Protein 6VY4 (pdb70)

Sequence (1674 aa):
QICLQKTTSTILKPRLISYTLPINTREGVCITDPLLAVDNGFFAYSHLEKIGSCTRGIAKQRIIGVGEVLDRGDKVPSMFMTNVWTPPNPSTIHHCSSTYHEDFYYTLCAVSHVGDPILNSTSWTESLSLIRLAVRPKSDSGDYNQKYIAITKVERGKYDKVMPYGPSGIKQGDTLYFPAVGFLPRTEFQYNDSNCPIIHCKYSKAENCRLSMGVNSKSHYILRSGLLKYNLSLGGDIILQFIEIADNRLTIGSPSKIYNSLGQPVFYQASYSWDTMIKLGDVDTVDPLRVQWRNNSVISRPGQSQCPRFNVCPEVCWEGTYNDAFLIDRLNWVSAGVYLNSNQTAENNPVFAVFKDNEILYQVPLAEDDTNAQKTITDCFLLENVIWCISLVEIYSVIRPKLFAVKIPAQCSESENLYFQGHQICLQKTTSTILKPRLISYTLPINTREGVCITDPLLAVDNGFFAYSHLEKKIGSCTRGIAKQRIIGVGEVLDRGDKVPSMFMTNVWTPPNPSTIHHCSSTYHEDFYYTLCAVSHVGDPILNSTSWTESLSLIRLAVRPKSDSGDYNQKYIAITKVERGKYDKVMPYGPSGIKQGDTLYFPAVGFLPRTEFQYNDSNCPIIHCKYSKAENCRLSMGVNSKSHYILRSGLLKYNLSLGGDIILQFIEIADNRLTIGSPSKIYNSLGQPVFYQASYSSWDTMIKLGDVDTVDPLRVQWRNNSVISRPGQSQCPRFNVCPEVCWEGTYNDAFLIDRLNWVSAGVYLNSNQTAENPVFAVFKDNEILYQVPLAEDDTNAQKTITDCFLLENVIWCISLVEIYDTGDSVIRPKLFAVKIPAQCSESENLYFQGHQVQLVQSGAEVKKPGSSVKVSCKVSGGIFNRETINWVRQAPGQGLEWMGRITPIVDVPNYPRKFRGRVTITADKSTSTVYMELSGLRFEDTAIYFCARFRGHNYFDPWGQGTLVTVSSASFKGPSVFPLAPSALGCLVKDYFPEPVTVSWNSGALTSGVHTFPAVLQSSGLYSLSSVVTVPSSSLGTQTYICNVNHKPSNTKVDKKVSYVLTQPPSVSVAPGQTARITCGGNNIGGKSVHWYQQKPGQAPVLVVYDDRDRPSGIPERFSGSNSGDTASLTISRVDAGDEADYFCQVWDNASDEAVFGGGTKLTVLGQPKANPTVTLFPPSSEELQANKATLVCLISDFGAVTVAWAGVETTKPSKQSNNKYAASSYLSLTPEQWKSHRSYSCQVTHETVEKTVAPQVQLVQSGAEVKKPGSSVKVSCKVSGGIFNRETINWVRQAPGQGLEWMGRITPIVDVPNYPRKFRGRVTITADKSTSTVYMELSGLRFEDTAIYFCARFRGHNYFDPWGQGTLVTVSSASFKGPSVFPLAPSGTAALGCLVKDYFPEPVTVSWNSGALTSGVHTFPAVLQSSGLYSLSSVVTVPSSSLGTQTYICNVNHKPSNTKVDKKVESYVLTQPPSVSVAPGQTARITCGGNNIGGKSVHWYQQKPGQAPVLVVYDDRDRPSGIPERFSGSNSGDTASLTISRVDAGDEADYFCQVWDNASDEAVFGGGTKLTVLGQPKANPTVTLFPPSSEELQANKATLVCLISDFYPGAVTVAWKADGSPVKAGVETTKPSKQSNNKYAASSYLSLTPEQWKSHRSYSCQVTHEGSTVEKTVAP

Nearest PDB structures (foldseek):
  6vy4-assembly1_A  TM=9.858E-01  e=1.870E-75  Henipavirus hendraense
  6pd4-assembly2_B  TM=9.965E-01  e=4.555E-74  Henipavirus hendraense
  6vy6-assembly1_A  TM=9.938E-01  e=1.363E-73  Henipavirus hendraense
  8jr3-assembly2_F  TM=9.899E-01  e=5.519E-71  Hendra virus horse/Australia/Hendra/1994
  2vsm-assembly1_A  TM=9.878E-01  e=6.385E-65  Henipavirus nipahense

Organism: Hendra virus (isolate Horse/Autralia/Hendra/1994) (NCBI:txid928303)

Foldseek 3Di:
DFAPFFAEFVVKDKDFACPQDPLPDDPQKAWADWFWDDDPFKIWIWTWIFRHDPPPGHTDWIKIWMEGWADPPPLFTHTHTDAIDTDPPVQQWAQWAWEDDVFWIKIKTWGFPPHDCQVVVVPGDTWMKIKIAGHHDDPPDPCSGIDIATADAEAEPQFPYKGAFAHYEYDDPQKTKGKMKTWHFLVPDDDDLVVAPAVVPVPADSCQQSLQQGQGSPDRTGMFIFIWMWHCVVDDRTYTYTATEDPDVGGHHHYKYWDDAPHFIKIWGQHFFQQFATFIATWPDRVNTYGPTFLAQPAGAAWADQRWTNGHHRHRHGTGAAKTWAFHDVVQRKIWTWHAPDTHAQHWTKTFIDHRYDTRYIGTPDDGPKHWGHKDKDWDQRPNWIKIWMWIQTCVPTGTIIMIITGHRHNDPVVVCVVVPD/DFADFAAADDPWDKDFACPQDPPDDDPQKFKADWFWDDDDFKIWIWIWIFRHDPQPGHTDWIKTWMEGFDDPPPLFTHTHTAAIDTDPRNQFWAQWAWEDDDFWIKIKTFGFPVGDCLVVVVPGDTWMKIWIAGHHDDPPPPPHGIHIGTADAEAEPQFPYKGAFARYEYDDDQKTKGKMKGWHFLVPDDDDLVPQPQPPPVPDDSCQQSLQQGLGNPDRTGMFIFIWMWRPVVDDHTYTYTATEDPDVGHHHHHKYWDDEPHFIKIWGQHFFQQFATWIATFPDRHNTYGPTFLAQPAGAAWADPRWTNGHHRHRGGTTAAKTWAAHDDVQRKIWTWYQPDTHAQKWTKIFIDHRYGTRDIGTPDPDIWHWGHKDKDWDQDPNWIKIKMWIQTQDPVSRHTDIIIIIITGHRHRDPDPDCPVVPD/DKAWAKDEAEEEEAQAKDKIKIAIDDDDLQAWKKWKWWAFPPDDIDTAWIDRNVVQDIDGPPVCPPFWDWGADPVRSMIMIMGGRDDQRVFTWMKMFTDDPVDDTPDIYPTYTYGYDNDDADFFDWDWADPCQTKIKTDFGDDDDKDKDKPVPPDPPQKDKDDWDADPVRGIMTMITGDDDPPCPPPDWIWMWMADVVVRDIDIGID/DWAKEWDAEDEDAAQAKDKTKIFGQQCLVFKKWKWWAAPPGDTHTAGTRQFDGDPPRDPQWGWHGDHGMIMTMGGRDDQVSFTWMKMWTQDPVVRHIYIYPTYGYGYPHDDFAAKDWDWDWFDPVVVVVQWTKIKIKIDFGCDKDKDWPVKDKDGWDADPVGGTIIIMMDTDTSCRLVVDFKTKMFIGDCTDMDMDGD/DKAWAKDAAAEAAAQAKDKIKIAIDDDDLQAWKKWKWWFFVPGDIGTAWIDRNVVFDIDGDCVQPPQWDWGADPPGSMIMIMGGRDDQRPQTWMKMFTDDPVDDTPDIYPTYGYGYDNDAWDFWDKDWAAWDCKIKIWIKTDFTDDDDKDKDKPVPPDDAQKDWDDWDQDPVRTIITMIMGIGRPVCPVPDWIWMWMADVHVRDIDIDTHD/DWAKAWDAEDEAAAQAKTKTKIFGAQCLVFKKWKWWAAPPDDTDTQDTRQFDGDPPHDPQWGKHGGGGMIMIMGGRDDLLSFTWMKMWTQDPVVRHIYIYPTYGYHHPDDDFWDKDKDKDWFDPVVLVVQWTKIKIKIDTGPPQDKDKWKAFPHHTDDPQKDKDRWDADSVRGTMIMMMRIDGSCVLQVTAKMKIWMDDPRDIDIDMDGD

GO terms:
  GO:0044228 host cell surface (C, IDA)
  GO:0005515 protein binding (F, IPI)

Solvent-accessible surface area: 68974 Å² total; per-residue (Å²): 116,11,2,71,59,142,34,98,47,63,43,0,48,18,26,12,0,12,38,4,4,40,10,60,55,147,81,50,5,1,8,29,58,5,5,0,0,19,45,118,37,16,0,0,1,0,4,18,24,29,70,28,11,29,75,125,18,128,26,116,60,3,9,2,0,0,0,27,13,44,48,55,53,25,140,6,0,4,0,3,28,42,13,59,51,66,11,102,104,24,72,20,17,35,40,12,0,0,0,22,15,106,66,23,1,10,1,0,5,0,34,3,156,51,36,50,0,7,87,65,22,93,67,4,111,34,48,5,10,2,6,35,0,0,4,125,46,109,110,152,40,83,68,49,40,67,79,125,43,52,13,124,98,17,74,75,76,122,11,65,30,0,0,0,9,7,1,7,5,8,74,72,54,75,18,0,18,0,0,0,0,0,0,6,12,38,136,100,20,172,48,102,44,92,98,8,77,49,136,183,16,118,88,9,136,39,68,11,5,68,30,2,4,2,39,68,29,164,16,107,16,0,4,23,0,0,0,0,46,24,41,52,94,125,50,82,122,9,57,0,61,20,10,58,5,24,94,36,75,21,6,1,0,0,10,0,0,0,11,70,7,117,73,86,19,0,0,6,2,0,6,37,2,23,14,0,17,9,1,1,0,18,14,82,58,20,71,100,0,104,0,105,27,57,125,7,65,41,6,8,7,5,8,34,19,76,0,32,40,93,27,88,28,0,21,54,11,72,19,27,23,5,8,1,1,19,0,16,20,44,166,46,20,0,1,0,2,2,18,1,64,7,40,20,22,30,29,34,1,9,0,0,0,6,67,28,98,69,27,0,3,57,18,77,13,29,55,85,50,19,35,0,65,42,0,0,0,5,12,44,111,24,142,136,57,29,18,0,0,0,0,0,24,3,80,96,49,32,48,0,28,0,4,1,0,104,3,7,70,73,22,42,96,81,59,62,103,174,124,72,44,159,126,14,2,63,123,136,23,128,36,79,35,6,48,20,21,20,0,13,45,3,4,54,10,69,44,156,168,49,16,6,3,28,55,7,6,0,0,21,46,55,34,8,0,1,1,0,3,16,21,30,82,45,56,37,118,216,20,126,25,80,56,4,23,1,0,0,0,18,16,51,53,33,43,23,114,6,0,6,0,2,19,40,11,58,40,57,12,124,96,18,70,22,8,34,41,13,0,1,0,16,15,73,17,8,0,14,0,0,4,0,26,3,158,53,35,44,0,6,122,60,20,84,58,3,112,38,46,5,3,2,3,13,0,0,5,88,53,38,101,102,40,67,79,21,47,73,72,105,32,67,18,104,97,27,92,75,79,122,12,68,24,0,0,0,7,8,4,6,3,6,74,5,38,65,11,0,17,0,0,0,0,0,0,5,10,43,134,95,24,170,68,91,41,99,109,5,76,55,100,187,20,95,202,10,126,36,59,11,7,69,29,3,4,2,36,77,38,184,15,104,17,1,4,22,0,0,0,0,46,21,36,42,49,99,49,78,88,24,46,0,50,25,12,55,4,26,102,35,77,31,5,1,0,0,10,0,0,0,11,42,9,114,3,41,0,0,0,7,2,0,5,36,2,23,14,1,20,8,1,1,0,16,9,92,49,2,66,98,0,107,1,108,28,44,129,8,67,39,6,8,8,4,7,107,79,108,0,33,40,92,27,89,32,0,41,63,7,84,24,25,24,2,8,1,1,17,0,14,17,52,169,46,21,0,1,0,3,2,23,1,66,19,79,96,71,34,39,26,1,12,0,0,0,7,62,30,100,77,36,2,5,82,32,88,16,31,95,98,105,13,96,1,97,46,0,0,0,5,12,49,50,26,74,96,61,31,13,0,0,0,0,0,10,6,89,12,89,29,59,80,7,55,28,0,36,0,4,0,0,97,6,9,76,71,35,62,161,76,99,66,154,188,160,151,44,160,56,14,65,9,74,9,34,51,76,47,48,62,106,56,59,42,48,6,111,0,27,0,100,5,35,30,38,99,24,66,50,0,7,0,0,0,0,26,30,19,102,90,133,23,14,68,12,0,0,10,3,4,8,63,22,82,72,39,57,33,9,152,175,7,96,81,63,4,67,1,59,26,54,63,102,63,29,9,0,51,1,62,0,43,36,4,130,110,102,2,34,0,58,2,2,0,0,28,12,25,1,6,7,16,0,52,35,17,0,94,13,2,82,0,27,8,19,75,17,74,107,80,19,13,50,11,19,29,4,73,63,153,59,15,0,0,0,0,27,33,0,3,7,71,86,16,87,25,46,3,37,91,49,90,43,97,73,43,44,54,60,7,53,21,6,85,23,119,78,18,30,30,1,11,0,0,12,3,94,34,96,119,102,25,81,76,105,98,76,19,52,0,28,3,25,0,151,46,33,132,43,155,40,101,46,104,47,135,45,68,15,99,16,42,110,69,46,76,15,42,66,49,117,59,5,165,0,56,0,21,11,110,99,0,4,32,51,11,0,0,0,0,26,19,68,124,86,100,23,4,72,9,0,1,49,39,23,169,46,106,24,121,77,35,44,80,43,8,44,8,60,27,81,49,75,66,0,28,0,31,0,39,143,2,83,52,38,8,76,4,18,0,3,0,0,0,12,7,40,58,44,46,46,6,25,19,0,48,7,0,122,6,58,8,111,36,108,124,103,64,97,19,81,10,43,22,10,57,9,16,90,73,1,55,165,62,81,32,3,5,4,0,2,3,4,18,67,16,78,72,42,58,42,54,91,143,45,59,43,67,19,82,60,40,119,34,118,99,108,17,6,2,5,0,6,4,29,62,16,38,40,80,99,15,70,75,109,82,67,36,57,15,31,3,45,25,154,109,64,64,90,81,19,73,93,131,20,105,8,71,10,39,30,6,48,18,70,101,54,61,40,42,4,103,0,23,0,103,4,51,55,35,110,17,42,52,4,5,0,0,0,0,11,21,13,97,88,112,20,12,57,16,0,0,9,2,5,1,83,22,65,64,36,62,72,14,165,83,2,58,68,29,5,63,2,55,14,59,102,102,62,32,8,0,49,0,52,0,37,33,3,23,125,144,1,30,0,40,1,0,0,0,23,12,34,1,6,6,18,0,55,36,24,0,95,14,2,39,0,17,6,15,83,55,69,114,82,19,14,48,12,18,23,5,56,30,144,103,107,8,28,2,0,0,3,0,19,30,0,25,2,50,39,18,68,23,42,2,41,100,36,93,29,102,102,38,43,47,57,5,58,22,4,94,30,113,78,31,37,46,2,8,0,0,10,4,75,12,75,43,107,26,57,82,119,38,90,23,56,0,31,3,64,0,70,8,12,138,40,76,39,104,48,59,7,175,78,39,88,11,91,17,43,77,72,33,60,13,38,67,50,91,68,0,140,0,35,0,17,13,105,110,0,3,30,54,12,0,0,0,0,23,8,60,113,60,97,17,5,68,10,3,0,53,39,6,127,59,101,25,115,80,31,60,111,48,5,50,10,55,11,81,49,83,60,0,5,0,50,0,34,152,4,71,19,28,9,35,0,33,0,0,0,0,0,13,10,35,59,49,50,36,9,22,23,2,57,7,0,76,1,52,0,99,64,23,113,85,15,115,10,76,6,43,19,11,60,12,20,93,80,1,60,158,41,108,108,2,4,0,0,0,3,1,13,50,0,25,50,24,68,32,97,33,58,3,81,8,81,55,76,117,33,100,70,38,41,48,58,18,80,44,40,59,30,122,71,46,75,46,1,0,0,0,4,0,51,15,72,36,74,81,16,74,84,57,206,32,3,8,0,24,0,51,6,126,90,64,76,48,87,94,83,17,71,88

Secondary structure (DSSP, 8-state):
----S---GGG---EE-GGGSS----TTEEEEEEEEEEETTEEEEEEEEEES-TTTSEEEEEEEEEEEEEE-SSSSEEEEEEEEE--SSGGGEEEEEEEEETTEEEEEEEE-SSS-GGGSTTTPPP-EEEEEEESS--TT-TTSSEEEEEE-EEE-TT-SEEEE-SSB-EEETTEEEEEEEEEEEGGG----GGGS--TT-TT--TTHHHHTTSSSTT-SEEEEEEEEEEEGGG-SS-EEEEEEBPSTT------EEEEEETTEEEEEE---SS--S-EEEEEEETTTBEEEE---SS------SSS-TT--S---------B-EEEEETTTTEEEEEEE--SSSSB-EEEEEEETTEEEEEEESS-TT-BEEEEEEEEEEETTEEEEEEEEEE----EEEEEEEEPPS-S-HHHHHHHH--/----S---S-----EE-GGGSS----TTEEEEEEEEEEETTEEEEEEEEEES-TTTSEEEEEEEEEEEEEE-SSSSEEEEEEEEE--S-GGGEEEEEEEEETTEEEEEEEE-SSS-TTTSTTTPPP-EEEEEEESS--SS-TTTSEEEEE--EEE-TT-SEEEE-SSB-EEETTEEEEEEEEEEEGGG----GGGS--TT-TT--TTHHHHTTSSSTT-SEEEEEEEEEEETTS-SS-EEEEEEBPSTT------EEEEEETTEEEEEE---SS--S-EEEEEEETTTBEEEE---SS------SSS-TT--S--S------B-EEEEETTTTEEEEEEE--SSSSB-EEEEEE-SS-EEEEEESSSS--BEEEEEEEEEEETTEEEEEEEEEEEETTTTEEEEEEEEEEPPS-SSSS--HHHH--/--EEEE---EEE-TT--EEEEEEEESS-GGG--EEEEEE-TTS-EEEEEEE-TTT---B--TTTTTTEEEEEETTTTEEEEEE-S--GGG-EEEEEEEEETTTEEEEE---EEEEE-SPPPBPPEEEEE----EEEEEEEEBSS--EEEETTTTB-SSEEEPPPEE-TTS-EEEEEEE---TTTTTT---EEEEEEGGGTEEEEEE-/----B--SEEEE-TTS-EEEEEE-TTGGGS--EEEEE-TTS--EEEEBTTTB--TT--TTEEEEEETTEEEEEESS--GGG-EEEEEEEEETTTTEEEE---EEEEE--S-----EEEEEPPPHHHHTTT-EEEEEEEE-----EEE---EEEPPPEE-TTS-EEEEEEEEE-HHHHHHSS-EEEEEE---EEEEE--/--EEEEPPPEEE-TT--EEEEEEEESS-TTT--EEEEEE-TTS-EEEEEEE-TTT---B--TTTTTSEEEEEETTTTEEEEEE-S--GGG-EEEEEEEEETTTEEEEE---EEEEE-SSPPBPPEEEEE----EEEEEEEEEEEBSS--EEEEGGGTB-TTEEEPPPEE-TTS-EEEEEEEEEEGGGGGT---EEEEEEGGGTEEEEEE--/----B--SEEEE-TTS-EEEEEE-TTGGGS--EEEEE-SSS--EEEEBTTTB--TT--TTEEEEEETTEEEEEESS--GGG-SEEEEEEEETTTTEEEE---EEEEE-SPPPBPPEEEEEPPPHHHHHTT-EEEEEEEEEEBSS--EEEEEETTEEE-SSEEEPPPEE-TTS-EEEEEEEEE-HHHHHHSS-EEEEEEETTEEEEEEE--

Structure (mmCIF, N/CA/C/O backbone):
data_6VY4
#
_entry.id   6VY4
#
_cell.length_a   195.889
_cell.length_b   84.490
_cell.length_c   122.834
_cell.angle_alpha   90.000
_cell.angle_beta   95.930
_cell.angle_gamma   90.000
#
_symmetry.space_group_name_H-M   'C 1 2 1'
#
loop_
_entity.id
_entity.type
_entity.pdbx_description
1 polymer 'receptor binding protein'
2 polymer 'Anti-Hendra receptor binding protein antibody HENV-32 Fab heavy chain'
3 polymer 'Anti-Hendra receptor binding protein antibody HENV-32 Fab light chain'
4 non-polymer 'SULFATE ION'
5 non-polymer 2-acetamido-2-deoxy-beta-D-glucopyranose
6 non-polymer 'ISOPROPYL ALCOHOL'
7 water water
#
loop_
_atom_site.group_PDB
_atom_site.id
_atom_site.type_symbol
_atom_site.label_atom_id
_atom_site.label_alt_id
_atom_site.label_comp_id
_atom_site.label_asym_id
_atom_site.label_entity_id
_atom_site.label_seq_id
_atom_site.pdbx_PDB_ins_code
_atom_site.Cartn_x
_atom_site.Cartn_y
_atom_site.Cartn_z
_atom_site.occupancy
_atom_site.B_iso_or_equiv
_atom_site.auth_seq_id
_atom_site.auth_comp_id
_atom_site.auth_asym_id
_atom_site.auth_atom_id
_atom_site.pdbx_PDB_model_num
ATOM 1 N N . GLN A 1 3 ? -0.428 68.252 45.898 1.00 57.23 187 GLN A N 1
ATOM 2 C CA . GLN A 1 3 ? -1.374 67.278 46.430 1.00 50.79 187 GLN A CA 1
ATOM 3 C C . GLN A 1 3 ? -0.860 65.860 46.194 1.00 42.36 187 GLN A C 1
ATOM 4 O O . GLN A 1 3 ? 0.079 65.639 45.419 1.00 44.22 187 GLN A O 1
ATOM 6 N N . ILE A 1 4 ? -1.477 64.895 46.872 1.00 36.66 188 ILE A N 1
ATOM 7 C CA . ILE A 1 4 ? -1.057 63.499 46.815 1.00 39.45 188 ILE A CA 1
ATOM 8 C C . ILE A 1 4 ? -2.293 62.614 46.848 1.00 38.61 188 ILE A C 1
ATOM 9 O O . ILE A 1 4 ? -3.371 63.029 47.276 1.00 34.83 188 ILE A O 1
ATOM 14 N N . CYS A 1 5 ? -2.119 61.378 46.396 1.00 34.35 189 CYS A N 1
ATOM 15 C CA . CYS A 1 5 ? -3.154 60.362 46.539 1.00 31.41 189 CYS A CA 1
ATOM 16 C C . CYS A 1 5 ? -3.482 60.161 48.017 1.00 30.63 189 CYS A C 1
ATOM 17 O O . CYS A 1 5 ? -2.590 59.873 48.821 1.00 29.26 189 CYS A O 1
ATOM 20 N N . LEU A 1 6 ? -4.746 60.323 48.389 1.00 31.14 190 LEU A N 1
ATOM 21 C CA . LEU A 1 6 ? -5.144 60.180 49.792 1.00 31.02 190 LEU A CA 1
ATOM 22 C C . LEU A 1 6 ? -5.955 58.915 50.061 1.00 33.40 190 LEU A C 1
ATOM 23 O O . LEU A 1 6 ? -6.492 58.764 51.158 1.00 33.77 190 LEU A O 1
ATOM 28 N N . GLN A 1 7 ? -6.058 58.003 49.095 1.00 33.87 191 GLN A N 1
ATOM 29 C CA . GLN A 1 7 ? -6.835 56.785 49.269 1.00 32.99 191 GLN A CA 1
ATOM 30 C C . GLN A 1 7 ? -5.905 55.590 49.435 1.00 34.71 191 GLN A C 1
ATOM 31 O O . GLN A 1 7 ? -4.783 55.581 48.922 1.00 33.15 191 GLN A O 1
ATOM 37 N N . LYS A 1 8 ? -6.388 54.571 50.141 1.00 31.90 192 LYS A N 1
ATOM 38 C CA . LYS A 1 8 ? -5.649 53.318 50.236 1.00 35.40 192 LYS A CA 1
ATOM 39 C C . LYS A 1 8 ? -5.529 52.692 48.848 1.00 33.33 192 LYS A C 1
ATOM 40 O O . LYS A 1 8 ? -6.503 52.657 48.100 1.00 34.68 192 LYS A O 1
ATOM 46 N N . THR A 1 9 ? -4.323 52.243 48.488 1.00 31.61 193 THR A N 1
ATOM 47 C CA . THR A 1 9 ? -3.999 51.838 47.118 1.00 45.75 193 THR A CA 1
ATOM 48 C C . THR A 1 9 ? -3.020 50.670 47.158 1.00 42.89 193 THR A C 1
ATOM 49 O O . THR A 1 9 ? -2.293 50.489 48.137 1.00 36.37 193 THR A O 1
ATOM 53 N N . THR A 1 10 ? -2.991 49.885 46.073 1.00 44.30 194 THR A N 1
ATOM 54 C CA . THR A 1 10 ? -2.066 48.760 46.015 1.00 42.78 194 THR A CA 1
ATOM 55 C C . THR A 1 10 ? -0.627 49.233 45.803 1.00 38.67 194 THR A C 1
ATOM 56 O O . THR A 1 10 ? -0.357 50.351 45.351 1.00 36.20 194 THR A O 1
ATOM 60 N N . SER A 1 11 ? 0.296 48.313 46.094 1.00 40.61 195 SER A N 1
ATOM 61 C CA . SER A 1 11 ? 1.722 48.616 46.144 1.00 42.57 195 SER A CA 1
ATOM 62 C C . SER A 1 11 ? 2.254 49.144 44.816 1.00 43.66 195 SER A C 1
ATOM 63 O O . SER A 1 11 ? 3.232 49.904 44.809 1.00 35.78 195 SER A O 1
ATOM 66 N N . THR A 1 12 ? 1.632 48.765 43.685 1.00 33.44 196 THR A N 1
ATOM 67 C CA . THR A 1 12 ? 2.224 49.081 42.388 1.00 35.81 196 THR A CA 1
ATOM 68 C C . THR A 1 12 ? 2.232 50.568 42.086 1.00 38.72 196 THR A C 1
ATOM 69 O O . THR A 1 12 ? 2.824 50.967 41.075 1.00 35.31 196 THR A O 1
ATOM 73 N N . ILE A 1 13 ? 1.605 51.401 42.922 1.00 32.04 197 ILE A N 1
ATOM 74 C CA . ILE A 1 13 ? 1.673 52.840 42.699 1.00 28.71 197 ILE A CA 1
ATOM 75 C C . ILE A 1 13 ? 3.033 53.409 43.073 1.00 32.89 197 ILE A C 1
ATOM 76 O O . ILE A 1 13 ? 3.356 54.544 42.702 1.00 34.71 197 ILE A O 1
ATOM 81 N N . LEU A 1 14 ? 3.853 52.643 43.785 1.00 27.07 198 LEU A N 1
ATOM 82 C CA . LEU A 1 14 ? 5.188 53.064 44.178 1.00 27.73 198 LEU A CA 1
ATOM 83 C C . LEU A 1 14 ? 6.194 52.131 43.523 1.00 29.08 198 LEU A C 1
ATOM 84 O O . LEU A 1 14 ? 6.106 50.914 43.702 1.00 27.12 198 LEU A O 1
ATOM 89 N N . LYS A 1 15 ? 7.157 52.684 42.772 1.00 25.62 199 LYS A N 1
ATOM 90 C CA . LYS A 1 15 ? 8.165 51.854 42.105 1.00 29.19 199 LYS A CA 1
ATOM 91 C C . LYS A 1 15 ? 9.558 52.417 42.371 1.00 31.55 199 LYS A C 1
ATOM 92 O O . LYS A 1 15 ? 10.142 53.100 41.519 1.00 28.93 199 LYS A O 1
ATOM 98 N N . PRO A 1 16 ? 10.130 52.123 43.535 1.00 30.02 200 PRO A N 1
ATOM 99 C CA . PRO A 1 16 ? 11.427 52.710 43.904 1.00 27.91 200 PRO A CA 1
ATOM 100 C C . PRO A 1 16 ? 12.556 52.301 42.960 1.00 30.74 200 PRO A C 1
ATOM 101 O O . PRO A 1 16 ? 12.562 51.204 42.395 1.00 28.97 200 PRO A O 1
ATOM 105 N N . ARG A 1 17 ? 13.538 53.199 42.823 1.00 23.85 201 ARG A N 1
ATOM 106 C CA . ARG A 1 17 ? 14.732 52.971 42.020 1.00 27.57 201 ARG A CA 1
ATOM 107 C C . ARG A 1 17 ? 15.990 53.247 42.836 1.00 31.56 201 ARG A C 1
ATOM 108 O O . ARG A 1 17 ? 15.999 54.116 43.706 1.00 30.05 201 ARG A O 1
ATOM 116 N N . LEU A 1 18 ? 17.059 52.510 42.527 1.00 29.01 202 LEU A N 1
ATOM 117 C CA . LEU A 1 18 ? 18.356 52.706 43.173 1.00 26.96 202 LEU A CA 1
ATOM 118 C C . LEU A 1 18 ? 19.105 53.875 42.536 1.00 31.01 202 LEU A C 1
ATOM 119 O O . LEU A 1 18 ? 19.200 53.954 41.307 1.00 26.87 202 LEU A O 1
ATOM 124 N N . ILE A 1 19 ? 19.639 54.784 43.364 1.00 25.56 203 ILE A N 1
ATOM 125 C CA . ILE A 1 19 ? 20.314 55.971 42.834 1.00 23.59 203 ILE A CA 1
ATOM 126 C C . ILE A 1 19 ? 21.717 56.175 43.396 1.00 29.56 203 ILE A C 1
ATOM 127 O O . ILE A 1 19 ? 22.358 57.191 43.116 1.00 33.47 203 ILE A O 1
ATOM 132 N N . SER A 1 20 ? 22.229 55.219 44.152 1.00 31.34 204 SER A N 1
ATOM 133 C CA . SER A 1 20 ? 23.542 55.458 44.736 1.00 37.17 204 SER A CA 1
ATOM 134 C C . SER A 1 20 ? 24.700 55.126 43.797 1.00 41.01 204 SER A C 1
ATOM 135 O O . SER A 1 20 ? 25.854 55.284 44.204 1.00 37.17 204 SER A O 1
ATOM 138 N N . TYR A 1 21 ? 24.440 54.716 42.545 1.00 36.85 205 TYR A N 1
ATOM 139 C CA . TYR A 1 21 ? 25.542 54.367 41.650 1.00 36.88 205 TYR A CA 1
ATOM 140 C C . TYR A 1 21 ? 26.335 55.587 41.190 1.00 36.66 205 TYR A C 1
ATOM 141 O O . TYR A 1 21 ? 27.448 55.422 40.684 1.00 43.64 205 TYR A O 1
ATOM 150 N N . THR A 1 22 ? 25.802 56.801 41.336 1.00 35.19 206 THR A N 1
ATOM 151 C CA . THR A 1 22 ? 26.558 57.995 40.967 1.00 34.57 206 THR A CA 1
ATOM 152 C C . THR A 1 22 ? 27.405 58.566 42.105 1.00 31.52 206 THR A C 1
ATOM 153 O O . THR A 1 22 ? 28.051 59.611 41.914 1.00 33.95 206 THR A O 1
ATOM 157 N N . LEU A 1 23 ? 27.436 57.910 43.255 1.00 36.81 207 LEU A N 1
ATOM 158 C CA . LEU A 1 23 ? 28.124 58.351 44.466 1.00 36.89 207 LEU A CA 1
ATOM 159 C C . LEU A 1 23 ? 29.233 57.372 44.829 1.00 43.62 207 LEU A C 1
ATOM 160 O O . LEU A 1 23 ? 29.092 56.159 44.623 1.00 38.92 207 LEU A O 1
ATOM 165 N N . PRO A 1 24 ? 30.316 57.857 45.430 1.00 45.00 208 PRO A N 1
ATOM 166 C CA . PRO A 1 24 ? 31.422 56.965 45.806 1.00 41.08 208 PRO A CA 1
ATOM 167 C C . PRO A 1 24 ? 31.109 56.084 47.007 1.00 44.42 208 PRO A C 1
ATOM 168 O O . PRO A 1 24 ? 31.839 56.079 48.004 1.00 42.52 208 PRO A O 1
ATOM 172 N N . ILE A 1 25 ? 30.016 55.336 46.922 1.00 43.54 209 ILE A N 1
ATOM 173 C CA . ILE A 1 25 ? 29.707 54.302 47.901 1.00 47.05 209 ILE A CA 1
ATOM 174 C C . ILE A 1 25 ? 30.263 53.007 47.324 1.00 58.81 209 ILE A C 1
ATOM 175 O O . ILE A 1 25 ? 29.521 52.103 46.931 1.00 64.75 209 ILE A O 1
ATOM 180 N N . ASN A 1 26 ? 31.582 52.934 47.230 1.00 70.10 210 ASN A N 1
ATOM 181 C CA . ASN A 1 26 ? 32.237 51.900 46.433 1.00 76.68 210 ASN A CA 1
ATOM 182 C C . ASN A 1 26 ? 32.195 50.600 47.216 1.00 70.85 210 ASN A C 1
ATOM 183 O O . ASN A 1 26 ? 33.059 50.314 48.044 1.00 69.43 210 ASN A O 1
ATOM 188 N N . THR A 1 27 ? 31.154 49.816 46.955 1.00 69.91 211 THR A N 1
ATOM 189 C CA . THR A 1 27 ? 30.981 48.521 47.596 1.00 75.66 211 THR A CA 1
ATOM 190 C C . THR A 1 27 ? 31.852 47.472 46.927 1.00 85.44 211 THR A C 1
ATOM 191 O O . THR A 1 27 ? 31.839 47.329 45.700 1.00 92.07 211 THR A O 1
ATOM 193 N N . ARG A 1 28 ? 32.587 46.722 47.738 1.00 84.94 212 ARG A N 1
ATOM 194 C CA . ARG A 1 28 ? 33.337 45.580 47.246 1.00 82.78 212 ARG A CA 1
ATOM 195 C C . ARG A 1 28 ? 33.433 44.561 48.370 1.00 84.79 212 ARG A C 1
ATOM 196 O O . ARG A 1 28 ? 33.207 44.880 49.541 1.00 86.55 212 ARG A O 1
ATOM 204 N N . GLU A 1 29 ? 33.747 43.322 48.002 1.00 77.89 213 GLU A N 1
ATOM 205 C CA . GLU A 1 29 ? 33.930 42.282 49.004 1.00 71.30 213 GLU A CA 1
ATOM 206 C C . GLU A 1 29 ? 35.137 42.604 49.879 1.00 65.19 213 GLU A C 1
ATOM 207 O O . GLU A 1 29 ? 36.108 43.227 49.436 1.00 63.43 213 GLU A O 1
ATOM 209 N N . GLY A 1 30 ? 35.063 42.176 51.139 1.00 63.20 214 GLY A N 1
ATOM 210 C CA . GLY A 1 30 ? 36.082 42.491 52.114 1.00 62.59 214 GLY A CA 1
ATOM 211 C C . GLY A 1 30 ? 36.039 43.907 52.650 1.00 56.49 214 GLY A C 1
ATOM 212 O O . GLY A 1 30 ? 36.909 44.280 53.444 1.00 44.24 214 GLY A O 1
ATOM 213 N N . VAL A 1 31 ? 35.067 44.711 52.241 1.00 53.41 215 VAL A N 1
ATOM 214 C CA . VAL A 1 31 ? 34.937 46.079 52.713 1.00 51.65 215 VAL A CA 1
ATOM 215 C C . VAL A 1 31 ? 33.525 46.253 53.237 1.00 54.03 215 VAL A C 1
ATOM 216 O O . VAL A 1 31 ? 32.573 45.705 52.671 1.00 56.05 215 VAL A O 1
ATOM 220 N N . CYS A 1 32 ? 33.388 46.985 54.334 1.00 48.84 216 CYS A N 1
ATOM 221 C CA . CYS A 1 32 ? 32.080 47.335 54.855 1.00 50.98 216 CYS A CA 1
ATOM 222 C C . CYS A 1 32 ? 31.957 48.847 54.987 1.00 52.30 216 CYS A C 1
ATOM 223 O O . CYS A 1 32 ? 32.879 49.524 55.462 1.00 42.40 216 CYS A O 1
ATOM 226 N N . ILE A 1 33 ? 30.811 49.374 54.578 1.00 43.15 217 ILE A N 1
ATOM 227 C CA . ILE A 1 33 ? 30.528 50.796 54.676 1.00 44.66 217 ILE A CA 1
ATOM 228 C C . ILE A 1 33 ? 29.444 50.976 55.734 1.00 42.64 217 ILE A C 1
ATOM 229 O O . ILE A 1 33 ? 28.324 50.477 55.570 1.00 45.68 217 ILE A O 1
ATOM 234 N N . THR A 1 34 ? 29.776 51.670 56.830 1.00 39.23 218 THR A N 1
ATOM 235 C CA . THR A 1 34 ? 28.903 51.710 58.007 1.00 36.19 218 THR A CA 1
ATOM 236 C C . THR A 1 34 ? 28.721 53.146 58.521 1.00 37.54 218 THR A C 1
ATOM 237 O O . THR A 1 34 ? 29.226 54.113 57.928 1.00 34.51 218 THR A O 1
ATOM 241 N N . ASP A 1 35 ? 27.952 53.265 59.613 1.00 36.45 219 ASP A N 1
ATOM 242 C CA . ASP A 1 35 ? 27.636 54.535 60.267 1.00 35.10 219 ASP A CA 1
ATOM 243 C C . ASP A 1 35 ? 27.236 55.663 59.310 1.00 25.87 219 ASP A C 1
ATOM 244 O O . ASP A 1 35 ? 27.866 56.734 59.296 1.00 27.46 219 ASP A O 1
ATOM 249 N N . PRO A 1 36 ? 26.189 55.487 58.521 1.00 27.14 220 PRO A N 1
ATOM 250 C CA . PRO A 1 36 ? 25.847 56.481 57.503 1.00 27.54 220 PRO A CA 1
ATOM 251 C C . PRO A 1 36 ? 25.011 57.641 58.041 1.00 36.23 220 PRO A C 1
ATOM 252 O O . PRO A 1 36 ? 24.350 57.551 59.089 1.00 29.43 220 PRO A O 1
ATOM 256 N N . LEU A 1 37 ? 25.044 58.745 57.285 1.00 26.17 221 LEU A N 1
ATOM 257 C CA . LEU A 1 37 ? 24.048 59.806 57.421 1.00 27.52 221 LEU A CA 1
ATOM 258 C C . LEU A 1 37 ? 23.671 60.324 56.046 1.00 27.87 221 LEU A C 1
ATOM 259 O O . LEU A 1 37 ? 24.471 60.274 55.105 1.00 27.38 221 LEU A O 1
ATOM 264 N N . LEU A 1 38 ? 22.429 60.804 55.938 1.00 24.16 222 LEU A N 1
ATOM 265 C CA . LEU A 1 38 ? 21.958 61.522 54.762 1.00 31.42 222 LEU A CA 1
ATOM 266 C C . LEU A 1 38 ? 21.225 62.774 55.223 1.00 28.57 222 LEU A C 1
ATOM 267 O O . LEU A 1 38 ? 20.431 62.712 56.163 1.00 25.59 222 LEU A O 1
ATOM 272 N N . ALA A 1 39 ? 21.473 63.902 54.554 1.00 25.15 223 ALA A N 1
ATOM 273 C CA . ALA A 1 39 ? 20.631 65.082 54.700 1.00 30.83 223 ALA A CA 1
ATOM 274 C C . ALA A 1 39 ? 20.357 65.653 53.314 1.00 30.87 223 ALA A C 1
ATOM 275 O O . ALA A 1 39 ? 21.203 65.552 52.429 1.00 28.45 223 ALA A O 1
ATOM 277 N N . VAL A 1 40 ? 19.161 66.193 53.104 1.00 27.83 224 VAL A N 1
ATOM 278 C CA . VAL A 1 40 ? 18.788 66.775 51.821 1.00 32.04 224 VAL A CA 1
ATOM 279 C C . VAL A 1 40 ? 18.143 68.126 52.095 1.00 30.15 224 VAL A C 1
ATOM 280 O O . VAL A 1 40 ? 17.206 68.205 52.898 1.00 28.49 224 VAL A O 1
ATOM 284 N N . ASP A 1 41 ? 18.643 69.184 51.437 1.00 26.96 225 ASP A N 1
ATOM 285 C CA . ASP A 1 41 ? 18.160 70.540 51.691 1.00 30.89 225 ASP A CA 1
ATOM 286 C C . ASP A 1 41 ? 18.3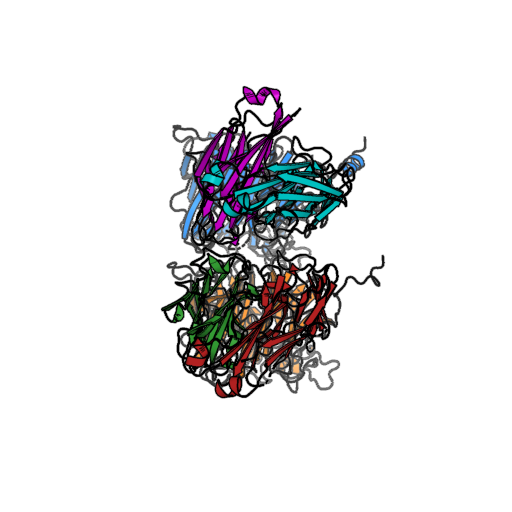87 71.439 50.467 1.00 31.38 225 ASP A C 1
ATOM 287 O O . ASP A 1 41 ? 19.516 71.547 49.982 1.00 31.30 225 ASP A O 1
ATOM 292 N N . ASN A 1 42 ? 17.317 72.087 49.988 1.00 30.31 226 ASN A N 1
ATOM 293 C CA . ASN A 1 42 ? 17.400 73.179 48.997 1.00 34.55 226 ASN A CA 1
ATOM 294 C C . ASN A 1 42 ? 18.158 72.734 47.748 1.00 37.64 226 ASN A C 1
ATOM 295 O O . ASN A 1 42 ? 18.910 73.504 47.137 1.00 32.50 226 ASN A O 1
ATOM 300 N N . GLY A 1 43 ? 17.980 71.468 47.376 1.00 34.54 227 GLY A N 1
ATOM 301 C CA . GLY A 1 43 ? 18.619 70.947 46.184 1.00 31.92 227 GLY A CA 1
ATOM 302 C C . GLY A 1 43 ? 20.041 70.500 46.382 1.00 36.21 227 GLY A C 1
ATOM 303 O O . GLY A 1 43 ? 20.730 70.244 45.393 1.00 32.80 227 GLY A O 1
ATOM 304 N N . PHE A 1 44 ? 20.501 70.396 47.627 1.00 28.93 228 PHE A N 1
ATOM 305 C CA . PHE A 1 44 ? 21.829 69.902 47.943 1.00 29.61 228 PHE A CA 1
ATOM 306 C C . PHE A 1 44 ? 21.686 68.747 48.924 1.00 32.17 228 PHE A C 1
ATOM 307 O O . PHE A 1 44 ? 20.598 68.468 49.416 1.00 30.20 228 PHE A O 1
ATOM 315 N N . PHE A 1 45 ? 22.793 68.067 49.213 1.00 29.25 229 PHE A N 1
ATOM 316 C CA . PHE A 1 45 ? 22.716 66.987 50.180 1.00 29.54 229 PHE A CA 1
ATOM 317 C C . PHE A 1 45 ? 24.045 66.877 50.901 1.00 31.16 229 PHE A C 1
ATOM 318 O O . PHE A 1 45 ? 25.083 67.298 50.396 1.00 34.91 229 PHE A O 1
ATOM 326 N N . ALA A 1 46 ? 23.997 66.307 52.097 1.00 30.91 230 ALA A N 1
ATOM 327 C CA . ALA A 1 46 ? 25.184 65.888 52.817 1.00 30.16 230 ALA A CA 1
ATOM 328 C C . ALA A 1 46 ? 25.141 64.375 52.982 1.00 27.86 230 ALA A C 1
ATOM 329 O O . ALA A 1 46 ? 24.070 63.783 53.116 1.00 26.74 230 ALA A O 1
ATOM 331 N N . TYR A 1 47 ? 26.308 63.745 52.995 1.00 27.87 231 TYR A N 1
ATOM 332 C CA . TYR A 1 47 ? 26.372 62.299 53.145 1.00 25.69 231 TYR A CA 1
ATOM 333 C C . TYR A 1 47 ? 27.638 61.958 53.909 1.00 31.66 231 TYR A C 1
ATOM 334 O O . TYR A 1 47 ? 28.672 62.610 53.741 1.00 36.41 231 TYR A O 1
ATOM 343 N N . SER A 1 48 ? 27.567 60.917 54.736 1.00 29.98 232 SER A N 1
ATOM 344 C CA . SER A 1 48 ? 28.775 60.471 55.412 1.00 29.50 232 SER A CA 1
ATOM 345 C C . SER A 1 48 ? 28.707 58.960 55.573 1.00 27.24 232 SER A C 1
ATOM 346 O O . SER A 1 48 ? 27.616 58.389 55.625 1.00 27.14 232 SER A O 1
ATOM 349 N N . HIS A 1 49 ? 29.879 58.310 55.636 1.00 23.55 233 HIS A N 1
ATOM 350 C CA . HIS A 1 49 ? 29.958 56.920 56.090 1.00 25.38 233 HIS A CA 1
ATOM 351 C C . HIS A 1 49 ? 31.369 56.635 56.600 1.00 30.99 233 HIS A C 1
ATOM 352 O O . HIS A 1 49 ? 32.277 57.456 56.458 1.00 33.17 233 HIS A O 1
ATOM 359 N N . LEU A 1 50 ? 31.529 55.460 57.219 1.00 35.37 234 LEU A N 1
ATOM 360 C CA . LEU A 1 50 ? 32.823 54.948 57.670 1.00 34.63 234 LEU A CA 1
ATOM 361 C C . LEU A 1 50 ? 33.116 53.660 56.907 1.00 34.43 234 LEU A C 1
ATOM 362 O O . LEU A 1 50 ? 32.362 52.687 57.015 1.00 36.05 234 LEU A O 1
ATOM 367 N N . GLU A 1 51 ? 34.190 53.662 56.128 1.00 34.22 235 GLU A N 1
ATOM 368 C CA . GLU A 1 51 ? 34.600 52.477 55.384 1.00 32.57 235 GLU A CA 1
ATOM 369 C C . GLU A 1 51 ? 35.625 51.708 56.201 1.00 34.08 235 GLU A C 1
ATOM 370 O O . GLU A 1 51 ? 36.612 52.280 56.676 1.00 33.30 235 GLU A O 1
ATOM 376 N N . LYS A 1 52 ? 35.372 50.424 56.392 1.00 36.81 236 LYS A N 1
ATOM 377 C CA . LYS A 1 52 ? 36.284 49.543 57.098 1.00 43.81 236 LYS A CA 1
ATOM 378 C C . LYS A 1 52 ? 36.713 48.429 56.161 1.00 44.34 236 LYS A C 1
ATOM 379 O O . LYS A 1 52 ? 35.925 47.978 55.324 1.00 35.28 236 LYS A O 1
ATOM 385 N N . ILE A 1 53 ? 37.968 48.011 56.297 1.00 43.69 237 ILE A N 1
ATOM 386 C CA . ILE A 1 53 ? 38.475 46.832 55.606 1.00 44.53 237 ILE A CA 1
ATOM 387 C C . ILE A 1 53 ? 38.200 45.648 56.515 1.00 49.48 237 ILE A C 1
ATOM 388 O O . ILE A 1 53 ? 38.731 45.575 57.627 1.00 50.61 237 ILE A O 1
ATOM 393 N N . GLY A 1 54 ? 37.360 44.735 56.049 1.00 52.48 238 GLY A N 1
ATOM 394 C CA . GLY A 1 54 ? 37.005 43.554 56.815 1.00 44.42 238 GLY A CA 1
ATOM 395 C C . GLY A 1 54 ? 35.611 43.682 57.419 1.00 55.01 238 GLY A C 1
ATOM 396 O O . GLY A 1 54 ? 34.666 44.075 56.740 1.00 57.05 238 GLY A O 1
ATOM 397 N N . SER A 1 55 ? 35.504 43.379 58.708 1.00 60.70 239 SER A N 1
ATOM 398 C CA . SER A 1 55 ? 34.229 43.396 59.409 1.00 70.34 239 SER A CA 1
ATOM 399 C C . SER A 1 55 ? 33.646 44.804 59.521 1.00 76.28 239 SER A C 1
ATOM 400 O O . SER A 1 55 ? 34.373 45.780 59.726 1.00 73.10 239 SER A O 1
ATOM 403 N N . CYS A 1 56 ? 32.312 44.902 59.399 1.00 75.56 240 CYS A N 1
ATOM 404 C CA . CYS A 1 56 ? 31.615 46.142 59.748 1.00 76.91 240 CYS A CA 1
ATOM 405 C C . CYS A 1 56 ? 31.861 46.518 61.196 1.00 73.89 240 CYS A C 1
ATOM 406 O O . CYS A 1 56 ? 31.809 47.700 61.556 1.00 73.13 240 CYS A O 1
ATOM 409 N N . THR A 1 57 ? 32.120 45.516 62.030 1.00 69.52 241 THR A N 1
ATOM 410 C CA . THR A 1 57 ? 32.165 45.598 63.481 1.00 68.98 241 THR A CA 1
ATOM 411 C C . THR A 1 57 ? 33.586 45.711 64.012 1.00 70.18 241 THR A C 1
ATOM 412 O O . THR A 1 57 ? 33.869 46.551 64.873 1.00 61.91 241 THR A O 1
ATOM 416 N N . ARG A 1 58 ? 34.483 44.865 63.505 1.00 72.89 242 ARG A N 1
ATOM 417 C CA . ARG A 1 58 ? 35.831 44.714 64.035 1.00 73.92 242 ARG A CA 1
ATOM 418 C C . ARG A 1 58 ? 36.915 45.033 63.004 1.00 63.87 242 ARG A C 1
ATOM 419 O O . ARG A 1 58 ? 38.104 44.858 63.289 1.00 65.45 242 ARG A O 1
ATOM 427 N N . GLY A 1 59 ? 36.545 45.497 61.815 1.00 59.39 243 GLY A N 1
ATOM 428 C CA . GLY A 1 59 ? 37.531 45.745 60.784 1.00 55.51 243 GLY A CA 1
ATOM 429 C C . GLY A 1 59 ? 38.314 47.032 61.002 1.00 49.91 243 GLY A C 1
ATOM 430 O O . GLY A 1 59 ? 37.917 47.915 61.764 1.00 48.42 243 GLY A O 1
ATOM 431 N N . ILE A 1 60 ? 39.459 47.123 60.319 1.00 48.02 244 ILE A N 1
ATOM 432 C CA . ILE A 1 60 ? 40.302 48.315 60.394 1.00 38.14 244 ILE A CA 1
ATOM 433 C C . ILE A 1 60 ? 39.599 49.466 59.689 1.00 37.97 244 ILE A C 1
ATOM 434 O O . ILE A 1 60 ? 39.233 49.359 58.512 1.00 45.98 244 ILE A O 1
ATOM 439 N N . ALA A 1 61 ? 39.425 50.581 60.397 1.00 35.69 245 ALA A N 1
ATOM 440 C CA . ALA A 1 61 ? 38.823 51.772 59.804 1.00 34.16 245 ALA A CA 1
ATOM 441 C C . ALA A 1 61 ? 39.743 52.329 58.722 1.00 41.42 245 ALA A C 1
ATOM 442 O O . ALA A 1 61 ? 40.886 52.704 59.003 1.00 44.68 245 ALA A O 1
ATOM 444 N N . LYS A 1 62 ? 39.252 52.383 57.486 1.00 38.77 246 LYS A N 1
ATOM 445 C CA . LYS A 1 62 ? 40.055 52.909 56.391 1.00 37.14 246 LYS A CA 1
ATOM 446 C C . LYS A 1 62 ? 39.813 54.396 56.180 1.00 35.40 246 LYS A C 1
ATOM 447 O O . LYS A 1 62 ? 40.765 55.176 56.069 1.00 39.74 246 LYS A O 1
ATOM 453 N N . GLN A 1 63 ? 38.548 54.814 56.159 1.00 33.69 247 GLN A N 1
ATOM 454 C CA . GLN A 1 63 ? 38.238 56.160 55.712 1.00 32.06 247 GLN A CA 1
ATOM 455 C C . GLN A 1 63 ? 36.859 56.544 56.207 1.00 36.73 247 GLN A C 1
ATOM 456 O O . GLN A 1 63 ? 35.919 55.755 56.090 1.00 34.35 247 GLN A O 1
ATOM 462 N N . ARG A 1 64 ? 36.751 57.748 56.755 1.00 35.86 248 ARG A N 1
ATOM 463 C CA . ARG A 1 64 ? 35.477 58.397 57.025 1.00 34.74 248 ARG A CA 1
ATOM 464 C C . ARG A 1 64 ? 35.338 59.503 55.996 1.00 34.42 248 ARG A C 1
ATOM 465 O O . ARG A 1 64 ? 36.191 60.393 55.920 1.00 39.07 248 ARG A O 1
ATOM 473 N N . ILE A 1 65 ? 34.293 59.443 55.181 1.00 33.55 249 ILE A N 1
ATOM 474 C CA . ILE A 1 6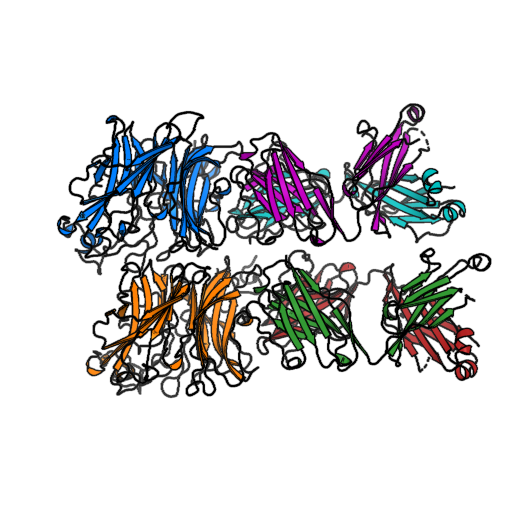5 ? 34.032 60.535 54.252 1.00 38.52 249 ILE A CA 1
ATOM 475 C C . ILE A 1 65 ? 32.888 61.373 54.795 1.00 35.75 249 ILE A C 1
ATOM 476 O O . ILE A 1 65 ? 31.935 60.851 55.386 1.00 30.43 249 ILE A O 1
ATOM 481 N N . ILE A 1 66 ? 33.023 62.687 54.658 1.00 28.02 250 ILE A N 1
ATOM 482 C CA . ILE A 1 66 ? 31.943 63.618 54.907 1.00 33.05 250 ILE A CA 1
ATOM 483 C C . ILE A 1 66 ? 31.836 64.439 53.636 1.00 35.79 250 ILE A C 1
ATOM 484 O O . ILE A 1 66 ? 32.758 65.192 53.305 1.00 33.18 250 ILE A O 1
ATOM 489 N N . GLY A 1 67 ? 30.737 64.286 52.905 1.00 35.01 251 GLY A N 1
ATOM 490 C CA . GLY A 1 67 ? 30.638 64.877 51.590 1.00 35.23 251 GLY A CA 1
ATOM 491 C C . GLY A 1 67 ? 29.346 65.645 51.414 1.00 37.67 251 GLY A C 1
ATOM 492 O O . GLY A 1 67 ? 28.346 65.389 52.081 1.00 38.70 251 GLY A O 1
ATOM 493 N N . VAL A 1 68 ? 29.387 66.607 50.489 1.00 28.14 252 VAL A N 1
ATOM 494 C CA . VAL A 1 68 ? 28.192 67.316 50.073 1.00 30.39 252 VAL A CA 1
ATOM 495 C C . VAL A 1 68 ? 28.086 67.256 48.552 1.00 33.06 252 VAL A C 1
ATOM 496 O O . VAL A 1 68 ? 29.068 67.014 47.847 1.00 30.04 252 VAL A O 1
ATOM 500 N N . GLY A 1 69 ? 26.879 67.485 48.051 1.00 34.44 253 GLY A N 1
ATOM 501 C CA . GLY A 1 69 ? 26.705 67.600 46.619 1.00 37.05 253 GLY A CA 1
ATOM 502 C C . GLY A 1 69 ? 25.391 68.245 46.258 1.00 37.65 253 GLY A C 1
ATOM 503 O O . GLY A 1 69 ? 24.741 68.883 47.088 1.00 33.10 253 GLY A O 1
ATOM 504 N N . GLU A 1 70 ? 24.991 68.066 45.003 1.00 32.60 254 GLU A N 1
ATOM 505 C CA . GLU A 1 70 ? 23.713 68.589 44.550 1.00 39.20 254 GLU A CA 1
ATOM 506 C C . GLU A 1 70 ? 22.799 67.442 44.131 1.00 35.51 254 GLU A C 1
ATOM 507 O O . GLU A 1 70 ? 23.251 66.338 43.805 1.00 33.91 254 GLU A O 1
ATOM 513 N N . VAL A 1 71 ? 21.502 67.714 44.207 1.00 35.74 255 VAL A N 1
ATOM 514 C CA . VAL A 1 71 ? 20.445 66.832 43.735 1.00 35.04 255 VAL A CA 1
ATOM 515 C C . VAL A 1 71 ? 19.793 67.523 42.552 1.00 38.94 255 VAL A C 1
ATOM 516 O O . VAL A 1 71 ? 19.176 68.580 42.722 1.00 47.90 255 VAL A O 1
ATOM 520 N N . LEU A 1 72 ? 19.891 66.927 41.362 1.00 39.85 256 LEU A N 1
ATOM 521 C CA . LEU A 1 72 ? 19.399 67.635 40.184 1.00 42.14 256 LEU A CA 1
ATOM 522 C C . LEU A 1 72 ? 18.683 66.709 39.205 1.00 33.93 256 LEU A C 1
ATOM 523 O O . LEU A 1 72 ? 18.901 65.494 39.167 1.00 36.17 256 LEU A O 1
ATOM 528 N N . ASP A 1 73 ? 17.813 67.328 38.407 1.00 38.28 257 ASP A N 1
ATOM 529 C CA . ASP A 1 73 ? 17.175 66.701 37.254 1.00 39.90 257 ASP A CA 1
ATOM 530 C C . ASP A 1 73 ? 18.091 66.882 36.046 1.00 44.06 257 ASP A C 1
ATOM 531 O O . ASP A 1 73 ? 18.244 67.998 35.541 1.00 46.22 257 ASP A O 1
ATOM 536 N N . ARG A 1 74 ? 18.691 65.789 35.575 1.00 44.78 258 ARG A N 1
ATOM 537 C CA . ARG A 1 74 ? 19.585 65.833 34.423 1.00 46.97 258 ARG A CA 1
ATOM 538 C C . ARG A 1 74 ? 18.863 65.951 33.084 1.00 52.44 258 ARG A C 1
ATOM 539 O O . ARG A 1 74 ? 19.531 65.960 32.047 1.00 52.04 258 ARG A O 1
ATOM 547 N N . GLY A 1 75 ? 17.537 66.033 33.063 1.00 46.84 259 GLY A N 1
ATOM 548 C CA . GLY A 1 75 ? 16.779 65.984 31.829 1.00 47.38 259 GLY A CA 1
ATOM 549 C C . GLY A 1 75 ? 15.892 64.766 31.703 1.00 45.75 259 GLY A C 1
ATOM 550 O O . GLY A 1 75 ? 14.986 64.765 30.857 1.00 44.01 259 GLY A O 1
ATOM 551 N N . ASP A 1 76 ? 16.104 63.739 32.525 1.00 37.92 260 ASP A N 1
ATOM 552 C CA . ASP A 1 76 ? 15.284 62.541 32.504 1.00 33.93 260 ASP A CA 1
ATOM 553 C C . ASP A 1 76 ? 14.221 62.539 33.609 1.00 42.15 260 ASP A C 1
ATOM 554 O O . ASP A 1 76 ? 13.597 61.502 33.849 1.00 39.44 260 ASP A O 1
ATOM 559 N N . LYS A 1 77 ? 14.016 63.677 34.288 1.00 38.81 261 LYS A N 1
ATOM 560 C CA . LYS A 1 77 ? 12.883 63.890 35.201 1.00 39.20 261 LYS A CA 1
ATOM 561 C C . LYS A 1 77 ? 12.953 62.990 36.429 1.00 36.41 261 LYS A C 1
ATOM 562 O O . LYS A 1 77 ? 11.927 62.531 36.940 1.00 33.87 261 LYS A O 1
ATOM 568 N N . VAL A 1 78 ? 14.169 62.750 36.908 1.00 37.13 262 VAL A N 1
ATOM 569 C CA . VAL A 1 78 ? 14.414 62.049 38.170 1.00 34.39 262 VAL A CA 1
ATOM 570 C C . VAL A 1 78 ? 15.513 62.780 38.922 1.00 40.76 262 VAL A C 1
ATOM 571 O O . VAL A 1 78 ? 16.327 63.493 38.319 1.00 37.62 262 VAL A O 1
ATOM 575 N N . PRO A 1 79 ? 15.559 62.627 40.252 1.00 36.23 263 PRO A N 1
ATOM 576 C CA . PRO A 1 79 ? 16.657 63.235 41.027 1.00 29.54 263 PRO A CA 1
ATOM 577 C C . PRO A 1 79 ? 17.903 62.359 40.982 1.00 30.79 263 PRO A C 1
ATOM 578 O O . PRO A 1 79 ? 17.849 61.162 41.275 1.00 35.53 263 PRO A O 1
ATOM 582 N N . SER A 1 80 ? 19.028 62.964 40.604 1.00 30.38 264 SER A N 1
ATOM 583 C CA . SER A 1 80 ? 20.327 62.314 40.624 1.00 31.09 264 SER A CA 1
ATOM 584 C C . SER A 1 80 ? 21.240 63.065 41.578 1.00 28.56 264 SER A C 1
ATOM 585 O O . SER A 1 80 ? 21.184 64.295 41.658 1.00 35.57 264 SER A O 1
ATOM 588 N N . MET A 1 81 ? 22.099 62.328 42.274 1.00 29.27 265 MET A N 1
ATOM 589 C CA . MET A 1 81 ? 22.984 62.902 43.282 1.00 30.41 265 MET A CA 1
ATOM 590 C C . MET A 1 81 ? 24.425 62.854 42.806 1.00 31.18 265 MET A C 1
ATOM 591 O O . MET A 1 81 ? 24.930 61.779 42.463 1.00 31.90 265 MET A O 1
ATOM 596 N N . PHE A 1 82 ? 25.096 64.009 42.816 1.00 27.64 266 PHE A N 1
ATOM 597 C CA . PHE A 1 82 ? 26.516 64.052 42.516 1.00 33.17 266 PHE A CA 1
ATOM 598 C C . PHE A 1 82 ? 27.254 64.797 43.614 1.00 28.53 266 PHE A C 1
ATOM 599 O O . PHE A 1 82 ? 26.893 65.933 43.939 1.00 33.31 266 PHE A O 1
ATOM 607 N N . MET A 1 83 ? 28.308 64.170 44.141 1.00 29.94 267 MET A N 1
ATOM 608 C CA . MET A 1 83 ? 29.193 64.835 45.093 1.00 39.72 267 MET A CA 1
ATOM 609 C C . MET A 1 83 ? 29.858 66.042 44.444 1.00 43.98 267 MET A C 1
ATOM 610 O O . MET A 1 83 ? 30.230 65.992 43.274 1.00 35.08 267 MET A O 1
ATOM 615 N N . THR A 1 84 ? 29.980 67.141 45.204 1.00 40.50 268 THR A N 1
ATOM 616 C CA . THR A 1 84 ? 30.756 68.300 44.771 1.00 45.75 268 THR A CA 1
ATOM 617 C C . THR A 1 84 ? 31.946 68.618 45.666 1.00 49.12 268 THR A C 1
ATOM 618 O O . THR A 1 84 ? 32.832 69.361 45.232 1.00 46.48 268 THR A O 1
ATOM 622 N N . ASN A 1 85 ? 32.016 68.066 46.879 1.00 38.35 269 ASN A N 1
ATOM 623 C CA . ASN A 1 85 ? 32.999 68.518 47.864 1.00 38.96 269 ASN A CA 1
ATOM 624 C C . ASN A 1 85 ? 33.082 67.469 48.967 1.00 39.59 269 ASN A C 1
ATOM 625 O O . ASN A 1 85 ? 32.076 67.159 49.611 1.00 39.29 269 ASN A O 1
ATOM 630 N N . VAL A 1 86 ? 34.254 66.873 49.157 1.00 37.53 270 VAL A N 1
ATOM 631 C CA . VAL A 1 86 ? 34.424 65.758 50.077 1.00 42.28 270 VAL A CA 1
ATOM 632 C C . VAL A 1 86 ? 35.648 66.021 50.938 1.00 41.44 270 VAL A C 1
ATOM 633 O O . VAL A 1 86 ? 36.650 66.573 50.467 1.00 45.72 270 VAL A O 1
ATOM 637 N N . TRP A 1 87 ? 35.5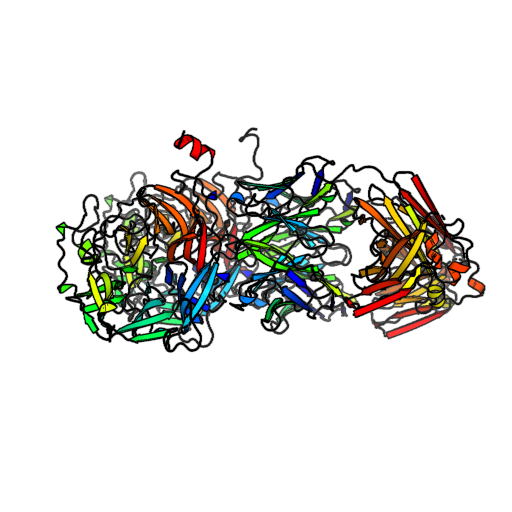55 65.651 52.205 1.00 35.11 271 TRP A N 1
ATOM 638 C CA . TRP A 1 87 ? 36.625 65.869 53.161 1.00 36.45 271 TRP A CA 1
ATOM 639 C C . TRP A 1 87 ? 36.793 64.609 53.986 1.00 33.11 271 TRP A C 1
ATOM 640 O O . TRP A 1 87 ? 35.805 63.955 54.325 1.00 34.84 271 TRP A O 1
ATOM 651 N N . THR A 1 88 ? 38.033 64.245 54.295 1.00 37.21 272 THR A N 1
ATOM 652 C CA . THR A 1 88 ? 38.250 63.065 55.127 1.00 39.84 272 THR A CA 1
ATOM 653 C C . THR A 1 88 ? 39.071 63.451 56.349 1.00 41.32 272 THR A C 1
ATOM 654 O O . THR A 1 88 ? 40.220 63.909 56.208 1.00 42.25 272 THR A O 1
ATOM 658 N N . PRO A 1 89 ? 38.534 63.270 57.550 1.00 37.90 273 PRO A N 1
ATOM 659 C CA . PRO A 1 89 ? 39.278 63.650 58.745 1.00 39.63 273 PRO A CA 1
ATOM 660 C C . PRO A 1 89 ? 40.406 62.667 59.004 1.00 41.17 273 PRO A C 1
ATOM 661 O O . PRO A 1 89 ? 40.288 61.474 58.685 1.00 38.03 273 PRO A O 1
ATOM 665 N N . PRO A 1 90 ? 41.506 63.122 59.599 1.00 35.45 274 PRO A N 1
ATOM 666 C CA . PRO A 1 90 ? 42.520 62.180 60.086 1.00 36.99 274 PRO A CA 1
ATOM 667 C C . PRO A 1 90 ? 41.933 61.271 61.150 1.00 40.98 274 PRO A C 1
ATOM 668 O O . PRO A 1 90 ? 40.982 61.634 61.846 1.00 46.01 274 PRO A O 1
ATOM 672 N N . ASN A 1 91 ? 42.517 60.083 61.277 1.00 32.78 275 ASN A N 1
ATOM 673 C CA . ASN A 1 91 ? 42.145 59.144 62.338 1.00 33.75 275 ASN A CA 1
ATOM 674 C C . ASN A 1 91 ? 40.644 58.860 62.353 1.00 40.63 275 ASN A C 1
ATOM 675 O O . ASN A 1 91 ? 39.949 59.177 63.340 1.00 33.49 275 ASN A O 1
ATOM 680 N N . PRO A 1 92 ? 40.117 58.215 61.306 1.00 35.23 276 PRO A N 1
ATOM 681 C CA . PRO A 1 92 ? 38.656 58.029 61.215 1.00 29.31 276 PRO A CA 1
ATOM 682 C C . PRO A 1 92 ? 38.060 57.184 62.327 1.00 30.43 276 PRO A C 1
ATOM 683 O O . PRO A 1 92 ? 36.842 57.264 62.543 1.00 35.37 276 PRO A O 1
ATOM 687 N N . SER A 1 93 ? 38.846 56.360 63.028 1.00 34.77 277 SER A N 1
ATOM 688 C CA . SER A 1 93 ? 38.240 55.585 64.115 1.00 40.11 277 SER A CA 1
ATOM 689 C C . SER A 1 93 ? 37.788 56.453 65.291 1.00 40.33 277 SER A C 1
ATOM 690 O O . SER A 1 93 ? 37.057 55.963 66.158 1.00 35.70 277 SER A O 1
ATOM 693 N N . THR A 1 94 ? 38.205 57.712 65.357 1.00 36.88 278 THR A N 1
ATOM 694 C CA . THR A 1 94 ? 37.865 58.561 66.494 1.00 34.15 278 THR A CA 1
ATOM 695 C C . THR A 1 94 ? 36.615 59.409 66.270 1.00 35.07 278 THR A C 1
ATOM 696 O O . THR A 1 94 ? 36.192 60.119 67.192 1.00 32.80 278 THR A O 1
ATOM 700 N N . ILE A 1 95 ? 36.007 59.351 65.088 1.00 31.60 279 ILE A N 1
ATOM 701 C CA . ILE A 1 95 ? 34.918 60.253 64.711 1.00 31.95 279 ILE A CA 1
ATOM 702 C C . ILE A 1 95 ? 33.607 59.484 64.829 1.00 34.84 279 ILE A C 1
ATOM 703 O O . ILE A 1 95 ? 33.451 58.421 64.215 1.00 28.05 279 ILE A O 1
ATOM 708 N N . HIS A 1 96 ? 32.656 60.014 65.612 1.00 29.28 280 HIS A N 1
ATOM 709 C CA . HIS A 1 96 ? 31.412 59.301 65.915 1.00 29.26 280 HIS A CA 1
ATOM 710 C C . HIS A 1 96 ? 30.222 60.255 65.888 1.00 25.42 280 HIS A C 1
ATOM 711 O O . HIS A 1 96 ? 30.366 61.447 66.141 1.00 27.06 280 HIS A O 1
ATOM 718 N N . HIS A 1 97 ? 29.034 59.711 65.601 1.00 22.40 281 HIS A N 1
ATOM 719 C CA . HIS A 1 97 ? 27.773 60.449 65.732 1.00 21.39 281 HIS A CA 1
ATOM 720 C C . HIS A 1 97 ? 27.804 61.793 64.999 1.00 29.08 281 HIS A C 1
ATOM 721 O O . HIS A 1 97 ? 27.457 62.843 65.548 1.00 30.38 281 HIS A O 1
ATOM 728 N N . CYS A 1 98 ? 28.177 61.764 63.717 1.00 26.45 282 CYS A N 1
ATOM 729 C CA . CYS A 1 98 ? 28.130 63.009 62.966 1.00 26.97 282 CYS A CA 1
ATOM 730 C C . CYS A 1 98 ? 26.671 63.404 62.686 1.00 24.06 282 CYS A C 1
ATOM 731 O O . CYS A 1 98 ? 25.783 62.550 62.575 1.00 23.70 282 CYS A O 1
ATOM 734 N N . SER A 1 99 ? 26.434 64.715 62.569 1.00 26.57 283 SER A N 1
ATOM 735 C CA . SER A 1 99 ? 25.121 65.286 62.258 1.00 28.56 283 SER A CA 1
ATOM 736 C C . SER A 1 99 ? 25.314 66.527 61.382 1.00 29.40 283 SER A C 1
ATOM 737 O O . SER A 1 99 ? 26.170 67.364 61.687 1.00 29.11 28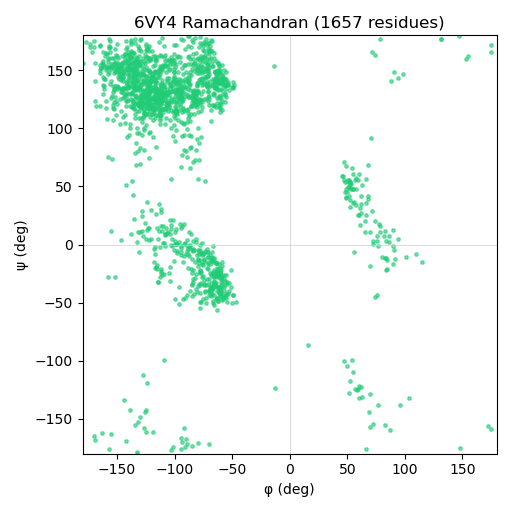3 SER A O 1
ATOM 740 N N . SER A 1 100 ? 24.518 66.654 60.309 1.00 28.68 284 SER A N 1
ATOM 741 C CA . SER A 1 100 ? 24.714 67.675 59.281 1.00 27.04 284 SER A CA 1
ATOM 742 C C . SER A 1 100 ? 23.517 68.608 59.161 1.00 28.91 284 SER A C 1
ATOM 743 O O . SER A 1 100 ? 22.365 68.153 59.079 1.00 25.56 284 SER A O 1
ATOM 746 N N . THR A 1 101 ? 23.804 69.916 59.068 1.00 27.41 285 THR A N 1
ATOM 747 C CA . THR A 1 101 ? 22.768 70.929 58.918 1.00 24.50 285 THR A CA 1
ATOM 748 C C . THR A 1 101 ? 23.163 71.916 57.815 1.00 27.22 285 THR A C 1
ATOM 749 O O . THR A 1 101 ? 24.291 72.425 57.787 1.00 27.32 285 THR A O 1
ATOM 753 N N . TYR A 1 102 ? 22.216 72.200 56.924 1.00 27.34 286 TYR A N 1
ATOM 754 C CA . TYR A 1 102 ? 22.435 73.111 55.803 1.00 28.44 286 TYR A CA 1
ATOM 755 C C . TYR A 1 102 ? 22.127 74.556 56.190 1.00 29.45 286 TYR A C 1
ATOM 756 O O . TYR A 1 102 ? 21.166 74.819 56.921 1.00 30.41 286 TYR A O 1
ATOM 765 N N . HIS A 1 103 ? 22.960 75.486 55.703 1.00 33.43 287 HIS A N 1
ATOM 766 C CA . HIS A 1 103 ? 22.709 76.919 55.852 1.00 38.93 287 HIS A CA 1
ATOM 767 C C . HIS A 1 103 ? 23.391 77.665 54.711 1.00 37.50 287 HIS A C 1
ATOM 768 O O . HIS A 1 103 ? 24.617 77.620 54.580 1.00 33.92 287 HIS A O 1
ATOM 775 N N . GLU A 1 104 ? 22.593 78.332 53.882 1.00 39.03 288 GLU A N 1
ATOM 776 C CA . GLU A 1 104 ? 23.085 79.166 52.783 1.00 48.07 288 GLU A CA 1
ATOM 777 C C . GLU A 1 104 ? 24.107 78.454 51.911 1.00 43.44 288 GLU A C 1
ATOM 778 O O . GLU A 1 104 ? 23.751 77.593 51.106 1.00 43.83 288 GLU A O 1
ATOM 784 N N . ASP A 1 105 ? 25.381 78.798 52.053 1.00 42.89 289 ASP A N 1
ATOM 785 C CA . ASP A 1 105 ? 26.363 78.255 51.129 1.00 50.53 289 ASP A CA 1
ATOM 786 C C . ASP A 1 105 ? 26.892 76.882 51.512 1.00 40.34 289 ASP A C 1
ATOM 787 O O . ASP A 1 105 ? 27.658 76.310 50.728 1.00 31.22 289 ASP A O 1
ATOM 792 N N . PHE A 1 106 ? 26.514 76.338 52.676 1.00 34.54 290 PHE A N 1
ATOM 793 C CA . PHE A 1 106 ? 27.273 75.250 53.274 1.00 32.76 290 PHE A CA 1
ATOM 794 C C . PHE A 1 106 ? 26.361 74.231 53.941 1.00 32.66 290 PHE A C 1
ATOM 795 O O . PHE A 1 106 ? 25.221 74.525 54.323 1.00 37.69 290 PHE A O 1
ATOM 803 N N . TYR A 1 107 ? 26.905 73.027 54.092 1.00 34.70 291 TYR A N 1
ATOM 804 C CA . TYR A 1 107 ? 26.480 72.090 55.127 1.00 30.61 291 TYR A CA 1
ATOM 805 C C . TYR A 1 107 ? 27.455 72.210 56.285 1.00 29.04 291 TYR A C 1
ATOM 806 O O . TYR A 1 107 ? 28.662 72.253 56.072 1.00 31.01 291 TYR A O 1
ATOM 815 N N . TYR A 1 108 ? 26.929 72.285 57.505 1.00 27.66 292 TYR A N 1
ATOM 816 C CA . TYR A 1 108 ? 27.739 72.278 58.716 1.00 27.06 292 TYR A CA 1
ATOM 817 C C . TYR A 1 108 ? 27.551 70.917 59.374 1.00 29.69 292 TYR A C 1
ATOM 818 O O . TYR A 1 108 ? 26.420 70.553 59.709 1.00 32.93 292 TYR A O 1
ATOM 827 N N . THR A 1 109 ? 28.641 70.180 59.582 1.00 28.42 293 THR A N 1
ATOM 828 C CA . THR A 1 109 ? 28.564 68.825 60.128 1.00 28.68 293 THR A CA 1
ATOM 829 C C . THR A 1 109 ? 29.257 68.780 61.483 1.00 31.76 293 THR A C 1
ATOM 830 O O . THR A 1 109 ? 30.452 69.066 61.576 1.00 30.38 293 THR A O 1
ATOM 834 N N . LEU A 1 110 ? 28.517 68.370 62.511 1.00 30.26 294 LEU A N 1
ATOM 835 C CA . LEU A 1 110 ? 28.993 68.352 63.888 1.00 30.83 294 LEU A CA 1
ATOM 836 C C . LEU A 1 110 ? 29.216 66.902 64.306 1.00 30.03 294 LEU A C 1
ATOM 837 O O . LEU A 1 110 ? 28.361 66.053 64.067 1.00 25.61 294 LEU A O 1
ATOM 842 N N . CYS A 1 111 ? 30.373 66.606 64.872 1.00 29.14 295 CYS A N 1
ATOM 843 C CA . CYS A 1 111 ? 30.684 65.234 65.213 1.00 29.45 295 CYS A CA 1
ATOM 844 C C . CYS A 1 111 ? 31.275 65.185 66.618 1.00 33.46 295 CYS A C 1
ATOM 845 O O . CYS A 1 111 ? 31.801 66.177 67.142 1.00 32.98 295 CYS A O 1
ATOM 848 N N . ALA A 1 112 ? 31.200 64.003 67.215 1.00 28.47 296 ALA A N 1
ATOM 849 C CA . ALA A 1 112 ? 31.896 63.717 68.460 1.00 30.08 296 ALA A CA 1
ATOM 850 C C . ALA A 1 112 ? 33.254 63.100 68.155 1.00 31.46 296 ALA A C 1
ATOM 851 O O . ALA A 1 112 ? 33.410 62.338 67.191 1.00 32.45 296 ALA A O 1
ATOM 853 N N . VAL A 1 113 ? 34.225 63.405 69.003 1.00 27.03 297 VAL A N 1
ATOM 854 C CA . VAL A 1 113 ? 35.559 62.811 68.937 1.00 30.10 297 VAL A CA 1
ATOM 855 C C . VAL A 1 113 ? 35.714 61.890 70.144 1.00 37.16 297 VAL A C 1
ATOM 856 O O . VAL A 1 113 ? 35.379 62.270 71.277 1.00 32.29 297 VAL A O 1
ATOM 860 N N . SER A 1 114 ? 36.158 60.659 69.897 1.00 31.26 298 SER A N 1
ATOM 861 C CA . SER A 1 114 ? 36.185 59.657 70.954 1.00 33.42 298 SER A CA 1
ATOM 862 C C . SER A 1 114 ? 37.380 58.726 70.790 1.00 39.25 298 SER A C 1
ATOM 863 O O . SER A 1 114 ? 37.635 58.215 69.696 1.00 36.82 298 SER A O 1
ATOM 866 N N . HIS A 1 115 ? 38.082 58.471 71.893 1.00 37.60 299 HIS A N 1
ATOM 867 C CA . HIS A 1 115 ? 39.110 57.439 71.917 1.00 33.91 299 HIS A CA 1
ATOM 868 C C . HIS A 1 115 ? 38.674 56.187 72.681 1.00 39.67 299 HIS A C 1
ATOM 869 O O . HIS A 1 115 ? 39.504 55.305 72.919 1.00 39.56 299 HIS A O 1
ATOM 876 N N . VAL A 1 116 ? 37.387 56.069 73.036 1.00 32.81 300 VAL A N 1
ATOM 877 C CA . VAL A 1 116 ? 36.889 54.973 73.865 1.00 33.03 300 VAL A CA 1
ATOM 878 C C . VAL A 1 116 ? 35.687 54.319 73.191 1.00 34.45 300 VAL A C 1
ATOM 879 O O . VAL A 1 116 ? 34.848 53.695 73.850 1.00 37.34 300 VAL A O 1
ATOM 883 N N . GLY A 1 117 ? 35.599 54.449 71.872 1.00 32.53 301 GLY A N 1
ATOM 884 C CA . GLY A 1 117 ? 34.498 53.843 71.160 1.00 35.93 301 GLY A CA 1
ATOM 885 C C . GLY A 1 117 ? 33.251 54.710 71.200 1.00 31.86 301 GLY A C 1
ATOM 886 O O . GLY A 1 117 ? 33.305 55.929 71.355 1.00 35.69 301 GLY A O 1
ATOM 887 N N . ASP A 1 118 ? 32.121 54.064 71.039 1.00 31.08 302 ASP A N 1
ATOM 888 C CA . ASP A 1 118 ? 30.843 54.757 71.075 1.00 36.02 302 ASP A CA 1
ATOM 889 C C . ASP A 1 118 ? 30.600 55.367 72.452 1.00 32.22 302 ASP A C 1
ATOM 890 O O . ASP A 1 118 ? 30.477 54.616 73.435 1.00 31.72 302 ASP A O 1
ATOM 895 N N . PRO A 1 119 ? 30.474 56.698 72.573 1.00 29.45 303 PRO A N 1
ATOM 896 C CA . PRO A 1 119 ? 30.228 57.282 73.912 1.00 28.19 303 PRO A CA 1
ATOM 897 C C . PRO A 1 119 ? 28.989 56.730 74.594 1.00 29.47 303 PRO A C 1
ATOM 898 O O . PRO A 1 119 ? 28.947 56.661 75.826 1.00 31.25 303 PRO A O 1
ATOM 902 N N . ILE A 1 120 ? 27.972 56.326 73.835 1.00 30.16 304 ILE A N 1
ATOM 903 C CA . ILE A 1 120 ? 26.733 55.843 74.447 1.00 27.84 304 ILE A CA 1
ATOM 904 C C . ILE A 1 120 ? 26.990 54.611 75.317 1.00 31.90 304 ILE A C 1
ATOM 905 O O . ILE A 1 120 ? 26.388 54.449 76.386 1.00 34.59 304 ILE A O 1
ATOM 910 N N . LEU A 1 121 ? 27.872 53.720 74.875 1.00 31.80 305 LEU A N 1
ATOM 911 C CA . LEU A 1 121 ? 28.139 52.476 75.589 1.00 34.64 305 LEU A CA 1
ATOM 912 C C . LEU A 1 121 ? 29.390 52.560 76.446 1.00 41.52 305 LEU A C 1
ATOM 913 O O . LEU A 1 121 ? 29.761 51.579 77.096 1.00 49.34 305 LEU A O 1
ATOM 918 N N . ASN A 1 122 ? 30.045 53.708 76.448 1.00 33.05 306 ASN A N 1
ATOM 919 C CA . ASN A 1 122 ? 31.221 53.967 77.259 1.00 32.92 306 ASN A CA 1
ATOM 920 C C . ASN A 1 122 ? 31.101 55.346 77.894 1.00 28.67 306 ASN A C 1
ATOM 921 O O . ASN A 1 122 ? 32.072 56.107 77.957 1.00 31.86 306 ASN A O 1
ATOM 926 N N . SER A 1 123 ? 29.904 55.681 78.397 1.00 32.41 307 SER A N 1
ATOM 927 C CA . SER A 1 123 ? 29.619 57.070 78.749 1.00 34.08 307 SER A CA 1
ATOM 928 C C . SER A 1 123 ? 30.432 57.558 79.947 1.00 34.41 307 SER A C 1
ATOM 929 O O . SER A 1 123 ? 30.775 58.744 79.998 1.00 36.28 307 SER A O 1
ATOM 932 N N . THR A 1 124 ? 30.748 56.694 80.923 1.00 35.91 308 THR A N 1
ATOM 933 C CA . THR A 1 124 ? 31.497 57.213 82.070 1.00 33.60 308 THR A CA 1
ATOM 934 C C . THR A 1 124 ? 32.977 57.384 81.775 1.00 40.66 308 THR A C 1
ATOM 935 O O . THR A 1 124 ? 33.683 57.966 82.605 1.00 47.63 308 THR A O 1
ATOM 939 N N . SER A 1 125 ? 33.446 56.906 80.617 1.00 35.85 309 SER A N 1
ATOM 940 C CA . SER A 1 125 ? 34.828 57.043 80.173 1.00 41.37 309 SER A CA 1
ATOM 941 C C . SER A 1 125 ? 35.030 58.095 79.091 1.00 36.58 309 SER A C 1
ATOM 942 O O . SER A 1 125 ? 36.169 58.522 78.875 1.00 42.87 309 SER A O 1
ATOM 945 N N . TRP A 1 126 ? 33.971 58.499 78.390 1.00 34.82 310 TRP A N 1
ATOM 946 C CA . TRP A 1 126 ? 34.094 59.436 77.276 1.00 36.20 310 TRP A CA 1
ATOM 947 C C . TRP A 1 126 ? 34.269 60.860 77.800 1.00 36.22 310 TRP A C 1
ATOM 948 O O . TRP A 1 126 ? 33.409 61.371 78.523 1.00 40.02 310 TRP A O 1
ATOM 959 N N . THR A 1 127 ? 35.372 61.499 77.434 1.00 32.16 311 THR A N 1
ATOM 960 C CA . THR A 1 127 ? 35.550 62.920 77.691 1.00 37.45 311 THR A CA 1
ATOM 961 C C . THR A 1 127 ? 34.894 63.700 76.559 1.00 41.19 311 THR A C 1
ATOM 962 O O . THR A 1 127 ? 35.219 63.491 75.382 1.00 36.89 311 THR A O 1
ATOM 966 N N . GLU A 1 128 ? 33.948 64.569 76.911 1.00 39.59 312 GLU A N 1
ATOM 967 C CA . GLU A 1 128 ? 33.219 65.334 75.905 1.00 37.91 312 GLU A CA 1
ATOM 968 C C . GLU A 1 128 ? 34.182 66.107 75.014 1.00 39.52 312 GLU A C 1
ATOM 969 O O . GLU A 1 128 ? 35.034 66.858 75.499 1.00 36.90 312 GLU A O 1
ATOM 975 N N . SER A 1 129 ? 34.040 65.922 73.703 1.00 37.12 313 SER A N 1
ATOM 976 C CA . SER A 1 129 ? 34.922 66.561 72.731 1.00 37.70 313 SER A CA 1
ATOM 977 C C . SER A 1 129 ? 34.197 66.562 71.395 1.00 31.98 313 SER A C 1
ATOM 978 O O . SER A 1 129 ? 33.764 65.507 70.922 1.00 29.68 313 SER A O 1
ATOM 981 N N . LEU A 1 130 ? 34.022 67.735 70.814 1.00 31.74 314 LEU A N 1
ATOM 982 C CA . LEU A 1 130 ? 33.204 67.880 69.628 1.00 36.22 314 LEU A CA 1
ATOM 983 C C . LEU A 1 130 ? 33.977 68.677 68.598 1.00 35.25 314 LEU A C 1
ATOM 984 O O . LEU A 1 130 ? 34.858 69.472 68.936 1.00 38.54 314 LEU A O 1
ATOM 989 N N . SER A 1 131 ? 33.642 68.470 67.331 1.00 35.25 315 SER A N 1
ATOM 990 C CA . SER A 1 131 ? 34.272 69.288 66.301 1.00 38.33 315 SER A CA 1
ATOM 991 C C . SER A 1 131 ? 33.304 69.463 65.139 1.00 39.33 315 SER A C 1
ATOM 992 O O . SER A 1 131 ? 32.365 68.684 64.963 1.00 39.06 315 SER A O 1
ATOM 995 N N . LEU A 1 132 ? 33.554 70.491 64.331 1.00 34.54 316 LEU A N 1
ATOM 996 C CA . LEU A 1 132 ? 32.656 70.839 63.248 1.00 37.12 316 LEU A CA 1
ATOM 997 C C . LEU A 1 132 ? 33.445 71.059 61.964 1.00 42.64 316 LEU A C 1
ATOM 998 O O . LEU A 1 132 ? 34.488 71.728 61.970 1.00 39.00 316 LEU A O 1
ATOM 1003 N N . ILE A 1 133 ? 32.951 70.491 60.862 1.00 39.22 317 ILE A N 1
ATOM 1004 C CA . ILE A 1 133 ? 33.496 70.766 59.532 1.00 34.16 317 ILE A CA 1
ATOM 1005 C C . ILE A 1 133 ? 32.415 71.428 58.685 1.00 35.17 317 ILE A C 1
ATOM 1006 O O . ILE A 1 133 ? 31.290 70.922 58.590 1.00 36.91 317 ILE A O 1
ATOM 1011 N N . ARG A 1 134 ? 32.764 72.571 58.090 1.00 31.86 318 ARG A N 1
ATOM 1012 C CA . ARG A 1 134 ? 31.909 73.344 57.197 1.00 36.42 318 ARG A CA 1
ATOM 1013 C C . ARG A 1 134 ? 32.375 73.138 55.756 1.00 32.44 318 ARG A C 1
ATOM 1014 O O . ARG A 1 134 ? 33.556 73.336 55.462 1.00 37.05 318 ARG A O 1
ATOM 1022 N N . LEU A 1 135 ? 31.444 72.777 54.862 1.00 33.31 319 LEU A N 1
ATOM 1023 C CA . LEU A 1 135 ? 31.755 72.437 53.470 1.00 36.94 319 LEU A CA 1
ATOM 1024 C C . LEU A 1 135 ? 30.837 73.210 52.530 1.00 36.80 319 LEU A C 1
ATOM 1025 O O . LEU A 1 135 ? 29.612 73.146 52.666 1.00 34.10 319 LEU A O 1
ATOM 1030 N N . ALA A 1 136 ? 31.419 73.934 51.571 1.00 35.32 320 ALA A N 1
ATOM 1031 C CA . ALA A 1 136 ? 30.592 74.633 50.592 1.00 35.68 320 ALA A CA 1
ATOM 1032 C C . ALA A 1 136 ? 29.958 73.631 49.633 1.00 34.17 320 ALA A C 1
ATOM 1033 O O . ALA A 1 136 ? 30.613 72.698 49.173 1.00 37.51 320 ALA A O 1
ATOM 1035 N N . VAL A 1 137 ? 28.672 73.825 49.332 1.00 29.73 321 VAL A N 1
ATOM 1036 C CA . VAL A 1 137 ? 28.012 72.935 48.377 1.00 28.88 321 VAL A CA 1
ATOM 1037 C C . VAL A 1 137 ? 28.363 73.260 46.931 1.00 38.21 321 VAL A C 1
ATOM 1038 O O . VAL A 1 137 ? 28.219 72.392 46.059 1.00 34.72 321 VAL A O 1
ATOM 1042 N N . ARG A 1 138 ? 28.789 74.494 46.638 1.00 37.65 322 ARG A N 1
ATOM 1043 C CA . ARG A 1 138 ? 29.209 74.890 45.295 1.00 47.47 322 ARG A CA 1
ATOM 1044 C C . ARG A 1 138 ? 30.599 75.478 45.460 1.00 46.45 322 ARG A C 1
ATOM 1045 O O . ARG A 1 138 ? 30.752 76.700 45.584 1.00 44.32 322 ARG A O 1
ATOM 1053 N N . PRO A 1 139 ? 31.623 74.641 45.538 1.00 42.52 323 PRO A N 1
ATOM 1054 C CA . PRO A 1 139 ? 32.952 75.155 45.859 1.00 46.70 323 PRO A CA 1
ATOM 1055 C C . PRO A 1 139 ? 33.491 75.971 44.696 1.00 45.20 323 PRO A C 1
ATOM 1056 O O . PRO A 1 139 ? 33.009 75.884 43.565 1.00 44.20 323 PRO A O 1
ATOM 1060 N N . LYS A 1 140 ? 34.465 76.824 45.003 1.00 44.78 324 LYS A N 1
ATOM 1061 C CA . LYS A 1 140 ? 35.066 77.681 43.990 1.00 51.63 324 LYS A CA 1
ATOM 1062 C C . LYS A 1 140 ? 36.576 77.685 44.143 1.00 52.18 324 LYS A C 1
ATOM 1063 O O . LYS A 1 140 ? 37.110 77.589 45.253 1.00 41.58 324 LYS A O 1
ATOM 1069 N N . SER A 1 141 ? 37.251 77.828 43.004 1.00 57.52 325 SER A N 1
ATOM 1070 C CA . SER A 1 141 ? 38.706 77.816 42.968 1.00 59.91 325 SER A CA 1
ATOM 1071 C C . SER A 1 141 ? 39.289 78.984 43.752 1.00 50.42 325 SER A C 1
ATOM 1072 O O . SER A 1 141 ? 38.763 80.099 43.720 1.00 47.50 325 SER A O 1
ATOM 1075 N N . ASP A 1 142 ? 40.391 78.714 44.455 1.00 51.36 326 ASP A N 1
ATOM 1076 C CA . ASP A 1 142 ? 41.223 79.749 45.065 1.00 56.23 326 ASP A CA 1
ATOM 1077 C C . ASP A 1 142 ? 40.396 80.691 45.939 1.00 56.37 326 ASP A C 1
ATOM 1078 O O . ASP A 1 142 ? 40.454 81.917 45.797 1.00 57.83 326 ASP A O 1
ATOM 1083 N N . SER A 1 143 ? 39.616 80.108 46.856 1.00 52.16 327 SER A N 1
ATOM 1084 C CA . SER A 1 143 ? 38.657 80.868 47.650 1.00 55.39 327 SER A CA 1
ATOM 1085 C C . SER A 1 143 ? 38.920 80.777 49.154 1.00 50.14 327 SER A C 1
ATOM 1086 O O . SER A 1 143 ? 37.992 80.897 49.955 1.00 51.86 327 SER A O 1
ATOM 1089 N N . GLY A 1 144 ? 40.172 80.599 49.563 1.00 47.24 328 GLY A N 1
ATOM 1090 C CA . GLY A 1 144 ? 40.467 80.634 50.994 1.00 48.54 328 GLY A CA 1
ATOM 1091 C C . GLY A 1 144 ? 39.892 79.424 51.713 1.00 45.72 328 GLY A C 1
ATOM 1092 O O . GLY A 1 144 ? 40.105 78.279 51.305 1.00 48.83 328 GLY A O 1
ATOM 1093 N N . ASP A 1 145 ? 39.150 79.660 52.799 1.00 41.80 329 ASP A N 1
ATOM 1094 C CA . ASP A 1 145 ? 38.481 78.576 53.508 1.00 40.03 329 ASP A CA 1
ATOM 1095 C C . ASP A 1 145 ? 37.002 78.492 53.166 1.00 37.81 329 ASP A C 1
ATOM 1096 O O . ASP A 1 145 ? 36.217 77.912 53.936 1.00 43.14 329 ASP A O 1
ATOM 1101 N N . TYR A 1 146 ? 36.610 79.053 52.018 1.00 42.01 330 TYR A N 1
ATOM 1102 C CA . TYR A 1 146 ? 35.226 78.961 51.569 1.00 42.39 330 TYR A CA 1
ATOM 1103 C C . TYR A 1 146 ? 34.819 77.514 51.353 1.00 44.32 330 TYR A C 1
ATOM 1104 O O . TYR A 1 146 ? 33.703 77.113 51.707 1.00 45.28 330 TYR A O 1
ATOM 1113 N N . ASN A 1 147 ? 35.710 76.714 50.761 1.00 42.32 331 ASN A N 1
ATOM 1114 C CA . ASN A 1 147 ? 35.331 75.361 50.382 1.00 33.59 331 ASN A CA 1
ATOM 1115 C C . ASN A 1 147 ? 35.257 74.431 51.586 1.00 36.38 331 ASN A C 1
ATOM 1116 O O . ASN A 1 147 ? 34.320 73.635 51.696 1.00 37.30 331 ASN A O 1
ATOM 1121 N N . GLN A 1 148 ? 36.274 74.463 52.453 1.00 39.28 332 GLN A N 1
ATOM 1122 C CA . GLN A 1 148 ? 36.363 73.568 53.606 1.00 37.05 332 GLN A CA 1
ATOM 1123 C C . GLN A 1 148 ? 36.922 74.341 54.790 1.00 39.92 332 GLN A C 1
ATOM 1124 O O . GLN A 1 148 ? 37.949 75.013 54.657 1.00 37.83 332 GLN A O 1
ATOM 1130 N N . LYS A 1 149 ? 36.256 74.246 55.945 1.00 42.91 333 LYS A N 1
ATOM 1131 C CA . LYS A 1 149 ? 36.673 75.002 57.127 1.00 45.11 333 LYS A CA 1
ATOM 1132 C C . LYS A 1 149 ? 36.379 74.180 58.371 1.00 41.84 333 LYS A C 1
ATOM 1133 O O . LYS A 1 149 ? 35.213 73.900 58.669 1.00 38.84 333 LYS A O 1
ATOM 1139 N N . TYR A 1 150 ? 37.435 73.787 59.078 1.00 45.59 334 TYR A N 1
ATOM 1140 C CA . TYR A 1 150 ? 37.339 72.919 60.246 1.00 62.10 334 TYR A CA 1
ATOM 1141 C C . TYR A 1 150 ? 37.326 73.761 61.514 1.00 67.39 334 TYR A C 1
ATOM 1142 O O . TYR A 1 150 ? 38.006 74.784 61.592 1.00 69.90 334 TYR A O 1
ATOM 1151 N N . ILE A 1 151 ? 36.525 73.342 62.495 1.00 75.11 335 ILE A N 1
ATOM 1152 C CA . ILE A 1 151 ? 36.435 74.014 63.791 1.00 75.72 335 ILE A CA 1
ATOM 1153 C C . ILE A 1 151 ? 36.284 72.950 64.874 1.00 82.77 335 ILE A C 1
ATOM 1154 O O . ILE A 1 151 ? 35.347 72.145 64.829 1.00 78.19 335 ILE A O 1
ATOM 1159 N N . ALA A 1 152 ? 37.187 72.950 65.850 1.00 85.95 336 ALA A N 1
ATOM 1160 C CA . ALA A 1 152 ? 37.034 72.121 67.040 1.00 84.98 336 ALA A CA 1
ATOM 1161 C C . ALA A 1 152 ? 36.361 72.952 68.129 1.00 76.74 336 ALA A C 1
ATOM 1162 O O . ALA A 1 152 ? 36.847 74.034 68.478 1.00 76.94 336 ALA A O 1
ATOM 1164 N N . ILE A 1 153 ? 35.233 72.458 68.645 1.00 68.41 337 ILE A N 1
ATOM 1165 C CA . ILE A 1 153 ? 34.479 73.199 69.653 1.00 68.37 337 ILE A CA 1
ATOM 1166 C C . ILE A 1 153 ? 35.194 73.112 70.998 1.00 66.34 337 ILE A C 1
ATOM 1167 O O . ILE A 1 153 ? 35.742 72.064 71.366 1.00 48.68 337 ILE A O 1
ATOM 1172 N N . THR A 1 154 ? 35.196 74.219 71.749 1.00 79.09 338 THR A N 1
ATOM 1173 C CA . THR A 1 154 ? 35.749 74.163 73.097 1.00 86.91 338 THR A CA 1
ATOM 1174 C C . THR A 1 154 ? 34.917 74.919 74.132 1.00 83.65 338 THR A C 1
ATOM 1175 O O . THR A 1 154 ? 35.368 75.061 75.277 1.00 88.83 338 THR A O 1
ATOM 1179 N N . LYS A 1 155 ? 33.720 75.394 73.788 1.00 70.90 339 LYS A N 1
ATOM 1180 C CA . LYS A 1 155 ? 32.815 75.976 74.774 1.00 63.67 339 LYS A CA 1
ATOM 1181 C C . LYS A 1 155 ? 31.407 75.443 74.542 1.00 50.07 339 LYS A C 1
ATOM 1182 O O . LYS A 1 155 ? 30.804 75.697 73.491 1.00 42.24 339 LYS A O 1
ATOM 1188 N N . VAL A 1 156 ? 30.884 74.707 75.523 1.00 40.53 340 VAL A N 1
ATOM 1189 C CA . VAL A 1 156 ? 29.576 74.066 75.427 1.00 34.86 340 VAL A CA 1
ATOM 1190 C C . VAL A 1 156 ? 28.790 74.375 76.697 1.00 47.71 340 VAL A C 1
ATOM 1191 O O . VAL A 1 156 ? 29.227 74.019 77.799 1.00 46.84 340 VAL A O 1
ATOM 1195 N N . GLU A 1 157 ? 27.633 75.024 76.545 1.00 38.57 341 GLU A N 1
ATOM 1196 C CA . GLU A 1 157 ? 26.744 75.297 77.674 1.00 35.57 341 GLU A CA 1
ATOM 1197 C C . GLU A 1 157 ? 25.750 74.146 77.794 1.00 37.67 341 GLU A C 1
ATOM 1198 O O . GLU A 1 157 ? 24.938 73.910 76.891 1.00 34.31 341 GLU A O 1
ATOM 1204 N N . ARG A 1 158 ? 25.833 73.403 78.895 1.00 32.16 342 ARG A N 1
ATOM 1205 C CA . ARG A 1 158 ? 25.075 72.168 79.026 1.00 30.71 342 ARG A CA 1
ATOM 1206 C C . ARG A 1 158 ? 24.201 72.144 80.267 1.00 34.41 342 ARG A C 1
ATOM 1207 O O . ARG A 1 158 ? 23.552 71.123 80.529 1.00 30.40 342 ARG A O 1
ATOM 1215 N N . GLY A 1 159 ? 24.142 73.236 81.022 1.00 34.26 343 GLY A N 1
ATOM 1216 C CA . GLY A 1 159 ? 23.243 73.269 82.162 1.00 38.61 343 GLY A CA 1
ATOM 1217 C C . GLY A 1 159 ? 23.607 72.179 83.142 1.00 36.06 343 GLY A C 1
ATOM 1218 O O . GLY A 1 159 ? 24.781 71.979 83.465 1.00 36.39 343 GLY A O 1
ATOM 1219 N N . LYS A 1 160 ? 22.601 71.422 83.592 1.00 33.52 344 LYS A N 1
ATOM 1220 C CA . LYS A 1 160 ? 22.840 70.384 84.590 1.00 33.98 344 LYS A CA 1
ATOM 1221 C C . LYS A 1 160 ? 23.424 69.098 84.005 1.00 35.96 344 LYS A C 1
ATOM 1222 O O . LYS A 1 160 ? 23.731 68.180 84.770 1.00 30.93 344 LYS A O 1
ATOM 1228 N N . TYR A 1 161 ? 23.565 68.983 82.685 1.00 33.97 345 TYR A N 1
ATOM 1229 C CA . TYR A 1 161 ? 24.056 67.735 82.099 1.00 28.46 345 TYR A CA 1
ATOM 1230 C C . TYR A 1 161 ? 25.576 67.637 82.243 1.00 31.57 345 TYR A C 1
ATOM 1231 O O . TYR A 1 161 ? 26.287 68.643 82.160 1.00 34.29 345 TYR A O 1
ATOM 1240 N N . ASP A 1 162 ? 26.071 66.424 82.514 1.00 30.06 346 ASP A N 1
ATOM 1241 C CA . ASP A 1 162 ? 27.518 66.230 82.622 1.00 33.21 346 ASP A CA 1
ATOM 1242 C C . ASP A 1 162 ? 28.203 66.397 81.270 1.00 32.02 346 ASP A C 1
ATOM 1243 O O . ASP A 1 162 ? 29.278 67.004 81.180 1.00 29.22 346 ASP A O 1
ATOM 1248 N N . LYS A 1 163 ? 27.595 65.839 80.216 1.00 29.15 347 LYS A N 1
ATOM 1249 C CA . LYS A 1 163 ? 28.150 65.769 78.870 1.00 30.22 347 LYS A CA 1
ATOM 1250 C C . LYS A 1 163 ? 26.993 65.870 77.877 1.00 23.79 347 LYS A C 1
ATOM 1251 O O . LYS A 1 163 ? 25.871 65.481 78.190 1.00 30.00 347 LYS A O 1
ATOM 1257 N N . VAL A 1 164 ? 27.275 66.369 76.672 1.00 26.93 348 VAL A N 1
ATOM 1258 C CA . VAL A 1 164 ? 26.281 66.408 75.596 1.00 23.35 348 VAL A CA 1
ATOM 1259 C C . VAL A 1 164 ? 26.964 66.001 74.291 1.00 28.97 348 VAL A C 1
ATOM 1260 O O . VAL A 1 164 ? 28.190 66.072 74.161 1.00 30.45 348 VAL A O 1
ATOM 1264 N N . MET A 1 165 ? 26.151 65.603 73.289 1.00 23.87 349 MET A N 1
ATOM 1265 C CA . MET A 1 165 ? 26.719 65.009 72.078 1.00 23.80 349 MET A CA 1
ATOM 1266 C C . MET A 1 165 ? 25.714 65.069 70.938 1.00 21.99 349 MET A C 1
ATOM 1267 O O . MET A 1 165 ? 24.523 64.861 71.188 1.00 24.47 349 MET A O 1
ATOM 1272 N N . PRO A 1 166 ? 26.136 65.325 69.691 1.00 25.77 350 PRO A N 1
ATOM 1273 C CA . PRO A 1 166 ? 25.209 65.157 68.555 1.00 25.27 350 PRO A CA 1
ATOM 1274 C C . PRO A 1 166 ? 24.684 63.731 68.508 1.00 26.87 350 PRO A C 1
ATOM 1275 O O . PRO A 1 166 ? 25.404 62.779 68.810 1.00 25.84 350 PRO A O 1
ATOM 1279 N N . TYR A 1 167 ? 23.411 63.584 68.127 1.00 26.45 351 TYR A N 1
ATOM 1280 C CA . TYR A 1 167 ? 22.769 62.270 68.172 1.00 26.83 351 TYR A CA 1
ATOM 1281 C C . TYR A 1 167 ? 21.630 62.190 67.160 1.00 20.06 351 TYR A C 1
ATOM 1282 O O . TYR A 1 167 ? 20.454 62.300 67.527 1.00 22.79 351 TYR A O 1
ATOM 1291 N N . GLY A 1 168 ? 21.971 62.089 65.878 1.00 22.81 352 GLY A N 1
ATOM 1292 C CA . GLY A 1 168 ? 20.986 62.000 64.824 1.00 23.16 352 GLY A CA 1
ATOM 1293 C C . GLY A 1 168 ? 21.559 62.513 63.515 1.00 19.86 352 GLY A C 1
ATOM 1294 O O . GLY A 1 168 ? 22.549 63.253 63.501 1.00 20.75 352 GLY A O 1
ATOM 1295 N N . PRO A 1 169 ? 20.924 62.179 62.387 1.00 24.93 353 PRO A N 1
ATOM 1296 C CA . PRO A 1 169 ? 21.589 62.454 61.097 1.00 25.44 353 PRO A CA 1
ATOM 1297 C C . PRO A 1 169 ? 21.600 63.915 60.668 1.00 27.70 353 PRO A C 1
ATOM 1298 O O . PRO A 1 169 ? 22.570 64.318 60.024 1.00 25.18 353 PRO A O 1
ATOM 1302 N N . SER A 1 170 ? 20.565 64.722 60.962 1.00 26.12 354 SER A N 1
ATOM 1303 C CA . SER A 1 170 ? 20.507 66.061 60.381 1.00 27.54 354 SER A CA 1
ATOM 1304 C C . SER A 1 170 ? 19.671 67.017 61.230 1.00 26.01 354 SER A C 1
ATOM 1305 O O . SER A 1 170 ? 18.770 66.610 61.969 1.00 26.33 354 SER A O 1
ATOM 1308 N N . GLY A 1 171 ? 19.962 68.311 61.088 1.00 33.23 355 GLY A N 1
ATOM 1309 C CA . GLY A 1 171 ? 19.219 69.324 61.834 1.00 22.54 355 GLY A CA 1
ATOM 1310 C C . GLY A 1 171 ? 18.654 70.403 60.930 1.00 31.08 355 GLY A C 1
ATOM 1311 O O . GLY A 1 171 ? 18.502 70.173 59.725 1.00 25.09 355 GLY A O 1
ATOM 1312 N N . ILE A 1 172 ? 18.366 71.593 61.487 1.00 26.80 356 ILE A N 1
ATOM 1313 C CA . ILE A 1 172 ? 17.734 72.684 60.749 1.00 30.41 356 ILE A CA 1
ATOM 1314 C C . ILE A 1 172 ? 18.383 74.006 61.100 1.00 28.53 356 ILE A C 1
ATOM 1315 O O . ILE A 1 172 ? 18.958 74.182 62.173 1.00 31.37 356 ILE A O 1
ATOM 1320 N N . LYS A 1 173 ? 18.231 74.958 60.194 1.00 28.20 357 LYS A N 1
ATOM 1321 C CA . LYS A 1 173 ? 18.491 76.353 60.510 1.00 31.40 357 LYS A CA 1
ATOM 1322 C C . LYS A 1 173 ? 17.173 77.059 60.782 1.00 29.10 357 LYS A C 1
ATOM 1323 O O . LYS A 1 173 ? 16.118 76.649 60.294 1.00 30.53 357 LYS A O 1
ATOM 1329 N N . GLN A 1 174 ? 17.234 78.112 61.589 1.00 27.43 358 GLN A N 1
ATOM 1330 C CA . GLN A 1 174 ? 16.136 79.068 61.704 1.00 28.35 358 GLN A CA 1
ATOM 1331 C C . GLN A 1 174 ? 16.798 80.436 61.642 1.00 36.51 358 GLN A C 1
ATOM 1332 O O . GLN A 1 174 ? 17.598 80.771 62.520 1.00 34.51 358 GLN A O 1
ATOM 1338 N N . GLY A 1 175 ? 16.547 81.175 60.566 1.00 38.27 359 GLY A N 1
ATOM 1339 C CA . GLY A 1 175 ? 17.350 82.363 60.304 1.00 40.48 359 GLY A CA 1
ATOM 1340 C C . GLY A 1 175 ? 18.808 81.983 60.154 1.00 39.10 359 GLY A C 1
ATOM 1341 O O . GLY A 1 175 ? 19.162 81.153 59.308 1.00 34.82 359 GLY A O 1
ATOM 1342 N N . ASP A 1 176 ? 19.674 82.567 60.993 1.00 38.87 360 ASP A N 1
ATOM 1343 C CA . ASP A 1 176 ? 21.093 82.221 61.008 1.00 30.91 360 ASP A CA 1
ATOM 1344 C C . ASP A 1 176 ? 21.502 81.489 62.294 1.00 35.20 360 ASP A C 1
ATOM 1345 O O . ASP A 1 176 ? 22.665 81.532 62.711 1.00 37.61 360 ASP A O 1
ATOM 1350 N N . THR A 1 177 ? 20.566 80.776 62.911 1.00 33.40 361 THR A N 1
ATOM 1351 C CA . THR A 1 177 ? 20.855 79.881 64.031 1.00 30.18 361 THR A CA 1
ATOM 1352 C C . THR A 1 177 ? 20.640 78.449 63.572 1.00 30.40 361 THR A C 1
ATOM 1353 O O . THR A 1 177 ? 19.604 78.145 62.973 1.00 34.07 361 THR A O 1
ATOM 1357 N N . LEU A 1 178 ? 21.636 77.586 63.801 1.00 30.66 362 LEU A N 1
ATOM 1358 C CA . LEU A 1 178 ? 21.548 76.170 63.453 1.00 31.88 362 LEU A CA 1
ATOM 1359 C C . LEU A 1 178 ? 21.213 75.323 64.682 1.00 34.41 362 LEU A C 1
ATOM 1360 O O . LEU A 1 178 ? 21.654 75.623 65.800 1.00 30.10 362 LEU A O 1
ATOM 1365 N N . TYR A 1 179 ? 20.428 74.251 64.472 1.00 27.96 363 TYR A N 1
ATOM 1366 C CA . TYR A 1 179 ? 20.108 73.297 65.537 1.00 31.01 363 TYR A CA 1
ATOM 1367 C C . TYR A 1 179 ? 20.414 71.878 65.074 1.00 35.87 363 TYR A C 1
ATOM 1368 O O . TYR A 1 179 ? 19.957 71.460 64.004 1.00 37.23 363 TYR A O 1
ATOM 1377 N N . PHE A 1 180 ? 21.191 71.124 65.899 1.00 23.27 364 PHE A N 1
ATOM 1378 C CA . PHE A 1 180 ? 21.543 69.707 65.644 1.00 22.66 364 PHE A CA 1
ATOM 1379 C C . PHE A 1 180 ? 20.824 68.797 66.634 1.00 22.90 364 PHE A C 1
ATOM 1380 O O . PHE A 1 180 ? 20.802 69.109 67.835 1.00 23.77 364 PHE A O 1
ATOM 1388 N N . PRO A 1 181 ? 20.224 67.678 66.187 1.00 25.41 365 PRO A N 1
ATOM 1389 C CA . PRO A 1 181 ? 19.734 66.686 67.152 1.00 23.19 365 PRO A CA 1
ATOM 1390 C C . PRO A 1 181 ? 20.878 66.263 68.050 1.00 26.26 365 PRO A C 1
ATOM 1391 O O . PRO A 1 181 ? 22.010 66.114 67.592 1.00 23.78 365 PRO A O 1
ATOM 1395 N N . ALA A 1 182 ? 20.568 66.041 69.330 1.00 23.64 366 ALA A N 1
ATOM 1396 C CA . ALA A 1 182 ? 21.607 65.880 70.328 1.00 24.56 366 ALA A CA 1
ATOM 1397 C C . ALA A 1 182 ? 21.049 65.094 71.514 1.00 24.89 366 ALA A C 1
ATOM 1398 O O . ALA A 1 182 ? 19.860 64.763 71.569 1.00 22.71 366 ALA A O 1
ATOM 1400 N N . VAL A 1 183 ? 21.923 64.812 72.479 1.00 23.68 367 VAL A N 1
ATOM 1401 C CA . VAL A 1 183 ? 21.553 64.070 73.683 1.00 21.10 367 VAL A CA 1
ATOM 1402 C C . VAL A 1 183 ? 22.421 64.588 74.815 1.00 23.18 367 VAL A C 1
ATOM 1403 O O . VAL A 1 183 ? 23.575 64.968 74.597 1.00 25.25 367 VAL A O 1
ATOM 1407 N N . GLY A 1 184 ? 21.861 64.608 76.022 1.00 24.94 368 GLY A N 1
ATOM 1408 C CA . GLY A 1 184 ? 22.596 64.997 77.222 1.00 24.10 368 GLY A CA 1
ATOM 1409 C C . GLY A 1 184 ? 22.691 63.835 78.193 1.00 28.28 368 GLY A C 1
ATOM 1410 O O . GLY A 1 184 ? 21.754 63.048 78.325 1.00 25.01 368 GLY A O 1
ATOM 1411 N N . PHE A 1 185 ? 23.838 63.717 78.852 1.00 25.42 369 PHE A N 1
ATOM 1412 C CA . PHE A 1 185 ? 24.070 62.669 79.844 1.00 24.81 369 PHE A CA 1
ATOM 1413 C C . PHE A 1 185 ? 23.857 63.275 81.239 1.00 24.28 369 PHE A C 1
ATOM 1414 O O . PHE A 1 185 ? 24.625 64.141 81.666 1.00 30.63 369 PHE A O 1
ATOM 1422 N N . LEU A 1 186 ? 22.812 62.833 81.939 1.00 28.95 370 LEU A N 1
ATOM 1423 C CA . LEU A 1 186 ? 22.499 63.366 83.274 1.00 28.34 370 LEU A CA 1
ATOM 1424 C C . LEU A 1 186 ? 22.707 62.287 84.320 1.00 25.27 370 LEU A C 1
ATOM 1425 O O . LEU A 1 186 ? 22.149 61.195 84.168 1.00 31.88 370 LEU A O 1
ATOM 1430 N N . PRO A 1 187 ? 23.467 62.529 85.388 1.00 29.74 371 PRO A N 1
ATOM 1431 C CA . PRO A 1 187 ? 23.600 61.500 86.426 1.00 25.23 371 PRO A CA 1
ATOM 1432 C C . PRO A 1 187 ? 22.228 61.032 86.894 1.00 30.47 371 PRO A C 1
ATOM 1433 O O . PRO A 1 187 ? 21.322 61.839 87.128 1.00 30.81 371 PRO A O 1
ATOM 1437 N N . ARG A 1 188 ? 22.066 59.703 86.982 1.00 24.81 372 ARG A N 1
ATOM 1438 C CA . ARG A 1 188 ? 20.787 59.129 87.382 1.00 30.29 372 ARG A CA 1
ATOM 1439 C C . ARG A 1 188 ? 20.350 59.652 88.750 1.00 36.87 372 ARG A C 1
ATOM 1440 O O . ARG A 1 188 ? 19.159 59.898 88.976 1.00 33.82 372 ARG A O 1
ATOM 1448 N N . THR A 1 189 ? 21.302 59.850 89.669 1.00 36.17 373 THR A N 1
ATOM 1449 C CA . THR A 1 189 ? 20.952 60.349 90.999 1.00 40.15 373 THR A CA 1
ATOM 1450 C C . THR A 1 189 ? 20.370 61.756 90.956 1.00 38.19 373 THR A C 1
ATOM 1451 O O . THR A 1 189 ? 19.757 62.184 91.934 1.00 40.77 373 THR A O 1
ATOM 1455 N N . GLU A 1 190 ? 20.538 62.488 89.857 1.00 34.82 374 GLU A N 1
ATOM 1456 C CA . GLU A 1 190 ? 19.976 63.827 89.725 1.00 33.95 374 GLU A CA 1
ATOM 1457 C C . GLU A 1 190 ? 18.709 63.867 88.875 1.00 38.52 374 GLU A C 1
ATOM 1458 O O . GLU A 1 190 ? 18.201 64.958 88.591 1.00 44.43 374 GLU A O 1
ATOM 1464 N N . PHE A 1 191 ? 18.208 62.721 88.435 1.00 31.36 375 PHE A N 1
ATOM 1465 C CA . PHE A 1 191 ? 17.046 62.653 87.556 1.00 34.54 375 PHE A CA 1
ATOM 1466 C C . PHE A 1 191 ? 15.812 62.349 88.392 1.00 37.68 375 PHE A C 1
ATOM 1467 O O . PHE A 1 191 ? 15.747 61.304 89.040 1.00 38.66 375 PHE A O 1
ATOM 1475 N N . GLN A 1 192 ? 14.816 63.220 88.326 1.00 36.79 376 GLN A N 1
ATOM 1476 C CA . GLN A 1 192 ? 13.608 63.036 89.115 1.00 48.93 376 GLN A CA 1
ATOM 1477 C C . GLN A 1 192 ? 12.451 62.697 88.188 1.00 42.80 376 GLN A C 1
ATOM 1478 O O . GLN A 1 192 ? 12.277 63.327 87.141 1.00 44.69 376 GLN A O 1
ATOM 1484 N N . TYR A 1 193 ? 11.704 61.666 88.556 1.00 40.26 377 TYR A N 1
ATOM 1485 C CA . TYR A 1 193 ? 10.609 61.172 87.740 1.00 42.50 377 TYR A CA 1
ATOM 1486 C C . TYR A 1 193 ? 9.577 60.577 88.685 1.00 54.48 377 TYR A C 1
ATOM 1487 O O . TYR A 1 193 ? 9.888 59.652 89.445 1.00 56.47 377 TYR A O 1
ATOM 1496 N N . ASN A 1 194 ? 8.362 61.113 88.645 1.00 49.12 378 ASN A N 1
ATOM 1497 C CA . ASN A 1 194 ? 7.268 60.591 89.453 1.00 46.58 378 ASN A CA 1
ATOM 1498 C C . ASN A 1 194 ? 6.742 59.306 88.822 1.00 41.33 378 ASN A C 1
ATOM 1499 O O . ASN A 1 194 ? 6.237 59.323 87.695 1.00 47.63 378 ASN A O 1
ATOM 1504 N N . ASP A 1 195 ? 6.845 58.197 89.559 1.00 39.46 379 ASP A N 1
ATOM 1505 C CA . ASP A 1 195 ? 6.417 56.897 89.062 1.00 47.73 379 ASP A CA 1
ATOM 1506 C C . ASP A 1 195 ? 4.920 56.837 88.769 1.00 50.47 379 ASP A C 1
ATOM 1507 O O . ASP A 1 195 ? 4.491 55.925 88.057 1.00 45.51 379 ASP A O 1
ATOM 1512 N N . SER A 1 196 ? 4.123 57.786 89.277 1.00 44.09 380 SER A N 1
ATOM 1513 C CA . SER A 1 196 ? 2.726 57.905 88.871 1.00 45.02 380 SER A CA 1
ATOM 1514 C C . SER A 1 196 ? 2.569 58.372 87.425 1.00 48.81 380 SER A C 1
ATOM 1515 O O . SER A 1 196 ? 1.476 58.244 86.857 1.00 52.68 380 SER A O 1
ATOM 1517 N N . ASN A 1 197 ? 3.615 58.926 86.822 1.00 39.50 381 ASN A N 1
ATOM 1518 C CA . ASN A 1 197 ? 3.593 59.269 85.401 1.00 44.39 381 ASN A CA 1
ATOM 1519 C C . ASN A 1 197 ? 3.789 58.056 84.491 1.00 46.66 381 ASN A C 1
ATOM 1520 O O . ASN A 1 197 ? 3.814 58.223 83.265 1.00 44.03 381 ASN A O 1
ATOM 1525 N N . CYS A 1 198 ? 3.955 56.854 85.060 1.00 44.74 382 CYS A N 1
ATOM 1526 C CA . CYS A 1 198 ? 4.258 55.653 84.282 1.00 42.81 382 CYS A CA 1
ATOM 1527 C C . CYS A 1 198 ? 2.962 54.925 83.942 1.00 36.99 382 CYS A C 1
ATOM 1528 O O . CYS A 1 198 ? 2.304 54.402 84.851 1.00 38.35 382 CYS A O 1
ATOM 1531 N N . PRO A 1 199 ? 2.564 54.841 82.686 1.00 35.02 383 PRO A N 1
ATOM 1532 C CA . PRO A 1 199 ? 1.226 54.306 82.391 1.00 34.98 383 PRO A CA 1
ATOM 1533 C C . PRO A 1 199 ? 1.169 52.783 82.406 1.00 33.92 383 PRO A C 1
ATOM 1534 O O . PRO A 1 199 ? 1.377 52.149 81.365 1.00 32.28 383 PRO A O 1
ATOM 1538 N N . ILE A 1 200 ? 0.863 52.164 83.550 1.00 34.96 384 ILE A N 1
ATOM 1539 C CA . ILE A 1 200 ? 0.917 50.708 83.629 1.00 35.79 384 ILE A CA 1
ATOM 1540 C C . ILE A 1 200 ? -0.468 50.078 83.697 1.00 43.27 384 ILE A C 1
ATOM 1541 O O . ILE A 1 200 ? -0.576 48.866 83.889 1.00 45.11 384 ILE A O 1
ATOM 1546 N N . ILE A 1 201 ? -1.534 50.853 83.522 1.00 46.48 385 ILE A N 1
ATOM 1547 C CA . ILE A 1 201 ? -2.865 50.258 83.541 1.00 52.76 385 ILE A CA 1
ATOM 1548 C C . ILE A 1 201 ? -3.033 49.353 82.327 1.00 58.49 385 ILE A C 1
ATOM 1549 O O . ILE A 1 201 ? -2.600 49.685 81.216 1.00 58.74 385 ILE A O 1
ATOM 1554 N N . HIS A 1 202 ? -3.630 48.179 82.550 1.00 60.55 386 HIS A N 1
ATOM 1555 C CA . HIS A 1 202 ? -3.809 47.144 81.531 1.00 65.02 386 HIS A CA 1
ATOM 1556 C C . HIS A 1 202 ? -2.476 46.549 81.077 1.00 57.88 386 HIS A C 1
ATOM 1557 O O . HIS A 1 202 ? -2.362 46.043 79.967 1.00 62.07 386 HIS A O 1
ATOM 1564 N N . CYS A 1 203 ? -1.468 46.608 81.948 1.00 46.78 387 CYS A N 1
ATOM 1565 C CA . CYS A 1 203 ? -0.119 46.077 81.721 1.00 50.42 387 CYS A CA 1
ATOM 1566 C C . CYS A 1 203 ? 0.218 45.237 82.941 1.00 57.64 387 CYS A C 1
ATOM 1567 O O . CYS A 1 203 ? 0.883 45.739 83.845 1.00 47.06 387 CYS A O 1
ATOM 1570 N N . LYS A 1 204 ? -0.232 43.977 82.964 1.00 60.11 388 LYS A N 1
ATOM 1571 C CA . LYS A 1 204 ? -0.135 43.182 84.190 1.00 65.70 388 LYS A CA 1
ATOM 1572 C C . LYS A 1 204 ? 1.312 43.021 84.645 1.00 60.57 388 LYS A C 1
ATOM 1573 O O . LYS A 1 204 ? 1.611 43.138 85.841 1.00 65.18 388 LYS A O 1
ATOM 1575 N N . TYR A 1 205 ? 2.226 42.789 83.708 1.00 52.60 389 TYR A N 1
ATOM 1576 C CA . TYR A 1 205 ? 3.623 42.532 84.031 1.00 50.41 389 TYR A CA 1
ATOM 1577 C C . TYR A 1 205 ? 4.460 43.801 84.232 1.00 43.81 389 TYR A C 1
ATOM 1578 O O . TYR A 1 205 ? 5.630 43.692 84.609 1.00 43.51 389 TYR A O 1
ATOM 1580 N N . SER A 1 206 ? 3.912 44.995 84.004 1.00 40.38 390 SER A N 1
ATOM 1581 C CA . SER A 1 206 ? 4.694 46.226 84.136 1.00 38.06 390 SER A CA 1
ATOM 1582 C C . SER A 1 206 ? 4.696 46.721 85.581 1.00 43.29 390 SER A C 1
ATOM 1583 O O . SER A 1 206 ? 3.701 46.594 86.291 1.00 46.55 390 SER A O 1
ATOM 1586 N N . LYS A 1 207 ? 5.817 47.313 86.007 1.00 36.99 391 LYS A N 1
ATOM 1587 C CA . LYS A 1 207 ? 5.903 47.980 87.300 1.00 38.30 391 LYS A CA 1
ATOM 1588 C C . LYS A 1 207 ? 6.068 49.491 87.131 1.00 41.54 391 LYS A C 1
ATOM 1589 O O . LYS A 1 207 ? 6.598 49.973 86.121 1.00 32.32 391 LYS A O 1
ATOM 1595 N N . ALA A 1 208 ? 5.616 50.236 88.150 1.00 36.75 392 ALA A N 1
ATOM 1596 C CA . ALA A 1 208 ? 5.528 51.691 88.051 1.00 37.93 392 ALA A CA 1
ATOM 1597 C C . ALA A 1 208 ? 6.903 52.338 87.925 1.00 38.22 392 ALA A C 1
ATOM 1598 O O . ALA A 1 208 ? 7.032 53.427 87.351 1.00 38.09 392 ALA A O 1
ATOM 1600 N N . GLU A 1 209 ? 7.931 51.691 88.465 1.00 29.01 393 GLU A N 1
ATOM 1601 C CA . GLU A 1 209 ? 9.299 52.164 88.344 1.00 33.99 393 GLU A CA 1
ATOM 1602 C C . GLU A 1 209 ? 9.878 52.007 86.933 1.00 31.47 393 GLU A C 1
ATOM 1603 O O . GLU A 1 209 ? 10.997 52.468 86.702 1.00 27.23 393 GLU A O 1
ATOM 1609 N N . ASN A 1 210 ? 9.182 51.356 86.002 1.00 26.16 394 ASN A N 1
ATOM 1610 C CA . ASN A 1 210 ? 9.874 50.907 84.783 1.00 29.07 394 ASN A CA 1
ATOM 1611 C C . ASN A 1 210 ? 10.251 52.073 83.877 1.00 29.87 394 ASN A C 1
ATOM 1612 O O . ASN A 1 210 ? 11.302 52.036 83.214 1.00 30.86 394 ASN A O 1
ATOM 1617 N N . CYS A 1 211 ? 9.420 53.119 83.839 1.00 30.86 395 CYS A N 1
ATOM 1618 C CA . CYS A 1 211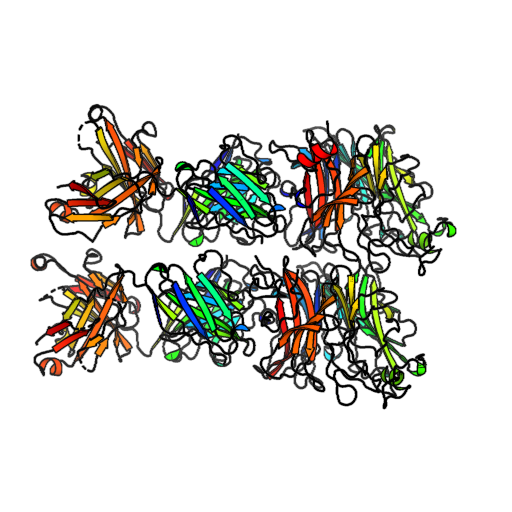 ? 9.705 54.266 82.980 1.00 32.66 395 CYS A CA 1
ATOM 1619 C C . CYS A 1 211 ? 11.003 54.955 83.401 1.00 38.31 395 CYS A C 1
ATOM 1620 O O . CYS A 1 211 ? 11.864 55.266 82.568 1.00 27.25 395 CYS A O 1
ATOM 1623 N N . ARG A 1 212 ? 11.174 55.175 84.705 1.00 31.48 396 ARG A N 1
ATOM 1624 C CA . ARG A 1 212 ? 12.361 55.869 85.199 1.00 29.21 396 ARG A CA 1
ATOM 1625 C C . ARG A 1 212 ? 13.597 55.008 85.029 1.00 28.73 396 ARG A C 1
ATOM 1626 O O . ARG A 1 212 ? 14.661 55.500 84.627 1.00 30.30 396 ARG A O 1
ATOM 1634 N N . LEU A 1 213 ? 13.477 53.709 85.305 1.00 22.32 397 LEU A N 1
ATOM 1635 C CA . LEU A 1 213 ? 14.624 52.828 85.115 1.00 22.83 397 LEU A CA 1
ATOM 1636 C C . LEU A 1 213 ? 15.039 52.748 83.641 1.00 26.11 397 LEU A C 1
ATOM 1637 O O . LEU A 1 213 ? 16.228 52.624 83.341 1.00 27.64 397 LEU A O 1
ATOM 1642 N N . SER A 1 214 ? 14.097 52.832 82.718 1.00 24.97 398 SER A N 1
ATOM 1643 C CA . SER A 1 214 ? 14.416 52.681 81.293 1.00 24.19 398 SER A CA 1
ATOM 1644 C C . SER A 1 214 ? 14.834 53.991 80.626 1.00 25.90 398 SER A C 1
ATOM 1645 O O . SER A 1 214 ? 14.908 54.056 79.386 1.00 26.61 398 SER A O 1
ATOM 1648 N N . MET A 1 215 ? 15.084 55.046 81.406 1.00 25.21 399 MET A N 1
ATOM 1649 C CA . MET A 1 215 ? 15.627 56.278 80.860 1.00 23.29 399 MET A CA 1
ATOM 1650 C C . MET A 1 215 ? 17.147 56.233 80.727 1.00 25.02 399 MET A C 1
ATOM 1651 O O . MET A 1 215 ? 17.740 57.185 80.201 1.00 23.47 399 MET A O 1
ATOM 1656 N N . GLY A 1 216 ? 17.784 55.150 81.179 1.00 24.72 400 GLY A N 1
ATOM 1657 C CA . GLY A 1 216 ? 19.166 54.863 80.863 1.00 29.76 400 GLY A CA 1
ATOM 1658 C C . GLY A 1 216 ? 19.261 53.495 80.190 1.00 29.11 400 GLY A C 1
ATOM 1659 O O . GLY A 1 216 ? 18.268 52.760 80.111 1.00 27.96 400 GLY A O 1
ATOM 1660 N N . VAL A 1 217 ? 20.455 53.170 79.673 1.00 26.31 401 VAL A N 1
ATOM 1661 C CA . VAL A 1 217 ? 20.573 51.947 78.868 1.00 30.41 401 VAL A CA 1
ATOM 1662 C C . VAL A 1 217 ? 20.456 50.688 79.721 1.00 35.43 401 VAL A C 1
ATOM 1663 O O . VAL A 1 217 ? 20.256 49.590 79.177 1.00 30.40 401 VAL A O 1
ATOM 1667 N N . ASN A 1 218 ? 20.571 50.803 81.045 1.00 26.63 402 ASN A N 1
ATOM 1668 C CA . ASN A 1 218 ? 20.175 49.702 81.913 1.00 32.05 402 ASN A CA 1
ATOM 1669 C C . ASN A 1 218 ? 19.726 50.292 83.245 1.00 34.55 402 ASN A C 1
ATOM 1670 O O . ASN A 1 218 ? 20.011 51.458 83.557 1.00 28.59 402 ASN A O 1
ATOM 1675 N N . SER A 1 219 ? 18.999 49.477 84.029 1.00 29.80 403 SER A N 1
ATOM 1676 C CA . SER A 1 219 ? 18.302 50.017 85.193 1.00 31.65 403 SER A CA 1
ATOM 1677 C C . SER A 1 219 ? 19.240 50.653 86.204 1.00 35.98 403 SER A C 1
ATOM 1678 O O . SER A 1 219 ? 18.801 51.513 86.980 1.00 40.58 403 SER A O 1
ATOM 1681 N N . LYS A 1 220 ? 20.513 50.262 86.226 1.00 28.54 404 LYS A N 1
ATOM 1682 C CA . LYS A 1 220 ? 21.447 50.833 87.187 1.00 34.98 404 LYS A CA 1
ATOM 1683 C C . LYS A 1 220 ? 22.509 51.714 86.535 1.00 35.13 404 LYS A C 1
ATOM 1684 O O . LYS A 1 220 ? 23.522 52.031 87.176 1.00 30.45 404 LYS A O 1
ATOM 1690 N N . SER A 1 221 ? 22.300 52.123 85.283 1.00 31.73 405 SER A N 1
ATOM 1691 C CA . SER A 1 221 ? 23.281 52.948 84.585 1.00 33.12 405 SER A CA 1
ATOM 1692 C C . SER A 1 221 ? 23.604 54.212 85.378 1.00 32.02 405 SER A C 1
ATOM 1693 O O . SER A 1 221 ? 22.748 54.765 86.074 1.00 37.27 405 SER A O 1
ATOM 1696 N N . HIS A 1 222 ? 24.855 54.680 85.250 1.00 31.24 406 HIS A N 1
ATOM 1697 C CA . HIS A 1 222 ? 25.270 55.907 85.928 1.00 35.17 406 HIS A CA 1
ATOM 1698 C C . HIS A 1 222 ? 24.534 57.121 85.385 1.00 32.44 406 HIS A C 1
ATOM 1699 O O . HIS A 1 222 ? 24.213 58.046 86.147 1.00 28.32 406 HIS A O 1
ATOM 1706 N N . TYR A 1 223 ? 24.261 57.141 84.075 1.00 25.60 407 TYR A N 1
ATOM 1707 C CA . TYR A 1 223 ? 23.574 58.242 83.417 1.00 29.90 407 TYR A CA 1
ATOM 1708 C C . TYR A 1 223 ? 22.202 57.802 82.940 1.00 27.31 407 TYR A C 1
ATOM 1709 O O . TYR A 1 223 ? 21.993 56.638 82.587 1.00 29.13 407 TYR A O 1
ATOM 1718 N N . ILE A 1 224 ? 21.280 58.758 82.889 1.00 25.24 408 ILE A N 1
ATOM 1719 C CA . ILE A 1 224 ? 20.128 58.662 82.003 1.00 24.90 408 ILE A CA 1
ATOM 1720 C C . ILE A 1 224 ? 20.444 59.528 80.788 1.00 27.97 408 ILE A C 1
ATOM 1721 O O . ILE A 1 224 ? 21.334 60.394 80.819 1.00 26.30 408 ILE A O 1
ATOM 1726 N N . LEU A 1 225 ? 19.683 59.332 79.715 1.00 24.80 409 LEU A N 1
ATOM 1727 C CA . LEU A 1 225 ? 19.913 60.038 78.456 1.00 22.75 409 LEU A CA 1
ATOM 1728 C C . LEU A 1 225 ? 18.668 60.823 78.099 1.00 26.47 409 LEU A C 1
ATOM 1729 O O . LEU A 1 225 ? 17.553 60.286 78.151 1.00 24.80 409 LEU A O 1
ATOM 1734 N N . ARG A 1 226 ? 18.862 62.064 77.673 1.00 26.16 410 ARG A N 1
ATOM 1735 C CA . ARG A 1 226 ? 17.759 62.956 77.359 1.00 21.82 410 ARG A CA 1
ATOM 1736 C C . ARG A 1 226 ? 18.000 63.584 75.993 1.00 23.37 410 ARG A C 1
ATOM 1737 O O . ARG A 1 226 ? 19.031 64.233 75.792 1.00 24.87 410 ARG A O 1
ATOM 1745 N N . SER A 1 227 ? 17.052 63.405 75.065 1.00 21.69 411 SER A N 1
ATOM 1746 C CA . SER A 1 227 ? 17.210 63.992 73.729 1.00 22.69 411 SER A CA 1
ATOM 1747 C C . SER A 1 227 ? 17.062 65.513 73.791 1.00 27.01 411 SER A C 1
ATOM 1748 O O . SER A 1 227 ? 16.573 66.089 74.771 1.00 25.39 411 SER A O 1
ATOM 1751 N N . GLY A 1 228 ? 17.478 66.174 72.717 1.00 27.31 412 GLY A N 1
ATOM 1752 C CA . GLY A 1 228 ? 17.437 67.624 72.703 1.00 27.89 412 GLY A CA 1
ATOM 1753 C C . GLY A 1 228 ? 18.064 68.185 71.447 1.00 29.70 412 GLY A C 1
ATOM 1754 O O . GLY A 1 228 ? 18.173 67.478 70.443 1.00 23.42 412 GLY A O 1
ATOM 1755 N N . LEU A 1 229 ? 18.484 69.446 71.488 1.00 28.03 413 LEU A N 1
ATOM 1756 C CA . LEU A 1 229 ? 19.192 70.068 70.380 1.00 27.15 413 LEU A CA 1
ATOM 1757 C C . LEU A 1 229 ? 20.474 70.706 70.896 1.00 28.74 413 LEU A C 1
ATOM 1758 O O . LEU A 1 229 ? 20.562 71.110 72.060 1.00 25.61 413 LEU A O 1
ATOM 1763 N N . LEU A 1 230 ? 21.467 70.793 70.017 1.00 25.96 414 LEU A N 1
ATOM 1764 C CA . LEU A 1 230 ? 22.620 71.655 70.231 1.00 25.53 414 LEU A CA 1
ATOM 1765 C C . LEU A 1 230 ? 22.458 72.852 69.303 1.00 30.08 414 LEU A C 1
ATOM 1766 O O . LEU A 1 230 ? 22.333 72.686 68.080 1.00 29.30 414 LEU A O 1
ATOM 1771 N N . LYS A 1 231 ? 22.427 74.050 69.891 1.00 27.24 415 LYS A N 1
ATOM 1772 C CA . LYS A 1 231 ? 22.148 75.293 69.184 1.00 30.92 415 LYS A CA 1
ATOM 1773 C C . LYS A 1 231 ? 23.454 76.000 68.848 1.00 38.12 415 LYS A C 1
ATOM 1774 O O . LYS A 1 231 ? 24.320 76.161 69.714 1.00 32.22 415 LYS A O 1
ATOM 1780 N N . TYR A 1 232 ? 23.583 76.447 67.593 1.00 32.13 416 TYR A N 1
ATOM 1781 C CA . TYR A 1 232 ? 24.800 77.081 67.089 1.00 31.16 416 TYR A CA 1
ATOM 1782 C C . TYR A 1 232 ? 24.394 78.379 66.374 1.00 39.62 416 TYR A C 1
ATOM 1783 O O . TYR A 1 232 ? 24.033 78.369 65.194 1.00 32.28 416 TYR A O 1
ATOM 1792 N N . ASN A 1 233 ? 24.465 79.497 67.093 1.00 35.99 417 ASN A N 1
ATOM 1793 C CA . ASN A 1 233 ? 23.973 80.794 66.615 1.00 34.50 417 ASN A CA 1
ATOM 1794 C C . ASN A 1 233 ? 25.111 81.533 65.928 1.00 37.15 417 ASN A C 1
ATOM 1795 O O . ASN A 1 233 ? 25.985 82.090 66.597 1.00 34.81 417 ASN A O 1
ATOM 1800 N N . LEU A 1 234 ? 25.087 81.559 64.592 1.00 39.66 418 LEU A N 1
ATOM 1801 C CA . LEU A 1 234 ? 26.143 82.212 63.823 1.00 44.46 418 LEU A CA 1
ATOM 1802 C C . LEU A 1 234 ? 26.316 83.698 64.147 1.00 42.14 418 LEU A C 1
ATOM 1803 O O . LEU A 1 234 ? 27.365 84.260 63.816 1.00 48.24 418 LEU A O 1
ATOM 1808 N N . SER A 1 235 ? 25.326 84.359 64.773 1.00 41.44 419 SER A N 1
ATOM 1809 C CA . SER A 1 235 ? 25.449 85.801 65.048 1.00 46.33 419 SER A CA 1
ATOM 1810 C C . SER A 1 235 ? 26.459 86.135 66.141 1.00 47.64 419 SER A C 1
ATOM 1811 O O . SER A 1 235 ? 26.896 87.292 66.228 1.00 43.64 419 SER A O 1
ATOM 1814 N N . LEU A 1 236 ? 26.815 85.176 66.999 1.00 48.99 420 LEU A N 1
ATOM 1815 C CA . LEU A 1 236 ? 27.709 85.486 68.112 1.00 50.43 420 LEU A CA 1
ATOM 1816 C C . LEU A 1 236 ? 29.162 85.640 67.666 1.00 53.58 420 LEU A C 1
ATOM 1817 O O . LEU A 1 236 ? 29.925 86.366 68.317 1.00 57.45 420 LEU A O 1
ATOM 1822 N N . GLY A 1 237 ? 29.561 84.983 66.571 1.00 44.48 421 GLY A N 1
ATOM 1823 C CA . GLY A 1 237 ? 30.907 85.121 66.039 1.00 54.58 421 GLY A CA 1
ATOM 1824 C C . GLY A 1 237 ? 32.022 84.428 66.808 1.00 60.13 421 GLY A C 1
ATOM 1825 O O . GLY A 1 237 ? 31.862 84.052 67.976 1.00 55.46 421 GLY A O 1
ATOM 1826 N N . GLY A 1 238 ? 33.173 84.255 66.157 1.00 56.79 422 GLY A N 1
ATOM 1827 C CA . GLY A 1 238 ? 34.334 83.768 66.882 1.00 55.79 422 GLY A CA 1
ATOM 1828 C C . GLY A 1 238 ? 34.199 82.300 67.247 1.00 53.25 422 GLY A C 1
ATOM 1829 O O . GLY A 1 238 ? 33.492 81.535 66.593 1.00 55.70 422 GLY A O 1
ATOM 1830 N N . ASP A 1 239 ? 34.891 81.908 68.314 1.00 56.23 423 ASP A N 1
ATOM 1831 C CA . ASP A 1 239 ? 34.850 80.528 68.777 1.00 67.05 423 ASP A CA 1
ATOM 1832 C C . ASP A 1 239 ? 33.430 80.120 69.138 1.00 59.21 423 ASP A C 1
ATOM 1833 O O . ASP A 1 239 ? 32.762 80.785 69.936 1.00 48.06 423 ASP A O 1
ATOM 1838 N N . ILE A 1 240 ? 32.981 79.016 68.544 1.00 56.01 424 ILE A N 1
ATOM 1839 C CA . ILE A 1 240 ? 31.598 78.577 68.677 1.00 63.07 424 ILE A CA 1
ATOM 1840 C C . ILE A 1 240 ? 31.293 78.240 70.131 1.00 55.01 424 ILE A C 1
ATOM 1841 O O . ILE A 1 240 ? 32.083 77.564 70.809 1.00 52.36 424 ILE A O 1
ATOM 1843 N N . ILE A 1 241 ? 30.147 78.714 70.618 1.00 46.13 425 ILE A N 1
ATOM 1844 C CA . ILE A 1 241 ? 29.542 78.209 71.848 1.00 43.59 425 ILE A CA 1
ATOM 1845 C C . ILE A 1 241 ? 28.310 77.415 71.454 1.00 41.53 425 ILE A C 1
ATOM 1846 O O . ILE A 1 241 ? 27.359 77.973 70.898 1.00 50.31 425 ILE A O 1
ATOM 1851 N N . LEU A 1 242 ? 28.319 76.120 71.731 1.00 33.65 426 LEU A N 1
ATOM 1852 C CA . LEU A 1 242 ? 27.140 75.308 71.528 1.00 29.03 426 LEU A CA 1
ATOM 1853 C C . LEU A 1 242 ? 26.302 75.346 72.796 1.00 36.59 426 LEU A C 1
ATOM 1854 O O . LEU A 1 242 ? 26.837 75.284 73.904 1.00 39.34 426 LEU A O 1
ATOM 1859 N N . GLN A 1 243 ? 24.988 75.433 72.630 1.00 34.29 427 GLN A N 1
ATOM 1860 C CA . GLN A 1 243 ? 24.069 75.425 73.758 1.00 36.94 427 GLN A CA 1
ATOM 1861 C C . GLN A 1 243 ? 23.120 74.240 73.638 1.00 29.11 427 GLN A C 1
ATOM 1862 O O . GLN A 1 243 ? 22.452 74.071 72.607 1.00 25.55 427 GLN A O 1
ATOM 1868 N N . PHE A 1 244 ? 23.053 73.429 74.691 1.00 27.46 428 PHE A N 1
ATOM 1869 C CA . PHE A 1 244 ? 22.151 72.278 74.715 1.00 33.12 428 PHE A CA 1
ATOM 1870 C C . PHE A 1 244 ? 20.752 72.706 75.153 1.00 33.03 428 PHE A C 1
ATOM 1871 O O . PHE A 1 244 ? 20.604 73.432 76.141 1.00 28.92 428 PHE A O 1
ATOM 1879 N N . ILE A 1 245 ? 19.738 72.260 74.407 1.00 30.26 429 ILE A N 1
ATOM 1880 C CA . ILE A 1 245 ? 18.324 72.488 74.707 1.00 27.08 429 ILE A CA 1
ATOM 1881 C C . ILE A 1 245 ? 17.666 71.128 74.922 1.00 30.72 429 ILE A C 1
ATOM 1882 O O . ILE A 1 245 ? 17.594 70.320 73.985 1.00 26.37 429 ILE A O 1
ATOM 1887 N N . GLU A 1 246 ? 17.170 70.867 76.137 1.00 28.50 430 GLU A N 1
ATOM 1888 C CA . GLU A 1 246 ? 16.570 69.556 76.406 1.00 25.76 430 GLU A CA 1
ATOM 1889 C C . GLU A 1 246 ? 15.133 69.480 75.883 1.00 26.51 430 GLU A C 1
ATOM 1890 O O . GLU A 1 246 ? 14.402 70.480 75.855 1.00 25.95 430 GLU A O 1
ATOM 1896 N N . ILE A 1 247 ? 14.740 68.275 75.448 1.00 24.38 431 ILE A N 1
ATOM 1897 C CA . ILE A 1 247 ? 13.372 68.023 75.007 1.00 27.55 431 ILE A CA 1
ATOM 1898 C C . ILE A 1 247 ? 12.431 68.037 76.214 1.00 32.49 431 ILE A C 1
ATOM 1899 O O . ILE A 1 247 ? 12.800 67.645 77.335 1.00 26.52 431 ILE A O 1
ATOM 1904 N N . ALA A 1 248 ? 11.212 68.533 76.000 1.00 32.83 432 ALA A N 1
ATOM 1905 C CA . ALA A 1 248 ? 10.242 68.633 77.090 1.00 30.40 432 ALA A CA 1
ATOM 1906 C C . ALA A 1 248 ? 9.785 67.235 77.508 1.00 34.79 432 ALA A C 1
ATOM 1907 O O . ALA A 1 248 ? 10.052 66.236 76.833 1.00 31.62 432 ALA A O 1
ATOM 1909 N N . ASP A 1 249 ? 9.105 67.148 78.653 1.00 28.07 433 ASP A N 1
ATOM 1910 C CA . ASP A 1 249 ? 8.867 65.839 79.238 1.00 27.50 433 ASP A CA 1
ATOM 1911 C C . ASP A 1 249 ? 7.507 65.234 78.857 1.00 21.79 433 ASP A C 1
ATOM 1912 O O . ASP A 1 249 ? 7.033 64.313 79.545 1.00 26.48 433 ASP A O 1
ATOM 1917 N N . ASN A 1 250 ? 6.865 65.730 77.799 1.00 29.08 434 ASN A N 1
ATOM 1918 C CA . ASN A 1 250 ? 5.645 65.099 77.306 1.00 27.55 434 ASN A CA 1
ATOM 1919 C C . ASN A 1 250 ? 6.013 63.876 76.461 1.00 25.70 434 ASN A C 1
ATOM 1920 O O . ASN A 1 250 ? 6.815 63.969 75.529 1.00 27.58 434 ASN A O 1
ATOM 1925 N N . ARG A 1 251 ? 5.452 62.717 76.814 1.00 25.03 435 ARG A N 1
ATOM 1926 C CA . ARG A 1 251 ? 5.781 61.447 76.159 1.00 29.98 435 ARG A CA 1
ATOM 1927 C C . ARG A 1 251 ? 7.297 61.224 76.148 1.00 31.78 435 ARG A C 1
ATOM 1928 O O . ARG A 1 251 ? 7.929 61.004 75.111 1.00 25.27 435 ARG A O 1
ATOM 1936 N N . LEU A 1 252 ? 7.873 61.299 77.347 1.00 26.41 436 LEU A N 1
ATOM 1937 C CA . LEU A 1 252 ? 9.314 61.240 77.519 1.00 26.05 436 LEU A CA 1
ATOM 1938 C C . LEU A 1 252 ? 9.802 59.796 77.398 1.00 28.92 436 LEU A C 1
ATOM 1939 O O . LEU A 1 252 ? 9.350 58.909 78.142 1.00 23.33 436 LEU A O 1
ATOM 1944 N N . THR A 1 253 ? 10.763 59.562 76.500 1.00 21.13 437 THR A N 1
ATOM 1945 C CA . THR A 1 253 ? 11.427 58.264 76.378 1.00 26.61 437 THR A CA 1
ATOM 1946 C C . THR A 1 253 ? 12.934 58.480 76.352 1.00 24.39 437 THR A C 1
ATOM 1947 O O . THR A 1 253 ? 13.403 59.610 76.200 1.00 23.87 437 THR A O 1
ATOM 1951 N N . ILE A 1 254 ? 13.698 57.380 76.471 1.00 22.90 438 ILE A N 1
ATOM 1952 C CA . ILE A 1 254 ? 15.153 57.499 76.586 1.00 20.30 438 ILE A CA 1
ATOM 1953 C C . ILE A 1 254 ? 15.708 58.291 75.401 1.00 22.61 438 ILE A C 1
ATOM 1954 O O . ILE A 1 254 ? 15.234 58.168 74.260 1.00 26.94 438 ILE A O 1
ATOM 1959 N N . GLY A 1 255 ? 16.686 59.149 75.684 1.00 20.92 439 GLY A N 1
ATOM 1960 C CA . GLY A 1 255 ? 17.363 59.921 74.664 1.00 23.09 439 GLY A CA 1
ATOM 1961 C C . GLY A 1 255 ? 17.904 58.992 73.582 1.00 26.75 439 GLY A C 1
ATOM 1962 O O . GLY A 1 255 ? 18.456 57.925 73.879 1.00 25.85 439 GLY A O 1
ATOM 1963 N N . SER A 1 256 ? 17.743 59.374 72.326 1.00 22.08 440 SER A N 1
ATOM 1964 C CA . SER A 1 256 ? 17.937 58.442 71.225 1.00 24.27 440 SER A CA 1
ATOM 1965 C C . SER A 1 256 ? 18.176 59.259 69.967 1.00 24.12 440 SER A C 1
ATOM 1966 O O . SER A 1 256 ? 17.937 60.482 69.947 1.00 22.81 440 SER A O 1
ATOM 1969 N N . PRO A 1 257 ? 18.683 58.632 68.907 1.00 25.63 441 PRO A N 1
ATOM 1970 C CA . PRO A 1 257 ? 18.988 59.416 67.706 1.00 22.37 441 PRO A CA 1
ATOM 1971 C C . PRO A 1 257 ? 17.711 59.982 67.104 1.00 24.27 441 PRO A C 1
ATOM 1972 O O . PRO A 1 257 ? 16.681 59.315 67.047 1.00 21.11 441 PRO A O 1
ATOM 1976 N N . SER A 1 258 ? 17.769 61.256 66.728 1.00 25.10 442 SER A N 1
ATOM 1977 C CA . SER A 1 258 ? 16.577 61.998 66.327 1.00 23.17 442 SER A CA 1
ATOM 1978 C C . SER A 1 258 ? 16.919 62.847 65.108 1.00 26.18 442 SER A C 1
ATOM 1979 O O . SER A 1 258 ? 18.073 62.944 64.712 1.00 23.86 442 SER A O 1
ATOM 1982 N N . LYS A 1 259 ? 15.918 63.511 64.532 1.00 21.27 443 LYS A N 1
ATOM 1983 C CA . LYS A 1 259 ? 16.248 64.534 63.558 1.00 25.47 443 LYS A CA 1
ATOM 1984 C C . LYS A 1 259 ? 15.168 65.596 63.558 1.00 25.32 443 LYS A C 1
ATOM 1985 O O . LYS A 1 259 ? 14.013 65.330 63.882 1.00 22.55 443 LYS A O 1
ATOM 1991 N N . ILE A 1 260 ? 15.571 66.805 63.211 1.00 26.59 444 ILE A N 1
ATOM 1992 C CA . ILE A 1 260 ? 14.655 67.924 63.084 1.00 28.99 444 ILE A CA 1
ATOM 1993 C C . ILE A 1 260 ? 14.795 68.441 61.663 1.00 24.33 444 ILE A C 1
ATOM 1994 O O . ILE A 1 260 ? 15.905 68.502 61.129 1.00 26.41 444 ILE A O 1
ATOM 1999 N N . TYR A 1 261 ? 13.669 68.766 61.037 1.00 25.01 445 TYR A N 1
ATOM 2000 C CA . TYR A 1 261 ? 13.702 69.131 59.629 1.00 32.01 445 TYR A CA 1
ATOM 2001 C C . TYR A 1 261 ? 12.531 70.048 59.343 1.00 31.35 445 TYR A C 1
ATOM 2002 O O . TYR A 1 261 ? 11.507 70.006 60.034 1.00 27.33 445 TYR A O 1
ATOM 2011 N N . ASN A 1 262 ? 12.677 70.858 58.300 1.00 30.51 446 ASN A N 1
ATOM 2012 C CA . ASN A 1 262 ? 11.609 71.752 57.872 1.00 37.66 446 ASN A CA 1
ATOM 2013 C C . ASN A 1 262 ? 10.738 71.046 56.845 1.00 35.38 446 ASN A C 1
ATOM 2014 O O . ASN A 1 262 ? 11.254 70.418 55.913 1.00 27.60 446 ASN A O 1
ATOM 2019 N N . SER A 1 263 ? 9.423 71.171 56.991 1.00 29.00 447 SER A N 1
ATOM 2020 C CA . SER A 1 263 ? 8.557 70.652 55.949 1.00 32.45 447 SER A CA 1
ATOM 2021 C C . SER A 1 263 ? 7.384 71.607 55.793 1.00 25.53 447 SER A C 1
ATOM 2022 O O . SER A 1 263 ? 6.736 71.968 56.783 1.00 28.65 447 SER A O 1
ATOM 2025 N N . LEU A 1 264 ? 7.123 72.014 54.554 1.00 28.74 448 LEU A N 1
ATOM 2026 C CA . LEU A 1 264 ? 6.040 72.943 54.227 1.00 35.41 448 LEU A CA 1
ATOM 2027 C C . LEU A 1 264 ? 6.073 74.171 55.132 1.00 33.24 448 LEU A C 1
ATOM 2028 O O . LEU A 1 264 ? 5.040 74.658 55.590 1.00 31.15 448 LEU A O 1
ATOM 2033 N N . GLY A 1 265 ? 7.282 74.669 55.403 1.00 38.65 449 GLY A N 1
ATOM 2034 C CA . GLY A 1 265 ? 7.455 75.915 56.123 1.00 41.37 449 GLY A CA 1
ATOM 2035 C C . GLY A 1 265 ? 7.565 75.819 57.633 1.00 45.26 449 GLY A C 1
ATOM 2036 O O . GLY A 1 265 ? 7.805 76.844 58.275 1.00 41.64 449 GLY A O 1
ATOM 2037 N N . GLN A 1 266 ? 7.413 74.637 58.228 1.00 32.42 450 GLN A N 1
ATOM 2038 C CA . GLN A 1 266 ? 7.459 74.542 59.679 1.00 29.97 450 GLN A CA 1
ATOM 2039 C C . GLN A 1 266 ? 8.344 73.376 60.107 1.00 33.02 450 GLN A C 1
ATOM 2040 O O . GLN A 1 266 ? 8.464 72.386 59.381 1.00 30.29 450 GLN A O 1
ATOM 2046 N N . PRO A 1 267 ? 8.947 73.459 61.296 1.00 29.39 451 PRO A N 1
ATOM 2047 C CA . PRO A 1 267 ? 9.810 72.370 61.787 1.00 31.37 451 PRO A CA 1
ATOM 2048 C C . PRO A 1 267 ? 9.027 71.160 62.295 1.00 29.25 451 PRO A C 1
ATOM 2049 O O . PRO A 1 267 ? 7.979 71.291 62.934 1.00 31.24 451 PRO A O 1
ATOM 2053 N N . VAL A 1 268 ? 9.591 69.977 62.032 1.00 24.98 452 VAL A N 1
ATOM 2054 C CA . VAL A 1 268 ? 9.065 68.663 62.396 1.00 25.07 452 VAL A CA 1
ATOM 2055 C C . VAL A 1 268 ? 10.199 67.903 63.077 1.00 27.11 452 VAL A C 1
ATOM 2056 O O . VAL A 1 268 ? 11.367 68.107 62.740 1.00 23.19 452 VAL A O 1
ATOM 2060 N N . PHE A 1 269 ? 9.859 67.041 64.051 1.00 25.61 453 PHE A N 1
ATOM 2061 C CA . PHE A 1 269 ? 10.846 66.289 64.834 1.00 21.45 453 PHE A CA 1
ATOM 2062 C C . PHE A 1 269 ? 10.536 64.791 64.790 1.00 27.94 453 PHE A C 1
ATOM 2063 O O . PHE A 1 269 ? 9.377 64.402 64.889 1.00 27.86 453 PHE A O 1
ATOM 2071 N N . TYR A 1 270 ? 11.571 63.953 64.654 1.00 22.13 454 TYR A N 1
ATOM 2072 C CA . TYR A 1 270 ? 11.438 62.500 64.799 1.00 20.35 454 TYR A CA 1
ATOM 2073 C C . TYR A 1 270 ? 12.422 62.043 65.863 1.00 21.63 454 TYR A C 1
ATOM 2074 O O . TYR A 1 270 ? 13.578 62.471 65.845 1.00 24.14 454 TYR A O 1
ATOM 2083 N N . GLN A 1 271 ? 11.975 61.191 66.792 1.00 22.60 455 GLN A N 1
ATOM 2084 C CA . GLN A 1 271 ? 12.865 60.576 67.779 1.00 19.58 455 GLN A CA 1
ATOM 2085 C C . GLN A 1 271 ? 12.742 59.056 67.686 1.00 23.41 455 GLN A C 1
ATOM 2086 O O . GLN A 1 271 ? 11.632 58.522 67.775 1.00 22.61 455 GLN A O 1
ATOM 2092 N N . ALA A 1 272 ? 13.872 58.349 67.524 1.00 22.41 456 ALA A N 1
ATOM 2093 C CA . ALA A 1 272 ? 13.800 56.890 67.452 1.00 21.70 456 ALA A CA 1
ATOM 2094 C C . ALA A 1 272 ? 13.279 56.310 68.772 1.00 24.42 456 ALA A C 1
ATOM 2095 O O . ALA A 1 272 ? 13.495 56.869 69.856 1.00 23.02 456 ALA A O 1
ATOM 2097 N N . SER A 1 273 ? 12.543 55.197 68.673 1.00 21.56 457 SER A N 1
ATOM 2098 C CA . SER A 1 273 ? 11.947 54.558 69.858 1.00 25.22 457 SER A CA 1
ATOM 2099 C C . SER A 1 273 ? 12.904 53.483 70.366 1.00 25.44 457 SER A C 1
ATOM 2100 O O . SER A 1 273 ? 12.923 52.350 69.868 1.00 22.77 457 SER A O 1
ATOM 2103 N N . TYR A 1 274 ? 13.770 53.848 71.311 1.00 20.07 458 TYR A N 1
ATOM 2104 C CA . TYR A 1 274 ? 14.779 52.904 71.780 1.00 22.03 458 TYR A CA 1
ATOM 2105 C C . TYR A 1 274 ? 14.407 52.211 73.097 1.00 25.58 458 TYR A C 1
ATOM 2106 O O . TYR A 1 274 ? 15.280 51.590 73.719 1.00 24.00 458 TYR A O 1
ATOM 2115 N N . SER A 1 275 ? 13.152 52.293 73.534 1.00 23.22 459 SER A N 1
ATOM 2116 C CA . SER A 1 275 ? 12.728 51.530 74.710 1.00 26.62 459 SER A CA 1
ATOM 2117 C C . SER A 1 275 ? 11.295 51.016 74.574 1.00 24.53 459 SER A C 1
ATOM 2118 O O . SER A 1 275 ? 10.933 50.460 73.526 1.00 26.16 459 SER A O 1
ATOM 2121 N N . TRP A 1 276 ? 10.474 51.172 75.629 1.00 20.46 460 TRP A N 1
ATOM 2122 C CA . TRP A 1 276 ? 9.237 50.383 75.724 1.00 18.60 460 TRP A CA 1
ATOM 2123 C C . TRP A 1 276 ? 8.074 50.998 74.959 1.00 26.13 460 TRP A C 1
ATOM 2124 O O . TRP A 1 276 ? 7.103 50.294 74.652 1.00 26.54 460 TRP A O 1
ATOM 2135 N N . ASP A 1 277 ? 8.119 52.308 74.696 1.00 22.44 461 ASP A N 1
ATOM 2136 C CA . ASP A 1 277 ? 7.118 53.002 73.885 1.00 24.97 461 ASP A CA 1
ATOM 2137 C C . ASP A 1 277 ? 7.569 52.828 72.436 1.00 22.78 461 ASP A C 1
ATOM 2138 O O . ASP A 1 277 ? 8.398 53.587 71.929 1.00 24.73 461 ASP A O 1
ATOM 2143 N N . THR A 1 278 ? 7.052 51.791 71.761 1.00 26.51 462 THR A N 1
ATOM 2144 C CA . THR A 1 278 ? 7.628 51.382 70.472 1.00 24.79 462 THR A CA 1
ATOM 2145 C C . THR A 1 278 ? 6.919 52.001 69.281 1.00 27.69 462 THR A C 1
ATOM 2146 O O . THR A 1 278 ? 7.302 51.722 68.132 1.00 23.79 462 THR A O 1
ATOM 2150 N N . MET A 1 279 ? 5.872 52.791 69.508 1.00 21.47 463 MET A N 1
ATOM 2151 C CA . MET A 1 279 ? 5.159 53.381 68.389 1.00 20.84 463 MET A CA 1
ATOM 2152 C C . MET A 1 279 ? 5.939 54.614 67.914 1.00 24.27 463 MET A C 1
ATOM 2153 O O . MET A 1 279 ? 6.690 55.216 68.681 1.00 27.51 463 MET A O 1
ATOM 2158 N N . ILE A 1 280 ? 5.833 54.929 66.616 1.00 20.00 464 ILE A N 1
ATOM 2159 C CA . ILE A 1 280 ? 6.713 55.951 66.050 1.00 21.13 464 ILE A CA 1
ATOM 2160 C C . ILE A 1 280 ? 6.465 57.306 66.724 1.00 24.67 464 ILE A C 1
ATOM 2161 O O . ILE A 1 280 ? 5.319 57.689 67.009 1.00 26.25 464 ILE A O 1
ATOM 2166 N N . LYS A 1 281 ? 7.560 58.042 66.983 1.00 22.13 465 LYS A N 1
ATOM 2167 C CA . LYS A 1 281 ? 7.517 59.345 67.662 1.00 26.25 465 LYS A CA 1
ATOM 2168 C C . LYS A 1 281 ? 7.932 60.425 66.671 1.00 22.21 465 LYS A C 1
ATOM 2169 O O . LYS A 1 281 ? 9.115 60.587 66.371 1.00 25.21 465 LYS A O 1
ATOM 2175 N N . LEU A 1 282 ? 6.955 61.169 66.176 1.00 22.85 466 LEU A N 1
ATOM 2176 C CA . LEU A 1 282 ? 7.242 62.325 65.351 1.00 24.85 466 LEU A CA 1
ATOM 2177 C C . LEU A 1 282 ? 6.098 63.305 65.497 1.00 22.73 466 LEU A C 1
ATOM 2178 O O . LEU A 1 282 ? 5.004 62.947 65.932 1.00 24.70 466 LEU A O 1
ATOM 2183 N N . GLY A 1 283 ? 6.372 64.554 65.146 1.00 24.50 467 GLY A N 1
ATOM 2184 C CA . GLY A 1 283 ? 5.312 65.537 65.121 1.00 29.75 467 GLY A CA 1
ATOM 2185 C C . GLY A 1 283 ? 5.855 66.911 64.817 1.00 26.24 467 GLY A C 1
ATOM 2186 O O . GLY A 1 283 ? 7.070 67.138 64.766 1.00 24.72 467 GLY A O 1
ATOM 2187 N N . ASP A 1 284 ? 4.921 67.829 64.608 1.00 21.86 468 ASP A N 1
ATOM 2188 C CA . ASP A 1 284 ? 5.284 69.229 64.411 1.00 28.36 468 ASP A CA 1
ATOM 2189 C C . ASP A 1 284 ? 5.908 69.805 65.675 1.00 26.92 468 ASP A C 1
ATOM 2190 O O . ASP A 1 284 ? 5.467 69.525 66.790 1.00 28.60 468 ASP A O 1
ATOM 2195 N N . VAL A 1 285 ? 6.938 70.625 65.494 1.00 27.88 469 VAL A N 1
ATOM 2196 C CA . VAL A 1 285 ? 7.602 71.256 66.627 1.00 24.35 469 VAL A CA 1
ATOM 2197 C C . VAL A 1 285 ? 6.720 72.427 67.088 1.00 29.39 469 VAL A C 1
ATOM 2198 O O . VAL A 1 285 ? 6.344 73.285 66.285 1.00 31.20 469 VAL A O 1
ATOM 2202 N N . ASP A 1 286 ? 6.344 72.429 68.374 1.00 25.86 470 ASP A N 1
ATOM 2203 C CA . ASP A 1 286 ? 5.554 73.533 68.939 1.00 30.59 470 ASP A CA 1
ATOM 2204 C C . ASP A 1 286 ? 6.444 74.737 69.221 1.00 32.65 470 ASP A C 1
ATOM 2205 O O . ASP A 1 286 ? 6.175 75.854 68.761 1.00 35.51 470 ASP A O 1
ATOM 2210 N N . THR A 1 287 ? 7.508 74.523 69.985 1.00 29.51 471 THR A N 1
ATOM 2211 C CA . THR A 1 287 ? 8.532 75.527 70.212 1.00 35.76 471 THR A CA 1
ATOM 2212 C C . THR A 1 287 ? 9.893 74.873 70.046 1.00 37.19 471 THR A C 1
ATOM 2213 O O . THR A 1 287 ? 10.070 73.699 70.384 1.00 30.97 471 THR A O 1
ATOM 2217 N N . VAL A 1 288 ? 10.855 75.627 69.516 1.00 36.68 472 VAL A N 1
ATOM 2218 C CA . VAL A 1 288 ? 12.203 75.086 69.372 1.00 35.43 472 VAL A CA 1
ATOM 2219 C C . VAL A 1 288 ? 13.013 75.255 70.658 1.00 34.53 472 VAL A C 1
ATOM 2220 O O . VAL A 1 288 ? 13.823 74.387 71.003 1.00 35.92 472 VAL A O 1
ATOM 2224 N N . ASP A 1 289 ? 12.806 76.357 71.389 1.00 30.74 473 ASP A N 1
ATOM 2225 C CA . ASP A 1 289 ? 13.513 76.626 72.637 1.00 36.36 473 ASP A CA 1
ATOM 2226 C C . ASP A 1 289 ? 12.575 77.349 73.595 1.00 42.63 473 ASP A C 1
ATOM 2227 O O . ASP A 1 289 ? 12.214 78.508 73.352 1.00 46.81 473 ASP A O 1
ATOM 2232 N N . PRO A 1 290 ? 12.118 76.696 74.671 1.00 41.75 474 PRO A N 1
ATOM 2233 C CA . PRO A 1 290 ? 12.340 75.285 75.033 1.00 41.73 474 PRO A CA 1
ATOM 2234 C C . PRO A 1 290 ? 11.754 74.336 73.972 1.00 38.52 474 PRO A C 1
ATOM 2235 O O . PRO A 1 290 ? 10.776 74.719 73.316 1.00 38.22 474 PRO A O 1
ATOM 2239 N N . LEU A 1 291 ? 12.365 73.167 73.774 1.00 34.65 475 LEU A N 1
ATOM 2240 C CA . LEU A 1 291 ? 11.970 72.262 72.693 1.00 28.83 475 LEU A CA 1
ATOM 2241 C C . LEU A 1 291 ? 10.755 71.446 73.131 1.00 33.19 475 LEU A C 1
ATOM 2242 O O . LEU A 1 291 ? 10.797 70.774 74.172 1.00 32.84 475 LEU A O 1
ATOM 2247 N N . ARG A 1 292 ? 9.669 71.514 72.350 1.00 28.61 476 ARG A N 1
ATOM 2248 C CA . ARG A 1 292 ? 8.461 70.752 72.638 1.00 30.80 476 ARG A CA 1
ATOM 2249 C C . ARG A 1 292 ? 7.837 70.296 71.327 1.00 30.27 476 ARG A C 1
ATOM 2250 O O . ARG A 1 292 ? 7.588 71.110 70.434 1.00 28.50 476 ARG A O 1
ATOM 2258 N N . VAL A 1 293 ? 7.579 68.992 71.225 1.00 29.29 477 VAL A N 1
ATOM 2259 C CA . VAL A 1 293 ? 7.070 68.356 70.008 1.00 30.19 477 VAL A CA 1
ATOM 2260 C C . VAL A 1 293 ? 5.636 67.924 70.271 1.00 28.43 477 VAL A C 1
ATOM 2261 O O . VAL A 1 293 ? 5.352 67.350 71.323 1.00 28.46 477 VAL A O 1
ATOM 2265 N N . GLN A 1 294 ? 4.743 68.147 69.302 1.00 33.52 478 GLN A N 1
ATOM 2266 C CA . GLN A 1 294 ? 3.370 67.631 69.404 1.00 31.24 478 GLN A CA 1
ATOM 2267 C C . GLN A 1 294 ? 3.314 66.234 68.774 1.00 26.12 478 GLN A C 1
ATOM 2268 O O . GLN A 1 294 ? 2.907 66.054 67.624 1.00 26.55 478 GLN A O 1
ATOM 2274 N N . TRP A 1 295 ? 3.737 65.236 69.539 1.00 25.93 479 TRP A N 1
ATOM 2275 C CA . TRP A 1 295 ? 3.853 63.883 68.987 1.00 27.29 479 TRP A CA 1
ATOM 2276 C C . TRP A 1 295 ? 2.523 63.409 68.407 1.00 25.68 479 TRP A C 1
ATOM 2277 O O . TRP A 1 295 ? 1.468 63.609 69.002 1.00 25.32 479 TRP A O 1
ATOM 2288 N N . ARG A 1 296 ? 2.583 62.778 67.235 1.00 26.40 480 ARG A N 1
ATOM 2289 C CA . ARG A 1 296 ? 1.404 62.120 66.679 1.00 25.12 480 ARG A CA 1
ATOM 2290 C C . ARG A 1 296 ? 0.984 60.958 67.571 1.00 25.74 480 ARG A C 1
ATOM 2291 O O . ARG A 1 296 ? 1.811 60.297 68.194 1.00 24.16 480 ARG A O 1
ATOM 2299 N N . ASN A 1 297 ? -0.319 60.696 67.604 1.00 24.96 481 ASN A N 1
ATOM 2300 C CA . ASN A 1 297 ? -0.818 59.449 68.167 1.00 25.09 481 ASN A CA 1
ATOM 2301 C C . ASN A 1 297 ? -0.957 58.465 67.016 1.00 29.60 481 ASN A C 1
ATOM 2302 O O . ASN A 1 297 ? -2.041 58.202 66.493 1.00 26.47 481 ASN A O 1
ATOM 2307 N N . ASN A 1 298 ? 0.188 57.940 66.608 1.00 26.62 482 ASN A N 1
ATOM 2308 C CA . ASN A 1 298 ? 0.271 57.045 65.466 1.00 26.24 482 ASN A CA 1
ATOM 2309 C C . ASN A 1 298 ? 0.197 55.605 65.968 1.00 25.93 482 ASN A C 1
ATOM 2310 O O . ASN A 1 298 ? 0.958 55.207 66.849 1.00 23.72 482 ASN A O 1
ATOM 2315 N N . SER A 1 299 ? -0.726 54.832 65.400 1.00 30.82 483 SER A N 1
ATOM 2316 C CA . SER A 1 299 ? -0.965 53.456 65.799 1.00 26.39 483 SER A CA 1
ATOM 2317 C C . SER A 1 299 ? -0.480 52.433 64.776 1.00 29.63 483 SER A C 1
ATOM 2318 O O . SER A 1 299 ? -0.645 51.235 65.013 1.00 27.24 483 SER A O 1
ATOM 2321 N N . VAL A 1 300 ? 0.076 52.844 63.639 1.00 21.85 484 VAL A N 1
ATOM 2322 C CA . VAL A 1 300 ? 0.361 51.880 62.572 1.00 27.89 484 VAL A CA 1
ATOM 2323 C C . VAL A 1 300 ? 1.844 51.657 62.324 1.00 26.58 484 VAL A C 1
ATOM 2324 O O . VAL A 1 300 ? 2.201 50.590 61.805 1.00 27.31 484 VAL A O 1
ATOM 2328 N N . ILE A 1 301 ? 2.729 52.590 62.681 1.00 21.35 485 ILE A N 1
ATOM 2329 C CA . ILE A 1 301 ? 4.162 52.424 62.423 1.00 24.49 485 ILE A CA 1
ATOM 2330 C C . ILE A 1 301 ? 4.880 52.211 63.749 1.00 22.64 485 ILE A C 1
ATOM 2331 O O . ILE A 1 301 ? 4.703 52.995 64.687 1.00 22.89 485 ILE A O 1
ATOM 2336 N N . SER A 1 302 ? 5.680 51.146 63.837 1.00 19.56 486 SER A N 1
ATOM 2337 C CA . SER A 1 302 ? 6.458 50.871 65.044 1.00 23.99 486 SER A CA 1
ATOM 2338 C C . SER A 1 302 ? 7.889 50.562 64.619 1.00 30.32 486 SER A C 1
ATOM 2339 O O . SER A 1 302 ? 8.348 51.088 63.592 1.00 26.51 486 SER A O 1
ATOM 2342 N N . ARG A 1 303 ? 8.627 49.773 65.401 1.00 23.85 487 ARG A N 1
ATOM 2343 C CA . ARG A 1 303 ? 9.963 49.314 65.010 1.00 21.70 487 ARG A CA 1
ATOM 2344 C C . ARG A 1 303 ? 10.176 47.945 65.636 1.00 20.70 487 ARG A C 1
ATOM 2345 O O . ARG A 1 303 ? 9.585 47.654 66.684 1.00 23.04 487 ARG A O 1
ATOM 2353 N N . PRO A 1 304 ? 10.975 47.077 65.001 1.00 24.15 488 PRO A N 1
ATOM 2354 C CA . PRO A 1 304 ? 11.315 45.778 65.609 1.00 23.54 488 PRO A CA 1
ATOM 2355 C C . PRO A 1 304 ? 12.116 45.975 66.886 1.00 29.82 488 PRO A C 1
ATOM 2356 O O . PRO A 1 304 ? 12.949 46.882 66.979 1.00 24.18 488 PRO A O 1
ATOM 2360 N N . GLY A 1 305 ? 11.874 45.102 67.867 1.00 25.02 489 GLY A N 1
ATOM 2361 C CA . GLY A 1 305 ? 12.604 45.141 69.113 1.00 27.42 489 GLY A CA 1
ATOM 2362 C C . GLY A 1 305 ? 13.143 43.770 69.486 1.00 32.69 489 GLY A C 1
ATOM 2363 O O . GLY A 1 305 ? 13.508 42.962 68.629 1.00 23.63 489 GLY A O 1
ATOM 2364 N N . GLN A 1 306 ? 13.228 43.531 70.792 1.00 30.46 490 GLN A N 1
ATOM 2365 C CA . GLN A 1 306 ? 13.624 42.205 71.257 1.00 28.61 490 GLN A CA 1
ATOM 2366 C C . GLN A 1 306 ? 12.472 41.637 72.077 1.00 31.21 490 GLN A C 1
ATOM 2367 O O . GLN A 1 306 ? 11.332 42.087 71.928 1.00 23.48 490 GLN A O 1
ATOM 2373 N N . SER A 1 307 ? 12.721 40.627 72.912 1.00 25.84 491 SER A N 1
ATOM 2374 C CA . SER A 1 307 ? 11.594 39.933 73.527 1.00 23.61 491 SER A CA 1
ATOM 2375 C C . SER A 1 307 ? 10.857 40.835 74.522 1.00 24.81 491 SER A C 1
ATOM 2376 O O . SER A 1 307 ? 9.623 40.818 74.586 1.00 25.32 491 SER A O 1
ATOM 2379 N N . GLN A 1 308 ? 11.592 41.660 75.266 1.00 27.17 492 GLN A N 1
ATOM 2380 C CA . GLN A 1 308 ? 10.976 42.502 76.296 1.00 28.49 492 GLN A CA 1
ATOM 2381 C C . GLN A 1 308 ? 10.123 43.633 75.700 1.00 29.94 492 GLN A C 1
ATOM 2382 O O . GLN A 1 308 ? 9.041 43.936 76.222 1.00 32.45 492 GLN A O 1
ATOM 2388 N N . CYS A 1 309 ? 10.582 44.259 74.610 1.00 23.68 493 CYS A N 1
ATOM 2389 C CA . CYS A 1 309 ? 9.900 45.398 73.980 1.00 23.08 493 CYS A CA 1
ATOM 2390 C C . CYS A 1 309 ? 9.832 45.191 72.460 1.00 24.78 493 CYS A C 1
ATOM 2391 O O . CYS A 1 309 ? 10.476 45.918 71.691 1.00 24.83 493 CYS A O 1
ATOM 2394 N N . PRO A 1 310 ? 9.047 44.213 72.014 1.00 22.93 494 PRO A N 1
ATOM 2395 C CA . PRO A 1 310 ? 8.921 43.881 70.590 1.00 27.63 494 PRO A CA 1
ATOM 2396 C C . PRO A 1 310 ? 8.072 44.924 69.872 1.00 24.81 494 PRO A C 1
ATOM 2397 O O . PRO A 1 310 ? 7.492 45.801 70.495 1.00 24.07 494 PRO A O 1
ATOM 2401 N N . ARG A 1 311 ? 7.983 44.790 68.548 1.00 24.76 495 ARG A N 1
ATOM 2402 C CA . ARG A 1 311 ? 7.191 45.734 67.762 1.00 25.32 495 ARG A CA 1
ATOM 2403 C C . ARG A 1 311 ? 5.775 45.822 68.307 1.00 25.57 495 ARG A C 1
ATOM 2404 O O . ARG A 1 311 ? 5.192 44.816 68.738 1.00 25.88 495 ARG A O 1
ATOM 2412 N N . PHE A 1 312 ? 5.241 47.046 68.338 1.00 20.35 496 PHE A N 1
ATOM 2413 C CA . PHE A 1 312 ? 3.894 47.399 68.796 1.00 22.72 496 PHE A CA 1
ATOM 2414 C C . PHE A 1 312 ? 3.723 47.305 70.315 1.00 23.67 496 PHE A C 1
ATOM 2415 O O . PHE A 1 312 ? 2.624 47.562 70.812 1.00 24.87 496 PHE A O 1
ATOM 2423 N N . ASN A 1 313 ? 4.762 46.984 71.071 1.00 22.94 497 ASN A N 1
ATOM 2424 C CA . ASN A 1 313 ? 4.625 47.001 72.524 1.00 23.02 497 ASN A CA 1
ATOM 2425 C C . ASN A 1 313 ? 4.297 48.418 73.007 1.00 29.74 497 ASN A C 1
ATOM 2426 O O . ASN A 1 313 ? 4.845 49.396 72.501 1.00 24.51 497 ASN A O 1
ATOM 2431 N N . VAL A 1 314 ? 3.391 48.537 73.986 1.00 30.08 498 VAL A N 1
ATOM 2432 C CA . VAL A 1 314 ? 3.130 49.838 74.616 1.00 30.03 498 VAL A CA 1
ATOM 2433 C C . VAL A 1 314 ? 3.136 49.766 76.144 1.00 30.12 498 VAL A C 1
ATOM 2434 O O . VAL A 1 314 ? 2.711 50.715 76.805 1.00 30.76 498 VAL A O 1
ATOM 2438 N N . CYS A 1 315 ? 3.577 48.667 76.714 1.00 32.63 499 CYS A N 1
ATOM 2439 C CA . CYS A 1 315 ? 3.603 48.539 78.172 1.00 28.30 499 CYS A CA 1
ATOM 2440 C C . CYS A 1 315 ? 4.976 48.863 78.734 1.00 27.98 499 CYS A C 1
ATOM 2441 O O . CYS A 1 315 ? 5.960 48.376 78.195 1.00 26.41 499 CYS A O 1
ATOM 2444 N N . PRO A 1 316 ? 5.109 49.679 79.794 1.00 30.00 500 PRO A N 1
ATOM 2445 C CA . PRO A 1 316 ? 6.450 50.046 80.270 1.00 28.05 500 PRO A CA 1
ATOM 2446 C C . PRO A 1 316 ? 7.250 48.837 80.736 1.00 30.66 500 PRO A C 1
ATOM 2447 O O . PRO A 1 316 ? 6.765 47.985 81.493 1.00 32.25 500 PRO A O 1
ATOM 2451 N N . GLU A 1 317 ? 8.497 48.780 80.263 1.00 25.60 501 GLU A N 1
ATOM 2452 C CA . GLU A 1 317 ? 9.454 47.737 80.584 1.00 28.51 501 GLU A CA 1
ATOM 2453 C C . GLU A 1 317 ? 10.812 48.403 80.678 1.00 30.10 501 GLU A C 1
ATOM 2454 O O . GLU A 1 317 ? 11.007 49.521 80.209 1.00 31.76 501 GLU A O 1
ATOM 2460 N N . VAL A 1 318 ? 11.764 47.702 81.278 1.00 29.98 502 VAL A N 1
ATOM 2461 C CA . VAL A 1 318 ? 13.145 48.156 81.298 1.00 30.16 502 VAL A CA 1
ATOM 2462 C C . VAL A 1 318 ? 13.819 47.506 80.096 1.00 33.88 502 VAL A C 1
ATOM 2463 O O . VAL A 1 318 ? 14.095 46.302 80.100 1.00 31.12 502 VAL A O 1
ATOM 2467 N N . CYS A 1 319 ? 14.057 48.295 79.052 1.00 25.89 503 CYS A N 1
ATOM 2468 C CA . CYS A 1 319 ? 14.655 47.754 77.835 1.00 31.32 503 CYS A CA 1
ATOM 2469 C C . CYS A 1 319 ? 15.358 48.874 77.088 1.00 31.77 503 CYS A C 1
ATOM 2470 O O . CYS A 1 319 ? 14.971 50.043 77.189 1.00 26.85 503 CYS A O 1
ATOM 2473 N N . TRP A 1 320 ? 16.405 48.503 76.352 1.00 25.46 504 TRP A N 1
ATOM 2474 C CA . TRP A 1 320 ? 17.089 49.397 75.419 1.00 26.57 504 TRP A CA 1
ATOM 2475 C C . TRP A 1 320 ? 17.146 48.634 74.096 1.00 30.00 504 TRP A C 1
ATOM 2476 O O . TRP A 1 320 ? 18.053 47.826 73.891 1.00 22.86 504 TRP A O 1
ATOM 2487 N N . GLU A 1 321 ? 16.175 48.871 73.216 1.00 24.70 505 GLU A N 1
ATOM 2488 C CA . GLU A 1 321 ? 15.982 48.030 72.033 1.00 29.11 505 GLU A CA 1
ATOM 2489 C C . GLU A 1 321 ? 15.405 48.902 70.927 1.00 29.44 505 GLU A C 1
ATOM 2490 O O . GLU A 1 321 ? 14.663 49.844 71.207 1.00 25.76 505 GLU A O 1
ATOM 2496 N N . GLY A 1 322 ? 15.706 48.576 69.674 1.00 25.04 506 GLY A N 1
ATOM 2497 C CA . GLY A 1 322 ? 15.059 49.273 68.581 1.00 27.33 506 GLY A CA 1
ATOM 2498 C C . GLY A 1 322 ? 16.047 49.761 67.537 1.00 25.77 506 GLY A C 1
ATOM 2499 O O . GLY A 1 322 ? 17.262 49.632 67.669 1.00 20.92 506 GLY A O 1
ATOM 2500 N N . THR A 1 323 ? 15.492 50.344 66.479 1.00 21.08 507 THR A N 1
ATOM 2501 C CA . THR A 1 323 ? 16.281 50.835 65.352 1.00 26.64 507 THR A CA 1
ATOM 2502 C C . THR A 1 323 ? 15.774 52.224 64.981 1.00 29.05 507 THR A C 1
ATOM 2503 O O . THR A 1 323 ? 14.612 52.553 65.226 1.00 29.79 507 THR A O 1
ATOM 2507 N N . TYR A 1 324 ? 16.655 53.026 64.373 1.00 22.89 508 TYR A N 1
ATOM 2508 C CA . TYR A 1 324 ? 16.305 54.348 63.841 1.00 21.70 508 TYR A CA 1
ATOM 2509 C C . TYR A 1 324 ? 15.690 54.172 62.444 1.00 18.86 508 TYR A C 1
ATOM 2510 O O . TYR A 1 324 ? 16.374 53.739 61.522 1.00 24.43 508 TYR A O 1
ATOM 2519 N N . ASN A 1 325 ? 14.394 54.468 62.287 1.00 23.44 509 ASN A N 1
ATOM 2520 C CA . ASN A 1 325 ? 13.709 54.413 60.976 1.00 25.38 509 ASN A CA 1
ATOM 2521 C C . ASN A 1 325 ? 12.776 55.630 60.903 1.00 24.02 509 ASN A C 1
ATOM 2522 O O . ASN A 1 325 ? 11.630 55.559 61.381 1.00 22.60 509 ASN A O 1
ATOM 2527 N N . ASP A 1 326 ? 13.268 56.734 60.312 1.00 21.45 510 ASP A N 1
ATOM 2528 C CA . ASP A 1 326 ? 12.551 58.004 60.418 1.00 23.74 510 ASP A CA 1
ATOM 2529 C C . ASP A 1 326 ? 11.481 58.091 59.328 1.00 26.65 510 ASP A C 1
ATOM 2530 O O . ASP A 1 326 ? 11.314 57.191 58.500 1.00 22.91 510 ASP A O 1
ATOM 2535 N N . ALA A 1 327 ? 10.695 59.161 59.369 1.00 20.84 511 ALA A N 1
ATOM 2536 C CA . ALA A 1 327 ? 9.716 59.440 58.334 1.00 25.08 511 ALA A CA 1
ATOM 2537 C C . ALA A 1 327 ? 9.673 60.949 58.124 1.00 28.39 511 ALA A C 1
ATOM 2538 O O . ALA A 1 327 ? 10.029 61.734 59.017 1.00 26.53 511 ALA A O 1
ATOM 2540 N N . PHE A 1 328 ? 9.230 61.351 56.931 1.00 21.14 512 PHE A N 1
ATOM 2541 C CA . PHE A 1 328 ? 9.255 62.744 56.501 1.00 21.25 512 PHE A CA 1
ATOM 2542 C C . PHE A 1 328 ? 7.835 63.186 56.163 1.00 26.14 512 PHE A C 1
ATOM 2543 O O . PHE A 1 328 ? 7.175 62.573 55.321 1.00 27.46 512 PHE A O 1
ATOM 2551 N N . LEU A 1 329 ? 7.350 64.222 56.854 1.00 26.84 513 LEU A N 1
ATOM 2552 C CA . LEU A 1 329 ? 6.036 64.797 56.565 1.00 26.23 513 LEU A CA 1
ATOM 2553 C C . LEU A 1 329 ? 5.982 65.353 55.151 1.00 29.02 513 LEU A C 1
ATOM 2554 O O . LEU A 1 329 ? 6.824 66.171 54.768 1.00 25.07 513 LEU A O 1
ATOM 2559 N N . ILE A 1 330 ? 4.990 64.919 54.369 1.00 25.21 514 ILE A N 1
ATOM 2560 C CA . ILE A 1 330 ? 4.819 65.416 53.006 1.00 28.40 514 ILE A CA 1
ATOM 2561 C C . ILE A 1 330 ? 3.504 66.155 52.805 1.00 31.12 514 ILE A C 1
ATOM 2562 O O . ILE A 1 330 ? 3.318 66.773 51.749 1.00 31.57 514 ILE A O 1
ATOM 2567 N N . ASP A 1 331 ? 2.596 66.145 53.777 1.00 28.60 515 ASP A N 1
ATOM 2568 C CA . ASP A 1 331 ? 1.311 66.834 53.611 1.00 33.19 515 ASP A CA 1
ATOM 2569 C C . ASP A 1 331 ? 0.832 67.213 55.012 1.00 28.60 515 ASP A C 1
ATOM 2570 O O . ASP A 1 331 ? 0.371 66.343 55.753 1.00 31.33 515 ASP A O 1
ATOM 2575 N N . ARG A 1 332 ? 0.901 68.506 55.362 1.00 26.12 516 ARG A N 1
ATOM 2576 C CA . ARG A 1 332 ? 0.532 68.839 56.741 1.00 25.37 516 ARG A CA 1
ATOM 2577 C C . ARG A 1 332 ? -0.978 68.837 56.944 1.00 28.07 516 ARG A C 1
ATOM 2578 O O . ARG A 1 332 ? -1.459 68.453 58.016 1.00 33.97 516 ARG A O 1
ATOM 2586 N N . LEU A 1 333 ? -1.727 69.222 55.931 1.00 32.63 517 LEU A N 1
ATOM 2587 C CA . LEU A 1 333 ? -3.189 69.380 56.070 1.00 36.34 517 LEU A CA 1
ATOM 2588 C C . LEU A 1 333 ? -3.816 68.050 56.463 1.00 32.91 517 LEU A C 1
ATOM 2589 O O . LEU A 1 333 ? -4.635 68.042 57.310 1.00 32.06 517 LEU A O 1
ATOM 2594 N N . ASN A 1 334 ? -3.362 66.980 55.847 1.00 32.65 518 ASN A N 1
ATOM 2595 C CA . ASN A 1 334 ? -3.855 65.617 56.132 1.00 37.17 518 ASN A CA 1
ATOM 2596 C C . ASN A 1 334 ? -2.863 64.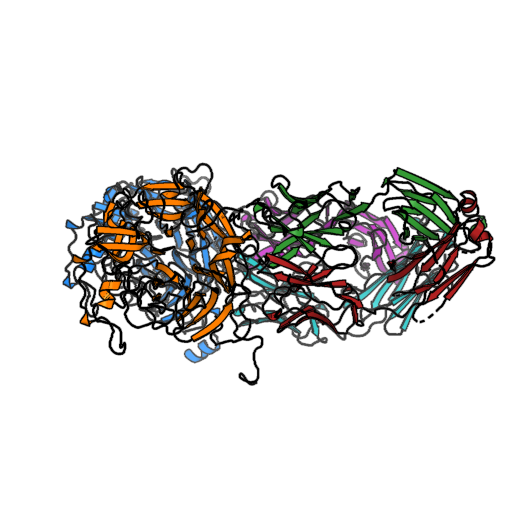852 57.023 1.00 40.78 518 ASN A C 1
ATOM 2597 O O . ASN A 1 334 ? -3.182 63.752 57.371 1.00 39.45 518 ASN A O 1
ATOM 2602 N N . TRP A 1 335 ? -1.733 65.463 57.389 1.00 33.65 519 TRP A N 1
ATOM 2603 C CA . TRP A 1 335 ? -0.671 64.841 58.224 1.00 28.82 519 TRP A CA 1
ATOM 2604 C C . TRP A 1 335 ? -0.210 63.474 57.689 1.00 28.68 519 TRP A C 1
ATOM 2605 O O . TRP A 1 335 ? -0.311 62.523 58.398 1.00 26.68 519 TRP A O 1
ATOM 2616 N N . VAL A 1 336 ? 0.221 63.448 56.443 1.00 22.97 520 VAL A N 1
ATOM 2617 C CA . VAL A 1 336 ? 0.751 62.255 55.744 1.00 21.50 520 VAL A CA 1
ATOM 2618 C C . VAL A 1 336 ? 2.271 62.352 55.697 1.00 26.74 520 VAL A C 1
ATOM 2619 O O . VAL A 1 336 ? 2.764 63.384 55.329 1.00 25.78 520 VAL A O 1
ATOM 2623 N N . SER A 1 337 ? 2.938 61.267 56.054 1.00 20.60 521 SER A N 1
ATOM 2624 C CA . SER A 1 337 ? 4.391 61.202 56.075 1.00 20.27 521 SER A CA 1
ATOM 2625 C C . SER A 1 337 ? 4.852 60.015 55.233 1.00 28.71 521 SER A C 1
ATOM 2626 O O . SER A 1 337 ? 4.092 59.092 54.943 1.00 25.94 521 SER A O 1
ATOM 2629 N N . ALA A 1 338 ? 6.128 60.016 54.880 1.00 22.86 522 ALA A N 1
ATOM 2630 C CA . ALA A 1 338 ? 6.717 58.916 54.134 1.00 22.69 522 ALA A CA 1
ATOM 2631 C C . ALA A 1 338 ? 8.001 58.456 54.802 1.00 27.11 522 ALA A C 1
ATOM 2632 O O . ALA A 1 338 ? 8.822 59.286 55.199 1.00 24.04 522 ALA A O 1
ATOM 2634 N N . GLY A 1 339 ? 8.185 57.132 54.899 1.00 26.00 523 GLY A N 1
ATOM 2635 C CA . GLY A 1 339 ? 9.434 56.597 55.432 1.00 22.01 523 GLY A CA 1
ATOM 2636 C C . GLY A 1 339 ? 9.528 55.099 55.220 1.00 22.77 523 GLY A C 1
ATOM 2637 O O . GLY A 1 339 ? 8.578 54.454 54.776 1.00 25.52 523 GLY A O 1
ATOM 2638 N N . VAL A 1 340 ? 10.682 54.546 55.577 1.00 20.77 524 VAL A N 1
ATOM 2639 C CA . VAL A 1 340 ? 10.940 53.110 55.480 1.00 26.22 524 VAL A CA 1
ATOM 2640 C C . VAL A 1 340 ? 10.885 52.506 56.887 1.00 27.71 524 VAL A C 1
ATOM 2641 O O . VAL A 1 340 ? 11.676 52.884 57.754 1.00 28.77 524 VAL A O 1
ATOM 2645 N N . TYR A 1 341 ? 9.970 51.567 57.115 1.00 20.99 525 TYR A N 1
ATOM 2646 C CA . TYR A 1 341 ? 9.969 50.805 58.362 1.00 21.97 525 TYR A CA 1
ATOM 2647 C C . TYR A 1 341 ? 10.432 49.367 58.104 1.00 26.27 525 TYR A C 1
ATOM 2648 O O . TYR A 1 341 ? 10.461 48.889 56.959 1.00 25.95 525 TYR A O 1
ATOM 2657 N N . LEU A 1 342 ? 10.806 48.683 59.186 1.00 21.54 526 LEU A N 1
ATOM 2658 C CA . LEU A 1 342 ? 11.235 47.280 59.135 1.00 22.01 526 LEU A CA 1
ATOM 2659 C C . LEU A 1 342 ? 10.047 46.417 59.522 1.00 21.61 526 LEU A C 1
ATOM 2660 O O . LEU A 1 342 ? 9.588 46.442 60.675 1.00 22.80 526 LEU A O 1
ATOM 2665 N N . ASN A 1 343 ? 9.538 45.648 58.559 1.00 23.47 527 ASN A N 1
ATOM 2666 C CA . ASN A 1 343 ? 8.311 44.880 58.753 1.00 28.64 527 ASN A CA 1
ATOM 2667 C C . ASN A 1 343 ? 8.614 43.543 59.447 1.00 28.59 527 ASN A C 1
ATOM 2668 O O . ASN A 1 343 ? 8.536 42.457 58.849 1.00 21.13 527 ASN A O 1
ATOM 2673 N N . SER A 1 344 ? 8.956 43.622 60.737 1.00 22.04 528 SER A N 1
ATOM 2674 C CA . SER A 1 344 ? 9.307 42.395 61.465 1.00 22.72 528 SER A CA 1
ATOM 2675 C C . SER A 1 344 ? 9.254 42.683 62.965 1.00 24.72 528 SER A C 1
ATOM 2676 O O . SER A 1 344 ? 9.485 43.810 63.385 1.00 23.77 528 SER A O 1
ATOM 2679 N N . ASN A 1 345 ? 8.972 41.655 63.772 1.00 24.46 529 ASN A N 1
ATOM 2680 C CA . ASN A 1 345 ? 8.613 41.946 65.162 1.00 24.79 529 ASN A CA 1
ATOM 2681 C C . ASN A 1 345 ? 9.819 41.987 66.083 1.00 24.47 529 ASN A C 1
ATOM 2682 O O . ASN A 1 345 ? 9.939 42.893 66.928 1.00 24.29 529 ASN A O 1
ATOM 2687 N N . GLN A 1 346 ? 10.730 41.023 65.934 1.00 21.18 530 GLN A N 1
ATOM 2688 C CA . GLN A 1 346 ? 11.873 40.904 66.834 1.00 21.63 530 GLN A CA 1
ATOM 2689 C C . GLN A 1 346 ? 13.164 40.653 66.077 1.00 24.04 530 GLN A C 1
ATOM 2690 O O . GLN A 1 346 ? 14.126 40.134 66.657 1.00 23.21 530 GLN A O 1
ATOM 2696 N N . THR A 1 347 ? 13.208 41.006 64.786 1.00 24.99 531 THR A N 1
ATOM 2697 C CA . THR A 1 347 ? 14.431 40.990 64.004 1.00 26.76 531 THR A CA 1
ATOM 2698 C C . THR A 1 347 ? 14.440 42.229 63.112 1.00 25.81 531 THR A C 1
ATOM 2699 O O . THR A 1 347 ? 13.388 42.734 62.741 1.00 25.16 531 THR A O 1
ATOM 2703 N N . ALA A 1 348 ? 15.635 42.706 62.769 1.00 25.61 532 ALA A N 1
ATOM 2704 C CA . ALA A 1 348 ? 15.805 43.879 61.898 1.00 28.03 532 ALA A CA 1
ATOM 2705 C C . ALA A 1 348 ? 15.796 43.418 60.445 1.00 21.66 532 ALA A C 1
ATOM 2706 O O . ALA A 1 348 ? 16.834 43.152 59.836 1.00 25.95 532 ALA A O 1
ATOM 2708 N N . GLU A 1 349 ? 14.595 43.253 59.902 1.00 22.98 533 GLU A N 1
ATOM 2709 C CA . GLU A 1 349 ? 14.466 42.705 58.559 1.00 32.20 533 GLU A CA 1
ATOM 2710 C C . GLU A 1 349 ? 13.280 43.310 57.830 1.00 31.06 533 GLU A C 1
ATOM 2711 O O . GLU A 1 349 ? 12.367 43.888 58.437 1.00 24.76 533 GLU A O 1
ATOM 2717 N N A ASN A 1 350 ? 13.287 43.131 56.503 0.42 26.03 534 ASN A N 1
ATOM 2718 N N B ASN A 1 350 ? 13.312 43.159 56.505 0.58 25.75 534 ASN A N 1
ATOM 2719 C CA A ASN A 1 350 ? 12.158 43.406 55.617 0.42 24.87 534 ASN A CA 1
ATOM 2720 C CA B ASN A 1 350 ? 12.176 43.421 55.630 0.58 25.30 534 ASN A CA 1
ATOM 2721 C C A ASN A 1 350 ? 11.844 44.902 55.519 0.42 24.11 534 ASN A C 1
ATOM 2722 C C B ASN A 1 350 ? 11.842 44.908 55.510 0.58 24.21 534 ASN A C 1
ATOM 2723 O O A ASN A 1 350 ? 10.787 45.342 55.982 0.42 21.73 534 ASN A O 1
ATOM 2724 O O B ASN A 1 350 ? 10.765 45.341 55.932 0.58 21.78 534 ASN A O 1
ATOM 2733 N N . PRO A 1 351 ? 12.715 45.705 54.906 1.00 27.17 535 PRO A N 1
ATOM 2734 C CA . PRO A 1 351 ? 12.412 47.142 54.748 1.00 25.26 535 PRO A CA 1
ATOM 2735 C C . PRO A 1 351 ? 11.247 47.394 53.785 1.00 27.49 535 PRO A C 1
ATOM 2736 O O . PRO A 1 351 ? 11.171 46.837 52.678 1.00 21.81 535 PRO A O 1
ATOM 2740 N N . VAL A 1 352 ? 10.348 48.280 54.203 1.00 23.14 536 VAL A N 1
ATOM 2741 C CA . VAL A 1 352 ? 9.137 48.590 53.448 1.00 20.86 536 VAL A CA 1
ATOM 2742 C C . VAL A 1 352 ? 9.000 50.119 53.357 1.00 24.79 536 VAL A C 1
ATOM 2743 O O . VAL A 1 352 ? 8.914 50.800 54.390 1.00 22.59 536 VAL A O 1
ATOM 2747 N N . PHE A 1 353 ? 8.955 50.659 52.136 1.00 25.40 537 PHE A N 1
ATOM 2748 C CA . PHE A 1 353 ? 8.715 52.094 51.972 1.00 26.62 537 PHE A CA 1
ATOM 2749 C C . PHE A 1 353 ? 7.219 52.351 52.044 1.00 28.18 537 PHE A C 1
ATOM 2750 O O . PHE A 1 353 ? 6.452 51.749 51.286 1.00 22.29 537 PHE A O 1
ATOM 2758 N N . ALA A 1 354 ? 6.797 53.251 52.943 1.00 23.39 538 ALA A N 1
ATOM 2759 C CA . ALA A 1 354 ? 5.375 53.453 53.176 1.00 24.62 538 ALA A CA 1
ATOM 2760 C C . ALA A 1 354 ? 5.012 54.935 53.255 1.00 26.30 538 ALA A C 1
ATOM 2761 O O . ALA A 1 354 ? 5.782 55.775 53.743 1.00 23.67 538 ALA A O 1
ATOM 2763 N N . VAL A 1 355 ? 3.808 55.232 52.792 1.00 25.37 539 VAL A N 1
ATOM 2764 C CA . VAL A 1 355 ? 3.190 56.549 52.924 1.00 26.09 539 VAL A CA 1
ATOM 2765 C C . VAL A 1 355 ? 1.998 56.374 53.851 1.00 25.35 539 VAL A C 1
ATOM 2766 O O . VAL A 1 355 ? 1.104 55.566 53.563 1.00 26.13 539 VAL A O 1
ATOM 2770 N N . PHE A 1 356 ? 1.968 57.129 54.957 1.00 21.72 540 PHE A N 1
ATOM 2771 C CA . PHE A 1 356 ? 1.052 56.798 56.045 1.00 21.35 540 PHE A CA 1
ATOM 2772 C C . PHE A 1 356 ? 0.511 58.038 56.750 1.00 30.14 540 PHE A C 1
ATOM 2773 O O . PHE A 1 356 ? 1.180 59.076 56.852 1.00 23.24 540 PHE A O 1
ATOM 2781 N N . LYS A 1 357 ? -0.730 57.909 57.223 1.00 25.01 541 LYS A N 1
ATOM 2782 C CA . LYS A 1 357 ? -1.342 58.787 58.201 1.00 27.87 541 LYS A CA 1
ATOM 2783 C C . LYS A 1 357 ? -1.152 58.194 59.604 1.00 28.26 541 LYS A C 1
ATOM 2784 O O . LYS A 1 357 ? -0.604 57.094 59.776 1.00 24.15 541 LYS A O 1
ATOM 2790 N N . ASP A 1 358 ? -1.612 58.945 60.615 1.00 24.87 542 ASP A N 1
ATOM 2791 C CA . ASP A 1 358 ? -1.491 58.503 62.009 1.00 23.30 542 ASP A CA 1
ATOM 2792 C C . ASP A 1 358 ? -1.991 57.068 62.189 1.00 27.97 542 ASP A C 1
ATOM 2793 O O . ASP A 1 358 ? -1.367 56.265 62.884 1.00 25.75 542 ASP A O 1
ATOM 2798 N N . ASN A 1 359 ? -3.126 56.733 61.576 1.00 26.62 543 ASN A N 1
ATOM 2799 C CA . ASN A 1 359 ? -3.760 55.448 61.834 1.00 25.66 543 ASN A CA 1
ATOM 2800 C C . ASN A 1 359 ? -3.957 54.599 60.579 1.00 26.19 543 ASN A C 1
ATOM 2801 O O . ASN A 1 359 ? -4.700 53.617 60.631 1.00 24.20 543 ASN A O 1
ATOM 2806 N N . GLU A 1 360 ? -3.314 54.934 59.452 1.00 23.40 544 GLU A N 1
ATOM 2807 C CA . GLU A 1 360 ? -3.506 54.119 58.256 1.00 25.29 544 GLU A CA 1
ATOM 2808 C C . GLU A 1 360 ? -2.298 54.224 57.343 1.00 28.30 544 GLU A C 1
ATOM 2809 O O . GLU A 1 360 ? -1.872 55.335 57.011 1.00 27.77 544 GLU A O 1
ATOM 2815 N N . ILE A 1 361 ? -1.792 53.082 56.885 1.00 24.90 545 ILE A N 1
ATOM 2816 C CA . ILE A 1 361 ? -0.846 53.086 55.768 1.00 25.92 545 ILE A CA 1
ATOM 2817 C C . ILE A 1 361 ? -1.637 53.169 54.468 1.00 27.34 545 ILE A C 1
ATOM 2818 O O . ILE A 1 361 ? -2.441 52.278 54.164 1.00 26.96 545 ILE A O 1
ATOM 2823 N N . LEU A 1 362 ? -1.412 54.242 53.690 1.00 21.36 546 LEU A N 1
ATOM 2824 C CA . LEU A 1 362 ? -2.160 54.434 52.446 1.00 23.12 546 LEU A CA 1
ATOM 2825 C C . LEU A 1 362 ? -1.631 53.520 51.328 1.00 24.04 546 LEU A C 1
ATOM 2826 O O . LEU A 1 362 ? -2.412 52.868 50.618 1.00 26.29 546 LEU A O 1
ATOM 2831 N N . TYR A 1 363 ? -0.320 53.515 51.116 1.00 24.49 547 TYR A N 1
ATOM 2832 C CA . TYR A 1 363 ? 0.282 52.618 50.135 1.00 27.13 547 TYR A CA 1
ATOM 2833 C C . TYR A 1 363 ? 1.727 52.406 50.541 1.00 28.99 547 TYR A C 1
ATOM 2834 O O . TYR A 1 363 ? 2.322 53.238 51.236 1.00 26.93 547 TYR A O 1
ATOM 2843 N N . GLN A 1 364 ? 2.268 51.258 50.152 1.00 21.60 548 GLN A N 1
ATOM 2844 C CA . GLN A 1 364 ? 3.570 50.845 50.656 1.00 22.12 548 GLN A CA 1
ATOM 2845 C C . GLN A 1 364 ? 4.109 49.772 49.724 1.00 26.80 548 GLN A C 1
ATOM 2846 O O . GLN A 1 364 ? 3.347 49.145 48.994 1.00 23.43 548 GLN A O 1
ATOM 2852 N N . VAL A 1 365 ? 5.430 49.595 49.727 1.00 24.02 549 VAL A N 1
ATOM 2853 C CA . VAL A 1 365 ? 6.039 48.589 48.861 1.00 26.34 549 VAL A CA 1
ATOM 2854 C C . VAL A 1 365 ? 7.314 48.069 49.516 1.00 24.30 549 VAL A C 1
ATOM 2855 O O . VAL A 1 365 ? 8.146 48.865 50.004 1.00 22.59 549 VAL A O 1
ATOM 2859 N N . PRO A 1 366 ? 7.515 46.746 49.540 1.00 28.01 550 PRO A N 1
ATOM 2860 C CA . PRO A 1 366 ? 8.780 46.204 50.048 1.00 23.67 550 PRO A CA 1
ATOM 2861 C C . PRO A 1 366 ? 9.937 46.659 49.172 1.00 28.31 550 PRO A C 1
ATOM 2862 O O . PRO A 1 366 ? 9.829 46.692 47.946 1.00 26.82 550 PRO A O 1
ATOM 2866 N N . LEU A 1 367 ? 11.049 47.034 49.812 1.00 27.65 551 LEU A N 1
ATOM 2867 C CA . LEU A 1 367 ? 12.234 47.405 49.061 1.00 28.79 551 LEU A CA 1
ATOM 2868 C C . LEU A 1 367 ? 13.075 46.193 48.675 1.00 37.68 551 LEU A C 1
ATOM 2869 O O . LEU A 1 367 ? 13.963 46.335 47.827 1.00 33.59 551 LEU A O 1
ATOM 2874 N N . ALA A 1 368 ? 12.811 45.016 49.247 1.00 32.59 552 ALA A N 1
ATOM 2875 C CA . ALA A 1 368 ? 13.613 43.838 48.923 1.00 35.78 552 ALA A CA 1
ATOM 2876 C C . ALA A 1 368 ? 12.794 42.574 49.176 1.00 36.51 552 ALA A C 1
ATOM 2877 O O . ALA A 1 368 ? 11.566 42.613 49.313 1.00 35.81 552 ALA A O 1
ATOM 2879 N N . GLU A 1 369 ? 13.483 41.440 49.257 1.00 47.93 553 GLU A N 1
ATOM 2880 C CA . GLU A 1 369 ? 12.789 40.179 49.460 1.00 54.27 553 GLU A CA 1
ATOM 2881 C C . GLU A 1 369 ? 12.423 40.009 50.926 1.00 40.61 553 GLU A C 1
ATOM 2882 O O . GLU A 1 369 ? 12.981 40.662 51.808 1.00 51.51 553 GLU A O 1
ATOM 2888 N N . ASP A 1 370 ? 11.452 39.132 51.178 1.00 49.85 554 ASP A N 1
ATOM 2889 C CA . ASP A 1 370 ? 11.215 38.690 52.545 1.00 57.27 554 ASP A CA 1
ATOM 2890 C C . ASP A 1 370 ? 12.515 38.158 53.122 1.00 52.64 554 ASP A C 1
ATOM 2891 O O . ASP A 1 370 ? 13.273 37.461 52.437 1.00 56.45 554 ASP A O 1
ATOM 2896 N N . ASP A 1 371 ? 12.776 38.515 54.376 1.00 45.15 555 ASP A N 1
ATOM 2897 C CA . ASP A 1 371 ? 13.922 38.070 55.164 1.00 46.73 555 ASP A CA 1
ATOM 2898 C C . ASP A 1 371 ? 15.201 38.798 54.798 1.00 37.82 555 ASP A C 1
ATOM 2899 O O . ASP A 1 371 ? 16.293 38.345 55.140 1.00 48.26 555 ASP A O 1
ATOM 2901 N N . THR A 1 372 ? 15.121 39.940 54.131 1.00 33.49 556 THR A N 1
ATOM 2902 C CA . THR A 1 372 ? 16.325 40.714 53.892 1.00 32.07 556 THR A CA 1
ATOM 2903 C C . THR A 1 372 ? 16.675 41.507 55.142 1.00 35.35 556 THR A C 1
ATOM 2904 O O . THR A 1 372 ? 15.849 42.280 55.628 1.00 36.46 556 THR A O 1
ATOM 2908 N N . ASN A 1 373 ? 17.896 41.336 55.651 1.00 34.97 557 ASN A N 1
ATOM 2909 C CA . ASN A 1 373 ? 18.336 42.120 56.797 1.00 36.73 557 ASN A CA 1
ATOM 2910 C C . ASN A 1 373 ? 18.438 43.589 56.412 1.00 38.20 557 ASN A C 1
ATOM 2911 O O . ASN A 1 373 ? 18.927 43.924 55.331 1.00 36.14 557 ASN A O 1
ATOM 2916 N N . ALA A 1 374 ? 17.996 44.467 57.312 1.00 33.80 558 ALA A N 1
ATOM 2917 C CA . ALA A 1 374 ? 18.141 45.903 57.089 1.00 28.24 558 ALA A CA 1
ATOM 2918 C C . ALA A 1 374 ? 18.099 46.611 58.430 1.00 30.29 558 ALA A C 1
ATOM 2919 O O . ALA A 1 374 ? 17.508 46.097 59.381 1.00 32.35 558 ALA A O 1
ATOM 2921 N N . GLN A 1 375 ? 18.752 47.779 58.509 1.00 27.05 559 GLN A N 1
ATOM 2922 C CA . GLN A 1 375 ? 18.852 48.485 59.789 1.00 26.44 559 GLN A CA 1
ATOM 2923 C C . GLN A 1 375 ? 18.385 49.946 59.707 1.00 24.75 559 GLN A C 1
ATOM 2924 O O . GLN A 1 375 ? 17.202 50.213 59.500 1.00 25.99 559 GLN A O 1
ATOM 2930 N N . LYS A 1 376 ? 19.303 50.895 59.853 1.00 22.92 560 LYS A N 1
ATOM 2931 C CA . LYS A 1 376 ? 18.928 52.308 59.877 1.00 26.02 560 LYS A CA 1
ATOM 2932 C C . LYS A 1 376 ? 18.290 52.724 58.558 1.00 26.15 560 LYS A C 1
ATOM 2933 O O . LYS A 1 376 ? 18.736 52.310 57.483 1.00 24.18 560 LYS A O 1
ATOM 2939 N N . THR A 1 377 ? 17.232 53.549 58.627 1.00 22.83 561 THR A N 1
ATOM 2940 C CA . THR A 1 377 ? 16.705 54.172 57.411 1.00 22.43 561 THR A CA 1
ATOM 2941 C C . THR A 1 377 ? 16.479 55.659 57.655 1.00 26.05 561 THR A C 1
ATOM 2942 O O . THR A 1 377 ? 16.073 56.060 58.753 1.00 17.57 561 THR A O 1
ATOM 2946 N N . ILE A 1 378 ? 16.771 56.468 56.636 1.00 20.79 562 ILE A N 1
ATOM 2947 C CA . ILE A 1 378 ? 16.719 57.931 56.720 1.00 23.38 562 ILE A CA 1
ATOM 2948 C C . ILE A 1 378 ? 16.055 58.433 55.447 1.00 21.91 562 ILE A C 1
ATOM 2949 O O . ILE A 1 378 ? 16.599 58.234 54.354 1.00 22.12 562 ILE A O 1
ATOM 2954 N N . THR A 1 379 ? 14.906 59.100 55.579 1.00 21.66 563 THR A N 1
ATOM 2955 C CA . THR A 1 379 ? 14.106 59.530 54.432 1.00 25.15 563 THR A CA 1
ATOM 2956 C C . THR A 1 379 ? 13.982 61.050 54.422 1.00 27.96 563 THR A C 1
ATOM 2957 O O . THR A 1 379 ? 13.663 61.664 55.455 1.00 20.96 563 THR A O 1
ATOM 2961 N N . ASP A 1 380 ? 14.201 61.653 53.254 1.00 23.30 564 ASP A N 1
ATOM 2962 C CA . ASP A 1 380 ? 13.967 63.087 53.062 1.00 25.27 564 ASP A CA 1
ATOM 2963 C C . ASP A 1 380 ? 13.228 63.291 51.745 1.00 29.69 564 ASP A C 1
ATOM 2964 O O . ASP A 1 380 ? 13.584 62.677 50.734 1.00 25.30 564 ASP A O 1
ATOM 2969 N N . CYS A 1 381 ? 12.204 64.138 51.753 1.00 27.17 565 CYS A N 1
ATOM 2970 C CA . CYS A 1 381 ? 11.420 64.390 50.547 1.00 28.72 565 CYS A CA 1
ATOM 2971 C C . CYS A 1 381 ? 11.473 65.868 50.153 1.00 27.48 565 CYS A C 1
ATOM 2972 O O . CYS A 1 381 ? 11.769 66.742 50.965 1.00 28.53 565 CYS A O 1
ATOM 2975 N N . PHE A 1 382 ? 11.164 66.141 48.885 1.00 28.92 566 PHE A N 1
ATOM 2976 C CA . PHE A 1 382 ? 11.328 67.466 48.304 1.00 29.19 566 PHE A CA 1
ATOM 2977 C C . PHE A 1 382 ? 10.536 67.516 47.006 1.00 35.30 566 PHE A C 1
ATOM 2978 O O . PHE A 1 382 ? 10.063 66.491 46.497 1.00 31.44 566 PHE A O 1
ATOM 2986 N N . LEU A 1 383 ? 10.436 68.724 46.456 1.00 33.01 567 LEU A N 1
ATOM 2987 C CA . LEU A 1 383 ? 9.809 68.965 45.164 1.00 39.87 567 LEU A CA 1
ATOM 2988 C C . LEU A 1 383 ? 10.888 69.031 44.099 1.00 35.62 567 LEU A C 1
ATOM 2989 O O . LEU A 1 383 ? 11.920 69.679 44.288 1.00 38.62 567 LEU A O 1
ATOM 2994 N N . LEU A 1 384 ? 10.659 68.334 43.003 1.00 35.76 568 LEU A N 1
ATOM 2995 C CA . LEU A 1 384 ? 11.480 68.418 41.806 1.00 37.66 568 LEU A CA 1
ATOM 2996 C C . LEU A 1 384 ? 10.525 68.902 40.728 1.00 41.43 568 LEU A C 1
ATOM 2997 O O . LEU A 1 384 ? 9.635 68.152 40.307 1.00 41.92 568 LEU A O 1
ATOM 3002 N N . GLU A 1 385 ? 10.670 70.163 40.327 1.00 45.74 569 GLU A N 1
ATOM 3003 C CA . GLU A 1 385 ? 9.632 70.876 39.577 1.00 52.40 569 GLU A CA 1
ATOM 3004 C C . GLU A 1 385 ? 8.378 70.804 40.441 1.00 54.49 569 GLU A C 1
ATOM 3005 O O . GLU A 1 385 ? 8.441 71.206 41.616 1.00 62.52 569 GLU A O 1
ATOM 3011 N N . ASN A 1 386 ? 7.251 70.294 39.955 1.00 50.50 570 ASN A N 1
ATOM 3012 C CA . ASN A 1 386 ? 6.067 70.195 40.801 1.00 55.46 570 ASN A CA 1
ATOM 3013 C C . ASN A 1 386 ? 5.793 68.769 41.284 1.00 48.92 570 ASN A C 1
ATOM 3014 O O . ASN A 1 386 ? 4.665 68.464 41.689 1.00 47.44 570 ASN A O 1
ATOM 3019 N N . VAL A 1 387 ? 6.805 67.902 41.278 1.00 39.45 571 VAL A N 1
ATOM 3020 C CA . VAL A 1 387 ? 6.650 66.485 41.598 1.00 31.37 571 VAL A CA 1
ATOM 3021 C C . VAL A 1 387 ? 7.347 66.189 42.917 1.00 31.82 571 VAL A C 1
ATOM 3022 O O . VAL A 1 387 ? 8.534 66.512 43.085 1.00 29.99 571 VAL A O 1
ATOM 3026 N N . ILE A 1 388 ? 6.640 65.496 43.807 1.00 29.81 572 ILE A N 1
ATOM 3027 C CA . ILE A 1 388 ? 7.186 65.101 45.101 1.00 31.34 572 ILE A CA 1
ATOM 3028 C C . ILE A 1 388 ? 8.001 63.827 44.943 1.00 27.09 572 ILE A C 1
ATOM 3029 O O . ILE A 1 388 ? 7.484 62.790 44.516 1.00 30.59 572 ILE A O 1
ATOM 3034 N N . TRP A 1 389 ? 9.257 63.892 45.348 1.00 26.68 573 TRP A N 1
ATOM 3035 C CA . TRP A 1 389 ? 10.182 62.774 45.376 1.00 31.85 573 TRP A CA 1
ATOM 3036 C C . TRP A 1 389 ? 10.678 62.592 46.805 1.00 33.13 573 TRP A C 1
ATOM 3037 O O . TRP A 1 389 ? 10.802 63.573 47.551 1.00 25.02 573 TRP A O 1
ATOM 3048 N N . CYS A 1 390 ? 10.969 61.338 47.169 1.00 25.28 574 CYS A N 1
ATOM 3049 C CA . CYS A 1 390 ? 11.625 60.994 48.423 1.00 24.57 574 CYS A CA 1
ATOM 3050 C C . CYS A 1 390 ? 12.895 60.220 48.120 1.00 30.56 574 CYS A C 1
ATOM 3051 O O . CYS A 1 390 ? 12.919 59.362 47.227 1.00 34.52 574 CYS A O 1
ATOM 3054 N N . ILE A 1 391 ? 13.952 60.523 48.858 1.00 26.15 575 ILE A N 1
ATOM 3055 C CA . ILE A 1 391 ? 15.192 59.757 48.809 1.00 23.20 575 ILE A CA 1
ATOM 3056 C C . ILE A 1 391 ? 15.370 59.127 50.187 1.00 27.30 575 ILE A C 1
ATOM 3057 O O . ILE A 1 391 ? 15.246 59.818 51.208 1.00 25.65 575 ILE A O 1
ATOM 3062 N N . SER A 1 392 ? 15.580 57.809 50.214 1.00 23.57 576 SER A N 1
ATOM 3063 C CA . SER A 1 392 ? 15.699 57.025 51.442 1.00 25.77 576 SER A CA 1
ATOM 3064 C C . SER A 1 392 ? 17.042 56.314 51.417 1.00 29.60 576 SER A C 1
ATOM 3065 O O . SER A 1 392 ? 17.328 55.555 50.478 1.00 29.01 576 SER A O 1
ATOM 3068 N N . LEU A 1 393 ? 17.871 56.588 52.418 1.00 22.89 577 LEU A N 1
ATOM 3069 C CA . LEU A 1 393 ? 19.058 55.791 52.683 1.00 24.56 577 LEU A CA 1
ATOM 3070 C C . LEU A 1 393 ? 18.638 54.600 53.526 1.00 26.80 577 LEU A C 1
ATOM 3071 O O . LEU A 1 393 ? 17.985 54.770 54.562 1.00 24.45 577 LEU A O 1
ATOM 3076 N N . VAL A 1 394 ? 19.005 53.399 53.088 1.00 25.21 578 VAL A N 1
ATOM 3077 C CA . VAL A 1 394 ? 18.639 52.170 53.795 1.00 23.25 578 VAL A CA 1
ATOM 3078 C C . VAL A 1 394 ? 19.897 51.328 53.960 1.00 30.39 578 VAL A C 1
ATOM 3079 O O . VAL A 1 394 ? 20.518 50.947 52.962 1.00 29.25 578 VAL A O 1
ATOM 3083 N N . GLU A 1 395 ? 20.271 51.020 55.200 1.00 29.94 579 GLU A N 1
ATOM 3084 C CA . GLU A 1 395 ? 21.257 49.960 55.402 1.00 31.49 579 GLU A CA 1
ATOM 3085 C C . GLU A 1 395 ? 20.609 48.630 55.058 1.00 34.50 579 GLU A C 1
ATOM 3086 O O . GLU A 1 395 ? 19.597 48.274 55.665 1.00 28.60 579 GLU A O 1
ATOM 3092 N N . ILE A 1 396 ? 21.152 47.890 54.079 1.00 30.51 580 ILE A N 1
ATOM 3093 C CA . ILE A 1 396 ? 20.433 46.712 53.594 1.00 29.38 580 ILE A CA 1
ATOM 3094 C C . ILE A 1 396 ? 21.426 45.633 53.168 1.00 37.45 580 ILE A C 1
ATOM 3095 O O . ILE A 1 396 ? 22.540 45.928 52.732 1.00 37.69 580 ILE A O 1
ATOM 3100 N N . TYR A 1 397 ? 21.028 44.375 53.346 1.00 37.92 581 TYR A N 1
ATOM 3101 C CA . TYR A 1 397 ? 21.899 43.224 53.027 1.00 50.20 581 TYR A CA 1
ATOM 3102 C C . TYR A 1 397 ? 21.372 42.462 51.823 1.00 50.54 581 TYR A C 1
ATOM 3103 O O . TYR A 1 397 ? 21.117 43.052 50.779 1.00 48.62 581 TYR A O 1
ATOM 3112 N N . SER A 1 402 ? 29.160 40.302 49.918 1.00 58.49 586 SER A N 1
ATOM 3113 C CA . SER A 1 402 ? 27.931 39.909 50.594 1.00 64.11 586 SER A CA 1
ATOM 3114 C C . SER A 1 402 ? 27.873 40.459 52.026 1.00 68.61 586 SER A C 1
ATOM 3115 O O . SER A 1 402 ? 28.215 39.749 52.979 1.00 66.54 586 SER A O 1
ATOM 3118 N N . VAL A 1 403 ? 27.430 41.708 52.188 1.00 67.69 587 VAL A N 1
ATOM 3119 C CA . VAL A 1 403 ? 27.379 42.335 53.508 1.00 60.27 587 VAL A CA 1
ATOM 3120 C C . VAL A 1 403 ? 26.443 43.542 53.480 1.00 57.52 587 VAL A C 1
ATOM 3121 O O . VAL A 1 403 ? 26.236 44.170 52.439 1.00 48.06 587 VAL A O 1
ATOM 3125 N N . ILE A 1 404 ? 25.893 43.880 54.649 1.00 56.32 588 ILE A N 1
ATOM 3126 C CA . ILE A 1 404 ? 25.000 45.029 54.776 1.00 51.69 588 ILE A CA 1
ATOM 3127 C C . ILE A 1 404 ? 25.702 46.305 54.321 1.00 37.94 588 ILE A C 1
ATOM 3128 O O . ILE A 1 404 ? 26.877 46.538 54.630 1.00 38.80 588 ILE A O 1
ATOM 3133 N N . ARG A 1 405 ? 24.977 47.142 53.585 1.00 35.27 589 ARG A N 1
ATOM 3134 C CA . ARG A 1 405 ? 25.551 48.317 52.945 1.00 38.48 589 ARG A CA 1
ATOM 3135 C C . ARG A 1 405 ? 24.491 49.404 52.815 1.00 24.56 589 ARG A C 1
ATOM 3136 O O . ARG A 1 405 ? 23.321 49.089 52.583 1.00 26.89 589 ARG A O 1
ATOM 3144 N N . PRO A 1 406 ? 24.876 50.684 52.878 1.00 26.97 590 PRO A N 1
ATOM 3145 C CA . PRO A 1 406 ? 23.906 51.756 52.588 1.00 29.05 590 PRO A CA 1
ATOM 3146 C C . PRO A 1 406 ? 23.562 51.774 51.103 1.00 38.17 590 PRO A C 1
ATOM 3147 O O . PRO A 1 406 ? 24.452 51.804 50.241 1.00 34.98 590 PRO A O 1
ATOM 3151 N N . LYS A 1 407 ? 22.267 51.741 50.806 1.00 27.52 591 LYS A N 1
ATOM 3152 C CA . LYS A 1 407 ? 21.782 51.970 49.453 1.00 26.13 591 LYS A CA 1
ATOM 3153 C C . LYS A 1 407 ? 20.826 53.150 49.501 1.00 30.53 591 LYS A C 1
ATOM 3154 O O . LYS A 1 407 ? 20.130 53.364 50.506 1.00 31.22 591 LYS A O 1
ATOM 3160 N N . LEU A 1 408 ? 20.771 53.905 48.409 1.00 27.02 592 LEU A N 1
ATOM 3161 C CA . LEU A 1 408 ? 19.891 55.067 48.328 1.00 26.93 592 LEU A CA 1
ATOM 3162 C C . LEU A 1 408 ? 18.795 54.751 47.327 1.00 27.44 592 LEU A C 1
ATOM 3163 O O . LEU A 1 408 ? 19.087 54.398 46.177 1.00 32.48 592 LEU A O 1
ATOM 3168 N N . PHE A 1 409 ? 17.544 54.862 47.759 1.00 27.13 593 PHE A N 1
ATOM 3169 C CA . PHE A 1 409 ? 16.389 54.661 46.892 1.00 29.81 593 PHE A CA 1
ATOM 3170 C C . PHE A 1 409 ? 15.715 56.000 46.600 1.00 40.20 593 PHE A C 1
ATOM 3171 O O . PHE A 1 409 ? 15.730 56.916 47.428 1.00 37.43 593 PHE A O 1
ATOM 3179 N N . ALA A 1 410 ? 15.119 56.120 45.414 1.00 34.20 594 ALA A N 1
ATOM 3180 C CA . ALA A 1 410 ? 14.337 57.296 45.061 1.00 24.90 594 ALA A CA 1
ATOM 3181 C C . ALA A 1 410 ? 12.931 56.846 44.702 1.00 29.58 594 ALA A C 1
ATOM 3182 O O . ALA A 1 410 ? 12.756 55.878 43.940 1.00 29.68 594 ALA A O 1
ATOM 3184 N N . VAL A 1 411 ? 11.933 57.553 45.224 1.00 28.68 595 VAL A N 1
ATOM 3185 C CA . VAL A 1 411 ? 10.541 57.146 45.076 1.00 31.18 595 VAL A CA 1
ATOM 3186 C C . VAL A 1 411 ? 9.721 58.371 44.725 1.00 28.89 595 VAL A C 1
ATOM 3187 O O . VAL A 1 411 ? 9.689 59.343 45.491 1.00 28.99 595 VAL A O 1
ATOM 3191 N N . LYS A 1 412 ? 9.032 58.319 43.592 1.00 26.38 596 LYS A N 1
ATOM 3192 C CA . LYS A 1 412 ? 8.113 59.390 43.232 1.00 25.69 596 LYS A CA 1
ATOM 3193 C C . LYS A 1 412 ? 6.782 59.190 43.957 1.00 28.88 596 LYS A C 1
ATOM 3194 O O . LYS A 1 412 ? 6.212 58.093 43.927 1.00 30.76 596 LYS A O 1
ATOM 3200 N N . ILE A 1 413 ? 6.297 60.226 44.639 1.00 31.06 597 ILE A N 1
ATOM 3201 C CA . ILE A 1 413 ? 5.020 60.128 45.351 1.00 31.39 597 ILE A CA 1
ATOM 3202 C C . ILE A 1 413 ? 3.882 60.501 44.403 1.00 34.75 597 ILE A C 1
ATOM 3203 O O . ILE A 1 413 ? 3.926 61.569 43.791 1.00 35.21 597 ILE A O 1
ATOM 3208 N N . PRO A 1 414 ? 2.839 59.680 44.268 1.00 34.61 598 PRO A N 1
ATOM 3209 C CA . PRO A 1 414 ? 1.790 59.979 43.282 1.00 37.86 598 PRO A CA 1
ATOM 3210 C C . PRO A 1 414 ? 0.945 61.183 43.692 1.00 35.09 598 PRO A C 1
ATOM 3211 O O . PRO A 1 414 ? 0.501 61.300 44.839 1.00 37.47 598 PRO A O 1
ATOM 3215 N N . ALA A 1 415 ? 0.692 62.068 42.733 1.00 30.92 599 ALA A N 1
ATOM 3216 C CA . ALA A 1 415 ? -0.149 63.228 43.011 1.00 38.42 599 ALA A CA 1
ATOM 3217 C C . ALA A 1 415 ? -1.631 62.880 43.033 1.00 43.65 599 ALA A C 1
ATOM 3218 O O . ALA A 1 415 ? -2.408 63.588 43.687 1.00 45.59 599 ALA A O 1
ATOM 3220 N N . GLN A 1 416 ? -2.040 61.812 42.348 1.00 41.86 600 GLN A N 1
ATOM 3221 C CA . GLN A 1 416 ? -3.404 61.311 42.443 1.00 40.69 600 GLN A CA 1
ATOM 3222 C C . GLN A 1 416 ? -3.375 59.791 42.394 1.00 41.61 600 GLN A C 1
ATOM 3223 O O . GLN A 1 416 ? -2.370 59.183 42.028 1.00 36.86 600 GLN A O 1
ATOM 3229 N N . CYS A 1 417 ? -4.494 59.176 42.800 1.00 45.46 601 CYS A N 1
ATOM 3230 C CA . CYS A 1 417 ? -4.564 57.720 42.890 1.00 52.27 601 CYS A CA 1
ATOM 3231 C C . CYS A 1 417 ? -4.839 57.084 41.533 1.00 50.20 601 CYS A C 1
ATOM 3232 O O . CYS A 1 417 ? -4.263 56.040 41.206 1.00 53.02 601 CYS A O 1
ATOM 3235 N N . SER A 1 418 ? -5.691 57.723 40.737 1.00 40.89 602 SER A N 1
ATOM 3236 C CA . SER A 1 418 ? -6.094 57.365 39.381 1.00 41.54 602 SER A CA 1
ATOM 3237 C C . SER A 1 418 ? -7.070 58.443 38.939 1.00 38.17 602 SER A C 1
ATOM 3238 O O . SER A 1 418 ? -7.691 59.102 39.776 1.00 34.86 602 SER A O 1
ATOM 3241 N N . GLU A 1 419 ? -7.199 58.633 37.616 1.00 33.86 603 GLU A N 1
ATOM 3242 C CA . GLU A 1 419 ? -8.056 59.710 37.143 1.00 32.68 603 GLU A CA 1
ATOM 3243 C C . GLU A 1 419 ? -9.514 59.478 37.520 1.00 34.82 603 GLU A C 1
ATOM 3244 O O . GLU A 1 419 ? -10.237 60.436 37.806 1.00 36.30 603 GLU A O 1
ATOM 3250 N N . SER A 1 420 ? -9.980 58.222 37.523 1.00 38.55 604 SER A N 1
ATOM 3251 C CA . SER A 1 420 ? -11.397 58.010 37.829 1.00 38.85 604 SER A CA 1
ATOM 3252 C C . SER A 1 420 ? -11.675 58.217 39.321 1.00 31.75 604 SER A C 1
ATOM 3253 O O . SER A 1 420 ? -12.692 58.819 39.690 1.00 36.07 604 SER A O 1
ATOM 3256 N N . GLU A 1 421 ? -10.774 57.747 40.191 1.00 32.54 605 GLU A N 1
ATOM 3257 C CA . GLU A 1 421 ? -10.929 58.011 41.623 1.00 41.55 605 GLU A CA 1
ATOM 3258 C C . GLU A 1 421 ? -10.907 59.506 41.914 1.00 43.73 605 GLU A C 1
ATOM 3259 O O . GLU A 1 421 ? -11.692 60.006 42.727 1.00 35.80 605 GLU A O 1
ATOM 3265 N N . ASN A 1 422 ? -9.992 60.226 41.263 1.00 40.77 606 ASN A N 1
ATOM 3266 C CA . ASN A 1 422 ? -9.897 61.675 41.400 1.00 38.60 606 ASN A CA 1
ATOM 3267 C C . ASN A 1 422 ? -11.203 62.361 40.997 1.00 37.65 606 ASN A C 1
ATOM 3268 O O . ASN A 1 422 ? -11.718 63.224 41.724 1.00 35.59 606 ASN A O 1
ATOM 3273 N N . LEU A 1 423 ? -11.763 61.990 39.838 1.00 30.84 607 LEU A N 1
ATOM 3274 C CA . LEU A 1 423 ? -13.043 62.567 39.435 1.00 31.90 607 LEU A CA 1
ATOM 3275 C C . LEU A 1 423 ? -14.186 62.128 40.357 1.00 39.42 607 LEU A C 1
ATOM 3276 O O . LEU A 1 423 ? -15.124 62.901 40.594 1.00 32.79 607 LEU A O 1
ATOM 3281 N N . TYR A 1 424 ? -14.158 60.882 40.838 1.00 39.02 608 TYR A N 1
ATOM 3282 C CA . TYR A 1 424 ? -15.244 60.417 41.704 1.00 39.50 608 TYR A CA 1
ATOM 3283 C C . TYR A 1 424 ? -15.311 61.241 42.983 1.00 31.51 608 TYR A C 1
ATOM 3284 O O . TYR A 1 424 ? -16.377 61.728 43.364 1.00 32.19 608 TYR A O 1
ATOM 3293 N N . PHE A 1 425 ? -14.178 61.425 43.640 1.00 30.66 609 PHE A N 1
ATOM 3294 C CA . PHE A 1 425 ? -14.150 62.075 44.949 1.00 32.70 609 PHE A CA 1
ATOM 3295 C C . PHE A 1 425 ? -14.274 63.591 44.861 1.00 39.81 609 PHE A C 1
ATOM 3296 O O . PHE A 1 425 ? -14.881 64.206 45.747 1.00 39.29 609 PHE A O 1
ATOM 3304 N N . GLN A 1 426 ? -13.709 64.197 43.811 1.00 37.89 610 GLN A N 1
ATOM 3305 C CA . GLN A 1 426 ? -13.715 65.646 43.633 1.00 41.34 610 GLN A CA 1
ATOM 3306 C C . GLN A 1 426 ? -14.995 66.145 42.992 1.00 39.95 610 GLN A C 1
ATOM 3307 O O . GLN A 1 426 ? -15.439 67.256 43.287 1.00 42.75 610 GLN A O 1
ATOM 3309 N N . GLY A 1 427 ? -15.614 65.357 42.124 1.00 34.70 611 GLY A N 1
ATOM 3310 C CA . GLY A 1 427 ? -16.829 65.856 41.528 1.00 34.50 611 GLY A CA 1
ATOM 3311 C C . GLY A 1 427 ? -16.500 67.008 40.591 1.00 64.67 611 GLY A C 1
ATOM 3312 O O . GLY A 1 427 ? -15.443 67.031 39.950 1.00 52.27 611 GLY A O 1
ATOM 3313 N N . HIS A 1 428 ? -17.400 67.991 40.550 1.00 68.29 612 HIS A N 1
ATOM 3314 C CA . HIS A 1 428 ? -17.277 69.214 39.753 1.00 71.86 612 HIS A CA 1
ATOM 3315 C C . HIS A 1 428 ? -17.209 68.885 38.275 1.00 76.42 612 HIS A C 1
ATOM 3316 O O . HIS A 1 428 ? -18.229 68.951 37.585 1.00 80.78 612 HIS A O 1
ATOM 3318 N N . GLN B 1 3 ? 2.237 31.094 48.848 1.00 84.90 187 GLN B N 1
ATOM 3319 C CA . GLN B 1 3 ? 3.383 30.791 49.692 1.00 81.63 187 GLN B CA 1
ATOM 3320 C C . GLN B 1 3 ? 3.764 29.310 49.599 1.00 75.90 187 GLN B C 1
ATOM 3321 O O . GLN B 1 3 ? 4.576 28.927 48.750 1.00 80.76 187 GLN B O 1
ATOM 3323 N N . ILE B 1 4 ? 3.185 28.467 50.460 1.00 63.78 188 ILE B N 1
ATOM 3324 C CA . ILE B 1 4 ? 3.507 27.041 50.465 1.00 55.63 188 ILE B CA 1
ATOM 3325 C C . ILE B 1 4 ? 2.253 26.191 50.252 1.00 46.88 188 ILE B C 1
ATOM 3326 O O . ILE B 1 4 ? 1.126 26.631 50.475 1.00 48.64 188 ILE B O 1
ATOM 3331 N N . CYS B 1 5 ? 2.471 24.947 49.815 1.00 37.27 189 CYS B N 1
ATOM 3332 C CA . CYS B 1 5 ? 1.402 23.959 49.676 1.00 44.70 189 CYS B CA 1
ATOM 3333 C C . CYS B 1 5 ? 0.797 23.658 51.043 1.00 45.77 189 CYS B C 1
ATOM 3334 O O . CYS B 1 5 ? 1.502 23.197 51.949 1.00 37.35 189 CYS B O 1
ATOM 3337 N N . LEU B 1 6 ? -0.511 23.875 51.199 1.00 45.69 190 LEU B N 1
ATOM 3338 C CA . LEU B 1 6 ? -1.149 23.759 52.510 1.00 46.35 190 LEU B CA 1
ATOM 3339 C C . LEU B 1 6 ? -2.175 22.641 52.591 1.00 49.46 190 LEU B C 1
ATOM 3340 O O . LEU B 1 6 ? -2.936 22.601 53.553 1.00 50.93 190 LEU B O 1
ATOM 3345 N N . GLN B 1 7 ? -2.199 21.729 51.624 1.00 51.25 191 GLN B N 1
ATOM 3346 C CA . GLN B 1 7 ? -3.153 20.633 51.603 1.00 55.02 191 GLN B CA 1
ATOM 3347 C C . GLN B 1 7 ? -2.424 19.311 51.779 1.00 52.00 191 GLN B C 1
ATOM 3348 O O . GLN B 1 7 ? -1.260 19.169 51.396 1.00 48.26 191 GLN B O 1
ATOM 3354 N N . LYS B 1 8 ? -3.111 18.336 52.358 1.00 52.32 192 LYS B N 1
ATOM 3355 C CA . LYS B 1 8 ? -2.517 17.015 52.452 1.00 53.17 192 LYS B CA 1
ATOM 3356 C C . LYS B 1 8 ? -2.335 16.449 51.051 1.00 54.63 192 LYS B C 1
ATOM 3357 O O . LYS B 1 8 ? -3.221 16.557 50.199 1.00 51.70 192 LYS B O 1
ATOM 3363 N N . THR B 1 9 ? -1.166 15.873 50.803 1.00 54.64 193 THR B N 1
ATOM 3364 C CA . THR B 1 9 ? -0.817 15.380 49.482 1.00 64.45 193 THR B CA 1
ATOM 3365 C C . THR B 1 9 ? -0.141 14.032 49.654 1.00 69.48 193 THR B C 1
ATOM 3366 O O . THR B 1 9 ? 0.907 13.935 50.301 1.00 63.58 193 THR B O 1
ATOM 3370 N N . THR B 1 10 ? -0.752 12.995 49.097 1.00 76.53 194 THR B N 1
ATOM 3371 C CA . THR B 1 10 ? -0.162 11.668 49.140 1.00 80.97 194 THR B CA 1
ATOM 3372 C C . THR B 1 10 ? 0.969 11.502 48.135 1.00 83.22 194 THR B C 1
ATOM 3373 O O . THR B 1 10 ? 1.659 10.477 48.165 1.00 87.23 194 THR B O 1
ATOM 3377 N N . SER B 1 11 ? 1.187 12.486 47.267 1.00 81.43 195 SER B N 1
ATOM 3378 C CA . SER B 1 11 ? 2.055 12.318 46.114 1.00 81.34 195 SER B CA 1
ATOM 3379 C C . SER B 1 11 ? 3.483 12.773 46.434 1.00 80.80 195 SER B C 1
ATOM 3380 O O . SER B 1 11 ? 3.831 13.073 47.582 1.00 70.11 195 SER B O 1
ATOM 3383 N N . THR B 1 12 ? 4.308 12.858 45.389 1.00 77.72 196 THR B N 1
ATOM 3384 C CA . THR B 1 12 ? 5.768 12.867 45.490 1.00 67.23 196 THR B CA 1
ATOM 3385 C C . THR B 1 12 ? 6.333 14.273 45.301 1.00 56.63 196 THR B C 1
ATOM 3386 O O . THR B 1 12 ? 7.184 14.511 44.447 1.00 57.82 196 THR B O 1
ATOM 3390 N N . ILE B 1 13 ? 5.870 15.219 46.123 1.00 45.14 197 ILE B N 1
ATOM 3391 C CA . ILE B 1 13 ? 6.257 16.609 45.926 1.00 46.79 197 ILE B CA 1
ATOM 3392 C C . ILE B 1 13 ? 7.509 16.991 46.700 1.00 43.66 197 ILE B C 1
ATOM 3393 O O . ILE B 1 13 ? 7.931 18.155 46.631 1.00 38.32 197 ILE B O 1
ATOM 3398 N N . LEU B 1 14 ? 8.119 16.054 47.430 1.00 35.78 198 LEU B N 1
ATOM 3399 C CA . LEU B 1 14 ? 9.372 16.298 48.143 1.00 34.94 198 LEU B CA 1
ATOM 3400 C C . LEU B 1 14 ? 10.459 15.410 47.559 1.00 30.54 198 LEU B C 1
ATOM 3401 O O . LEU B 1 14 ? 10.288 14.185 47.499 1.00 35.95 198 LEU B O 1
ATOM 3406 N N . LYS B 1 15 ? 11.591 16.014 47.161 1.00 29.52 199 LYS B N 1
ATOM 3407 C CA . LYS B 1 15 ? 12.693 15.288 46.517 1.00 29.88 199 LYS B CA 1
ATOM 3408 C C . LYS B 1 15 ? 14.009 15.724 47.154 1.00 35.64 199 LYS B C 1
ATOM 3409 O O . LYS B 1 15 ? 14.760 16.526 46.581 1.00 28.96 199 LYS B O 1
ATOM 3415 N N . PRO B 1 16 ? 14.320 15.192 48.344 1.00 37.04 200 PRO B N 1
ATOM 3416 C CA . PRO B 1 16 ? 15.534 15.603 49.070 1.00 31.59 200 PRO B CA 1
ATOM 3417 C C . PRO B 1 16 ? 16.829 15.302 48.332 1.00 32.58 200 PRO B C 1
ATOM 3418 O O . PRO B 1 16 ? 16.962 14.307 47.613 1.00 28.69 200 PRO B O 1
ATOM 3422 N N . ARG B 1 17 ? 17.825 16.152 48.564 1.00 28.26 201 ARG B N 1
ATOM 3423 C CA . ARG B 1 17 ? 19.117 16.003 47.901 1.00 26.69 201 ARG B CA 1
ATOM 3424 C C . ARG B 1 17 ? 20.230 15.993 48.933 1.00 25.96 201 ARG B C 1
ATOM 3425 O O . ARG B 1 17 ? 20.131 16.659 49.952 1.00 26.20 201 ARG B O 1
ATOM 3433 N N . LEU B 1 18 ? 21.292 15.232 48.659 1.00 26.23 202 LEU B N 1
ATOM 3434 C CA . LEU B 1 18 ? 22.439 15.161 49.569 1.00 27.95 202 LEU B CA 1
ATOM 3435 C C . LEU B 1 18 ? 23.379 16.338 49.320 1.00 32.25 202 LEU B C 1
ATOM 3436 O O . LEU B 1 18 ? 23.693 16.625 48.166 1.00 28.09 202 LEU B O 1
ATOM 3441 N N . ILE B 1 19 ? 23.828 17.021 50.385 1.00 26.04 203 ILE B N 1
ATOM 3442 C CA . ILE B 1 19 ? 24.632 18.240 50.196 1.00 23.33 203 ILE B CA 1
ATOM 3443 C C . ILE B 1 19 ? 25.920 18.224 51.016 1.00 26.63 203 ILE B C 1
ATOM 3444 O O . ILE B 1 19 ? 26.639 19.233 51.078 1.00 27.18 203 ILE B O 1
ATOM 3449 N N . SER B 1 20 ? 26.267 17.074 51.605 1.00 24.13 204 SER B N 1
ATOM 3450 C CA . SER B 1 20 ? 27.516 17.044 52.364 1.00 32.94 204 SER B CA 1
ATOM 3451 C C . SER B 1 20 ? 28.763 16.943 51.505 1.00 27.74 204 SER B C 1
ATOM 3452 O O . SER B 1 20 ? 29.860 17.147 52.037 1.00 26.76 204 SER B O 1
ATOM 3455 N N . TYR B 1 21 ? 28.643 16.630 50.208 1.00 26.10 205 TYR B N 1
ATOM 3456 C CA . TYR B 1 21 ? 29.832 16.348 49.407 1.00 30.90 205 TYR B CA 1
ATOM 3457 C C . TYR B 1 21 ? 30.740 17.566 49.272 1.00 30.56 205 TYR B C 1
ATOM 3458 O O . TYR B 1 21 ? 31.901 17.400 48.892 1.00 27.54 205 TYR B O 1
ATOM 3467 N N . THR B 1 22 ? 30.253 18.781 49.571 1.00 26.13 206 THR B N 1
ATOM 3468 C CA . THR B 1 22 ? 31.115 19.964 49.511 1.00 29.18 206 THR B CA 1
ATOM 3469 C C . THR B 1 22 ? 31.826 20.246 50.830 1.00 31.29 206 THR B C 1
ATOM 3470 O O . THR B 1 22 ? 32.605 21.202 50.898 1.00 32.26 206 THR B O 1
ATOM 3474 N N . LEU B 1 23 ? 31.580 19.445 51.878 1.00 26.63 207 LEU B N 1
ATOM 3475 C CA . LEU B 1 23 ? 32.149 19.726 53.204 1.00 25.98 207 LEU B CA 1
ATOM 3476 C C . LEU B 1 23 ? 33.189 18.677 53.586 1.00 36.90 207 LEU B C 1
ATOM 3477 O O . LEU B 1 23 ? 33.102 17.522 53.155 1.00 31.04 207 LEU B O 1
ATOM 3482 N N . PRO B 1 24 ? 34.154 19.021 54.423 1.00 34.52 208 PRO B N 1
ATOM 3483 C CA . PRO B 1 24 ? 35.174 18.025 54.813 1.00 38.48 208 PRO B CA 1
ATOM 3484 C C . PRO B 1 24 ? 34.690 17.058 55.900 1.00 41.87 208 PRO B C 1
ATOM 3485 O O . PRO B 1 24 ? 35.283 16.925 56.972 1.00 46.03 208 PRO B O 1
ATOM 3489 N N . ILE B 1 25 ? 33.583 16.373 55.632 1.00 34.01 209 ILE B N 1
ATOM 3490 C CA . ILE B 1 25 ? 33.129 15.243 56.454 1.00 41.05 209 ILE B CA 1
ATOM 3491 C C . ILE B 1 25 ? 33.532 13.982 55.687 1.00 43.93 209 ILE B C 1
ATOM 3492 O O . ILE B 1 25 ? 32.805 13.502 54.823 1.00 43.86 209 ILE B O 1
ATOM 3497 N N . ASN B 1 26 ? 34.698 13.430 55.998 1.00 41.11 210 ASN B N 1
ATOM 3498 C CA . ASN B 1 26 ? 35.274 12.344 55.208 1.00 50.42 210 ASN B CA 1
ATOM 3499 C C . ASN B 1 26 ? 35.319 11.065 56.041 1.00 52.18 210 ASN B C 1
ATOM 3500 O O . ASN B 1 26 ? 36.020 11.002 57.055 1.00 50.65 210 ASN B O 1
ATOM 3505 N N . THR B 1 27 ? 34.562 10.056 55.619 1.00 44.25 211 THR B N 1
ATOM 3506 C CA . THR B 1 27 ? 34.535 8.803 56.360 1.00 54.95 211 THR B CA 1
ATOM 3507 C C . THR B 1 27 ? 35.854 8.056 56.209 1.00 51.12 211 THR B C 1
ATOM 3508 O O . THR B 1 27 ? 36.547 8.157 55.196 1.00 46.05 211 THR B O 1
ATOM 3512 N N . ARG B 1 28 ? 36.201 7.306 57.242 1.00 49.47 212 ARG B N 1
ATOM 3513 C CA . ARG B 1 28 ? 37.354 6.421 57.193 1.00 48.46 212 ARG B CA 1
ATOM 3514 C C . ARG B 1 28 ? 36.955 5.153 57.918 1.00 43.22 212 ARG B C 1
ATOM 3515 O O . ARG B 1 28 ? 36.299 5.228 58.959 1.00 34.13 212 ARG B O 1
ATOM 3523 N N . GLU B 1 29 ? 37.306 3.997 57.357 1.00 37.93 213 GLU B N 1
ATOM 3524 C CA . GLU B 1 29 ? 36.996 2.740 58.014 1.00 43.98 213 GLU B CA 1
ATOM 3525 C C . GLU B 1 29 ? 37.599 2.758 59.409 1.00 40.57 213 GLU B C 1
ATOM 3526 O O . GLU B 1 29 ? 38.757 3.145 59.586 1.00 42.32 213 GLU B O 1
ATOM 3532 N N . GLY B 1 30 ? 36.814 2.351 60.398 1.00 37.62 214 GLY B N 1
ATOM 3533 C CA . GLY B 1 30 ? 37.330 2.259 61.750 1.00 38.91 214 GLY B CA 1
ATOM 3534 C C . GLY B 1 30 ? 37.169 3.523 62.559 1.00 31.74 214 GLY B C 1
ATOM 3535 O O . GLY B 1 30 ? 37.531 3.538 63.749 1.00 33.26 214 GLY B O 1
ATOM 3536 N N . VAL B 1 31 ? 36.606 4.573 61.970 1.00 33.35 215 VAL B N 1
ATOM 3537 C CA . VAL B 1 31 ? 36.336 5.822 62.666 1.00 29.21 215 VAL B CA 1
ATOM 3538 C C . VAL B 1 31 ? 34.837 6.062 62.672 1.00 31.14 215 VAL B C 1
ATOM 3539 O O . VAL B 1 31 ? 34.199 6.063 61.612 1.00 32.80 215 VAL B O 1
ATOM 3543 N N . CYS B 1 32 ? 34.293 6.324 63.855 1.00 28.39 216 CYS B N 1
ATOM 3544 C CA . CYS B 1 32 ? 32.898 6.705 64.020 1.00 29.95 216 CYS B CA 1
ATOM 3545 C C . CYS B 1 32 ? 32.801 8.222 64.160 1.00 31.74 216 CYS B C 1
ATOM 3546 O O . CYS B 1 32 ? 33.638 8.845 64.818 1.00 30.65 216 CYS B O 1
ATOM 3549 N N . ILE B 1 33 ? 31.789 8.818 63.533 1.00 26.33 217 ILE B N 1
ATOM 3550 C CA . ILE B 1 33 ? 31.588 10.270 63.609 1.00 27.27 217 ILE B CA 1
ATOM 3551 C C . ILE B 1 33 ? 30.308 10.543 64.379 1.00 32.45 217 ILE B C 1
ATOM 3552 O O . ILE B 1 33 ? 29.215 10.313 63.853 1.00 33.47 217 ILE B O 1
ATOM 3557 N N . THR B 1 34 ? 30.431 11.115 65.583 1.00 25.07 218 THR B N 1
ATOM 3558 C CA . THR B 1 34 ? 29.349 11.144 66.562 1.00 24.92 218 THR B CA 1
ATOM 3559 C C . THR B 1 34 ? 29.126 12.568 67.088 1.00 24.28 218 THR B C 1
ATOM 3560 O O . THR B 1 34 ? 29.825 13.520 66.708 1.00 23.97 218 THR B O 1
ATOM 3564 N N . ASP B 1 35 ? 28.125 12.718 67.941 1.00 24.11 219 ASP B N 1
ATOM 3565 C CA . ASP B 1 35 ? 27.809 13.973 68.675 1.00 24.40 219 ASP B CA 1
ATOM 3566 C C . ASP B 1 35 ? 27.783 15.203 67.762 1.00 30.94 219 ASP B C 1
ATOM 3567 O O . ASP B 1 35 ? 28.492 16.094 68.033 1.00 28.98 219 ASP B O 1
ATOM 3572 N N . PRO B 1 36 ? 27.022 15.231 66.668 1.00 26.75 220 PRO B N 1
ATOM 3573 C CA . PRO B 1 36 ? 27.025 16.354 65.776 1.00 22.07 220 PRO B CA 1
ATOM 3574 C C . PRO B 1 36 ? 26.154 17.535 66.206 1.00 26.02 220 PRO B C 1
ATOM 3575 O O . PRO B 1 36 ? 25.371 17.414 67.052 1.00 26.91 220 PRO B O 1
ATOM 3579 N N . LEU B 1 37 ? 26.400 18.659 65.572 1.00 21.63 221 LEU B N 1
ATOM 3580 C CA . LEU B 1 37 ? 25.623 19.886 65.778 1.00 20.53 221 LEU B CA 1
ATOM 3581 C C . LEU B 1 37 ? 25.557 20.603 64.438 1.00 22.24 221 LEU B C 1
ATOM 3582 O O . LEU B 1 37 ? 26.483 20.514 63.679 1.00 21.50 221 LEU B O 1
ATOM 3587 N N . LEU B 1 38 ? 24.432 21.222 64.172 1.00 26.29 222 LEU B N 1
ATOM 3588 C CA . LEU B 1 38 ? 24.286 22.094 62.996 1.00 25.03 222 LEU B CA 1
ATOM 3589 C C . LEU B 1 38 ? 23.524 23.349 63.414 1.00 26.90 222 LEU B C 1
ATOM 3590 O O . LEU B 1 38 ? 22.583 23.230 64.127 1.00 22.60 222 LEU B O 1
ATOM 3595 N N . ALA B 1 39 ? 23.993 24.487 62.951 1.00 19.79 223 ALA B N 1
ATOM 3596 C CA . ALA B 1 39 ? 23.290 25.749 63.135 1.00 22.17 223 ALA B CA 1
ATOM 3597 C C . ALA B 1 39 ? 23.336 26.490 61.806 1.00 25.85 223 ALA B C 1
ATOM 3598 O O . ALA B 1 39 ? 24.326 26.375 61.087 1.00 27.23 223 ALA B O 1
ATOM 3600 N N . VAL B 1 40 ? 22.263 27.207 61.454 1.00 22.23 224 VAL B N 1
ATOM 3601 C CA . VAL B 1 40 ? 22.213 27.964 60.199 1.00 24.86 224 VAL B CA 1
ATOM 3602 C C . VAL B 1 40 ? 21.569 29.319 60.506 1.00 25.45 224 VAL B C 1
ATOM 3603 O O . VAL B 1 40 ? 20.449 29.360 61.017 1.00 22.03 224 VAL B O 1
ATOM 3607 N N . ASP B 1 41 ? 22.248 30.423 60.155 1.00 22.75 225 ASP B N 1
ATOM 3608 C CA . ASP B 1 41 ? 21.712 31.775 60.361 1.00 23.23 225 ASP B CA 1
ATOM 3609 C C . ASP B 1 41 ? 22.305 32.749 59.337 1.00 25.36 225 ASP B C 1
ATOM 3610 O O . ASP B 1 41 ? 23.527 32.795 59.171 1.00 23.65 225 ASP B O 1
ATOM 3615 N N . ASN B 1 42 ? 21.456 33.557 58.708 1.00 28.79 226 ASN B N 1
ATOM 3616 C CA . ASN B 1 42 ? 21.911 34.719 57.926 1.00 28.57 226 ASN B CA 1
ATOM 3617 C C . ASN B 1 42 ? 22.910 34.326 56.832 1.00 34.61 226 ASN B C 1
ATOM 3618 O O . ASN B 1 42 ? 23.878 35.037 56.578 1.00 35.44 226 ASN B O 1
ATOM 3623 N N . GLY B 1 43 ? 22.710 33.162 56.205 1.00 27.73 227 GLY B N 1
ATOM 3624 C CA . GLY B 1 43 ? 23.624 32.719 55.152 1.00 27.74 227 GLY B CA 1
ATOM 3625 C C . GLY B 1 43 ? 24.942 32.115 55.616 1.00 27.83 227 GLY B C 1
ATOM 3626 O O . GLY B 1 43 ? 25.844 31.914 54.785 1.00 28.58 227 GLY B O 1
ATOM 3627 N N . PHE B 1 44 ? 25.090 31.834 56.911 1.00 24.87 228 PHE B N 1
ATOM 3628 C CA . PHE B 1 44 ? 26.252 31.156 57.479 1.00 25.30 228 PHE B CA 1
ATOM 3629 C C . PHE B 1 44 ? 25.782 29.918 58.251 1.00 23.75 228 PHE B C 1
ATOM 3630 O O . PHE B 1 44 ? 24.593 29.727 58.471 1.00 22.95 228 PHE B O 1
ATOM 3638 N N . PHE B 1 45 ? 26.728 29.054 58.623 1.00 22.03 229 PHE B N 1
ATOM 3639 C CA . PHE B 1 45 ? 26.403 27.829 59.359 1.00 25.41 229 PHE B CA 1
ATOM 3640 C C . PHE B 1 45 ? 27.534 27.522 60.326 1.00 21.56 229 PHE B C 1
ATOM 3641 O O . PHE B 1 45 ? 28.662 27.985 60.153 1.00 24.68 229 PHE B O 1
ATOM 3649 N N . ALA B 1 46 ? 27.201 26.778 61.380 1.00 19.62 230 ALA B N 1
ATOM 3650 C CA . ALA B 1 46 ? 28.185 26.188 62.271 1.00 21.35 230 ALA B CA 1
ATOM 3651 C C . ALA B 1 46 ? 27.961 24.679 62.278 1.00 21.89 230 ALA B C 1
ATOM 3652 O O . ALA B 1 46 ? 26.841 24.199 62.079 1.00 22.59 230 ALA B O 1
ATOM 3654 N N . TYR B 1 47 ? 29.033 23.935 62.485 1.00 19.73 231 TYR B N 1
ATOM 3655 C CA . TYR B 1 47 ? 28.990 22.478 62.400 1.00 25.80 231 TYR B CA 1
ATOM 3656 C C . TYR B 1 47 ? 30.008 21.939 63.386 1.00 29.06 231 TYR B C 1
ATOM 3657 O O . TYR B 1 47 ? 31.068 22.539 63.571 1.00 26.22 231 TYR B O 1
ATOM 3666 N N . SER B 1 48 ? 29.672 20.829 64.043 1.00 28.08 232 SER B N 1
ATOM 3667 C CA . SER B 1 48 ? 30.638 20.162 64.906 1.00 28.48 232 SER B CA 1
ATOM 3668 C C . SER B 1 48 ? 30.371 18.667 64.886 1.00 25.26 232 SER B C 1
ATOM 3669 O O . SER B 1 48 ? 29.242 18.241 64.652 1.00 25.31 232 SER B O 1
ATOM 3672 N N . HIS B 1 49 ? 31.420 17.879 65.109 1.00 24.63 233 HIS B N 1
ATOM 3673 C CA . HIS B 1 49 ? 31.264 16.447 65.350 1.00 27.05 233 HIS B CA 1
ATOM 3674 C C . HIS B 1 49 ? 32.491 15.980 66.109 1.00 33.97 233 HIS B C 1
ATOM 3675 O O . HIS B 1 49 ? 33.467 16.722 66.253 1.00 23.80 233 HIS B O 1
ATOM 3682 N N . LEU B 1 50 ? 32.418 14.747 66.622 1.00 24.13 234 LEU B N 1
ATOM 3683 C CA . LEU B 1 50 ? 33.530 14.092 67.295 1.00 24.84 234 LEU B CA 1
ATOM 3684 C C . LEU B 1 50 ? 33.826 12.799 66.553 1.00 30.69 234 LEU B C 1
ATOM 3685 O O . LEU B 1 50 ? 32.931 11.956 66.374 1.00 27.91 234 LEU B O 1
ATOM 3690 N N . GLU B 1 51 ? 35.081 12.648 66.141 1.00 27.73 235 GLU B N 1
ATOM 3691 C CA . GLU B 1 51 ? 35.591 11.435 65.516 1.00 29.03 235 GLU B CA 1
ATOM 3692 C C . GLU B 1 51 ? 36.182 10.551 66.595 1.00 29.73 235 GLU B C 1
ATOM 3693 O O . GLU B 1 51 ? 36.953 11.020 67.446 1.00 27.73 235 GLU B O 1
ATOM 3699 N N . LYS B 1 52 ? 35.797 9.285 66.583 1.00 29.43 236 LYS B N 1
ATOM 3700 C CA A LYS B 1 52 ? 36.314 8.326 67.540 0.45 32.65 236 LYS B CA 1
ATOM 3701 C CA B LYS B 1 52 ? 36.262 8.300 67.553 0.55 32.55 236 LYS B CA 1
ATOM 3702 C C . LYS B 1 52 ? 36.784 7.091 66.795 1.00 35.27 236 LYS B C 1
ATOM 3703 O O . LYS B 1 52 ? 36.130 6.626 65.858 1.00 34.29 236 LYS B O 1
ATOM 3714 N N . ILE B 1 53 ? 37.940 6.585 67.200 1.00 29.98 237 ILE B N 1
ATOM 3715 C CA . ILE B 1 53 ? 38.517 5.397 66.585 1.00 30.76 237 ILE B CA 1
ATOM 3716 C C . ILE B 1 53 ? 37.955 4.198 67.328 1.00 37.89 237 ILE B C 1
ATOM 3717 O O . ILE B 1 53 ? 38.181 4.049 68.533 1.00 36.77 237 ILE B O 1
ATOM 3722 N N . GLY B 1 54 ? 37.199 3.362 66.617 1.00 37.35 238 GLY B N 1
ATOM 3723 C CA . GLY B 1 54 ? 36.534 2.233 67.241 1.00 42.74 238 GLY B CA 1
ATOM 3724 C C . GLY B 1 54 ? 35.098 2.527 67.627 1.00 40.37 238 GLY B C 1
ATOM 3725 O O . GLY B 1 54 ? 34.358 3.163 66.872 1.00 40.67 238 GLY B O 1
ATOM 3726 N N . SER B 1 55 ? 34.698 2.070 68.805 1.00 36.41 239 SER B N 1
ATOM 3727 C CA . SER B 1 55 ? 33.344 2.296 69.301 1.00 32.94 239 SER B CA 1
ATOM 3728 C C . SER B 1 55 ? 32.945 3.768 69.343 1.00 42.71 239 SER B C 1
ATOM 3729 O O . SER B 1 55 ? 33.705 4.631 69.791 1.00 38.56 239 SER B O 1
ATOM 3732 N N . CYS B 1 56 ? 31.699 4.041 68.918 1.00 37.03 240 CYS B N 1
ATOM 3733 C CA . CYS B 1 56 ? 31.143 5.380 69.008 1.00 44.00 240 CYS B CA 1
ATOM 3734 C C . CYS B 1 56 ? 31.072 5.873 70.442 1.00 43.33 240 CYS B C 1
ATOM 3735 O O . CYS B 1 56 ? 31.106 7.079 70.664 1.00 35.97 240 CYS B O 1
ATOM 3738 N N . THR B 1 57 ? 30.927 4.977 71.416 1.00 43.55 241 THR B N 1
ATOM 3739 C CA . THR B 1 57 ? 30.808 5.407 72.809 1.00 40.53 241 THR B CA 1
ATOM 3740 C C . THR B 1 57 ? 32.078 5.189 73.620 1.00 35.61 241 THR B C 1
ATOM 3741 O O . THR B 1 57 ? 32.360 5.968 74.533 1.00 44.41 241 THR B O 1
ATOM 3745 N N . ARG B 1 58 ? 32.857 4.168 73.315 1.00 38.06 242 ARG B N 1
ATOM 3746 C CA . ARG B 1 58 ? 34.013 3.857 74.135 1.00 41.88 242 ARG B CA 1
ATOM 3747 C C . ARG B 1 58 ? 35.331 3.987 73.393 1.00 37.91 242 ARG B C 1
ATOM 3748 O O . ARG B 1 58 ? 36.384 3.791 74.003 1.00 40.84 242 ARG B O 1
ATOM 3756 N N . GLY B 1 59 ? 35.309 4.307 72.104 1.00 38.32 243 GLY B N 1
ATOM 3757 C CA . GLY B 1 59 ? 36.525 4.418 71.332 1.00 37.76 243 GLY B CA 1
ATOM 3758 C C . GLY B 1 59 ? 37.383 5.606 71.740 1.00 39.49 243 GLY B C 1
ATOM 3759 O O . GLY B 1 59 ? 37.019 6.447 72.564 1.00 37.02 243 GLY B O 1
ATOM 3760 N N . ILE B 1 60 ? 38.544 5.679 71.101 1.00 41.47 244 ILE B N 1
ATOM 3761 C CA . ILE B 1 60 ? 39.525 6.727 71.365 1.00 41.18 244 ILE B CA 1
ATOM 3762 C C . ILE B 1 60 ? 39.072 8.007 70.682 1.00 34.19 244 ILE B C 1
ATOM 3763 O O . ILE B 1 60 ? 38.867 8.023 69.461 1.00 33.41 244 ILE B O 1
ATOM 3768 N N . ALA B 1 61 ? 38.943 9.092 71.456 1.00 29.91 245 ALA B N 1
ATOM 3769 C CA . ALA B 1 61 ? 38.603 10.377 70.851 1.00 29.71 245 ALA B CA 1
ATOM 3770 C C . ALA B 1 61 ? 39.745 10.824 69.954 1.00 36.02 245 ALA B C 1
ATOM 3771 O O . ALA B 1 61 ? 40.888 10.972 70.400 1.00 34.15 245 ALA B O 1
ATOM 3773 N N . LYS B 1 62 ? 39.443 10.994 68.674 1.00 32.58 246 LYS B N 1
ATOM 3774 C CA . LYS B 1 62 ? 40.468 11.342 67.704 1.00 31.39 246 LYS B CA 1
ATOM 3775 C C . LYS B 1 62 ? 40.494 12.841 67.483 1.00 36.50 246 LYS B C 1
ATOM 3776 O O . LYS B 1 62 ? 41.542 13.470 67.619 1.00 37.47 246 LYS B O 1
ATOM 3782 N N . GLN B 1 63 ? 39.337 13.439 67.207 1.00 32.13 247 GLN B N 1
ATOM 3783 C CA . GLN B 1 63 ? 39.322 14.828 66.788 1.00 33.03 247 GLN B CA 1
ATOM 3784 C C . GLN B 1 63 ? 37.925 15.400 66.956 1.00 33.35 247 GLN B C 1
ATOM 3785 O O . GLN B 1 63 ? 36.955 14.827 66.454 1.00 26.27 247 GLN B O 1
ATOM 3791 N N . ARG B 1 64 ? 37.834 16.547 67.611 1.00 25.76 248 ARG B N 1
ATOM 3792 C CA . ARG B 1 64 ? 36.589 17.293 67.704 1.00 28.58 248 ARG B CA 1
ATOM 3793 C C . ARG B 1 64 ? 36.651 18.453 66.708 1.00 36.46 248 ARG B C 1
ATOM 3794 O O . ARG B 1 64 ? 37.486 19.357 66.847 1.00 31.52 248 ARG B O 1
ATOM 3802 N N . ILE B 1 65 ? 35.793 18.410 65.686 1.00 28.56 249 ILE B N 1
ATOM 3803 C CA . ILE B 1 65 ? 35.730 19.469 64.682 1.00 27.34 249 ILE B CA 1
ATOM 3804 C C . ILE B 1 65 ? 34.716 20.503 65.142 1.00 31.25 249 ILE B C 1
ATOM 3805 O O . ILE B 1 65 ? 33.573 20.159 65.478 1.00 27.20 249 ILE B O 1
ATOM 3810 N N . ILE B 1 66 ? 35.125 21.772 65.174 1.00 23.50 250 ILE B N 1
ATOM 3811 C CA . ILE B 1 66 ? 34.195 22.890 65.341 1.00 24.69 250 ILE B CA 1
ATOM 3812 C C . ILE B 1 66 ? 34.457 23.849 64.187 1.00 30.86 250 ILE B C 1
ATOM 3813 O O . ILE B 1 66 ? 35.542 24.439 64.103 1.00 26.37 250 ILE B O 1
ATOM 3818 N N . GLY B 1 67 ? 33.492 23.966 63.276 1.00 28.37 251 GLY B N 1
ATOM 3819 C CA . GLY B 1 67 ? 33.710 24.665 62.031 1.00 29.76 251 GLY B CA 1
ATOM 3820 C C . GLY B 1 67 ? 32.552 25.595 61.731 1.00 32.92 251 GLY B C 1
ATOM 3821 O O . GLY B 1 67 ? 31.425 25.416 62.216 1.00 24.76 251 GLY B O 1
ATOM 3822 N N . VAL B 1 68 ? 32.844 26.597 60.901 1.00 26.53 252 VAL B N 1
ATOM 3823 C CA . VAL B 1 68 ? 31.824 27.516 60.412 1.00 21.58 252 VAL B CA 1
ATOM 3824 C C . VAL B 1 68 ? 32.060 27.738 58.926 1.00 22.56 252 VAL B C 1
ATOM 3825 O O . VAL B 1 68 ? 33.131 27.447 58.390 1.00 26.28 252 VAL B O 1
ATOM 3829 N N . GLY B 1 69 ? 31.027 28.226 58.246 1.00 28.56 253 GLY B N 1
ATOM 3830 C CA . GLY B 1 69 ? 31.147 28.441 56.826 1.00 23.18 253 GLY B CA 1
ATOM 3831 C C . GLY B 1 69 ? 29.971 29.222 56.275 1.00 24.92 253 GLY B C 1
ATOM 3832 O O . GLY B 1 69 ? 29.212 29.844 57.016 1.00 26.56 253 GLY B O 1
ATOM 3833 N N . GLU B 1 70 ? 29.840 29.181 54.958 1.00 29.85 254 GLU B N 1
ATOM 3834 C CA . GLU B 1 70 ? 28.820 29.931 54.242 1.00 29.24 254 GLU B CA 1
ATOM 3835 C C . GLU B 1 70 ? 27.828 28.990 53.586 1.00 23.53 254 GLU B C 1
ATOM 3836 O O . GLU B 1 70 ? 28.187 27.895 53.154 1.00 28.63 254 GLU B O 1
ATOM 3842 N N . VAL B 1 71 ? 26.582 29.432 53.524 1.00 22.00 255 VAL B N 1
ATOM 3843 C CA . VAL B 1 71 ? 25.535 28.792 52.747 1.00 23.20 255 VAL B CA 1
ATOM 3844 C C . VAL B 1 71 ? 25.271 29.697 51.545 1.00 36.71 255 VAL B C 1
ATOM 3845 O O . VAL B 1 71 ? 24.679 30.771 51.703 1.00 36.70 255 VAL B O 1
ATOM 3849 N N . LEU B 1 72 ? 25.677 29.263 50.349 1.00 31.99 256 LEU B N 1
ATOM 3850 C CA . LEU B 1 72 ? 25.641 30.083 49.142 1.00 41.76 256 LEU B CA 1
ATOM 3851 C C . LEU B 1 72 ? 24.631 29.556 48.128 1.00 41.53 256 LEU B C 1
ATOM 3852 O O . LEU B 1 72 ? 24.425 28.348 47.996 1.00 29.74 256 LEU B O 1
ATOM 3857 N N . ASP B 1 73 ? 24.023 30.480 47.385 1.00 34.88 257 ASP B N 1
ATOM 3858 C CA . ASP B 1 73 ? 23.355 30.172 46.121 1.00 35.35 257 ASP B CA 1
ATOM 3859 C C . ASP B 1 73 ? 24.369 30.437 45.016 1.00 38.36 257 ASP B C 1
ATOM 3860 O O . ASP B 1 73 ? 24.668 31.596 44.708 1.00 40.58 257 ASP B O 1
ATOM 3865 N N . ARG B 1 74 ? 24.916 29.370 44.429 1.00 37.79 258 ARG B N 1
ATOM 3866 C CA . ARG B 1 74 ? 25.982 29.543 43.447 1.00 43.22 258 ARG B CA 1
ATOM 3867 C C . ARG B 1 74 ? 25.468 29.902 42.056 1.00 41.37 258 ARG B C 1
ATOM 3868 O O . ARG B 1 74 ? 26.266 29.966 41.118 1.00 46.04 258 ARG B O 1
ATOM 3876 N N . GLY B 1 75 ? 24.173 30.120 41.891 1.00 38.60 259 GLY B N 1
ATOM 3877 C CA . GLY B 1 75 ? 23.602 30.358 40.581 1.00 46.39 259 GLY B CA 1
ATOM 3878 C C . GLY B 1 75 ? 22.742 29.230 40.070 1.00 45.04 259 GLY B C 1
ATOM 3879 O O . GLY B 1 75 ? 22.090 29.391 39.033 1.00 37.62 259 GLY B O 1
ATOM 3880 N N . ASP B 1 76 ? 22.717 28.091 40.757 1.00 35.92 260 ASP B N 1
ATOM 3881 C CA . ASP B 1 76 ? 21.855 26.979 40.389 1.00 35.66 260 ASP B CA 1
ATOM 3882 C C . ASP B 1 76 ? 20.636 26.880 41.311 1.00 31.21 260 ASP B C 1
ATOM 3883 O O . ASP B 1 76 ? 19.933 25.865 41.298 1.00 34.98 260 ASP B O 1
ATOM 3888 N N . LYS B 1 77 ? 20.375 27.921 42.102 1.00 34.07 261 LYS B N 1
ATOM 3889 C CA . LYS B 1 77 ? 19.133 28.067 42.874 1.00 32.38 261 LYS B CA 1
ATOM 3890 C C . LYS B 1 77 ? 18.955 26.947 43.898 1.00 30.78 261 LYS B C 1
ATOM 3891 O O . LYS B 1 77 ? 17.843 26.501 44.176 1.00 32.50 261 LYS B O 1
ATOM 3897 N N . VAL B 1 78 ? 20.066 26.490 44.464 1.00 33.50 262 VAL B N 1
ATOM 3898 C CA . VAL B 1 78 ? 20.052 25.570 45.599 1.00 28.89 262 VAL B CA 1
ATOM 3899 C C . VAL B 1 78 ? 21.029 26.113 46.633 1.00 29.17 262 VAL B C 1
ATOM 3900 O O . VAL B 1 78 ? 21.928 26.907 46.307 1.00 28.76 262 VAL B O 1
ATOM 3904 N N . PRO B 1 79 ? 20.860 25.735 47.911 1.00 27.10 263 PRO B N 1
ATOM 3905 C CA . PRO B 1 79 ? 21.845 26.158 48.917 1.00 25.68 263 PRO B CA 1
ATOM 3906 C C . PRO B 1 79 ? 23.017 25.203 48.957 1.00 27.00 263 PRO B C 1
ATOM 3907 O O . PRO B 1 79 ? 22.823 23.986 49.073 1.00 31.46 263 PRO B O 1
ATOM 3911 N N . SER B 1 80 ? 24.239 25.738 48.860 1.00 27.38 264 SER B N 1
ATOM 3912 C CA . SER B 1 80 ? 25.464 24.946 48.924 1.00 25.99 264 SER B CA 1
ATOM 3913 C C . SER B 1 80 ? 26.278 25.422 50.116 1.00 28.95 264 SER B C 1
ATOM 3914 O O . SER B 1 80 ? 26.348 26.627 50.384 1.00 31.03 264 SER B O 1
ATOM 3917 N N . MET B 1 81 ? 26.928 24.488 50.803 1.00 28.08 265 MET B N 1
ATOM 3918 C CA . MET B 1 81 ? 27.612 24.744 52.069 1.00 25.69 265 MET B CA 1
ATOM 3919 C C . MET B 1 81 ? 29.115 24.641 51.879 1.00 25.37 265 MET B C 1
ATOM 3920 O O . MET B 1 81 ? 29.616 23.596 51.441 1.00 27.86 265 MET B O 1
ATOM 3925 N N . PHE B 1 82 ? 29.846 25.699 52.240 1.00 25.53 266 PHE B N 1
ATOM 3926 C CA . PHE B 1 82 ? 31.303 25.670 52.168 1.00 26.02 266 PHE B CA 1
ATOM 3927 C C . PHE B 1 82 ? 31.882 26.078 53.515 1.00 28.98 266 PHE B C 1
ATOM 3928 O O . PHE B 1 82 ? 31.537 27.135 54.047 1.00 28.78 266 PHE B O 1
ATOM 3936 N N . MET B 1 83 ? 32.751 25.226 54.065 1.00 26.62 267 MET B N 1
ATOM 3937 C CA . MET B 1 83 ? 33.421 25.518 55.325 1.00 26.03 267 MET B CA 1
ATOM 3938 C C . MET B 1 83 ? 34.469 26.604 55.113 1.00 33.22 267 MET B C 1
ATOM 3939 O O . MET B 1 83 ? 35.196 26.580 54.122 1.00 32.62 267 MET B O 1
ATOM 3944 N N . THR B 1 84 ? 34.557 27.555 56.053 1.00 34.30 268 THR B N 1
ATOM 3945 C CA . THR B 1 84 ? 35.558 28.620 55.968 1.00 37.83 268 THR B CA 1
ATOM 3946 C C . THR B 1 84 ? 36.584 28.621 57.088 1.00 39.53 268 THR B C 1
ATOM 3947 O O . THR B 1 84 ? 37.654 29.216 56.921 1.00 36.08 268 THR B O 1
ATOM 3951 N N . ASN B 1 85 ? 36.308 27.982 58.212 1.00 31.80 269 ASN B N 1
ATOM 3952 C CA . ASN B 1 85 ? 37.125 28.206 59.392 1.00 28.41 269 ASN B CA 1
ATOM 3953 C C . ASN B 1 85 ? 36.917 27.019 60.317 1.00 29.47 269 ASN B C 1
ATOM 3954 O O . ASN B 1 85 ? 35.790 26.783 60.751 1.00 26.76 269 ASN B O 1
ATOM 3959 N N . VAL B 1 86 ? 37.977 26.260 60.590 1.00 27.80 270 VAL B N 1
ATOM 3960 C CA . VAL B 1 86 ? 37.873 25.061 61.420 1.00 31.53 270 VAL B CA 1
ATOM 3961 C C . VAL B 1 86 ? 38.854 25.165 62.574 1.00 32.35 270 VAL B C 1
ATOM 3962 O O . VAL B 1 86 ? 39.996 25.602 62.390 1.00 28.49 270 VAL B O 1
ATOM 3966 N N . TRP B 1 87 ? 38.410 24.728 63.753 1.00 26.70 271 TRP B N 1
ATOM 3967 C CA . TRP B 1 87 ? 39.201 24.677 64.977 1.00 34.29 271 TRP B CA 1
ATOM 3968 C C . TRP B 1 87 ? 39.042 23.313 65.645 1.00 30.89 271 TRP B C 1
ATOM 3969 O O . TRP B 1 87 ? 37.947 22.751 65.663 1.00 29.62 271 TRP B O 1
ATOM 3980 N N . THR B 1 88 ? 40.130 22.776 66.193 1.00 30.78 272 THR B N 1
ATOM 3981 C CA . THR B 1 88 ? 40.079 21.502 66.912 1.00 37.57 272 THR B CA 1
ATOM 3982 C C . THR B 1 88 ? 40.787 21.656 68.253 1.00 48.22 272 THR B C 1
ATOM 3983 O O . THR B 1 88 ? 41.969 22.044 68.290 1.00 50.98 272 THR B O 1
ATOM 3987 N N . PRO B 1 89 ? 40.125 21.332 69.366 1.00 46.69 273 PRO B N 1
ATOM 3988 C CA . PRO B 1 89 ? 40.791 21.420 70.664 1.00 39.96 273 PRO B CA 1
ATOM 3989 C C . PRO B 1 89 ? 41.806 20.306 70.836 1.00 40.67 273 PRO B C 1
ATOM 3990 O O . PRO B 1 89 ? 41.645 19.206 70.281 1.00 37.07 273 PRO B O 1
ATOM 3994 N N . PRO B 1 90 ? 42.857 20.533 71.623 1.00 47.77 274 PRO B N 1
ATOM 3995 C CA . PRO B 1 90 ? 43.913 19.512 71.741 1.00 47.93 274 PRO B CA 1
ATOM 3996 C C . PRO B 1 90 ? 43.549 18.318 72.615 1.00 39.92 274 PRO B C 1
ATOM 3997 O O . PRO B 1 90 ? 44.243 17.294 72.530 1.00 42.77 274 PRO B O 1
ATOM 4001 N N . ASN B 1 91 ? 42.510 18.402 73.455 1.00 40.86 275 ASN B N 1
ATOM 4002 C CA . ASN B 1 91 ? 42.059 17.275 74.285 1.00 41.91 275 ASN B CA 1
ATOM 4003 C C . ASN B 1 91 ? 40.600 16.991 73.946 1.00 38.89 275 ASN B C 1
ATOM 4004 O O . ASN B 1 91 ? 39.696 17.313 74.729 1.00 35.35 275 ASN B O 1
ATOM 4009 N N . PRO B 1 92 ? 40.333 16.385 72.790 1.00 32.45 276 PRO B N 1
ATOM 4010 C CA . PRO B 1 92 ? 38.937 16.255 72.333 1.00 35.23 276 PRO B CA 1
ATOM 4011 C C . PRO B 1 92 ? 38.039 15.463 73.268 1.00 27.08 276 PRO B C 1
ATOM 4012 O O . PRO B 1 92 ? 36.820 15.662 73.253 1.00 32.33 276 PRO B O 1
ATOM 4016 N N . SER B 1 93 ? 38.584 14.573 74.080 1.00 27.87 277 SER B N 1
ATOM 4017 C CA . SER B 1 93 ? 37.742 13.810 74.988 1.00 33.50 277 SER B CA 1
ATOM 4018 C C . SER B 1 93 ? 37.109 14.671 76.076 1.00 38.19 277 SER B C 1
ATOM 4019 O O . SER B 1 93 ? 36.164 14.206 76.727 1.00 36.25 277 SER B O 1
ATOM 4022 N N . THR B 1 94 ? 37.575 15.911 76.284 1.00 36.70 278 THR B N 1
ATOM 4023 C CA . THR B 1 94 ? 37.078 16.712 77.399 1.00 33.03 278 THR B CA 1
ATOM 4024 C C . THR B 1 94 ? 35.990 17.706 77.010 1.00 40.01 278 THR B C 1
ATOM 4025 O O . THR B 1 94 ? 35.413 18.331 77.906 1.00 35.07 278 THR B O 1
ATOM 4029 N N . ILE B 1 95 ? 35.689 17.872 75.714 1.00 25.82 279 ILE B N 1
ATOM 4030 C CA . ILE B 1 95 ? 34.701 18.844 75.250 1.00 28.09 279 ILE B CA 1
ATOM 4031 C C . ILE B 1 95 ? 33.361 18.132 75.066 1.00 32.66 279 ILE B C 1
ATOM 4032 O O . ILE B 1 95 ? 33.281 17.131 74.342 1.00 28.74 279 ILE B O 1
ATOM 4037 N N . HIS B 1 96 ? 32.303 18.659 75.696 1.00 25.84 280 HIS B N 1
ATOM 4038 C CA . HIS B 1 96 ? 30.975 18.055 75.667 1.00 26.97 280 HIS B CA 1
ATOM 4039 C C . HIS B 1 96 ? 29.901 19.109 75.419 1.00 26.34 280 HIS B C 1
ATOM 4040 O O . HIS B 1 96 ? 30.028 20.260 75.846 1.00 28.48 280 HIS B O 1
ATOM 4047 N N . HIS B 1 97 ? 28.824 18.691 74.737 1.00 23.53 281 HIS B N 1
ATOM 4048 C CA . HIS B 1 97 ? 27.568 19.452 74.670 1.00 22.53 281 HIS B CA 1
ATOM 4049 C C . HIS B 1 97 ? 27.756 20.869 74.115 1.00 25.12 281 HIS B C 1
ATOM 4050 O O . HIS B 1 97 ? 27.200 21.838 74.626 1.00 28.10 281 HIS B O 1
ATOM 4057 N N . CYS B 1 98 ? 28.472 20.974 73.007 1.00 22.73 282 CYS B N 1
ATOM 4058 C CA . CYS B 1 98 ? 28.624 22.261 72.326 1.00 25.67 282 CYS B CA 1
ATOM 4059 C C . CYS B 1 98 ? 27.290 22.799 71.806 1.00 34.56 282 CYS B C 1
ATOM 4060 O O . CYS B 1 98 ? 26.388 22.039 71.445 1.00 23.94 282 CYS B O 1
ATOM 4063 N N . SER B 1 99 ? 27.181 24.135 71.765 1.00 21.80 283 SER B N 1
ATOM 4064 C CA . SER B 1 99 ? 25.995 24.847 71.299 1.00 21.92 283 SER B CA 1
ATOM 4065 C C . SER B 1 99 ? 26.450 26.140 70.621 1.00 24.79 283 SER B C 1
ATOM 4066 O O . SER B 1 99 ? 27.264 26.864 71.196 1.00 25.26 283 SER B O 1
ATOM 4069 N N . SER B 1 100 ? 25.938 26.422 69.418 1.00 27.61 284 SER B N 1
ATOM 4070 C CA . SER B 1 100 ? 26.443 27.496 68.555 1.00 23.50 284 SER B CA 1
ATOM 4071 C C . SER B 1 100 ? 25.377 28.558 68.322 1.00 27.97 284 SER B C 1
ATOM 4072 O O . SER B 1 100 ? 24.236 28.235 67.979 1.00 22.57 284 SER B O 1
ATOM 4075 N N . THR B 1 101 ? 25.777 29.828 68.420 1.00 23.35 285 THR B N 1
ATOM 4076 C CA . THR B 1 101 ? 24.877 30.958 68.190 1.00 19.48 285 THR B CA 1
ATOM 4077 C C . THR B 1 101 ? 25.622 32.010 67.384 1.00 20.52 285 THR B C 1
ATOM 4078 O O . THR B 1 101 ? 26.757 32.367 67.724 1.00 24.58 285 THR B O 1
ATOM 4082 N N . TYR B 1 102 ? 24.988 32.481 66.317 1.00 24.27 286 TYR B N 1
ATOM 4083 C CA . TYR B 1 102 ? 25.575 33.445 65.389 1.00 26.67 286 TYR B CA 1
ATOM 4084 C C . TYR B 1 102 ? 25.342 34.888 65.840 1.00 28.94 286 TYR B C 1
ATOM 4085 O O . TYR B 1 102 ? 24.231 35.242 66.239 1.00 26.46 286 TYR B O 1
ATOM 4094 N N . HIS B 1 103 ? 26.372 35.735 65.708 1.00 28.49 287 HIS B N 1
ATOM 4095 C CA . HIS B 1 103 ? 26.197 37.183 65.890 1.00 23.24 287 HIS B CA 1
ATOM 4096 C C . HIS B 1 103 ? 27.244 37.923 65.063 1.00 27.64 287 HIS B C 1
ATOM 4097 O O . HIS B 1 103 ? 28.444 37.686 65.229 1.00 29.88 287 HIS B O 1
ATOM 4104 N N . GLU B 1 104 ? 26.769 38.797 64.166 1.00 28.01 288 GLU B N 1
ATOM 4105 C CA . GLU B 1 104 ? 27.576 39.642 63.282 1.00 32.77 288 GLU B CA 1
ATOM 4106 C C . GLU B 1 104 ? 28.697 38.892 62.570 1.00 28.68 288 GLU B C 1
ATOM 4107 O O . GLU B 1 104 ? 28.466 38.216 61.564 1.00 44.22 288 GLU B O 1
ATOM 4113 N N . ASP B 1 105 ? 29.912 39.007 63.056 1.00 31.23 289 ASP B N 1
ATOM 4114 C CA . ASP B 1 105 ? 31.001 38.392 62.308 1.00 39.16 289 ASP B CA 1
ATOM 4115 C C . ASP B 1 105 ? 31.280 36.942 62.706 1.00 30.87 289 ASP B C 1
ATOM 4116 O O . ASP B 1 105 ? 32.120 36.292 62.074 1.00 30.07 289 ASP B O 1
ATOM 4121 N N . PHE B 1 106 ? 30.620 36.427 63.727 1.00 24.48 290 PHE B N 1
ATOM 4122 C CA . PHE B 1 106 ? 31.103 35.217 64.364 1.00 29.28 290 PHE B CA 1
ATOM 4123 C C . PHE B 1 106 ? 29.984 34.229 64.615 1.00 25.31 290 PHE B C 1
ATOM 4124 O O . PHE B 1 106 ? 28.815 34.602 64.748 1.00 23.85 290 PHE B O 1
ATOM 4132 N N . TYR B 1 107 ? 30.382 32.955 64.733 1.00 27.70 291 TYR B N 1
ATOM 4133 C CA . TYR B 1 107 ? 29.631 31.985 65.511 1.00 26.30 291 TYR B CA 1
ATOM 4134 C C . TYR B 1 107 ? 30.335 31.823 66.843 1.00 23.68 291 TYR B C 1
ATOM 4135 O O . TYR B 1 107 ? 31.559 31.645 66.898 1.00 27.39 291 TYR B O 1
ATOM 4144 N N . TYR B 1 108 ? 29.556 31.888 67.899 1.00 20.01 292 TYR B N 1
ATOM 4145 C CA . TYR B 1 108 ? 30.023 31.647 69.247 1.00 22.63 292 TYR B CA 1
ATOM 4146 C C . TYR B 1 108 ? 29.559 30.252 69.650 1.00 25.83 292 TYR B C 1
ATOM 4147 O O . TYR B 1 108 ? 28.360 29.968 69.609 1.00 24.41 292 TYR B O 1
ATOM 4156 N N . THR B 1 109 ? 30.493 29.383 70.022 1.00 26.12 293 THR B N 1
ATOM 4157 C CA . THR B 1 109 ? 30.147 28.014 70.390 1.00 28.54 293 THR B CA 1
ATOM 4158 C C . THR B 1 109 ? 30.510 27.801 71.861 1.00 26.14 293 THR B C 1
ATOM 4159 O O . THR B 1 109 ? 31.678 27.915 72.247 1.00 30.94 293 THR B O 1
ATOM 4163 N N . LEU B 1 110 ? 29.494 27.545 72.673 1.00 23.78 294 LEU B N 1
ATOM 4164 C CA . LEU B 1 110 ? 29.623 27.317 74.113 1.00 23.08 294 LEU B CA 1
ATOM 4165 C C . LEU B 1 110 ? 29.676 25.812 74.392 1.00 28.08 294 LEU B C 1
ATOM 4166 O O . LEU B 1 110 ? 28.787 25.072 73.948 1.00 28.84 294 LEU B O 1
ATOM 4171 N N . CYS B 1 111 ? 30.715 25.352 75.105 1.00 25.61 295 CYS B N 1
ATOM 4172 C CA . CYS B 1 111 ? 30.874 23.927 75.395 1.00 28.19 295 CYS B CA 1
ATOM 4173 C C . CYS B 1 111 ? 31.133 23.705 76.883 1.00 33.01 295 CYS B C 1
ATOM 4174 O O . CYS B 1 111 ? 31.554 24.608 77.607 1.00 32.61 295 CYS B O 1
ATOM 4177 N N . ALA B 1 112 ? 30.838 22.488 77.328 1.00 29.42 296 ALA B N 1
ATOM 4178 C CA . ALA B 1 112 ? 31.202 22.039 78.664 1.00 30.12 296 ALA B CA 1
ATOM 4179 C C . ALA B 1 112 ? 32.569 21.367 78.616 1.00 35.51 296 ALA B C 1
ATOM 4180 O O . ALA B 1 112 ? 32.879 20.635 77.671 1.00 38.01 296 ALA B O 1
ATOM 4182 N N . VAL B 1 113 ? 33.398 21.628 79.624 1.00 31.31 297 VAL B N 1
ATOM 4183 C CA . VAL B 1 113 ? 34.693 20.968 79.753 1.00 34.19 297 VAL B CA 1
ATOM 4184 C C . VAL B 1 113 ? 34.602 19.998 80.919 1.00 36.10 297 VAL B C 1
ATOM 4185 O O . VAL B 1 113 ? 34.150 20.374 82.008 1.00 36.26 297 VAL B O 1
ATOM 4189 N N . SER B 1 114 ? 35.007 18.743 80.688 1.00 34.14 298 SER B N 1
ATOM 4190 C CA . SER B 1 114 ? 34.817 17.721 81.706 1.00 37.21 298 SER B CA 1
ATOM 4191 C C . SER B 1 114 ? 35.954 16.709 81.664 1.00 41.26 298 SER B C 1
ATOM 4192 O O . SER B 1 114 ? 36.412 16.314 80.586 1.00 38.05 298 SER B O 1
ATOM 4195 N N . HIS B 1 115 ? 36.377 16.270 82.847 1.00 35.64 299 HIS B N 1
ATOM 4196 C CA . HIS B 1 115 ? 37.356 15.199 82.987 1.00 43.67 299 HIS B CA 1
ATOM 4197 C C . HIS B 1 115 ? 36.738 13.942 83.566 1.00 42.58 299 HIS B C 1
ATOM 4198 O O . HIS B 1 115 ? 37.468 13.030 83.953 1.00 50.05 299 HIS B O 1
ATOM 4205 N N . VAL B 1 116 ? 35.412 13.880 83.644 1.00 36.58 300 VAL B N 1
ATOM 4206 C CA . VAL B 1 116 ? 34.726 12.743 84.236 1.00 39.26 300 VAL B CA 1
ATOM 4207 C C . VAL B 1 116 ? 33.706 12.195 83.251 1.00 41.92 300 VAL B C 1
ATOM 4208 O O . VAL B 1 116 ? 32.781 11.469 83.636 1.00 43.96 300 VAL B O 1
ATOM 4212 N N . GLY B 1 117 ? 33.861 12.539 81.977 1.00 39.52 301 GLY B N 1
ATOM 4213 C CA . GLY B 1 117 ? 32.923 12.089 80.976 1.00 38.53 301 GLY B CA 1
ATOM 4214 C C . GLY B 1 117 ? 31.734 13.024 80.834 1.00 34.74 301 GLY B C 1
ATOM 4215 O O . GLY B 1 117 ? 31.764 14.205 81.206 1.00 35.80 301 GLY B O 1
ATOM 4216 N N . ASP B 1 118 ? 30.662 12.468 80.277 1.00 33.06 302 ASP B N 1
ATOM 4217 C CA . ASP B 1 118 ? 29.438 13.226 80.035 1.00 35.20 302 ASP B CA 1
ATOM 4218 C C . ASP B 1 118 ? 28.869 13.734 81.353 1.00 29.63 302 ASP B C 1
ATOM 4219 O O . ASP B 1 118 ? 28.523 12.918 82.220 1.00 37.69 302 ASP B O 1
ATOM 4224 N N . PRO B 1 119 ? 28.731 15.048 81.551 1.00 32.18 303 PRO B N 1
ATOM 4225 C CA . PRO B 1 119 ? 28.210 15.525 82.844 1.00 35.71 303 PRO B CA 1
ATOM 4226 C C . PRO B 1 119 ? 26.800 15.065 83.138 1.00 37.58 303 PRO B C 1
ATOM 4227 O O . PRO B 1 119 ? 26.432 15.000 84.315 1.00 34.94 303 PRO B O 1
ATOM 4231 N N . ILE B 1 120 ? 26.000 14.739 82.117 1.00 34.93 304 ILE B N 1
ATOM 4232 C CA . ILE B 1 120 ? 24.645 14.253 82.367 1.00 28.99 304 ILE B CA 1
ATOM 4233 C C . ILE B 1 120 ? 24.673 12.911 83.104 1.00 37.03 304 ILE B C 1
ATOM 4234 O O . ILE B 1 120 ? 23.792 12.622 83.921 1.00 37.84 304 ILE B O 1
ATOM 4239 N N . LEU B 1 121 ? 25.665 12.070 82.809 1.00 36.36 305 LEU B N 1
ATOM 4240 C CA . LEU B 1 121 ? 25.799 10.750 83.413 1.00 41.09 305 LEU B CA 1
ATOM 4241 C C . LEU B 1 121 ? 26.709 10.736 84.634 1.00 41.20 305 LEU B C 1
ATOM 4242 O O . LEU B 1 121 ? 26.780 9.711 85.314 1.00 37.34 305 LEU B O 1
ATOM 4247 N N . ASN B 1 122 ? 27.417 11.831 84.915 1.00 39.24 306 ASN B N 1
ATOM 4248 C CA . ASN B 1 122 ? 28.329 11.917 86.056 1.00 44.80 306 ASN B CA 1
ATOM 4249 C C . ASN B 1 122 ? 28.135 13.275 86.741 1.00 41.58 306 ASN B C 1
ATOM 4250 O O . ASN B 1 122 ? 29.064 14.049 86.936 1.00 44.12 306 ASN B O 1
ATOM 4255 N N . SER B 1 123 ? 26.887 13.576 87.114 1.00 38.08 307 SER B N 1
ATOM 4256 C CA . SER B 1 123 ? 26.524 14.953 87.453 1.00 39.34 307 SER B CA 1
ATOM 4257 C C . SER B 1 123 ? 27.152 15.420 88.768 1.00 45.91 307 SER B C 1
ATOM 4258 O O . SER B 1 123 ? 27.634 16.559 88.862 1.00 41.42 307 SER B O 1
ATOM 4261 N N . THR B 1 124 ? 27.136 14.577 89.802 1.00 45.35 308 THR B N 1
ATOM 4262 C CA . THR B 1 124 ? 27.705 15.006 91.078 1.00 49.54 308 THR B CA 1
ATOM 4263 C C . THR B 1 124 ? 29.218 15.184 90.971 1.00 51.16 308 THR B C 1
ATOM 4264 O O . THR B 1 124 ? 29.771 16.144 91.525 1.00 49.39 308 THR B O 1
ATOM 4268 N N . SER B 1 125 ? 29.888 14.312 90.216 1.00 47.50 309 SER B N 1
ATOM 4269 C CA . SER B 1 125 ? 31.337 14.366 90.068 1.00 47.27 309 SER B CA 1
ATOM 4270 C C . SER B 1 125 ? 31.825 15.436 89.085 1.00 46.42 309 SER B C 1
ATOM 4271 O O . SER B 1 125 ? 33.016 15.773 89.113 1.00 47.04 309 SER B O 1
ATOM 4274 N N . TRP B 1 126 ? 30.964 15.993 88.228 1.00 39.83 310 TRP B N 1
ATOM 4275 C CA . TRP B 1 126 ? 31.403 17.023 87.285 1.00 41.02 310 TRP B CA 1
ATOM 4276 C C . TRP B 1 126 ? 31.584 18.358 87.999 1.00 42.41 310 TRP B C 1
ATOM 4277 O O . TRP B 1 126 ? 30.631 18.893 88.571 1.00 44.21 310 TRP B O 1
ATOM 4288 N N . THR B 1 127 ? 32.782 18.929 87.915 1.00 40.13 311 THR B N 1
ATOM 4289 C CA . THR B 1 127 ? 32.974 20.320 88.315 1.00 44.14 311 THR B CA 1
ATOM 4290 C C . THR B 1 127 ? 32.571 21.247 87.162 1.00 37.60 311 THR B C 1
ATOM 4291 O O . THR B 1 127 ? 33.108 21.130 86.056 1.00 40.93 311 THR B O 1
ATOM 4295 N N . GLU B 1 128 ? 31.635 22.169 87.421 1.00 40.56 312 GLU B N 1
ATOM 4296 C CA . GLU B 1 128 ? 31.125 23.052 86.375 1.00 45.92 312 GLU B CA 1
ATOM 4297 C C . GLU B 1 128 ? 32.268 23.812 85.713 1.00 46.50 312 GLU B C 1
ATOM 4298 O O . GLU B 1 128 ? 33.022 24.526 86.378 1.00 44.31 312 GLU B O 1
ATOM 4304 N N . SER B 1 129 ? 32.392 23.658 84.399 1.00 33.56 313 SER B N 1
ATOM 4305 C CA . SER B 1 129 ? 33.473 24.285 83.651 1.00 33.13 313 SER B CA 1
ATOM 4306 C C . SER B 1 129 ? 33.003 24.508 82.223 1.00 33.83 313 SER B C 1
ATOM 4307 O O . SER B 1 129 ? 32.715 23.540 81.519 1.00 37.59 313 SER B O 1
ATOM 4310 N N . LEU B 1 130 ? 32.929 25.770 81.809 1.00 36.90 314 LEU B N 1
ATOM 4311 C CA . LEU B 1 130 ? 32.367 26.165 80.527 1.00 35.62 314 LEU B CA 1
ATOM 4312 C C . LEU B 1 130 ? 33.385 26.984 79.759 1.00 41.44 314 LEU B C 1
ATOM 4313 O O . LEU B 1 130 ? 34.135 27.768 80.345 1.00 44.92 314 LEU B O 1
ATOM 4318 N N . SER B 1 131 ? 33.398 26.803 78.441 1.00 33.98 315 SER B N 1
ATOM 4319 C CA . SER B 1 131 ? 34.288 27.557 77.589 1.00 34.04 315 SER B CA 1
ATOM 4320 C C . SER B 1 131 ? 33.542 27.947 76.327 1.00 39.86 315 SER B C 1
ATOM 4321 O O . SER B 1 131 ? 32.478 27.403 76.005 1.00 36.51 315 SER B O 1
ATOM 4324 N N . LEU B 1 132 ? 34.120 28.902 75.614 1.00 33.66 316 LEU B N 1
ATOM 4325 C CA . LEU B 1 132 ? 33.535 29.403 74.384 1.00 34.83 316 LEU B CA 1
ATOM 4326 C C . LEU B 1 132 ? 34.632 29.494 73.343 1.00 36.73 316 LEU B C 1
ATOM 4327 O O . LEU B 1 132 ? 35.724 29.987 73.643 1.00 40.50 316 LEU B O 1
ATOM 4332 N N . ILE B 1 133 ? 34.360 28.993 72.140 1.00 26.53 317 ILE B N 1
ATOM 4333 C CA . ILE B 1 133 ? 35.227 29.202 70.991 1.00 28.70 317 ILE B CA 1
ATOM 4334 C C . ILE B 1 133 ? 34.482 30.117 70.037 1.00 35.62 317 ILE B C 1
ATOM 4335 O O . ILE B 1 133 ? 33.333 29.839 69.665 1.00 36.96 317 ILE B O 1
ATOM 4340 N N . ARG B 1 134 ? 35.119 31.226 69.665 1.00 32.38 318 ARG B N 1
ATOM 4341 C CA . ARG B 1 134 ? 34.534 32.200 68.757 1.00 27.62 318 ARG B CA 1
ATOM 4342 C C . ARG B 1 134 ? 35.244 32.109 67.419 1.00 30.28 318 ARG B C 1
ATOM 4343 O O . ARG B 1 134 ? 36.473 32.183 67.364 1.00 32.00 318 ARG B O 1
ATOM 4351 N N . LEU B 1 135 ? 34.480 31.947 66.338 1.00 26.42 319 LEU B N 1
ATOM 4352 C CA . LEU B 1 135 ? 35.075 31.761 65.022 1.00 27.16 319 LEU B CA 1
ATOM 4353 C C . LEU B 1 135 ? 34.502 32.767 64.032 1.00 24.11 319 LEU B C 1
ATOM 4354 O O . LEU B 1 135 ? 33.285 32.862 63.874 1.00 28.50 319 LEU B O 1
ATOM 4359 N N . ALA B 1 136 ? 35.384 33.475 63.326 1.00 28.24 320 ALA B N 1
ATOM 4360 C CA . ALA B 1 136 ? 34.953 34.358 62.244 1.00 28.53 320 ALA B CA 1
ATOM 4361 C C . ALA B 1 136 ? 34.337 33.534 61.124 1.00 30.59 320 ALA B C 1
ATOM 4362 O O . ALA B 1 136 ? 34.917 32.528 60.700 1.00 31.38 320 ALA B O 1
ATOM 4364 N N . VAL B 1 137 ? 33.193 33.981 60.594 1.00 26.93 321 VAL B N 1
ATOM 4365 C CA . VAL B 1 137 ? 32.625 33.252 59.473 1.00 29.07 321 VAL B CA 1
ATOM 4366 C C . VAL B 1 137 ? 33.348 33.582 58.171 1.00 34.60 321 VAL B C 1
ATOM 4367 O O . VAL B 1 137 ? 33.308 32.785 57.220 1.00 27.23 321 VAL B O 1
ATOM 4371 N N . ARG B 1 138 ? 34.028 34.721 58.102 1.00 34.24 322 ARG B N 1
ATOM 4372 C CA . ARG B 1 138 ? 34.823 35.081 56.926 1.00 37.69 322 ARG B CA 1
ATOM 4373 C C . ARG B 1 138 ? 36.157 35.573 57.465 1.00 42.32 322 ARG B C 1
ATOM 4374 O O . ARG B 1 138 ? 36.324 36.767 57.758 1.00 36.51 322 ARG B O 1
ATOM 4382 N N . PRO B 1 139 ? 37.107 34.663 57.678 1.00 40.14 323 PRO B N 1
ATOM 4383 C CA . PRO B 1 139 ? 38.356 35.049 58.332 1.00 43.11 323 PRO B CA 1
ATOM 4384 C C . PRO B 1 139 ? 39.243 35.830 57.364 1.00 44.16 323 PRO B C 1
ATOM 4385 O O . PRO B 1 139 ? 39.144 35.688 56.139 1.00 45.62 323 PRO B O 1
ATOM 4389 N N . LYS B 1 140 ? 40.090 36.695 57.935 1.00 42.28 324 LYS B N 1
ATOM 4390 C CA . LYS B 1 140 ? 40.857 37.679 57.173 1.00 55.02 324 LYS B CA 1
ATOM 4391 C C . LYS B 1 140 ? 42.334 37.617 57.549 1.00 62.29 324 LYS B C 1
ATOM 4392 O O . LYS B 1 140 ? 42.683 37.407 58.718 1.00 57.72 324 LYS B O 1
ATOM 4394 N N . SER B 1 141 ? 43.190 37.816 56.548 1.00 71.54 325 SER B N 1
ATOM 4395 C CA . SER B 1 141 ? 44.632 37.707 56.732 1.00 84.88 325 SER B CA 1
ATOM 4396 C C . SER B 1 141 ? 45.153 38.817 57.639 1.00 98.10 325 SER B C 1
ATOM 4397 O O . SER B 1 141 ? 44.578 39.907 57.719 1.00 99.04 325 SER B O 1
ATOM 4399 N N . ASP B 1 142 ? 46.273 38.533 58.310 1.00 110.06 326 ASP B N 1
ATOM 4400 C CA . ASP B 1 142 ? 46.757 39.330 59.446 1.00 122.20 326 ASP B CA 1
ATOM 4401 C C . ASP B 1 142 ? 45.575 39.448 60.409 1.00 126.43 326 ASP B C 1
ATOM 4402 O O . ASP B 1 142 ? 44.994 38.413 60.763 1.00 138.90 326 ASP B O 1
ATOM 4404 N N . SER B 1 143 ? 45.193 40.651 60.843 1.00 117.31 327 SER B N 1
ATOM 4405 C CA . SER B 1 143 ? 43.908 40.891 61.510 1.00 106.45 327 SER B CA 1
ATOM 4406 C C . SER B 1 143 ? 43.716 39.973 62.722 1.00 91.61 327 SER B C 1
ATOM 4407 O O . SER B 1 143 ? 42.764 39.195 62.804 1.00 90.21 327 SER B O 1
ATOM 4409 N N . GLY B 1 144 ? 44.630 40.106 63.681 1.00 83.64 328 GLY B N 1
ATOM 4410 C CA . GLY B 1 144 ? 44.760 39.113 64.728 1.00 80.55 328 GLY B CA 1
ATOM 4411 C C . GLY B 1 144 ? 43.590 39.068 65.693 1.00 76.47 328 GLY B C 1
ATOM 4412 O O . GLY B 1 144 ? 42.801 40.006 65.805 1.00 71.81 328 GLY B O 1
ATOM 4413 N N . ASP B 1 145 ? 43.492 37.916 66.383 1.00 75.73 329 ASP B N 1
ATOM 4414 C CA . ASP B 1 145 ? 42.495 37.578 67.403 1.00 72.59 329 ASP B CA 1
ATOM 4415 C C . ASP B 1 145 ? 41.088 37.395 66.833 1.00 68.40 329 ASP B C 1
ATOM 4416 O O . ASP B 1 145 ? 40.219 36.789 67.474 1.00 62.60 329 ASP B O 1
ATOM 4421 N N . TYR B 1 146 ? 40.859 37.907 65.626 1.00 60.16 330 TYR B N 1
ATOM 4422 C CA . TYR B 1 146 ? 39.520 37.902 65.055 1.00 55.23 330 TYR B CA 1
ATOM 4423 C C . TYR B 1 146 ? 39.117 36.499 64.604 1.00 43.45 330 TYR B C 1
ATOM 4424 O O . TYR B 1 146 ? 37.985 36.072 64.846 1.00 36.80 330 TYR B O 1
ATOM 4433 N N . ASN B 1 147 ? 40.047 35.752 64.000 1.00 37.02 331 ASN B N 1
ATOM 4434 C CA . ASN B 1 147 ? 39.683 34.503 63.334 1.00 36.46 331 ASN B CA 1
ATOM 4435 C C . ASN B 1 147 ? 39.211 33.452 64.324 1.00 31.36 331 ASN B C 1
ATOM 4436 O O . ASN B 1 147 ? 38.136 32.861 64.143 1.00 40.64 331 ASN B O 1
ATOM 4441 N N . GLN B 1 148 ? 39.984 33.212 65.377 1.00 30.38 332 GLN B N 1
ATOM 4442 C CA . GLN B 1 148 ? 39.666 32.197 66.369 1.00 36.52 332 GLN B CA 1
ATOM 4443 C C . GLN B 1 148 ? 40.035 32.717 67.747 1.00 40.76 332 GLN B C 1
ATOM 4444 O O . GLN B 1 148 ? 41.131 33.252 67.932 1.00 41.85 332 GLN B O 1
ATOM 4450 N N . LYS B 1 149 ? 39.134 32.533 68.715 1.00 32.82 333 LYS B N 1
ATOM 4451 C CA . LYS B 1 149 ? 39.376 32.996 70.077 1.00 37.19 333 LYS B CA 1
ATOM 4452 C C . LYS B 1 149 ? 38.754 32.012 71.057 1.00 36.94 333 LYS B C 1
ATOM 4453 O O . LYS B 1 149 ? 37.557 31.714 70.966 1.00 43.90 333 LYS B O 1
ATOM 4459 N N . TYR B 1 150 ? 39.557 31.523 71.996 1.00 32.68 334 TYR B N 1
ATOM 4460 C CA . TYR B 1 150 ? 39.131 30.578 73.019 1.00 45.36 334 TYR B CA 1
ATOM 4461 C C . TYR B 1 150 ? 39.051 31.288 74.363 1.00 51.98 334 TYR B C 1
ATOM 4462 O O . TYR B 1 150 ? 39.996 31.977 74.756 1.00 60.32 334 TYR B O 1
ATOM 4471 N N . ILE B 1 151 ? 37.932 31.114 75.064 1.00 37.59 335 ILE B N 1
ATOM 4472 C CA . ILE B 1 151 ? 37.684 31.789 76.338 1.00 42.51 335 ILE B CA 1
ATOM 4473 C C . ILE B 1 151 ? 37.144 30.773 77.337 1.00 43.41 335 ILE B C 1
ATOM 4474 O O . ILE B 1 151 ? 36.096 30.162 77.103 1.00 42.91 335 ILE B O 1
ATOM 4479 N N . ALA B 1 152 ? 37.837 30.608 78.456 1.00 39.48 336 ALA B N 1
ATOM 4480 C CA . ALA B 1 152 ? 37.237 29.959 79.609 1.00 45.15 336 ALA B CA 1
ATOM 4481 C C . ALA B 1 152 ? 36.297 30.940 80.298 1.00 53.96 336 ALA B C 1
ATOM 4482 O O . ALA B 1 152 ? 36.670 32.088 80.553 1.00 56.80 336 ALA B O 1
ATOM 4484 N N . ILE B 1 153 ? 35.070 30.506 80.564 1.00 54.69 337 ILE B N 1
ATOM 4485 C CA . ILE B 1 153 ? 34.109 31.333 81.287 1.00 49.66 337 ILE B CA 1
ATOM 4486 C C . ILE B 1 153 ? 34.415 31.239 82.774 1.00 47.45 337 ILE B C 1
ATOM 4487 O O . ILE B 1 153 ? 34.583 30.140 83.313 1.00 49.02 337 ILE B O 1
ATOM 4492 N N . THR B 1 154 ? 34.477 32.389 83.448 1.00 45.40 338 THR B N 1
ATOM 4493 C CA . THR B 1 154 ? 34.730 32.411 84.884 1.00 51.21 338 THR B CA 1
ATOM 4494 C C . THR B 1 154 ? 33.544 32.882 85.713 1.00 52.66 338 THR B C 1
ATOM 4495 O O . THR B 1 154 ? 33.486 32.570 86.904 1.00 53.99 338 THR B O 1
ATOM 4499 N N . LYS B 1 155 ? 32.602 33.612 85.124 1.00 49.90 339 LYS B N 1
ATOM 4500 C CA . LYS B 1 155 ? 31.489 34.188 85.869 1.00 49.79 339 LYS B CA 1
ATOM 4501 C C . LYS B 1 155 ? 30.182 33.631 85.320 1.00 44.01 339 LYS B C 1
ATOM 4502 O O . LYS B 1 155 ? 29.801 33.936 84.185 1.00 45.33 339 LYS B O 1
ATOM 4508 N N . VAL B 1 156 ? 29.502 32.833 86.136 1.00 39.77 340 VAL B N 1
ATOM 4509 C CA . VAL B 1 156 ? 28.249 32.172 85.791 1.00 39.34 340 VAL B CA 1
ATOM 4510 C C . VAL B 1 156 ? 27.234 32.485 86.883 1.00 40.29 340 VAL B C 1
ATOM 4511 O O . VAL B 1 156 ? 27.462 32.167 88.055 1.00 47.81 340 VAL B O 1
ATOM 4515 N N . GLU B 1 157 ? 26.118 33.088 86.508 1.00 33.09 341 GLU B N 1
ATOM 4516 C CA . GLU B 1 157 ? 25.033 33.381 87.437 1.00 35.31 341 GLU B CA 1
ATOM 4517 C C . GLU B 1 157 ? 23.976 32.298 87.280 1.00 38.03 341 GLU B C 1
ATOM 4518 O O . GLU B 1 157 ? 23.315 32.217 86.240 1.00 36.46 341 GLU B O 1
ATOM 4524 N N . ARG B 1 158 ? 23.786 31.479 88.309 1.00 34.46 342 ARG B N 1
ATOM 4525 C CA . ARG B 1 158 ? 22.974 30.284 88.131 1.00 39.89 342 ARG B CA 1
ATOM 4526 C C . ARG B 1 158 ? 21.801 30.227 89.089 1.00 44.30 342 ARG B C 1
ATOM 4527 O O . ARG B 1 158 ? 21.058 29.238 89.080 1.00 40.67 342 ARG B O 1
ATOM 4535 N N . GLY B 1 159 ? 21.602 31.265 89.901 1.00 41.48 343 GLY B N 1
ATOM 4536 C CA . GLY B 1 159 ? 20.429 31.301 90.746 1.00 37.37 343 GLY B CA 1
ATOM 4537 C C . GLY B 1 159 ? 20.453 30.142 91.716 1.00 35.22 343 GLY B C 1
ATOM 4538 O O . GLY B 1 159 ? 21.476 29.842 92.335 1.00 43.04 343 GLY B O 1
ATOM 4539 N N . LYS B 1 160 ? 19.329 29.433 91.804 1.00 39.67 344 LYS B N 1
ATOM 4540 C CA . LYS B 1 160 ? 19.202 28.326 92.744 1.00 40.22 344 LYS B CA 1
ATOM 4541 C C . LYS B 1 160 ? 19.826 27.023 92.258 1.00 39.21 344 LYS B C 1
ATOM 4542 O O . LYS B 1 160 ? 19.915 26.089 93.059 1.00 32.90 344 LYS B O 1
ATOM 4548 N N . TYR B 1 161 ? 20.256 26.931 90.985 1.00 34.42 345 TYR B N 1
ATOM 4549 C CA . TYR B 1 161 ? 20.809 25.686 90.448 1.00 32.33 345 TYR B CA 1
ATOM 4550 C C . TYR B 1 161 ? 22.229 25.465 90.959 1.00 34.06 345 TYR B C 1
ATOM 4551 O O . TYR B 1 161 ? 22.997 26.414 91.135 1.00 36.03 345 TYR B O 1
ATOM 4560 N N . ASP B 1 162 ? 22.564 24.206 91.243 1.00 36.07 346 ASP B N 1
ATOM 4561 C CA . ASP B 1 162 ? 23.927 23.886 91.656 1.00 35.08 346 ASP B CA 1
ATOM 4562 C C . ASP B 1 162 ? 24.913 24.068 90.510 1.00 38.75 346 ASP B C 1
ATOM 4563 O O . ASP B 1 162 ? 26.061 24.476 90.728 1.00 33.56 346 ASP B O 1
ATOM 4568 N N . LYS B 1 163 ? 24.505 23.737 89.285 1.00 32.49 347 LYS B N 1
ATOM 4569 C CA . LYS B 1 163 ? 25.385 23.919 88.127 1.00 28.42 347 LYS B CA 1
ATOM 4570 C C . LYS B 1 163 ? 24.527 24.008 86.876 1.00 30.59 347 LYS B C 1
ATOM 4571 O O . LYS B 1 163 ? 23.365 23.596 86.880 1.00 30.45 347 LYS B O 1
ATOM 4577 N N . VAL B 1 164 ? 25.116 24.564 85.805 1.00 28.25 348 VAL B N 1
ATOM 4578 C CA . VAL B 1 164 ? 24.413 24.763 84.539 1.00 25.93 348 VAL B CA 1
ATOM 4579 C C . VAL B 1 164 ? 25.359 24.433 83.387 1.00 30.40 348 VAL B C 1
ATOM 4580 O O . VAL B 1 164 ? 26.581 24.366 83.554 1.00 28.48 348 VAL B O 1
ATOM 4584 N N . MET B 1 165 ? 24.769 24.222 82.190 1.00 33.25 349 MET B N 1
ATOM 4585 C CA . MET B 1 165 ? 25.508 23.678 81.049 1.00 25.77 349 MET B CA 1
ATOM 4586 C C . MET B 1 165 ? 24.742 23.961 79.761 1.00 21.81 349 MET B C 1
ATOM 4587 O O . MET B 1 165 ? 23.504 23.934 79.786 1.00 26.29 349 MET B O 1
ATOM 4592 N N . PRO B 1 166 ? 25.414 24.233 78.638 1.00 25.47 350 PRO B N 1
ATOM 4593 C CA . PRO B 1 166 ? 24.699 24.283 77.358 1.00 26.51 350 PRO B CA 1
ATOM 4594 C C . PRO B 1 166 ? 24.087 22.921 77.066 1.00 25.41 350 PRO B C 1
ATOM 4595 O O . PRO B 1 166 ? 24.619 21.884 77.461 1.00 24.27 350 PRO B O 1
ATOM 4599 N N . TYR B 1 167 ? 22.956 22.923 76.368 1.00 28.13 351 TYR B N 1
ATOM 4600 C CA . TYR B 1 167 ? 22.265 21.657 76.175 1.00 28.67 351 TYR B CA 1
ATOM 4601 C C . TYR B 1 167 ? 21.354 21.762 74.956 1.00 25.05 351 TYR B C 1
ATOM 4602 O O . TYR B 1 167 ? 20.135 21.872 75.094 1.00 24.42 351 TYR B O 1
ATOM 4611 N N . GLY B 1 168 ? 21.942 21.717 73.755 1.00 23.83 352 GLY B N 1
ATOM 4612 C CA . GLY B 1 168 ? 21.182 21.816 72.524 1.00 28.73 352 GLY B CA 1
ATOM 4613 C C . GLY B 1 168 ? 22.049 22.380 71.419 1.00 23.46 352 GLY B C 1
ATOM 4614 O O . GLY B 1 168 ? 23.069 23.008 71.699 1.00 20.76 352 GLY B O 1
ATOM 4615 N N . PRO B 1 169 ? 21.683 22.169 70.143 1.00 22.38 353 PRO B N 1
ATOM 4616 C CA . PRO B 1 169 ? 22.650 22.471 69.072 1.00 24.89 353 PRO B CA 1
ATOM 4617 C C . PRO B 1 169 ? 22.846 23.964 68.802 1.00 25.39 353 PRO B C 1
ATOM 4618 O O . PRO B 1 169 ? 23.939 24.346 68.358 1.00 21.74 353 PRO B O 1
ATOM 4622 N N . SER B 1 170 ? 21.835 24.812 68.997 1.00 21.65 354 SER B N 1
ATOM 4623 C CA . SER B 1 170 ? 21.994 26.188 68.533 1.00 25.16 354 SER B CA 1
ATOM 4624 C C . SER B 1 170 ? 21.047 27.129 69.272 1.00 21.06 354 SER B C 1
ATOM 4625 O O . SER B 1 170 ? 19.973 26.732 69.727 1.00 19.73 354 SER B O 1
ATOM 4628 N N . GLY B 1 171 ? 21.456 28.393 69.364 1.00 23.78 355 GLY B N 1
ATOM 4629 C CA . GLY B 1 171 ? 20.644 29.423 70.000 1.00 21.34 355 GLY B CA 1
ATOM 4630 C C . GLY B 1 171 ? 20.391 30.601 69.079 1.00 25.87 355 GLY B C 1
ATOM 4631 O O . GLY B 1 171 ? 20.505 30.457 67.848 1.00 25.68 355 GLY B O 1
ATOM 4632 N N . ILE B 1 172 ? 20.008 31.750 69.656 1.00 20.58 356 ILE B N 1
ATOM 4633 C CA . ILE B 1 172 ? 19.694 32.966 68.902 1.00 28.72 356 ILE B CA 1
ATOM 4634 C C . ILE B 1 172 ? 20.403 34.155 69.525 1.00 26.72 356 ILE B C 1
ATOM 4635 O O . ILE B 1 172 ? 20.749 34.144 70.703 1.00 22.71 356 ILE B O 1
ATOM 4640 N N . LYS B 1 173 ? 20.596 35.197 68.711 1.00 25.99 357 LYS B N 1
ATOM 4641 C CA . LYS B 1 173 ? 20.901 36.537 69.200 1.00 26.68 357 LYS B CA 1
ATOM 4642 C C . LYS B 1 173 ? 19.646 37.397 69.177 1.00 28.35 357 LYS B C 1
ATOM 4643 O O . LYS B 1 173 ? 18.749 37.214 68.345 1.00 24.91 357 LYS B O 1
ATOM 4649 N N . GLN B 1 174 ? 19.599 38.358 70.097 1.00 26.32 358 GLN B N 1
ATOM 4650 C CA . GLN B 1 174 ? 18.659 39.469 69.993 1.00 27.05 358 GLN B CA 1
ATOM 4651 C C . GLN B 1 174 ? 19.470 40.714 70.300 1.00 34.32 358 GLN B C 1
ATOM 4652 O O . GLN B 1 174 ? 20.087 40.794 71.364 1.00 30.70 358 GLN B O 1
ATOM 4658 N N . GLY B 1 175 ? 19.527 41.643 69.358 1.00 29.18 359 GLY B N 1
ATOM 4659 C CA . GLY B 1 175 ? 20.407 42.783 69.558 1.00 31.73 359 GLY B CA 1
ATOM 4660 C C . GLY B 1 175 ? 21.840 42.303 69.657 1.00 31.96 359 GLY B C 1
ATOM 4661 O O . GLY B 1 175 ? 22.349 41.617 68.758 1.00 32.10 359 GLY B O 1
ATOM 4662 N N . ASP B 1 176 ? 22.496 42.632 70.769 1.00 32.38 360 ASP B N 1
ATOM 4663 C CA . ASP B 1 176 ? 23.842 42.141 71.063 1.00 32.06 360 ASP B CA 1
ATOM 4664 C C . ASP B 1 176 ? 23.860 41.177 72.254 1.00 28.00 360 ASP B C 1
ATOM 4665 O O . ASP B 1 176 ? 24.866 41.069 72.968 1.00 29.43 360 ASP B O 1
ATOM 4670 N N . THR B 1 177 ? 22.769 40.441 72.465 1.00 26.96 361 THR B N 1
ATOM 4671 C CA . THR B 1 177 ? 22.723 39.422 73.500 1.00 25.19 361 THR B CA 1
ATOM 4672 C C . THR B 1 177 ? 22.515 38.042 72.873 1.00 26.82 361 THR B C 1
ATOM 4673 O O . THR B 1 177 ? 21.647 37.870 72.001 1.00 27.73 361 THR B O 1
ATOM 4677 N N . LEU B 1 178 ? 23.320 37.078 73.313 1.00 22.93 362 LEU B N 1
ATOM 4678 C CA . LEU B 1 178 ? 23.260 35.693 72.844 1.00 28.65 362 LEU B CA 1
ATOM 4679 C C . LEU B 1 178 ? 22.520 34.835 73.855 1.00 28.23 362 LEU B C 1
ATOM 4680 O O . LEU B 1 178 ? 22.666 35.033 75.064 1.00 26.87 362 LEU B O 1
ATOM 4685 N N . TYR B 1 179 ? 21.724 33.885 73.351 1.00 26.66 363 TYR B N 1
ATOM 4686 C CA . TYR B 1 179 ? 20.961 32.946 74.170 1.00 23.19 363 TYR B CA 1
ATOM 4687 C C . TYR B 1 179 ? 21.220 31.535 73.653 1.00 28.06 363 TYR B C 1
ATOM 4688 O O . TYR B 1 179 ? 20.924 31.243 72.489 1.00 30.00 363 TYR B O 1
ATOM 4697 N N . PHE B 1 180 ? 21.770 30.669 74.509 1.00 25.01 364 PHE B N 1
ATOM 4698 C CA . PHE B 1 180 ? 22.049 29.268 74.204 1.00 27.64 364 PHE B CA 1
ATOM 4699 C C . PHE B 1 180 ? 21.053 28.374 74.933 1.00 23.69 364 PHE B C 1
ATOM 4700 O O . PHE B 1 180 ? 20.737 28.639 76.097 1.00 24.08 364 PHE B O 1
ATOM 4708 N N . PRO B 1 181 ? 20.553 27.310 74.292 1.00 25.87 365 PRO B N 1
ATOM 4709 C CA . PRO B 1 181 ? 19.783 26.306 75.030 1.00 23.17 365 PRO B CA 1
ATOM 4710 C C . PRO B 1 181 ? 20.692 25.695 76.075 1.00 22.63 365 PRO B C 1
ATOM 4711 O O . PRO B 1 181 ? 21.879 25.477 75.824 1.00 23.75 365 PRO B O 1
ATOM 4715 N N . ALA B 1 182 ? 20.126 25.406 77.240 1.00 25.09 366 ALA B N 1
ATOM 4716 C CA . ALA B 1 182 ? 20.938 25.047 78.385 1.00 29.02 366 ALA B CA 1
ATOM 4717 C C . ALA B 1 182 ? 20.102 24.228 79.355 1.00 24.11 366 ALA B C 1
ATOM 4718 O O . ALA B 1 182 ? 18.895 24.052 79.177 1.00 25.73 366 ALA B O 1
ATOM 4720 N N . VAL B 1 183 ? 20.757 23.748 80.406 1.00 25.83 367 VAL B N 1
ATOM 4721 C CA . VAL B 1 183 ? 20.103 22.948 81.439 1.00 24.40 367 VAL B CA 1
ATOM 4722 C C . VAL B 1 183 ? 20.710 23.292 82.787 1.00 25.97 367 VAL B C 1
ATOM 4723 O O . VAL B 1 183 ? 21.892 23.624 82.877 1.00 27.16 367 VAL B O 1
ATOM 4727 N N . GLY B 1 184 ? 19.883 23.239 83.829 1.00 30.62 368 GLY B N 1
ATOM 4728 C CA . GLY B 1 184 ? 20.336 23.457 85.199 1.00 33.13 368 GLY B CA 1
ATOM 4729 C C . GLY B 1 184 ? 20.160 22.198 86.027 1.00 33.54 368 GLY B C 1
ATOM 4730 O O . GLY B 1 184 ? 19.165 21.484 85.877 1.00 29.00 368 GLY B O 1
ATOM 4731 N N . PHE B 1 185 ? 21.150 21.915 86.875 1.00 33.19 369 PHE B N 1
ATOM 4732 C CA . PHE B 1 185 ? 21.133 20.761 87.770 1.00 30.54 369 PHE B CA 1
ATOM 4733 C C . PHE B 1 185 ? 20.678 21.244 89.150 1.00 36.23 369 PHE B C 1
ATOM 4734 O O . PHE B 1 185 ? 21.359 22.066 89.773 1.00 36.03 369 PHE B O 1
ATOM 4742 N N . LEU B 1 186 ? 19.524 20.761 89.614 1.00 31.97 370 LEU B N 1
ATOM 4743 C CA . LEU B 1 186 ? 19.007 21.127 90.927 1.00 36.74 370 LEU B CA 1
ATOM 4744 C C . LEU B 1 186 ? 18.907 19.884 91.803 1.00 39.45 370 LEU B C 1
ATOM 4745 O O . LEU B 1 186 ? 18.248 18.916 91.403 1.00 40.53 370 LEU B O 1
ATOM 4750 N N . PRO B 1 187 ? 19.506 19.868 92.996 1.00 37.69 371 PRO B N 1
ATOM 4751 C CA . PRO B 1 187 ? 19.365 18.692 93.866 1.00 31.05 371 PRO B CA 1
ATOM 4752 C C . PRO B 1 187 ? 17.901 18.295 93.987 1.00 30.24 371 PRO B C 1
ATOM 4753 O O . PRO B 1 187 ? 17.019 19.145 94.156 1.00 37.86 371 PRO B O 1
ATOM 4757 N N . ARG B 1 188 ? 17.646 16.990 93.884 1.00 35.18 372 ARG B N 1
ATOM 4758 C CA . ARG B 1 188 ? 16.278 16.476 93.959 1.00 47.73 372 ARG B CA 1
ATOM 4759 C C . ARG B 1 188 ? 15.575 16.894 95.249 1.00 54.56 372 ARG B C 1
ATOM 4760 O O . ARG B 1 188 ? 14.350 17.091 95.257 1.00 50.35 372 ARG B O 1
ATOM 4768 N N . THR B 1 189 ? 16.322 17.042 96.343 1.00 49.21 373 THR B N 1
ATOM 4769 C CA . THR B 1 189 ? 15.689 17.413 97.606 1.00 49.68 373 THR B CA 1
ATOM 4770 C C . THR B 1 189 ? 15.154 18.842 97.578 1.00 52.69 373 THR B C 1
ATOM 4771 O O . THR B 1 189 ? 14.196 19.154 98.292 1.00 56.26 373 THR B O 1
ATOM 4775 N N . GLU B 1 190 ? 15.739 19.710 96.756 1.00 46.09 374 GLU B N 1
ATOM 4776 C CA . GLU B 1 190 ? 15.321 21.101 96.659 1.00 41.77 374 GLU B CA 1
ATOM 4777 C C . GLU B 1 190 ? 14.221 21.319 95.631 1.00 44.47 374 GLU B C 1
ATOM 4778 O O . GLU B 1 190 ? 13.718 22.441 95.508 1.00 44.99 374 GLU B O 1
ATOM 4784 N N . PHE B 1 191 ? 13.828 20.281 94.902 1.00 48.24 375 PHE B N 1
ATOM 4785 C CA . PHE B 1 191 ? 12.858 20.425 93.825 1.00 47.94 375 PHE B CA 1
ATOM 4786 C C . PHE B 1 191 ? 11.452 20.437 94.411 1.00 48.73 375 PHE B C 1
ATOM 4787 O O . PHE B 1 191 ? 11.051 19.486 95.087 1.00 51.48 375 PHE B O 1
ATOM 4795 N N . GLN B 1 192 ? 10.709 21.506 94.152 1.00 49.31 376 GLN B N 1
ATOM 4796 C CA . GLN B 1 192 ? 9.332 21.638 94.611 1.00 55.42 376 GLN B CA 1
ATOM 4797 C C . GLN B 1 192 ? 8.389 21.183 93.505 1.00 50.94 376 GLN B C 1
ATOM 4798 O O . GLN B 1 192 ? 8.418 21.727 92.398 1.00 55.22 376 GLN B O 1
ATOM 4804 N N . TYR B 1 193 ? 7.567 20.180 93.796 1.00 48.63 377 TYR B N 1
ATOM 4805 C CA . TYR B 1 193 ? 6.616 19.677 92.816 1.00 52.18 377 TYR B CA 1
ATOM 4806 C C . TYR B 1 193 ? 5.436 19.066 93.547 1.00 54.18 377 TYR B C 1
ATOM 4807 O O . TYR B 1 193 ? 5.616 18.318 94.508 1.00 54.67 377 TYR B O 1
ATOM 4816 N N . ASN B 1 194 ? 4.238 19.361 93.057 1.00 56.73 378 ASN B N 1
ATOM 4817 C CA . ASN B 1 194 ? 2.993 18.895 93.655 1.00 56.51 378 ASN B CA 1
ATOM 4818 C C . ASN B 1 194 ? 2.483 17.688 92.873 1.00 50.10 378 ASN B C 1
ATOM 4819 O O . ASN B 1 194 ? 1.995 17.834 91.746 1.00 51.04 378 ASN B O 1
ATOM 4824 N N . ASP B 1 195 ? 2.561 16.504 93.493 1.00 46.31 379 ASP B N 1
ATOM 4825 C CA . ASP B 1 195 ? 2.255 15.250 92.809 1.00 52.36 379 ASP B CA 1
ATOM 4826 C C . ASP B 1 195 ? 0.823 15.183 92.297 1.00 58.63 379 ASP B C 1
ATOM 4827 O O . ASP B 1 195 ? 0.530 14.375 91.404 1.00 55.55 379 ASP B O 1
ATOM 4832 N N . SER B 1 196 ? -0.079 15.996 92.843 1.00 59.77 380 SER B N 1
ATOM 4833 C CA . SER B 1 196 ? -1.456 15.955 92.373 1.00 61.65 380 SER B CA 1
ATOM 4834 C C . SER B 1 196 ? -1.610 16.545 90.977 1.00 58.55 380 SER B C 1
ATOM 4835 O O . SER B 1 196 ? -2.585 16.222 90.293 1.00 62.48 380 SER B O 1
ATOM 4838 N N . ASN B 1 197 ? -0.664 17.376 90.534 1.00 51.35 381 ASN B N 1
ATOM 4839 C CA . ASN B 1 197 ? -0.704 17.969 89.198 1.00 54.75 381 ASN B CA 1
ATOM 4840 C C . ASN B 1 197 ? -0.231 17.021 88.104 1.00 51.11 381 ASN B C 1
ATOM 4841 O O . ASN B 1 197 ? -0.428 17.319 86.922 1.00 49.93 381 ASN B O 1
ATOM 4846 N N . CYS B 1 198 ? 0.393 15.912 88.469 1.00 45.94 382 CYS B N 1
ATOM 4847 C CA . CYS B 1 198 ? 0.787 14.896 87.513 1.00 51.97 382 CYS B CA 1
ATOM 4848 C C . CYS B 1 198 ? -0.450 14.349 86.792 1.00 53.84 382 CYS B C 1
ATOM 4849 O O . CYS B 1 198 ? -1.357 13.828 87.454 1.00 50.40 382 CYS B O 1
ATOM 4852 N N . PRO B 1 199 ? -0.536 14.437 85.437 1.00 45.28 383 PRO B N 1
ATOM 4853 C CA . PRO B 1 199 ? -1.802 14.097 84.761 1.00 47.41 383 PRO B CA 1
ATOM 4854 C C . PRO B 1 199 ? -2.024 12.599 84.607 1.00 51.67 383 PRO B C 1
ATOM 4855 O O . PRO B 1 199 ? -1.700 12.015 83.566 1.00 48.60 383 PRO B O 1
ATOM 4859 N N . ILE B 1 200 ? -2.613 11.964 85.621 1.00 52.42 384 ILE B N 1
ATOM 4860 C CA . ILE B 1 200 ? -2.804 10.521 85.608 1.00 54.25 384 ILE B CA 1
ATOM 4861 C C . ILE B 1 200 ? -4.259 10.138 85.376 1.00 62.60 384 ILE B C 1
ATOM 4862 O O . ILE B 1 200 ? -4.594 8.954 85.453 1.00 61.03 384 ILE B O 1
ATOM 4867 N N . ILE B 1 201 ? -5.111 11.104 85.016 1.00 80.32 385 ILE B N 1
ATOM 4868 C CA . ILE B 1 201 ? -6.561 10.960 85.164 1.00 89.19 385 ILE B CA 1
ATOM 4869 C C . ILE B 1 201 ? -7.071 9.700 84.473 1.00 97.57 385 ILE B C 1
ATOM 4870 O O . ILE B 1 201 ? -7.818 8.911 85.065 1.00 112.81 385 ILE B O 1
ATOM 4872 N N . HIS B 1 202 ? -6.687 9.488 83.217 1.00 88.07 386 HIS B N 1
ATOM 4873 C CA . HIS B 1 202 ? -7.171 8.346 82.446 1.00 80.10 386 HIS B CA 1
ATOM 4874 C C . HIS B 1 202 ? -6.054 7.356 82.135 1.00 68.04 386 HIS B C 1
ATOM 4875 O O . HIS B 1 202 ? -6.052 6.696 81.095 1.00 62.43 386 HIS B O 1
ATOM 4882 N N . CYS B 1 203 ? -5.119 7.220 83.075 1.00 60.98 387 CYS B N 1
ATOM 4883 C CA . CYS B 1 203 ? -3.909 6.406 82.942 1.00 55.47 387 CYS B CA 1
ATOM 4884 C C . CYS B 1 203 ? -3.879 5.369 84.062 1.00 60.82 387 CYS B C 1
ATOM 4885 O O . CYS B 1 203 ? -3.402 5.658 85.162 1.00 58.89 387 CYS B O 1
ATOM 4888 N N . LYS B 1 204 ? -4.351 4.152 83.760 1.00 65.57 388 LYS B N 1
ATOM 4889 C CA . LYS B 1 204 ? -4.653 3.160 84.795 1.00 70.29 388 LYS B CA 1
ATOM 4890 C C . LYS B 1 204 ? -3.420 2.749 85.594 1.00 79.49 388 LYS B C 1
ATOM 4891 O O . LYS B 1 204 ? -3.514 2.492 86.800 1.00 75.76 388 LYS B O 1
ATOM 4893 N N . TYR B 1 205 ? -2.260 2.657 84.946 1.00 83.25 389 TYR B N 1
ATOM 4894 C CA . TYR B 1 205 ? -1.070 2.107 85.586 1.00 82.94 389 TYR B CA 1
ATOM 4895 C C . TYR B 1 205 ? -0.066 3.174 86.006 1.00 68.58 389 TYR B C 1
ATOM 4896 O O . TYR B 1 205 ? 1.053 2.835 86.406 1.00 66.91 389 TYR B O 1
ATOM 4905 N N . SER B 1 206 ? -0.433 4.446 85.933 1.00 65.34 390 SER B N 1
ATOM 4906 C CA . SER B 1 206 ? 0.468 5.526 86.304 1.00 63.53 390 SER B CA 1
ATOM 4907 C C . SER B 1 206 ? 0.165 5.998 87.720 1.00 65.81 390 SER B C 1
ATOM 4908 O O . SER B 1 206 ? -1.002 6.111 88.109 1.00 71.58 390 SER B O 1
ATOM 4911 N N . LYS B 1 207 ? 1.217 6.273 88.489 1.00 60.37 391 LYS B N 1
ATOM 4912 C CA . LYS B 1 207 ? 1.075 6.774 89.847 1.00 52.68 391 LYS B CA 1
ATOM 4913 C C . LYS B 1 207 ? 1.475 8.243 89.921 1.00 56.31 391 LYS B C 1
ATOM 4914 O O . LYS B 1 207 ? 2.261 8.740 89.101 1.00 50.83 391 LYS B O 1
ATOM 4920 N N . ALA B 1 208 ? 0.899 8.944 90.902 1.00 50.12 392 ALA B N 1
ATOM 4921 C CA . ALA B 1 208 ? 1.029 10.396 90.949 1.00 50.63 392 ALA B CA 1
ATOM 4922 C C . ALA B 1 208 ? 2.482 10.831 91.089 1.00 48.33 392 ALA B C 1
ATOM 4923 O O . ALA B 1 208 ? 2.846 11.922 90.641 1.00 44.47 392 ALA B O 1
ATOM 4925 N N . GLU B 1 209 ? 3.327 9.990 91.686 1.00 47.78 393 GLU B N 1
ATOM 4926 C CA . GLU B 1 209 ? 4.739 10.321 91.841 1.00 47.75 393 GLU B CA 1
ATOM 4927 C C . GLU B 1 209 ? 5.513 10.293 90.522 1.00 41.57 393 GLU B C 1
ATOM 4928 O O . GLU B 1 209 ? 6.687 10.675 90.509 1.00 38.76 393 GLU B O 1
ATOM 4934 N N . ASN B 1 210 ? 4.896 9.852 89.427 1.00 42.41 394 ASN B N 1
ATOM 4935 C CA . ASN B 1 210 ? 5.676 9.495 88.238 1.00 44.92 394 ASN B CA 1
ATOM 4936 C C . ASN B 1 210 ? 6.299 10.720 87.571 1.00 42.59 394 ASN B C 1
ATOM 4937 O O . ASN B 1 210 ? 7.430 10.648 87.069 1.00 42.04 394 ASN B O 1
ATOM 4942 N N . CYS B 1 211 ? 5.593 11.854 87.555 1.00 41.38 395 CYS B N 1
ATOM 4943 C CA . CYS B 1 211 ? 6.153 13.043 86.912 1.00 47.05 395 CYS B CA 1
ATOM 4944 C C . CYS B 1 211 ? 7.406 13.514 87.648 1.00 48.78 395 CYS B C 1
ATOM 4945 O O . CYS B 1 211 ? 8.444 13.781 87.030 1.00 37.39 395 CYS B O 1
ATOM 4948 N N . ARG B 1 212 ? 7.337 13.588 88.984 1.00 37.68 396 ARG B N 1
ATOM 4949 C CA . ARG B 1 212 ? 8.465 14.089 89.768 1.00 40.48 396 ARG B CA 1
ATOM 4950 C C . ARG B 1 212 ? 9.654 13.135 89.692 1.00 38.39 396 ARG B C 1
ATOM 4951 O O . ARG B 1 212 ? 10.808 13.575 89.604 1.00 37.38 396 ARG B O 1
ATOM 4959 N N . LEU B 1 213 ? 9.393 11.826 89.712 1.00 39.91 397 LEU B N 1
ATOM 4960 C CA . LEU B 1 213 ? 10.483 10.856 89.646 1.00 41.64 397 LEU B CA 1
ATOM 4961 C C . LEU B 1 213 ? 11.207 10.914 88.297 1.00 43.25 397 LEU B C 1
ATOM 4962 O O . LEU B 1 213 ? 12.422 10.693 88.230 1.00 40.26 397 LEU B O 1
ATOM 4967 N N . SER B 1 214 ? 10.491 11.202 87.220 1.00 39.06 398 SER B N 1
ATOM 4968 C CA . SER B 1 214 ? 11.127 11.234 85.908 1.00 37.37 398 SER B CA 1
ATOM 4969 C C . SER B 1 214 ? 11.640 12.629 85.521 1.00 37.26 398 SER B C 1
ATOM 4970 O O . SER B 1 214 ? 11.924 12.867 84.340 1.00 38.73 398 SER B O 1
ATOM 4973 N N . MET B 1 215 ? 11.803 13.545 86.488 1.00 31.86 399 MET B N 1
ATOM 4974 C CA . MET B 1 215 ? 12.501 14.807 86.243 1.00 31.32 399 MET B CA 1
ATOM 4975 C C . MET B 1 215 ? 14.015 14.697 86.439 1.00 32.37 399 MET B C 1
ATOM 4976 O O . MET B 1 215 ? 14.724 15.696 86.248 1.00 29.93 399 MET B O 1
ATOM 4981 N N . GLY B 1 216 ? 14.524 13.511 86.812 1.00 28.59 400 GLY B N 1
ATOM 4982 C CA . GLY B 1 216 ? 15.937 13.216 86.716 1.00 30.98 400 GLY B CA 1
ATOM 4983 C C . GLY B 1 216 ? 16.143 11.949 85.901 1.00 36.07 400 GLY B C 1
ATOM 4984 O O . GLY B 1 216 ? 15.187 11.229 85.595 1.00 35.29 400 GLY B O 1
ATOM 4985 N N . VAL B 1 217 ? 17.410 11.671 85.566 1.00 34.72 401 VAL B N 1
ATOM 4986 C CA . VAL B 1 217 ? 17.706 10.567 84.649 1.00 33.25 401 VAL B CA 1
ATOM 4987 C C . VAL B 1 217 ? 17.411 9.202 85.249 1.00 36.62 401 VAL B C 1
ATOM 4988 O O . VAL B 1 217 ? 17.378 8.221 84.511 1.00 38.07 401 VAL B O 1
ATOM 4992 N N . ASN B 1 218 ? 17.188 9.113 86.557 1.00 37.54 402 ASN B N 1
ATOM 4993 C CA . ASN B 1 218 ? 16.568 7.931 87.139 1.00 40.82 402 ASN B CA 1
ATOM 4994 C C . ASN B 1 218 ? 15.831 8.360 88.403 1.00 41.41 402 ASN B C 1
ATOM 4995 O O . ASN B 1 218 ? 16.002 9.474 88.892 1.00 41.68 402 ASN B O 1
ATOM 5000 N N . SER B 1 219 ? 15.000 7.454 88.939 1.00 47.52 403 SER B N 1
ATOM 5001 C CA . SER B 1 219 ? 14.084 7.828 90.016 1.00 45.34 403 SER B CA 1
ATOM 5002 C C . SER B 1 219 ? 14.815 8.271 91.276 1.00 49.83 403 SER B C 1
ATOM 5003 O O . SER B 1 219 ? 14.257 9.024 92.083 1.00 45.42 403 SER B O 1
ATOM 5006 N N . LYS B 1 220 ? 16.050 7.814 91.474 1.00 53.25 404 LYS B N 1
ATOM 5007 C CA . LYS B 1 220 ? 16.792 8.130 92.687 1.00 53.52 404 LYS B CA 1
ATOM 5008 C C . LYS B 1 220 ? 17.956 9.078 92.424 1.00 50.78 404 LYS B C 1
ATOM 5009 O O . LYS B 1 220 ? 18.837 9.227 93.278 1.00 43.19 404 LYS B O 1
ATOM 5015 N N . SER B 1 221 ? 17.964 9.742 91.267 1.00 46.08 405 SER B N 1
ATOM 5016 C CA . SER B 1 221 ? 19.066 10.626 90.924 1.00 35.24 405 SER B CA 1
ATOM 5017 C C . SER B 1 221 ? 19.215 11.740 91.948 1.00 39.00 405 SER B C 1
ATOM 5018 O O . SER B 1 221 ? 18.227 12.294 92.450 1.00 36.34 405 SER B O 1
ATOM 5021 N N . HIS B 1 222 ? 20.469 12.088 92.228 1.00 41.06 406 HIS B N 1
ATOM 5022 C CA . HIS B 1 222 ? 20.743 13.206 93.118 1.00 44.29 406 HIS B CA 1
ATOM 5023 C C . HIS B 1 222 ? 20.189 14.527 92.584 1.00 42.74 406 HIS B C 1
ATOM 5024 O O . HIS B 1 222 ? 19.713 15.359 93.374 1.00 38.60 406 HIS B O 1
ATOM 5031 N N . TYR B 1 223 ? 20.245 14.749 91.263 1.00 34.94 407 TYR B N 1
ATOM 5032 C CA . TYR B 1 223 ? 19.757 15.974 90.636 1.00 31.90 407 TYR B CA 1
ATOM 5033 C C . TYR B 1 223 ? 18.506 15.716 89.803 1.00 34.00 407 TYR B C 1
ATOM 5034 O O . TYR B 1 223 ? 18.312 14.620 89.273 1.00 33.19 407 TYR B O 1
ATOM 5043 N N . ILE B 1 224 ? 17.664 16.743 89.683 1.00 33.01 408 ILE B N 1
ATOM 5044 C CA . ILE B 1 224 ? 16.699 16.842 88.599 1.00 37.71 408 ILE B CA 1
ATOM 5045 C C . ILE B 1 224 ? 17.284 17.806 87.568 1.00 38.08 408 ILE B C 1
ATOM 5046 O O . ILE B 1 224 ? 18.164 18.613 87.881 1.00 31.66 408 ILE B O 1
ATOM 5051 N N . LEU B 1 225 ? 16.802 17.716 86.316 1.00 33.46 409 LEU B N 1
ATOM 5052 C CA . LEU B 1 225 ? 17.283 18.547 85.206 1.00 32.48 409 LEU B CA 1
ATOM 5053 C C . LEU B 1 225 ? 16.179 19.479 84.730 1.00 31.39 409 LEU B C 1
ATOM 5054 O O . LEU B 1 225 ? 15.054 19.037 84.472 1.00 29.80 409 LEU B O 1
ATOM 5059 N N . ARG B 1 226 ? 16.519 20.751 84.541 1.00 29.89 410 ARG B N 1
ATOM 5060 C CA . ARG B 1 226 ? 15.562 21.753 84.099 1.00 30.16 410 ARG B CA 1
ATOM 5061 C C . ARG B 1 226 ? 16.133 22.519 82.911 1.00 27.86 410 ARG B C 1
ATOM 5062 O O . ARG B 1 226 ? 17.216 23.114 83.007 1.00 30.65 410 ARG B O 1
ATOM 5070 N N . SER B 1 227 ? 15.410 22.500 81.797 1.00 25.71 411 SER B N 1
ATOM 5071 C CA . SER B 1 227 ? 15.874 23.198 80.614 1.00 25.86 411 SER B CA 1
ATOM 5072 C C . SER B 1 227 ? 15.780 24.716 80.822 1.00 30.93 411 SER B C 1
ATOM 5073 O O . SER B 1 227 ? 15.181 25.216 81.782 1.00 32.67 411 SER B O 1
ATOM 5076 N N . GLY B 1 228 ? 16.405 25.450 79.909 1.00 27.26 412 GLY B N 1
ATOM 5077 C CA . GLY B 1 228 ? 16.457 26.898 80.034 1.00 22.75 412 GLY B CA 1
ATOM 5078 C C . GLY B 1 228 ? 17.381 27.488 78.987 1.00 24.53 412 GLY B C 1
ATOM 5079 O O . GLY B 1 228 ? 17.631 26.878 77.945 1.00 25.67 412 GLY B O 1
ATOM 5080 N N . LEU B 1 229 ? 17.888 28.677 79.283 1.00 27.00 413 LEU B N 1
ATOM 5081 C CA . LEU B 1 229 ? 18.793 29.387 78.397 1.00 24.78 413 LEU B CA 1
ATOM 5082 C C . LEU B 1 229 ? 19.978 29.921 79.185 1.00 27.54 413 LEU B C 1
ATOM 5083 O O . LEU B 1 229 ? 19.882 30.185 80.396 1.00 27.12 413 LEU B O 1
ATOM 5088 N N . LEU B 1 230 ? 21.111 30.034 78.501 1.00 20.83 414 LEU B N 1
ATOM 5089 C CA . LEU B 1 230 ? 22.276 30.736 79.028 1.00 29.57 414 LEU B CA 1
ATOM 5090 C C . LEU B 1 230 ? 22.448 32.013 78.214 1.00 29.04 414 LEU B C 1
ATOM 5091 O O . LEU B 1 230 ? 22.652 31.962 76.990 1.00 25.16 414 LEU B O 1
ATOM 5096 N N . LYS B 1 231 ? 22.313 33.152 78.893 1.00 30.84 415 LYS B N 1
ATOM 5097 C CA . LYS B 1 231 ? 22.327 34.478 78.281 1.00 28.08 415 LYS B CA 1
ATOM 5098 C C . LYS B 1 231 ? 23.728 35.060 78.366 1.00 28.83 415 LYS B C 1
ATOM 5099 O O . LYS B 1 231 ? 24.359 35.008 79.431 1.00 31.89 415 LYS B O 1
ATOM 5105 N N . TYR B 1 232 ? 24.214 35.606 77.249 1.00 26.64 416 TYR B N 1
ATOM 5106 C CA . TYR B 1 232 ? 25.543 36.221 77.161 1.00 31.78 416 TYR B CA 1
ATOM 5107 C C . TYR B 1 232 ? 25.399 37.576 76.456 1.00 35.26 416 TYR B C 1
ATOM 5108 O O . TYR B 1 232 ? 25.309 37.649 75.230 1.00 31.28 416 TYR B O 1
ATOM 5117 N N . ASN B 1 233 ? 25.383 38.656 77.231 1.00 31.72 417 ASN B N 1
ATOM 5118 C CA . ASN B 1 233 ? 25.222 40.004 76.684 1.00 31.70 417 ASN B CA 1
ATOM 5119 C C . ASN B 1 233 ? 26.588 40.545 76.271 1.00 26.24 417 ASN B C 1
ATOM 5120 O O . ASN B 1 233 ? 27.433 40.825 77.125 1.00 33.50 417 ASN B O 1
ATOM 5125 N N . LEU B 1 234 ? 26.801 40.713 74.962 1.00 27.91 418 LEU B N 1
ATOM 5126 C CA . LEU B 1 234 ? 28.085 41.169 74.435 1.00 34.79 418 LEU B CA 1
ATOM 5127 C C . LEU B 1 234 ? 28.345 42.656 74.666 1.00 45.30 418 LEU B C 1
ATOM 5128 O O . LEU B 1 234 ? 29.483 43.102 74.478 1.00 40.51 418 LEU B O 1
ATOM 5133 N N . SER B 1 235 ? 27.321 43.432 75.024 1.00 42.97 419 SER B N 1
ATOM 5134 C CA . SER B 1 235 ? 27.523 44.860 75.254 1.00 52.53 419 SER B CA 1
ATOM 5135 C C . SER B 1 235 ? 28.288 45.116 76.544 1.00 63.36 419 SER B C 1
ATOM 5136 O O . SER B 1 235 ? 29.013 46.111 76.644 1.00 66.26 419 SER B O 1
ATOM 5139 N N . LEU B 1 236 ? 28.141 44.228 77.531 1.00 74.24 420 LEU B N 1
ATOM 5140 C CA . LEU B 1 236 ? 28.742 44.446 78.844 1.00 84.22 420 LEU B CA 1
ATOM 5141 C C . LEU B 1 236 ? 30.250 44.639 78.738 1.00 95.40 420 LEU B C 1
ATOM 5142 O O . LEU B 1 236 ? 30.815 45.551 79.352 1.00 104.57 420 LEU B O 1
ATOM 5147 N N . GLY B 1 237 ? 30.918 43.794 77.959 1.00 92.50 421 GLY B N 1
ATOM 5148 C CA . GLY B 1 237 ? 32.354 43.898 77.796 1.00 91.98 421 GLY B CA 1
ATOM 5149 C C . GLY B 1 237 ? 33.126 43.478 79.029 1.00 91.18 421 GLY B C 1
ATOM 5150 O O . GLY B 1 237 ? 32.557 43.348 80.118 1.00 91.53 421 GLY B O 1
ATOM 5151 N N . GLY B 1 238 ? 34.430 43.270 78.873 1.00 91.46 422 GLY B N 1
ATOM 5152 C CA . GLY B 1 238 ? 35.240 42.789 79.974 1.00 87.69 422 GLY B CA 1
ATOM 5153 C C . GLY B 1 238 ? 35.038 41.309 80.208 1.00 82.11 422 GLY B C 1
ATOM 5154 O O . GLY B 1 238 ? 34.967 40.534 79.249 1.00 78.76 422 GLY B O 1
ATOM 5155 N N . ASP B 1 239 ? 34.936 40.905 81.473 1.00 82.65 423 ASP B N 1
ATOM 5156 C CA . ASP B 1 239 ? 34.736 39.499 81.796 1.00 86.55 423 ASP B CA 1
ATOM 5157 C C . ASP B 1 239 ? 33.379 39.021 81.293 1.00 84.89 423 ASP B C 1
ATOM 5158 O O . ASP B 1 239 ? 32.361 39.703 81.449 1.00 89.10 423 ASP B O 1
ATOM 5163 N N . ILE B 1 240 ? 33.371 37.837 80.679 1.00 76.75 424 ILE B N 1
ATOM 5164 C CA . ILE B 1 240 ? 32.129 37.237 80.206 1.00 68.87 424 ILE B CA 1
ATOM 5165 C C . ILE B 1 240 ? 31.298 36.786 81.401 1.00 61.96 424 ILE B C 1
ATOM 5166 O O . ILE B 1 240 ? 31.810 36.135 82.322 1.00 62.97 424 ILE B O 1
ATOM 5171 N N . ILE B 1 241 ? 30.010 37.132 81.393 1.00 51.81 425 ILE B N 1
ATOM 5172 C CA . ILE B 1 241 ? 29.061 36.691 82.416 1.00 43.11 425 ILE B CA 1
ATOM 5173 C C . ILE B 1 241 ? 27.933 35.946 81.714 1.00 46.45 425 ILE B C 1
ATOM 5174 O O . ILE B 1 241 ? 27.193 36.536 80.913 1.00 46.93 425 ILE B O 1
ATOM 5179 N N . LEU B 1 242 ? 27.793 34.659 82.017 1.00 43.16 426 LEU B N 1
ATOM 5180 C CA . LEU B 1 242 ? 26.651 33.873 81.571 1.00 38.05 426 LEU B CA 1
ATOM 5181 C C . LEU B 1 242 ? 25.607 33.871 82.669 1.00 35.92 426 LEU B C 1
ATOM 5182 O O . LEU B 1 242 ? 25.937 33.723 83.850 1.00 41.57 426 LEU B O 1
ATOM 5187 N N . GLN B 1 243 ? 24.346 34.045 82.288 1.00 28.78 427 GLN B N 1
ATOM 5188 C CA . GLN B 1 243 ? 23.247 34.016 83.241 1.00 30.76 427 GLN B CA 1
ATOM 5189 C C . GLN B 1 243 ? 22.260 32.954 82.798 1.00 33.24 427 GLN B C 1
ATOM 5190 O O . GLN B 1 243 ? 21.842 32.946 81.632 1.00 28.83 427 GLN B O 1
ATOM 5196 N N . PHE B 1 244 ? 21.869 32.079 83.723 1.00 30.86 428 PHE B N 1
ATOM 5197 C CA . PHE B 1 244 ? 20.916 31.026 83.403 1.00 33.30 428 PHE B CA 1
ATOM 5198 C C . PHE B 1 244 ? 19.495 31.540 83.567 1.00 35.42 428 PHE B C 1
ATOM 5199 O O . PHE B 1 244 ? 19.179 32.248 84.534 1.00 31.47 428 PHE B O 1
ATOM 5207 N N . ILE B 1 245 ? 18.639 31.168 82.622 1.00 27.77 429 ILE B N 1
ATOM 5208 C CA . ILE B 1 245 ? 17.221 31.511 82.613 1.00 28.40 429 ILE B CA 1
ATOM 5209 C C . ILE B 1 245 ? 16.433 30.201 82.558 1.00 30.49 429 ILE B C 1
ATOM 5210 O O . ILE B 1 245 ? 16.452 29.521 81.529 1.00 29.46 429 ILE B O 1
ATOM 5215 N N . GLU B 1 246 ? 15.704 29.858 83.635 1.00 25.65 430 GLU B N 1
ATOM 5216 C CA . GLU B 1 246 ? 15.019 28.565 83.661 1.00 27.04 430 GLU B CA 1
ATOM 5217 C C . GLU B 1 246 ? 13.734 28.620 82.838 1.00 27.16 430 GLU B C 1
ATOM 5218 O O . GLU B 1 246 ? 13.091 29.670 82.713 1.00 28.77 430 GLU B O 1
ATOM 5224 N N . ILE B 1 247 ? 13.369 27.485 82.252 1.00 26.51 431 ILE B N 1
ATOM 5225 C CA . ILE B 1 247 ? 12.103 27.405 81.525 1.00 29.45 431 ILE B CA 1
ATOM 5226 C C . ILE B 1 247 ? 10.946 27.384 82.524 1.00 40.09 431 ILE B C 1
ATOM 5227 O O . ILE B 1 247 ? 11.059 26.826 83.632 1.00 30.40 431 ILE B O 1
ATOM 5232 N N . ALA B 1 248 ? 9.834 28.032 82.154 1.00 34.33 432 ALA B N 1
ATOM 5233 C CA . ALA B 1 248 ? 8.645 28.060 83.008 1.00 36.71 432 ALA B CA 1
ATOM 5234 C C . ALA B 1 248 ? 8.046 26.651 83.130 1.00 37.84 432 ALA B C 1
ATOM 5235 O O . ALA B 1 248 ? 8.365 25.754 82.349 1.00 32.42 432 ALA B O 1
ATOM 5237 N N . ASP B 1 249 ? 7.148 26.459 84.113 1.00 24.87 433 ASP B N 1
ATOM 5238 C CA . ASP B 1 249 ? 6.714 25.109 84.475 1.00 30.42 433 ASP B CA 1
ATOM 5239 C C . ASP B 1 249 ? 5.433 24.641 83.778 1.00 34.51 433 ASP B C 1
ATOM 5240 O O . ASP B 1 249 ? 4.853 23.631 84.203 1.00 29.60 433 ASP B O 1
ATOM 5245 N N . ASN B 1 250 ? 4.979 25.327 82.725 1.00 26.98 434 ASN B N 1
ATOM 5246 C CA . ASN B 1 250 ? 3.867 24.824 81.923 1.00 33.50 434 ASN B CA 1
ATOM 5247 C C . ASN B 1 250 ? 4.344 23.656 81.047 1.00 35.56 434 ASN B C 1
ATOM 5248 O O . ASN B 1 250 ? 5.326 23.793 80.303 1.00 29.92 434 ASN B O 1
ATOM 5253 N N . ARG B 1 251 ? 3.671 22.501 81.151 1.00 32.47 435 ARG B N 1
ATOM 5254 C CA . ARG B 1 251 ? 4.075 21.262 80.471 1.00 34.67 435 ARG B CA 1
ATOM 5255 C C . ARG B 1 251 ? 5.557 20.949 80.716 1.00 33.54 435 ARG B C 1
ATOM 5256 O O . ARG B 1 251 ? 6.348 20.766 79.793 1.00 33.19 435 ARG B O 1
ATOM 5264 N N . LEU B 1 252 ? 5.918 20.876 81.989 1.00 26.33 436 LEU B N 1
ATOM 5265 C CA . LEU B 1 252 ? 7.303 20.638 82.379 1.00 30.34 436 LEU B CA 1
ATOM 5266 C C . LEU B 1 252 ? 7.713 19.186 82.117 1.00 33.30 436 LEU B C 1
ATOM 5267 O O . LEU B 1 252 ? 7.063 18.251 82.599 1.00 29.65 436 LEU B O 1
ATOM 5272 N N . THR B 1 253 ? 8.791 18.985 81.361 1.00 30.81 437 THR B N 1
ATOM 5273 C CA . THR B 1 253 ? 9.404 17.659 81.251 1.00 29.93 437 THR B CA 1
ATOM 5274 C C . THR B 1 253 ? 10.864 17.764 81.675 1.00 30.30 437 THR B C 1
ATOM 5275 O O . THR B 1 253 ? 11.407 18.859 81.823 1.00 37.44 437 THR B O 1
ATOM 5279 N N . ILE B 1 254 ? 11.517 16.609 81.854 1.00 31.32 438 ILE B N 1
ATOM 5280 C CA . ILE B 1 254 ? 12.921 16.625 82.243 1.00 27.44 438 ILE B CA 1
ATOM 5281 C C . ILE B 1 254 ? 13.746 17.487 81.271 1.00 33.00 438 ILE B C 1
ATOM 5282 O O . ILE B 1 254 ? 13.548 17.457 80.044 1.00 28.72 438 ILE B O 1
ATOM 5287 N N . GLY B 1 255 ? 14.651 18.291 81.832 1.00 26.24 439 GLY B N 1
ATOM 5288 C CA . GLY B 1 255 ? 15.578 19.078 81.047 1.00 27.81 439 GLY B CA 1
ATOM 5289 C C . GLY B 1 255 ? 16.228 18.192 80.004 1.00 26.97 439 GLY B C 1
ATOM 5290 O O . GLY B 1 255 ? 16.579 17.041 80.301 1.00 27.57 439 GLY B O 1
ATOM 5291 N N . SER B 1 256 ? 16.352 18.691 78.777 1.00 23.77 440 SER B N 1
ATOM 5292 C CA . SER B 1 256 ? 16.681 17.846 77.639 1.00 25.70 440 SER B CA 1
ATOM 5293 C C . SER B 1 256 ? 17.215 18.741 76.518 1.00 23.20 440 SER B C 1
ATOM 5294 O O . SER B 1 256 ? 17.033 19.962 76.557 1.00 24.02 440 SER B O 1
ATOM 5297 N N . PRO B 1 257 ? 17.903 18.172 75.529 1.00 25.40 441 PRO B N 1
ATOM 5298 C CA . PRO B 1 257 ? 18.487 19.012 74.465 1.00 25.25 441 PRO B CA 1
ATOM 5299 C C . PRO B 1 257 ? 17.403 19.798 73.747 1.00 22.58 441 PRO B C 1
ATOM 5300 O O . PRO B 1 257 ? 16.354 19.262 73.398 1.00 21.88 441 PRO B O 1
ATOM 5304 N N . SER B 1 258 ? 17.647 21.090 73.562 1.00 21.83 442 SER B N 1
ATOM 5305 C CA . SER B 1 258 ? 16.615 21.993 73.069 1.00 20.05 442 SER B CA 1
ATOM 5306 C C . SER B 1 258 ? 17.232 22.929 72.039 1.00 25.58 442 SER B C 1
ATOM 5307 O O . SER B 1 258 ? 18.453 23.010 71.903 1.00 21.42 442 SER B O 1
ATOM 5310 N N . LYS B 1 259 ? 16.400 23.718 71.364 1.00 21.21 443 LYS B N 1
ATOM 5311 C CA . LYS B 1 259 ? 17.015 24.795 70.594 1.00 20.36 443 LYS B CA 1
ATOM 5312 C C . LYS B 1 259 ? 16.026 25.938 70.473 1.00 22.43 443 LYS B C 1
ATOM 5313 O O . LYS B 1 259 ? 14.805 25.738 70.539 1.00 21.04 443 LYS B O 1
ATOM 5319 N N . ILE B 1 260 ? 16.568 27.146 70.347 1.00 23.81 444 ILE B N 1
ATOM 5320 C CA . ILE B 1 260 ? 15.763 28.349 70.159 1.00 22.46 444 ILE B CA 1
ATOM 5321 C C . ILE B 1 260 ? 16.222 29.001 68.864 1.00 24.00 444 ILE B C 1
ATOM 5322 O O . ILE B 1 260 ? 17.426 29.084 68.586 1.00 25.43 444 ILE B O 1
ATOM 5327 N N . TYR B 1 261 ? 15.259 29.440 68.058 1.00 21.68 445 TYR B N 1
ATOM 5328 C CA . TYR B 1 261 ? 15.574 29.961 66.737 1.00 26.29 445 TYR B CA 1
ATOM 5329 C C . TYR B 1 261 ? 14.546 31.013 66.358 1.00 22.97 445 TYR B C 1
ATOM 5330 O O . TYR B 1 261 ? 13.418 30.980 66.817 1.00 21.19 445 TYR B O 1
ATOM 5339 N N . ASN B 1 262 ? 14.944 31.925 65.465 1.00 21.66 446 ASN B N 1
ATOM 5340 C CA . ASN B 1 262 ? 14.025 32.891 64.880 1.00 22.98 446 ASN B CA 1
ATOM 5341 C C . ASN B 1 262 ? 13.366 32.317 63.631 1.00 20.57 446 ASN B C 1
ATOM 5342 O O . ASN B 1 262 ? 14.047 31.744 62.774 1.00 22.64 446 ASN B O 1
ATOM 5347 N N . SER B 1 263 ? 12.047 32.480 63.523 1.00 21.88 447 SER B N 1
ATOM 5348 C CA . SER B 1 263 ? 11.338 32.218 62.278 1.00 28.96 447 SER B CA 1
ATOM 5349 C C . SER B 1 263 ? 10.334 33.341 62.048 1.00 29.48 447 SER B C 1
ATOM 5350 O O . SER B 1 263 ? 9.544 33.656 62.938 1.00 24.21 447 SER B O 1
ATOM 5353 N N . LEU B 1 264 ? 10.341 33.927 60.851 1.00 21.87 448 LEU B N 1
ATOM 5354 C CA . LEU B 1 264 ? 9.409 35.030 60.535 1.00 24.81 448 LEU B CA 1
ATOM 5355 C C . LEU B 1 264 ? 9.407 36.113 61.618 1.00 24.57 448 LEU B C 1
ATOM 5356 O O . LEU B 1 264 ? 8.366 36.633 62.005 1.00 24.04 448 LEU B O 1
ATOM 5361 N N . GLY B 1 265 ? 10.587 36.446 62.127 1.00 21.57 449 GLY B N 1
ATOM 5362 C CA . GLY B 1 265 ? 10.730 37.613 62.967 1.00 26.64 449 GLY B CA 1
ATOM 5363 C C . GLY B 1 265 ? 10.451 37.442 64.447 1.00 25.84 449 GLY B C 1
ATOM 5364 O O . GLY B 1 265 ? 10.432 38.457 65.158 1.00 24.49 449 GLY B O 1
ATOM 5365 N N . GLN B 1 266 ? 10.233 36.219 64.936 1.00 20.09 450 GLN B N 1
ATOM 5366 C CA . GLN B 1 266 ? 9.979 35.973 66.368 1.00 22.06 450 GLN B CA 1
ATOM 5367 C C . GLN B 1 266 ? 10.641 34.657 66.783 1.00 26.08 450 GLN B C 1
ATOM 5368 O O . GLN B 1 266 ? 10.809 33.756 65.948 1.00 27.38 450 GLN B O 1
ATOM 5374 N N . PRO B 1 267 ? 11.031 34.513 68.050 1.00 23.36 451 PRO B N 1
ATOM 5375 C CA . PRO B 1 267 ? 11.705 33.277 68.466 1.00 25.63 451 PRO B CA 1
ATOM 5376 C C . PRO B 1 267 ? 10.737 32.109 68.655 1.00 23.82 451 PRO B C 1
ATOM 5377 O O . PRO B 1 267 ? 9.564 32.276 68.990 1.00 20.86 451 PRO B O 1
ATOM 5381 N N . VAL B 1 268 ? 11.280 30.910 68.463 1.00 24.91 452 VAL B N 1
ATOM 5382 C CA . VAL B 1 268 ? 10.557 29.640 68.558 1.00 18.62 452 VAL B CA 1
ATOM 5383 C C . VAL B 1 268 ? 11.476 28.681 69.311 1.00 21.98 452 VAL B C 1
ATOM 5384 O O . VAL B 1 268 ? 12.700 28.770 69.192 1.00 25.34 452 VAL B O 1
ATOM 5388 N N . PHE B 1 269 ? 10.880 27.731 70.050 1.00 24.86 453 PHE B N 1
ATOM 5389 C CA . PHE B 1 269 ? 11.605 26.815 70.941 1.00 23.03 453 PHE B CA 1
ATOM 5390 C C . PHE B 1 269 ? 11.191 25.380 70.648 1.00 26.88 453 PHE B C 1
ATOM 5391 O O . PHE B 1 269 ? 10.010 25.111 70.439 1.00 33.36 453 PHE B O 1
ATOM 5399 N N . TYR B 1 270 ? 12.168 24.465 70.628 1.00 23.56 454 TYR B N 1
ATOM 5400 C CA . TYR B 1 270 ? 11.922 23.025 70.566 1.00 21.49 454 TYR B CA 1
ATOM 5401 C C . TYR B 1 270 ? 12.620 22.388 71.755 1.00 21.50 454 TYR B C 1
ATOM 5402 O O . TYR B 1 270 ? 13.774 22.722 72.040 1.00 24.29 454 TYR B O 1
ATOM 5411 N N . GLN B 1 271 ? 11.939 21.487 72.460 1.00 22.71 455 GLN B N 1
ATOM 5412 C CA . GLN B 1 271 ? 12.586 20.742 73.534 1.00 25.61 455 GLN B CA 1
ATOM 5413 C C . GLN B 1 271 ? 12.407 19.252 73.274 1.00 26.56 455 GLN B C 1
ATOM 5414 O O . GLN B 1 271 ? 11.277 18.792 73.095 1.00 26.57 455 GLN B O 1
ATOM 5420 N N . ALA B 1 272 ? 13.507 18.490 73.254 1.00 26.78 456 ALA B N 1
ATOM 5421 C CA . ALA B 1 272 ? 13.376 17.062 72.991 1.00 21.95 456 ALA B CA 1
ATOM 5422 C C . ALA B 1 272 ? 12.580 16.378 74.102 1.00 22.50 456 ALA B C 1
ATOM 5423 O O . ALA B 1 272 ? 12.618 16.785 75.267 1.00 25.76 456 ALA B O 1
ATOM 5425 N N . SER B 1 273 ? 11.820 15.347 73.723 1.00 25.82 457 SER B N 1
ATOM 5426 C CA . SER B 1 273 ? 10.972 14.611 74.669 1.00 31.46 457 SER B CA 1
ATOM 5427 C C . SER B 1 273 ? 11.760 13.435 75.230 1.00 34.30 457 SER B C 1
ATOM 5428 O O . SER B 1 273 ? 11.786 12.361 74.643 1.00 29.71 457 SER B O 1
ATOM 5431 N N . TYR B 1 274 ? 12.407 13.624 76.385 1.00 29.10 458 TYR B N 1
ATOM 5432 C CA . TYR B 1 274 ? 13.275 12.575 76.917 1.00 32.01 458 TYR B CA 1
ATOM 5433 C C . TYR B 1 274 ? 12.630 11.794 78.061 1.00 30.59 458 TYR B C 1
ATOM 5434 O O . TYR B 1 274 ? 13.340 11.097 78.794 1.00 29.56 458 TYR B O 1
ATOM 5443 N N . SER B 1 275 ? 11.310 11.883 78.224 1.00 29.64 459 SER B N 1
ATOM 5444 C CA A SER B 1 275 ? 10.635 11.094 79.247 0.52 33.09 459 SER B CA 1
ATOM 5445 C CA B SER B 1 275 ? 10.623 11.119 79.261 0.48 33.11 459 SER B CA 1
ATOM 5446 C C . SER B 1 275 ? 9.263 10.630 78.775 1.00 34.99 459 SER B C 1
ATOM 5447 O O . SER B 1 275 ? 9.099 10.278 77.604 1.00 34.91 459 SER B O 1
ATOM 5452 N N . TRP B 1 276 ? 8.272 10.630 79.669 1.00 34.59 460 TRP B N 1
ATOM 5453 C CA . TRP B 1 276 ? 6.992 9.975 79.400 1.00 36.61 460 TRP B CA 1
ATOM 5454 C C . TRP B 1 276 ? 6.064 10.772 78.487 1.00 32.54 460 TRP B C 1
ATOM 5455 O O . TRP B 1 276 ? 5.156 10.184 77.889 1.00 36.18 460 TRP B O 1
ATOM 5466 N N . ASP B 1 277 ? 6.226 12.089 78.403 1.00 32.72 461 ASP B N 1
ATOM 5467 C CA . ASP B 1 277 ? 5.405 12.922 77.522 1.00 30.54 461 ASP B CA 1
ATOM 5468 C C . ASP B 1 277 ? 6.092 12.939 76.157 1.00 32.61 461 ASP B C 1
ATOM 5469 O O . ASP B 1 277 ? 6.973 13.758 75.895 1.00 30.60 461 ASP B O 1
ATOM 5474 N N . THR B 1 278 ? 5.673 12.039 75.267 1.00 30.19 462 THR B N 1
ATOM 5475 C CA . THR B 1 278 ? 6.438 11.753 74.057 1.00 30.21 462 THR B CA 1
ATOM 5476 C C . THR B 1 278 ? 5.992 12.540 72.831 1.00 35.22 462 THR B C 1
ATOM 5477 O O . THR B 1 278 ? 6.654 12.444 71.793 1.00 34.83 462 THR B O 1
ATOM 5481 N N . MET B 1 279 ? 4.904 13.302 72.909 1.00 33.25 463 MET B N 1
ATOM 5482 C CA . MET B 1 279 ? 4.483 14.099 71.763 1.00 33.18 463 MET B CA 1
ATOM 5483 C C . MET B 1 279 ? 5.380 15.330 71.638 1.00 31.24 463 MET B C 1
ATOM 5484 O O . MET B 1 279 ? 5.888 15.843 72.631 1.00 27.20 463 MET B O 1
ATOM 5489 N N . ILE B 1 280 ? 5.605 15.777 70.395 1.00 24.52 464 ILE B N 1
ATOM 5490 C CA . ILE B 1 280 ? 6.626 16.798 70.150 1.00 28.16 464 ILE B CA 1
ATOM 5491 C C . ILE B 1 280 ? 6.334 18.078 70.943 1.00 32.26 464 ILE B C 1
ATOM 5492 O O . ILE B 1 280 ? 5.179 18.498 71.098 1.00 32.02 464 ILE B O 1
ATOM 5497 N N . LYS B 1 281 ? 7.392 18.691 71.473 1.00 28.28 465 LYS B N 1
ATOM 5498 C CA . LYS B 1 281 ? 7.302 19.932 72.245 1.00 29.87 465 LYS B CA 1
ATOM 5499 C C . LYS B 1 281 ? 7.968 21.048 71.458 1.00 26.33 465 LYS B C 1
ATOM 5500 O O . LYS B 1 281 ? 9.195 21.084 71.340 1.00 25.24 465 LYS B O 1
ATOM 5506 N N . LEU B 1 282 ? 7.160 21.943 70.912 1.00 24.17 466 LEU B N 1
ATOM 5507 C CA . LEU B 1 282 ? 7.688 23.128 70.254 1.00 27.24 466 LEU B CA 1
ATOM 5508 C C . LEU B 1 282 ? 6.620 24.217 70.315 1.00 23.39 466 LEU B C 1
ATOM 5509 O O . LEU B 1 282 ? 5.438 23.931 70.521 1.00 26.13 466 LEU B O 1
ATOM 5514 N N . GLY B 1 283 ? 7.044 25.465 70.133 1.00 26.32 467 GLY B N 1
ATOM 5515 C CA . GLY B 1 283 ? 6.078 26.554 70.158 1.00 22.95 467 GLY B CA 1
ATOM 5516 C C . GLY B 1 283 ? 6.746 27.905 70.069 1.00 23.64 467 GLY B C 1
ATOM 5517 O O . GLY B 1 283 ? 7.951 28.052 70.275 1.00 24.34 467 GLY B O 1
ATOM 5518 N N . ASP B 1 284 ? 5.924 28.923 69.790 1.00 27.09 468 ASP B N 1
ATOM 5519 C CA . ASP B 1 284 ? 6.435 30.289 69.846 1.00 28.12 468 ASP B CA 1
ATOM 5520 C C . ASP B 1 284 ? 6.836 30.630 71.277 1.00 25.04 468 ASP B C 1
ATOM 5521 O O . ASP B 1 284 ? 6.201 30.198 72.245 1.00 23.77 468 ASP B O 1
ATOM 5526 N N . VAL B 1 285 ? 7.925 31.374 71.403 1.00 22.48 469 VAL B N 1
ATOM 5527 C CA . VAL B 1 285 ? 8.396 31.834 72.700 1.00 25.33 469 VAL B CA 1
ATOM 5528 C C . VAL B 1 285 ? 7.575 33.067 73.075 1.00 34.01 469 VAL B C 1
ATOM 5529 O O . VAL B 1 285 ? 7.575 34.060 72.346 1.00 34.05 469 VAL B O 1
ATOM 5533 N N . ASP B 1 286 ? 6.862 32.999 74.199 1.00 33.75 470 ASP B N 1
ATOM 5534 C CA . ASP B 1 286 ? 6.114 34.166 74.673 1.00 39.96 470 ASP B CA 1
ATOM 5535 C C . ASP B 1 286 ? 7.061 35.227 75.225 1.00 34.12 470 ASP B C 1
ATOM 5536 O O . ASP B 1 286 ? 6.990 36.409 74.845 1.00 31.77 470 ASP B O 1
ATOM 5541 N N . THR B 1 287 ? 7.960 34.820 76.116 1.00 26.42 471 THR B N 1
ATOM 5542 C CA . THR B 1 287 ? 8.994 35.685 76.665 1.00 30.12 471 THR B CA 1
ATOM 5543 C C . THR B 1 287 ? 10.291 34.904 76.739 1.00 34.00 471 THR B C 1
ATOM 5544 O O . THR B 1 287 ? 10.282 33.701 77.020 1.00 27.75 471 THR B O 1
ATOM 5548 N N . VAL B 1 288 ? 11.400 35.594 76.491 1.00 30.88 472 VAL B N 1
ATOM 5549 C CA . VAL B 1 288 ? 12.708 34.958 76.542 1.00 30.36 472 VAL B CA 1
ATOM 5550 C C . VAL B 1 288 ? 13.229 34.936 77.978 1.00 34.13 472 VAL B C 1
ATOM 5551 O O . VAL B 1 288 ? 13.876 33.963 78.400 1.00 30.37 472 VAL B O 1
ATOM 5555 N N . ASP B 1 289 ? 12.907 35.966 78.761 1.00 27.90 473 ASP B N 1
ATOM 5556 C CA . ASP B 1 289 ? 13.408 36.110 80.128 1.00 34.89 473 ASP B CA 1
ATOM 5557 C C . ASP B 1 289 ? 12.317 36.802 80.939 1.00 41.84 473 ASP B C 1
ATOM 5558 O O . ASP B 1 289 ? 12.104 38.014 80.795 1.00 45.01 473 ASP B O 1
ATOM 5563 N N . PRO B 1 290 ? 11.579 36.063 81.779 1.00 46.65 474 PRO B N 1
ATOM 5564 C CA . PRO B 1 290 ? 11.665 34.615 82.016 1.00 44.07 474 PRO B CA 1
ATOM 5565 C C . PRO B 1 290 ? 11.231 33.802 80.788 1.00 37.82 474 PRO B C 1
ATOM 5566 O O . PRO B 1 290 ? 10.455 34.320 79.978 1.00 39.61 474 PRO B O 1
ATOM 5570 N N . LEU B 1 291 ? 11.726 32.575 80.638 1.00 31.81 475 LEU B N 1
ATOM 5571 C CA . LEU B 1 291 ? 11.466 31.814 79.419 1.00 27.56 475 LEU B CA 1
ATOM 5572 C C . LEU B 1 291 ? 10.139 31.078 79.523 1.00 33.47 475 LEU B C 1
ATOM 5573 O O . LEU B 1 291 ? 9.961 30.228 80.405 1.00 39.00 475 LEU B O 1
ATOM 5578 N N . ARG B 1 292 ? 9.207 31.398 78.625 1.00 28.89 476 ARG B N 1
ATOM 5579 C CA . ARG B 1 292 ? 7.923 30.714 78.580 1.00 29.69 476 ARG B CA 1
ATOM 5580 C C . ARG B 1 292 ? 7.577 30.428 77.133 1.00 24.05 476 ARG B C 1
ATOM 5581 O O . ARG B 1 292 ? 7.638 31.327 76.284 1.00 27.69 476 ARG B O 1
ATOM 5589 N N . VAL B 1 293 ? 7.219 29.182 76.864 1.00 28.23 477 VAL B N 1
ATOM 5590 C CA . VAL B 1 293 ? 6.927 28.694 75.522 1.00 24.88 477 VAL B CA 1
ATOM 5591 C C . VAL B 1 293 ? 5.445 28.383 75.435 1.00 29.32 477 VAL B C 1
ATOM 5592 O O . VAL B 1 293 ? 4.869 27.762 76.339 1.00 28.36 477 VAL B O 1
ATOM 5596 N N . GLN B 1 294 ? 4.837 28.775 74.317 1.00 31.13 478 GLN B N 1
ATOM 5597 C CA . GLN B 1 294 ? 3.444 28.441 74.025 1.00 32.25 478 GLN B CA 1
ATOM 5598 C C . GLN B 1 294 ? 3.421 27.132 73.229 1.00 25.64 478 GLN B C 1
ATOM 5599 O O . GLN B 1 294 ? 3.321 27.111 71.995 1.00 28.73 478 GLN B O 1
ATOM 5605 N N . TRP B 1 295 ? 3.534 26.014 73.957 1.00 30.32 479 TRP B N 1
ATOM 5606 C CA . TRP B 1 295 ? 3.661 24.701 73.318 1.00 29.48 479 TRP B CA 1
ATOM 5607 C C . TRP B 1 295 ? 2.455 24.400 72.437 1.00 31.66 479 TRP B C 1
ATOM 5608 O O . TRP B 1 295 ? 1.315 24.573 72.860 1.00 28.16 479 TRP B O 1
ATOM 5619 N N . ARG B 1 296 ? 2.706 23.909 71.220 1.00 24.41 480 ARG B N 1
ATOM 5620 C CA . ARG B 1 296 ? 1.625 23.406 70.383 1.00 28.21 480 ARG B CA 1
ATOM 5621 C C . ARG B 1 296 ? 0.979 22.176 71.014 1.00 31.85 480 ARG B C 1
ATOM 5622 O O . ARG B 1 296 ? 1.637 21.370 71.684 1.00 31.01 480 ARG B O 1
ATOM 5630 N N . ASN B 1 297 ? -0.326 22.018 70.765 1.00 31.87 481 ASN B N 1
ATOM 5631 C CA . ASN B 1 297 ? -1.019 20.759 71.053 1.00 30.44 481 ASN B CA 1
ATOM 5632 C C . ASN B 1 297 ? -0.913 19.871 69.817 1.00 33.10 481 ASN B C 1
ATOM 5633 O O . ASN B 1 297 ? -1.862 19.683 69.053 1.00 30.69 481 ASN B O 1
ATOM 5638 N N . ASN B 1 298 ? 0.270 19.300 69.627 1.00 30.36 482 ASN B N 1
ATOM 5639 C CA . ASN B 1 298 ? 0.531 18.505 68.433 1.00 36.07 482 ASN B CA 1
ATOM 5640 C C . ASN B 1 298 ? 0.234 17.031 68.690 1.00 32.92 482 ASN B C 1
ATOM 5641 O O . ASN B 1 298 ? 0.791 16.431 69.617 1.00 32.61 482 ASN B O 1
ATOM 5646 N N . SER B 1 299 ? -0.624 16.445 67.847 1.00 30.49 483 SER B N 1
ATOM 5647 C CA . SER B 1 299 ? -1.092 15.073 68.028 1.00 29.32 483 SER B CA 1
ATOM 5648 C C . SER B 1 299 ? -0.525 14.097 67.004 1.00 36.26 483 SER B C 1
ATOM 5649 O O . SER B 1 299 ? -0.890 12.916 67.033 1.00 36.39 483 SER B O 1
ATOM 5652 N N . VAL B 1 300 ? 0.335 14.541 66.088 1.00 30.51 484 VAL B N 1
ATOM 5653 C CA . VAL B 1 300 ? 0.801 13.659 65.023 1.00 35.68 484 VAL B CA 1
ATOM 5654 C C . VAL B 1 300 ? 2.293 13.348 65.079 1.00 35.15 484 VAL B C 1
ATOM 5655 O O . VAL B 1 300 ? 2.711 12.350 64.473 1.00 35.26 484 VAL B O 1
ATOM 5659 N N . ILE B 1 301 ? 3.129 14.141 65.744 1.00 27.97 485 ILE B N 1
ATOM 5660 C CA . ILE B 1 301 ? 4.581 13.936 65.716 1.00 32.16 485 ILE B CA 1
ATOM 5661 C C . ILE B 1 301 ? 5.048 13.499 67.096 1.00 30.07 485 ILE B C 1
ATOM 5662 O O . ILE B 1 301 ? 4.762 14.169 68.089 1.00 28.38 485 ILE B O 1
ATOM 5667 N N . SER B 1 302 ? 5.768 12.384 67.161 1.00 25.06 486 SER B N 1
ATOM 5668 C CA . SER B 1 302 ? 6.260 11.870 68.440 1.00 27.93 486 SER B CA 1
ATOM 5669 C C . SER B 1 302 ? 7.729 11.487 68.235 1.00 32.90 486 SER B C 1
ATOM 5670 O O . SER B 1 302 ? 8.412 12.009 67.340 1.00 32.68 486 SER B O 1
ATOM 5673 N N . ARG B 1 303 ? 8.240 10.558 69.052 1.00 33.36 487 ARG B N 1
ATOM 5674 C CA . ARG B 1 303 ? 9.608 10.050 68.896 1.00 27.12 487 ARG B CA 1
ATOM 5675 C C . ARG B 1 303 ? 9.673 8.629 69.431 1.00 33.23 487 ARG B C 1
ATOM 5676 O O . ARG B 1 303 ? 8.862 8.255 70.289 1.00 35.19 487 ARG B O 1
ATOM 5684 N N . PRO B 1 304 ? 10.627 7.824 68.971 1.00 32.96 488 PRO B N 1
ATOM 5685 C CA . PRO B 1 304 ? 10.715 6.450 69.465 1.00 28.66 488 PRO B CA 1
ATOM 5686 C C . PRO B 1 304 ? 11.279 6.413 70.870 1.00 34.25 488 PRO B C 1
ATOM 5687 O O . PRO B 1 304 ? 12.091 7.248 71.264 1.00 34.45 488 PRO B O 1
ATOM 5691 N N . GLY B 1 305 ? 10.844 5.427 71.633 1.00 33.70 489 GLY B N 1
ATOM 5692 C CA . GLY B 1 305 ? 11.346 5.277 72.976 1.00 31.37 489 GLY B CA 1
ATOM 5693 C C . GLY B 1 305 ? 11.888 3.876 73.173 1.00 47.71 489 GLY B C 1
ATOM 5694 O O . GLY B 1 305 ? 12.484 3.274 72.278 1.00 44.68 489 GLY B O 1
ATOM 5695 N N . GLN B 1 306 ? 11.687 3.374 74.380 1.00 43.65 490 GLN B N 1
ATOM 5696 C CA . GLN B 1 306 ? 11.977 1.985 74.691 1.00 49.01 490 GLN B CA 1
ATOM 5697 C C . GLN B 1 306 ? 10.717 1.364 75.266 1.00 51.64 490 GLN B C 1
ATOM 5698 O O . GLN B 1 306 ? 9.609 1.697 74.836 1.00 53.03 490 GLN B O 1
ATOM 5704 N N . SER B 1 307 ? 10.872 0.485 76.254 1.00 55.13 491 SER B N 1
ATOM 5705 C CA . SER B 1 307 ? 9.741 -0.310 76.714 1.00 57.70 491 SER B CA 1
ATOM 5706 C C . SER B 1 307 ? 8.684 0.559 77.380 1.00 46.51 491 SER B C 1
ATOM 5707 O O . SER B 1 307 ? 7.493 0.456 77.067 1.00 50.34 491 SER B O 1
ATOM 5710 N N . GLN B 1 308 ? 9.096 1.420 78.304 1.00 37.82 492 GLN B N 1
ATOM 5711 C CA . GLN B 1 308 ? 8.112 2.055 79.175 1.00 44.57 492 GLN B CA 1
ATOM 5712 C C . GLN B 1 308 ? 7.467 3.285 78.550 1.00 44.05 492 GLN B C 1
ATOM 5713 O O . GLN B 1 308 ? 6.310 3.604 78.854 1.00 45.03 492 GLN B O 1
ATOM 5719 N N . CYS B 1 309 ? 8.182 3.998 77.688 1.00 41.90 493 CYS B N 1
ATOM 5720 C CA . CYS B 1 309 ? 7.676 5.224 77.074 1.00 33.91 493 CYS B CA 1
ATOM 5721 C C . CYS B 1 309 ? 7.869 5.170 75.569 1.00 34.40 493 CYS B C 1
ATOM 5722 O O . CYS B 1 309 ? 8.649 5.942 75.009 1.00 36.45 493 CYS B O 1
ATOM 5725 N N . PRO B 1 310 ? 7.143 4.317 74.895 1.00 36.38 494 PRO B N 1
ATOM 5726 C CA . PRO B 1 310 ? 7.300 4.215 73.443 1.00 35.60 494 PRO B CA 1
ATOM 5727 C C . PRO B 1 310 ? 6.622 5.369 72.733 1.00 37.88 494 PRO B C 1
ATOM 5728 O O . PRO B 1 310 ? 5.921 6.164 73.363 1.00 34.16 494 PRO B O 1
ATOM 5732 N N . ARG B 1 311 ? 6.834 5.459 71.425 1.00 34.92 495 ARG B N 1
ATOM 5733 C CA . ARG B 1 311 ? 6.226 6.514 70.625 1.00 37.93 495 ARG B CA 1
ATOM 5734 C C . ARG B 1 311 ? 4.728 6.606 70.899 1.00 39.64 495 ARG B C 1
ATOM 5735 O O . ARG B 1 311 ? 4.045 5.588 71.051 1.00 39.65 495 ARG B O 1
ATOM 5743 N N . PHE B 1 312 ? 4.230 7.837 70.975 1.00 37.23 496 PHE B N 1
ATOM 5744 C CA . PHE B 1 312 ? 2.838 8.212 71.203 1.00 38.90 496 PHE B CA 1
ATOM 5745 C C . PHE B 1 312 ? 2.368 7.967 72.638 1.00 41.92 496 PHE B C 1
ATOM 5746 O O . PHE B 1 312 ? 1.212 8.247 72.934 1.00 45.69 496 PHE B O 1
ATOM 5754 N N . ASN B 1 313 ? 3.221 7.462 73.532 1.00 41.54 497 ASN B N 1
ATOM 5755 C CA . ASN B 1 313 ? 2.871 7.386 74.948 1.00 40.69 497 ASN B CA 1
ATOM 5756 C C . ASN B 1 313 ? 2.531 8.772 75.488 1.00 40.59 497 ASN B C 1
ATOM 5757 O O . ASN B 1 313 ? 3.219 9.756 75.198 1.00 36.38 497 ASN B O 1
ATOM 5762 N N . VAL B 1 314 ? 1.470 8.847 76.297 1.00 37.04 498 VAL B N 1
ATOM 5763 C CA . VAL B 1 314 ? 1.090 10.086 76.966 1.00 35.47 498 VAL B CA 1
ATOM 5764 C C . VAL B 1 314 ? 0.796 9.902 78.449 1.00 40.28 498 VAL B C 1
ATOM 5765 O O . VAL B 1 314 ? 0.438 10.871 79.113 1.00 43.00 498 VAL B O 1
ATOM 5769 N N . CYS B 1 315 ? 0.947 8.692 78.999 1.00 35.11 499 CYS B N 1
ATOM 5770 C CA . CYS B 1 315 ? 0.691 8.525 80.421 1.00 47.69 499 CYS B CA 1
ATOM 5771 C C . CYS B 1 315 ? 1.984 8.640 81.228 1.00 49.69 499 CYS B C 1
ATOM 5772 O O . CYS B 1 315 ? 3.022 8.123 80.802 1.00 40.22 499 CYS B O 1
ATOM 5775 N N . PRO B 1 316 ? 1.966 9.339 82.370 1.00 48.26 500 PRO B N 1
ATOM 5776 C CA . PRO B 1 316 ? 3.195 9.494 83.166 1.00 43.54 500 PRO B CA 1
ATOM 5777 C C . PRO B 1 316 ? 3.809 8.156 83.555 1.00 45.15 500 PRO B C 1
ATOM 5778 O O . PRO B 1 316 ? 3.128 7.258 84.056 1.00 41.35 500 PRO B O 1
ATOM 5782 N N . GLU B 1 317 ? 5.112 8.025 83.300 1.00 45.65 501 GLU B N 1
ATOM 5783 C CA . GLU B 1 317 ? 5.895 6.857 83.689 1.00 42.91 501 GLU B CA 1
ATOM 5784 C C . GLU B 1 317 ? 7.262 7.325 84.173 1.00 40.08 501 GLU B C 1
ATOM 5785 O O . GLU B 1 317 ? 7.663 8.469 83.964 1.00 48.71 501 GLU B O 1
ATOM 5791 N N . VAL B 1 318 ? 7.979 6.423 84.827 1.00 38.14 502 VAL B N 1
ATOM 5792 C CA . VAL B 1 318 ? 9.364 6.653 85.222 1.00 42.12 502 VAL B CA 1
ATOM 5793 C C . VAL B 1 318 ? 10.229 6.170 84.062 1.00 36.16 502 VAL B C 1
ATOM 5794 O O . VAL B 1 318 ? 10.393 4.967 83.871 1.00 36.20 502 VAL B O 1
ATOM 5798 N N . CYS B 1 319 ? 10.779 7.124 83.303 1.00 34.52 503 CYS B N 1
ATOM 5799 C CA . CYS B 1 319 ? 11.346 6.947 81.968 1.00 46.46 503 CYS B CA 1
ATOM 5800 C C . CYS B 1 319 ? 12.411 7.999 81.724 1.00 41.95 503 CYS B C 1
ATOM 5801 O O . CYS B 1 319 ? 12.150 9.177 81.964 1.00 40.71 503 CYS B O 1
ATOM 5804 N N . TRP B 1 320 ? 13.566 7.588 81.190 1.00 38.84 504 TRP B N 1
ATOM 5805 C CA . TRP B 1 320 ? 14.540 8.513 80.579 1.00 38.87 504 TRP B CA 1
ATOM 5806 C C . TRP B 1 320 ? 14.934 7.893 79.242 1.00 37.28 504 TRP B C 1
ATOM 5807 O O . TRP B 1 320 ? 15.842 7.051 79.200 1.00 30.99 504 TRP B O 1
ATOM 5818 N N . GLU B 1 321 ? 14.265 8.333 78.171 1.00 34.15 505 GLU B N 1
ATOM 5819 C CA . GLU B 1 321 ? 14.272 7.671 76.869 1.00 34.66 505 GLU B CA 1
ATOM 5820 C C . GLU B 1 321 ? 13.856 8.676 75.804 1.00 32.86 505 GLU B C 1
ATOM 5821 O O . GLU B 1 321 ? 13.050 9.568 76.074 1.00 37.20 505 GLU B O 1
ATOM 5827 N N . GLY B 1 322 ? 14.359 8.493 74.580 1.00 33.94 506 GLY B N 1
ATOM 5828 C CA . GLY B 1 322 ? 13.983 9.323 73.444 1.00 33.44 506 GLY B CA 1
ATOM 5829 C C . GLY B 1 322 ? 15.188 9.836 72.673 1.00 34.16 506 GLY B C 1
ATOM 5830 O O . GLY B 1 322 ? 16.341 9.611 73.031 1.00 32.16 506 GLY B O 1
ATOM 5831 N N . THR B 1 323 ? 14.898 10.548 71.582 1.00 31.03 507 THR B N 1
ATOM 5832 C CA . THR B 1 323 ? 15.922 11.138 70.740 1.00 29.56 507 THR B CA 1
ATOM 5833 C C . THR B 1 323 ? 15.534 12.563 70.369 1.00 28.51 507 THR B C 1
ATOM 5834 O O . THR B 1 323 ? 14.346 12.899 70.268 1.00 28.28 507 THR B O 1
ATOM 5838 N N . TYR B 1 324 ? 16.555 13.377 70.111 1.00 22.98 508 TYR B N 1
ATOM 5839 C CA . TYR B 1 324 ? 16.386 14.754 69.644 1.00 23.43 508 TYR B CA 1
ATOM 5840 C C . TYR B 1 324 ? 16.038 14.749 68.153 1.00 23.24 508 TYR B C 1
ATOM 5841 O O . TYR B 1 324 ? 16.855 14.330 67.333 1.00 23.40 508 TYR B O 1
ATOM 5850 N N . ASN B 1 325 ? 14.820 15.196 67.791 1.00 26.66 509 ASN B N 1
ATOM 5851 C CA . ASN B 1 325 ? 14.406 15.273 66.377 1.00 24.61 509 ASN B CA 1
ATOM 5852 C C . ASN B 1 325 ? 13.588 16.562 66.226 1.00 23.21 509 ASN B C 1
ATOM 5853 O O . ASN B 1 325 ? 12.372 16.557 66.458 1.00 24.75 509 ASN B O 1
ATOM 5858 N N . ASP B 1 326 ? 14.248 17.673 65.864 1.00 24.48 510 ASP B N 1
ATOM 5859 C CA . ASP B 1 326 ? 13.558 18.952 66.032 1.00 23.04 510 ASP B CA 1
ATOM 5860 C C . ASP B 1 326 ? 12.714 19.277 64.796 1.00 25.72 510 ASP B C 1
ATOM 5861 O O . ASP B 1 326 ? 12.677 18.534 63.816 1.00 23.79 510 ASP B O 1
ATOM 5866 N N . ALA B 1 327 ? 12.027 20.411 64.846 1.00 23.98 511 ALA B N 1
ATOM 5867 C CA . ALA B 1 327 ? 11.268 20.876 63.699 1.00 26.52 511 ALA B CA 1
ATOM 5868 C C . ALA B 1 327 ? 11.305 22.400 63.664 1.00 25.64 511 ALA B C 1
ATOM 5869 O O . ALA B 1 327 ? 11.460 23.064 64.699 1.00 23.39 511 ALA B O 1
ATOM 5871 N N . PHE B 1 328 ? 11.144 22.940 62.464 1.00 21.19 512 PHE B N 1
ATOM 5872 C CA . PHE B 1 328 ? 11.370 24.353 62.180 1.00 21.88 512 PHE B CA 1
ATOM 5873 C C . PHE B 1 328 ? 10.092 24.954 61.604 1.00 26.94 512 PHE B C 1
ATOM 5874 O O . PHE B 1 328 ? 9.637 24.540 60.528 1.00 24.47 512 PHE B O 1
ATOM 5882 N N . LEU B 1 329 ? 9.534 25.936 62.311 1.00 23.06 513 LEU B N 1
ATOM 5883 C CA . LEU B 1 329 ? 8.326 26.633 61.868 1.00 22.71 513 LEU B CA 1
ATOM 5884 C C . LEU B 1 329 ? 8.590 27.362 60.556 1.00 23.10 513 LEU B C 1
ATOM 5885 O O . LEU B 1 329 ? 9.553 28.131 60.453 1.00 24.21 513 LEU B O 1
ATOM 5890 N N . ILE B 1 330 ? 7.760 27.110 59.539 1.00 28.92 514 ILE B N 1
ATOM 5891 C CA . ILE B 1 330 ? 7.931 27.774 58.247 1.00 26.27 514 ILE B CA 1
ATOM 5892 C C . ILE B 1 330 ? 6.740 28.641 57.859 1.00 34.85 514 ILE B C 1
ATOM 5893 O O . ILE B 1 330 ? 6.801 29.322 56.833 1.00 30.89 514 ILE B O 1
ATOM 5898 N N . ASP B 1 331 ? 5.670 28.655 58.655 1.00 31.52 515 ASP B N 1
ATOM 5899 C CA . ASP B 1 331 ? 4.476 29.449 58.355 1.00 32.83 515 ASP B CA 1
ATOM 5900 C C . ASP B 1 331 ? 3.736 29.645 59.670 1.00 29.68 515 ASP B C 1
ATOM 5901 O O . ASP B 1 331 ? 3.092 28.712 60.161 1.00 32.12 515 ASP B O 1
ATOM 5906 N N . ARG B 1 332 ? 3.766 30.855 60.200 1.00 27.99 516 ARG B N 1
ATOM 5907 C CA . ARG B 1 332 ? 3.164 31.061 61.513 1.00 28.48 516 ARG B CA 1
ATOM 5908 C C . ARG B 1 332 ? 1.654 31.180 61.415 1.00 40.45 516 ARG B C 1
ATOM 5909 O O . ARG B 1 332 ? 0.937 30.668 62.285 1.00 36.35 516 ARG B O 1
ATOM 5917 N N . LEU B 1 333 ? 1.161 31.787 60.347 1.00 35.30 517 LEU B N 1
ATOM 5918 C CA . LEU B 1 333 ? -0.296 32.024 60.250 1.00 35.43 517 LEU B CA 1
ATOM 5919 C C . LEU B 1 333 ? -1.039 30.695 60.336 1.00 39.97 517 LEU B C 1
ATOM 5920 O O . LEU B 1 333 ? -1.979 30.617 61.067 1.00 42.34 517 LEU B O 1
ATOM 5925 N N . ASN B 1 334 ? -0.554 29.685 59.640 1.00 41.02 518 ASN B N 1
ATOM 5926 C CA . ASN B 1 334 ? -1.151 28.331 59.629 1.00 37.75 518 ASN B CA 1
ATOM 5927 C C . ASN B 1 334 ? -0.404 27.370 60.555 1.00 41.72 518 ASN B C 1
ATOM 5928 O O . ASN B 1 334 ? -0.785 26.252 60.580 1.00 37.83 518 ASN B O 1
ATOM 5933 N N . TRP B 1 335 ? 0.644 27.811 61.252 1.00 41.04 519 TRP B N 1
ATOM 5934 C CA . TRP B 1 335 ? 1.438 26.961 62.183 1.00 30.27 519 TRP B CA 1
ATOM 5935 C C . TRP B 1 335 ? 1.892 25.638 61.562 1.00 26.53 519 TRP B C 1
ATOM 5936 O O . TRP B 1 335 ? 1.660 24.624 62.104 1.00 27.24 519 TRP B O 1
ATOM 5947 N N . VAL B 1 336 ? 2.548 25.757 60.436 1.00 29.43 520 VAL B N 1
ATOM 5948 C CA . VAL B 1 336 ? 3.133 24.629 59.676 1.00 32.46 520 VAL B CA 1
ATOM 5949 C C . VAL B 1 336 ? 4.639 24.583 59.958 1.00 26.88 520 VAL B C 1
ATOM 5950 O O . VAL B 1 336 ? 5.251 25.602 59.897 1.00 26.91 520 VAL B O 1
ATOM 5954 N N . SER B 1 337 ? 5.176 23.395 60.208 1.00 30.32 521 SER B N 1
ATOM 5955 C CA . SER B 1 337 ? 6.597 23.164 60.552 1.00 26.62 521 SER B CA 1
ATOM 5956 C C . SER B 1 337 ? 7.205 22.052 59.683 1.00 29.60 521 SER B C 1
ATOM 5957 O O . SER B 1 337 ? 6.457 21.254 59.169 1.00 26.89 521 SER B O 1
ATOM 5960 N N . ALA B 1 338 ? 8.533 22.045 59.547 1.00 26.59 522 ALA B N 1
ATOM 5961 C CA . ALA B 1 338 ? 9.227 21.003 58.798 1.00 27.88 522 ALA B CA 1
ATOM 5962 C C . ALA B 1 338 ? 10.324 20.384 59.658 1.00 29.95 522 ALA B C 1
ATOM 5963 O O . ALA B 1 338 ? 11.119 21.114 60.259 1.00 26.14 522 ALA B O 1
ATOM 5965 N N . GLY B 1 339 ? 10.393 19.048 59.694 1.00 28.23 523 GLY B N 1
ATOM 5966 C CA . GLY B 1 339 ? 11.453 18.378 60.433 1.00 29.54 523 GLY B CA 1
ATOM 5967 C C . GLY B 1 339 ? 11.556 16.917 60.052 1.00 28.15 523 GLY B C 1
ATOM 5968 O O . GLY B 1 339 ? 10.715 16.370 59.337 1.00 28.27 523 GLY B O 1
ATOM 5969 N N . VAL B 1 340 ? 12.597 16.276 60.547 1.00 23.86 524 VAL B N 1
ATOM 5970 C CA . VAL B 1 340 ? 12.770 14.839 60.346 1.00 23.72 524 VAL B CA 1
ATOM 5971 C C . VAL B 1 340 ? 12.333 14.104 61.611 1.00 27.22 524 VAL B C 1
ATOM 5972 O O . VAL B 1 340 ? 12.817 14.401 62.706 1.00 32.70 524 VAL B O 1
ATOM 5976 N N . TYR B 1 341 ? 11.404 13.157 61.472 1.00 28.40 525 TYR B N 1
ATOM 5977 C CA . TYR B 1 341 ? 11.056 12.298 62.594 1.00 29.51 525 TYR B CA 1
ATOM 5978 C C . TYR B 1 341 ? 11.449 10.858 62.280 1.00 28.07 525 TYR B C 1
ATOM 5979 O O . TYR B 1 341 ? 11.707 10.497 61.127 1.00 27.63 525 TYR B O 1
ATOM 5988 N N . LEU B 1 342 ? 11.547 10.045 63.333 1.00 24.29 526 LEU B N 1
ATOM 5989 C CA . LEU B 1 342 ? 11.963 8.651 63.216 1.00 31.43 526 LEU B CA 1
ATOM 5990 C C . LEU B 1 342 ? 10.717 7.772 63.269 1.00 33.68 526 LEU B C 1
ATOM 5991 O O . LEU B 1 342 ? 10.075 7.651 64.311 1.00 30.62 526 LEU B O 1
ATOM 5996 N N . ASN B 1 343 ? 10.383 7.152 62.140 1.00 35.75 527 ASN B N 1
ATOM 5997 C CA . ASN B 1 343 ? 9.134 6.408 62.006 1.00 37.51 527 ASN B CA 1
ATOM 5998 C C . ASN B 1 343 ? 9.301 5.005 62.595 1.00 36.74 527 ASN B C 1
ATOM 5999 O O . ASN B 1 343 ? 9.392 3.996 61.892 1.00 34.59 527 ASN B O 1
ATOM 6004 N N . SER B 1 344 ? 9.354 4.956 63.922 1.00 37.27 528 SER B N 1
ATOM 6005 C CA . SER B 1 344 ? 9.508 3.683 64.611 1.00 43.97 528 SER B CA 1
ATOM 6006 C C . SER B 1 344 ? 9.082 3.871 66.061 1.00 39.10 528 SER B C 1
ATOM 6007 O O . SER B 1 344 ? 9.164 4.973 66.614 1.00 31.99 528 SER B O 1
ATOM 6010 N N . ASN B 1 345 ? 8.618 2.784 66.669 1.00 38.49 529 ASN B N 1
ATOM 6011 C CA . ASN B 1 345 ? 7.996 2.882 67.981 1.00 40.90 529 ASN B CA 1
ATOM 6012 C C . ASN B 1 345 ? 8.985 2.706 69.129 1.00 34.86 529 ASN B C 1
ATOM 6013 O O . ASN B 1 345 ? 8.959 3.474 70.093 1.00 32.84 529 ASN B O 1
ATOM 6018 N N . GLN B 1 346 ? 9.852 1.700 69.059 1.00 37.10 530 GLN B N 1
ATOM 6019 C CA . GLN B 1 346 ? 10.765 1.422 70.161 1.00 41.28 530 GLN B CA 1
ATOM 6020 C C . GLN B 1 346 ? 12.216 1.309 69.699 1.00 48.36 530 GLN B C 1
ATOM 6021 O O . GLN B 1 346 ? 13.074 0.883 70.482 1.00 52.90 530 GLN B O 1
ATOM 6027 N N . THR B 1 347 ? 12.524 1.686 68.464 1.00 46.09 531 THR B N 1
ATOM 6028 C CA . THR B 1 347 ? 13.914 1.745 68.042 1.00 48.03 531 THR B CA 1
ATOM 6029 C C . THR B 1 347 ? 14.151 3.024 67.245 1.00 39.36 531 THR B C 1
ATOM 6030 O O . THR B 1 347 ? 13.263 3.529 66.547 1.00 37.65 531 THR B O 1
ATOM 6034 N N . ALA B 1 348 ? 15.378 3.524 67.324 1.00 36.11 532 ALA B N 1
ATOM 6035 C CA . ALA B 1 348 ? 15.764 4.710 66.564 1.00 34.37 532 ALA B CA 1
ATOM 6036 C C . ALA B 1 348 ? 16.061 4.281 65.128 1.00 36.19 532 ALA B C 1
ATOM 6037 O O . ALA B 1 348 ? 17.148 3.773 64.830 1.00 33.74 532 ALA B O 1
ATOM 6039 N N . GLU B 1 349 ? 15.088 4.499 64.234 1.00 31.69 533 GLU B N 1
ATOM 6040 C CA . GLU B 1 349 ? 15.107 3.988 62.864 1.00 38.74 533 GLU B CA 1
ATOM 6041 C C . GLU B 1 349 ? 14.201 4.820 61.972 1.00 33.18 533 GLU B C 1
ATOM 6042 O O . GLU B 1 349 ? 13.245 5.449 62.444 1.00 36.03 533 GLU B O 1
ATOM 6048 N N . ASN B 1 350 ? 14.492 4.779 60.652 1.00 33.06 534 ASN B N 1
ATOM 6049 C CA . ASN B 1 350 ? 13.593 5.206 59.568 1.00 26.61 534 ASN B CA 1
ATOM 6050 C C . ASN B 1 350 ? 13.333 6.721 59.540 1.00 39.65 534 ASN B C 1
ATOM 6051 O O . ASN B 1 350 ? 12.205 7.166 59.810 1.00 33.06 534 ASN B O 1
ATOM 6056 N N . PRO B 1 351 ? 14.339 7.540 59.205 1.00 34.30 535 PRO B N 1
ATOM 6057 C CA . PRO B 1 351 ? 14.136 9.008 59.160 1.00 28.06 535 PRO B CA 1
ATOM 6058 C C . PRO B 1 351 ? 13.177 9.412 58.046 1.00 30.66 535 PRO B C 1
ATOM 6059 O O . PRO B 1 351 ? 13.340 9.012 56.887 1.00 30.11 535 PRO B O 1
ATOM 6063 N N . VAL B 1 352 ? 12.177 10.218 58.401 1.00 26.72 536 VAL B N 1
ATOM 6064 C CA . VAL B 1 352 ? 11.192 10.719 57.448 1.00 27.34 536 VAL B CA 1
ATOM 6065 C C . VAL B 1 352 ? 11.163 12.241 57.531 1.00 32.24 536 VAL B C 1
ATOM 6066 O O . VAL B 1 352 ? 11.007 12.804 58.625 1.00 30.98 536 VAL B O 1
ATOM 6070 N N . PHE B 1 353 ? 11.313 12.910 56.380 1.00 29.81 537 PHE B N 1
ATOM 6071 C CA . PHE B 1 353 ? 11.158 14.369 56.340 1.00 23.91 537 PHE B CA 1
ATOM 6072 C C . PHE B 1 353 ? 9.682 14.705 56.172 1.00 26.86 537 PHE B C 1
ATOM 6073 O O . PHE B 1 353 ? 9.035 14.222 55.243 1.00 27.10 537 PHE B O 1
ATOM 6081 N N . ALA B 1 354 ? 9.146 15.541 57.064 1.00 29.08 538 ALA B N 1
ATOM 6082 C CA . ALA B 1 354 ? 7.716 15.796 57.083 1.00 26.91 538 ALA B CA 1
ATOM 6083 C C . ALA B 1 354 ? 7.423 17.279 57.221 1.00 28.74 538 ALA B C 1
ATOM 6084 O O . ALA B 1 354 ? 8.135 18.009 57.910 1.00 28.38 538 ALA B O 1
ATOM 6086 N N . VAL B 1 355 ? 6.360 17.712 56.558 1.00 31.80 539 VAL B N 1
ATOM 6087 C CA . VAL B 1 355 ? 5.812 19.054 56.703 1.00 21.39 539 VAL B CA 1
ATOM 6088 C C . VAL B 1 355 ? 4.457 18.885 57.379 1.00 25.72 539 VAL B C 1
ATOM 6089 O O . VAL B 1 355 ? 3.610 18.132 56.886 1.00 28.07 539 VAL B O 1
ATOM 6093 N N . PHE B 1 356 ? 4.240 19.546 58.519 1.00 28.93 540 PHE B N 1
ATOM 6094 C CA . PHE B 1 356 ? 3.086 19.149 59.315 1.00 29.87 540 PHE B CA 1
ATOM 6095 C C . PHE B 1 356 ? 2.474 20.333 60.047 1.00 27.80 540 PHE B C 1
ATOM 6096 O O . PHE B 1 356 ? 3.146 21.322 60.343 1.00 32.91 540 PHE B O 1
ATOM 6104 N N . LYS B 1 357 ? 1.190 20.198 60.352 1.00 30.88 541 LYS B N 1
ATOM 6105 C CA . LYS B 1 357 ? 0.475 21.089 61.252 1.00 32.12 541 LYS B CA 1
ATOM 6106 C C . LYS B 1 357 ? 0.304 20.389 62.593 1.00 29.26 541 LYS B C 1
ATOM 6107 O O . LYS B 1 357 ? 0.761 19.256 62.779 1.00 31.44 541 LYS B O 1
ATOM 6113 N N . ASP B 1 358 ? -0.401 21.055 63.526 1.00 24.29 542 ASP B N 1
ATOM 6114 C CA . ASP B 1 358 ? -0.604 20.480 64.852 1.00 28.20 542 ASP B CA 1
ATOM 6115 C C . ASP B 1 358 ? -1.217 19.091 64.765 1.00 35.68 542 ASP B C 1
ATOM 6116 O O . ASP B 1 358 ? -0.833 18.185 65.511 1.00 36.84 542 ASP B O 1
ATOM 6121 N N . ASN B 1 359 ? -2.195 18.907 63.880 1.00 36.38 543 ASN B N 1
ATOM 6122 C CA . ASN B 1 359 ? -2.977 17.682 63.887 1.00 37.21 543 ASN B CA 1
ATOM 6123 C C . ASN B 1 359 ? -2.958 16.935 62.563 1.00 37.97 543 ASN B C 1
ATOM 6124 O O . ASN B 1 359 ? -3.757 16.011 62.378 1.00 31.88 543 ASN B O 1
ATOM 6129 N N . GLU B 1 360 ? -2.057 17.270 61.649 1.00 29.25 544 GLU B N 1
ATOM 6130 C CA . GLU B 1 360 ? -2.033 16.510 60.411 1.00 34.47 544 GLU B CA 1
ATOM 6131 C C . GLU B 1 360 ? -0.697 16.713 59.732 1.00 31.96 544 GLU B C 1
ATOM 6132 O O . GLU B 1 360 ? -0.174 17.825 59.693 1.00 35.55 544 GLU B O 1
ATOM 6138 N N . ILE B 1 361 ? -0.145 15.615 59.235 1.00 37.83 545 ILE B N 1
ATOM 6139 C CA . ILE B 1 361 ? 1.033 15.645 58.377 1.00 34.01 545 ILE B CA 1
ATOM 6140 C C . ILE B 1 361 ? 0.549 15.928 56.961 1.00 38.98 545 ILE B C 1
ATOM 6141 O O . ILE B 1 361 ? -0.289 15.197 56.428 1.00 35.29 545 ILE B O 1
ATOM 6146 N N . LEU B 1 362 ? 1.038 17.015 56.365 1.00 35.55 546 LEU B N 1
ATOM 6147 C CA . LEU B 1 362 ? 0.590 17.372 55.021 1.00 35.61 546 LEU B CA 1
ATOM 6148 C C . LEU B 1 362 ? 1.264 16.508 53.957 1.00 36.66 546 LEU B C 1
ATOM 6149 O O . LEU B 1 362 ? 0.598 15.966 53.071 1.00 37.71 546 LEU B O 1
ATOM 6154 N N . TYR B 1 363 ? 2.589 16.387 54.007 1.00 29.51 547 TYR B N 1
ATOM 6155 C CA . TYR B 1 363 ? 3.317 15.571 53.046 1.00 34.30 547 TYR B CA 1
ATOM 6156 C C . TYR B 1 363 ? 4.670 15.236 53.650 1.00 30.98 547 TYR B C 1
ATOM 6157 O O . TYR B 1 363 ? 5.185 15.980 54.484 1.00 31.28 547 TYR B O 1
ATOM 6166 N N . GLN B 1 364 ? 5.236 14.117 53.212 1.00 28.25 548 GLN B N 1
ATOM 6167 C CA . GLN B 1 364 ? 6.414 13.558 53.863 1.00 33.39 548 GLN B CA 1
ATOM 6168 C C . GLN B 1 364 ? 7.067 12.577 52.909 1.00 33.08 548 GLN B C 1
ATOM 6169 O O . GLN B 1 364 ? 6.400 12.007 52.050 1.00 37.88 548 GLN B O 1
ATOM 6175 N N . VAL B 1 365 ? 8.367 12.363 53.095 1.00 30.12 549 VAL B N 1
ATOM 6176 C CA . VAL B 1 365 ? 9.146 11.436 52.269 1.00 30.87 549 VAL B CA 1
ATOM 6177 C C . VAL B 1 365 ? 10.195 10.754 53.146 1.00 34.59 549 VAL B C 1
ATOM 6178 O O . VAL B 1 365 ? 10.847 11.418 53.970 1.00 33.64 549 VAL B O 1
ATOM 6182 N N . PRO B 1 366 ? 10.372 9.433 53.032 1.00 34.98 550 PRO B N 1
ATOM 6183 C CA . PRO B 1 366 ? 11.474 8.770 53.744 1.00 34.69 550 PRO B CA 1
ATOM 6184 C C . PRO B 1 366 ? 12.816 9.259 53.230 1.00 37.03 550 PRO B C 1
ATOM 6185 O O . PRO B 1 366 ? 12.987 9.497 52.035 1.00 33.72 550 PRO B O 1
ATOM 6189 N N . LEU B 1 367 ? 13.781 9.402 54.135 1.00 34.47 551 LEU B N 1
ATOM 6190 C CA . LEU B 1 367 ? 15.108 9.832 53.699 1.00 33.79 551 LEU B CA 1
ATOM 6191 C C . LEU B 1 367 ? 16.020 8.664 53.339 1.00 34.55 551 LEU B C 1
ATOM 6192 O O . LEU B 1 367 ? 17.107 8.896 52.808 1.00 39.40 551 LEU B O 1
ATOM 6197 N N . ALA B 1 368 ? 15.610 7.425 53.600 1.00 36.32 552 ALA B N 1
ATOM 6198 C CA . ALA B 1 368 ? 16.409 6.254 53.251 1.00 38.77 552 ALA B CA 1
ATOM 6199 C C . ALA B 1 368 ? 15.524 5.203 52.594 1.00 39.09 552 ALA B C 1
ATOM 6200 O O . ALA B 1 368 ? 14.330 5.103 52.894 1.00 36.03 552 ALA B O 1
ATOM 6202 N N . GLU B 1 369 ? 16.128 4.417 51.688 1.00 40.22 553 GLU B N 1
ATOM 6203 C CA . GLU B 1 369 ? 15.374 3.540 50.797 1.00 48.22 553 GLU B CA 1
ATOM 6204 C C . GLU B 1 369 ? 14.925 2.248 51.465 1.00 48.98 553 GLU B C 1
ATOM 6205 O O . GLU B 1 369 ? 14.019 1.583 50.950 1.00 45.98 553 GLU B O 1
ATOM 6207 N N . ASP B 1 370 ? 15.539 1.866 52.578 1.00 44.13 554 ASP B N 1
ATOM 6208 C CA . ASP B 1 370 ? 15.048 0.758 53.379 1.00 47.66 554 ASP B CA 1
ATOM 6209 C C . ASP B 1 370 ? 15.251 1.119 54.840 1.00 44.05 554 ASP B C 1
ATOM 6210 O O . ASP B 1 370 ? 15.843 2.156 55.162 1.00 38.71 554 ASP B O 1
ATOM 6215 N N . ASP B 1 371 ? 14.767 0.252 55.731 1.00 40.42 555 ASP B N 1
ATOM 6216 C CA . ASP B 1 371 ? 14.821 0.569 57.152 1.00 47.68 555 ASP B CA 1
ATOM 6217 C C . ASP B 1 371 ? 16.271 0.725 57.600 1.00 43.66 555 ASP B C 1
ATOM 6218 O O . ASP B 1 371 ? 17.125 -0.134 57.330 1.00 38.96 555 ASP B O 1
ATOM 6223 N N . THR B 1 372 ? 16.549 1.845 58.249 1.00 32.79 556 THR B N 1
ATOM 6224 C CA . THR B 1 372 ? 17.912 2.285 58.524 1.00 29.59 556 THR B CA 1
ATOM 6225 C C . THR B 1 372 ? 17.990 2.870 59.931 1.00 27.75 556 THR B C 1
ATOM 6226 O O . THR B 1 372 ? 17.118 3.644 60.320 1.00 31.21 556 THR B O 1
ATOM 6230 N N . ASN B 1 373 ? 19.028 2.502 60.696 1.00 27.99 557 ASN B N 1
ATOM 6231 C CA . ASN B 1 373 ? 19.229 3.101 62.011 1.00 27.69 557 ASN B CA 1
ATOM 6232 C C . ASN B 1 373 ? 19.560 4.592 61.857 1.00 36.07 557 ASN B C 1
ATOM 6233 O O . ASN B 1 373 ? 20.431 4.966 61.064 1.00 31.51 557 ASN B O 1
ATOM 6238 N N . ALA B 1 374 ? 18.839 5.446 62.586 1.00 32.19 558 ALA B N 1
ATOM 6239 C CA . ALA B 1 374 ? 19.108 6.883 62.586 1.00 28.92 558 ALA B CA 1
ATOM 6240 C C . ALA B 1 374 ? 18.804 7.445 63.967 1.00 31.07 558 ALA B C 1
ATOM 6241 O O . ALA B 1 374 ? 17.976 6.904 64.707 1.00 26.75 558 ALA B O 1
ATOM 6243 N N . GLN B 1 375 ? 19.499 8.525 64.317 1.00 30.30 559 GLN B N 1
ATOM 6244 C CA . GLN B 1 375 ? 19.336 9.119 65.639 1.00 34.03 559 GLN B CA 1
ATOM 6245 C C . GLN B 1 375 ? 18.952 10.597 65.559 1.00 28.79 559 GLN B C 1
ATOM 6246 O O . GLN B 1 375 ? 17.902 10.944 65.007 1.00 31.46 559 GLN B O 1
ATOM 6252 N N . LYS B 1 376 ? 19.794 11.471 66.103 1.00 23.43 560 LYS B N 1
ATOM 6253 C CA . LYS B 1 376 ? 19.468 12.891 66.204 1.00 31.49 560 LYS B CA 1
ATOM 6254 C C . LYS B 1 376 ? 19.209 13.495 64.832 1.00 29.18 560 LYS B C 1
ATOM 6255 O O . LYS B 1 376 ? 19.884 13.153 63.856 1.00 27.83 560 LYS B O 1
ATOM 6261 N N . THR B 1 377 ? 18.192 14.376 64.731 1.00 21.92 561 THR B N 1
ATOM 6262 C CA . THR B 1 377 ? 18.043 15.166 63.509 1.00 21.49 561 THR B CA 1
ATOM 6263 C C . THR B 1 377 ? 17.862 16.633 63.853 1.00 21.36 561 THR B C 1
ATOM 6264 O O . THR B 1 377 ? 17.231 16.965 64.858 1.00 20.84 561 THR B O 1
ATOM 6268 N N . ILE B 1 378 ? 18.419 17.503 62.999 1.00 21.49 562 ILE B N 1
ATOM 6269 C CA . ILE B 1 378 ? 18.429 18.953 63.206 1.00 25.28 562 ILE B CA 1
ATOM 6270 C C . ILE B 1 378 ? 18.078 19.611 61.878 1.00 23.94 562 ILE B C 1
ATOM 6271 O O . ILE B 1 378 ? 18.791 19.417 60.890 1.00 25.79 562 ILE B O 1
ATOM 6276 N N . THR B 1 379 ? 17.001 20.403 61.864 1.00 22.69 563 THR B N 1
ATOM 6277 C CA . THR B 1 379 ? 16.444 20.984 60.645 1.00 23.30 563 THR B CA 1
ATOM 6278 C C . THR B 1 379 ? 16.396 22.503 60.808 1.00 22.42 563 THR B C 1
ATOM 6279 O O . THR B 1 379 ? 15.919 23.000 61.831 1.00 20.54 563 THR B O 1
ATOM 6283 N N . ASP B 1 380 ? 16.929 23.234 59.830 1.00 23.06 564 ASP B N 1
ATOM 6284 C CA . ASP B 1 380 ? 16.879 24.703 59.802 1.00 25.89 564 ASP B CA 1
ATOM 6285 C C . ASP B 1 380 ? 16.398 25.148 58.424 1.00 25.96 564 ASP B C 1
ATOM 6286 O O . ASP B 1 380 ? 16.916 24.659 57.417 1.00 22.85 564 ASP B O 1
ATOM 6291 N N . CYS B 1 381 ? 15.458 26.100 58.361 1.00 23.19 565 CYS B N 1
ATOM 6292 C CA . CYS B 1 381 ? 14.917 26.502 57.066 1.00 24.74 565 CYS B CA 1
ATOM 6293 C C . CYS B 1 381 ? 15.076 28.004 56.866 1.00 26.54 565 CYS B C 1
ATOM 6294 O O . CYS B 1 381 ? 15.233 28.764 57.819 1.00 24.00 565 CYS B O 1
ATOM 6297 N N . PHE B 1 382 ? 14.988 28.435 55.601 1.00 22.97 566 PHE B N 1
ATOM 6298 C CA . PHE B 1 382 ? 15.307 29.806 55.204 1.00 27.07 566 PHE B CA 1
ATOM 6299 C C . PHE B 1 382 ? 14.848 29.979 53.764 1.00 30.33 566 PHE B C 1
ATOM 6300 O O . PHE B 1 382 ? 14.550 29.008 53.063 1.00 26.16 566 PHE B O 1
ATOM 6308 N N . LEU B 1 383 ? 14.878 31.219 53.308 1.00 24.71 567 LEU B N 1
ATOM 6309 C CA . LEU B 1 383 ? 14.486 31.563 51.953 1.00 31.05 567 LEU B CA 1
ATOM 6310 C C . LEU B 1 383 ? 15.722 31.705 51.081 1.00 31.30 567 LEU B C 1
ATOM 6311 O O . LEU B 1 383 ? 16.737 32.268 51.506 1.00 32.64 567 LEU B O 1
ATOM 6316 N N . LEU B 1 384 ? 15.633 31.178 49.871 1.00 30.01 568 LEU B N 1
ATOM 6317 C CA . LEU B 1 384 ? 16.547 31.486 48.784 1.00 34.51 568 LEU B CA 1
ATOM 6318 C C . LEU B 1 384 ? 15.713 32.233 47.753 1.00 40.26 568 LEU B C 1
ATOM 6319 O O . LEU B 1 384 ? 14.860 31.627 47.087 1.00 32.90 568 LEU B O 1
ATOM 6324 N N . GLU B 1 385 ? 15.963 33.535 47.624 1.00 43.16 569 GLU B N 1
ATOM 6325 C CA . GLU B 1 385 ? 15.072 34.424 46.890 1.00 48.24 569 GLU B CA 1
ATOM 6326 C C . GLU B 1 385 ? 13.683 34.265 47.497 1.00 49.55 569 GLU B C 1
ATOM 6327 O O . GLU B 1 385 ? 13.463 34.665 48.647 1.00 51.29 569 GLU B O 1
ATOM 6333 N N . ASN B 1 386 ? 12.738 33.663 46.795 1.00 47.28 570 ASN B N 1
ATOM 6334 C CA . ASN B 1 386 ? 11.475 33.434 47.484 1.00 52.60 570 ASN B CA 1
ATOM 6335 C C . ASN B 1 386 ? 11.084 31.962 47.469 1.00 44.63 570 ASN B C 1
ATOM 6336 O O . ASN B 1 386 ? 9.904 31.614 47.404 1.00 47.35 570 ASN B O 1
ATOM 6341 N N . VAL B 1 387 ? 12.065 31.072 47.573 1.00 35.10 571 VAL B N 1
ATOM 6342 C CA . VAL B 1 387 ? 11.817 29.637 47.704 1.00 35.38 571 VAL B CA 1
ATOM 6343 C C . VAL B 1 387 ? 12.246 29.205 49.104 1.00 34.89 571 VAL B C 1
ATOM 6344 O O . VAL B 1 387 ? 13.373 29.496 49.529 1.00 29.97 571 VAL B O 1
ATOM 6348 N N . ILE B 1 388 ? 11.359 28.512 49.813 1.00 36.57 572 ILE B N 1
ATOM 6349 C CA . ILE B 1 388 ? 11.669 28.010 51.150 1.00 35.82 572 ILE B CA 1
ATOM 6350 C C . ILE B 1 388 ? 12.505 26.739 51.013 1.00 35.19 572 ILE B C 1
ATOM 6351 O O . ILE B 1 388 ? 12.089 25.774 50.362 1.00 29.73 572 ILE B O 1
ATOM 6356 N N . TRP B 1 389 ? 13.698 26.749 51.600 1.00 28.80 573 TRP B N 1
ATOM 6357 C CA . TRP B 1 389 ? 14.547 25.572 51.657 1.00 30.20 573 TRP B CA 1
ATOM 6358 C C . TRP B 1 389 ? 14.755 25.179 53.114 1.00 30.35 573 TRP B C 1
ATOM 6359 O O . TRP B 1 389 ? 14.797 26.038 53.995 1.00 27.99 573 TRP B O 1
ATOM 6370 N N . CYS B 1 390 ? 14.888 23.881 53.355 1.00 25.92 574 CYS B N 1
ATOM 6371 C CA . CYS B 1 390 ? 15.320 23.366 54.642 1.00 26.06 574 CYS B CA 1
ATOM 6372 C C . CYS B 1 390 ? 16.599 22.559 54.460 1.00 32.64 574 CYS B C 1
ATOM 6373 O O . CYS B 1 390 ? 16.735 21.812 53.483 1.00 32.50 574 CYS B O 1
ATOM 6376 N N . ILE B 1 391 ? 17.528 22.693 55.404 1.00 24.69 575 ILE B N 1
ATOM 6377 C CA . ILE B 1 391 ? 18.674 21.786 55.525 1.00 21.25 575 ILE B CA 1
ATOM 6378 C C . ILE B 1 391 ? 18.478 20.942 56.782 1.00 26.84 575 ILE B C 1
ATOM 6379 O O . ILE B 1 391 ? 18.203 21.489 57.857 1.00 22.99 575 ILE B O 1
ATOM 6384 N N . SER B 1 392 ? 18.624 19.615 56.657 1.00 26.27 576 SER B N 1
ATOM 6385 C CA . SER B 1 392 ? 18.480 18.703 57.792 1.00 27.14 576 SER B CA 1
ATOM 6386 C C . SER B 1 392 ? 19.760 17.903 57.959 1.00 29.37 576 SER B C 1
ATOM 6387 O O . SER B 1 392 ? 20.191 17.213 57.025 1.00 25.15 576 SER B O 1
ATOM 6390 N N . LEU B 1 393 ? 20.352 17.963 59.152 1.00 21.41 577 LEU B N 1
ATOM 6391 C CA . LEU B 1 393 ? 21.406 17.017 59.489 1.00 23.65 577 LEU B CA 1
ATOM 6392 C C . LEU B 1 393 ? 20.760 15.760 60.058 1.00 25.03 577 LEU B C 1
ATOM 6393 O O . LEU B 1 393 ? 19.925 15.854 60.960 1.00 25.65 577 LEU B O 1
ATOM 6398 N N . VAL B 1 394 ? 21.179 14.583 59.580 1.00 24.66 578 VAL B N 1
ATOM 6399 C CA . VAL B 1 394 ? 20.655 13.309 60.087 1.00 29.63 578 VAL B CA 1
ATOM 6400 C C . VAL B 1 394 ? 21.824 12.410 60.473 1.00 27.43 578 VAL B C 1
ATOM 6401 O O . VAL B 1 394 ? 22.623 12.032 59.608 1.00 26.81 578 VAL B O 1
ATOM 6405 N N . GLU B 1 395 ? 21.905 12.044 61.754 1.00 23.82 579 GLU B N 1
ATOM 6406 C CA . GLU B 1 395 ? 22.899 11.079 62.230 1.00 25.74 579 GLU B CA 1
ATOM 6407 C C . GLU B 1 395 ? 22.414 9.684 61.866 1.00 32.70 579 GLU B C 1
ATOM 6408 O O . GLU B 1 395 ? 21.310 9.295 62.264 1.00 32.14 579 GLU B O 1
ATOM 6414 N N . ILE B 1 396 ? 23.229 8.925 61.119 1.00 31.31 580 ILE B N 1
ATOM 6415 C CA . ILE B 1 396 ? 22.710 7.752 60.419 1.00 37.14 580 ILE B CA 1
ATOM 6416 C C . ILE B 1 396 ? 23.777 6.664 60.311 1.00 42.53 580 ILE B C 1
ATOM 6417 O O . ILE B 1 396 ? 24.987 6.930 60.312 1.00 37.79 580 ILE B O 1
ATOM 6422 N N . TYR B 1 397 ? 23.310 5.415 60.236 1.00 39.30 581 TYR B N 1
ATOM 6423 C CA . TYR B 1 397 ? 24.159 4.324 59.788 1.00 33.72 581 TYR B CA 1
ATOM 6424 C C . TYR B 1 397 ? 24.206 4.365 58.263 1.00 35.43 581 TYR B C 1
ATOM 6425 O O . TYR B 1 397 ? 23.166 4.264 57.605 1.00 37.72 581 TYR B O 1
ATOM 6434 N N . ASP B 1 398 ? 25.394 4.556 57.700 1.00 34.92 582 ASP B N 1
ATOM 6435 C CA . ASP B 1 398 ? 25.552 4.664 56.252 1.00 37.06 582 ASP B CA 1
ATOM 6436 C C . ASP B 1 398 ? 25.949 3.304 55.692 1.00 41.35 582 ASP B C 1
ATOM 6437 O O . ASP B 1 398 ? 27.025 2.792 56.009 1.00 43.81 582 ASP B O 1
ATOM 6442 N N . THR B 1 399 ? 25.076 2.735 54.856 1.00 39.33 583 THR B N 1
ATOM 6443 C CA . THR B 1 399 ? 25.273 1.389 54.329 1.00 52.50 583 THR B CA 1
ATOM 6444 C C . THR B 1 399 ? 26.462 1.315 53.374 1.00 61.85 583 THR B C 1
ATOM 6445 O O . THR B 1 399 ? 27.201 0.325 53.374 1.00 62.01 583 THR B O 1
ATOM 6449 N N . GLY B 1 400 ? 26.656 2.346 52.547 1.00 75.27 584 GLY B N 1
ATOM 6450 C CA . GLY B 1 400 ? 27.685 2.281 51.517 1.00 76.29 584 GLY B CA 1
ATOM 6451 C C . GLY B 1 400 ? 29.061 1.962 52.072 1.00 80.11 584 GLY B C 1
ATOM 6452 O O . GLY B 1 400 ? 29.771 1.100 51.548 1.00 86.62 584 GLY B O 1
ATOM 6453 N N . ASP B 1 401 ? 29.451 2.639 53.151 1.00 74.68 585 ASP B N 1
ATOM 6454 C CA . ASP B 1 401 ? 30.783 2.482 53.717 1.00 68.94 585 ASP B CA 1
ATOM 6455 C C . ASP B 1 401 ? 30.782 1.866 55.105 1.00 61.25 585 ASP B C 1
ATOM 6456 O O . ASP B 1 401 ? 31.853 1.775 55.718 1.00 64.03 585 ASP B O 1
ATOM 6461 N N . SER B 1 402 ? 29.621 1.448 55.619 1.00 54.20 586 SER B N 1
ATOM 6462 C CA . SER B 1 402 ? 29.524 0.770 56.911 1.00 48.52 586 SER B CA 1
ATOM 6463 C C . SER B 1 402 ? 30.056 1.649 58.042 1.00 57.10 586 SER B C 1
ATOM 6464 O O . SER B 1 402 ? 30.944 1.260 58.799 1.00 55.62 586 SER B O 1
ATOM 6467 N N . VAL B 1 403 ? 29.484 2.855 58.139 1.00 56.83 587 VAL B N 1
ATOM 6468 C CA . VAL B 1 403 ? 29.943 3.881 59.068 1.00 56.97 587 VAL B CA 1
ATOM 6469 C C . VAL B 1 403 ? 28.734 4.576 59.685 1.00 47.89 587 VAL B C 1
ATOM 6470 O O . VAL B 1 403 ? 27.693 4.739 59.040 1.00 45.85 587 VAL B O 1
ATOM 6474 N N . ILE B 1 404 ? 28.878 4.986 60.945 1.00 46.80 588 ILE B N 1
ATOM 6475 C CA . ILE B 1 404 ? 27.953 5.913 61.600 1.00 43.28 588 ILE B CA 1
ATOM 6476 C C . ILE B 1 404 ? 28.424 7.336 61.304 1.00 39.86 588 ILE B C 1
ATOM 6477 O O . ILE B 1 404 ? 29.613 7.649 61.510 1.00 33.91 588 ILE B O 1
ATOM 6482 N N . ARG B 1 405 ? 27.533 8.186 60.790 1.00 36.59 589 ARG B N 1
ATOM 6483 C CA . ARG B 1 405 ? 27.962 9.518 60.365 1.00 33.12 589 ARG B CA 1
ATOM 6484 C C . ARG B 1 405 ? 26.739 10.435 60.162 1.00 30.62 589 ARG B C 1
ATOM 6485 O O . ARG B 1 405 ? 25.638 9.967 59.847 1.00 30.28 589 ARG B O 1
ATOM 6493 N N . PRO B 1 406 ? 26.943 11.744 60.286 1.00 29.02 590 PRO B N 1
ATOM 6494 C CA . PRO B 1 406 ? 25.918 12.715 59.861 1.00 28.57 590 PRO B CA 1
ATOM 6495 C C . PRO B 1 406 ? 25.863 12.857 58.346 1.00 31.13 590 PRO B C 1
ATOM 6496 O O . PRO B 1 406 ? 26.886 12.868 57.658 1.00 29.82 590 PRO B O 1
ATOM 6500 N N . LYS B 1 407 ? 24.648 12.918 57.821 1.00 29.29 591 LYS B N 1
ATOM 6501 C CA . LYS B 1 407 ? 24.422 13.269 56.428 1.00 27.60 591 LYS B CA 1
ATOM 6502 C C . LYS B 1 407 ? 23.562 14.518 56.409 1.00 29.63 591 LYS B C 1
ATOM 6503 O O . LYS B 1 407 ? 22.696 14.706 57.277 1.00 25.71 591 LYS B O 1
ATOM 6509 N N . LEU B 1 408 ? 23.781 15.351 55.405 1.00 23.21 592 LEU B N 1
ATOM 6510 C CA . LEU B 1 408 ? 23.065 16.607 55.257 1.00 27.23 592 LEU B CA 1
ATOM 6511 C C . LEU B 1 408 ? 22.233 16.548 53.989 1.00 27.48 592 LEU B C 1
ATOM 6512 O O . LEU B 1 408 ? 22.760 16.249 52.899 1.00 27.51 592 LEU B O 1
ATOM 6517 N N . PHE B 1 409 ? 20.948 16.841 54.130 1.00 23.88 593 PHE B N 1
ATOM 6518 C CA . PHE B 1 409 ? 20.005 16.880 53.024 1.00 28.44 593 PHE B CA 1
ATOM 6519 C C . PHE B 1 409 ? 19.515 18.308 52.855 1.00 32.98 593 PHE B C 1
ATOM 6520 O O . PHE B 1 409 ? 19.452 19.074 53.824 1.00 29.49 593 PHE B O 1
ATOM 6528 N N . ALA B 1 410 ? 19.183 18.682 51.622 1.00 24.48 594 ALA B N 1
ATOM 6529 C CA . ALA B 1 410 ? 18.483 19.941 51.376 1.00 25.97 594 ALA B CA 1
ATOM 6530 C C . ALA B 1 410 ? 17.160 19.591 50.719 1.00 31.85 594 ALA B C 1
ATOM 6531 O O . ALA B 1 410 ? 17.121 18.759 49.806 1.00 28.36 594 ALA B O 1
ATOM 6533 N N . VAL B 1 411 ? 16.075 20.193 51.205 1.00 29.65 595 VAL B N 1
ATOM 6534 C CA . VAL B 1 411 ? 14.734 19.869 50.741 1.00 29.70 595 VAL B CA 1
ATOM 6535 C C . VAL B 1 411 ? 14.024 21.165 50.400 1.00 32.39 595 VAL B C 1
ATOM 6536 O O . VAL B 1 411 ? 13.887 22.046 51.258 1.00 27.21 595 VAL B O 1
ATOM 6540 N N . LYS B 1 412 ? 13.585 21.290 49.153 1.00 30.95 596 LYS B N 1
ATOM 6541 C CA . LYS B 1 412 ? 12.838 22.463 48.726 1.00 28.80 596 LYS B CA 1
ATOM 6542 C C . LYS B 1 412 ? 11.370 22.259 49.058 1.00 28.86 596 LYS B C 1
ATOM 6543 O O . LYS B 1 412 ? 10.796 21.221 48.714 1.00 32.01 596 LYS B O 1
ATOM 6549 N N . ILE B 1 413 ? 10.773 23.230 49.745 1.00 30.58 597 ILE B N 1
ATOM 6550 C CA . ILE B 1 413 ? 9.361 23.131 50.119 1.00 34.49 597 ILE B CA 1
ATOM 6551 C C . ILE B 1 413 ? 8.490 23.620 48.964 1.00 38.45 597 ILE B C 1
ATOM 6552 O O . ILE B 1 413 ? 8.652 24.762 48.512 1.00 37.08 597 ILE B O 1
ATOM 6557 N N . PRO B 1 414 ? 7.528 22.827 48.490 1.00 43.61 598 PRO B N 1
ATOM 6558 C CA . PRO B 1 414 ? 6.801 23.207 47.273 1.00 47.06 598 PRO B CA 1
ATOM 6559 C C . PRO B 1 414 ? 5.853 24.367 47.528 1.00 49.73 598 PRO B C 1
ATOM 6560 O O . PRO B 1 414 ? 5.197 24.438 48.568 1.00 48.74 598 PRO B O 1
ATOM 6564 N N . ALA B 1 415 ? 5.790 25.290 46.560 1.00 46.61 599 ALA B N 1
ATOM 6565 C CA . ALA B 1 415 ? 4.835 26.389 46.656 1.00 49.55 599 ALA B CA 1
ATOM 6566 C C . ALA B 1 415 ? 3.452 25.973 46.177 1.00 52.60 599 ALA B C 1
ATOM 6567 O O . ALA B 1 415 ? 2.447 26.516 46.646 1.00 53.59 599 ALA B O 1
ATOM 6569 N N . GLN B 1 416 ? 3.388 25.014 45.258 1.00 55.69 600 GLN B N 1
ATOM 6570 C CA . GLN B 1 416 ? 2.142 24.509 44.702 1.00 62.29 600 GLN B CA 1
ATOM 6571 C C . GLN B 1 416 ? 1.908 23.080 45.169 1.00 59.51 600 GLN B C 1
ATOM 6572 O O . GLN B 1 416 ? 2.830 22.266 45.210 1.00 53.30 600 GLN B O 1
ATOM 6574 N N . CYS B 1 417 ? 0.655 22.785 45.500 1.00 63.45 601 CYS B N 1
ATOM 6575 C CA . CYS B 1 417 ? 0.257 21.512 46.085 1.00 70.33 601 CYS B CA 1
ATOM 6576 C C . CYS B 1 417 ? 0.190 20.388 45.077 1.00 81.67 601 CYS B C 1
ATOM 6577 O O . CYS B 1 417 ? 0.280 19.217 45.458 1.00 83.38 601 CYS B O 1
ATOM 6580 N N . SER B 1 418 ? 0.011 20.711 43.810 1.00 86.93 602 SER B N 1
ATOM 6581 C CA . SER B 1 418 ? -0.511 19.756 42.856 1.00 90.65 602 SER B CA 1
ATOM 6582 C C . SER B 1 418 ? 0.356 19.734 41.617 1.00 92.06 602 SER B C 1
ATOM 6583 O O . SER B 1 418 ? 1.043 20.707 41.295 1.00 86.36 602 SER B O 1
ATOM 6585 N N . GLU B 1 419 ? 0.309 18.589 40.941 1.00 101.91 603 GLU B N 1
ATOM 6586 C CA . GLU B 1 419 ? 0.958 18.449 39.651 1.00 109.33 603 GLU B CA 1
ATOM 6587 C C . GLU B 1 419 ? 0.337 19.388 38.626 1.00 114.20 603 GLU B C 1
ATOM 6588 O O . GLU B 1 419 ? 1.051 19.996 37.821 1.00 115.88 603 GLU B O 1
ATOM 6594 N N . SER B 1 420 ? -0.989 19.531 38.649 1.00 116.15 604 SER B N 1
ATOM 6595 C CA . SER B 1 420 ? -1.720 20.370 37.706 1.00 116.38 604 SER B CA 1
ATOM 6596 C C . SER B 1 420 ? -2.678 21.286 38.468 1.00 117.24 604 SER B C 1
ATOM 6597 O O . SER B 1 420 ? -2.817 21.201 39.691 1.00 116.72 604 SER B O 1
ATOM 6599 N N . GLU B 1 421 ? -3.352 22.171 37.724 1.00 117.15 605 GLU B N 1
ATOM 6600 C CA . GLU B 1 421 ? -4.221 23.178 38.331 1.00 113.44 605 GLU B CA 1
ATOM 6601 C C . GLU B 1 421 ? -5.548 22.600 38.813 1.00 106.27 605 GLU B C 1
ATOM 6602 O O . GLU B 1 421 ? -6.144 23.142 39.752 1.00 111.07 605 GLU B O 1
ATOM 6604 N N . ASN B 1 422 ? -6.020 21.522 38.182 1.00 94.60 606 ASN B N 1
ATOM 6605 C CA . ASN B 1 422 ? -7.281 20.853 38.499 1.00 80.77 606 ASN B CA 1
ATOM 6606 C C . ASN B 1 422 ? -8.491 21.685 38.094 1.00 70.99 606 ASN B C 1
ATOM 6607 O O . ASN B 1 422 ? -9.003 22.491 38.879 1.00 66.84 606 ASN B O 1
ATOM 6612 N N . LEU B 1 423 ? -8.977 21.455 36.876 1.00 61.35 607 LEU B N 1
ATOM 6613 C CA . LEU B 1 423 ? -10.123 22.182 36.355 1.00 60.08 607 LEU B CA 1
ATOM 6614 C C . LEU B 1 423 ? -11.444 21.719 36.961 1.00 57.68 607 LEU B C 1
ATOM 6615 O O . LEU B 1 423 ? -12.438 22.449 36.868 1.00 49.43 607 LEU B O 1
ATOM 6620 N N . TYR B 1 424 ? -11.484 20.532 37.571 1.00 51.85 608 TYR B N 1
ATOM 6621 C CA . TYR B 1 424 ? -12.725 20.081 38.198 1.00 52.83 608 TYR B CA 1
ATOM 6622 C C . TYR B 1 424 ? -13.095 20.966 39.382 1.00 44.57 608 TYR B C 1
ATOM 6623 O O . TYR B 1 424 ? -14.219 21.471 39.456 1.00 41.98 608 TYR B O 1
ATOM 6632 N N . PHE B 1 425 ? -12.154 21.166 40.309 1.00 44.77 609 PHE B N 1
ATOM 6633 C CA . PHE B 1 425 ? -12.415 21.953 41.512 1.00 55.79 609 PHE B CA 1
ATOM 6634 C C . PHE B 1 425 ? -12.567 23.437 41.199 1.00 58.42 609 PHE B C 1
ATOM 6635 O O . PHE B 1 425 ? -13.398 24.119 41.805 1.00 58.60 609 PHE B O 1
ATOM 6643 N N . GLN B 1 426 ? -11.764 23.969 40.275 1.00 57.38 610 GLN B N 1
ATOM 6644 C CA . GLN B 1 426 ? -11.815 25.406 40.034 1.00 59.72 610 GLN B CA 1
ATOM 6645 C C . GLN B 1 426 ? -12.920 25.785 39.053 1.00 46.27 610 GLN B C 1
ATOM 6646 O O . GLN B 1 426 ? -13.409 26.918 39.086 1.00 47.01 610 GLN B O 1
ATOM 6652 N N . GLY B 1 427 ? -13.340 24.865 38.198 1.00 42.75 611 GLY B N 1
ATOM 6653 C CA . GLY B 1 427 ? -14.318 25.188 37.175 1.00 45.75 611 GLY B CA 1
ATOM 6654 C C . GLY B 1 427 ? -13.742 26.168 36.161 1.00 61.40 611 GLY B C 1
ATOM 6655 O O . GLY B 1 427 ? -12.571 26.545 36.202 1.00 57.60 611 GLY B O 1
ATOM 6656 N N . HIS B 1 428 ? -14.601 26.585 35.233 1.00 65.61 612 HIS B N 1
ATOM 6657 C CA . HIS B 1 428 ? -14.203 27.502 34.169 1.00 68.91 612 HIS B CA 1
ATOM 6658 C C . HIS B 1 428 ? -14.504 28.959 34.533 1.00 71.55 612 HIS B C 1
ATOM 6659 O O . HIS B 1 428 ? -13.970 29.497 35.508 1.00 71.16 612 HIS B O 1
ATOM 6661 N N . GLN C 2 1 ? 30.850 32.383 32.371 1.00 53.84 1 GLN C N 1
ATOM 6662 C CA . GLN C 2 1 ? 30.308 31.033 32.424 1.00 54.76 1 GLN C CA 1
ATOM 6663 C C . GLN C 2 1 ? 31.450 30.020 32.577 1.00 55.06 1 GLN C C 1
ATOM 6664 O O . GLN C 2 1 ? 32.528 30.225 32.027 1.00 50.94 1 GLN C O 1
ATOM 6666 N N . VAL C 2 2 ? 31.231 28.944 33.340 1.00 45.22 2 VAL C N 1
ATOM 6667 C CA . VAL C 2 2 ? 32.241 27.892 33.430 1.00 41.62 2 VAL C CA 1
ATOM 6668 C C . VAL C 2 2 ? 32.347 27.174 32.095 1.00 35.42 2 VAL C C 1
ATOM 6669 O O . VAL C 2 2 ? 31.332 26.844 31.464 1.00 39.36 2 VAL C O 1
ATOM 6673 N N . GLN C 2 3 ? 33.576 26.892 31.662 1.00 36.63 3 GLN C N 1
ATOM 6674 C CA . GLN C 2 3 ? 33.761 25.959 30.555 1.00 34.44 3 GLN C CA 1
ATOM 6675 C C . GLN C 2 3 ? 34.889 24.977 30.874 1.00 33.95 3 GLN C C 1
ATOM 6676 O O . GLN C 2 3 ? 35.824 25.297 31.616 1.00 36.18 3 GLN C O 1
ATOM 6682 N N . LEU C 2 4 ? 34.793 23.787 30.279 1.00 31.30 4 LEU C N 1
ATOM 6683 C CA . LEU C 2 4 ? 35.650 22.639 30.582 1.00 39.59 4 LEU C CA 1
ATOM 6684 C C . LEU C 2 4 ? 36.340 22.130 29.322 1.00 38.21 4 LEU C C 1
ATOM 6685 O O . LEU C 2 4 ? 35.672 21.614 28.414 1.00 36.98 4 LEU C O 1
ATOM 6690 N N . VAL C 2 5 ? 37.674 22.194 29.303 1.00 35.09 5 VAL C N 1
ATOM 6691 C CA . VAL C 2 5 ? 38.475 21.778 28.150 1.00 37.09 5 VAL C CA 1
ATOM 6692 C C . VAL C 2 5 ? 39.413 20.658 28.590 1.00 38.88 5 VAL C C 1
ATOM 6693 O O . VAL C 2 5 ? 40.268 20.860 29.462 1.00 41.10 5 VAL C O 1
ATOM 6697 N N . GLN C 2 6 ? 39.269 19.495 27.972 1.00 38.72 6 GLN C N 1
ATOM 6698 C CA . GLN C 2 6 ? 40.037 18.306 28.309 1.00 42.43 6 GLN C CA 1
ATOM 6699 C C . GLN C 2 6 ? 41.235 18.131 27.379 1.00 45.91 6 GLN C C 1
ATOM 6700 O O . GLN C 2 6 ? 41.300 18.707 26.289 1.00 41.82 6 GLN C O 1
ATOM 6706 N N . SER C 2 7 ? 42.181 17.305 27.824 1.00 46.73 7 SER C N 1
ATOM 6707 C CA . SER C 2 7 ? 43.354 16.967 27.026 1.00 50.79 7 SER C CA 1
ATOM 6708 C C . SER C 2 7 ? 42.975 16.061 25.856 1.00 44.93 7 SER C C 1
ATOM 6709 O O . SER C 2 7 ? 41.849 15.573 25.751 1.00 50.08 7 SER C O 1
ATOM 6712 N N . GLY C 2 8 ? 43.961 15.809 24.978 1.00 53.18 8 GLY C N 1
ATOM 6713 C CA . GLY C 2 8 ? 43.746 15.062 23.752 1.00 50.10 8 GLY C CA 1
ATOM 6714 C C . GLY C 2 8 ? 43.760 13.545 23.909 1.00 51.15 8 GLY C C 1
ATOM 6715 O O . GLY C 2 8 ? 44.002 12.986 24.979 1.00 52.08 8 GLY C O 1
ATOM 6716 N N . ALA C 2 9 ? 43.507 12.872 22.787 1.00 44.74 9 ALA C N 1
ATOM 6717 C CA . ALA C 2 9 ? 43.396 11.421 22.752 1.00 47.61 9 ALA C CA 1
ATOM 6718 C C . ALA C 2 9 ? 44.705 10.755 23.163 1.00 54.75 9 ALA C C 1
ATOM 6719 O O . ALA C 2 9 ? 45.794 11.331 23.056 1.00 50.90 9 ALA C O 1
ATOM 6721 N N . GLU C 2 10 ? 44.579 9.513 23.634 1.00 50.46 10 GLU C N 1
ATOM 6722 C CA . GLU C 2 10 ? 45.688 8.737 24.170 1.00 48.63 10 GLU C CA 1
ATOM 6723 C C . GLU C 2 10 ? 45.536 7.289 23.753 1.00 43.94 10 GLU C C 1
ATOM 6724 O O . GLU C 2 10 ? 44.428 6.750 23.767 1.00 49.73 10 GLU C O 1
ATOM 6730 N N . VAL C 2 11 ? 46.664 6.667 23.403 1.00 44.45 11 VAL C N 1
ATOM 6731 C CA . VAL C 2 11 ? 46.735 5.264 23.019 1.00 50.53 11 VAL C CA 1
ATOM 6732 C C . VAL C 2 11 ? 47.707 4.588 23.973 1.00 53.55 11 VAL C C 1
ATOM 6733 O O . VAL C 2 11 ? 48.835 5.061 24.153 1.00 54.32 11 VAL C O 1
ATOM 6737 N N . LYS C 2 12 ? 47.269 3.497 24.591 1.00 53.34 12 LYS C N 1
ATOM 6738 C CA . LYS C 2 12 ? 47.985 2.932 25.722 1.00 53.38 12 LYS C CA 1
ATOM 6739 C C . LYS C 2 12 ? 47.975 1.417 25.628 1.00 50.65 12 LYS C C 1
ATOM 6740 O O . LYS C 2 12 ? 47.022 0.816 25.125 1.00 47.53 12 LYS C O 1
ATOM 6746 N N . LYS C 2 13 ? 49.051 0.806 26.140 1.00 49.88 13 LYS C N 1
ATOM 6747 C CA . LYS C 2 13 ? 49.149 -0.634 26.252 1.00 47.61 13 LYS C CA 1
ATOM 6748 C C . LYS C 2 13 ? 48.398 -1.118 27.489 1.00 50.71 13 LYS C C 1
ATOM 6749 O O . LYS C 2 13 ? 48.274 -0.383 28.478 1.00 48.23 13 LYS C O 1
ATOM 6755 N N . PRO C 2 14 ? 47.867 -2.342 27.452 1.00 50.45 14 PRO C N 1
ATOM 6756 C CA . PRO C 2 14 ? 47.230 -2.896 28.654 1.00 55.23 14 PRO C CA 1
ATOM 6757 C C . PRO C 2 14 ? 48.235 -2.979 29.792 1.00 55.08 14 PRO C C 1
ATOM 6758 O O . PRO C 2 14 ? 49.408 -3.310 29.588 1.00 51.55 14 PRO C O 1
ATOM 6762 N N . GLY C 2 15 ? 47.774 -2.640 30.992 1.00 52.89 15 GLY C N 1
ATOM 6763 C CA . GLY C 2 15 ? 48.619 -2.646 32.162 1.00 57.58 15 GLY C CA 1
ATOM 6764 C C . GLY C 2 15 ? 49.307 -1.333 32.455 1.00 58.79 15 GLY C C 1
ATOM 6765 O O . GLY C 2 15 ? 49.861 -1.172 33.554 1.00 55.48 15 GLY C O 1
ATOM 6766 N N . SER C 2 16 ? 49.289 -0.386 31.519 1.00 48.74 16 SER C N 1
ATOM 6767 C CA . SER C 2 16 ? 49.811 0.948 31.775 1.00 51.43 16 SER C CA 1
ATOM 6768 C C . SER C 2 16 ? 48.732 1.805 32.442 1.00 52.49 16 SER C C 1
ATOM 6769 O O . SER C 2 16 ? 47.649 1.328 32.796 1.00 55.31 16 SER C O 1
ATOM 6772 N N . SER C 2 17 ? 49.026 3.091 32.610 1.00 51.76 17 SER C N 1
ATOM 6773 C CA . SER C 2 17 ? 48.087 4.061 33.140 1.00 51.75 17 SER C CA 1
ATOM 6774 C C . SER C 2 17 ? 48.066 5.291 32.240 1.00 51.12 17 SER C C 1
ATOM 6775 O O . SER C 2 17 ? 48.920 5.472 31.367 1.00 54.23 17 SER C O 1
ATOM 6778 N N . VAL C 2 18 ? 47.067 6.140 32.467 1.00 44.99 18 VAL C N 1
ATOM 6779 C CA . VAL C 2 18 ? 46.858 7.351 31.678 1.00 52.81 18 VAL C CA 1
ATOM 6780 C C . VAL C 2 18 ? 46.323 8.436 32.603 1.00 50.57 18 VAL C C 1
ATOM 6781 O O . VAL C 2 18 ? 45.519 8.162 33.499 1.00 51.95 18 VAL C O 1
ATOM 6785 N N . LYS C 2 19 ? 46.785 9.673 32.399 1.00 43.18 19 LYS C N 1
ATOM 6786 C CA . LYS C 2 19 ? 46.356 10.818 33.190 1.00 44.00 19 LYS C CA 1
ATOM 6787 C C . LYS C 2 19 ? 45.707 11.852 32.274 1.00 44.52 19 LYS C C 1
ATOM 6788 O O . LYS C 2 19 ? 46.392 12.487 31.469 1.00 47.03 19 LYS C O 1
ATOM 6794 N N . VAL C 2 20 ? 44.394 12.039 32.440 1.00 41.58 20 VAL C N 1
ATOM 6795 C CA . VAL C 2 20 ? 43.568 12.939 31.638 1.00 46.45 20 VAL C CA 1
ATOM 6796 C C . VAL C 2 20 ? 43.325 14.223 32.411 1.00 46.88 20 VAL C C 1
ATOM 6797 O O . VAL C 2 20 ? 43.036 14.197 33.618 1.00 45.03 20 VAL C O 1
ATOM 6801 N N . SER C 2 21 ? 43.396 15.350 31.713 1.00 37.00 21 SER C N 1
ATOM 6802 C CA . SER C 2 21 ? 43.227 16.650 32.336 1.00 33.17 21 SER C CA 1
ATOM 6803 C C . SER C 2 21 ? 41.901 17.276 31.929 1.00 41.19 21 SER C C 1
ATOM 6804 O O . SER C 2 21 ? 41.326 16.961 30.882 1.00 45.31 21 SER C O 1
ATOM 6807 N N . CYS C 2 22 ? 41.410 18.149 32.802 1.00 37.26 22 CYS C N 1
ATOM 6808 C CA . CYS C 2 22 ? 40.159 18.880 32.604 1.00 41.94 22 CYS C CA 1
ATOM 6809 C C . CYS C 2 22 ? 40.443 20.299 33.074 1.00 40.13 22 CYS C C 1
ATOM 6810 O O . CYS C 2 22 ? 40.463 20.558 34.281 1.00 47.96 22 CYS C O 1
ATOM 6813 N N . LYS C 2 23 ? 40.700 21.212 32.139 1.00 39.06 23 LYS C N 1
ATOM 6814 C CA . LYS C 2 23 ? 40.943 22.605 32.519 1.00 38.85 23 LYS C CA 1
ATOM 6815 C C . LYS C 2 23 ? 39.626 23.346 32.741 1.00 39.35 23 LYS C C 1
ATOM 6816 O O . LYS C 2 23 ? 38.774 23.372 31.853 1.00 42.01 23 LYS C O 1
ATOM 6822 N N . VAL C 2 24 ? 39.462 23.947 33.930 1.00 33.98 24 VAL C N 1
ATOM 6823 C CA . VAL C 2 24 ? 38.260 24.698 34.307 1.00 40.21 24 VAL C CA 1
ATOM 6824 C C . VAL C 2 24 ? 38.540 26.192 34.149 1.00 44.39 24 VAL C C 1
ATOM 6825 O O . VAL C 2 24 ? 39.465 26.728 34.773 1.00 49.21 24 VAL C O 1
ATOM 6829 N N . SER C 2 25 ? 37.732 26.883 33.342 1.00 44.26 25 SER C N 1
ATOM 6830 C CA . SER C 2 25 ? 37.819 28.336 33.226 1.00 37.35 25 SER C CA 1
ATOM 6831 C C . SER C 2 25 ? 36.471 28.976 33.504 1.00 36.03 25 SER C C 1
ATOM 6832 O O . SER C 2 25 ? 35.421 28.428 33.148 1.00 44.19 25 SER C O 1
ATOM 6835 N N . GLY C 2 26 ? 36.507 30.154 34.129 1.00 40.08 26 GLY C N 1
ATOM 6836 C CA . GLY C 2 26 ? 35.307 30.754 34.675 1.00 45.03 26 GLY C CA 1
ATOM 6837 C C . GLY C 2 26 ? 34.938 30.103 35.999 1.00 47.29 26 GLY C C 1
ATOM 6838 O O . GLY C 2 26 ? 35.563 29.143 36.458 1.00 45.14 26 GLY C O 1
ATOM 6839 N N . GLY C 2 27 ? 33.888 30.634 36.617 1.00 52.80 27 GLY C N 1
ATOM 6840 C CA . GLY C 2 27 ? 33.445 30.091 37.894 1.00 50.27 27 GLY C CA 1
ATOM 6841 C C . GLY C 2 27 ? 34.451 30.400 38.989 1.00 49.65 27 GLY C C 1
ATOM 6842 O O . GLY C 2 27 ? 35.245 31.341 38.902 1.00 45.10 27 GLY C O 1
ATOM 6843 N N . ILE C 2 28 ? 34.414 29.587 40.040 1.00 42.36 28 ILE C N 1
ATOM 6844 C CA . ILE C 2 28 ? 35.333 29.722 41.165 1.00 38.82 28 ILE C CA 1
ATOM 6845 C C . ILE C 2 28 ? 35.914 28.332 41.433 1.00 42.43 28 ILE C C 1
ATOM 6846 O O . ILE C 2 28 ? 35.203 27.439 41.922 1.00 38.31 28 ILE C O 1
ATOM 6851 N N . PHE C 2 29 ? 37.202 28.150 41.106 1.00 38.57 29 PHE C N 1
ATOM 6852 C CA . PHE C 2 29 ? 37.752 26.805 40.952 1.00 36.71 29 PHE C CA 1
ATOM 6853 C C . PHE C 2 29 ? 37.559 25.963 42.206 1.00 34.56 29 PHE C C 1
ATOM 6854 O O . PHE C 2 29 ? 37.175 24.794 42.116 1.00 35.77 29 PHE C O 1
ATOM 6862 N N . ASN C 2 30 ? 37.820 26.543 43.379 1.00 34.91 30 ASN C N 1
ATOM 6863 C CA . ASN C 2 30 ? 37.787 25.775 44.622 1.00 41.69 30 ASN C CA 1
ATOM 6864 C C . ASN C 2 30 ? 36.401 25.240 44.943 1.00 41.06 30 ASN C C 1
ATOM 6865 O O . ASN C 2 30 ? 36.285 24.206 45.616 1.00 34.84 30 ASN C O 1
ATOM 6870 N N . ARG C 2 31 ? 35.348 25.904 44.468 1.00 35.93 31 ARG C N 1
ATOM 6871 C CA . ARG C 2 31 ? 33.988 25.528 44.816 1.00 28.46 31 ARG C CA 1
ATOM 6872 C C . ARG C 2 31 ? 33.252 24.771 43.713 1.00 29.82 31 ARG C C 1
ATOM 6873 O O . ARG C 2 31 ? 32.095 24.391 43.923 1.00 30.50 31 ARG C O 1
ATOM 6881 N N . GLU C 2 32 ? 33.881 24.529 42.552 1.00 29.09 32 GLU C N 1
ATOM 6882 C CA . GLU C 2 32 ? 33.275 23.682 41.525 1.00 32.45 32 GLU C CA 1
ATOM 6883 C C . GLU C 2 32 ? 33.490 22.206 41.848 1.00 35.90 32 GLU C C 1
ATOM 6884 O O . GLU C 2 32 ? 34.594 21.793 42.207 1.00 36.09 32 GLU C O 1
ATOM 6890 N N . THR C 2 33 ? 32.444 21.396 41.657 1.00 29.67 33 THR C N 1
ATOM 6891 C CA . THR C 2 33 ? 32.524 19.949 41.876 1.00 32.05 33 THR C CA 1
ATOM 6892 C C . THR C 2 33 ? 32.601 19.260 40.520 1.00 34.54 33 THR C C 1
ATOM 6893 O O . THR C 2 33 ? 31.586 19.153 39.818 1.00 34.73 33 THR C O 1
ATOM 6897 N N . ILE C 2 34 ? 33.786 18.751 40.175 1.00 31.54 34 ILE C N 1
ATOM 6898 C CA . ILE C 2 34 ? 34.040 18.173 38.859 1.00 29.21 34 ILE C CA 1
ATOM 6899 C C . ILE C 2 34 ? 33.913 16.658 38.949 1.00 38.79 34 ILE C C 1
ATOM 6900 O O . ILE C 2 34 ? 34.604 15.999 39.741 1.00 37.21 34 ILE C O 1
ATOM 6905 N N . ASN C 2 35 ? 33.025 16.111 38.139 1.00 28.55 35 ASN C N 1
ATOM 6906 C CA . ASN C 2 35 ? 32.760 14.689 38.056 1.00 27.44 35 ASN C CA 1
ATOM 6907 C C . ASN C 2 35 ? 33.409 14.124 36.803 1.00 36.86 35 ASN C C 1
ATOM 6908 O O . ASN C 2 35 ? 33.691 14.849 35.847 1.00 34.15 35 ASN C O 1
ATOM 6913 N N . TRP C 2 36 ? 33.651 12.817 36.818 1.00 33.15 36 TRP C N 1
ATOM 6914 C CA . TRP C 2 36 ? 34.143 12.109 35.652 1.00 37.56 36 TRP C CA 1
ATOM 6915 C C . TRP C 2 36 ? 33.144 11.034 35.275 1.00 40.49 36 TRP C C 1
ATOM 6916 O O . TRP C 2 36 ? 32.563 10.376 36.142 1.00 33.88 36 TRP C O 1
ATOM 6927 N N . VAL C 2 37 ? 32.934 10.891 33.974 1.00 31.97 37 VAL C N 1
ATOM 6928 C CA . VAL C 2 37 ? 31.953 9.973 33.409 1.00 37.14 37 VAL C CA 1
ATOM 6929 C C . VAL C 2 37 ? 32.570 9.401 32.140 1.00 37.31 37 VAL C C 1
ATOM 6930 O O . VAL C 2 37 ? 33.137 10.145 31.338 1.00 43.83 37 VAL C O 1
ATOM 6934 N N . ARG C 2 38 ? 32.479 8.099 31.957 1.00 37.36 38 ARG C N 1
ATOM 6935 C CA . ARG C 2 38 ? 33.054 7.490 30.773 1.00 49.64 38 ARG C CA 1
ATOM 6936 C C . ARG C 2 38 ? 31.951 6.863 29.938 1.00 47.73 38 ARG C C 1
ATOM 6937 O O . ARG C 2 38 ? 30.916 6.435 30.459 1.00 45.64 38 ARG C O 1
ATOM 6945 N N . GLN C 2 39 ? 32.175 6.844 28.628 1.00 43.45 39 GLN C N 1
ATOM 6946 C CA . GLN C 2 39 ? 31.223 6.293 27.672 1.00 43.62 39 GLN C CA 1
ATOM 6947 C C . GLN C 2 39 ? 31.971 5.245 26.860 1.00 49.36 39 GLN C C 1
ATOM 6948 O O . GLN C 2 39 ? 32.769 5.592 25.984 1.00 40.87 39 GLN C O 1
ATOM 6954 N N . ALA C 2 40 ? 31.736 3.969 27.179 1.00 51.44 40 ALA C N 1
ATOM 6955 C CA . ALA C 2 40 ? 32.277 2.891 26.376 1.00 59.00 40 ALA C CA 1
ATOM 6956 C C . ALA C 2 40 ? 31.418 2.696 25.130 1.00 64.36 40 ALA C C 1
ATOM 6957 O O . ALA C 2 40 ? 30.231 3.038 25.131 1.00 60.04 40 ALA C O 1
ATOM 6959 N N . PRO C 2 41 ? 32.007 2.182 24.047 1.00 67.19 41 PRO C N 1
ATOM 6960 C CA . PRO C 2 41 ? 31.218 1.908 22.837 1.00 71.24 41 PRO C CA 1
ATOM 6961 C C . PRO C 2 41 ? 30.036 0.999 23.141 1.00 82.95 41 PRO C C 1
ATOM 6962 O O . PRO C 2 41 ? 30.130 0.081 23.961 1.00 82.24 41 PRO C O 1
ATOM 6966 N N . GLY C 2 42 ? 28.916 1.278 22.482 1.00 98.00 42 GLY C N 1
ATOM 6967 C CA . GLY C 2 42 ? 27.730 0.442 22.639 1.00 104.86 42 GLY C CA 1
ATOM 6968 C C . GLY C 2 42 ? 27.325 0.229 24.078 1.00 107.23 42 GLY C C 1
ATOM 6969 O O . GLY C 2 42 ? 26.916 -0.876 24.455 1.00 115.14 42 GLY C O 1
ATOM 6970 N N . GLN C 2 43 ? 27.455 1.263 24.904 1.00 97.22 43 GLN C N 1
ATOM 6971 C CA . GLN C 2 43 ? 27.132 1.160 26.316 1.00 86.45 43 GLN C CA 1
ATOM 6972 C C . GLN C 2 43 ? 26.874 2.561 26.854 1.00 74.88 43 GLN C C 1
ATOM 6973 O O . GLN C 2 43 ? 27.412 3.546 26.341 1.00 72.81 43 GLN C O 1
ATOM 6979 N N . GLY C 2 44 ? 26.041 2.632 27.886 1.00 62.65 44 GLY C N 1
ATOM 6980 C CA . GLY C 2 44 ? 25.644 3.908 28.436 1.00 57.84 44 GLY C CA 1
ATOM 6981 C C . GLY C 2 44 ? 26.793 4.597 29.153 1.00 60.21 44 GLY C C 1
ATOM 6982 O O . GLY C 2 44 ? 27.949 4.175 29.120 1.00 72.24 44 GLY C O 1
ATOM 6983 N N . LEU C 2 45 ? 26.450 5.688 29.821 1.00 51.50 45 LEU C N 1
ATOM 6984 C CA . LEU C 2 45 ? 27.434 6.449 30.568 1.00 49.75 45 LEU C CA 1
ATOM 6985 C C . LEU C 2 45 ? 27.610 5.857 31.962 1.00 51.57 45 LEU C C 1
ATOM 6986 O O . LEU C 2 45 ? 26.685 5.268 32.525 1.00 45.75 45 LEU C O 1
ATOM 6991 N N . GLU C 2 46 ? 28.811 6.017 32.517 1.00 47.08 46 GLU C N 1
ATOM 6992 C CA . GLU C 2 46 ? 29.181 5.375 33.776 1.00 47.04 46 GLU C CA 1
ATOM 6993 C C . GLU C 2 46 ? 29.907 6.369 34.669 1.00 39.86 46 GLU C C 1
ATOM 6994 O O . GLU C 2 46 ? 30.994 6.839 34.316 1.00 41.75 46 GLU C O 1
ATOM 7000 N N . TRP C 2 47 ? 29.340 6.659 35.836 1.00 42.33 47 TRP C N 1
ATOM 7001 C CA . TRP C 2 47 ? 29.952 7.637 36.732 1.00 36.18 47 TRP C CA 1
ATOM 7002 C C . TRP C 2 47 ? 31.207 7.063 37.383 1.00 38.82 47 TRP C C 1
ATOM 7003 O O . TRP C 2 47 ? 31.226 5.911 37.825 1.00 39.12 47 TRP C O 1
ATOM 7014 N N . MET C 2 48 ? 32.259 7.884 37.475 1.00 37.70 48 MET C N 1
ATOM 7015 C CA . MET C 2 48 ? 33.555 7.399 37.941 1.00 39.80 48 MET C CA 1
ATOM 7016 C C . MET C 2 48 ? 34.049 8.037 39.230 1.00 39.95 48 MET C C 1
ATOM 7017 O O . MET C 2 48 ? 34.922 7.452 39.886 1.00 42.58 48 MET C O 1
ATOM 7022 N N . GLY C 2 49 ? 33.547 9.198 39.598 1.00 32.64 49 GLY C N 1
ATOM 7023 C CA . GLY C 2 49 ? 33.993 9.880 40.799 1.00 34.98 49 GLY C CA 1
ATOM 7024 C C . GLY C 2 49 ? 33.934 11.386 40.627 1.00 38.67 49 GLY C C 1
ATOM 7025 O O . GLY C 2 49 ? 33.478 11.911 39.606 1.00 33.12 49 GLY C O 1
ATOM 7026 N N . ARG C 2 50 ? 34.425 12.079 41.651 1.00 36.07 50 ARG C N 1
ATOM 7027 C CA . ARG C 2 50 ? 34.312 13.531 41.714 1.00 30.12 50 ARG C CA 1
ATOM 7028 C C . ARG C 2 50 ? 35.299 14.084 42.727 1.00 34.59 50 ARG C C 1
ATOM 7029 O O . ARG C 2 50 ? 35.834 13.361 43.573 1.00 36.47 50 ARG C O 1
ATOM 7037 N N . ILE C 2 51 ? 35.501 15.396 42.653 1.00 28.32 51 ILE C N 1
ATOM 7038 C CA . ILE C 2 51 ? 36.310 16.115 43.626 1.00 32.16 51 ILE C CA 1
ATOM 7039 C C . ILE C 2 51 ? 35.810 17.546 43.688 1.00 36.21 51 ILE C C 1
ATOM 7040 O O . ILE C 2 51 ? 35.305 18.095 42.704 1.00 31.89 51 ILE C O 1
ATOM 7045 N N . THR C 2 52 ? 35.907 18.129 44.872 1.00 32.67 52 THR C N 1
ATOM 7046 C CA . THR C 2 52 ? 35.618 19.543 45.092 1.00 32.72 52 THR C CA 1
ATOM 7047 C C . THR C 2 52 ? 36.902 20.142 45.651 1.00 38.98 52 THR C C 1
ATOM 7048 O O . THR C 2 52 ? 37.278 19.819 46.795 1.00 41.83 52 THR C O 1
ATOM 7052 N N . PRO C 2 53 ? 37.623 20.987 44.906 1.00 36.14 53 PRO C N 1
ATOM 7053 C CA . PRO C 2 53 ? 39.010 21.292 45.297 1.00 40.26 53 PRO C CA 1
ATOM 7054 C C . PRO C 2 53 ? 39.151 21.979 46.659 1.00 44.58 53 PRO C C 1
ATOM 7055 O O . PRO C 2 53 ? 40.220 21.878 47.275 1.00 44.36 53 PRO C O 1
ATOM 7059 N N . ILE C 2 54 ? 38.118 22.657 47.159 1.00 37.78 54 ILE C N 1
ATOM 7060 C CA . ILE C 2 54 ? 38.210 23.204 48.511 1.00 42.62 54 ILE C CA 1
ATOM 7061 C C . ILE C 2 54 ? 38.284 22.085 49.555 1.00 44.34 54 ILE C C 1
ATOM 7062 O O . ILE C 2 54 ? 38.914 22.249 50.605 1.00 46.48 54 ILE C O 1
ATOM 7067 N N . VAL C 2 55 ? 37.639 20.945 49.306 1.00 40.60 55 VAL C N 1
ATOM 7068 C CA . VAL C 2 55 ? 37.830 19.795 50.181 1.00 39.02 55 VAL C CA 1
ATOM 7069 C C . VAL C 2 55 ? 39.093 19.039 49.791 1.00 43.52 55 VAL C C 1
ATOM 7070 O O . VAL C 2 55 ? 39.881 18.634 50.655 1.00 38.64 55 VAL C O 1
ATOM 7074 N N . ASP C 2 56 ? 39.317 18.854 48.484 1.00 36.00 56 ASP C N 1
ATOM 7075 C CA . ASP C 2 56 ? 40.490 18.178 47.948 1.00 41.09 56 ASP C CA 1
ATOM 7076 C C . ASP C 2 56 ? 40.542 16.703 48.324 1.00 40.55 56 ASP C C 1
ATOM 7077 O O . ASP C 2 56 ? 41.615 16.103 48.307 1.00 39.73 56 ASP C O 1
ATOM 7082 N N . VAL C 2 57 ? 39.413 16.109 48.694 1.00 37.20 57 VAL C N 1
ATOM 7083 C CA . VAL C 2 57 ? 39.339 14.677 48.983 1.00 35.34 57 VAL C CA 1
ATOM 7084 C C . VAL C 2 57 ? 38.392 14.069 47.961 1.00 32.53 57 VAL C C 1
ATOM 7085 O O . VAL C 2 57 ? 37.185 14.339 48.014 1.00 32.17 57 VAL C O 1
ATOM 7089 N N . PRO C 2 58 ? 38.881 13.300 47.000 1.00 32.43 58 PRO C N 1
ATOM 7090 C CA . PRO C 2 58 ? 37.987 12.718 45.995 1.00 33.55 58 PRO C CA 1
ATOM 7091 C C . PRO C 2 58 ? 37.157 11.584 46.581 1.00 40.86 58 PRO C C 1
ATOM 7092 O O . PRO C 2 58 ? 37.465 11.027 47.635 1.00 38.77 58 PRO C O 1
ATOM 7096 N N . ASN C 2 59 ? 36.074 11.252 45.886 1.00 36.34 59 ASN C N 1
ATOM 7097 C CA . ASN C 2 59 ? 35.386 10.006 46.190 1.00 42.58 59 ASN C CA 1
ATOM 7098 C C . ASN C 2 59 ? 34.967 9.342 44.891 1.00 42.62 59 ASN C C 1
ATOM 7099 O O . ASN C 2 59 ? 34.822 10.000 43.854 1.00 36.15 59 ASN C O 1
ATOM 7104 N N . TYR C 2 60 ? 34.804 8.027 44.964 1.00 40.99 60 TYR C N 1
ATOM 7105 C CA . TYR C 2 60 ? 34.616 7.134 43.832 1.00 41.40 60 TYR C CA 1
ATOM 7106 C C . TYR C 2 60 ? 33.600 6.068 44.200 1.00 44.48 60 TYR C C 1
ATOM 7107 O O . TYR C 2 60 ? 33.452 5.723 45.380 1.00 44.13 60 TYR C O 1
ATOM 7116 N N . PRO C 2 61 ? 32.914 5.500 43.214 1.00 46.46 61 PRO C N 1
ATOM 7117 C CA . PRO C 2 61 ? 32.180 4.261 43.460 1.00 51.00 61 PRO C CA 1
ATOM 7118 C C . PRO C 2 61 ? 33.156 3.127 43.722 1.00 47.66 61 PRO C C 1
ATOM 7119 O O . PRO C 2 61 ? 34.326 3.173 43.330 1.00 40.89 61 PRO C O 1
ATOM 7123 N N . ARG C 2 62 ? 32.663 2.095 44.415 1.00 48.84 62 ARG C N 1
ATOM 7124 C CA . ARG C 2 62 ? 33.546 0.999 44.800 1.00 52.35 62 ARG C CA 1
ATOM 7125 C C . ARG C 2 62 ? 34.194 0.331 43.591 1.00 51.12 62 ARG C C 1
ATOM 7126 O O . ARG C 2 62 ? 35.325 -0.154 43.695 1.00 53.02 62 ARG C O 1
ATOM 7134 N N . LYS C 2 63 ? 33.514 0.318 42.439 1.00 55.86 63 LYS C N 1
ATOM 7135 C CA . LYS C 2 63 ? 34.116 -0.201 41.209 1.00 63.21 63 LYS C CA 1
ATOM 7136 C C . LYS C 2 63 ? 35.495 0.401 40.960 1.00 65.46 63 LYS C C 1
ATOM 7137 O O . LYS C 2 63 ? 36.470 -0.318 40.710 1.00 68.28 63 LYS C O 1
ATOM 7143 N N . PHE C 2 64 ? 35.591 1.728 41.020 1.00 60.10 64 PHE C N 1
ATOM 7144 C CA . PHE C 2 64 ? 36.752 2.446 40.518 1.00 57.59 64 PHE C CA 1
ATOM 7145 C C . PHE C 2 64 ? 37.751 2.818 41.603 1.00 56.99 64 PHE C C 1
ATOM 7146 O O . PHE C 2 64 ? 38.825 3.337 41.282 1.00 50.53 64 PHE C O 1
ATOM 7154 N N . ARG C 2 65 ? 37.432 2.574 42.875 1.00 57.09 65 ARG C N 1
ATOM 7155 C CA . ARG C 2 65 ? 38.427 2.766 43.918 1.00 50.81 65 ARG C CA 1
ATOM 7156 C C . ARG C 2 65 ? 39.597 1.832 43.665 1.00 50.52 65 ARG C C 1
ATOM 7157 O O . ARG C 2 65 ? 39.417 0.674 43.274 1.00 59.67 65 ARG C O 1
ATOM 7165 N N . GLY C 2 66 ? 40.805 2.335 43.894 1.00 55.79 66 GLY C N 1
ATOM 7166 C CA . GLY C 2 66 ? 41.994 1.552 43.653 1.00 59.01 66 GLY C CA 1
ATOM 7167 C C . GLY C 2 66 ? 42.494 1.567 42.225 1.00 57.79 66 GLY C C 1
ATOM 7168 O O . GLY C 2 66 ? 43.670 1.273 42.003 1.00 61.70 66 GLY C O 1
ATOM 7169 N N . ARG C 2 67 ? 41.640 1.901 41.246 1.00 59.73 67 ARG C N 1
ATOM 7170 C CA . ARG C 2 67 ? 42.059 2.067 39.857 1.00 56.12 67 ARG C CA 1
ATOM 7171 C C . ARG C 2 67 ? 41.983 3.504 39.349 1.00 50.15 67 ARG C C 1
ATOM 7172 O O . ARG C 2 67 ? 42.712 3.843 38.411 1.00 53.33 67 ARG C O 1
ATOM 7180 N N . VAL C 2 68 ? 41.139 4.353 39.936 1.00 44.43 68 VAL C N 1
ATOM 7181 C CA . VAL C 2 68 ? 40.979 5.739 39.512 1.00 40.79 68 VAL C CA 1
ATOM 7182 C C . VAL C 2 68 ? 41.510 6.661 40.602 1.00 44.22 68 VAL C C 1
ATOM 7183 O O . VAL C 2 68 ? 41.162 6.508 41.782 1.00 46.60 68 VAL C O 1
ATOM 7187 N N . THR C 2 69 ? 42.330 7.635 40.207 1.00 39.09 69 THR C N 1
ATOM 7188 C CA . THR C 2 69 ? 42.854 8.647 41.121 1.00 37.39 69 THR C CA 1
ATOM 7189 C C . THR C 2 69 ? 42.531 10.029 40.571 1.00 38.93 69 THR C C 1
ATOM 7190 O O . THR C 2 69 ? 42.975 10.380 39.473 1.00 41.46 69 THR C O 1
ATOM 7194 N N . ILE C 2 70 ? 41.779 10.824 41.334 1.00 40.50 70 ILE C N 1
ATOM 7195 C CA . ILE C 2 70 ? 41.366 12.156 40.909 1.00 34.20 70 ILE C CA 1
ATOM 7196 C C . ILE C 2 70 ? 42.034 13.185 41.808 1.00 38.87 70 ILE C C 1
ATOM 7197 O O . ILE C 2 70 ? 41.983 13.061 43.039 1.00 39.35 70 ILE C O 1
ATOM 7202 N N . THR C 2 71 ? 42.644 14.209 41.197 1.00 31.86 71 THR C N 1
ATOM 7203 C CA . THR C 2 71 ? 43.341 15.268 41.928 1.00 35.84 71 THR C CA 1
ATOM 7204 C C . THR C 2 71 ? 43.012 16.624 41.317 1.00 39.59 71 THR C C 1
ATOM 7205 O O . THR C 2 71 ? 42.488 16.716 40.203 1.00 40.63 71 THR C O 1
ATOM 7209 N N . ALA C 2 72 ? 43.337 17.694 42.054 1.00 32.73 72 ALA C N 1
ATOM 7210 C CA . ALA C 2 72 ? 43.017 19.046 41.617 1.00 41.90 72 ALA C CA 1
ATOM 7211 C C . ALA C 2 72 ? 44.195 19.975 41.868 1.00 47.88 72 ALA C C 1
ATOM 7212 O O . ALA C 2 72 ? 44.857 19.886 42.905 1.00 44.50 72 ALA C O 1
ATOM 7214 N N . ASP C 2 73 ? 44.449 20.876 40.916 1.00 49.18 73 ASP C N 1
ATOM 7215 C CA . ASP C 2 73 ? 45.562 21.821 41.001 1.00 49.02 73 ASP C CA 1
ATOM 7216 C C . ASP C 2 73 ? 45.028 23.235 40.801 1.00 44.22 73 ASP C C 1
ATOM 7217 O O . ASP C 2 73 ? 44.823 23.679 39.666 1.00 42.81 73 ASP C O 1
ATOM 7222 N N . LYS C 2 74 ? 44.838 23.955 41.905 1.00 40.25 74 LYS C N 1
ATOM 7223 C CA . LYS C 2 74 ? 44.302 25.304 41.819 1.00 38.31 74 LYS C CA 1
ATOM 7224 C C . LYS C 2 74 ? 45.255 26.254 41.100 1.00 48.79 74 LYS C C 1
ATOM 7225 O O . LYS C 2 74 ? 44.808 27.281 40.578 1.00 48.79 74 LYS C O 1
ATOM 7227 N N . SER C 2 75 ? 46.552 25.928 41.039 1.00 55.84 75 SER C N 1
ATOM 7228 C CA . SER C 2 75 ? 47.506 26.806 40.365 1.00 58.47 75 SER C CA 1
ATOM 7229 C C . SER C 2 75 ? 47.300 26.805 38.854 1.00 60.45 75 SER C C 1
ATOM 7230 O O . SER C 2 75 ? 47.583 27.810 38.191 1.00 63.11 75 SER C O 1
ATOM 7233 N N . THR C 2 76 ? 46.808 25.699 38.296 1.00 55.19 76 THR C N 1
ATOM 7234 C CA . THR C 2 76 ? 46.444 25.624 36.891 1.00 48.88 76 THR C CA 1
ATOM 7235 C C . THR C 2 76 ? 44.937 25.525 36.660 1.00 52.01 76 THR C C 1
ATOM 7236 O O . THR C 2 76 ? 44.510 25.448 35.504 1.00 52.04 76 THR C O 1
ATOM 7240 N N . SER C 2 77 ? 44.122 25.551 37.720 1.00 49.63 77 SER C N 1
ATOM 7241 C CA . SER C 2 77 ? 42.671 25.361 37.618 1.00 48.28 77 SER C CA 1
ATOM 7242 C C . SER C 2 77 ? 42.338 24.141 36.766 1.00 45.85 77 SER C C 1
ATOM 7243 O O . SER C 2 77 ? 41.459 24.163 35.900 1.00 47.76 77 SER C O 1
ATOM 7246 N N . THR C 2 78 ? 43.060 23.059 37.027 1.00 37.56 78 THR C N 1
ATOM 7247 C CA . THR C 2 78 ? 42.912 21.812 36.301 1.00 40.33 78 THR C CA 1
ATOM 7248 C C . THR C 2 78 ? 42.577 20.691 37.272 1.00 39.61 78 THR C C 1
ATOM 7249 O O . THR C 2 78 ? 43.144 20.616 38.368 1.00 41.71 78 THR C O 1
ATOM 7253 N N . VAL C 2 79 ? 41.645 19.833 36.866 1.00 41.17 79 VAL C N 1
ATOM 7254 C CA . VAL C 2 79 ? 41.315 18.600 37.573 1.00 41.91 79 VAL C CA 1
ATOM 7255 C C . VAL C 2 79 ? 41.825 17.445 36.732 1.00 43.02 79 VAL C C 1
ATOM 7256 O O . VAL C 2 79 ? 41.692 17.457 35.501 1.00 39.57 79 VAL C O 1
ATOM 7260 N N . TYR C 2 80 ? 42.436 16.461 37.388 1.00 40.52 80 TYR C N 1
ATOM 7261 C CA . TYR C 2 80 ? 43.020 15.321 36.699 1.00 34.53 80 TYR C CA 1
ATOM 7262 C C . TYR C 2 80 ? 42.338 14.029 37.116 1.00 42.07 80 TYR C C 1
ATOM 7263 O O . TYR C 2 80 ? 41.887 13.878 38.258 1.00 42.05 80 TYR C O 1
ATOM 7272 N N . MET C 2 81 ? 42.285 13.092 36.178 1.00 36.44 81 MET C N 1
ATOM 7273 C CA . MET C 2 81 ? 41.782 11.747 36.410 1.00 41.70 81 MET C CA 1
ATOM 7274 C C . MET C 2 81 ? 42.821 10.778 35.868 1.00 48.09 81 MET C C 1
ATOM 7275 O O . MET C 2 81 ? 43.142 10.816 34.676 1.00 40.17 81 MET C O 1
ATOM 7280 N N . GLU C 2 82 ? 43.358 9.929 36.739 1.00 44.93 82 GLU C N 1
ATOM 7281 C CA . GLU C 2 82 ? 44.342 8.929 36.351 1.00 44.83 82 GLU C CA 1
ATOM 7282 C C . GLU C 2 82 ? 43.735 7.548 36.528 1.00 46.08 82 GLU C C 1
ATOM 7283 O O . GLU C 2 82 ? 43.248 7.206 37.615 1.00 39.71 82 GLU C O 1
ATOM 7289 N N . LEU C 2 83 ? 43.746 6.768 35.460 1.00 46.39 83 LEU C N 1
ATOM 7290 C CA . LEU C 2 83 ? 43.245 5.404 35.475 1.00 46.67 83 LEU C CA 1
ATOM 7291 C C . LEU C 2 83 ? 44.429 4.467 35.272 1.00 50.96 83 LEU C C 1
ATOM 7292 O O . LEU C 2 83 ? 45.082 4.505 34.222 1.00 48.93 83 LEU C O 1
ATOM 7297 N N . SER C 2 84 ? 44.707 3.634 36.272 1.00 41.23 84 SER C N 1
ATOM 7298 C CA . SER C 2 84 ? 45.820 2.694 36.230 1.00 44.71 84 SER C CA 1
ATOM 7299 C C . SER C 2 84 ? 45.336 1.291 35.888 1.00 41.98 84 SER C C 1
ATOM 7300 O O . SER C 2 84 ? 44.136 1.010 35.846 1.00 46.60 84 SER C O 1
ATOM 7303 N N . GLY C 2 85 ? 46.304 0.402 35.653 1.00 49.52 85 GLY C N 1
ATOM 7304 C CA . GLY C 2 85 ? 46.072 -0.966 35.218 1.00 55.40 85 GLY C CA 1
ATOM 7305 C C . GLY C 2 85 ? 45.155 -1.128 34.018 1.00 56.13 85 GLY C C 1
ATOM 7306 O O . GLY C 2 85 ? 44.232 -1.950 34.052 1.00 48.09 85 GLY C O 1
ATOM 7307 N N . LEU C 2 86 ? 45.404 -0.373 32.947 1.00 56.42 86 LEU C N 1
ATOM 7308 C CA . LEU C 2 86 ? 44.415 -0.266 31.882 1.00 48.90 86 LEU C CA 1
ATOM 7309 C C . LEU C 2 86 ? 44.104 -1.631 31.295 1.00 42.49 86 LEU C C 1
ATOM 7310 O O . LEU C 2 86 ? 44.976 -2.499 31.207 1.00 46.05 86 LEU C O 1
ATOM 7315 N N . ARG C 2 87 ? 42.834 -1.838 30.950 1.00 48.72 87 ARG C N 1
ATOM 7316 C CA . ARG C 2 87 ? 42.357 -3.034 30.266 1.00 58.16 87 ARG C CA 1
ATOM 7317 C C . ARG C 2 87 ? 41.741 -2.645 28.928 1.00 55.02 87 ARG C C 1
ATOM 7318 O O . ARG C 2 87 ? 41.465 -1.471 28.667 1.00 51.94 87 ARG C O 1
ATOM 7326 N N . PHE C 2 88 ? 41.521 -3.659 28.079 1.00 62.26 88 PHE C N 1
ATOM 7327 C CA . PHE C 2 88 ? 40.810 -3.438 26.821 1.00 60.45 88 PHE C CA 1
ATOM 7328 C C . PHE C 2 88 ? 39.473 -2.753 27.070 1.00 61.81 88 PHE C C 1
ATOM 7329 O O . PHE C 2 88 ? 39.089 -1.827 26.348 1.00 61.74 88 PHE C O 1
ATOM 7337 N N . GLU C 2 89 ? 38.759 -3.186 28.105 1.00 65.80 89 GLU C N 1
ATOM 7338 C CA . GLU C 2 89 ? 37.425 -2.680 28.391 1.00 62.03 89 GLU C CA 1
ATOM 7339 C C . GLU C 2 89 ? 37.435 -1.270 28.969 1.00 52.16 89 GLU C C 1
ATOM 7340 O O . GLU C 2 89 ? 36.365 -0.682 29.139 1.00 47.17 89 GLU C O 1
ATOM 7346 N N . ASP C 2 90 ? 38.606 -0.703 29.257 1.00 50.93 90 ASP C N 1
ATOM 7347 C CA . ASP C 2 90 ? 38.684 0.718 29.564 1.00 47.03 90 ASP C CA 1
ATOM 7348 C C . ASP C 2 90 ? 38.650 1.595 28.310 1.00 48.26 90 ASP C C 1
ATOM 7349 O O . ASP C 2 90 ? 38.619 2.822 28.442 1.00 42.69 90 ASP C O 1
ATOM 7354 N N . THR C 2 91 ? 38.667 1.012 27.103 1.00 50.40 91 THR C N 1
ATOM 7355 C CA . THR C 2 91 ? 38.534 1.821 25.892 1.00 48.37 91 THR C CA 1
ATOM 7356 C C . THR C 2 91 ? 37.197 2.556 25.899 1.00 42.75 91 THR C C 1
ATOM 7357 O O . THR C 2 91 ? 36.138 1.926 25.863 1.00 50.02 91 THR C O 1
ATOM 7361 N N . ALA C 2 92 ? 37.248 3.884 25.912 1.00 39.57 92 ALA C N 1
ATOM 7362 C CA . ALA C 2 92 ? 36.048 4.698 26.074 1.00 39.45 92 ALA C CA 1
ATOM 7363 C C . ALA C 2 92 ? 36.412 6.161 25.885 1.00 42.70 92 ALA C C 1
ATOM 7364 O O . ALA C 2 92 ? 37.587 6.535 25.870 1.00 46.08 92 ALA C O 1
ATOM 7366 N N . ILE C 2 93 ? 35.385 6.998 25.799 1.00 42.99 93 ILE C N 1
ATOM 7367 C CA . ILE C 2 93 ? 35.557 8.441 25.888 1.00 43.12 93 ILE C CA 1
ATOM 7368 C C . ILE C 2 93 ? 35.305 8.846 27.334 1.00 36.71 93 ILE C C 1
ATOM 7369 O O . ILE C 2 93 ? 34.277 8.483 27.911 1.00 37.00 93 ILE C O 1
ATOM 7374 N N . TYR C 2 94 ? 36.233 9.595 27.916 1.00 35.85 94 TYR C N 1
ATOM 7375 C CA . TYR C 2 94 ? 36.101 10.078 29.288 1.00 40.34 94 TYR C CA 1
ATOM 7376 C C . TYR C 2 94 ? 35.711 11.551 29.269 1.00 40.14 94 TYR C C 1
ATOM 7377 O O . TYR C 2 94 ? 36.355 12.360 28.592 1.00 39.26 94 TYR C O 1
ATOM 7386 N N . PHE C 2 95 ? 34.622 11.886 29.971 1.00 32.35 95 PHE C N 1
ATOM 7387 C CA . PHE C 2 95 ? 34.161 13.258 30.112 1.00 29.54 95 PHE C CA 1
ATOM 7388 C C . PHE C 2 95 ? 34.354 13.742 31.543 1.00 40.41 95 PHE C C 1
ATOM 7389 O O . PHE C 2 95 ? 34.108 12.997 32.494 1.00 40.02 95 PHE C O 1
ATOM 7397 N N . CYS C 2 96 ? 34.751 14.994 31.701 1.00 34.14 96 CYS C N 1
ATOM 7398 C CA . CYS C 2 96 ? 34.483 15.700 32.942 1.00 32.35 96 CYS C CA 1
ATOM 7399 C C . CYS C 2 96 ? 33.206 16.522 32.794 1.00 33.59 96 CYS C C 1
ATOM 7400 O O . CYS C 2 96 ? 32.781 16.852 31.687 1.00 38.51 96 CYS C O 1
ATOM 7403 N N . ALA C 2 97 ? 32.584 16.838 33.925 1.00 30.33 97 ALA C N 1
ATOM 7404 C CA . ALA C 2 97 ? 31.333 17.593 33.912 1.00 29.55 97 ALA C CA 1
ATOM 7405 C C . ALA C 2 97 ? 31.150 18.262 35.265 1.00 37.14 97 ALA C C 1
ATOM 7406 O O . ALA C 2 97 ? 31.541 17.705 36.298 1.00 36.44 97 ALA C O 1
ATOM 7408 N N . ARG C 2 98 ? 30.538 19.447 35.265 1.00 33.48 98 ARG C N 1
ATOM 7409 C CA . ARG C 2 98 ? 30.369 20.202 36.505 1.00 31.71 98 ARG C CA 1
ATOM 7410 C C . ARG C 2 98 ? 29.010 19.928 37.145 1.00 34.33 98 ARG C C 1
ATOM 7411 O O . ARG C 2 98 ? 27.979 19.960 36.467 1.00 30.06 98 ARG C O 1
ATOM 7419 N N . PHE C 2 99 ? 29.020 19.645 38.452 1.00 35.10 99 PHE C N 1
ATOM 7420 C CA . PHE C 2 99 ? 27.796 19.326 39.198 1.00 29.95 99 PHE C CA 1
ATOM 7421 C C . PHE C 2 99 ? 26.963 20.583 39.379 1.00 27.26 99 PHE C C 1
ATOM 7422 O O . PHE C 2 99 ? 27.491 21.631 39.750 1.00 32.16 99 PHE C O 1
ATOM 7430 N N . ARG C 2 100 ? 25.661 20.484 39.151 1.00 29.43 100 ARG C N 1
ATOM 7431 C CA . ARG C 2 100 ? 24.766 21.614 39.396 1.00 26.61 100 ARG C CA 1
ATOM 7432 C C . ARG C 2 100 ? 23.544 21.125 40.165 1.00 26.60 100 ARG C C 1
ATOM 7433 O O . ARG C 2 100 ? 23.106 19.984 39.997 1.00 30.30 100 ARG C O 1
ATOM 7441 N N . GLY C 2 101 ? 22.983 22.001 40.995 1.00 32.02 101 GLY C N 1
ATOM 7442 C CA . GLY C 2 101 ? 21.744 21.675 41.686 1.00 28.03 101 GLY C CA 1
ATOM 7443 C C . GLY C 2 101 ? 21.853 20.533 42.677 1.00 27.06 101 GLY C C 1
ATOM 7444 O O . GLY C 2 101 ? 20.823 20.018 43.136 1.00 25.96 101 GLY C O 1
ATOM 7445 N N . HIS C 2 102 ? 23.074 20.110 42.969 1.00 23.82 102 HIS C N 1
ATOM 7446 C CA . HIS C 2 102 ? 23.346 18.912 43.789 1.00 30.73 102 HIS C CA 1
ATOM 7447 C C . HIS C 2 102 ? 22.762 17.686 43.065 1.00 32.83 102 HIS C C 1
ATOM 7448 O O . HIS C 2 102 ? 22.453 16.764 43.724 1.00 27.11 102 HIS C O 1
ATOM 7455 N N . ASN C 2 103 ? 22.640 17.714 41.745 1.00 25.46 103 ASN C N 1
ATOM 7456 C CA . ASN C 2 103 ? 21.899 16.608 41.107 1.00 23.81 103 ASN C CA 1
ATOM 7457 C C . ASN C 2 103 ? 22.208 16.354 39.625 1.00 24.85 103 ASN C C 1
ATOM 7458 O O . ASN C 2 103 ? 21.961 15.276 39.215 1.00 31.64 103 ASN C O 1
ATOM 7463 N N . TYR C 2 104 ? 22.615 17.346 38.855 1.00 30.87 104 TYR C N 1
ATOM 7464 C CA . TYR C 2 104 ? 22.785 17.180 37.391 1.00 29.70 104 TYR C CA 1
ATOM 7465 C C . TYR C 2 104 ? 24.104 17.784 36.938 1.00 30.19 104 TYR C C 1
ATOM 7466 O O . TYR C 2 104 ? 24.779 18.355 37.729 1.00 34.58 104 TYR C O 1
ATOM 7475 N N . PHE C 2 105 ? 24.405 17.638 35.661 1.00 27.13 105 PHE C N 1
ATOM 7476 C CA . PHE C 2 105 ? 25.699 18.057 35.136 1.00 32.93 105 PHE C CA 1
ATOM 7477 C C . PHE C 2 105 ? 25.549 19.150 34.085 1.00 36.14 105 PHE C C 1
ATOM 7478 O O . PHE C 2 105 ? 24.827 18.970 33.101 1.00 35.86 105 PHE C O 1
ATOM 7486 N N . ASP C 2 106 ? 26.266 20.256 34.271 1.00 32.94 106 ASP C N 1
ATOM 7487 C CA . ASP C 2 106 ? 26.259 21.339 33.287 1.00 38.07 106 ASP C CA 1
ATOM 7488 C C . ASP C 2 106 ? 27.360 22.350 33.586 1.00 32.40 106 ASP C C 1
ATOM 7489 O O . ASP C 2 106 ? 27.364 22.963 34.661 1.00 35.72 106 ASP C O 1
ATOM 7494 N N . PRO C 2 107 ? 28.320 22.551 32.672 1.00 29.07 107 PRO C N 1
ATOM 7495 C CA . PRO C 2 107 ? 28.462 21.876 31.378 1.00 30.48 107 PRO C CA 1
ATOM 7496 C C . PRO C 2 107 ? 29.326 20.612 31.426 1.00 40.31 107 PRO C C 1
ATOM 7497 O O . PRO C 2 107 ? 29.779 20.194 32.501 1.00 36.52 107 PRO C O 1
ATOM 7501 N N . TRP C 2 108 ? 29.576 20.041 30.248 1.00 35.25 108 TRP C N 1
ATOM 7502 C CA . TRP C 2 108 ? 30.472 18.906 30.052 1.00 31.01 108 TRP C CA 1
ATOM 7503 C C . TRP C 2 108 ? 31.728 19.345 29.315 1.00 41.11 108 TRP C C 1
ATOM 7504 O O . TRP C 2 108 ? 31.729 20.341 28.578 1.00 42.61 108 TRP C O 1
ATOM 7515 N N . GLY C 2 109 ? 32.808 18.600 29.524 1.00 38.50 109 GLY C N 1
ATOM 7516 C CA . GLY C 2 109 ? 33.970 18.767 28.681 1.00 42.86 109 GLY C CA 1
ATOM 7517 C C . GLY C 2 109 ? 33.737 18.127 27.327 1.00 38.19 109 GLY C C 1
ATOM 7518 O O . GLY C 2 109 ? 32.761 17.410 27.103 1.00 36.46 109 GLY C O 1
ATOM 7519 N N . GLN C 2 110 ? 34.664 18.382 26.399 1.00 35.48 110 GLN C N 1
ATOM 7520 C CA . GLN C 2 110 ? 34.487 17.843 25.058 1.00 38.78 110 GLN C CA 1
ATOM 7521 C C . GLN C 2 110 ? 34.809 16.357 24.976 1.00 47.92 110 GLN C C 1
ATOM 7522 O O . GLN C 2 110 ? 34.566 15.750 23.930 1.00 44.97 110 GLN C O 1
ATOM 7528 N N . GLY C 2 111 ? 35.335 15.763 26.038 1.00 48.03 111 GLY C N 1
ATOM 7529 C CA . GLY C 2 111 ? 35.629 14.340 26.037 1.00 36.60 111 GLY C CA 1
ATOM 7530 C C . GLY C 2 111 ? 37.040 14.042 25.569 1.00 45.94 111 GLY C C 1
ATOM 7531 O O . GLY C 2 111 ? 37.617 14.743 24.739 1.00 47.13 111 GLY C O 1
ATOM 7532 N N . THR C 2 112 ? 37.605 12.969 26.125 1.00 44.46 112 THR C N 1
ATOM 7533 C CA . THR C 2 112 ? 38.935 12.477 25.773 1.00 45.75 112 THR C CA 1
ATOM 7534 C C . THR C 2 112 ? 38.818 11.000 25.450 1.00 46.89 112 THR C C 1
ATOM 7535 O O . THR C 2 112 ? 38.370 10.221 26.294 1.00 41.79 112 THR C O 1
ATOM 7539 N N . LEU C 2 113 ? 39.221 10.612 24.240 1.00 44.54 113 LEU C N 1
ATOM 7540 C CA . LEU C 2 113 ? 39.233 9.202 23.878 1.00 47.04 113 LEU C CA 1
ATOM 7541 C C . LEU C 2 113 ? 40.486 8.533 24.437 1.00 44.48 113 LEU C C 1
ATOM 7542 O O . LEU C 2 113 ? 41.585 9.091 24.369 1.00 44.27 113 LEU C O 1
ATOM 7547 N N . VAL C 2 114 ? 40.313 7.345 25.003 1.00 42.38 114 VAL C N 1
ATOM 7548 C CA . VAL C 2 114 ? 41.411 6.509 25.470 1.00 42.35 114 VAL C CA 1
ATOM 7549 C C . VAL C 2 114 ? 41.216 5.159 24.811 1.00 43.72 114 VAL C C 1
ATOM 7550 O O . VAL C 2 114 ? 40.226 4.470 25.087 1.00 44.53 114 VAL C O 1
ATOM 7554 N N . THR C 2 115 ? 42.137 4.787 23.924 1.00 43.66 115 THR C N 1
ATOM 7555 C CA . THR C 2 115 ? 42.131 3.483 23.282 1.00 44.83 115 THR C CA 1
ATOM 7556 C C . THR C 2 115 ? 43.214 2.612 23.907 1.00 51.44 115 THR C C 1
ATOM 7557 O O . THR C 2 115 ? 44.365 3.043 24.019 1.00 52.64 115 THR C O 1
ATOM 7561 N N . VAL C 2 116 ? 42.855 1.384 24.285 1.00 44.79 116 VAL C N 1
ATOM 7562 C CA . VAL C 2 116 ? 43.789 0.456 24.920 1.00 49.94 116 VAL C CA 1
ATOM 7563 C C . VAL C 2 116 ? 43.957 -0.754 24.012 1.00 54.52 116 VAL C C 1
ATOM 7564 O O . VAL C 2 116 ? 42.978 -1.449 23.706 1.00 60.69 116 VAL C O 1
ATOM 7568 N N . SER C 2 117 ? 45.193 -1.019 23.595 1.00 56.00 117 SER C N 1
ATOM 7569 C CA . SER C 2 117 ? 45.437 -2.095 22.643 1.00 52.27 117 SER C CA 1
ATOM 7570 C C . SER C 2 117 ? 46.823 -2.681 22.855 1.00 47.28 117 SER C C 1
ATOM 7571 O O . SER C 2 117 ? 47.740 -2.001 23.319 1.00 50.16 117 SER C O 1
ATOM 7574 N N . SER C 2 118 ? 46.967 -3.950 22.473 1.00 50.18 118 SER C N 1
ATOM 7575 C CA . SER C 2 118 ? 48.254 -4.623 22.469 1.00 57.21 118 SER C CA 1
ATOM 7576 C C . SER C 2 118 ? 49.103 -4.266 21.252 1.00 63.44 118 SER C C 1
ATOM 7577 O O . SER C 2 118 ? 50.299 -4.575 21.240 1.00 60.15 118 SER C O 1
ATOM 7580 N N . ALA C 2 119 ? 48.524 -3.618 20.244 1.00 61.23 119 ALA C N 1
ATOM 7581 C CA . ALA C 2 119 ? 49.234 -3.391 18.991 1.00 63.48 119 ALA C CA 1
ATOM 7582 C C . ALA C 2 119 ? 50.344 -2.357 19.163 1.00 59.42 119 ALA C C 1
ATOM 7583 O O . ALA C 2 119 ? 50.257 -1.452 19.993 1.00 58.85 119 ALA C O 1
ATOM 7585 N N . SER C 2 120 ? 51.410 -2.520 18.388 1.00 59.28 120 SER C N 1
ATOM 7586 C CA . SER C 2 120 ? 52.459 -1.516 18.307 1.00 61.23 120 SER C CA 1
ATOM 7587 C C . SER C 2 120 ? 52.161 -0.563 17.157 1.00 57.12 120 SER C C 1
ATOM 7588 O O . SER C 2 120 ? 51.471 -0.920 16.200 1.00 58.05 120 SER C O 1
ATOM 7591 N N . PHE C 2 121 ? 52.681 0.658 17.266 1.00 52.22 121 PHE C N 1
ATOM 7592 C CA . PHE C 2 121 ? 52.487 1.641 16.211 1.00 52.44 121 PHE C CA 1
ATOM 7593 C C . PHE C 2 121 ? 53.122 1.119 14.925 1.00 55.32 121 PHE C C 1
ATOM 7594 O O . PHE C 2 121 ? 54.202 0.517 14.944 1.00 54.30 121 PHE C O 1
ATOM 7602 N N . LYS C 2 122 ? 52.425 1.317 13.807 1.00 51.69 122 LYS C N 1
ATOM 7603 C CA . LYS C 2 122 ? 52.857 0.750 12.536 1.00 58.78 122 LYS C CA 1
ATOM 7604 C C . LYS C 2 122 ? 52.316 1.606 11.403 1.00 53.53 122 LYS C C 1
ATOM 7605 O O . LYS C 2 122 ? 51.117 1.890 11.363 1.00 53.42 122 LYS C O 1
ATOM 7611 N N . GLY C 2 123 ? 53.201 2.021 10.504 1.00 56.98 123 GLY C N 1
ATOM 7612 C CA . GLY C 2 123 ? 52.806 2.701 9.297 1.00 62.08 123 GLY C CA 1
ATOM 7613 C C . GLY C 2 123 ? 52.120 1.767 8.318 1.00 59.72 123 GLY C C 1
ATOM 7614 O O . GLY C 2 123 ? 52.314 0.550 8.340 1.00 54.83 123 GLY C O 1
ATOM 7615 N N . PRO C 2 124 ? 51.297 2.326 7.438 1.00 63.65 124 PRO C N 1
ATOM 7616 C CA . PRO C 2 124 ? 50.472 1.500 6.555 1.00 58.51 124 PRO C CA 1
ATOM 7617 C C . PRO C 2 124 ? 51.194 1.094 5.280 1.00 56.72 124 PRO C C 1
ATOM 7618 O O . PRO C 2 124 ? 52.193 1.687 4.871 1.00 58.54 124 PRO C O 1
ATOM 7622 N N . SER C 2 125 ? 50.669 0.039 4.672 1.00 55.16 125 SER C N 1
ATOM 7623 C CA . SER C 2 125 ? 51.011 -0.338 3.312 1.00 59.36 125 SER C CA 1
ATOM 7624 C C . SER C 2 125 ? 49.940 0.226 2.391 1.00 62.65 125 SER C C 1
ATOM 7625 O O . SER C 2 125 ? 48.746 0.159 2.710 1.00 63.69 125 SER C O 1
ATOM 7628 N N . VAL C 2 126 ? 50.361 0.812 1.274 1.00 56.97 126 VAL C N 1
ATOM 7629 C CA . VAL C 2 126 ? 49.447 1.478 0.354 1.00 61.21 126 VAL C CA 1
ATOM 7630 C C . VAL C 2 126 ? 49.475 0.722 -0.963 1.00 58.26 126 VAL C C 1
ATOM 7631 O O . VAL C 2 126 ? 50.530 0.608 -1.600 1.00 59.30 126 VAL C O 1
ATOM 7635 N N . PHE C 2 127 ? 48.326 0.179 -1.352 1.00 61.27 127 PHE C N 1
ATOM 7636 C CA . PHE C 2 127 ? 48.207 -0.562 -2.596 1.00 62.08 127 PHE C CA 1
ATOM 7637 C C . PHE C 2 127 ? 47.264 0.171 -3.529 1.00 65.38 127 PHE C C 1
ATOM 7638 O O . PHE C 2 127 ? 46.179 0.592 -3.103 1.00 65.15 127 PHE C O 1
ATOM 7646 N N . PRO C 2 128 ? 47.638 0.350 -4.792 1.00 66.39 128 PRO C N 1
ATOM 7647 C CA . PRO C 2 128 ? 46.753 1.062 -5.716 1.00 71.12 128 PRO C CA 1
ATOM 7648 C C . PRO C 2 128 ? 45.548 0.210 -6.063 1.00 72.62 128 PRO C C 1
ATOM 7649 O O . PRO C 2 128 ? 45.636 -1.016 -6.155 1.00 73.05 128 PRO C O 1
ATOM 7653 N N . LEU C 2 129 ? 44.410 0.868 -6.225 1.00 73.64 129 LEU C N 1
ATOM 7654 C CA . LEU C 2 129 ? 43.175 0.216 -6.648 1.00 73.46 129 LEU C CA 1
ATOM 7655 C C . LEU C 2 129 ? 42.920 0.674 -8.081 1.00 73.89 129 LEU C C 1
ATOM 7656 O O . LEU C 2 129 ? 42.506 1.811 -8.318 1.00 75.36 129 LEU C O 1
ATOM 7661 N N . ALA C 2 130 ? 43.191 -0.212 -9.034 1.00 76.67 130 ALA C N 1
ATOM 7662 C CA . ALA C 2 130 ? 43.160 0.170 -10.440 1.00 79.30 130 ALA C CA 1
ATOM 7663 C C . ALA C 2 130 ? 41.719 0.268 -10.941 1.00 85.05 130 ALA C C 1
ATOM 7664 O O . ALA C 2 130 ? 40.880 -0.568 -10.590 1.00 83.99 130 ALA C O 1
ATOM 7666 N N . PRO C 2 131 ? 41.406 1.270 -11.759 1.00 93.77 131 PRO C N 1
ATOM 7667 C CA . PRO C 2 131 ? 40.072 1.352 -12.362 1.00 98.94 131 PRO C CA 1
ATOM 7668 C C . PRO C 2 131 ? 39.905 0.335 -13.487 1.00 103.65 131 PRO C C 1
ATOM 7669 O O . PRO C 2 131 ? 40.863 -0.268 -13.975 1.00 101.96 131 PRO C O 1
ATOM 7673 N N . SER C 2 132 ? 38.651 0.145 -13.888 1.00 107.94 132 SER C N 1
ATOM 7674 C CA . SER C 2 132 ? 38.318 -0.803 -14.949 1.00 111.46 132 SER C CA 1
ATOM 7675 C C . SER C 2 132 ? 37.848 -0.074 -16.203 1.00 113.18 132 SER C C 1
ATOM 7676 O O . SER C 2 132 ? 37.003 0.819 -16.132 1.00 113.09 132 SER C O 1
ATOM 7678 N N . ALA C 2 142 ? 36.265 4.287 -11.528 1.00 89.38 142 ALA C N 1
ATOM 7679 C CA . ALA C 2 142 ? 36.846 4.948 -10.362 1.00 87.19 142 ALA C CA 1
ATOM 7680 C C . ALA C 2 142 ? 38.138 4.263 -9.926 1.00 88.77 142 ALA C C 1
ATOM 7681 O O . ALA C 2 142 ? 38.334 3.071 -10.173 1.00 94.27 142 ALA C O 1
ATOM 7683 N N . LEU C 2 143 ? 39.021 5.023 -9.282 1.00 86.32 143 LEU C N 1
ATOM 7684 C CA . LEU C 2 143 ? 40.288 4.499 -8.796 1.00 78.32 143 LEU C CA 1
ATOM 7685 C C . LEU C 2 143 ? 40.510 4.973 -7.367 1.00 79.05 143 LEU C C 1
ATOM 7686 O O . LEU C 2 143 ? 39.960 5.988 -6.931 1.00 79.37 143 LEU C O 1
ATOM 7691 N N . GLY C 2 144 ? 41.322 4.220 -6.634 1.00 77.78 144 GLY C N 1
ATOM 7692 C CA . GLY C 2 144 ? 41.502 4.534 -5.232 1.00 70.71 144 GLY C CA 1
ATOM 7693 C C . GLY C 2 144 ? 42.799 3.984 -4.687 1.00 68.65 144 GLY C C 1
ATOM 7694 O O . GLY C 2 144 ? 43.623 3.419 -5.413 1.00 72.29 144 GLY C O 1
ATOM 7695 N N . CYS C 2 145 ? 42.965 4.168 -3.378 1.00 74.69 145 CYS C N 1
ATOM 7696 C CA . CYS C 2 145 ? 44.140 3.729 -2.641 1.00 73.05 145 CYS C CA 1
ATOM 7697 C C . CYS C 2 145 ? 43.685 2.952 -1.416 1.00 62.90 145 CYS C C 1
ATOM 7698 O O . CYS C 2 145 ? 42.794 3.402 -0.693 1.00 63.44 145 CYS C O 1
ATOM 7701 N N . LEU C 2 146 ? 44.289 1.783 -1.202 1.00 63.38 146 LEU C N 1
ATOM 7702 C CA . LEU C 2 146 ? 44.031 0.944 -0.035 1.00 63.90 146 LEU C CA 1
ATOM 7703 C C . LEU C 2 146 ? 45.143 1.183 0.980 1.00 62.86 146 LEU C C 1
ATOM 7704 O O . LEU C 2 146 ? 46.304 0.835 0.736 1.00 69.99 146 LEU C O 1
ATOM 7709 N N . VAL C 2 147 ? 44.780 1.770 2.114 1.00 59.20 147 VAL C N 1
ATOM 7710 C CA . VAL C 2 147 ? 45.705 2.094 3.191 1.00 61.98 147 VAL C CA 1
ATOM 7711 C C . VAL C 2 147 ? 45.538 0.996 4.236 1.00 61.97 147 VAL C C 1
ATOM 7712 O O . VAL C 2 147 ? 44.573 0.995 5.003 1.00 56.78 147 VAL C O 1
ATOM 7716 N N . LYS C 2 148 ? 46.477 0.056 4.274 1.00 65.16 148 LYS C N 1
ATOM 7717 C CA . LYS C 2 148 ? 46.275 -1.222 4.942 1.00 63.08 148 LYS C CA 1
ATOM 7718 C C . LYS C 2 148 ? 47.235 -1.407 6.113 1.00 60.46 148 LYS C C 1
ATOM 7719 O O . LYS C 2 148 ? 48.430 -1.107 6.008 1.00 59.67 148 LYS C O 1
ATOM 7725 N N . ASP C 2 149 ? 46.691 -1.907 7.228 1.00 60.87 149 ASP C N 1
ATOM 7726 C CA . ASP C 2 149 ? 47.460 -2.464 8.347 1.00 59.15 149 ASP C CA 1
ATOM 7727 C C . ASP C 2 149 ? 48.297 -1.398 9.060 1.00 52.00 149 ASP C C 1
ATOM 7728 O O . ASP C 2 149 ? 49.512 -1.521 9.205 1.00 58.26 149 ASP C O 1
ATOM 7733 N N . TYR C 2 150 ? 47.626 -0.349 9.525 1.00 50.82 150 TYR C N 1
ATOM 7734 C CA . TYR C 2 150 ? 48.294 0.681 10.301 1.00 50.08 150 TYR C CA 1
ATOM 7735 C C . TYR C 2 150 ? 47.701 0.735 11.706 1.00 55.29 150 TYR C C 1
ATOM 7736 O O . TYR C 2 150 ? 46.600 0.240 11.961 1.00 55.61 150 TYR C O 1
ATOM 7745 N N . PHE C 2 151 ? 48.449 1.360 12.617 1.00 51.36 151 PHE C N 1
ATOM 7746 C CA . PHE C 2 151 ? 47.988 1.557 13.987 1.00 50.31 151 PHE C CA 1
ATOM 7747 C C . PHE C 2 151 ? 48.822 2.652 14.622 1.00 46.81 151 PHE C C 1
ATOM 7748 O O . PHE C 2 151 ? 50.047 2.650 14.447 1.00 48.34 151 PHE C O 1
ATOM 7756 N N . PRO C 2 152 ? 48.213 3.586 15.380 1.00 55.10 152 PRO C N 1
ATOM 7757 C CA . PRO C 2 152 ? 46.765 3.707 15.581 1.00 51.45 152 PRO C CA 1
ATOM 7758 C C . PRO C 2 152 ? 46.109 4.695 14.605 1.00 52.81 152 PRO C C 1
ATOM 7759 O O . PRO C 2 152 ? 46.788 5.240 13.729 1.00 53.28 152 PRO C O 1
ATOM 7763 N N . GLU C 2 153 ? 44.807 4.930 14.764 1.00 54.06 153 GLU C N 1
ATOM 7764 C CA . GLU C 2 153 ? 44.178 6.037 14.064 1.00 60.01 153 GLU C CA 1
ATOM 7765 C C . GLU C 2 153 ? 44.860 7.345 14.464 1.00 64.43 153 GLU C C 1
ATOM 7766 O O . GLU C 2 153 ? 45.437 7.441 15.550 1.00 69.81 153 GLU C O 1
ATOM 7772 N N . PRO C 2 154 ? 44.824 8.374 13.602 1.00 66.97 154 PRO C N 1
ATOM 7773 C CA . PRO C 2 154 ? 44.230 8.433 12.263 1.00 66.64 154 PRO C CA 1
ATOM 7774 C C . PRO C 2 154 ? 45.233 8.553 11.121 1.00 61.46 154 PRO C C 1
ATOM 7775 O O . PRO C 2 154 ? 46.383 8.938 11.346 1.00 59.48 154 PRO C O 1
ATOM 7779 N N . VAL C 2 155 ? 44.793 8.242 9.902 1.00 63.96 155 VAL C N 1
ATOM 7780 C CA . VAL C 2 155 ? 45.538 8.568 8.692 1.00 57.71 155 VAL C CA 1
ATOM 7781 C C . VAL C 2 155 ? 44.804 9.699 7.978 1.00 61.31 155 VAL C C 1
ATOM 7782 O O . VAL C 2 155 ? 43.604 9.918 8.171 1.00 64.19 155 VAL C O 1
ATOM 7786 N N . THR C 2 156 ? 45.540 10.422 7.137 1.00 62.86 156 THR C N 1
ATOM 7787 C CA . THR C 2 156 ? 44.965 11.453 6.279 1.00 63.76 156 THR C CA 1
ATOM 7788 C C . THR C 2 156 ? 45.392 11.190 4.842 1.00 69.26 156 THR C C 1
ATOM 7789 O O . THR C 2 156 ? 46.578 10.963 4.577 1.00 75.54 156 THR C O 1
ATOM 7793 N N . VAL C 2 157 ? 44.429 11.211 3.922 1.00 66.05 157 VAL C N 1
ATOM 7794 C CA . VAL C 2 157 ? 44.671 10.933 2.509 1.00 73.26 157 VAL C CA 1
ATOM 7795 C C . VAL C 2 157 ? 44.306 12.171 1.704 1.00 70.89 157 VAL C C 1
ATOM 7796 O O . VAL C 2 157 ? 43.169 12.653 1.776 1.00 68.40 157 VAL C O 1
ATOM 7800 N N . SER C 2 158 ? 45.270 12.688 0.951 1.00 71.17 158 SER C N 1
ATOM 7801 C CA . SER C 2 158 ? 45.025 13.727 -0.035 1.00 75.95 158 SER C CA 1
ATOM 7802 C C . SER C 2 158 ? 45.510 13.245 -1.396 1.00 77.52 158 SER C C 1
ATOM 7803 O O . SER C 2 158 ? 46.343 12.339 -1.500 1.00 76.63 158 SER C O 1
ATOM 7806 N N . TRP C 2 159 ? 44.966 13.851 -2.447 1.00 79.22 159 TRP C N 1
ATOM 7807 C CA . TRP C 2 159 ? 45.249 13.450 -3.817 1.00 78.97 159 TRP C CA 1
ATOM 7808 C C . TRP C 2 159 ? 45.963 14.582 -4.538 1.00 77.64 159 TRP C C 1
ATOM 7809 O O . TRP C 2 159 ? 45.526 15.736 -4.476 1.00 76.74 159 TRP C O 1
ATOM 7820 N N . ASN C 2 160 ? 47.062 14.241 -5.214 1.00 77.13 160 ASN C N 1
ATOM 7821 C CA . ASN C 2 160 ? 47.899 15.210 -5.924 1.00 76.42 160 ASN C CA 1
ATOM 7822 C C . ASN C 2 160 ? 48.306 16.359 -5.011 1.00 82.16 160 ASN C C 1
ATOM 7823 O O . ASN C 2 160 ? 48.456 17.501 -5.454 1.00 84.17 160 ASN C O 1
ATOM 7828 N N . SER C 2 161 ? 48.474 16.041 -3.723 1.00 83.23 161 SER C N 1
ATOM 7829 C CA . SER C 2 161 ? 48.910 16.985 -2.695 1.00 82.33 161 SER C CA 1
ATOM 7830 C C . SER C 2 161 ? 47.910 18.126 -2.525 1.00 88.09 161 SER C C 1
ATOM 7831 O O . SER C 2 161 ? 48.267 19.306 -2.536 1.00 92.69 161 SER C O 1
ATOM 7834 N N . GLY C 2 162 ? 46.642 17.761 -2.350 1.00 88.33 162 GLY C N 1
ATOM 7835 C CA . GLY C 2 162 ? 45.595 18.728 -2.107 1.00 88.77 162 GLY C CA 1
ATOM 7836 C C . GLY C 2 162 ? 45.004 19.365 -3.344 1.00 91.44 162 GLY C C 1
ATOM 7837 O O . GLY C 2 162 ? 43.943 19.993 -3.245 1.00 92.15 162 GLY C O 1
ATOM 7838 N N . ALA C 2 163 ? 45.643 19.214 -4.507 1.00 87.35 163 ALA C N 1
ATOM 7839 C CA . ALA C 2 163 ? 45.166 19.846 -5.731 1.00 84.90 163 ALA C CA 1
ATOM 7840 C C . ALA C 2 163 ? 43.887 19.219 -6.267 1.00 92.15 163 ALA C C 1
ATOM 7841 O O . ALA C 2 163 ? 43.280 19.784 -7.184 1.00 93.26 163 ALA C O 1
ATOM 7843 N N . LEU C 2 164 ? 43.468 18.074 -5.737 1.00 94.57 164 LEU C N 1
ATOM 7844 C CA . LEU C 2 164 ? 42.240 17.413 -6.168 1.00 97.28 164 LEU C CA 1
ATOM 7845 C C . LEU C 2 164 ? 41.399 17.156 -4.924 1.00 103.18 164 LEU C C 1
ATOM 7846 O O . LEU C 2 164 ? 41.630 16.184 -4.199 1.00 107.25 164 LEU C O 1
ATOM 7851 N N . THR C 2 165 ? 40.431 18.038 -4.675 1.00 100.84 165 THR C N 1
ATOM 7852 C CA . THR C 2 165 ? 39.526 17.917 -3.541 1.00 96.48 165 THR C CA 1
ATOM 7853 C C . THR C 2 165 ? 38.088 17.644 -3.967 1.00 93.71 165 THR C C 1
ATOM 7854 O O . THR C 2 165 ? 37.179 17.725 -3.134 1.00 89.40 165 THR C O 1
ATOM 7856 N N . SER C 2 166 ? 37.860 17.315 -5.238 1.00 92.96 166 SER C N 1
ATOM 7857 C CA . SER C 2 166 ? 36.521 17.156 -5.792 1.00 90.87 166 SER C CA 1
ATOM 7858 C C . SER C 2 166 ? 36.389 15.763 -6.390 1.00 88.73 166 SER C C 1
ATOM 7859 O O . SER C 2 166 ? 37.138 15.400 -7.306 1.00 84.11 166 SER C O 1
ATOM 7862 N N . GLY C 2 167 ? 35.429 14.992 -5.885 1.00 87.96 167 GLY C N 1
ATOM 7863 C CA . GLY C 2 167 ? 35.221 13.634 -6.341 1.00 90.08 167 GLY C CA 1
ATOM 7864 C C . GLY C 2 167 ? 35.920 12.572 -5.521 1.00 91.41 167 GLY C C 1
ATOM 7865 O O . GLY C 2 167 ? 35.864 11.389 -5.891 1.00 89.10 167 GLY C O 1
ATOM 7866 N N . VAL C 2 168 ? 36.569 12.952 -4.421 1.00 93.66 168 VAL C N 1
ATOM 7867 C CA . VAL C 2 168 ? 37.300 12.030 -3.559 1.00 89.64 168 VAL C CA 1
ATOM 7868 C C . VAL C 2 168 ? 36.432 11.697 -2.356 1.00 88.77 168 VAL C C 1
ATOM 7869 O O . VAL C 2 168 ? 35.880 12.596 -1.708 1.00 84.13 168 VAL C O 1
ATOM 7871 N N . HIS C 2 169 ? 36.305 10.407 -2.053 1.00 92.09 169 HIS C N 1
ATOM 7872 C CA . HIS C 2 169 ? 35.624 9.963 -0.840 1.00 95.67 169 HIS C CA 1
ATOM 7873 C C . HIS C 2 169 ? 36.547 9.025 -0.076 1.00 91.33 169 HIS C C 1
ATOM 7874 O O . HIS C 2 169 ? 36.825 7.912 -0.535 1.00 89.89 169 HIS C O 1
ATOM 7881 N N . THR C 2 170 ? 36.999 9.467 1.096 1.00 87.76 170 THR C N 1
ATOM 7882 C CA . THR C 2 170 ? 37.790 8.642 1.999 1.00 79.91 170 THR C CA 1
ATOM 7883 C C . THR C 2 170 ? 36.852 7.950 2.980 1.00 73.14 170 THR C C 1
ATOM 7884 O O . THR C 2 170 ? 36.175 8.612 3.773 1.00 67.09 170 THR C O 1
ATOM 7888 N N . PHE C 2 171 ? 36.806 6.629 2.920 1.00 75.80 171 PHE C N 1
ATOM 7889 C CA . PHE C 2 171 ? 35.876 5.896 3.761 1.00 75.14 171 PHE C CA 1
ATOM 7890 C C . PHE C 2 171 ? 36.456 5.694 5.158 1.00 76.90 171 PHE C C 1
ATOM 7891 O O . PHE C 2 171 ? 37.675 5.591 5.322 1.00 79.85 171 PHE C O 1
ATOM 7899 N N . PRO C 2 172 ? 35.604 5.636 6.181 1.00 74.42 172 PRO C N 1
ATOM 7900 C CA . PRO C 2 172 ? 36.107 5.398 7.537 1.00 71.83 172 PRO C CA 1
ATOM 7901 C C . PRO C 2 172 ? 36.726 4.015 7.658 1.00 69.09 172 PRO C C 1
ATOM 7902 O O . PRO C 2 172 ? 36.325 3.061 6.981 1.00 65.81 172 PRO C O 1
ATOM 7906 N N . ALA C 2 173 ? 37.719 3.920 8.540 1.00 69.72 173 ALA C N 1
ATOM 7907 C CA . ALA C 2 173 ? 38.578 2.749 8.610 1.00 70.15 173 ALA C CA 1
ATOM 7908 C C . ALA C 2 173 ? 37.824 1.534 9.138 1.00 68.61 173 ALA C C 1
ATOM 7909 O O . ALA C 2 173 ? 36.694 1.614 9.620 1.00 70.91 173 ALA C O 1
ATOM 7911 N N . VAL C 2 174 ? 38.487 0.394 9.046 1.00 67.02 174 VAL C N 1
ATOM 7912 C CA . VAL C 2 174 ? 37.994 -0.864 9.578 1.00 67.05 174 VAL C CA 1
ATOM 7913 C C . VAL C 2 174 ? 39.081 -1.421 10.485 1.00 69.74 174 VAL C C 1
ATOM 7914 O O . VAL C 2 174 ? 40.275 -1.214 10.248 1.00 69.62 174 VAL C O 1
ATOM 7918 N N . LEU C 2 175 ? 38.668 -2.089 11.559 1.00 71.93 175 LEU C N 1
ATOM 7919 C CA . LEU C 2 175 ? 39.594 -2.651 12.538 1.00 66.54 175 LEU C CA 1
ATOM 7920 C C . LEU C 2 175 ? 39.504 -4.168 12.474 1.00 70.35 175 LEU C C 1
ATOM 7921 O O . LEU C 2 175 ? 38.471 -4.745 12.824 1.00 75.96 175 LEU C O 1
ATOM 7926 N N . GLN C 2 176 ? 40.583 -4.810 12.036 1.00 75.27 176 GLN C N 1
ATOM 7927 C CA . GLN C 2 176 ? 40.610 -6.256 11.893 1.00 78.09 176 GLN C CA 1
ATOM 7928 C C . GLN C 2 176 ? 41.053 -6.933 13.192 1.00 81.07 176 GLN C C 1
ATOM 7929 O O . GLN C 2 176 ? 41.502 -6.289 14.142 1.00 75.13 176 GLN C O 1
ATOM 7935 N N . SER C 2 177 ? 40.923 -8.265 13.214 1.00 81.00 177 SER C N 1
ATOM 7936 C CA . SER C 2 177 ? 41.250 -9.049 14.401 1.00 79.75 177 SER C CA 1
ATOM 7937 C C . SER C 2 177 ? 42.705 -8.898 14.824 1.00 76.66 177 SER C C 1
ATOM 7938 O O . SER C 2 177 ? 43.029 -9.158 15.986 1.00 74.98 177 SER C O 1
ATOM 7941 N N . SER C 2 178 ? 43.590 -8.499 13.911 1.00 75.90 178 SER C N 1
ATOM 7942 C CA . SER C 2 178 ? 44.985 -8.277 14.266 1.00 72.47 178 SER C CA 1
ATOM 7943 C C . SER C 2 178 ? 45.183 -7.035 15.124 1.00 65.91 178 SER C C 1
ATOM 7944 O O . SER C 2 178 ? 46.279 -6.840 15.658 1.00 70.51 178 SER C O 1
ATOM 7947 N N . GLY C 2 179 ? 44.163 -6.193 15.267 1.00 59.82 179 GLY C N 1
ATOM 7948 C CA . GLY C 2 179 ? 44.307 -4.939 15.969 1.00 58.86 179 GLY C CA 1
ATOM 7949 C C . GLY C 2 179 ? 44.807 -3.792 15.118 1.00 59.52 179 GLY C C 1
ATOM 7950 O O . GLY C 2 179 ? 45.017 -2.692 15.651 1.00 54.21 179 GLY C O 1
ATOM 7951 N N . LEU C 2 180 ? 45.015 -4.015 13.822 1.00 59.70 180 LEU C N 1
ATOM 7952 C CA . LEU C 2 180 ? 45.436 -2.986 12.886 1.00 59.74 180 LEU C CA 1
ATOM 7953 C C . LEU C 2 180 ? 44.256 -2.539 12.030 1.00 56.15 180 LEU C C 1
ATOM 7954 O O . LEU C 2 180 ? 43.326 -3.308 11.774 1.00 55.71 180 LEU C O 1
ATOM 7959 N N . TYR C 2 181 ? 44.305 -1.283 11.593 1.00 51.24 181 TYR C N 1
ATOM 7960 C CA . TYR C 2 181 ? 43.243 -0.674 10.812 1.00 53.49 181 TYR C CA 1
ATOM 7961 C C . TYR C 2 181 ? 43.585 -0.693 9.323 1.00 58.70 181 TYR C C 1
ATOM 7962 O O . TYR C 2 181 ? 44.751 -0.745 8.926 1.00 56.95 181 TYR C O 1
ATOM 7971 N N . SER C 2 182 ? 42.534 -0.651 8.507 1.00 62.38 182 SER C N 1
ATOM 7972 C CA . SER C 2 182 ? 42.631 -0.413 7.071 1.00 64.10 182 SER C CA 1
ATOM 7973 C C . SER C 2 182 ? 41.533 0.567 6.683 1.00 65.34 182 SER C C 1
ATOM 7974 O O . SER C 2 182 ? 40.487 0.623 7.330 1.00 60.48 182 SER C O 1
ATOM 7977 N N . LEU C 2 183 ? 41.783 1.355 5.635 1.00 64.85 183 LEU C N 1
ATOM 7978 C CA . LEU C 2 183 ? 40.738 2.184 5.044 1.00 60.41 183 LEU C CA 1
ATOM 7979 C C . LEU C 2 183 ? 41.035 2.359 3.562 1.00 58.87 183 LEU C C 1
ATOM 7980 O O . LEU C 2 183 ? 42.093 1.964 3.071 1.00 58.68 183 LEU C O 1
ATOM 7985 N N . SER C 2 184 ? 40.083 2.968 2.855 1.00 61.90 184 SER C N 1
ATOM 7986 C CA . SER C 2 184 ? 40.170 3.174 1.416 1.00 64.46 184 SER C CA 1
ATOM 7987 C C . SER C 2 184 ? 39.751 4.590 1.053 1.00 65.49 184 SER C C 1
ATOM 7988 O O . SER C 2 184 ? 38.869 5.179 1.681 1.00 67.83 184 SER C O 1
ATOM 7991 N N . SER C 2 185 ? 40.391 5.125 0.017 1.00 65.20 185 SER C N 1
ATOM 7992 C CA . SER C 2 185 ? 40.080 6.446 -0.515 1.00 65.43 185 SER C CA 1
ATOM 7993 C C . SER C 2 185 ? 39.928 6.314 -2.021 1.00 70.96 185 SER C C 1
ATOM 7994 O O . SER C 2 185 ? 40.901 5.998 -2.713 1.00 72.58 185 SER C O 1
ATOM 7997 N N . VAL C 2 186 ? 38.723 6.561 -2.531 1.00 75.84 186 VAL C N 1
ATOM 7998 C CA . VAL C 2 186 ? 38.419 6.378 -3.946 1.00 77.24 186 VAL C CA 1
ATOM 7999 C C . VAL C 2 186 ? 38.044 7.721 -4.557 1.00 84.78 186 VAL C C 1
ATOM 8000 O O . VAL C 2 186 ? 37.323 8.514 -3.943 1.00 82.45 186 VAL C O 1
ATOM 8002 N N . VAL C 2 187 ? 38.526 7.967 -5.775 1.00 96.20 187 VAL C N 1
ATOM 8003 C CA . VAL C 2 187 ? 38.259 9.200 -6.509 1.00 103.14 187 VAL C CA 1
ATOM 8004 C C . VAL C 2 187 ? 37.640 8.840 -7.851 1.00 108.14 187 VAL C C 1
ATOM 8005 O O . VAL C 2 187 ? 38.181 8.002 -8.582 1.00 115.93 187 VAL C O 1
ATOM 8007 N N . THR C 2 188 ? 36.512 9.473 -8.174 1.00 106.21 188 THR C N 1
ATOM 8008 C CA . THR C 2 188 ? 35.843 9.270 -9.456 1.00 103.44 188 THR C CA 1
ATOM 8009 C C . THR C 2 188 ? 36.302 10.331 -10.448 1.00 97.44 188 THR C C 1
ATOM 8010 O O . THR C 2 188 ? 36.207 11.532 -10.171 1.00 93.52 188 THR C O 1
ATOM 8014 N N . VAL C 2 189 ? 36.788 9.889 -11.604 1.00 95.70 189 VAL C N 1
ATOM 8015 C CA . VAL C 2 189 ? 37.405 10.804 -12.561 1.00 98.08 189 VAL C CA 1
ATOM 8016 C C . VAL C 2 189 ? 36.809 10.547 -13.939 1.00 108.58 189 VAL C C 1
ATOM 8017 O O . VAL C 2 189 ? 36.289 9.452 -14.217 1.00 111.50 189 VAL C O 1
ATOM 8019 N N . PRO C 2 190 ? 36.852 11.548 -14.823 1.00 108.90 190 PRO C N 1
ATOM 8020 C CA . PRO C 2 190 ? 36.357 11.347 -16.191 1.00 107.76 190 PRO C CA 1
ATOM 8021 C C . PRO C 2 190 ? 37.057 10.187 -16.885 1.00 110.74 190 PRO C C 1
ATOM 8022 O O . PRO C 2 190 ? 38.280 10.040 -16.810 1.00 114.93 190 PRO C O 1
ATOM 8026 N N . SER C 2 191 ? 36.258 9.363 -17.571 1.00 107.22 191 SER C N 1
ATOM 8027 C CA . SER C 2 191 ? 36.790 8.190 -18.258 1.00 103.07 191 SER C CA 1
ATOM 8028 C C . SER C 2 191 ? 37.912 8.532 -19.231 1.00 107.56 191 SER C C 1
ATOM 8029 O O . SER C 2 191 ? 38.770 7.682 -19.488 1.00 108.41 191 SER C O 1
ATOM 8032 N N . SER C 2 192 ? 37.939 9.758 -19.758 1.00 112.52 192 SER C N 1
ATOM 8033 C CA . SER C 2 192 ? 38.964 10.164 -20.713 1.00 117.85 192 SER C CA 1
ATOM 8034 C C . SER C 2 192 ? 40.233 10.672 -20.044 1.00 123.36 192 SER C C 1
ATOM 8035 O O . SER C 2 192 ? 41.292 10.686 -20.683 1.00 126.34 192 SER C O 1
ATOM 8038 N N . SER C 2 193 ? 40.150 11.090 -18.778 1.00 119.33 193 SER C N 1
ATOM 8039 C CA . SER C 2 193 ? 41.278 11.713 -18.098 1.00 114.80 193 SER C CA 1
ATOM 8040 C C . SER C 2 193 ? 42.419 10.744 -17.819 1.00 111.56 193 SER C C 1
ATOM 8041 O O . SER C 2 193 ? 43.498 11.191 -17.415 1.00 117.65 193 SER C O 1
ATOM 8043 N N . LEU C 2 194 ? 42.215 9.442 -18.029 1.00 101.66 194 LEU C N 1
ATOM 8044 C CA . LEU C 2 194 ? 43.244 8.471 -17.681 1.00 96.00 194 LEU C CA 1
ATOM 8045 C C . LEU C 2 194 ? 44.509 8.663 -18.505 1.00 98.43 194 LEU C C 1
ATOM 8046 O O . LEU C 2 194 ? 45.593 8.255 -18.078 1.00 99.96 194 LEU C O 1
ATOM 8048 N N . GLY C 2 195 ? 44.397 9.283 -19.680 1.00 99.50 195 GLY C N 1
ATOM 8049 C CA . GLY C 2 195 ? 45.544 9.363 -20.568 1.00 103.77 195 GLY C CA 1
ATOM 8050 C C . GLY C 2 195 ? 46.551 10.420 -20.161 1.00 106.66 195 GLY C C 1
ATOM 8051 O O . GLY C 2 195 ? 47.762 10.183 -20.201 1.00 106.67 195 GLY C O 1
ATOM 8052 N N . THR C 2 196 ? 46.074 11.595 -19.754 1.00 114.32 196 THR C N 1
ATOM 8053 C CA . THR C 2 196 ? 46.949 12.750 -19.594 1.00 120.09 196 THR C CA 1
ATOM 8054 C C . THR C 2 196 ? 46.796 13.404 -18.225 1.00 117.17 196 THR C C 1
ATOM 8055 O O . THR C 2 196 ? 47.012 14.610 -18.085 1.00 118.79 196 THR C O 1
ATOM 8057 N N . GLN C 2 197 ? 46.431 12.636 -17.202 1.00 114.06 197 GLN C N 1
ATOM 8058 C CA . GLN C 2 197 ? 46.396 13.170 -15.845 1.00 107.16 197 GLN C CA 1
ATOM 8059 C C . GLN C 2 197 ? 46.958 12.142 -14.877 1.00 103.21 197 GLN C C 1
ATOM 8060 O O . GLN C 2 197 ? 46.545 10.978 -14.886 1.00 102.04 197 GLN C O 1
ATOM 8066 N N . THR C 2 198 ? 47.901 12.580 -14.045 1.00 96.58 198 THR C N 1
ATOM 8067 C CA . THR C 2 198 ? 48.560 11.711 -13.080 1.00 88.02 198 THR C CA 1
ATOM 8068 C C . THR C 2 198 ? 47.847 11.792 -11.739 1.00 84.26 198 THR C C 1
ATOM 8069 O O . THR C 2 198 ? 47.680 12.881 -11.180 1.00 80.86 198 THR C O 1
ATOM 8073 N N . TYR C 2 199 ? 47.436 10.640 -11.223 1.00 84.95 199 TYR C N 1
ATOM 8074 C CA . TYR C 2 199 ? 46.675 10.563 -9.983 1.00 82.96 199 TYR C CA 1
ATOM 8075 C C . TYR C 2 199 ? 47.550 9.942 -8.901 1.00 79.95 199 TYR C C 1
ATOM 8076 O O . TYR C 2 199 ? 47.925 8.767 -8.992 1.00 78.63 199 TYR C O 1
ATOM 8085 N N . ILE C 2 200 ? 47.874 10.736 -7.884 1.00 79.98 200 ILE C N 1
ATOM 8086 C CA . ILE C 2 200 ? 48.748 10.323 -6.795 1.00 79.39 200 ILE C CA 1
ATOM 8087 C C . ILE C 2 200 ? 47.996 10.533 -5.493 1.00 77.37 200 ILE C C 1
ATOM 8088 O O . ILE C 2 200 ? 47.576 11.656 -5.188 1.00 81.31 200 ILE C O 1
ATOM 8093 N N . CYS C 2 201 ? 47.819 9.464 -4.727 1.00 76.81 201 CYS C N 1
ATOM 8094 C CA . CYS C 2 201 ? 47.290 9.596 -3.377 1.00 71.22 201 CYS C CA 1
ATOM 8095 C C . CYS C 2 201 ? 48.459 9.765 -2.415 1.00 65.40 201 CYS C C 1
ATOM 8096 O O . CYS C 2 201 ? 49.481 9.079 -2.538 1.00 67.57 201 CYS C O 1
ATOM 8099 N N . ASN C 2 202 ? 48.327 10.720 -1.499 1.00 69.98 202 ASN C N 1
ATOM 8100 C CA . ASN C 2 202 ? 49.354 11.040 -0.516 1.00 71.94 202 ASN C CA 1
ATOM 8101 C C . ASN C 2 202 ? 48.814 10.653 0.855 1.00 71.24 202 ASN C C 1
ATOM 8102 O O . ASN C 2 202 ? 47.869 11.272 1.359 1.00 72.21 202 ASN C O 1
ATOM 8107 N N . VAL C 2 203 ? 49.403 9.621 1.449 1.00 66.89 203 VAL C N 1
ATOM 8108 C CA . VAL C 2 203 ? 48.962 9.091 2.733 1.00 64.19 203 VAL C CA 1
ATOM 8109 C C . VAL C 2 203 ? 49.943 9.550 3.800 1.00 64.70 203 VAL C C 1
ATOM 8110 O O . VAL C 2 203 ? 51.164 9.425 3.625 1.00 66.82 203 VAL C O 1
ATOM 8114 N N . ASN C 2 204 ? 49.414 10.089 4.898 1.00 64.76 204 ASN C N 1
ATOM 8115 C CA . ASN C 2 204 ? 50.223 10.512 6.032 1.00 69.54 204 ASN C CA 1
ATOM 8116 C C . ASN C 2 204 ? 49.740 9.839 7.307 1.00 60.34 204 ASN C C 1
ATOM 8117 O O . ASN C 2 204 ? 48.580 9.998 7.700 1.00 62.40 204 ASN C O 1
ATOM 8122 N N . HIS C 2 205 ? 50.646 9.129 7.970 1.00 60.01 205 HIS C N 1
ATOM 8123 C CA . HIS C 2 205 ? 50.399 8.520 9.272 1.00 62.05 205 HIS C CA 1
ATOM 8124 C C . HIS C 2 205 ? 51.337 9.193 10.265 1.00 60.96 205 HIS C C 1
ATOM 8125 O O . HIS C 2 205 ? 52.428 8.697 10.548 1.00 64.76 205 HIS C O 1
ATOM 8132 N N . LYS C 2 206 ? 50.914 10.342 10.780 1.00 57.91 206 LYS C N 1
ATOM 8133 C CA . LYS C 2 206 ? 51.750 11.062 11.736 1.00 65.76 206 LYS C CA 1
ATOM 8134 C C . LYS C 2 206 ? 52.044 10.272 13.007 1.00 62.31 206 LYS C C 1
ATOM 8135 O O . LYS C 2 206 ? 53.167 10.404 13.524 1.00 63.82 206 LYS C O 1
ATOM 8141 N N . PRO C 2 207 ? 51.127 9.456 13.555 1.00 58.33 207 PRO C N 1
ATOM 8142 C CA . PRO C 2 207 ? 51.492 8.641 14.732 1.00 62.11 207 PRO C CA 1
ATOM 8143 C C . PRO C 2 207 ? 52.753 7.806 14.556 1.00 64.11 207 PRO C C 1
ATOM 8144 O O . PRO C 2 207 ? 53.554 7.710 15.495 1.00 64.69 207 PRO C O 1
ATOM 8148 N N . SER C 2 208 ? 52.968 7.212 13.381 1.00 59.92 208 SER C N 1
ATOM 8149 C CA . SER C 2 208 ? 54.204 6.503 13.090 1.00 55.26 208 SER C CA 1
ATOM 8150 C C . SER C 2 208 ? 55.179 7.337 12.272 1.00 59.20 208 SER C C 1
ATOM 8151 O O . SER C 2 208 ? 56.251 6.840 11.909 1.00 58.05 208 SER C O 1
ATOM 8154 N N . ASN C 2 209 ? 54.828 8.588 11.978 1.00 62.38 209 ASN C N 1
ATOM 8155 C CA . ASN C 2 209 ? 55.642 9.480 11.155 1.00 62.23 209 ASN C CA 1
ATOM 8156 C C . ASN C 2 209 ? 56.007 8.827 9.824 1.00 59.18 209 ASN C C 1
ATOM 8157 O O . ASN C 2 209 ? 57.165 8.819 9.399 1.00 58.39 209 ASN C O 1
ATOM 8162 N N . THR C 2 210 ? 55.000 8.267 9.159 1.00 61.46 210 THR C N 1
ATOM 8163 C CA . THR C 2 210 ? 55.175 7.683 7.834 1.00 64.94 210 THR C CA 1
ATOM 8164 C C . THR C 2 210 ? 54.347 8.470 6.831 1.00 63.83 210 THR C C 1
ATOM 8165 O O . THR C 2 210 ? 53.167 8.744 7.075 1.00 63.07 210 THR C O 1
ATOM 8169 N N . LYS C 2 211 ? 54.973 8.840 5.715 1.00 67.22 211 LYS C N 1
ATOM 8170 C CA . LYS C 2 211 ? 54.287 9.422 4.571 1.00 63.58 211 LYS C CA 1
ATOM 8171 C C . LYS C 2 211 ? 54.548 8.525 3.372 1.00 57.03 211 LYS C C 1
ATOM 8172 O O . LYS C 2 211 ? 55.700 8.169 3.108 1.00 59.65 211 LYS C O 1
ATOM 8178 N N . VAL C 2 212 ? 53.489 8.168 2.649 1.00 56.95 212 VAL C N 1
ATOM 8179 C CA . VAL C 2 212 ? 53.596 7.375 1.430 1.00 57.34 212 VAL C CA 1
ATOM 8180 C C . VAL C 2 212 ? 52.930 8.138 0.293 1.00 61.72 212 VAL C C 1
ATOM 8181 O O . VAL C 2 212 ? 51.863 8.735 0.479 1.00 67.38 212 VAL C O 1
ATOM 8185 N N . ASP C 2 213 ? 53.577 8.129 -0.875 1.00 66.95 213 ASP C N 1
ATOM 8186 C CA . ASP C 2 213 ? 53.050 8.716 -2.102 1.00 64.49 213 ASP C CA 1
ATOM 8187 C C . ASP C 2 213 ? 52.921 7.605 -3.131 1.00 60.25 213 ASP C C 1
ATOM 8188 O O . ASP C 2 213 ? 53.923 6.985 -3.504 1.00 66.39 213 ASP C O 1
ATOM 8193 N N . LYS C 2 214 ? 51.697 7.351 -3.585 1.00 62.27 214 LYS C N 1
ATOM 8194 C CA . LYS C 2 214 ? 51.414 6.238 -4.485 1.00 65.86 214 LYS C CA 1
ATOM 8195 C C . LYS C 2 214 ? 50.741 6.759 -5.748 1.00 64.80 214 LYS C C 1
ATOM 8196 O O . LYS C 2 214 ? 49.665 7.362 -5.676 1.00 70.80 214 LYS C O 1
ATOM 8202 N N . LYS C 2 215 ? 51.372 6.526 -6.900 1.00 71.47 215 LYS C N 1
ATOM 8203 C CA . LYS C 2 215 ? 50.776 6.890 -8.180 1.00 70.63 215 LYS C CA 1
ATOM 8204 C C . LYS C 2 215 ? 49.793 5.808 -8.614 1.00 71.58 215 LYS C C 1
ATOM 8205 O O . LYS C 2 215 ? 50.140 4.626 -8.666 1.00 73.32 215 LYS C O 1
ATOM 8209 N N . VAL C 2 216 ? 48.559 6.213 -8.903 1.00 72.61 216 VAL C N 1
ATOM 8210 C CA . VAL C 2 216 ? 47.525 5.285 -9.349 1.00 70.37 216 VAL C CA 1
ATOM 8211 C C . VAL C 2 216 ? 47.068 5.648 -10.763 1.00 66.73 216 VAL C C 1
ATOM 8212 O O . VAL C 2 216 ? 47.471 5.019 -11.736 1.00 71.05 216 VAL C O 1
ATOM 8216 N N . SER D 3 1 ? 23.394 -0.875 40.961 1.00 74.93 2 SER D N 1
ATOM 8217 C CA . SER D 3 1 ? 22.256 -0.820 41.873 1.00 73.53 2 SER D CA 1
ATOM 8218 C C . SER D 3 1 ? 21.000 -0.349 41.143 1.00 70.59 2 SER D C 1
ATOM 8219 O O . SER D 3 1 ? 20.345 -1.132 40.453 1.00 72.99 2 SER D O 1
ATOM 8221 N N . TYR D 3 2 ? 20.668 0.930 41.303 1.00 64.81 3 TYR D N 1
ATOM 8222 C CA . TYR D 3 2 ? 19.515 1.496 40.618 1.00 60.78 3 TYR D CA 1
ATOM 8223 C C . TYR D 3 2 ? 19.738 1.499 39.109 1.00 57.40 3 TYR D C 1
ATOM 8224 O O . TYR D 3 2 ? 20.842 1.770 38.626 1.00 61.57 3 TYR D O 1
ATOM 8233 N N . VAL D 3 3 ? 18.681 1.205 38.358 1.00 51.68 4 VAL D N 1
ATOM 8234 C CA . VAL D 3 3 ? 18.780 1.029 36.913 1.00 53.06 4 VAL D CA 1
ATOM 8235 C C . VAL D 3 3 ? 17.715 1.879 36.227 1.00 51.18 4 VAL D C 1
ATOM 8236 O O . VAL D 3 3 ? 16.552 1.893 36.649 1.00 53.03 4 VAL D O 1
ATOM 8238 N N . LEU D 3 4 ? 18.118 2.599 35.182 1.00 49.77 5 LEU D N 1
ATOM 8239 C CA . LEU D 3 4 ? 17.196 3.301 34.300 1.00 44.85 5 LEU D CA 1
ATOM 8240 C C . LEU D 3 4 ? 17.132 2.544 32.981 1.00 52.45 5 LEU D C 1
ATOM 8241 O O . LEU D 3 4 ? 18.172 2.170 32.426 1.00 53.09 5 LEU D O 1
ATOM 8246 N N . THR D 3 5 ? 15.920 2.331 32.480 1.00 56.61 6 THR D N 1
ATOM 8247 C CA . THR D 3 5 ? 15.700 1.594 31.242 1.00 61.06 6 THR D CA 1
ATOM 8248 C C . THR D 3 5 ? 15.135 2.534 30.184 1.00 59.52 6 THR D C 1
ATOM 8249 O O . THR D 3 5 ? 14.076 3.138 30.391 1.00 58.80 6 THR D O 1
ATOM 8253 N N . GLN D 3 6 ? 15.838 2.641 29.052 1.00 58.73 7 GLN D N 1
ATOM 8254 C CA . GLN D 3 6 ? 15.442 3.464 27.922 1.00 57.80 7 GLN D CA 1
ATOM 8255 C C . GLN D 3 6 ? 15.276 2.618 26.660 1.00 69.69 7 GLN D C 1
ATOM 8256 O O . GLN D 3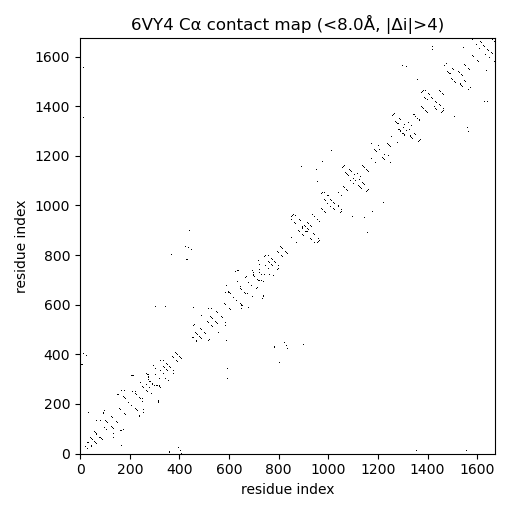 6 ? 16.038 1.668 26.445 1.00 62.94 7 GLN D O 1
ATOM 8262 N N . PRO D 3 7 ? 14.304 2.938 25.808 1.00 80.44 8 PRO D N 1
ATOM 8263 C CA . PRO D 3 7 ? 14.210 2.276 24.503 1.00 79.67 8 PRO D CA 1
ATOM 8264 C C . PRO D 3 7 ? 15.409 2.634 23.644 1.00 73.45 8 PRO D C 1
ATOM 8265 O O . PRO D 3 7 ? 15.849 3.792 23.632 1.00 72.56 8 PRO D O 1
ATOM 8269 N N . PRO D 3 8 ? 15.976 1.665 22.919 1.00 70.00 9 PRO D N 1
ATOM 8270 C CA . PRO D 3 8 ? 17.214 1.955 22.172 1.00 66.28 9 PRO D CA 1
ATOM 8271 C C . PRO D 3 8 ? 17.031 2.937 21.025 1.00 63.94 9 PRO D C 1
ATOM 8272 O O . PRO D 3 8 ? 17.926 3.757 20.776 1.00 59.47 9 PRO D O 1
ATOM 8276 N N . SER D 3 9 ? 15.906 2.885 20.314 1.00 65.57 10 SER D N 1
ATOM 8277 C CA . SER D 3 9 ? 15.746 3.688 19.109 1.00 65.13 10 SER D CA 1
ATOM 8278 C C . SER D 3 9 ? 14.303 4.153 18.980 1.00 70.10 10 SER D C 1
ATOM 8279 O O . SER D 3 9 ? 13.374 3.465 19.415 1.00 73.80 10 SER D O 1
ATOM 8281 N N . VAL D 3 10 ? 14.134 5.334 18.379 1.00 71.88 11 VAL D N 1
ATOM 8282 C CA . VAL D 3 10 ? 12.834 5.820 17.921 1.00 74.73 11 VAL D CA 1
ATOM 8283 C C . VAL D 3 10 ? 13.044 6.613 16.636 1.00 75.58 11 VAL D C 1
ATOM 8284 O O . VAL D 3 10 ? 14.074 7.268 16.445 1.00 67.40 11 VAL D O 1
ATOM 8288 N N . SER D 3 11 ? 12.046 6.562 15.754 1.00 78.04 12 SER D N 1
ATOM 8289 C CA . SER D 3 11 ? 12.098 7.254 14.473 1.00 76.94 12 SER D CA 1
ATOM 8290 C C . SER D 3 11 ? 10.874 8.147 14.336 1.00 73.51 12 SER D C 1
ATOM 8291 O O . SER D 3 11 ? 9.740 7.689 14.516 1.00 70.20 12 SER D O 1
ATOM 8293 N N . VAL D 3 12 ? 11.107 9.422 14.029 1.00 71.79 13 VAL D N 1
ATOM 8294 C CA . VAL D 3 12 ? 10.036 10.377 13.785 1.00 76.37 13 VAL D CA 1
ATOM 8295 C C . VAL D 3 12 ? 10.376 11.183 12.537 1.00 83.27 13 VAL D C 1
ATOM 8296 O O . VAL D 3 12 ? 11.547 11.420 12.224 1.00 82.25 13 VAL D O 1
ATOM 8298 N N . ALA D 3 13 ? 9.328 11.600 11.811 1.00 86.87 14 ALA D N 1
ATOM 8299 C CA . ALA D 3 13 ? 9.455 12.444 10.635 1.00 89.38 14 ALA D CA 1
ATOM 8300 C C . ALA D 3 13 ? 9.374 13.916 11.031 1.00 90.39 14 ALA D C 1
ATOM 8301 O O . ALA D 3 13 ? 8.788 14.252 12.067 1.00 91.64 14 ALA D O 1
ATOM 8303 N N . PRO D 3 14 ? 9.961 14.810 10.229 1.00 85.50 15 PRO D N 1
ATOM 8304 C CA . PRO D 3 14 ? 9.982 16.232 10.596 1.00 81.00 15 PRO D CA 1
ATOM 8305 C C . PRO D 3 14 ? 8.585 16.799 10.804 1.00 81.35 15 PRO D C 1
ATOM 8306 O O . PRO D 3 14 ? 7.627 16.422 10.123 1.00 80.53 15 PRO D O 1
ATOM 8310 N N . GLY D 3 15 ? 8.484 17.721 11.767 1.00 77.69 16 GLY D N 1
ATOM 8311 C CA . GLY D 3 15 ? 7.225 18.319 12.147 1.00 69.76 16 GLY D CA 1
ATOM 8312 C C . GLY D 3 15 ? 6.400 17.519 13.131 1.00 66.45 16 GLY D C 1
ATOM 8313 O O . GLY D 3 15 ? 5.545 18.098 13.813 1.00 62.23 16 GLY D O 1
ATOM 8314 N N . GLN D 3 16 ? 6.627 16.211 13.236 1.00 67.26 17 GLN D N 1
ATOM 8315 C CA . GLN D 3 16 ? 5.869 15.364 14.148 1.00 70.65 17 GLN D CA 1
ATOM 8316 C C . GLN D 3 16 ? 6.415 15.511 15.574 1.00 72.01 17 GLN D C 1
ATOM 8317 O O . GLN D 3 16 ? 7.245 16.377 15.866 1.00 67.53 17 GLN D O 1
ATOM 8323 N N . THR D 3 17 ? 5.944 14.660 16.485 1.00 76.50 18 THR D N 1
ATOM 8324 C CA . THR D 3 17 ? 6.307 14.728 17.897 1.00 79.52 18 THR D CA 1
ATOM 8325 C C . THR D 3 17 ? 6.951 13.415 18.321 1.00 77.30 18 THR D C 1
ATOM 8326 O O . THR D 3 17 ? 6.374 12.340 18.118 1.00 78.95 18 THR D O 1
ATOM 8330 N N . ALA D 3 18 ? 8.145 13.505 18.901 1.00 70.93 19 ALA D N 1
ATOM 8331 C CA . ALA D 3 18 ? 8.865 12.341 19.398 1.00 69.42 19 ALA D CA 1
ATOM 8332 C C . ALA D 3 18 ? 8.764 12.279 20.916 1.00 67.91 19 ALA D C 1
ATOM 8333 O O . ALA D 3 18 ? 8.923 13.294 21.599 1.00 67.27 19 ALA D O 1
ATOM 8335 N N . ARG D 3 19 ? 8.488 11.086 21.440 1.00 71.11 20 ARG D N 1
ATOM 8336 C CA . ARG D 3 19 ? 8.327 10.880 22.878 1.00 74.63 20 ARG D CA 1
ATOM 8337 C C . ARG D 3 19 ? 9.289 9.787 23.318 1.00 66.80 20 ARG D C 1
ATOM 8338 O O . ARG D 3 19 ? 9.124 8.622 22.939 1.00 61.29 20 ARG D O 1
ATOM 8346 N N . ILE D 3 20 ? 10.288 10.169 24.116 1.00 60.94 21 ILE D N 1
ATOM 8347 C CA . ILE D 3 20 ? 11.303 9.256 24.627 1.00 60.72 21 ILE D CA 1
ATOM 8348 C C . ILE D 3 20 ? 10.979 8.933 26.078 1.00 62.10 21 ILE D C 1
ATOM 8349 O O . ILE D 3 20 ? 10.612 9.823 26.857 1.00 61.72 21 ILE D O 1
ATOM 8354 N N . THR D 3 21 ? 11.096 7.660 26.444 1.00 59.79 22 THR D N 1
ATOM 8355 C CA . THR D 3 21 ? 10.769 7.213 27.788 1.00 65.79 22 THR D CA 1
ATOM 8356 C C . THR D 3 21 ? 12.033 6.829 28.546 1.00 66.20 22 THR D C 1
ATOM 8357 O O . THR D 3 21 ? 13.090 6.578 27.957 1.00 61.95 22 THR D O 1
ATOM 8361 N N . CYS D 3 22 ? 11.895 6.788 29.873 1.00 64.18 23 CYS D N 1
ATOM 8362 C CA . CYS D 3 22 ? 12.964 6.378 30.782 1.00 59.07 23 CYS D CA 1
ATOM 8363 C C . CYS D 3 22 ? 12.292 5.770 32.003 1.00 62.40 23 CYS D C 1
ATOM 8364 O O . CYS D 3 22 ? 11.662 6.490 32.781 1.00 63.90 23 CYS D O 1
ATOM 8367 N N . GLY D 3 23 ? 12.436 4.462 32.181 1.00 58.71 24 GLY D N 1
ATOM 8368 C CA . GLY D 3 23 ? 11.725 3.739 33.220 1.00 60.23 24 GLY D CA 1
ATOM 8369 C C . GLY D 3 23 ? 12.598 3.460 34.432 1.00 59.63 24 GLY D C 1
ATOM 8370 O O . GLY D 3 23 ? 13.788 3.172 34.305 1.00 60.47 24 GLY D O 1
ATOM 8371 N N . GLY D 3 24 ? 11.984 3.536 35.606 1.00 54.28 25 GLY D N 1
ATOM 8372 C CA . GLY D 3 24 ? 12.668 3.182 36.833 1.00 54.78 25 GLY D CA 1
ATOM 8373 C C . GLY D 3 24 ? 11.668 2.989 37.946 1.00 51.06 25 GLY D C 1
ATOM 8374 O O . GLY D 3 24 ? 10.617 3.641 37.978 1.00 54.92 25 GLY D O 1
ATOM 8375 N N . ASN D 3 25 ? 11.988 2.074 38.859 1.00 48.22 26 ASN D N 1
ATOM 8376 C CA . ASN D 3 25 ? 11.101 1.831 39.988 1.00 53.11 26 ASN D CA 1
ATOM 8377 C C . ASN D 3 25 ? 10.923 3.116 40.784 1.00 52.88 26 ASN D C 1
ATOM 8378 O O . ASN D 3 25 ? 11.890 3.647 41.336 1.00 49.63 26 ASN D O 1
ATOM 8383 N N . ASN D 3 26 ? 9.686 3.622 40.805 1.00 53.81 27 ASN D N 1
ATOM 8384 C CA . ASN D 3 26 ? 9.324 4.856 41.500 1.00 54.72 27 ASN D CA 1
ATOM 8385 C C . ASN D 3 26 ? 10.245 6.012 41.117 1.00 48.73 27 ASN D C 1
ATOM 8386 O O . ASN D 3 26 ? 10.650 6.813 41.961 1.00 45.30 27 ASN D O 1
ATOM 8391 N N . ILE D 3 27 ? 10.566 6.101 39.821 1.00 45.01 28 ILE D N 1
ATOM 8392 C CA . ILE D 3 27 ? 11.351 7.214 39.296 1.00 40.82 28 ILE D CA 1
ATOM 8393 C C . ILE D 3 27 ? 10.645 8.541 39.531 1.00 41.57 28 ILE D C 1
ATOM 8394 O O . ILE D 3 27 ? 11.296 9.592 39.585 1.00 39.75 28 ILE D O 1
ATOM 8399 N N . GLY D 3 28 ? 9.317 8.520 39.695 1.00 40.83 29 GLY D N 1
ATOM 8400 C CA . GLY D 3 28 ? 8.583 9.741 39.969 1.00 36.64 29 GLY D CA 1
ATOM 8401 C C . GLY D 3 28 ? 8.982 10.411 41.273 1.00 47.43 29 GLY D C 1
ATOM 8402 O O . GLY D 3 28 ? 8.730 11.608 41.449 1.00 45.90 29 GLY D O 1
ATOM 8403 N N . GLY D 3 29 ? 9.593 9.662 42.196 1.00 48.30 30 GLY D N 1
ATOM 8404 C CA . GLY D 3 29 ? 10.093 10.249 43.430 1.00 46.08 30 GLY D CA 1
ATOM 8405 C C . GLY D 3 29 ? 11.450 10.916 43.332 1.00 43.85 30 GLY D C 1
ATOM 8406 O O . GLY D 3 29 ? 11.823 11.666 44.238 1.00 40.01 30 GLY D O 1
ATOM 8407 N N . LYS D 3 30 ? 12.195 10.661 42.262 1.00 37.42 31 LYS D N 1
ATOM 8408 C CA . LYS D 3 30 ? 13.493 11.273 42.039 1.00 40.53 31 LYS D CA 1
ATOM 8409 C C . LYS D 3 30 ? 13.385 12.380 40.999 1.00 41.26 31 LYS D C 1
ATOM 8410 O O . LYS D 3 30 ? 12.433 12.449 40.220 1.00 39.55 31 LYS D O 1
ATOM 8416 N N . SER D 3 31 ? 14.383 13.253 40.993 1.00 34.64 32 SER D N 1
ATOM 8417 C CA . SER D 3 31 ? 14.473 14.270 39.959 1.00 37.78 32 SER D CA 1
ATOM 8418 C C . SER D 3 31 ? 15.150 13.657 38.737 1.00 40.56 32 SER D C 1
ATOM 8419 O O . SER D 3 31 ? 16.199 13.021 38.870 1.00 36.73 32 SER D O 1
ATOM 8422 N N . VAL D 3 32 ? 14.556 13.853 37.554 1.00 36.31 33 VAL D N 1
ATOM 8423 C CA . VAL D 3 32 ? 15.044 13.273 36.303 1.00 34.10 33 VAL D CA 1
ATOM 8424 C C . VAL D 3 32 ? 15.549 14.395 35.412 1.00 35.82 33 VAL D C 1
ATOM 8425 O O . VAL D 3 32 ? 14.895 15.439 35.275 1.00 34.31 33 VAL D O 1
ATOM 8429 N N . HIS D 3 33 ? 16.733 14.199 34.844 1.00 32.24 34 HIS D N 1
ATOM 8430 C CA . HIS D 3 33 ? 17.374 15.176 33.984 1.00 38.85 34 HIS D CA 1
ATOM 8431 C C . HIS D 3 33 ? 17.704 14.506 32.651 1.00 34.40 34 HIS D C 1
ATOM 8432 O O . HIS D 3 33 ? 17.875 13.285 32.585 1.00 34.90 34 HIS D O 1
ATOM 8439 N N . TRP D 3 34 ? 17.763 15.312 31.588 1.00 38.03 35 TRP D N 1
ATOM 8440 C CA . TRP D 3 34 ? 17.873 14.809 30.218 1.00 37.02 35 TRP D CA 1
ATOM 8441 C C . TRP D 3 34 ? 18.984 15.534 29.490 1.00 31.24 35 TRP D C 1
ATOM 8442 O O . TRP D 3 34 ? 19.132 16.753 29.630 1.00 34.13 35 TRP D O 1
ATOM 8453 N N . TYR D 3 35 ? 19.751 14.783 28.693 1.00 36.08 36 TYR D N 1
ATOM 8454 C CA . TYR D 3 35 ? 20.859 15.328 27.925 1.00 35.22 36 TYR D CA 1
ATOM 8455 C C . TYR D 3 35 ? 20.722 14.916 26.461 1.00 38.06 36 TYR D C 1
ATOM 8456 O O . TYR D 3 35 ? 20.225 13.834 26.148 1.00 37.94 36 TYR D O 1
ATOM 8465 N N . GLN D 3 36 ? 21.156 15.799 25.569 1.00 41.88 37 GLN D N 1
ATOM 8466 C CA . GLN D 3 36 ? 21.214 15.518 24.137 1.00 41.38 37 GLN D CA 1
ATOM 8467 C C . GLN D 3 36 ? 22.671 15.386 23.722 1.00 31.96 37 GLN D C 1
ATOM 8468 O O . GLN D 3 36 ? 23.482 16.262 24.030 1.00 44.52 37 GLN D O 1
ATOM 8474 N N . GLN D 3 37 ? 23.011 14.298 23.035 1.00 37.03 38 GLN D N 1
ATOM 8475 C CA . GLN D 3 37 ? 24.381 14.094 22.580 1.00 43.15 38 GLN D CA 1
ATOM 8476 C C . GLN D 3 37 ? 24.389 13.751 21.095 1.00 49.01 38 GLN D C 1
ATOM 8477 O O . GLN D 3 37 ? 23.832 12.726 20.685 1.00 45.00 38 GLN D O 1
ATOM 8483 N N . LYS D 3 38 ? 25.031 14.580 20.314 1.00 56.05 39 LYS D N 1
ATOM 8484 C CA . LYS D 3 38 ? 25.218 14.279 18.902 1.00 58.28 39 LYS D CA 1
ATOM 8485 C C . LYS D 3 38 ? 26.564 13.592 18.686 1.00 60.55 39 LYS D C 1
ATOM 8486 O O . LYS D 3 38 ? 27.504 13.805 19.462 1.00 51.21 39 LYS D O 1
ATOM 8492 N N . PRO D 3 39 ? 26.671 12.764 17.642 1.00 59.58 40 PRO D N 1
ATOM 8493 C CA . PRO D 3 39 ? 27.909 12.006 17.413 1.00 57.59 40 PRO D CA 1
ATOM 8494 C C . PRO D 3 39 ? 29.154 12.879 17.473 1.00 57.38 40 PRO D C 1
ATOM 8495 O O . PRO D 3 39 ? 29.193 13.982 16.925 1.00 57.13 40 PRO D O 1
ATOM 8499 N N . GLY D 3 40 ? 30.173 12.384 18.172 1.00 58.56 41 GLY D N 1
ATOM 8500 C CA . GLY D 3 40 ? 31.408 13.127 18.327 1.00 54.83 41 GLY D CA 1
ATOM 8501 C C . GLY D 3 40 ? 31.329 14.366 19.191 1.00 57.67 41 GLY D C 1
ATOM 8502 O O . GLY D 3 40 ? 32.288 15.144 19.209 1.00 58.26 41 GLY D O 1
ATOM 8503 N N . GLN D 3 41 ? 30.234 14.578 19.922 1.00 54.48 42 GLN D N 1
ATOM 8504 C CA . GLN D 3 41 ? 30.059 15.790 20.707 1.00 51.70 42 GLN D CA 1
ATOM 8505 C C . GLN D 3 41 ? 29.834 15.460 22.182 1.00 52.41 42 GLN D C 1
ATOM 8506 O O . GLN D 3 41 ? 29.559 14.320 22.565 1.00 52.97 42 GLN D O 1
ATOM 8512 N N . ALA D 3 42 ? 29.951 16.490 23.013 1.00 49.44 43 ALA D N 1
ATOM 8513 C CA . ALA D 3 42 ? 29.656 16.387 24.431 1.00 52.15 43 ALA D CA 1
ATOM 8514 C C . ALA D 3 42 ? 28.151 16.441 24.672 1.00 49.92 43 ALA D C 1
ATOM 8515 O O . ALA D 3 42 ? 27.423 17.122 23.946 1.00 49.89 43 ALA D O 1
ATOM 8517 N N . PRO D 3 43 ? 27.663 15.742 25.693 1.00 49.08 44 PRO D N 1
ATOM 8518 C CA . PRO D 3 43 ? 26.239 15.840 26.025 1.00 48.71 44 PRO D CA 1
ATOM 8519 C C . PRO D 3 43 ? 25.864 17.268 26.388 1.00 44.27 44 PRO D C 1
ATOM 8520 O O . PRO D 3 43 ? 26.674 18.050 26.903 1.00 43.17 44 PRO D O 1
ATOM 8524 N N . VAL D 3 44 ? 24.612 17.609 26.101 1.00 39.33 45 VAL D N 1
ATOM 8525 C CA . VAL D 3 44 ? 24.090 18.939 26.360 1.00 41.63 45 VAL D CA 1
ATOM 8526 C C . VAL D 3 44 ? 22.817 18.774 27.165 1.00 35.20 45 VAL D C 1
ATOM 8527 O O . VAL D 3 44 ? 21.937 17.994 26.787 1.00 41.22 45 VAL D O 1
ATOM 8531 N N . LEU D 3 45 ? 22.725 19.492 28.279 1.00 41.34 46 LEU D N 1
ATOM 8532 C CA . LEU D 3 45 ? 21.546 19.417 29.126 1.00 37.92 46 LEU D CA 1
ATOM 8533 C C . LEU D 3 45 ? 20.367 20.095 28.434 1.00 39.14 46 LEU D C 1
ATOM 8534 O O . LEU D 3 45 ? 20.442 21.277 28.083 1.00 43.65 46 LEU D O 1
ATOM 8539 N N . VAL D 3 46 ? 19.273 19.358 28.250 1.00 40.73 47 VAL D N 1
ATOM 8540 C CA . VAL D 3 46 ? 18.078 19.917 27.636 1.00 44.77 47 VAL D CA 1
ATOM 8541 C C . VAL D 3 46 ? 16.895 20.017 28.604 1.00 48.01 47 VAL D C 1
ATOM 8542 O O . VAL D 3 46 ? 16.043 20.896 28.423 1.00 47.63 47 VAL D O 1
ATOM 8546 N N . VAL D 3 47 ? 16.817 19.160 29.626 1.00 45.08 48 VAL D N 1
ATOM 8547 C CA . VAL D 3 47 ? 15.782 19.236 30.660 1.00 43.38 48 VAL D CA 1
ATOM 8548 C C . VAL D 3 47 ? 16.407 18.879 32.005 1.00 42.32 48 VAL D C 1
ATOM 8549 O O . VAL D 3 47 ? 17.161 17.908 32.109 1.00 40.12 48 VAL D O 1
ATOM 8553 N N . TYR D 3 48 ? 16.079 19.646 33.040 1.00 39.49 49 TYR D N 1
ATOM 8554 C CA . TYR D 3 48 ? 16.488 19.301 34.394 1.00 36.58 49 TYR D CA 1
ATOM 8555 C C . TYR D 3 48 ? 15.305 19.450 35.344 1.00 43.69 49 TYR D C 1
ATOM 8556 O O . TYR D 3 48 ? 14.323 20.132 35.036 1.00 43.92 49 TYR D O 1
ATOM 8565 N N . ASP D 3 49 ? 15.415 18.805 36.513 1.00 38.12 50 ASP D N 1
ATOM 8566 C CA . ASP D 3 49 ? 14.370 18.809 37.542 1.00 35.92 50 ASP D CA 1
ATOM 8567 C C . ASP D 3 49 ? 13.011 18.419 36.944 1.00 41.41 50 ASP D C 1
ATOM 8568 O O . ASP D 3 49 ? 12.007 19.113 37.125 1.00 41.67 50 ASP D O 1
ATOM 8573 N N . ASP D 3 50 ? 13.003 17.303 36.193 1.00 36.63 51 ASP D N 1
ATOM 8574 C CA . ASP D 3 50 ? 11.810 16.684 35.601 1.00 40.31 51 ASP D CA 1
ATOM 8575 C C . ASP D 3 50 ? 11.240 17.441 34.403 1.00 44.12 51 ASP D C 1
ATOM 8576 O O . ASP D 3 50 ? 10.885 16.825 33.390 1.00 43.52 51 ASP D O 1
ATOM 8581 N N . ARG D 3 51 ? 11.134 18.774 34.514 1.00 44.69 52 ARG D N 1
ATOM 8582 C CA . ARG D 3 51 ? 10.300 19.542 33.597 1.00 50.61 52 ARG D CA 1
ATOM 8583 C C . ARG D 3 51 ? 10.819 20.935 33.275 1.00 44.61 52 ARG D C 1
ATOM 8584 O O . ARG D 3 51 ? 10.124 21.670 32.568 1.00 46.89 52 ARG D O 1
ATOM 8592 N N . ASP D 3 52 ? 11.990 21.331 33.765 1.00 39.58 53 ASP D N 1
ATOM 8593 C CA . ASP D 3 52 ? 12.506 22.678 33.567 1.00 39.01 53 ASP D CA 1
ATOM 8594 C C . ASP D 3 52 ? 13.483 22.721 32.395 1.00 42.41 53 ASP D C 1
ATOM 8595 O O . ASP D 3 52 ? 14.207 21.760 32.139 1.00 37.95 53 ASP D O 1
ATOM 8600 N N . ARG D 3 53 ? 13.517 23.871 31.701 1.00 41.88 54 ARG D N 1
ATOM 8601 C CA . ARG D 3 53 ? 14.350 24.054 30.514 1.00 51.21 54 ARG D CA 1
ATOM 8602 C C . ARG D 3 53 ? 15.492 25.008 30.806 1.00 43.41 54 ARG D C 1
ATOM 8603 O O . ARG D 3 53 ? 15.269 26.108 31.333 1.00 42.76 54 ARG D O 1
ATOM 8611 N N . PRO D 3 54 ? 16.719 24.624 30.482 1.00 40.55 55 PRO D N 1
ATOM 8612 C CA . PRO D 3 54 ? 17.842 25.559 30.590 1.00 46.97 55 PRO D CA 1
ATOM 8613 C C . PRO D 3 54 ? 17.705 26.700 29.595 1.00 52.47 55 PRO D C 1
ATOM 8614 O O . PRO D 3 54 ? 16.986 26.616 28.597 1.00 51.63 55 PRO D O 1
ATOM 8618 N N . SER D 3 55 ? 18.419 27.783 29.885 1.00 58.90 56 SER D N 1
ATOM 8619 C CA . SER D 3 55 ? 18.509 28.885 28.941 1.00 67.01 56 SER D CA 1
ATOM 8620 C C . SER D 3 55 ? 19.058 28.395 27.607 1.00 69.29 56 SER D C 1
ATOM 8621 O O . SER D 3 55 ? 19.942 27.533 27.557 1.00 66.80 56 SER D O 1
ATOM 8624 N N . GLY D 3 56 ? 18.513 28.940 26.519 1.00 65.25 57 GLY D N 1
ATOM 8625 C CA . GLY D 3 56 ? 18.926 28.564 25.188 1.00 63.70 57 GLY D CA 1
ATOM 8626 C C . GLY D 3 56 ? 18.268 27.326 24.630 1.00 62.64 57 GLY D C 1
ATOM 8627 O O . GLY D 3 56 ? 18.404 27.066 23.430 1.00 71.93 57 GLY D O 1
ATOM 8628 N N . ILE D 3 57 ? 17.567 26.549 25.446 1.00 59.78 58 ILE D N 1
ATOM 8629 C CA . ILE D 3 57 ? 16.884 25.350 24.963 1.00 56.51 58 ILE D CA 1
ATOM 8630 C C . ILE D 3 57 ? 15.475 25.748 24.535 1.00 59.11 58 ILE D C 1
ATOM 8631 O O . ILE D 3 57 ? 14.762 26.414 25.300 1.00 60.40 58 ILE D O 1
ATOM 8636 N N . PRO D 3 58 ? 15.034 25.378 23.334 1.00 62.92 59 PRO D N 1
ATOM 8637 C CA . PRO D 3 58 ? 13.739 25.859 22.847 1.00 66.15 59 PRO D CA 1
ATOM 8638 C C . PRO D 3 58 ? 12.570 25.226 23.582 1.00 67.66 59 PRO D C 1
ATOM 8639 O O . PRO D 3 58 ? 12.650 24.105 24.089 1.00 63.80 59 PRO D O 1
ATOM 8643 N N . GLU D 3 59 ? 11.457 25.965 23.596 1.00 72.70 60 GLU D N 1
ATOM 8644 C CA . GLU D 3 59 ? 10.231 25.545 24.268 1.00 77.40 60 GLU D CA 1
ATOM 8645 C C . GLU D 3 59 ? 9.686 24.223 23.745 1.00 71.40 60 GLU D C 1
ATOM 8646 O O . GLU D 3 59 ? 8.817 23.630 24.395 1.00 72.27 60 GLU D O 1
ATOM 8652 N N . ARG D 3 60 ? 10.156 23.756 22.585 1.00 64.76 61 ARG D N 1
ATOM 8653 C CA . ARG D 3 60 ? 9.654 22.503 22.030 1.00 60.46 61 ARG D CA 1
ATOM 8654 C C . ARG D 3 60 ? 10.080 21.295 22.853 1.00 56.41 61 ARG D C 1
ATOM 8655 O O . ARG D 3 60 ? 9.408 20.258 22.802 1.00 60.71 61 ARG D O 1
ATOM 8663 N N . PHE D 3 61 ? 11.173 21.401 23.604 1.00 56.30 62 PHE D N 1
ATOM 8664 C CA . PHE D 3 61 ? 11.597 20.320 24.487 1.00 58.96 62 PHE D CA 1
ATOM 8665 C C . PHE D 3 61 ? 10.806 20.389 25.793 1.00 59.51 62 PHE D C 1
ATOM 8666 O O . PHE D 3 61 ? 10.836 21.408 26.491 1.00 59.28 62 PHE D O 1
ATOM 8674 N N . SER D 3 62 ? 10.089 19.309 26.113 1.00 64.22 63 SER D N 1
ATOM 8675 C CA . SER D 3 62 ? 9.240 19.229 27.294 1.00 66.13 63 SER D CA 1
ATOM 8676 C C . SER D 3 62 ? 9.541 17.947 28.062 1.00 61.31 63 SER D C 1
ATOM 8677 O O . SER D 3 62 ? 9.900 16.922 27.476 1.00 56.52 63 SER D O 1
ATOM 8680 N N . GLY D 3 63 ? 9.387 18.006 29.379 1.00 62.13 64 GLY D N 1
ATOM 8681 C CA . GLY D 3 63 ? 9.697 16.866 30.225 1.00 55.56 64 GLY D CA 1
ATOM 8682 C C . GLY D 3 63 ? 8.619 16.610 31.258 1.00 56.40 64 GLY D C 1
ATOM 8683 O O . GLY D 3 63 ? 8.001 17.535 31.794 1.00 53.17 64 GLY D O 1
ATOM 8684 N N . SER D 3 64 ? 8.415 15.329 31.550 1.00 55.87 65 SER D N 1
ATOM 8685 C CA . SER D 3 64 ? 7.444 14.906 32.545 1.00 55.30 65 SER D CA 1
ATOM 8686 C C . SER D 3 64 ? 7.982 13.691 33.281 1.00 50.15 65 SER D C 1
ATOM 8687 O O . SER D 3 64 ? 8.720 12.882 32.715 1.00 48.91 65 SER D O 1
ATOM 8690 N N . ASN D 3 65 ? 7.588 13.564 34.545 1.00 50.92 66 ASN D N 1
ATOM 8691 C CA . ASN D 3 65 ? 8.020 12.452 35.383 1.00 54.69 66 ASN D CA 1
ATOM 8692 C C . ASN D 3 65 ? 6.905 12.106 36.355 1.00 56.10 66 ASN D C 1
ATOM 8693 O O . ASN D 3 65 ? 6.441 12.974 37.100 1.00 47.77 66 ASN D O 1
ATOM 8698 N N . SER D 3 66 ? 6.497 10.840 36.360 1.00 53.99 67 SER D N 1
ATOM 8699 C CA . SER D 3 66 ? 5.465 10.376 37.274 1.00 59.93 67 SER D CA 1
ATOM 8700 C C . SER D 3 66 ? 5.505 8.860 37.327 1.00 58.32 67 SER D C 1
ATOM 8701 O O . SER D 3 66 ? 5.908 8.206 36.363 1.00 58.05 67 SER D O 1
ATOM 8704 N N . GLY D 3 67 ? 5.089 8.314 38.462 1.00 58.39 68 GLY D N 1
ATOM 8705 C CA . GLY D 3 67 ? 4.969 6.870 38.593 1.00 54.72 68 GLY D CA 1
ATOM 8706 C C . GLY D 3 67 ? 6.294 6.174 38.352 1.00 54.35 68 GLY D C 1
ATOM 8707 O O . GLY D 3 67 ? 7.305 6.465 39.006 1.00 49.63 68 GLY D O 1
ATOM 8708 N N . ASP D 3 68 ? 6.292 5.236 37.401 1.00 55.42 69 ASP D N 1
ATOM 8709 C CA . ASP D 3 68 ? 7.484 4.497 37.012 1.00 56.94 69 ASP D CA 1
ATOM 8710 C C . ASP D 3 68 ? 8.025 4.925 35.650 1.00 56.10 69 ASP D C 1
ATOM 8711 O O . ASP D 3 68 ? 8.872 4.221 35.085 1.00 55.89 69 ASP D O 1
ATOM 8716 N N . THR D 3 69 ? 7.574 6.059 35.107 1.00 53.62 70 THR D N 1
ATOM 8717 C CA . THR D 3 69 ? 7.977 6.465 33.761 1.00 59.16 70 THR D CA 1
ATOM 8718 C C . THR D 3 69 ? 8.223 7.966 33.706 1.00 58.70 70 THR D C 1
ATOM 8719 O O . THR D 3 69 ? 7.334 8.755 34.035 1.00 62.83 70 THR D O 1
ATOM 8723 N N . ALA D 3 70 ? 9.420 8.358 33.270 1.00 55.28 71 ALA D N 1
ATOM 8724 C CA . ALA D 3 70 ? 9.721 9.734 32.906 1.00 48.42 71 ALA D CA 1
ATOM 8725 C C . ALA D 3 70 ? 9.782 9.852 31.388 1.00 50.48 71 ALA D C 1
ATOM 8726 O O . ALA D 3 70 ? 10.133 8.897 30.687 1.00 52.15 71 ALA D O 1
ATOM 8728 N N . SER D 3 71 ? 9.437 11.033 30.883 1.00 50.50 72 SER D N 1
ATOM 8729 C CA . SER D 3 71 ? 9.293 11.225 29.449 1.00 57.29 72 SER D CA 1
ATOM 8730 C C . SER D 3 71 ? 9.942 12.528 29.017 1.00 52.52 72 SER D C 1
ATOM 8731 O O . SER D 3 71 ? 9.837 13.551 29.707 1.00 47.66 72 SER D O 1
ATOM 8734 N N . LEU D 3 72 ? 10.626 12.468 27.875 1.00 49.13 73 LEU D N 1
ATOM 8735 C CA . LEU D 3 72 ? 11.080 13.643 27.144 1.00 56.31 73 LEU D CA 1
ATOM 8736 C C . LEU D 3 72 ? 10.333 13.666 25.818 1.00 63.58 73 LEU D C 1
ATOM 8737 O O . LEU D 3 72 ? 10.434 12.719 25.029 1.00 65.24 73 LEU D O 1
ATOM 8742 N N . THR D 3 73 ? 9.567 14.727 25.585 1.00 65.35 74 THR D N 1
ATOM 8743 C CA . THR D 3 73 ? 8.768 14.855 24.372 1.00 72.89 74 THR D CA 1
ATOM 8744 C C . THR D 3 73 ? 9.271 16.058 23.592 1.00 70.67 74 THR D C 1
ATOM 8745 O O . THR D 3 73 ? 9.358 17.165 24.137 1.00 68.58 74 THR D O 1
ATOM 8749 N N . ILE D 3 74 ? 9.621 15.836 22.329 1.00 68.20 75 ILE D N 1
ATOM 8750 C CA . ILE D 3 74 ? 10.112 16.887 21.447 1.00 72.11 75 ILE D CA 1
ATOM 8751 C C . ILE D 3 74 ? 9.007 17.203 20.451 1.00 72.02 75 ILE D C 1
ATOM 8752 O O . ILE D 3 74 ? 8.574 16.327 19.689 1.00 66.18 75 ILE D O 1
ATOM 8757 N N . SER D 3 75 ? 8.552 18.453 20.465 1.00 71.82 76 SER D N 1
ATOM 8758 C CA . SER D 3 75 ? 7.506 18.914 19.567 1.00 74.18 76 SER D CA 1
ATOM 8759 C C . SER D 3 75 ? 8.110 19.385 18.253 1.00 71.51 76 SER D C 1
ATOM 8760 O O . SER D 3 75 ? 9.190 19.988 18.233 1.00 69.86 76 SER D O 1
ATOM 8763 N N . ARG D 3 76 ? 7.398 19.108 17.159 1.00 72.99 77 ARG D N 1
ATOM 8764 C CA . ARG D 3 76 ? 7.735 19.618 15.833 1.00 66.89 77 ARG D CA 1
ATOM 8765 C C . ARG D 3 76 ? 9.219 19.397 15.526 1.00 63.39 77 ARG D C 1
ATOM 8766 O O . ARG D 3 76 ? 10.016 20.333 15.422 1.00 61.12 77 ARG D O 1
ATOM 8774 N N . VAL D 3 77 ? 9.565 18.115 15.390 1.00 58.92 78 VAL D N 1
ATOM 8775 C CA . VAL D 3 77 ? 10.970 17.722 15.388 1.00 61.35 78 VAL D CA 1
ATOM 8776 C C . VAL D 3 77 ? 11.639 18.179 14.099 1.00 65.39 78 VAL D C 1
ATOM 8777 O O . VAL D 3 77 ? 11.157 17.909 12.993 1.00 66.56 78 VAL D O 1
ATOM 8781 N N . ASP D 3 78 ? 12.743 18.896 14.243 1.00 68.42 79 ASP D N 1
ATOM 8782 C CA . ASP D 3 78 ? 13.589 19.302 13.138 1.00 75.76 79 ASP D CA 1
ATOM 8783 C C . ASP D 3 78 ? 14.590 18.192 12.827 1.00 82.90 79 ASP D C 1
ATOM 8784 O O . ASP D 3 78 ? 14.725 17.217 13.568 1.00 85.68 79 ASP D O 1
ATOM 8789 N N . ALA D 3 79 ? 15.293 18.338 11.701 1.00 84.59 80 ALA D N 1
ATOM 8790 C CA . ALA D 3 79 ? 16.400 17.431 11.423 1.00 79.85 80 ALA D CA 1
ATOM 8791 C C . ALA D 3 79 ? 17.517 17.609 12.446 1.00 76.03 80 ALA D C 1
ATOM 8792 O O . ALA D 3 79 ? 18.158 16.633 12.849 1.00 75.27 80 ALA D O 1
ATOM 8794 N N . GLY D 3 80 ? 17.750 18.845 12.888 1.00 72.28 81 GLY D N 1
ATOM 8795 C CA . GLY D 3 80 ? 18.763 19.151 13.879 1.00 72.58 81 GLY D CA 1
ATOM 8796 C C . GLY D 3 80 ? 18.501 18.593 15.260 1.00 72.72 81 GLY D C 1
ATOM 8797 O O . GLY D 3 80 ? 19.328 18.790 16.155 1.00 71.04 81 GLY D O 1
ATOM 8798 N N . ASP D 3 81 ? 17.376 17.910 15.458 1.00 71.65 82 ASP D N 1
ATOM 8799 C CA . ASP D 3 81 ? 17.074 17.218 16.702 1.00 68.32 82 ASP D CA 1
ATOM 8800 C C . ASP D 3 81 ? 17.631 15.805 16.736 1.00 61.86 82 ASP D C 1
ATOM 8801 O O . ASP D 3 81 ? 17.480 15.119 17.754 1.00 58.43 82 ASP D O 1
ATOM 8806 N N . GLU D 3 82 ? 18.268 15.361 15.654 1.00 51.50 83 GLU D N 1
ATOM 8807 C CA . GLU D 3 82 ? 18.810 14.010 15.566 1.00 48.86 83 GLU D CA 1
ATOM 8808 C C . GLU D 3 82 ? 19.968 13.843 16.545 1.00 47.45 83 GLU D C 1
ATOM 8809 O O . GLU D 3 82 ? 20.971 14.560 16.453 1.00 52.16 83 GLU D O 1
ATOM 8815 N N . ALA D 3 83 ? 19.839 12.900 17.476 1.00 55.71 84 ALA D N 1
ATOM 8816 C CA . ALA D 3 83 ? 20.819 12.745 18.550 1.00 53.32 84 ALA D CA 1
ATOM 8817 C C . ALA D 3 83 ? 20.437 11.542 19.406 1.00 54.98 84 ALA D C 1
ATOM 8818 O O . ALA D 3 83 ? 19.384 10.919 19.219 1.00 55.57 84 ALA D O 1
ATOM 8820 N N . ASP D 3 84 ? 21.318 11.220 20.350 1.00 51.62 85 ASP D N 1
ATOM 8821 C CA . ASP D 3 84 ? 21.045 10.242 21.391 1.00 49.04 85 ASP D CA 1
ATOM 8822 C C . ASP D 3 84 ? 20.635 11.003 22.645 1.00 46.62 85 ASP D C 1
ATOM 8823 O O . ASP D 3 84 ? 21.308 11.960 23.041 1.00 45.49 85 ASP D O 1
ATOM 8828 N N . TYR D 3 85 ? 19.520 10.601 23.243 1.00 45.52 86 TYR D N 1
ATOM 8829 C CA . TYR D 3 85 ? 18.962 11.277 24.412 1.00 51.23 86 TYR D CA 1
ATOM 8830 C C . TYR D 3 85 ? 19.069 10.354 25.619 1.00 50.09 86 TYR D C 1
ATOM 8831 O O . TYR D 3 85 ? 18.537 9.243 25.592 1.00 48.39 86 TYR D O 1
ATOM 8840 N N . PHE D 3 86 ? 19.758 10.820 26.669 1.00 50.84 87 PHE D N 1
ATOM 8841 C CA . PHE D 3 86 ? 20.016 10.055 27.890 1.00 46.91 87 PHE D CA 1
ATOM 8842 C C . PHE D 3 86 ? 19.246 10.655 29.064 1.00 43.06 87 PHE D C 1
ATOM 8843 O O . PHE D 3 86 ? 19.269 11.869 29.262 1.00 38.51 87 PHE D O 1
ATOM 8851 N N . CYS D 3 87 ? 18.593 9.812 29.866 1.00 41.83 88 CYS D N 1
ATOM 8852 C CA . CYS D 3 87 ? 18.046 10.287 31.132 1.00 45.95 88 CYS D CA 1
ATOM 8853 C C . CYS D 3 87 ? 19.040 10.008 32.265 1.00 41.50 88 CYS D C 1
ATOM 8854 O O . CYS D 3 87 ? 19.948 9.177 32.145 1.00 37.09 88 CYS D O 1
ATOM 8857 N N . GLN D 3 88 ? 18.853 10.713 33.380 1.00 41.69 89 GLN D N 1
ATOM 8858 C CA . GLN D 3 88 ? 19.819 10.646 34.467 1.00 37.86 89 GLN D CA 1
ATOM 8859 C C . GLN D 3 88 ? 19.128 11.001 35.783 1.00 40.43 89 GLN D C 1
ATOM 8860 O O . GLN D 3 88 ? 18.278 11.899 35.833 1.00 34.37 89 GLN D O 1
ATOM 8866 N N . VAL D 3 89 ? 19.492 10.279 36.841 1.00 41.57 90 VAL D N 1
ATOM 8867 C CA . VAL D 3 89 ? 19.089 10.608 38.203 1.00 36.97 90 VAL D CA 1
ATOM 8868 C C . VAL D 3 89 ? 20.333 10.551 39.079 1.00 36.47 90 VAL D C 1
ATOM 8869 O O . VAL D 3 89 ? 21.407 10.128 38.646 1.00 37.98 90 VAL D O 1
ATOM 8873 N N . TRP D 3 90 ? 20.178 11.012 40.316 1.00 35.47 91 TRP D N 1
ATOM 8874 C CA . TRP D 3 90 ? 21.179 10.818 41.351 1.00 34.01 91 TRP D CA 1
ATOM 8875 C C . TRP D 3 90 ? 20.585 9.870 42.386 1.00 31.67 91 TRP D C 1
ATOM 8876 O O . TRP D 3 90 ? 19.536 10.155 42.964 1.00 33.06 91 TRP D O 1
ATOM 8887 N N . ASP D 3 91 ? 21.240 8.741 42.603 1.00 37.51 92 ASP D N 1
ATOM 8888 C CA . ASP D 3 91 ? 20.727 7.731 43.520 1.00 40.91 92 ASP D CA 1
ATOM 8889 C C . ASP D 3 91 ? 21.243 8.060 44.912 1.00 33.93 92 ASP D C 1
ATOM 8890 O O . ASP D 3 91 ? 22.445 7.946 45.172 1.00 30.88 92 ASP D O 1
ATOM 8895 N N . ASN D 3 92 ? 20.337 8.518 45.794 1.00 28.04 93 ASN D N 1
ATOM 8896 C CA . ASN D 3 92 ? 20.740 8.915 47.135 1.00 34.16 93 ASN D CA 1
ATOM 8897 C C . ASN D 3 92 ? 21.239 7.723 47.949 1.00 41.78 93 ASN D C 1
ATOM 8898 O O . ASN D 3 92 ? 22.073 7.900 48.844 1.00 40.37 93 ASN D O 1
ATOM 8903 N N . ALA D 3 93 ? 20.770 6.510 47.638 1.00 39.12 94 ALA D N 1
ATOM 8904 C CA . ALA D 3 93 ? 21.202 5.321 48.377 1.00 42.38 94 ALA D CA 1
ATOM 8905 C C . ALA D 3 93 ? 22.697 5.065 48.208 1.00 43.81 94 ALA D C 1
ATOM 8906 O O . ALA D 3 93 ? 23.451 5.001 49.188 1.00 42.05 94 ALA D O 1
ATOM 8908 N N . SER D 3 94 ? 23.152 4.934 46.970 1.00 39.92 95 SER D N 1
ATOM 8909 C CA . SER D 3 94 ? 24.564 4.708 46.710 1.00 40.91 95 SER D CA 1
ATOM 8910 C C . SER D 3 94 ? 25.361 6.001 46.593 1.00 40.97 95 SER D C 1
ATOM 8911 O O . SER D 3 94 ? 26.596 5.940 46.560 1.00 43.52 95 SER D O 1
ATOM 8914 N N . ASP D 3 95 ? 24.688 7.156 46.539 1.00 33.45 96 ASP D N 1
ATOM 8915 C CA . ASP D 3 95 ? 25.333 8.459 46.310 1.00 39.21 96 ASP D CA 1
ATOM 8916 C C . ASP D 3 95 ? 26.124 8.454 44.997 1.00 36.41 96 ASP D C 1
ATOM 8917 O O . ASP D 3 95 ? 27.329 8.728 44.954 1.00 34.95 96 ASP D O 1
ATOM 8922 N N . GLU D 3 96 ? 25.431 8.118 43.915 1.00 31.69 97 GLU D N 1
ATOM 8923 C CA . GLU D 3 96 ? 26.037 8.068 42.598 1.00 31.05 97 GLU D CA 1
ATOM 8924 C C . GLU D 3 96 ? 25.025 8.507 41.556 1.00 34.50 97 GLU D C 1
ATOM 8925 O O . GLU D 3 96 ? 23.823 8.279 41.708 1.00 30.67 97 GLU D O 1
ATOM 8931 N N . ALA D 3 97 ? 25.530 9.109 40.478 1.00 38.34 98 ALA D N 1
ATOM 8932 C CA . ALA D 3 97 ? 24.709 9.347 39.299 1.00 37.07 98 ALA D CA 1
ATOM 8933 C C . ALA D 3 97 ? 24.431 8.032 38.579 1.00 35.33 98 ALA D C 1
ATOM 8934 O O . ALA D 3 97 ? 25.266 7.128 38.548 1.00 33.86 98 ALA D O 1
ATOM 8936 N N . VAL D 3 98 ? 23.233 7.921 38.013 1.00 34.11 99 VAL D N 1
ATOM 8937 C CA . VAL D 3 98 ? 22.858 6.782 37.181 1.00 40.01 99 VAL D CA 1
ATOM 8938 C C . VAL D 3 98 ? 22.330 7.327 35.861 1.00 41.74 99 VAL D C 1
ATOM 8939 O O . VAL D 3 98 ? 21.599 8.323 35.844 1.00 42.81 99 VAL D O 1
ATOM 8943 N N . PHE D 3 99 ? 22.713 6.690 34.750 1.00 42.07 100 PHE D N 1
ATOM 8944 C CA . PHE D 3 99 ? 22.279 7.111 33.427 1.00 37.83 100 PHE D CA 1
ATOM 8945 C C . PHE D 3 99 ? 21.472 6.011 32.752 1.00 44.50 100 PHE D C 1
ATOM 8946 O O . PHE D 3 99 ? 21.762 4.817 32.917 1.00 45.71 100 PHE D O 1
ATOM 8954 N N . GLY D 3 100 ? 20.459 6.414 31.994 1.00 44.65 101 GLY D N 1
ATOM 8955 C CA . GLY D 3 100 ? 19.786 5.485 31.115 1.00 46.91 101 GLY D CA 1
ATOM 8956 C C . GLY D 3 100 ? 20.677 5.081 29.954 1.00 48.89 101 GLY D C 1
ATOM 8957 O O . GLY D 3 100 ? 21.721 5.683 29.680 1.00 44.63 101 GLY D O 1
ATOM 8958 N N . GLY D 3 101 ? 20.252 4.027 29.252 1.00 49.39 102 GLY D N 1
ATOM 8959 C CA . GLY D 3 101 ? 21.026 3.548 28.121 1.00 57.52 102 GLY D CA 1
ATOM 8960 C C . GLY D 3 101 ? 21.075 4.508 26.948 1.00 59.97 102 GLY D C 1
ATOM 8961 O O . GLY D 3 101 ? 21.915 4.339 26.056 1.00 61.34 102 GLY D O 1
ATOM 8962 N N . GLY D 3 102 ? 20.197 5.508 26.924 1.00 52.37 103 GLY D N 1
ATOM 8963 C CA . GLY D 3 102 ? 20.148 6.415 25.799 1.00 51.92 103 GLY D CA 1
ATOM 8964 C C . GLY D 3 102 ? 19.225 5.918 24.705 1.00 55.19 103 GLY D C 1
ATOM 8965 O O . GLY D 3 102 ? 19.169 4.713 24.421 1.00 55.68 103 GLY D O 1
ATOM 8966 N N . THR D 3 103 ? 18.489 6.840 24.089 1.00 57.23 104 THR D N 1
ATOM 8967 C CA . THR D 3 103 ? 17.543 6.519 23.029 1.00 63.04 104 THR D CA 1
ATOM 8968 C C . THR D 3 103 ? 17.960 7.256 21.767 1.00 63.89 104 THR D C 1
ATOM 8969 O O . THR D 3 103 ? 17.975 8.492 21.744 1.00 58.29 104 THR D O 1
ATOM 8973 N N . LYS D 3 104 ? 18.297 6.495 20.726 1.00 68.92 105 LYS D N 1
ATOM 8974 C CA . LYS D 3 104 ? 18.755 7.062 19.462 1.00 67.54 105 LYS D CA 1
ATOM 8975 C C . LYS D 3 104 ? 17.547 7.536 18.661 1.00 63.62 105 LYS D C 1
ATOM 8976 O O . LYS D 3 104 ? 16.716 6.725 18.235 1.00 59.52 105 LYS D O 1
ATOM 8982 N N . LEU D 3 105 ? 17.448 8.846 18.452 1.00 63.06 106 LEU D N 1
ATOM 8983 C CA . LEU D 3 105 ? 16.357 9.441 17.692 1.00 62.08 106 LEU D CA 1
ATOM 8984 C C . LEU D 3 105 ? 16.807 9.738 16.266 1.00 69.64 106 LEU D C 1
ATOM 8985 O O . LEU D 3 105 ? 17.821 10.415 16.057 1.00 71.21 106 LEU D O 1
ATOM 8990 N N . THR D 3 106 ? 16.042 9.253 15.292 1.00 73.49 107 THR D N 1
ATOM 8991 C CA . THR D 3 106 ? 16.325 9.500 13.882 1.00 76.24 107 THR D CA 1
ATOM 8992 C C . THR D 3 106 ? 15.200 10.320 13.270 1.00 72.14 107 THR D C 1
ATOM 8993 O O . THR D 3 106 ? 14.023 9.958 13.393 1.00 66.28 107 THR D O 1
ATOM 8997 N N . VAL D 3 107 ? 15.567 11.423 12.617 1.00 73.59 108 VAL D N 1
ATOM 8998 C CA . VAL D 3 107 ? 14.631 12.262 11.877 1.00 74.52 108 VAL D CA 1
ATOM 8999 C C . VAL D 3 107 ? 14.728 11.888 10.400 1.00 85.12 108 VAL D C 1
ATOM 9000 O O . VAL D 3 107 ? 15.795 12.024 9.786 1.00 88.50 108 VAL D O 1
ATOM 9002 N N . LEU D 3 108 ? 13.614 11.424 9.827 1.00 84.54 109 LEU D N 1
ATOM 9003 C CA . LEU D 3 108 ? 13.549 11.039 8.414 1.00 82.14 109 LEU D CA 1
ATOM 9004 C C . LEU D 3 108 ? 13.364 12.291 7.560 1.00 81.86 109 LEU D C 1
ATOM 9005 O O . LEU D 3 108 ? 12.263 12.628 7.120 1.00 93.27 109 LEU D O 1
ATOM 9010 N N . GLY D 3 109 ? 14.471 12.983 7.300 1.00 76.98 110 GLY D N 1
ATOM 9011 C CA . GLY D 3 109 ? 14.394 14.250 6.601 1.00 81.69 110 GLY D CA 1
ATOM 9012 C C . GLY D 3 109 ? 14.617 14.226 5.100 1.00 84.45 110 GLY D C 1
ATOM 9013 O O . GLY D 3 109 ? 14.618 15.289 4.471 1.00 82.82 110 GLY D O 1
ATOM 9014 N N . GLN D 3 110 ? 14.816 13.057 4.503 1.00 92.45 111 GLN D N 1
ATOM 9015 C CA . GLN D 3 110 ? 15.208 12.928 3.108 1.00 95.38 111 GLN D CA 1
ATOM 9016 C C . GLN D 3 110 ? 14.513 11.710 2.521 1.00 94.39 111 GLN D C 1
ATOM 9017 O O . GLN D 3 110 ? 14.029 10.850 3.265 1.00 96.15 111 GLN D O 1
ATOM 9023 N N . PRO D 3 111 ? 14.436 11.613 1.195 1.00 88.26 112 PRO D N 1
ATOM 9024 C CA . PRO D 3 111 ? 13.864 10.414 0.577 1.00 86.64 112 PRO D CA 1
ATOM 9025 C C . PRO D 3 111 ? 14.832 9.242 0.621 1.00 87.95 112 PRO D C 1
ATOM 9026 O O . PRO D 3 111 ? 16.043 9.399 0.786 1.00 91.50 112 PRO D O 1
ATOM 9030 N N . LYS D 3 112 ? 14.270 8.046 0.461 1.00 85.62 113 LYS D N 1
ATOM 9031 C CA . LYS D 3 112 ? 15.059 6.820 0.522 1.00 88.25 113 LYS D CA 1
ATOM 9032 C C . LYS D 3 112 ? 15.984 6.743 -0.686 1.00 94.28 113 LYS D C 1
ATOM 9033 O O . LYS D 3 112 ? 15.535 6.474 -1.804 1.00 96.28 113 LYS D O 1
ATOM 9035 N N . ALA D 3 113 ? 17.275 6.977 -0.468 1.00 97.35 114 ALA D N 1
ATOM 9036 C CA . ALA D 3 113 ? 18.290 6.796 -1.496 1.00 98.96 114 ALA D CA 1
ATOM 9037 C C . ALA D 3 113 ? 18.947 5.432 -1.330 1.00 101.50 114 ALA D C 1
ATOM 9038 O O . ALA D 3 113 ? 19.219 4.992 -0.208 1.00 102.69 114 ALA D O 1
ATOM 9040 N N . ASN D 3 114 ? 19.199 4.769 -2.448 1.00 107.24 115 ASN D N 1
ATOM 9041 C CA . ASN D 3 114 ? 19.743 3.422 -2.455 1.00 107.84 115 ASN D CA 1
ATOM 9042 C C . ASN D 3 114 ? 21.225 3.438 -2.826 1.00 99.90 115 ASN D C 1
ATOM 9043 O O . ASN D 3 114 ? 21.703 4.371 -3.481 1.00 96.91 115 ASN D O 1
ATOM 9048 N N . PRO D 3 115 ? 21.986 2.428 -2.406 1.00 94.37 116 PRO D N 1
ATOM 9049 C CA . PRO D 3 115 ? 23.450 2.553 -2.396 1.00 95.62 116 PRO D CA 1
ATOM 9050 C C . PRO D 3 115 ? 24.063 2.570 -3.791 1.00 95.75 116 PRO D C 1
ATOM 9051 O O . PRO D 3 115 ? 23.402 2.385 -4.814 1.00 97.33 116 PRO D O 1
ATOM 9055 N N . THR D 3 116 ? 25.374 2.819 -3.799 1.00 92.44 117 THR D N 1
ATOM 9056 C CA . THR D 3 116 ? 26.230 2.701 -4.974 1.00 91.27 117 THR D CA 1
ATOM 9057 C C . THR D 3 116 ? 27.422 1.844 -4.577 1.00 90.11 117 THR D C 1
ATOM 9058 O O . THR D 3 116 ? 28.197 2.231 -3.695 1.00 92.58 117 THR D O 1
ATOM 9062 N N . VAL D 3 117 ? 27.568 0.689 -5.214 1.00 81.62 118 VAL D N 1
ATOM 9063 C CA . VAL D 3 117 ? 28.553 -0.307 -4.807 1.00 80.89 118 VAL D CA 1
ATOM 9064 C C . VAL D 3 117 ? 29.741 -0.283 -5.759 1.00 91.64 118 VAL D C 1
ATOM 9065 O O . VAL D 3 117 ? 29.580 -0.192 -6.984 1.00 94.46 118 VAL D O 1
ATOM 9069 N N . THR D 3 118 ? 30.943 -0.366 -5.190 1.00 92.24 119 THR D N 1
ATOM 9070 C CA . THR D 3 118 ? 32.187 -0.416 -5.949 1.00 86.64 119 THR D CA 1
ATOM 9071 C C . THR D 3 118 ? 33.057 -1.507 -5.346 1.00 87.24 119 THR D C 1
ATOM 9072 O O . THR D 3 118 ? 33.443 -1.417 -4.175 1.00 91.31 119 THR D O 1
ATOM 9076 N N . LEU D 3 119 ? 33.356 -2.539 -6.129 1.00 81.41 120 LEU D N 1
ATOM 9077 C CA . LEU D 3 119 ? 34.137 -3.678 -5.664 1.00 80.38 120 LEU D CA 1
ATOM 9078 C C . LEU D 3 119 ? 35.465 -3.731 -6.406 1.00 82.38 120 LEU D C 1
ATOM 9079 O O . LEU D 3 119 ? 35.491 -3.743 -7.643 1.00 76.22 120 LEU D O 1
ATOM 9084 N N . PHE D 3 120 ? 36.571 -3.778 -5.641 1.00 83.06 121 PHE D N 1
ATOM 9085 C CA . PHE D 3 120 ? 37.912 -3.826 -6.194 1.00 81.64 121 PHE D CA 1
ATOM 9086 C C . PHE D 3 120 ? 38.568 -5.172 -5.919 1.00 83.72 121 PHE D C 1
ATOM 9087 O O . PHE D 3 120 ? 38.473 -5.690 -4.799 1.00 89.62 121 PHE D O 1
ATOM 9095 N N . PRO D 3 121 ? 39.247 -5.750 -6.907 1.00 77.56 122 PRO D N 1
ATOM 9096 C CA . PRO D 3 121 ? 39.938 -7.026 -6.695 1.00 74.34 122 PRO D CA 1
ATOM 9097 C C . PRO D 3 121 ? 41.249 -6.807 -5.963 1.00 71.88 122 PRO D C 1
ATOM 9098 O O . PRO D 3 121 ? 41.673 -5.657 -5.777 1.00 75.91 122 PRO D O 1
ATOM 9102 N N . PRO D 3 122 ? 41.914 -7.870 -5.510 1.00 75.90 123 PRO D N 1
ATOM 9103 C CA . PRO D 3 122 ? 43.236 -7.688 -4.893 1.00 80.87 123 PRO D CA 1
ATOM 9104 C C . PRO D 3 122 ? 44.234 -7.185 -5.926 1.00 80.08 123 PRO D C 1
ATOM 9105 O O . PRO D 3 122 ? 44.341 -7.739 -7.021 1.00 80.69 123 PRO D O 1
ATOM 9109 N N . SER D 3 123 ? 44.955 -6.123 -5.576 1.00 82.13 124 SER D N 1
ATOM 9110 C CA . SER D 3 123 ? 45.941 -5.562 -6.492 1.00 83.21 124 SER D CA 1
ATOM 9111 C C . SER D 3 123 ? 47.026 -6.587 -6.800 1.00 79.78 124 SER D C 1
ATOM 9112 O O . SER D 3 123 ? 47.283 -7.507 -6.019 1.00 79.61 124 SER D O 1
ATOM 9115 N N . SER D 3 124 ? 47.656 -6.439 -7.968 1.00 80.07 125 SER D N 1
ATOM 9116 C CA . SER D 3 124 ? 48.791 -7.297 -8.284 1.00 74.18 125 SER D CA 1
ATOM 9117 C C . SER D 3 124 ? 49.917 -7.096 -7.280 1.00 72.26 125 SER D C 1
ATOM 9118 O O . SER D 3 124 ? 50.554 -8.063 -6.842 1.00 73.87 125 SER D O 1
ATOM 9121 N N . GLU D 3 125 ? 50.157 -5.842 -6.886 1.00 70.72 126 GLU D N 1
ATOM 9122 C CA . GLU D 3 125 ? 51.196 -5.552 -5.906 1.00 73.01 126 GLU D CA 1
ATOM 9123 C C . GLU D 3 125 ? 50.903 -6.234 -4.575 1.00 65.76 126 GLU D C 1
ATOM 9124 O O . GLU D 3 125 ? 51.817 -6.711 -3.894 1.00 65.97 126 GLU D O 1
ATOM 9130 N N . GLU D 3 126 ? 49.629 -6.292 -4.192 1.00 64.91 127 GLU D N 1
ATOM 9131 C CA . GLU D 3 126 ? 49.268 -6.920 -2.928 1.00 65.24 127 GLU D CA 1
ATOM 9132 C C . GLU D 3 126 ? 49.514 -8.421 -2.968 1.00 68.87 127 GLU D C 1
ATOM 9133 O O . GLU D 3 126 ? 50.020 -8.997 -1.999 1.00 73.52 127 GLU D O 1
ATOM 9139 N N . LEU D 3 127 ? 49.158 -9.070 -4.077 1.00 71.40 128 LEU D N 1
ATOM 9140 C CA . LEU D 3 127 ? 49.386 -10.504 -4.196 1.00 76.18 128 LEU D CA 1
ATOM 9141 C C . LEU D 3 127 ? 50.871 -10.833 -4.116 1.00 83.66 128 LEU D C 1
ATOM 9142 O O . LEU D 3 127 ? 51.255 -11.848 -3.526 1.00 88.02 128 LEU D O 1
ATOM 9147 N N . GLN D 3 128 ? 51.727 -9.973 -4.682 1.00 86.70 129 GLN D N 1
ATOM 9148 C CA . GLN D 3 128 ? 53.169 -10.158 -4.541 1.00 81.15 129 GLN D CA 1
ATOM 9149 C C . GLN D 3 128 ? 53.613 -10.090 -3.081 1.00 77.66 129 GLN D C 1
ATOM 9150 O O . GLN D 3 128 ? 54.720 -10.533 -2.756 1.00 75.28 129 GLN D O 1
ATOM 9156 N N . ALA D 3 129 ? 52.775 -9.547 -2.197 1.00 75.16 130 ALA D N 1
ATOM 9157 C CA . ALA D 3 129 ? 53.018 -9.558 -0.761 1.00 77.70 130 ALA D CA 1
ATOM 9158 C C . ALA D 3 129 ? 52.365 -10.748 -0.061 1.00 80.39 130 ALA D C 1
ATOM 9159 O O . ALA D 3 129 ? 52.229 -10.729 1.170 1.00 73.56 130 ALA D O 1
ATOM 9161 N N . ASN D 3 130 ? 51.952 -11.768 -0.820 1.00 84.21 131 ASN D N 1
ATOM 9162 C CA . ASN D 3 130 ? 51.342 -12.985 -0.281 1.00 85.76 131 ASN D CA 1
ATOM 9163 C C . ASN D 3 130 ? 50.052 -12.690 0.481 1.00 89.22 131 ASN D C 1
ATOM 9164 O O . ASN D 3 130 ? 49.704 -13.400 1.429 1.00 95.64 131 ASN D O 1
ATOM 9166 N N . LYS D 3 131 ? 49.331 -11.649 0.066 1.00 88.19 132 LYS D N 1
ATOM 9167 C CA . LYS D 3 131 ? 48.070 -11.276 0.690 1.00 83.60 132 LYS D CA 1
ATOM 9168 C C . LYS D 3 131 ? 47.084 -10.857 -0.392 1.00 82.70 132 LYS D C 1
ATOM 9169 O O . LYS D 3 131 ? 47.469 -10.493 -1.504 1.00 84.83 132 LYS D O 1
ATOM 9171 N N . ALA D 3 132 ? 45.799 -10.902 -0.045 1.00 78.13 133 ALA D N 1
ATOM 9172 C CA . ALA D 3 132 ? 44.726 -10.538 -0.962 1.00 74.68 133 ALA D CA 1
ATOM 9173 C C . ALA D 3 132 ? 43.601 -9.891 -0.167 1.00 73.94 133 ALA D C 1
ATOM 9174 O O . ALA D 3 132 ? 43.182 -10.430 0.860 1.00 79.41 133 ALA D O 1
ATOM 9176 N N . THR D 3 133 ? 43.126 -8.736 -0.631 1.00 73.04 134 THR D N 1
ATOM 9177 C CA . THR D 3 133 ? 42.035 -8.020 0.025 1.00 73.53 134 THR D CA 1
ATOM 9178 C C . THR D 3 133 ? 41.090 -7.484 -1.035 1.00 77.41 134 THR D C 1
ATOM 9179 O O . THR D 3 133 ? 41.499 -6.686 -1.882 1.00 83.87 134 THR D O 1
ATOM 9183 N N . LEU D 3 134 ? 39.836 -7.918 -0.987 1.00 79.32 135 LEU D N 1
ATOM 9184 C CA . LEU D 3 134 ? 38.788 -7.378 -1.839 1.00 80.30 135 LEU D CA 1
ATOM 9185 C C . LEU D 3 134 ? 38.061 -6.283 -1.073 1.00 82.85 135 LEU D C 1
ATOM 9186 O O . LEU D 3 134 ? 37.708 -6.463 0.098 1.00 86.59 135 LEU D O 1
ATOM 9191 N N . VAL D 3 135 ? 37.857 -5.142 -1.725 1.00 81.77 136 VAL D N 1
ATOM 9192 C CA . VAL D 3 135 ? 37.354 -3.945 -1.065 1.00 83.13 136 VAL D CA 1
ATOM 9193 C C . VAL D 3 135 ? 35.983 -3.613 -1.631 1.00 80.87 136 VAL D C 1
ATOM 9194 O O . VAL D 3 135 ? 35.818 -3.466 -2.844 1.00 77.68 136 VAL D O 1
ATOM 9198 N N . CYS D 3 136 ? 35.020 -3.465 -0.740 1.00 79.47 137 CYS D N 1
ATOM 9199 C CA . CYS D 3 136 ? 33.597 -3.399 -1.047 1.00 87.02 137 CYS D CA 1
ATOM 9200 C C . CYS D 3 136 ? 33.085 -2.063 -0.513 1.00 82.90 137 CYS D C 1
ATOM 9201 O O . CYS D 3 136 ? 32.771 -1.962 0.676 1.00 78.18 137 CYS D O 1
ATOM 9204 N N . LEU D 3 137 ? 32.996 -1.036 -1.373 1.00 79.54 138 LEU D N 1
ATOM 9205 C CA . LEU D 3 137 ? 32.755 0.333 -0.924 1.00 80.07 138 LEU D CA 1
ATOM 9206 C C . LEU D 3 137 ? 31.337 0.760 -1.267 1.00 81.48 138 LEU D C 1
ATOM 9207 O O . LEU D 3 137 ? 30.992 0.893 -2.444 1.00 81.15 138 LEU D O 1
ATOM 9212 N N . ILE D 3 138 ? 30.548 1.042 -0.235 1.00 80.70 139 ILE D N 1
ATOM 9213 C CA . ILE D 3 138 ? 29.132 1.366 -0.373 1.00 79.74 139 ILE D CA 1
ATOM 9214 C C . ILE D 3 138 ? 28.932 2.827 0.001 1.00 79.20 139 ILE D C 1
ATOM 9215 O O . ILE D 3 138 ? 29.264 3.238 1.120 1.00 83.38 139 ILE D O 1
ATOM 9220 N N . SER D 3 139 ? 28.368 3.609 -0.916 1.00 80.35 140 SER D N 1
ATOM 9221 C CA . SER D 3 139 ? 28.251 5.046 -0.730 1.00 82.54 140 SER D CA 1
ATOM 9222 C C . SER D 3 139 ? 26.859 5.524 -1.117 1.00 84.56 140 SER D C 1
ATOM 9223 O O . SER D 3 139 ? 26.097 4.814 -1.780 1.00 87.81 140 SER D O 1
ATOM 9225 N N . ASP D 3 140 ? 26.547 6.746 -0.685 1.00 84.15 141 ASP D N 1
ATOM 9226 C CA . ASP D 3 140 ? 25.330 7.471 -1.054 1.00 87.16 141 ASP D CA 1
ATOM 9227 C C . ASP D 3 140 ? 24.090 6.583 -0.925 1.00 85.47 141 ASP D C 1
ATOM 9228 O O . ASP D 3 140 ? 23.473 6.165 -1.904 1.00 85.87 141 ASP D O 1
ATOM 9233 N N . PHE D 3 141 ? 23.749 6.310 0.325 1.00 80.91 142 PHE D N 1
ATOM 9234 C CA . PHE D 3 141 ? 22.561 5.522 0.627 1.00 73.53 142 PHE D CA 1
ATOM 9235 C C . PHE D 3 141 ? 21.808 6.116 1.818 1.00 73.16 142 PHE D C 1
ATOM 9236 O O . PHE D 3 141 ? 22.173 7.177 2.338 1.00 74.99 142 PHE D O 1
ATOM 9238 N N . GLY D 3 144 ? 19.385 4.561 5.635 1.00 96.64 145 GLY D N 1
ATOM 9239 C CA . GLY D 3 144 ? 20.294 4.904 6.714 1.00 94.54 145 GLY D CA 1
ATOM 9240 C C . GLY D 3 144 ? 21.246 3.789 7.110 1.00 93.51 145 GLY D C 1
ATOM 9241 O O . GLY D 3 144 ? 22.234 4.028 7.805 1.00 92.85 145 GLY D O 1
ATOM 9242 N N . ALA D 3 145 ? 20.948 2.568 6.671 1.00 95.05 146 ALA D N 1
ATOM 9243 C CA . ALA D 3 145 ? 21.787 1.416 6.975 1.00 95.96 146 ALA D CA 1
ATOM 9244 C C . ALA D 3 145 ? 21.528 0.333 5.940 1.00 99.87 146 ALA D C 1
ATOM 9245 O O . ALA D 3 145 ? 20.497 0.328 5.264 1.00 101.53 146 ALA D O 1
ATOM 9247 N N . VAL D 3 146 ? 22.484 -0.589 5.823 1.00 100.79 147 VAL D N 1
ATOM 9248 C CA . VAL D 3 146 ? 22.443 -1.653 4.826 1.00 101.43 147 VAL D CA 1
ATOM 9249 C C . VAL D 3 146 ? 22.978 -2.937 5.446 1.00 103.28 147 VAL D C 1
ATOM 9250 O O . VAL D 3 146 ? 23.533 -2.943 6.545 1.00 104.76 147 VAL D O 1
ATOM 9254 N N . THR D 3 147 ? 22.808 -4.036 4.714 1.00 101.44 148 THR D N 1
ATOM 9255 C CA . THR D 3 147 ? 23.345 -5.337 5.093 1.00 101.65 148 THR D CA 1
ATOM 9256 C C . THR D 3 147 ? 24.242 -5.833 3.968 1.00 101.15 148 THR D C 1
ATOM 9257 O O . THR D 3 147 ? 23.772 -6.040 2.844 1.00 103.75 148 THR D O 1
ATOM 9259 N N . VAL D 3 148 ? 25.536 -6.016 4.268 1.00 98.42 149 VAL D N 1
ATOM 9260 C CA . VAL D 3 148 ? 26.511 -6.490 3.291 1.00 97.84 149 VAL D CA 1
ATOM 9261 C C . VAL D 3 148 ? 26.563 -8.009 3.341 1.00 102.65 149 VAL D C 1
ATOM 9262 O O . VAL D 3 148 ? 26.362 -8.624 4.393 1.00 101.36 149 VAL D O 1
ATOM 9264 N N . ALA D 3 149 ? 26.846 -8.624 2.194 1.00 108.99 150 ALA D N 1
ATOM 9265 C CA . ALA D 3 149 ? 26.854 -10.078 2.092 1.00 114.28 150 ALA D CA 1
ATOM 9266 C C . ALA D 3 149 ? 27.958 -10.520 1.144 1.00 111.21 150 ALA D C 1
ATOM 9267 O O . ALA D 3 149 ? 28.045 -10.015 0.023 1.00 117.08 150 ALA D O 1
ATOM 9269 N N . TRP D 3 150 ? 28.785 -11.464 1.586 1.00 100.99 151 TRP D N 1
ATOM 9270 C CA . TRP D 3 150 ? 29.836 -12.019 0.734 1.00 92.47 151 TRP D CA 1
ATOM 9271 C C . TRP D 3 150 ? 29.516 -13.455 0.325 1.00 92.18 151 TRP D C 1
ATOM 9272 O O . TRP D 3 150 ? 29.737 -14.396 1.091 1.00 91.52 151 TRP D O 1
ATOM 9274 N N . ALA D 3 159 ? 34.734 -16.948 6.330 1.00 100.35 160 ALA D N 1
ATOM 9275 C CA . ALA D 3 159 ? 34.036 -15.685 6.518 1.00 100.90 160 ALA D CA 1
ATOM 9276 C C . ALA D 3 159 ? 34.909 -14.677 7.263 1.00 106.13 160 ALA D C 1
ATOM 9277 O O . ALA D 3 159 ? 34.481 -14.094 8.260 1.00 111.03 160 ALA D O 1
ATOM 9279 N N . GLY D 3 160 ? 36.134 -14.479 6.778 1.00 103.96 161 GLY D N 1
ATOM 9280 C CA . GLY D 3 160 ? 37.013 -13.465 7.330 1.00 102.17 161 GLY D CA 1
ATOM 9281 C C . GLY D 3 160 ? 36.669 -12.076 6.831 1.00 100.28 161 GLY D C 1
ATOM 9282 O O . GLY D 3 160 ? 37.396 -11.500 6.015 1.00 102.13 161 GLY D O 1
ATOM 9283 N N . VAL D 3 161 ? 35.561 -11.525 7.319 1.00 95.91 162 VAL D N 1
ATOM 9284 C CA . VAL D 3 161 ? 35.004 -10.273 6.822 1.00 90.77 162 VAL D CA 1
ATOM 9285 C C . VAL D 3 161 ? 35.081 -9.219 7.918 1.00 89.73 162 VAL D C 1
ATOM 9286 O O . VAL D 3 161 ? 34.917 -9.526 9.104 1.00 93.41 162 VAL D O 1
ATOM 9290 N N . GLU D 3 162 ? 35.343 -7.978 7.515 1.00 82.86 163 GLU D N 1
ATOM 9291 C CA . GLU D 3 162 ? 35.286 -6.831 8.411 1.00 80.11 163 GLU D CA 1
ATOM 9292 C C . GLU D 3 162 ? 34.489 -5.730 7.725 1.00 73.98 163 GLU D C 1
ATOM 9293 O O . GLU D 3 162 ? 34.912 -5.206 6.689 1.00 73.47 163 GLU D O 1
ATOM 9299 N N . THR D 3 163 ? 33.332 -5.396 8.290 1.00 74.89 164 THR D N 1
ATOM 9300 C CA . THR D 3 163 ? 32.430 -4.391 7.740 1.00 71.60 164 THR D CA 1
ATOM 9301 C C . THR D 3 163 ? 32.298 -3.237 8.722 1.00 69.85 164 THR D C 1
ATOM 9302 O O . THR D 3 163 ? 32.274 -3.453 9.937 1.00 70.65 164 THR D O 1
ATOM 9306 N N . THR D 3 164 ? 32.214 -2.014 8.206 1.00 65.37 165 THR D N 1
ATOM 9307 C CA . THR D 3 164 ? 32.137 -0.871 9.105 1.00 69.50 165 THR D CA 1
ATOM 9308 C C . THR D 3 164 ? 30.692 -0.563 9.479 1.00 77.31 165 THR D C 1
ATOM 9309 O O . THR D 3 164 ? 29.739 -0.988 8.819 1.00 78.59 165 THR D O 1
ATOM 9313 N N . LYS D 3 165 ? 30.542 0.184 10.568 1.00 80.90 166 LYS D N 1
ATOM 9314 C CA . LYS D 3 165 ? 29.254 0.780 10.870 1.00 82.78 166 LYS D CA 1
ATOM 9315 C C . LYS D 3 165 ? 29.007 1.948 9.916 1.00 84.58 166 LYS D C 1
ATOM 9316 O O . LYS D 3 165 ? 29.949 2.658 9.548 1.00 82.38 166 LYS D O 1
ATOM 9318 N N . PRO D 3 166 ? 27.766 2.154 9.480 1.00 85.63 167 PRO D N 1
ATOM 9319 C CA . PRO D 3 166 ? 27.486 3.244 8.537 1.00 84.22 167 PRO D CA 1
ATOM 9320 C C . PRO D 3 166 ? 27.850 4.606 9.108 1.00 74.52 167 PRO D C 1
ATOM 9321 O O . PRO D 3 166 ? 27.661 4.875 10.294 1.00 74.59 167 PRO D O 1
ATOM 9325 N N . SER D 3 167 ? 28.382 5.463 8.247 1.00 75.36 168 SER D N 1
ATOM 9326 C CA . SER D 3 167 ? 28.716 6.841 8.570 1.00 81.76 168 SER D CA 1
ATOM 9327 C C . SER D 3 167 ? 27.821 7.783 7.771 1.00 86.44 168 SER D C 1
ATOM 9328 O O . SER D 3 167 ? 27.040 7.360 6.912 1.00 91.51 168 SER D O 1
ATOM 9331 N N . LYS D 3 168 ? 27.944 9.079 8.054 1.00 82.54 169 LYS D N 1
ATOM 9332 C CA . LYS D 3 168 ? 27.181 10.110 7.361 1.00 83.26 169 LYS D CA 1
ATOM 9333 C C . LYS D 3 168 ? 28.142 10.988 6.570 1.00 84.11 169 LYS D C 1
ATOM 9334 O O . LYS D 3 168 ? 29.183 11.399 7.093 1.00 81.99 169 LYS D O 1
ATOM 9340 N N . GLN D 3 169 ? 27.790 11.271 5.312 1.00 78.34 170 GLN D N 1
ATOM 9341 C CA . GLN D 3 169 ? 28.667 11.991 4.401 1.00 81.82 170 GLN D CA 1
ATOM 9342 C C . GLN D 3 169 ? 28.461 13.503 4.510 1.00 86.00 170 GLN D C 1
ATOM 9343 O O . GLN D 3 169 ? 27.627 13.997 5.273 1.00 78.73 170 GLN D O 1
ATOM 9349 N N . SER D 3 170 ? 29.233 14.252 3.717 1.00 92.73 171 SER D N 1
ATOM 9350 C CA . SER D 3 170 ? 29.118 15.705 3.702 1.00 95.11 171 SER D CA 1
ATOM 9351 C C . SER D 3 170 ? 27.791 16.185 3.127 1.00 93.79 171 SER D C 1
ATOM 9352 O O . SER D 3 170 ? 27.472 17.372 3.257 1.00 89.46 171 SER D O 1
ATOM 9354 N N . ASN D 3 171 ? 27.018 15.300 2.497 1.00 97.94 172 ASN D N 1
ATOM 9355 C CA . ASN D 3 171 ? 25.709 15.635 1.952 1.00 97.33 172 ASN D CA 1
ATOM 9356 C C . ASN D 3 171 ? 24.602 14.854 2.654 1.00 93.47 172 ASN D C 1
ATOM 9357 O O . ASN D 3 171 ? 23.552 14.587 2.066 1.00 89.66 172 ASN D O 1
ATOM 9362 N N . ASN D 3 172 ? 24.845 14.463 3.906 1.00 91.49 173 ASN D N 1
ATOM 9363 C CA . ASN D 3 172 ? 23.835 13.831 4.758 1.00 91.18 173 ASN D CA 1
ATOM 9364 C C . ASN D 3 172 ? 23.340 12.507 4.177 1.00 92.67 173 ASN D C 1
ATOM 9365 O O . ASN D 3 172 ? 22.147 12.203 4.219 1.00 94.41 173 ASN D O 1
ATOM 9370 N N . LYS D 3 173 ? 24.261 11.706 3.642 1.00 88.53 174 LYS D N 1
ATOM 9371 C CA . LYS D 3 173 ? 23.949 10.371 3.145 1.00 89.50 174 LYS D CA 1
ATOM 9372 C C . LYS D 3 173 ? 24.852 9.349 3.831 1.00 89.74 174 LYS D C 1
ATOM 9373 O O . LYS D 3 173 ? 25.842 9.699 4.481 1.00 89.39 174 LYS D O 1
ATOM 9375 N N . TYR D 3 174 ? 24.506 8.070 3.673 1.00 92.97 175 TYR D N 1
ATOM 9376 C CA . TYR D 3 174 ? 25.178 6.975 4.368 1.00 94.10 175 TYR D CA 1
ATOM 9377 C C . TYR D 3 174 ? 26.268 6.362 3.497 1.00 93.99 175 TYR D C 1
ATOM 9378 O O . TYR D 3 174 ? 26.046 6.091 2.312 1.00 95.97 175 TYR D O 1
ATOM 9380 N N . ALA D 3 175 ? 27.434 6.125 4.098 1.00 89.64 176 ALA D N 1
ATOM 9381 C CA . ALA D 3 175 ? 28.544 5.450 3.443 1.00 83.86 176 ALA D CA 1
ATOM 9382 C C . ALA D 3 175 ? 29.130 4.405 4.382 1.00 80.49 176 ALA D C 1
ATOM 9383 O O . ALA D 3 175 ? 29.183 4.604 5.600 1.00 84.59 176 ALA D O 1
ATOM 9385 N N . ALA D 3 176 ? 29.584 3.296 3.807 1.00 76.02 177 ALA D N 1
ATOM 9386 C CA . ALA D 3 176 ? 30.146 2.207 4.595 1.00 75.18 177 ALA D CA 1
ATOM 9387 C C . ALA D 3 176 ? 31.090 1.394 3.718 1.00 74.98 177 ALA D C 1
ATOM 9388 O O . ALA D 3 176 ? 31.086 1.510 2.491 1.00 80.26 177 ALA D O 1
ATOM 9390 N N . SER D 3 177 ? 31.903 0.561 4.368 1.00 75.25 178 SER D N 1
ATOM 9391 C CA . SER D 3 177 ? 32.872 -0.288 3.686 1.00 77.06 178 SER D CA 1
ATOM 9392 C C . SER D 3 177 ? 32.790 -1.702 4.237 1.00 73.46 178 SER D C 1
ATOM 9393 O O . SER D 3 177 ? 32.310 -1.930 5.348 1.00 69.55 178 SER D O 1
ATOM 9396 N N . SER D 3 178 ? 33.278 -2.657 3.450 1.00 70.02 179 SER D N 1
ATOM 9397 C CA . SER D 3 178 ? 33.476 -4.012 3.944 1.00 71.61 179 SER D CA 1
ATOM 9398 C C . SER D 3 178 ? 34.614 -4.658 3.174 1.00 76.03 179 SER D C 1
ATOM 9399 O O . SER D 3 178 ? 34.688 -4.542 1.951 1.00 74.48 179 SER D O 1
ATOM 9402 N N . TYR D 3 179 ? 35.488 -5.350 3.894 1.00 79.72 180 TYR D N 1
ATOM 9403 C CA . TYR D 3 179 ? 36.680 -5.940 3.311 1.00 83.89 180 TYR D CA 1
ATOM 9404 C C . TYR D 3 179 ? 36.618 -7.454 3.447 1.00 83.41 180 TYR D C 1
ATOM 9405 O O . TYR D 3 179 ? 35.885 -7.992 4.279 1.00 83.93 180 TYR D O 1
ATOM 9414 N N . LEU D 3 180 ? 37.390 -8.139 2.604 1.00 82.32 181 LEU D N 1
ATOM 9415 C CA . LEU D 3 180 ? 37.424 -9.600 2.588 1.00 82.29 181 LEU D CA 1
ATOM 9416 C C . LEU D 3 180 ? 38.877 -10.048 2.526 1.00 81.57 181 LEU D C 1
ATOM 9417 O O . LEU D 3 180 ? 39.525 -9.905 1.484 1.00 78.40 181 LEU D O 1
ATOM 9422 N N . SER D 3 181 ? 39.383 -10.600 3.628 1.00 76.99 182 SER D N 1
ATOM 9423 C CA . SER D 3 181 ? 40.757 -11.089 3.694 1.00 75.85 182 SER D CA 1
ATOM 9424 C C . SER D 3 181 ? 40.795 -12.544 3.234 1.00 81.15 182 SER D C 1
ATOM 9425 O O . SER D 3 181 ? 40.261 -13.430 3.908 1.00 84.64 182 SER D O 1
ATOM 9428 N N . LEU D 3 182 ? 41.433 -12.791 2.091 1.00 79.87 183 LEU D N 1
ATOM 9429 C CA . LEU D 3 182 ? 41.577 -14.131 1.543 1.00 79.76 183 LEU D CA 1
ATOM 9430 C C . LEU D 3 182 ? 43.051 -14.409 1.276 1.00 84.53 183 LEU D C 1
ATOM 9431 O O . LEU D 3 182 ? 43.860 -13.489 1.143 1.00 87.79 183 LEU D O 1
ATOM 9433 N N . THR D 3 183 ? 43.400 -15.694 1.215 1.00 84.06 184 THR D N 1
ATOM 9434 C CA . THR D 3 183 ? 44.753 -16.064 0.826 1.00 81.32 184 THR D CA 1
ATOM 9435 C C . THR D 3 183 ? 44.908 -15.959 -0.689 1.00 88.43 184 THR D C 1
ATOM 9436 O O . THR D 3 183 ? 43.935 -16.122 -1.431 1.00 91.28 184 THR D O 1
ATOM 9438 N N . PRO D 3 184 ? 46.122 -15.671 -1.175 1.00 88.31 185 PRO D N 1
ATOM 9439 C CA . PRO D 3 184 ? 46.320 -15.618 -2.634 1.00 88.50 185 PRO D CA 1
ATOM 9440 C C . PRO D 3 184 ? 46.016 -16.939 -3.315 1.00 87.61 185 PRO D C 1
ATOM 9441 O O . PRO D 3 184 ? 45.438 -16.950 -4.409 1.00 85.13 185 PRO D O 1
ATOM 9445 N N . GLU D 3 185 ? 46.390 -18.060 -2.688 1.00 93.99 186 GLU D N 1
ATOM 9446 C CA . GLU D 3 185 ? 45.992 -19.365 -3.203 1.00 100.69 186 GLU D CA 1
ATOM 9447 C C . GLU D 3 185 ? 44.485 -19.566 -3.104 1.00 109.40 186 GLU D C 1
ATOM 9448 O O . GLU D 3 185 ? 43.911 -20.326 -3.893 1.00 114.67 186 GLU D O 1
ATOM 9450 N N . GLN D 3 186 ? 43.827 -18.897 -2.150 1.00 106.57 187 GLN D N 1
ATOM 9451 C CA . GLN D 3 186 ? 42.372 -18.963 -2.054 1.00 102.72 187 GLN D CA 1
ATOM 9452 C C . GLN D 3 186 ? 41.705 -18.024 -3.053 1.00 98.36 187 GLN D C 1
ATOM 9453 O O . GLN D 3 186 ? 40.698 -18.385 -3.673 1.00 101.13 187 GLN D O 1
ATOM 9459 N N . TRP D 3 187 ? 42.249 -16.818 -3.222 1.00 93.90 188 TRP D N 1
ATOM 9460 C CA . TRP D 3 187 ? 41.749 -15.926 -4.263 1.00 90.95 188 TRP D CA 1
ATOM 9461 C C . TRP D 3 187 ? 41.953 -16.524 -5.647 1.00 94.05 188 TRP D C 1
ATOM 9462 O O . TRP D 3 187 ? 41.192 -16.221 -6.575 1.00 96.87 188 TRP D O 1
ATOM 9473 N N . LYS D 3 188 ? 42.973 -17.369 -5.806 1.00 92.80 189 LYS D N 1
ATOM 9474 C CA . LYS D 3 188 ? 43.186 -18.095 -7.048 1.00 97.38 189 LYS D CA 1
ATOM 9475 C C . LYS D 3 188 ? 42.444 -19.424 -7.087 1.00 100.34 189 LYS D C 1
ATOM 9476 O O . LYS D 3 188 ? 42.219 -19.958 -8.180 1.00 99.12 189 LYS D O 1
ATOM 9478 N N . SER D 3 189 ? 42.054 -19.959 -5.926 1.00 105.91 190 SER D N 1
ATOM 9479 C CA . SER D 3 189 ? 41.342 -21.234 -5.888 1.00 110.75 190 SER D CA 1
ATOM 9480 C C . SER D 3 189 ? 40.009 -21.142 -6.619 1.00 114.22 190 SER D C 1
ATOM 9481 O O . SER D 3 189 ? 39.683 -21.996 -7.451 1.00 117.39 190 SER D O 1
ATOM 9483 N N . HIS D 3 190 ? 39.225 -20.108 -6.322 1.00 110.80 191 HIS D N 1
ATOM 9484 C CA . HIS D 3 190 ? 37.915 -19.933 -6.924 1.00 108.00 191 HIS D CA 1
ATOM 9485 C C . HIS D 3 190 ? 38.022 -19.060 -8.176 1.00 105.49 191 HIS D C 1
ATOM 9486 O O . HIS D 3 190 ? 39.088 -18.547 -8.525 1.00 107.71 191 HIS D O 1
ATOM 9493 N N . ARG D 3 191 ? 36.897 -18.899 -8.873 1.00 101.28 192 ARG D N 1
ATOM 9494 C CA . ARG D 3 191 ? 36.862 -18.175 -10.139 1.00 97.24 192 ARG D CA 1
ATOM 9495 C C . ARG D 3 191 ? 35.855 -17.032 -10.131 1.00 98.26 192 ARG D C 1
ATOM 9496 O O . ARG D 3 191 ? 35.547 -16.485 -11.197 1.00 97.82 192 ARG D O 1
ATOM 9498 N N . SER D 3 192 ? 35.339 -16.655 -8.960 1.00 104.71 193 SER D N 1
ATOM 9499 C CA . SER D 3 192 ? 34.369 -15.575 -8.839 1.00 110.36 193 SER D CA 1
ATOM 9500 C C . SER D 3 192 ? 34.198 -15.224 -7.367 1.00 107.82 193 SER D C 1
ATOM 9501 O O . SER D 3 192 ? 34.190 -16.114 -6.515 1.00 107.03 193 SER D O 1
ATOM 9504 N N . TYR D 3 193 ? 34.067 -13.926 -7.082 1.00 102.52 194 TYR D N 1
ATOM 9505 C CA . TYR D 3 193 ? 33.737 -13.416 -5.757 1.00 96.18 194 TYR D CA 1
ATOM 9506 C C . TYR D 3 193 ? 32.748 -12.273 -5.915 1.00 98.41 194 TYR D C 1
ATOM 9507 O O . TYR D 3 193 ? 32.892 -11.458 -6.828 1.00 99.62 194 TYR D O 1
ATOM 9516 N N . SER D 3 194 ? 31.769 -12.191 -5.008 1.00 97.68 195 SER D N 1
ATOM 9517 C CA . SER D 3 194 ? 30.723 -11.180 -5.068 1.00 101.46 195 SER D CA 1
ATOM 9518 C C . SER D 3 194 ? 30.408 -10.669 -3.665 1.00 106.43 195 SER D C 1
ATOM 9519 O O . SER D 3 194 ? 30.582 -11.374 -2.668 1.00 109.46 195 SER D O 1
ATOM 9522 N N . CYS D 3 195 ? 29.976 -9.405 -3.592 1.00 108.96 196 CYS D N 1
ATOM 9523 C CA . CYS D 3 195 ? 29.392 -8.791 -2.382 1.00 114.23 196 CYS D CA 1
ATOM 9524 C C . CYS D 3 195 ? 27.985 -8.277 -2.667 1.00 112.35 196 CYS D C 1
ATOM 9525 O O . CYS D 3 195 ? 27.825 -7.324 -3.437 1.00 107.99 196 CYS D O 1
ATOM 9528 N N . GLN D 3 196 ? 26.952 -8.851 -2.043 1.00 109.98 197 GLN D N 1
ATOM 9529 C CA . GLN D 3 196 ? 25.605 -8.267 -2.112 1.00 107.19 197 GLN D CA 1
ATOM 9530 C C . GLN D 3 196 ? 25.412 -7.242 -0.997 1.00 104.39 197 GLN D C 1
ATOM 9531 O O . GLN D 3 196 ? 25.803 -7.482 0.149 1.00 102.87 197 GLN D O 1
ATOM 9533 N N . VAL D 3 197 ? 24.815 -6.103 -1.340 1.00 103.04 198 VAL D N 1
ATOM 9534 C CA . VAL D 3 197 ? 24.443 -5.076 -0.375 1.00 102.12 198 VAL D CA 1
ATOM 9535 C C . VAL D 3 197 ? 22.921 -4.988 -0.339 1.00 108.43 198 VAL D C 1
ATOM 9536 O O . VAL D 3 197 ? 22.284 -4.706 -1.361 1.00 108.43 198 VAL D O 1
ATOM 9538 N N . THR D 3 198 ? 22.339 -5.220 0.838 1.00 107.87 199 THR D N 1
ATOM 9539 C CA . THR D 3 198 ? 20.890 -5.254 1.015 1.00 108.13 199 THR D CA 1
ATOM 9540 C C . THR D 3 198 ? 20.434 -3.968 1.697 1.00 107.89 199 THR D C 1
ATOM 9541 O O . THR D 3 198 ? 20.889 -3.652 2.801 1.00 103.09 199 THR D O 1
ATOM 9543 N N . HIS D 3 199 ? 19.535 -3.232 1.035 1.00 108.65 200 HIS D N 1
ATOM 9544 C CA . HIS D 3 199 ? 19.003 -1.967 1.552 1.00 107.65 200 HIS D CA 1
ATOM 9545 C C . HIS D 3 199 ? 17.507 -1.919 1.255 1.00 112.15 200 HIS D C 1
ATOM 9546 O O . HIS D 3 199 ? 17.108 -1.661 0.114 1.00 115.77 200 HIS D O 1
ATOM 9548 N N . GLU D 3 200 ? 16.691 -2.159 2.281 1.00 111.83 201 GLU D N 1
ATOM 9549 C CA . GLU D 3 200 ? 15.233 -2.095 2.169 1.00 108.88 201 GLU D CA 1
ATOM 9550 C C . GLU D 3 200 ? 14.697 -3.010 1.069 1.00 107.39 201 GLU D C 1
ATOM 9551 O O . GLU D 3 200 ? 14.346 -2.551 -0.019 1.00 106.83 201 GLU D O 1
ATOM 9553 N N . THR D 3 203 ? 18.552 -6.315 -3.160 1.00 115.84 204 THR D N 1
ATOM 9554 C CA . THR D 3 203 ? 20.000 -6.267 -2.990 1.00 115.22 204 THR D CA 1
ATOM 9555 C C . THR D 3 203 ? 20.695 -5.759 -4.253 1.00 115.22 204 THR D C 1
ATOM 9556 O O . THR D 3 203 ? 20.080 -5.658 -5.316 1.00 113.33 204 THR D O 1
ATOM 9558 N N . VAL D 3 204 ? 21.979 -5.430 -4.115 1.00 116.83 205 VAL D N 1
ATOM 9559 C CA . VAL D 3 204 ? 22.827 -4.995 -5.222 1.00 118.82 205 VAL D CA 1
ATOM 9560 C C . VAL D 3 204 ? 24.156 -5.730 -5.100 1.00 122.49 205 VAL D C 1
ATOM 9561 O O . VAL D 3 204 ? 24.716 -5.838 -4.004 1.00 121.68 205 VAL D O 1
ATOM 9565 N N . GLU D 3 205 ? 24.658 -6.245 -6.223 1.00 122.94 206 GLU D N 1
ATOM 9566 C CA . GLU D 3 205 ? 25.813 -7.131 -6.213 1.00 122.12 206 GLU D CA 1
ATOM 9567 C C . GLU D 3 205 ? 26.863 -6.668 -7.214 1.00 119.37 206 GLU D C 1
ATOM 9568 O O . GLU D 3 205 ? 26.555 -6.000 -8.204 1.00 120.13 206 GLU D O 1
ATOM 9570 N N . LYS D 3 206 ? 28.114 -7.035 -6.929 1.00 116.19 207 LYS D N 1
ATOM 9571 C CA . LYS D 3 206 ? 29.257 -6.807 -7.802 1.00 107.00 207 LYS D CA 1
ATOM 9572 C C . LYS D 3 206 ? 30.137 -8.046 -7.764 1.00 108.12 207 LYS D C 1
ATOM 9573 O O . LYS D 3 206 ? 30.178 -8.755 -6.757 1.00 105.62 207 LYS D O 1
ATOM 9579 N N . THR D 3 207 ? 30.849 -8.302 -8.860 1.00 107.10 208 THR D N 1
ATOM 9580 C CA . THR D 3 207 ? 31.680 -9.494 -8.973 1.00 106.70 208 THR D CA 1
ATOM 9581 C C . THR D 3 207 ? 33.034 -9.152 -9.580 1.00 102.02 208 THR D C 1
ATOM 9582 O O . THR D 3 207 ? 33.136 -8.271 -10.440 1.00 102.66 208 THR D O 1
ATOM 9586 N N . VAL D 3 208 ? 34.076 -9.841 -9.109 1.00 96.60 209 VAL D N 1
ATOM 9587 C CA . VAL D 3 208 ? 35.424 -9.733 -9.657 1.00 94.05 209 VAL D CA 1
ATOM 9588 C C . VAL D 3 208 ? 35.988 -11.137 -9.832 1.00 96.92 209 VAL D C 1
ATOM 9589 O O . VAL D 3 208 ? 35.813 -12.004 -8.968 1.00 96.81 209 VAL D O 1
ATOM 9593 N N . ALA D 3 209 ? 36.660 -11.367 -10.957 1.00 100.28 210 ALA D N 1
ATOM 9594 C CA . ALA D 3 209 ? 37.226 -12.669 -11.259 1.00 105.17 210 ALA D CA 1
ATOM 9595 C C . ALA D 3 209 ? 38.732 -12.552 -11.446 1.00 109.27 210 ALA D C 1
ATOM 9596 O O . ALA D 3 209 ? 39.191 -11.663 -12.180 1.00 111.54 210 ALA D O 1
ATOM 9598 N N . PRO D 3 210 ? 39.536 -13.421 -10.810 1.00 109.60 211 PRO D N 1
ATOM 9599 C CA . PRO D 3 210 ? 40.992 -13.440 -10.999 1.00 108.18 211 PRO D CA 1
ATOM 9600 C C . PRO D 3 210 ? 41.396 -13.740 -12.440 1.00 104.93 211 PRO D C 1
ATOM 9601 O O . PRO D 3 210 ? 41.660 -12.792 -13.180 1.00 103.33 211 PRO D O 1
ATOM 9605 N N . GLN E 2 1 ? 21.283 65.169 23.159 1.00 83.00 1 GLN H N 1
ATOM 9606 C CA . GLN E 2 1 ? 22.278 65.402 22.125 1.00 80.27 1 GLN H CA 1
ATOM 9607 C C . GLN E 2 1 ? 23.496 64.503 22.345 1.00 77.08 1 GLN H C 1
ATOM 9608 O O . GLN E 2 1 ? 24.456 64.555 21.578 1.00 85.77 1 GLN H O 1
ATOM 9610 N N . VAL E 2 2 ? 23.454 63.670 23.389 1.00 61.99 2 VAL H N 1
ATOM 9611 C CA . VAL E 2 2 ? 24.540 62.723 23.614 1.00 54.62 2 VAL H CA 1
ATOM 9612 C C . VAL E 2 2 ? 24.592 61.728 22.459 1.00 53.34 2 VAL H C 1
ATOM 9613 O O . VAL E 2 2 ? 23.556 61.307 21.920 1.00 50.74 2 VAL H O 1
ATOM 9617 N N . GLN E 2 3 ? 25.803 61.390 22.033 1.00 49.44 3 GLN H N 1
ATOM 9618 C CA . GLN E 2 3 ? 26.017 60.431 20.960 1.00 54.55 3 GLN H CA 1
ATOM 9619 C C . GLN E 2 3 ? 27.131 59.485 21.370 1.00 46.39 3 GLN H C 1
ATOM 9620 O O . GLN E 2 3 ? 28.127 59.908 21.967 1.00 46.80 3 GLN H O 1
ATOM 9626 N N . LEU E 2 4 ? 26.937 58.200 21.076 1.00 39.68 4 LEU H N 1
ATOM 9627 C CA . LEU E 2 4 ? 27.870 57.138 21.430 1.00 39.48 4 LEU H CA 1
ATOM 9628 C C . LEU E 2 4 ? 28.349 56.465 20.154 1.00 44.59 4 LEU H C 1
ATOM 9629 O O . LEU E 2 4 ? 27.536 55.891 19.420 1.00 43.18 4 LEU H O 1
ATOM 9634 N N . VAL E 2 5 ? 29.659 56.500 19.910 1.00 42.47 5 VAL H N 1
ATOM 9635 C CA . VAL E 2 5 ? 30.246 55.923 18.698 1.00 42.49 5 VAL H CA 1
ATOM 9636 C C . VAL E 2 5 ? 31.363 54.963 19.097 1.00 41.84 5 VAL H C 1
ATOM 9637 O O . VAL E 2 5 ? 32.320 55.362 19.775 1.00 38.66 5 VAL H O 1
ATOM 9641 N N . GLN E 2 6 ? 31.249 53.706 18.664 1.00 38.61 6 GLN H N 1
ATOM 9642 C CA . GLN E 2 6 ? 32.131 52.619 19.055 1.00 40.02 6 GLN H CA 1
ATOM 9643 C C . GLN E 2 6 ? 33.204 52.374 18.007 1.00 42.56 6 GLN H C 1
ATOM 9644 O O . GLN E 2 6 ? 33.077 52.772 16.850 1.00 41.77 6 GLN H O 1
ATOM 9650 N N . SER E 2 7 ? 34.263 51.695 18.437 1.00 46.17 7 SER H N 1
ATOM 9651 C CA . SER E 2 7 ? 35.356 51.325 17.556 1.00 45.30 7 SER H CA 1
ATOM 9652 C C . SER E 2 7 ? 34.932 50.184 16.629 1.00 44.80 7 SER H C 1
ATOM 9653 O O . SER E 2 7 ? 33.844 49.612 16.747 1.00 40.52 7 SER H O 1
ATOM 9656 N N . GLY E 2 8 ? 35.821 49.849 15.680 1.00 44.52 8 GLY H N 1
ATOM 9657 C CA . GLY E 2 8 ? 35.471 48.927 14.619 1.00 45.89 8 GLY H CA 1
ATOM 9658 C C . GLY E 2 8 ? 35.608 47.456 14.990 1.00 42.21 8 GLY H C 1
ATOM 9659 O O . GLY E 2 8 ? 36.262 47.085 15.964 1.00 43.89 8 GLY H O 1
ATOM 9660 N N . ALA E 2 9 ? 34.978 46.622 14.164 1.00 42.83 9 ALA H N 1
ATOM 9661 C CA . ALA E 2 9 ? 34.950 45.180 14.369 1.00 44.42 9 ALA H CA 1
ATOM 9662 C C . ALA E 2 9 ? 36.357 44.604 14.445 1.00 44.27 9 ALA H C 1
ATOM 9663 O O . ALA E 2 9 ? 37.295 45.104 13.821 1.00 46.85 9 ALA H O 1
ATOM 9665 N N . GLU E 2 10 ? 36.494 43.520 15.204 1.00 45.40 10 GLU H N 1
ATOM 9666 C CA . GLU E 2 10 ? 37.782 42.870 15.392 1.00 45.86 10 GLU H CA 1
ATOM 9667 C C . GLU E 2 10 ? 37.598 41.359 15.398 1.00 41.35 10 GLU H C 1
ATOM 9668 O O . GLU E 2 10 ? 36.505 40.842 15.630 1.00 44.90 10 GLU H O 1
ATOM 9674 N N . VAL E 2 11 ? 38.688 40.657 15.115 1.00 44.87 11 VAL H N 1
ATOM 9675 C CA . VAL E 2 11 ? 38.754 39.209 15.241 1.00 43.55 11 VAL H CA 1
ATOM 9676 C C . VAL E 2 11 ? 39.918 38.894 16.166 1.00 45.86 11 VAL H C 1
ATOM 9677 O O . VAL E 2 11 ? 40.942 39.588 16.132 1.00 40.54 11 VAL H O 1
ATOM 9681 N N . LYS E 2 12 ? 39.742 37.885 17.024 1.00 44.96 12 LYS H N 1
ATOM 9682 C CA . LYS E 2 12 ? 40.736 37.540 18.032 1.00 47.35 12 LYS H CA 1
ATOM 9683 C C . LYS E 2 12 ? 40.828 36.029 18.198 1.00 47.92 12 LYS H C 1
ATOM 9684 O O . LYS E 2 12 ? 39.854 35.302 17.985 1.00 49.28 12 LYS H O 1
ATOM 9690 N N . LYS E 2 13 ? 42.020 35.559 18.583 1.00 42.56 13 LYS H N 1
ATOM 9691 C CA . LYS E 2 13 ? 42.217 34.148 18.872 1.00 42.91 13 LYS H CA 1
ATOM 9692 C C . LYS E 2 13 ? 41.611 33.808 20.232 1.00 50.72 13 LYS H C 1
ATOM 9693 O O . LYS E 2 13 ? 41.535 34.671 21.113 1.00 49.14 13 LYS H O 1
ATOM 9699 N N . PRO E 2 14 ? 41.135 32.573 20.415 1.00 50.61 14 PRO H N 1
ATOM 9700 C CA . PRO E 2 14 ? 40.700 32.155 21.752 1.00 55.72 14 PRO H CA 1
ATOM 9701 C C . PRO E 2 14 ? 41.853 32.274 22.734 1.00 54.16 14 PRO H C 1
ATOM 9702 O O . PRO E 2 14 ? 43.010 32.028 22.393 1.00 54.31 14 PRO H O 1
ATOM 9706 N N . GLY E 2 15 ? 41.536 32.671 23.958 1.00 55.36 15 GLY H N 1
ATOM 9707 C CA . GLY E 2 15 ? 42.548 32.908 24.959 1.00 54.79 15 GLY H CA 1
ATOM 9708 C C . GLY E 2 15 ? 43.083 34.323 25.000 1.00 54.88 15 GLY H C 1
ATOM 9709 O O . GLY E 2 15 ? 43.694 34.711 26.002 1.00 55.32 15 GLY H O 1
ATOM 9710 N N . SER E 2 16 ? 42.866 35.113 23.954 1.00 50.63 16 SER H N 1
ATOM 9711 C CA . SER E 2 16 ? 43.362 36.480 23.926 1.00 51.17 16 SER H CA 1
ATOM 9712 C C . SER E 2 16 ? 42.314 37.420 24.522 1.00 55.82 16 SER H C 1
ATOM 9713 O O . SER E 2 16 ? 41.341 36.992 25.150 1.00 56.38 16 SER H O 1
ATOM 9716 N N . SER E 2 17 ? 42.501 38.721 24.327 1.00 56.71 17 SER H N 1
ATOM 9717 C CA . SER E 2 17 ? 41.569 39.708 24.842 1.00 59.51 17 SER H CA 1
ATOM 9718 C C . SER E 2 17 ? 41.303 40.758 23.770 1.00 55.57 17 SER H C 1
ATOM 9719 O O . SER E 2 17 ? 42.023 40.864 22.774 1.00 47.60 17 SER H O 1
ATOM 9722 N N . VAL E 2 18 ? 40.245 41.535 23.986 1.00 51.00 18 VAL H N 1
ATOM 9723 C CA . VAL E 2 18 ? 39.833 42.588 23.068 1.00 54.45 18 VAL H CA 1
ATOM 9724 C C . VAL E 2 18 ? 39.378 43.778 23.901 1.00 52.62 18 VAL H C 1
ATOM 9725 O O . VAL E 2 18 ? 38.820 43.612 24.990 1.00 50.21 18 VAL H O 1
ATOM 9729 N N . LYS E 2 19 ? 39.629 44.986 23.398 1.00 45.35 19 LYS H N 1
ATOM 9730 C CA . LYS E 2 19 ? 39.212 46.206 24.088 1.00 51.49 19 LYS H CA 1
ATOM 9731 C C . LYS E 2 19 ? 38.397 47.076 23.140 1.00 47.98 19 LYS H C 1
ATOM 9732 O O . LYS E 2 19 ? 38.946 47.652 22.198 1.00 51.18 19 LYS H O 1
ATOM 9738 N N . VAL E 2 20 ? 37.095 47.185 23.406 1.00 43.70 20 VAL H N 1
ATOM 9739 C CA . VAL E 2 20 ? 36.166 47.998 22.623 1.00 46.37 20 VAL H CA 1
ATOM 9740 C C . VAL E 2 20 ? 36.022 49.369 23.273 1.00 49.65 20 VAL H C 1
ATOM 9741 O O . VAL E 2 20 ? 35.952 49.476 24.504 1.00 53.19 20 VAL H O 1
ATOM 9745 N N . SER E 2 21 ? 35.935 50.416 22.454 1.00 43.89 21 SER H N 1
ATOM 9746 C CA . SER E 2 21 ? 35.789 51.784 22.931 1.00 49.59 21 SER H CA 1
ATOM 9747 C C . SER E 2 21 ? 34.428 52.356 22.549 1.00 46.46 21 SER H C 1
ATOM 9748 O O . SER E 2 21 ? 33.869 52.031 21.496 1.00 44.08 21 SER H O 1
ATOM 9751 N N . CYS E 2 22 ? 33.913 53.236 23.410 1.00 41.95 22 CYS H N 1
ATOM 9752 C CA . CYS E 2 22 ? 32.674 53.975 23.173 1.00 44.63 22 CYS H CA 1
ATOM 9753 C C . CYS E 2 22 ? 32.981 55.453 23.376 1.00 49.27 22 CYS H C 1
ATOM 9754 O O . CYS E 2 22 ? 33.190 55.884 24.513 1.00 46.91 22 CYS H O 1
ATOM 9757 N N . LYS E 2 23 ? 33.009 56.229 22.291 1.00 49.74 23 LYS H N 1
ATOM 9758 C CA . LYS E 2 23 ? 33.321 57.654 22.357 1.00 54.82 23 LYS H CA 1
ATOM 9759 C C . LYS E 2 23 ? 32.052 58.444 22.651 1.00 52.78 23 LYS H C 1
ATOM 9760 O O . LYS E 2 23 ? 31.108 58.428 21.852 1.00 51.15 23 LYS H O 1
ATOM 9766 N N . VAL E 2 24 ? 32.044 59.154 23.778 1.00 47.30 24 VAL H N 1
ATOM 9767 C CA . VAL E 2 24 ? 30.872 59.888 24.247 1.00 53.52 24 VAL H CA 1
ATOM 9768 C C . VAL E 2 24 ? 30.988 61.347 23.829 1.00 53.38 24 VAL H C 1
ATOM 9769 O O . VAL E 2 24 ? 31.983 62.012 24.135 1.00 58.31 24 VAL H O 1
ATOM 9773 N N . SER E 2 25 ? 29.958 61.857 23.167 1.00 51.60 25 SER H N 1
ATOM 9774 C CA . SER E 2 25 ? 29.939 63.237 22.718 1.00 59.16 25 SER H CA 1
ATOM 9775 C C . SER E 2 25 ? 28.596 63.862 23.052 1.00 56.81 25 SER H C 1
ATOM 9776 O O . SER E 2 25 ? 27.564 63.191 23.026 1.00 58.16 25 SER H O 1
ATOM 9779 N N . GLY E 2 26 ? 28.614 65.154 23.368 1.00 52.50 26 GLY H N 1
ATOM 9780 C CA . GLY E 2 26 ? 27.383 65.907 23.497 1.00 57.06 26 GLY H CA 1
ATOM 9781 C C . GLY E 2 26 ? 26.738 65.928 24.865 1.00 64.60 26 GLY H C 1
ATOM 9782 O O . GLY E 2 26 ? 25.583 66.363 24.972 1.00 74.81 26 GLY H O 1
ATOM 9783 N N . GLY E 2 27 ? 27.431 65.483 25.912 1.00 57.85 27 GLY H N 1
ATOM 9784 C CA . GLY E 2 27 ? 26.901 65.618 27.260 1.00 60.93 27 GLY H CA 1
ATOM 9785 C C . GLY E 2 27 ? 27.986 65.945 28.264 1.00 62.45 27 GLY H C 1
ATOM 9786 O O . GLY E 2 27 ? 29.112 66.258 27.874 1.00 65.33 27 GLY H O 1
ATOM 9787 N N . ILE E 2 28 ? 27.682 65.871 29.555 1.00 56.96 28 ILE H N 1
ATOM 9788 C CA . ILE E 2 28 ? 28.699 66.052 30.585 1.00 57.77 28 ILE H CA 1
ATOM 9789 C C . ILE E 2 28 ? 29.293 64.675 30.855 1.00 55.68 28 ILE H C 1
ATOM 9790 O O . ILE E 2 28 ? 28.720 63.869 31.594 1.00 52.56 28 ILE H O 1
ATOM 9795 N N . PHE E 2 29 ? 30.460 64.414 30.256 1.00 55.47 29 PHE H N 1
ATOM 9796 C CA . PHE E 2 29 ? 31.042 63.072 30.281 1.00 53.43 29 PHE H CA 1
ATOM 9797 C C . PHE E 2 29 ? 31.189 62.523 31.695 1.00 49.25 29 PHE H C 1
ATOM 9798 O O . PHE E 2 29 ? 31.050 61.312 31.907 1.00 46.75 29 PHE H O 1
ATOM 9806 N N . ASN E 2 30 ? 31.475 63.382 32.673 1.00 52.63 30 ASN H N 1
ATOM 9807 C CA . ASN E 2 30 ? 31.730 62.890 34.027 1.00 58.96 30 ASN H CA 1
ATOM 9808 C C . ASN E 2 30 ? 30.496 62.247 34.652 1.00 46.67 30 ASN H C 1
ATOM 9809 O O . ASN E 2 30 ? 30.620 61.289 35.428 1.00 47.32 30 ASN H O 1
ATOM 9814 N N . ARG E 2 31 ? 29.312 62.749 34.328 1.00 45.20 31 ARG H N 1
ATOM 9815 C CA . ARG E 2 31 ? 28.080 62.322 34.971 1.00 41.44 31 ARG H CA 1
ATOM 9816 C C . ARG E 2 31 ? 27.274 61.324 34.147 1.00 49.86 31 ARG H C 1
ATOM 9817 O O . ARG E 2 31 ? 26.266 60.811 34.638 1.00 44.58 31 ARG H O 1
ATOM 9825 N N . GLU E 2 32 ? 27.689 61.015 32.923 1.00 51.20 32 GLU H N 1
ATOM 9826 C CA . GLU E 2 32 ? 27.000 59.985 32.162 1.00 50.86 32 GLU H CA 1
ATOM 9827 C C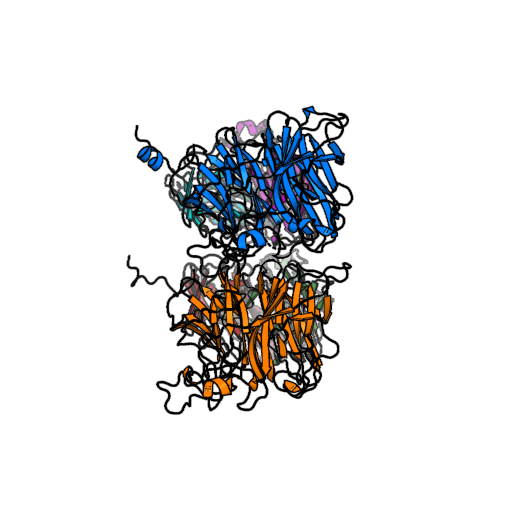 . GLU E 2 32 ? 27.395 58.615 32.691 1.00 45.94 32 GLU H C 1
ATOM 9828 O O . GLU E 2 32 ? 28.562 58.372 32.994 1.00 49.05 32 GLU H O 1
ATOM 9834 N N . THR E 2 33 ? 26.407 57.724 32.835 1.00 39.18 33 THR H N 1
ATOM 9835 C CA . THR E 2 33 ? 26.649 56.350 33.262 1.00 38.73 33 THR H CA 1
ATOM 9836 C C . THR E 2 33 ? 26.568 55.463 32.023 1.00 40.54 33 THR H C 1
ATOM 9837 O O . THR E 2 33 ? 25.501 55.351 31.407 1.00 39.28 33 THR H O 1
ATOM 9841 N N . ILE E 2 34 ? 27.693 54.837 31.665 1.00 39.79 34 ILE H N 1
ATOM 9842 C CA . ILE E 2 34 ? 27.830 54.092 30.414 1.00 36.44 34 ILE H CA 1
ATOM 9843 C C . ILE E 2 34 ? 27.801 52.613 30.737 1.00 35.91 34 ILE H C 1
ATOM 9844 O O . ILE E 2 34 ? 28.634 52.111 31.502 1.00 38.13 34 ILE H O 1
ATOM 9849 N N . ASN E 2 35 ? 26.845 51.916 30.147 1.00 36.32 35 ASN H N 1
ATOM 9850 C CA . ASN E 2 35 ? 26.658 50.490 30.326 1.00 32.48 35 ASN H CA 1
ATOM 9851 C C . ASN E 2 35 ? 27.114 49.767 29.071 1.00 35.21 35 ASN H C 1
ATOM 9852 O O . ASN E 2 35 ? 27.159 50.350 27.986 1.00 38.40 35 ASN H O 1
ATOM 9857 N N . TRP E 2 36 ? 27.422 48.481 29.230 1.00 38.35 36 TRP H N 1
ATOM 9858 C CA . TRP E 2 36 ? 27.764 47.604 28.117 1.00 40.85 36 TRP H CA 1
ATOM 9859 C C . TRP E 2 36 ? 26.793 46.437 28.073 1.00 40.92 36 TRP H C 1
ATOM 9860 O O . TRP E 2 36 ? 26.381 45.913 29.113 1.00 35.58 36 TRP H O 1
ATOM 9871 N N . VAL E 2 37 ? 26.410 46.052 26.860 1.00 39.27 37 VAL H N 1
ATOM 9872 C CA . VAL E 2 37 ? 25.420 45.007 26.616 1.00 36.16 37 VAL H CA 1
ATOM 9873 C C . VAL E 2 37 ? 25.842 44.285 25.347 1.00 43.25 37 VAL H C 1
ATOM 9874 O O . VAL E 2 37 ? 26.196 44.940 24.365 1.00 37.07 37 VAL H O 1
ATOM 9878 N N . ARG E 2 38 ? 25.821 42.950 25.364 1.00 40.43 38 ARG H N 1
ATOM 9879 C CA . ARG E 2 38 ? 26.253 42.160 24.216 1.00 41.75 38 ARG H CA 1
ATOM 9880 C C . ARG E 2 38 ? 25.137 41.248 23.721 1.00 43.24 38 ARG H C 1
ATOM 9881 O O . ARG E 2 38 ? 24.211 40.895 24.461 1.00 39.76 38 ARG H O 1
ATOM 9889 N N . GLN E 2 39 ? 25.265 40.839 22.455 1.00 42.19 39 GLN H N 1
ATOM 9890 C CA . GLN E 2 39 ? 24.229 40.084 21.757 1.00 45.18 39 GLN H CA 1
ATOM 9891 C C . GLN E 2 39 ? 24.900 39.047 20.860 1.00 48.90 39 GLN H C 1
ATOM 9892 O O . GLN E 2 39 ? 25.431 39.388 19.794 1.00 39.98 39 GLN H O 1
ATOM 9898 N N . ALA E 2 40 ? 24.854 37.784 21.289 1.00 49.12 40 ALA H N 1
ATOM 9899 C CA . ALA E 2 40 ? 25.440 36.683 20.541 1.00 54.87 40 ALA H CA 1
ATOM 9900 C C . ALA E 2 40 ? 24.477 36.202 19.461 1.00 61.77 40 ALA H C 1
ATOM 9901 O O . ALA E 2 40 ? 23.264 36.397 19.570 1.00 63.43 40 ALA H O 1
ATOM 9903 N N . PRO E 2 41 ? 24.992 35.568 18.403 1.00 63.67 41 PRO H N 1
ATOM 9904 C CA . PRO E 2 41 ? 24.107 35.111 17.322 1.00 69.03 41 PRO H CA 1
ATOM 9905 C C . PRO E 2 41 ? 23.078 34.119 17.836 1.00 78.10 41 PRO H C 1
ATOM 9906 O O . PRO E 2 41 ? 23.418 33.127 18.484 1.00 76.82 41 PRO H O 1
ATOM 9910 N N . GLY E 2 42 ? 21.810 34.401 17.545 1.00 91.20 42 GLY H N 1
ATOM 9911 C CA . GLY E 2 42 ? 20.732 33.535 17.976 1.00 99.28 42 GLY H CA 1
ATOM 9912 C C . GLY E 2 42 ? 20.402 33.623 19.446 1.00 102.13 42 GLY H C 1
ATOM 9913 O O . GLY E 2 42 ? 19.794 32.699 19.992 1.00 110.20 42 GLY H O 1
ATOM 9914 N N . GLN E 2 43 ? 20.796 34.707 20.110 1.00 94.20 43 GLN H N 1
ATOM 9915 C CA . GLN E 2 43 ? 20.489 34.914 21.514 1.00 81.43 43 GLN H CA 1
ATOM 9916 C C . GLN E 2 43 ? 20.078 36.366 21.713 1.00 69.98 43 GLN H C 1
ATOM 9917 O O . GLN E 2 43 ? 20.109 37.180 20.783 1.00 66.82 43 GLN H O 1
ATOM 9923 N N . GLY E 2 44 ? 19.691 36.686 22.942 1.00 58.43 44 GLY H N 1
ATOM 9924 C CA . GLY E 2 44 ? 19.188 37.999 23.280 1.00 57.91 44 GLY H CA 1
ATOM 9925 C C . GLY E 2 44 ? 20.271 38.936 23.765 1.00 55.76 44 GLY H C 1
ATOM 9926 O O . GLY E 2 44 ? 21.460 38.764 23.484 1.00 66.82 44 GLY H O 1
ATOM 9927 N N . LEU E 2 45 ? 19.842 39.953 24.506 1.00 46.86 45 LEU H N 1
ATOM 9928 C CA . LEU E 2 45 ? 20.736 40.974 25.028 1.00 37.21 45 LEU H CA 1
ATOM 9929 C C . LEU E 2 45 ? 21.212 40.597 26.427 1.00 42.92 45 LEU H C 1
ATOM 9930 O O . LEU E 2 45 ? 20.437 40.080 27.238 1.00 42.47 45 LEU H O 1
ATOM 9935 N N . GLU E 2 46 ? 22.489 40.855 26.707 1.00 42.90 46 GLU H N 1
ATOM 9936 C CA . GLU E 2 46 ? 23.121 40.442 27.959 1.00 47.95 46 GLU H CA 1
ATOM 9937 C C . GLU E 2 46 ? 23.858 41.623 28.567 1.00 44.55 46 GLU H C 1
ATOM 9938 O O . GLU E 2 46 ? 24.792 42.146 27.959 1.00 44.03 46 GLU H O 1
ATOM 9944 N N . TRP E 2 47 ? 23.463 42.026 29.771 1.00 37.83 47 TRP H N 1
ATOM 9945 C CA . TRP E 2 47 ? 24.142 43.132 30.440 1.00 35.89 47 TRP H CA 1
ATOM 9946 C C . TRP E 2 47 ? 25.519 42.700 30.922 1.00 38.71 47 TRP H C 1
ATOM 9947 O O . TRP E 2 47 ? 25.673 41.624 31.497 1.00 42.40 47 TRP H O 1
ATOM 9958 N N . MET E 2 48 ? 26.527 43.565 30.719 1.00 34.15 48 MET H N 1
ATOM 9959 C CA . MET E 2 48 ? 27.895 43.216 31.083 1.00 38.66 48 MET H CA 1
ATOM 9960 C C . MET E 2 48 ? 28.524 44.065 32.187 1.00 39.24 48 MET H C 1
ATOM 9961 O O . MET E 2 48 ? 29.539 43.636 32.748 1.00 41.69 48 MET H O 1
ATOM 9966 N N . GLY E 2 49 ? 27.996 45.239 32.494 1.00 37.93 49 GLY H N 1
ATOM 9967 C CA . GLY E 2 49 ? 28.617 46.117 33.472 1.00 32.93 49 GLY H CA 1
ATOM 9968 C C . GLY E 2 49 ? 28.406 47.578 33.117 1.00 38.44 49 GLY H C 1
ATOM 9969 O O . GLY E 2 49 ? 27.782 47.913 32.115 1.00 41.12 49 GLY H O 1
ATOM 9970 N N . ARG E 2 50 ? 28.939 48.454 33.976 1.00 34.34 50 ARG H N 1
ATOM 9971 C CA . ARG E 2 50 ? 28.765 49.898 33.800 1.00 37.20 50 ARG H CA 1
ATOM 9972 C C . ARG E 2 50 ? 29.882 50.654 34.505 1.00 34.93 50 ARG H C 1
ATOM 9973 O O . ARG E 2 50 ? 30.637 50.086 35.294 1.00 45.15 50 ARG H O 1
ATOM 9981 N N . ILE E 2 51 ? 29.949 51.959 34.238 1.00 37.43 51 ILE H N 1
ATOM 9982 C CA . ILE E 2 51 ? 30.840 52.846 34.975 1.00 41.65 51 ILE H CA 1
ATOM 9983 C C . ILE E 2 51 ? 30.306 54.266 34.864 1.00 43.04 51 ILE H C 1
ATOM 9984 O O . ILE E 2 51 ? 29.667 54.631 33.872 1.00 48.21 51 ILE H O 1
ATOM 9989 N N . THR E 2 52 ? 30.542 55.064 35.909 1.00 39.01 52 THR H N 1
ATOM 9990 C CA . THR E 2 52 ? 30.293 56.503 35.884 1.00 44.62 52 THR H CA 1
ATOM 9991 C C . THR E 2 52 ? 31.621 57.211 36.114 1.00 46.95 52 THR H C 1
ATOM 9992 O O . THR E 2 52 ? 32.216 57.049 37.193 1.00 52.70 52 THR H O 1
ATOM 9996 N N . PRO E 2 53 ? 32.121 57.993 35.152 1.00 56.40 53 PRO H N 1
ATOM 9997 C CA . PRO E 2 53 ? 33.499 58.505 35.257 1.00 59.99 53 PRO H CA 1
ATOM 9998 C C . PRO E 2 53 ? 33.784 59.298 36.517 1.00 66.44 53 PRO H C 1
ATOM 9999 O O . PRO E 2 53 ? 34.907 59.219 37.032 1.00 68.00 53 PRO H O 1
ATOM 10003 N N . ILE E 2 54 ? 32.812 60.055 37.038 1.00 63.84 54 ILE H N 1
ATOM 10004 C CA . ILE E 2 54 ? 33.084 60.851 38.234 1.00 63.08 54 ILE H CA 1
ATOM 10005 C C . ILE E 2 54 ? 33.309 59.952 39.445 1.00 63.32 54 ILE H C 1
ATOM 10006 O O . ILE E 2 54 ? 33.989 60.348 40.398 1.00 73.26 54 ILE H O 1
ATOM 10011 N N . VAL E 2 55 ? 32.763 58.740 39.432 1.00 56.01 55 VAL H N 1
ATOM 10012 C CA . VAL E 2 55 ? 33.000 57.757 40.481 1.00 52.81 55 VAL H CA 1
ATOM 10013 C C . VAL E 2 55 ? 34.116 56.796 40.098 1.00 58.11 55 VAL H C 1
ATOM 10014 O O . VAL E 2 55 ? 34.890 56.364 40.954 1.00 49.42 55 VAL H O 1
ATOM 10018 N N . ASP E 2 56 ? 34.184 56.451 38.810 1.00 61.45 56 ASP H N 1
ATOM 10019 C CA . ASP E 2 56 ? 35.297 55.716 38.219 1.00 55.69 56 ASP H CA 1
ATOM 10020 C C . ASP E 2 56 ? 35.542 54.375 38.898 1.00 52.44 56 ASP H C 1
ATOM 10021 O O . ASP E 2 56 ? 36.684 53.930 39.012 1.00 56.97 56 ASP H O 1
ATOM 10026 N N . VAL E 2 57 ? 34.479 53.725 39.361 1.00 49.24 57 VAL H N 1
ATOM 10027 C CA . VAL E 2 57 ? 34.563 52.368 39.892 1.00 50.54 57 VAL H CA 1
ATOM 10028 C C . VAL E 2 57 ? 33.499 51.523 39.200 1.00 60.66 57 VAL H C 1
ATOM 10029 O O . VAL E 2 57 ? 32.297 51.702 39.447 1.00 58.31 57 VAL H O 1
ATOM 10033 N N . PRO E 2 58 ? 33.892 50.607 38.322 1.00 62.21 58 PRO H N 1
ATOM 10034 C CA . PRO E 2 58 ? 32.910 49.829 37.556 1.00 57.01 58 PRO H CA 1
ATOM 10035 C C . PRO E 2 58 ? 32.242 48.745 38.388 1.00 54.15 58 PRO H C 1
ATOM 10036 O O . PRO E 2 58 ? 32.771 48.278 39.398 1.00 56.63 58 PRO H O 1
ATOM 10040 N N . ASN E 2 59 ? 31.057 48.339 37.923 1.00 50.86 59 ASN H N 1
ATOM 10041 C CA . ASN E 2 59 ? 30.316 47.209 38.466 1.00 45.56 59 ASN H CA 1
ATOM 10042 C C . ASN E 2 59 ? 30.060 46.198 37.363 1.00 44.74 59 ASN H C 1
ATOM 10043 O O . ASN E 2 59 ? 29.837 46.569 36.211 1.00 45.64 59 ASN H O 1
ATOM 10048 N N . TYR E 2 60 ? 30.058 44.920 37.726 1.00 45.44 60 TYR H N 1
ATOM 10049 C CA . TYR E 2 60 ? 29.852 43.834 36.780 1.00 45.69 60 TYR H CA 1
ATOM 10050 C C . TYR E 2 60 ? 28.928 42.787 37.377 1.00 46.10 60 TYR H C 1
ATOM 10051 O O . TYR E 2 60 ? 28.921 42.592 38.596 1.00 49.14 60 TYR H O 1
ATOM 10060 N N . PRO E 2 61 ? 28.171 42.071 36.547 1.00 57.53 61 PRO H N 1
ATOM 10061 C CA . PRO E 2 61 ? 27.486 40.871 37.033 1.00 60.17 61 PRO H CA 1
ATOM 10062 C C . PRO E 2 61 ? 28.488 39.756 37.267 1.00 68.38 61 PRO H C 1
ATOM 10063 O O . PRO E 2 61 ? 29.565 39.717 36.669 1.00 68.49 61 PRO H O 1
ATOM 10067 N N . ARG E 2 62 ? 28.126 38.831 38.155 1.00 72.95 62 ARG H N 1
ATOM 10068 C CA . ARG E 2 62 ? 29.080 37.788 38.510 1.00 78.68 62 ARG H CA 1
ATOM 10069 C C . ARG E 2 62 ? 29.243 36.725 37.427 1.00 72.35 62 ARG H C 1
ATOM 10070 O O . ARG E 2 62 ? 30.150 35.896 37.535 1.00 73.90 62 ARG H O 1
ATOM 10078 N N . LYS E 2 63 ? 28.417 36.742 36.379 1.00 68.26 63 LYS H N 1
ATOM 10079 C CA . LYS E 2 63 ? 28.594 35.791 35.284 1.00 71.46 63 LYS H CA 1
ATOM 10080 C C . LYS E 2 63 ? 29.960 35.935 34.626 1.00 76.56 63 LYS H C 1
ATOM 10081 O O . LYS E 2 63 ? 30.532 34.946 34.152 1.00 81.49 63 LYS H O 1
ATOM 10087 N N . PHE E 2 64 ? 30.498 37.151 34.591 1.00 73.59 64 PHE H N 1
ATOM 10088 C CA . PHE E 2 64 ? 31.745 37.422 33.899 1.00 70.73 64 PHE H CA 1
ATOM 10089 C C . PHE E 2 64 ? 32.944 37.506 34.834 1.00 77.24 64 PHE H C 1
ATOM 10090 O O . PHE E 2 64 ? 34.085 37.444 34.359 1.00 72.62 64 PHE H O 1
ATOM 10098 N N . ARG E 2 65 ? 32.712 37.617 36.143 1.00 84.68 65 ARG H N 1
ATOM 10099 C CA . ARG E 2 65 ? 33.765 37.502 37.146 1.00 88.41 65 ARG H CA 1
ATOM 10100 C C . ARG E 2 65 ? 34.932 38.428 36.842 1.00 86.80 65 ARG H C 1
ATOM 10101 O O . ARG E 2 65 ? 34.776 39.653 36.823 1.00 93.72 65 ARG H O 1
ATOM 10103 N N . GLY E 2 66 ? 36.100 37.849 36.597 1.00 79.05 66 GLY H N 1
ATOM 10104 C CA . GLY E 2 66 ? 37.285 38.624 36.321 1.00 79.89 66 GLY H CA 1
ATOM 10105 C C . GLY E 2 66 ? 37.547 38.914 34.863 1.00 76.39 66 GLY H C 1
ATOM 10106 O O . GLY E 2 66 ? 38.531 39.591 34.553 1.00 84.12 66 GLY H O 1
ATOM 10107 N N . ARG E 2 67 ? 36.683 38.444 33.956 1.00 63.78 67 ARG H N 1
ATOM 10108 C CA . ARG E 2 67 ? 36.972 38.535 32.526 1.00 56.67 67 ARG H CA 1
ATOM 10109 C C . ARG E 2 67 ? 36.814 39.953 31.986 1.00 53.97 67 ARG H C 1
ATOM 10110 O O . ARG E 2 67 ? 37.560 40.351 31.079 1.00 55.20 67 ARG H O 1
ATOM 10118 N N . VAL E 2 68 ? 35.861 40.726 32.510 1.00 43.70 68 VAL H N 1
ATOM 10119 C CA . VAL E 2 68 ? 35.534 42.039 31.960 1.00 46.23 68 VAL H CA 1
ATOM 10120 C C . VAL E 2 68 ? 36.201 43.136 32.783 1.00 50.07 68 VAL H C 1
ATOM 10121 O O . VAL E 2 68 ? 36.118 43.138 34.017 1.00 51.96 68 VAL H O 1
ATOM 10125 N N . THR E 2 69 ? 36.843 44.084 32.099 1.00 43.44 69 THR H N 1
ATOM 10126 C CA . THR E 2 69 ? 37.394 45.282 32.727 1.00 42.38 69 THR H CA 1
ATOM 10127 C C . THR E 2 69 ? 36.882 46.511 31.988 1.00 49.40 69 THR H C 1
ATOM 10128 O O . THR E 2 69 ? 37.132 46.666 30.786 1.00 51.49 69 THR H O 1
ATOM 10132 N N . ILE E 2 70 ? 36.188 47.395 32.703 1.00 41.69 70 ILE H N 1
ATOM 10133 C CA . ILE E 2 70 ? 35.648 48.623 32.131 1.00 42.46 70 ILE H CA 1
ATOM 10134 C C . ILE E 2 70 ? 36.383 49.818 32.728 1.00 49.83 70 ILE H C 1
ATOM 10135 O O . ILE E 2 70 ? 36.555 49.903 33.949 1.00 50.45 70 ILE H O 1
ATOM 10140 N N . THR E 2 71 ? 36.823 50.738 31.871 1.00 50.69 71 THR H N 1
ATOM 10141 C CA . THR E 2 71 ? 37.561 51.919 32.306 1.00 52.39 71 THR H CA 1
ATOM 10142 C C . THR E 2 71 ? 37.010 53.156 31.608 1.00 50.80 71 THR H C 1
ATOM 10143 O O . THR E 2 71 ? 36.169 53.071 30.711 1.00 50.40 71 THR H O 1
ATOM 10147 N N . ALA E 2 72 ? 37.500 54.323 32.017 1.00 49.71 72 ALA H N 1
ATOM 10148 C CA . ALA E 2 72 ? 37.026 55.581 31.466 1.00 52.47 72 ALA H CA 1
ATOM 10149 C C . ALA E 2 72 ? 38.183 56.564 31.389 1.00 57.83 72 ALA H C 1
ATOM 10150 O O . ALA E 2 72 ? 39.055 56.573 32.259 1.00 57.64 72 ALA H O 1
ATOM 10152 N N . ASP E 2 73 ? 38.191 57.379 30.335 1.00 63.21 73 ASP H N 1
ATOM 10153 C CA . ASP E 2 73 ? 39.254 58.348 30.085 1.00 62.68 73 ASP H CA 1
ATOM 10154 C C . ASP E 2 73 ? 38.624 59.714 29.863 1.00 57.68 73 ASP H C 1
ATOM 10155 O O . ASP E 2 73 ? 38.051 59.970 28.796 1.00 60.68 73 ASP H O 1
ATOM 10160 N N . LYS E 2 74 ? 38.731 60.594 30.865 1.00 54.21 74 LYS H N 1
ATOM 10161 C CA . LYS E 2 74 ? 38.255 61.958 30.694 1.00 57.36 74 LYS H CA 1
ATOM 10162 C C . LYS E 2 74 ? 39.092 62.715 29.674 1.00 62.10 74 LYS H C 1
ATOM 10163 O O . LYS E 2 74 ? 38.607 63.683 29.084 1.00 60.09 74 LYS H O 1
ATOM 10169 N N . SER E 2 75 ? 40.337 62.288 29.465 1.00 69.91 75 SER H N 1
ATOM 10170 C CA . SER E 2 75 ? 41.153 62.789 28.362 1.00 76.64 75 SER H CA 1
ATOM 10171 C C . SER E 2 75 ? 40.376 62.799 27.051 1.00 77.01 75 SER H C 1
ATOM 10172 O O . SER E 2 75 ? 40.320 63.817 26.348 1.00 75.03 75 SER H O 1
ATOM 10175 N N . THR E 2 76 ? 39.737 61.673 26.724 1.00 75.24 76 THR H N 1
ATOM 10176 C CA . THR E 2 76 ? 39.190 61.403 25.402 1.00 72.03 76 THR H CA 1
ATOM 10177 C C . THR E 2 76 ? 37.666 61.333 25.373 1.00 67.16 76 THR H C 1
ATOM 10178 O O . THR E 2 76 ? 37.087 61.150 24.295 1.00 60.04 76 THR H O 1
ATOM 10182 N N . SER E 2 77 ? 37.001 61.471 26.521 1.00 66.13 77 SER H N 1
ATOM 10183 C CA . SER E 2 77 ? 35.563 61.228 26.626 1.00 62.42 77 SER H CA 1
ATOM 10184 C C . SER E 2 77 ? 35.217 59.839 26.084 1.00 52.74 77 SER H C 1
ATOM 10185 O O . SER E 2 77 ? 34.292 59.658 25.286 1.00 51.49 77 SER H O 1
ATOM 10188 N N . THR E 2 78 ? 35.987 58.844 26.524 1.00 49.29 78 THR H N 1
ATOM 10189 C CA . THR E 2 78 ? 35.856 57.480 26.030 1.00 50.26 78 THR H CA 1
ATOM 10190 C C . THR E 2 78 ? 35.788 56.484 27.182 1.00 45.63 78 THR H C 1
ATOM 10191 O O . THR E 2 78 ? 36.585 56.557 28.122 1.00 51.71 78 THR H O 1
ATOM 10195 N N . VAL E 2 79 ? 34.840 55.549 27.096 1.00 43.14 79 VAL H N 1
ATOM 10196 C CA . VAL E 2 79 ? 34.749 54.407 27.995 1.00 48.27 79 VAL H CA 1
ATOM 10197 C C . VAL E 2 79 ? 35.197 53.175 27.219 1.00 49.55 79 VAL H C 1
ATOM 10198 O O . VAL E 2 79 ? 34.914 53.052 26.021 1.00 54.57 79 VAL H O 1
ATOM 10202 N N . TYR E 2 80 ? 35.924 52.282 27.886 1.00 45.06 80 TYR H N 1
ATOM 10203 C CA . TYR E 2 80 ? 36.462 51.083 27.257 1.00 44.86 80 TYR H CA 1
ATOM 10204 C C . TYR E 2 80 ? 35.933 49.853 27.977 1.00 50.12 80 TYR H C 1
ATOM 10205 O O . TYR E 2 80 ? 35.832 49.843 29.206 1.00 51.52 80 TYR H O 1
ATOM 10214 N N . MET E 2 81 ? 35.601 48.821 27.205 1.00 39.82 81 MET H N 1
ATOM 10215 C CA . MET E 2 81 ? 35.285 47.501 27.730 1.00 43.96 81 MET H CA 1
ATOM 10216 C C . MET E 2 81 ? 36.323 46.520 27.213 1.00 44.70 81 MET H C 1
ATOM 10217 O O . MET E 2 81 ? 36.472 46.354 25.998 1.00 48.85 81 MET H O 1
ATOM 10222 N N . GLU E 2 82 ? 37.018 45.854 28.124 1.00 46.82 82 GLU H N 1
ATOM 10223 C CA . GLU E 2 82 ? 37.986 44.829 27.763 1.00 53.01 82 GLU H CA 1
ATOM 10224 C C . GLU E 2 82 ? 37.514 43.485 28.297 1.00 55.59 82 GLU H C 1
ATOM 10225 O O . GLU E 2 82 ? 37.132 43.373 29.468 1.00 56.77 82 GLU H O 1
ATOM 10231 N N . LEU E 2 83 ? 37.517 42.480 27.426 1.00 48.01 83 LEU H N 1
ATOM 10232 C CA . LEU E 2 83 ? 37.083 41.129 27.750 1.00 44.25 83 LEU H CA 1
ATOM 10233 C C . LEU E 2 83 ? 38.274 40.202 27.554 1.00 50.50 83 LEU H C 1
ATOM 10234 O O . LEU E 2 83 ? 38.804 40.093 26.439 1.00 47.27 83 LEU H O 1
ATOM 10239 N N . SER E 2 84 ? 38.703 39.565 28.642 1.00 51.87 84 SER H N 1
ATOM 10240 C CA . SER E 2 84 ? 39.855 38.675 28.706 1.00 55.79 84 SER H CA 1
ATOM 10241 C C . SER E 2 84 ? 39.449 37.229 28.437 1.00 50.83 84 SER H C 1
ATOM 10242 O O . SER E 2 84 ? 38.270 36.869 28.458 1.00 54.15 84 SER H O 1
ATOM 10245 N N . GLY E 2 85 ? 40.460 36.384 28.227 1.00 46.59 85 GLY H N 1
ATOM 10246 C CA . GLY E 2 85 ? 40.262 34.958 28.033 1.00 48.59 85 GLY H CA 1
ATOM 10247 C C . GLY E 2 85 ? 39.171 34.588 27.049 1.00 52.50 85 GLY H C 1
ATOM 10248 O O . GLY E 2 85 ? 38.257 33.830 27.390 1.00 51.20 85 GLY H O 1
ATOM 10249 N N . LEU E 2 86 ? 39.263 35.099 25.822 1.00 46.51 86 LEU H N 1
ATOM 10250 C CA . LEU E 2 86 ? 38.156 34.992 24.880 1.00 40.55 86 LEU H CA 1
ATOM 10251 C C . LEU E 2 86 ? 37.848 33.542 24.522 1.00 43.49 86 LEU H C 1
ATOM 10252 O O . LEU E 2 86 ? 38.752 32.730 24.286 1.00 47.49 86 LEU H O 1
ATOM 10257 N N . ARG E 2 87 ? 36.558 33.236 24.430 1.00 43.38 87 ARG H N 1
ATOM 10258 C CA . ARG E 2 87 ? 36.058 31.927 24.045 1.00 53.89 87 ARG H CA 1
ATOM 10259 C C . ARG E 2 87 ? 35.163 32.065 22.824 1.00 58.26 87 ARG H C 1
ATOM 10260 O O . ARG E 2 87 ? 34.635 33.144 22.543 1.00 54.82 87 ARG H O 1
ATOM 10268 N N . PHE E 2 88 ? 34.965 30.947 22.118 1.00 53.90 88 PHE H N 1
ATOM 10269 C CA . PHE E 2 88 ? 34.134 30.971 20.917 1.00 60.66 88 PHE H CA 1
ATOM 10270 C C . PHE E 2 88 ? 32.752 31.545 21.197 1.00 61.76 88 PHE H C 1
ATOM 10271 O O . PHE E 2 88 ? 32.170 32.218 20.337 1.00 58.97 88 PHE H O 1
ATOM 10279 N N . GLU E 2 89 ? 32.230 31.337 22.402 1.00 59.00 89 GLU H N 1
ATOM 10280 C CA . GLU E 2 89 ? 30.914 31.850 22.740 1.00 57.88 89 GLU H CA 1
ATOM 10281 C C . GLU E 2 89 ? 30.903 33.356 22.984 1.00 51.67 89 GLU H C 1
ATOM 10282 O O . GLU E 2 89 ? 29.816 33.927 23.143 1.00 47.52 89 GLU H O 1
ATOM 10288 N N . ASP E 2 90 ? 32.071 34.013 23.019 1.00 48.27 90 ASP H N 1
ATOM 10289 C CA . ASP E 2 90 ? 32.116 35.468 23.156 1.00 49.93 90 ASP H CA 1
ATOM 10290 C C . ASP E 2 90 ? 31.926 36.195 21.826 1.00 45.08 90 ASP H C 1
ATOM 10291 O O . ASP E 2 90 ? 31.864 37.432 21.817 1.00 43.06 90 ASP H O 1
ATOM 10296 N N . THR E 2 91 ? 31.849 35.467 20.716 1.00 42.34 91 THR H N 1
ATOM 10297 C CA . THR E 2 91 ? 31.506 36.083 19.440 1.00 43.04 91 THR H CA 1
ATOM 10298 C C . THR E 2 91 ? 30.126 36.715 19.542 1.00 45.23 91 THR H C 1
ATOM 10299 O O . THR E 2 91 ? 29.131 36.016 19.756 1.00 43.18 91 THR H O 1
ATOM 10303 N N . ALA E 2 92 ? 30.070 38.033 19.387 1.00 41.15 92 ALA H N 1
ATOM 10304 C CA . ALA E 2 92 ? 28.836 38.771 19.608 1.00 39.92 92 ALA H CA 1
ATOM 10305 C C . ALA E 2 92 ? 29.034 40.208 19.149 1.00 38.04 92 ALA H C 1
ATOM 10306 O O . ALA E 2 92 ? 30.161 40.675 18.957 1.00 37.03 92 ALA H O 1
ATOM 10308 N N . ILE E 2 93 ? 27.914 40.910 19.021 1.00 39.33 93 ILE H N 1
ATOM 10309 C CA . ILE E 2 93 ? 27.899 42.359 18.852 1.00 40.99 93 ILE H CA 1
ATOM 10310 C C . ILE E 2 93 ? 27.877 42.991 20.235 1.00 41.45 93 ILE H C 1
ATOM 10311 O O . ILE E 2 93 ? 27.032 42.646 21.072 1.00 36.10 93 ILE H O 1
ATOM 10316 N N . TYR E 2 94 ? 28.809 43.904 20.484 1.00 44.37 94 TYR H N 1
ATOM 10317 C CA . TYR E 2 94 ? 28.931 44.567 21.775 1.00 39.09 94 TYR H CA 1
ATOM 10318 C C . TYR E 2 94 ? 28.462 46.007 21.631 1.00 38.42 94 TYR H C 1
ATOM 10319 O O . TYR E 2 94 ? 28.895 46.722 20.717 1.00 36.05 94 TYR H O 1
ATOM 10328 N N . PHE E 2 95 ? 27.550 46.411 22.512 1.00 31.25 95 PHE H N 1
ATOM 10329 C CA . PHE E 2 95 ? 26.915 47.724 22.484 1.00 32.68 95 PHE H CA 1
ATOM 10330 C C . PHE E 2 95 ? 27.264 48.495 23.750 1.00 40.51 95 PHE H C 1
ATOM 10331 O O . PHE E 2 95 ? 27.270 47.924 24.844 1.00 40.84 95 PHE H O 1
ATOM 10339 N N . CYS E 2 96 ? 27.509 49.792 23.628 1.00 39.84 96 CYS H N 1
ATOM 10340 C CA . CYS E 2 96 ? 27.446 50.646 24.802 1.00 36.70 96 CYS H CA 1
ATOM 10341 C C . CYS E 2 96 ? 26.121 51.404 24.787 1.00 36.26 96 CYS H C 1
ATOM 10342 O O . CYS E 2 96 ? 25.478 51.552 23.746 1.00 34.53 96 CYS H O 1
ATOM 10345 N N . ALA E 2 97 ? 25.708 51.874 25.968 1.00 31.75 97 ALA H N 1
ATOM 10346 C CA . ALA E 2 97 ? 24.388 52.471 26.114 1.00 33.52 97 ALA H CA 1
ATOM 10347 C C . ALA E 2 97 ? 24.369 53.336 27.370 1.00 39.92 97 ALA H C 1
ATOM 10348 O O . ALA E 2 97 ? 24.952 52.969 28.392 1.00 42.29 97 ALA H O 1
ATOM 10350 N N . ARG E 2 98 ? 23.666 54.463 27.290 1.00 39.70 98 ARG H N 1
ATOM 10351 C CA . ARG E 2 98 ? 23.652 55.481 28.335 1.00 43.48 98 ARG H CA 1
ATOM 10352 C C . ARG E 2 98 ? 22.458 55.274 29.274 1.00 38.70 98 ARG H C 1
ATOM 10353 O O . ARG E 2 98 ? 21.309 55.176 28.818 1.00 35.44 98 ARG H O 1
ATOM 10361 N N . PHE E 2 99 ? 22.734 55.231 30.580 1.00 36.96 99 PHE H N 1
ATOM 10362 C CA . PHE E 2 99 ? 21.692 55.035 31.592 1.00 35.82 99 PHE H CA 1
ATOM 10363 C C . PHE E 2 99 ? 20.816 56.277 31.719 1.00 35.93 99 PHE H C 1
ATOM 10364 O O . PHE E 2 99 ? 21.328 57.387 31.887 1.00 36.59 99 PHE H O 1
ATOM 10372 N N . ARG E 2 100 ? 19.493 56.087 31.697 1.00 35.12 100 ARG H N 1
ATOM 10373 C CA . ARG E 2 100 ? 18.543 57.174 31.902 1.00 34.79 100 ARG H CA 1
ATOM 10374 C C . ARG E 2 100 ? 17.479 56.785 32.925 1.00 32.31 100 ARG H C 1
ATOM 10375 O O . ARG E 2 100 ? 17.050 55.630 32.998 1.00 32.75 100 ARG H O 1
ATOM 10383 N N . GLY E 2 101 ? 17.033 57.781 33.688 1.00 39.38 101 GLY H N 1
ATOM 10384 C CA . GLY E 2 101 ? 15.984 57.578 34.670 1.00 33.78 101 GLY H CA 1
ATOM 10385 C C . GLY E 2 101 ? 16.331 56.580 35.746 1.00 30.09 101 GLY H C 1
ATOM 10386 O O . GLY E 2 101 ? 15.431 56.019 36.369 1.00 32.27 101 GLY H O 1
ATOM 10387 N N . HIS E 2 102 ? 17.608 56.288 35.876 1.00 29.79 102 HIS H N 1
ATOM 10388 C CA . HIS E 2 102 ? 18.107 55.264 36.814 1.00 27.25 102 HIS H CA 1
ATOM 10389 C C . HIS E 2 102 ? 17.484 53.920 36.442 1.00 33.96 102 HIS H C 1
ATOM 10390 O O . HIS E 2 102 ? 17.379 53.118 37.299 1.00 36.25 102 HIS H O 1
ATOM 10397 N N . ASN E 2 103 ? 17.081 53.709 35.200 1.00 30.37 103 ASN H N 1
ATOM 10398 C CA . ASN E 2 103 ? 16.396 52.431 34.913 1.00 25.93 103 ASN H CA 1
ATOM 10399 C C . ASN E 2 103 ? 16.540 51.906 33.477 1.00 32.68 103 ASN H C 1
ATOM 10400 O O . ASN E 2 103 ? 16.412 50.731 33.310 1.00 31.97 103 ASN H O 1
ATOM 10405 N N . TYR E 2 104 ? 16.717 52.764 32.492 1.00 29.19 104 TYR H N 1
ATOM 10406 C CA . TYR E 2 104 ? 16.665 52.304 31.084 1.00 32.39 104 TYR H CA 1
ATOM 10407 C C . TYR E 2 104 ? 17.841 52.840 30.274 1.00 35.05 104 TYR H C 1
ATOM 10408 O O . TYR E 2 104 ? 18.645 53.536 30.800 1.00 32.89 104 TYR H O 1
ATOM 10417 N N . PHE E 2 105 ? 17.891 52.490 29.001 1.00 34.11 105 PHE H N 1
ATOM 10418 C CA . PHE E 2 105 ? 19.065 52.810 28.193 1.00 37.24 105 PHE H CA 1
ATOM 10419 C C . PHE E 2 105 ? 18.672 53.639 26.979 1.00 40.91 105 PHE H C 1
ATOM 10420 O O . PHE E 2 105 ? 17.849 53.201 26.166 1.00 36.19 105 PHE H O 1
ATOM 10428 N N . ASP E 2 106 ? 19.286 54.816 26.848 1.00 39.48 106 ASP H N 1
ATOM 10429 C CA . ASP E 2 106 ? 19.074 55.719 25.725 1.00 39.45 106 ASP H CA 1
ATOM 10430 C C . ASP E 2 106 ? 20.124 56.825 25.758 1.00 43.37 106 ASP H C 1
ATOM 10431 O O . ASP E 2 106 ? 20.247 57.520 26.771 1.00 44.38 106 ASP H O 1
ATOM 10436 N N . PRO E 2 107 ? 20.921 57.012 24.684 1.00 41.62 107 PRO H N 1
ATOM 10437 C CA . PRO E 2 107 ? 20.932 56.196 23.468 1.00 34.80 107 PRO H CA 1
ATOM 10438 C C . PRO E 2 107 ? 21.894 55.003 23.552 1.00 44.39 107 PRO H C 1
ATOM 10439 O O . PRO E 2 107 ? 22.446 54.735 24.622 1.00 39.13 107 PRO H O 1
ATOM 10443 N N . TRP E 2 108 ? 22.085 54.322 22.417 1.00 39.16 108 TRP H N 1
ATOM 10444 C CA . TRP E 2 108 ? 22.986 53.191 22.256 1.00 41.52 108 TRP H CA 1
ATOM 10445 C C . TRP E 2 108 ? 24.060 53.519 21.225 1.00 40.82 108 TRP H C 1
ATOM 10446 O O . TRP E 2 108 ? 23.805 54.245 20.259 1.00 38.87 108 TRP H O 1
ATOM 10457 N N . GLY E 2 109 ? 25.261 52.969 21.430 1.00 38.79 109 GLY H N 1
ATOM 10458 C CA . GLY E 2 109 ? 26.265 52.958 20.380 1.00 42.97 109 GLY H CA 1
ATOM 10459 C C . GLY E 2 109 ? 25.860 52.056 19.229 1.00 39.64 109 GLY H C 1
ATOM 10460 O O . GLY E 2 109 ? 24.941 51.240 19.324 1.00 41.64 109 GLY H O 1
ATOM 10461 N N . GLN E 2 110 ? 26.569 52.193 18.105 1.00 38.18 110 GLN H N 1
ATOM 10462 C CA . GLN E 2 110 ? 26.161 51.469 16.906 1.00 36.87 110 GLN H CA 1
ATOM 10463 C C . GLN E 2 110 ? 26.483 49.980 16.964 1.00 41.83 110 GLN H C 1
ATOM 10464 O O . GLN E 2 110 ? 25.990 49.227 16.117 1.00 45.31 110 GLN H O 1
ATOM 10470 N N . GLY E 2 111 ? 27.290 49.542 17.919 1.00 38.42 111 GLY H N 1
ATOM 10471 C CA . GLY E 2 111 ? 27.624 48.137 18.025 1.00 36.77 111 GLY H CA 1
ATOM 10472 C C . GLY E 2 111 ? 28.966 47.816 17.392 1.00 44.76 111 GLY H C 1
ATOM 10473 O O . GLY E 2 111 ? 29.385 48.427 16.399 1.00 43.15 111 GLY H O 1
ATOM 10474 N N . THR E 2 112 ? 29.660 46.848 17.982 1.00 38.53 112 THR H N 1
ATOM 10475 C CA . THR E 2 112 ? 30.957 46.390 17.501 1.00 45.35 112 THR H CA 1
ATOM 10476 C C . THR E 2 112 ? 30.912 44.875 17.420 1.00 45.74 112 THR H C 1
ATOM 10477 O O . THR E 2 112 ? 30.688 44.217 18.438 1.00 36.33 112 THR H O 1
ATOM 10481 N N . LEU E 2 113 ? 31.108 44.320 16.226 1.00 38.55 113 LEU H N 1
ATOM 10482 C CA . LEU E 2 113 ? 31.103 42.864 16.083 1.00 39.85 113 LEU H CA 1
ATOM 10483 C C . LEU E 2 113 ? 32.489 42.320 16.402 1.00 42.87 113 LEU H C 1
ATOM 10484 O O . LEU E 2 113 ? 33.462 42.674 15.734 1.00 39.46 113 LEU H O 1
ATOM 10489 N N . VAL E 2 114 ? 32.582 41.470 17.425 1.00 38.92 114 VAL H N 1
ATOM 10490 C CA . VAL E 2 114 ? 33.836 40.835 17.820 1.00 35.29 114 VAL H CA 1
ATOM 10491 C C . VAL E 2 114 ? 33.714 39.349 17.527 1.00 40.93 114 VAL H C 1
ATOM 10492 O O . VAL E 2 114 ? 32.838 38.679 18.080 1.00 46.01 114 VAL H O 1
ATOM 10496 N N . THR E 2 115 ? 34.573 38.838 16.640 1.00 41.28 115 THR H N 1
ATOM 10497 C CA . THR E 2 115 ? 34.623 37.419 16.296 1.00 37.99 115 THR H CA 1
ATOM 10498 C C . THR E 2 115 ? 35.844 36.810 16.975 1.00 45.09 115 THR H C 1
ATOM 10499 O O . THR E 2 115 ? 36.939 37.369 16.895 1.00 46.47 115 THR H O 1
ATOM 10503 N N . VAL E 2 116 ? 35.667 35.686 17.661 1.00 47.72 116 VAL H N 1
ATOM 10504 C CA . VAL E 2 116 ? 36.800 34.917 18.164 1.00 43.40 116 VAL H CA 1
ATOM 10505 C C . VAL E 2 116 ? 36.884 33.642 17.332 1.00 42.28 116 VAL H C 1
ATOM 10506 O O . VAL E 2 116 ? 35.863 33.002 17.050 1.00 43.57 116 VAL H O 1
ATOM 10510 N N . SER E 2 117 ? 38.092 33.287 16.920 1.00 45.87 117 SER H N 1
ATOM 10511 C CA . SER E 2 117 ? 38.262 32.269 15.894 1.00 49.11 117 SER H CA 1
ATOM 10512 C C . SER E 2 117 ? 39.698 31.799 15.948 1.00 47.76 117 SER H C 1
ATOM 10513 O O . SER E 2 117 ? 40.578 32.504 16.447 1.00 47.79 117 SER H O 1
ATOM 10516 N N . SER E 2 118 ? 39.916 30.582 15.454 1.00 49.66 118 SER H N 1
ATOM 10517 C CA . SER E 2 118 ? 41.272 30.075 15.295 1.00 58.48 118 SER H CA 1
ATOM 10518 C C . SER E 2 118 ? 41.939 30.649 14.052 1.00 56.95 118 SER H C 1
ATOM 10519 O O . SER E 2 118 ? 43.153 30.887 14.053 1.00 56.14 118 SER H O 1
ATOM 10522 N N . ALA E 2 119 ? 41.161 30.888 13.000 1.00 55.89 119 ALA H N 1
ATOM 10523 C CA . ALA E 2 119 ? 41.668 31.468 11.763 1.00 56.87 119 ALA H CA 1
ATOM 10524 C C . ALA E 2 119 ? 41.917 32.964 11.932 1.00 61.68 119 ALA H C 1
ATOM 10525 O O . ALA E 2 119 ? 41.059 33.694 12.441 1.00 56.20 119 ALA H O 1
ATOM 10527 N N . SER E 2 120 ? 43.094 33.418 11.504 1.00 66.34 120 SER H N 1
ATOM 10528 C CA . SER E 2 120 ? 43.418 34.836 11.522 1.00 66.58 120 SER H CA 1
ATOM 10529 C C . SER E 2 120 ? 42.616 35.571 10.446 1.00 59.64 120 SER H C 1
ATOM 10530 O O . SER E 2 120 ? 41.944 34.961 9.611 1.00 58.16 120 SER H O 1
ATOM 10533 N N . PHE E 2 121 ? 42.691 36.900 10.467 1.00 53.48 121 PHE H N 1
ATOM 10534 C CA . PHE E 2 121 ? 41.883 37.678 9.540 1.00 51.36 121 PHE H CA 1
ATOM 10535 C C . PHE E 2 121 ? 42.386 37.519 8.106 1.00 49.11 121 PHE H C 1
ATOM 10536 O O . PHE E 2 121 ? 43.510 37.075 7.855 1.00 46.07 121 PHE H O 1
ATOM 10544 N N . LYS E 2 122 ? 41.534 37.912 7.161 1.00 48.75 122 LYS H N 1
ATOM 10545 C CA . LYS E 2 122 ? 41.905 37.948 5.750 1.00 44.23 122 LYS H CA 1
ATOM 10546 C C . LYS E 2 122 ? 41.051 38.990 5.050 1.00 46.20 122 LYS H C 1
ATOM 10547 O O . LYS E 2 122 ? 39.819 38.891 5.054 1.00 47.03 122 LYS H O 1
ATOM 10553 N N . GLY E 2 123 ? 41.700 39.989 4.462 1.00 47.31 123 GLY H N 1
ATOM 10554 C CA . GLY E 2 123 ? 41.005 40.997 3.707 1.00 45.18 123 GLY H CA 1
ATOM 10555 C C . GLY E 2 123 ? 40.574 40.449 2.363 1.00 51.07 123 GLY H C 1
ATOM 10556 O O . GLY E 2 123 ? 41.089 39.436 1.882 1.00 49.70 123 GLY H O 1
ATOM 10557 N N . PRO E 2 124 ? 39.614 41.111 1.729 1.00 50.63 124 PRO H N 1
ATOM 10558 C CA . PRO E 2 124 ? 39.034 40.583 0.491 1.00 51.26 124 PRO H CA 1
ATOM 10559 C C . PRO E 2 124 ? 39.804 40.962 -0.763 1.00 52.77 124 PRO H C 1
ATOM 10560 O O . PRO E 2 124 ? 40.523 41.960 -0.812 1.00 56.50 124 PRO H O 1
ATOM 10564 N N . SER E 2 125 ? 39.636 40.126 -1.791 1.00 49.51 125 SER H N 1
ATOM 10565 C CA . SER E 2 125 ? 39.933 40.508 -3.164 1.00 47.68 125 SER H CA 1
ATOM 10566 C C . SER E 2 125 ? 38.698 41.164 -3.759 1.00 51.27 125 SER H C 1
ATOM 10567 O O . SER E 2 125 ? 37.572 40.730 -3.508 1.00 50.72 125 SER H O 1
ATOM 10570 N N . VAL E 2 126 ? 38.904 42.203 -4.559 1.00 49.55 126 VAL H N 1
ATOM 10571 C CA . VAL E 2 126 ? 37.791 42.958 -5.111 1.00 52.77 126 VAL H CA 1
ATOM 10572 C C . VAL E 2 126 ? 37.901 42.914 -6.629 1.00 53.89 126 VAL H C 1
ATOM 10573 O O . VAL E 2 126 ? 38.917 43.331 -7.202 1.00 57.21 126 VAL H O 1
ATOM 10577 N N . PHE E 2 127 ? 36.865 42.384 -7.276 1.00 50.91 127 PHE H N 1
ATOM 10578 C CA . PHE E 2 127 ? 36.840 42.248 -8.719 1.00 52.97 127 PHE H CA 1
ATOM 10579 C C . PHE E 2 127 ? 35.667 43.031 -9.295 1.00 52.30 127 PHE H C 1
ATOM 10580 O O . PHE E 2 127 ? 34.596 43.069 -8.686 1.00 62.52 127 PHE H O 1
ATOM 10588 N N . PRO E 2 128 ? 35.830 43.658 -10.460 1.00 53.55 128 PRO H N 1
ATOM 10589 C CA . PRO E 2 128 ? 34.735 44.452 -11.028 1.00 60.85 128 PRO H CA 1
ATOM 10590 C C . PRO E 2 128 ? 33.692 43.584 -11.720 1.00 60.51 128 PRO H C 1
ATOM 10591 O O . PRO E 2 128 ? 34.021 42.645 -12.446 1.00 55.23 128 PRO H O 1
ATOM 10595 N N . LEU E 2 129 ? 32.417 43.925 -11.516 1.00 57.80 129 LEU H N 1
ATOM 10596 C CA . LEU E 2 129 ? 31.319 43.289 -12.256 1.00 63.81 129 LEU H CA 1
ATOM 10597 C C . LEU E 2 129 ? 30.894 44.212 -13.402 1.00 65.47 129 LEU H C 1
ATOM 10598 O O . LEU E 2 129 ? 29.993 45.039 -13.256 1.00 70.38 129 LEU H O 1
ATOM 10603 N N . ALA E 2 130 ? 31.540 44.056 -14.555 1.00 64.87 130 ALA H N 1
ATOM 10604 C CA . ALA E 2 130 ? 31.274 44.936 -15.687 1.00 69.75 130 ALA H CA 1
ATOM 10605 C C . ALA E 2 130 ? 29.810 44.843 -16.122 1.00 70.49 130 ALA H C 1
ATOM 10606 O O . ALA E 2 130 ? 29.186 43.784 -16.011 1.00 69.96 130 ALA H O 1
ATOM 10608 N N . PRO E 2 131 ? 29.238 45.937 -16.609 1.00 73.18 131 PRO H N 1
ATOM 10609 C CA . PRO E 2 131 ? 27.841 45.929 -17.054 1.00 77.63 131 PRO H CA 1
ATOM 10610 C C . PRO E 2 131 ? 27.697 45.285 -18.432 1.00 81.96 131 PRO H C 1
ATOM 10611 O O . PRO E 2 131 ? 28.674 44.890 -19.060 1.00 74.58 131 PRO H O 1
ATOM 10615 N N . SER E 2 132 ? 26.442 45.213 -18.884 1.00 95.48 132 SER H N 1
ATOM 10616 C CA . SER E 2 132 ? 25.994 44.591 -20.144 1.00 102.84 132 SER H CA 1
ATOM 10617 C C . SER E 2 132 ? 27.075 44.239 -21.168 1.00 106.48 132 SER H C 1
ATOM 10618 O O . SER E 2 132 ? 26.772 43.865 -22.303 1.00 108.75 132 SER H O 1
ATOM 10621 N N . GLY E 2 139 ? 17.648 50.633 -21.424 1.00 92.04 139 GLY H N 1
ATOM 10622 C CA . GLY E 2 139 ? 17.120 51.416 -20.323 1.00 94.28 139 GLY H CA 1
ATOM 10623 C C . GLY E 2 139 ? 18.137 51.620 -19.216 1.00 99.80 139 GLY H C 1
ATOM 10624 O O . GLY E 2 139 ? 18.845 52.628 -19.187 1.00 102.16 139 GLY H O 1
ATOM 10625 N N . THR E 2 140 ? 18.207 50.657 -18.300 1.00 98.90 140 THR H N 1
ATOM 10626 C CA . THR E 2 140 ? 19.165 50.671 -17.205 1.00 93.90 140 THR H CA 1
ATOM 10627 C C . THR E 2 140 ? 20.189 49.559 -17.395 1.00 90.75 140 THR H C 1
ATOM 10628 O O . THR E 2 140 ? 19.902 48.527 -18.006 1.00 96.29 140 THR H O 1
ATOM 10632 N N . ALA E 2 141 ? 21.393 49.783 -16.872 1.00 83.69 141 ALA H N 1
ATOM 10633 C CA . ALA E 2 141 ? 22.439 48.773 -16.847 1.00 81.50 141 ALA H CA 1
ATOM 10634 C C . ALA E 2 141 ? 22.771 48.411 -15.402 1.00 77.94 141 ALA H C 1
ATOM 10635 O O . ALA E 2 141 ? 22.474 49.160 -14.465 1.00 77.09 141 ALA H O 1
ATOM 10637 N N . ALA E 2 142 ? 23.383 47.242 -15.222 1.00 71.19 142 ALA H N 1
ATOM 10638 C CA . ALA E 2 142 ? 23.724 46.734 -13.900 1.00 70.13 142 ALA H CA 1
ATOM 10639 C C . ALA E 2 142 ? 25.221 46.474 -13.832 1.00 70.04 142 ALA H C 1
ATOM 10640 O O . ALA E 2 142 ? 25.767 45.744 -14.665 1.00 71.88 142 ALA H O 1
ATOM 10642 N N . LEU E 2 143 ? 25.880 47.067 -12.841 1.00 67.12 143 LEU H N 1
ATOM 10643 C CA . LEU E 2 143 ? 27.304 46.860 -12.628 1.00 64.96 143 LEU H CA 1
ATOM 10644 C C . LEU E 2 143 ? 27.536 46.747 -11.133 1.00 62.00 143 LEU H C 1
ATOM 10645 O O . LEU E 2 143 ? 26.687 47.128 -10.329 1.00 62.67 143 LEU H O 1
ATOM 10650 N N . GLY E 2 144 ? 28.686 46.208 -10.759 1.00 61.44 144 GLY H N 1
ATOM 10651 C CA . GLY E 2 144 ? 28.895 45.971 -9.349 1.00 55.97 144 GLY H CA 1
ATOM 10652 C C . GLY E 2 144 ? 30.322 45.596 -9.027 1.00 56.99 144 GLY H C 1
ATOM 10653 O O . GLY E 2 144 ? 31.225 45.731 -9.854 1.00 59.66 144 GLY H O 1
ATOM 10654 N N . CYS E 2 145 ? 30.506 45.131 -7.789 1.00 56.65 145 CYS H N 1
ATOM 10655 C CA . CYS E 2 145 ? 31.811 44.729 -7.281 1.00 64.34 145 CYS H CA 1
ATOM 10656 C C . CYS E 2 145 ? 31.678 43.397 -6.559 1.00 59.75 145 CYS H C 1
ATOM 10657 O O . CYS E 2 145 ? 30.755 43.204 -5.760 1.00 59.22 145 CYS H O 1
ATOM 10660 N N . LEU E 2 146 ? 32.605 42.491 -6.838 1.00 58.06 146 LEU H N 1
ATOM 10661 C CA . LEU E 2 146 ? 32.670 41.193 -6.179 1.00 54.07 146 LEU H CA 1
ATOM 10662 C C . LEU E 2 146 ? 33.696 41.274 -5.057 1.00 47.71 146 LEU H C 1
ATOM 10663 O O . LEU E 2 146 ? 34.888 41.452 -5.320 1.00 58.42 146 LEU H O 1
ATOM 10668 N N . VAL E 2 147 ? 33.238 41.144 -3.813 1.00 46.50 147 VAL H N 1
ATOM 10669 C CA . VAL E 2 147 ? 34.102 41.220 -2.642 1.00 46.24 147 VAL H CA 1
ATOM 10670 C C . VAL E 2 147 ? 34.319 39.789 -2.158 1.00 48.54 147 VAL H C 1
ATOM 10671 O O . VAL E 2 147 ? 33.481 39.229 -1.445 1.00 46.54 147 VAL H O 1
ATOM 10675 N N . LYS E 2 148 ? 35.467 39.208 -2.509 1.00 47.59 148 LYS H N 1
ATOM 10676 C CA . LYS E 2 148 ? 35.676 37.764 -2.462 1.00 46.27 148 LYS H CA 1
ATOM 10677 C C . LYS E 2 148 ? 36.696 37.347 -1.404 1.00 47.56 148 LYS H C 1
ATOM 10678 O O . LYS E 2 148 ? 37.738 37.988 -1.238 1.00 45.88 148 LYS H O 1
ATOM 10684 N N . ASP E 2 149 ? 36.373 36.263 -0.687 1.00 46.41 149 ASP H N 1
ATOM 10685 C CA . ASP E 2 149 ? 37.290 35.518 0.190 1.00 43.80 149 ASP H CA 1
ATOM 10686 C C . ASP E 2 149 ? 37.858 36.383 1.318 1.00 46.85 149 ASP H C 1
ATOM 10687 O O . ASP E 2 149 ? 39.071 36.565 1.451 1.00 48.68 149 ASP H O 1
ATOM 10692 N N . TYR E 2 150 ? 36.957 36.898 2.149 1.00 49.19 150 TYR H N 1
ATOM 10693 C CA . TYR E 2 150 ? 37.345 37.633 3.342 1.00 45.67 150 TYR H CA 1
ATOM 10694 C C . TYR E 2 150 ? 36.877 36.895 4.597 1.00 48.69 150 TYR H C 1
ATOM 10695 O O . TYR E 2 150 ? 35.948 36.084 4.558 1.00 45.53 150 TYR H O 1
ATOM 10704 N N . PHE E 2 151 ? 37.534 37.195 5.724 1.00 45.76 151 PHE H N 1
ATOM 10705 C CA . PHE E 2 151 ? 37.149 36.632 7.015 1.00 47.82 151 PHE H CA 1
ATOM 10706 C C . PHE E 2 151 ? 37.634 37.540 8.128 1.00 40.83 151 PHE H C 1
ATOM 10707 O O . PHE E 2 151 ? 38.768 38.030 8.051 1.00 42.62 151 PHE H O 1
ATOM 10715 N N . PRO E 2 152 ? 36.822 37.789 9.177 1.00 50.25 152 PRO H N 1
ATOM 10716 C CA . PRO E 2 152 ? 35.406 37.424 9.258 1.00 47.10 152 PRO H CA 1
ATOM 10717 C C . PRO E 2 152 ? 34.493 38.568 8.821 1.00 46.60 152 PRO H C 1
ATOM 10718 O O . PRO E 2 152 ? 34.945 39.544 8.220 1.00 47.39 152 PRO H O 1
ATOM 10722 N N . GLU E 2 153 ? 33.204 38.443 9.124 1.00 51.81 153 GLU H N 1
ATOM 10723 C CA . GLU E 2 153 ? 32.305 39.560 8.946 1.00 49.96 153 GLU H CA 1
ATOM 10724 C C . GLU E 2 153 ? 32.719 40.693 9.887 1.00 51.47 153 GLU H C 1
ATOM 10725 O O . GLU E 2 153 ? 33.408 40.462 10.884 1.00 47.96 153 GLU H O 1
ATOM 10731 N N . PRO E 2 154 ? 32.332 41.941 9.580 1.00 49.39 154 PRO H N 1
ATOM 10732 C CA . PRO E 2 154 ? 31.544 42.385 8.438 1.00 48.53 154 PRO H CA 1
ATOM 10733 C C . PRO E 2 154 ? 32.386 43.165 7.450 1.00 44.98 154 PRO H C 1
ATOM 10734 O O . PRO E 2 154 ? 33.539 43.506 7.727 1.00 45.22 154 PRO H O 1
ATOM 10738 N N . VAL E 2 155 ? 31.805 43.442 6.289 1.00 45.36 155 VAL H N 1
ATOM 10739 C CA . VAL E 2 155 ? 32.401 44.303 5.285 1.00 46.55 155 VAL H CA 1
ATOM 10740 C C . VAL E 2 155 ? 31.357 45.352 4.950 1.00 47.15 155 VAL H C 1
ATOM 10741 O O . VAL E 2 155 ? 30.154 45.079 5.026 1.00 46.07 155 VAL H O 1
ATOM 10745 N N . THR E 2 156 ? 31.811 46.558 4.637 1.00 45.27 156 THR H N 1
ATOM 10746 C CA . THR E 2 156 ? 30.948 47.636 4.180 1.00 49.85 156 THR H CA 1
ATOM 10747 C C . THR E 2 156 ? 31.340 47.988 2.757 1.00 44.85 156 THR H C 1
ATOM 10748 O O . THR E 2 156 ? 32.527 48.016 2.429 1.00 52.04 156 THR H O 1
ATOM 10752 N N . VAL E 2 157 ? 30.339 48.247 1.917 1.00 47.26 157 VAL H N 1
ATOM 10753 C CA . VAL E 2 157 ? 30.550 48.706 0.551 1.00 50.63 157 VAL H CA 1
ATOM 10754 C C . VAL E 2 157 ? 29.778 50.004 0.364 1.00 53.87 157 VAL H C 1
ATOM 10755 O O . VAL E 2 157 ? 28.603 50.097 0.737 1.00 51.89 157 VAL H O 1
ATOM 10759 N N . SER E 2 158 ? 30.442 51.001 -0.205 1.00 53.11 158 SER H N 1
ATOM 10760 C CA . SER E 2 158 ? 29.798 52.229 -0.626 1.00 61.37 158 SER H CA 1
ATOM 10761 C C . SER E 2 158 ? 30.226 52.517 -2.056 1.00 59.34 158 SER H C 1
ATOM 10762 O O . SER E 2 158 ? 31.208 51.959 -2.553 1.00 64.23 158 SER H O 1
ATOM 10765 N N . TRP E 2 159 ? 29.472 53.386 -2.721 1.00 56.16 159 TRP H N 1
ATOM 10766 C CA . TRP E 2 159 ? 29.707 53.708 -4.120 1.00 62.07 159 TRP H CA 1
ATOM 10767 C C . TRP E 2 159 ? 29.984 55.196 -4.259 1.00 66.69 159 TRP H C 1
ATOM 10768 O O . TRP E 2 159 ? 29.258 56.018 -3.690 1.00 67.35 159 TRP H O 1
ATOM 10779 N N . ASN E 2 160 ? 31.035 55.532 -5.014 1.00 67.29 160 ASN H N 1
ATOM 10780 C CA . ASN E 2 160 ? 31.477 56.918 -5.179 1.00 71.41 160 ASN H CA 1
ATOM 10781 C C . ASN E 2 160 ? 31.608 57.615 -3.826 1.00 79.38 160 ASN H C 1
ATOM 10782 O O . ASN E 2 160 ? 31.143 58.741 -3.631 1.00 79.61 160 ASN H O 1
ATOM 10787 N N . SER E 2 161 ? 32.224 56.912 -2.874 1.00 78.80 161 SER H N 1
ATOM 10788 C CA . SER E 2 161 ? 32.491 57.403 -1.524 1.00 77.30 161 SER H CA 1
ATOM 10789 C C . SER E 2 161 ? 31.218 57.788 -0.784 1.00 79.72 161 SER H C 1
ATOM 10790 O O . SER E 2 161 ? 31.255 58.601 0.144 1.00 83.06 161 SER H O 1
ATOM 10793 N N . GLY E 2 162 ? 30.088 57.198 -1.165 1.00 77.64 162 GLY H N 1
ATOM 10794 C CA . GLY E 2 162 ? 28.810 57.511 -0.571 1.00 72.30 162 GLY H CA 1
ATOM 10795 C C . GLY E 2 162 ? 27.936 58.440 -1.388 1.00 74.27 162 GLY H C 1
ATOM 10796 O O . GLY E 2 162 ? 26.753 58.592 -1.059 1.00 75.30 162 GLY H O 1
ATOM 10797 N N . ALA E 2 163 ? 28.477 59.059 -2.444 1.00 69.36 163 ALA H N 1
ATOM 10798 C CA . ALA E 2 163 ? 27.683 59.984 -3.246 1.00 75.33 163 ALA H CA 1
ATOM 10799 C C . ALA E 2 163 ? 26.494 59.280 -3.890 1.00 82.37 163 ALA H C 1
ATOM 10800 O O . ALA E 2 163 ? 25.393 59.840 -3.959 1.00 81.98 163 ALA H O 1
ATOM 10802 N N . LEU E 2 164 ? 26.699 58.056 -4.369 1.00 82.60 164 LEU H N 1
ATOM 10803 C CA . LEU E 2 164 ? 25.653 57.279 -5.018 1.00 77.35 164 LEU H CA 1
ATOM 10804 C C . LEU E 2 164 ? 25.088 56.280 -4.015 1.00 77.23 164 LEU H C 1
ATOM 10805 O O . LEU E 2 164 ? 25.822 55.429 -3.499 1.00 76.33 164 LEU H O 1
ATOM 10807 N N . THR E 2 165 ? 23.799 56.410 -3.710 1.00 72.07 165 THR H N 1
ATOM 10808 C CA . THR E 2 165 ? 23.087 55.397 -2.947 1.00 79.31 165 THR H CA 1
ATOM 10809 C C . THR E 2 165 ? 21.762 54.994 -3.576 1.00 79.36 165 THR H C 1
ATOM 10810 O O . THR E 2 165 ? 21.131 54.053 -3.084 1.00 84.16 165 THR H O 1
ATOM 10814 N N . SER E 2 166 ? 21.324 55.658 -4.640 1.00 78.89 166 SER H N 1
ATOM 10815 C CA . SER E 2 166 ? 20.113 55.244 -5.330 1.00 79.69 166 SER H CA 1
ATOM 10816 C C . SER E 2 166 ? 20.432 54.089 -6.271 1.00 76.46 166 SER H C 1
ATOM 10817 O O . SER E 2 166 ? 21.368 54.170 -7.071 1.00 72.07 166 SER H O 1
ATOM 10820 N N . GLY E 2 167 ? 19.663 53.009 -6.162 1.00 79.97 167 GLY H N 1
ATOM 10821 C CA . GLY E 2 167 ? 19.878 51.856 -7.009 1.00 80.01 167 GLY H CA 1
ATOM 10822 C C . GLY E 2 167 ? 20.975 50.923 -6.556 1.00 79.03 167 GLY H C 1
ATOM 10823 O O . GLY E 2 167 ? 21.311 49.990 -7.291 1.00 78.50 167 GLY H O 1
ATOM 10824 N N . VAL E 2 168 ? 21.535 51.136 -5.369 1.00 73.61 168 VAL H N 1
ATOM 10825 C CA . VAL E 2 168 ? 22.630 50.323 -4.855 1.00 73.71 168 VAL H CA 1
ATOM 10826 C C . VAL E 2 168 ? 22.050 49.197 -4.012 1.00 77.10 168 VAL H C 1
ATOM 10827 O O . VAL E 2 168 ? 21.411 49.446 -2.983 1.00 77.30 168 VAL H O 1
ATOM 10831 N N . HIS E 2 169 ? 22.282 47.956 -4.431 1.00 75.50 169 HIS H N 1
ATOM 10832 C CA . HIS E 2 169 ? 21.885 46.787 -3.650 1.00 71.58 169 HIS H CA 1
ATOM 10833 C C . HIS E 2 169 ? 23.140 46.023 -3.243 1.00 61.44 169 HIS H C 1
ATOM 10834 O O . HIS E 2 169 ? 23.811 45.428 -4.093 1.00 65.32 169 HIS H O 1
ATOM 10841 N N . THR E 2 170 ? 23.455 46.034 -1.949 1.00 49.98 170 THR H N 1
ATOM 10842 C CA . THR E 2 170 ? 24.565 45.260 -1.410 1.00 53.70 170 THR H CA 1
ATOM 10843 C C . THR E 2 170 ? 24.008 43.976 -0.809 1.00 54.67 170 THR H C 1
ATOM 10844 O O . THR E 2 170 ? 23.247 44.022 0.161 1.00 59.95 170 THR H O 1
ATOM 10848 N N . PHE E 2 171 ? 24.385 42.827 -1.397 1.00 53.81 171 PHE H N 1
ATOM 10849 C CA . PHE E 2 171 ? 23.779 41.570 -0.987 1.00 50.72 171 PHE H CA 1
ATOM 10850 C C . PHE E 2 171 ? 24.536 40.964 0.190 1.00 52.87 171 PHE H C 1
ATOM 10851 O O . PHE E 2 171 ? 25.759 41.096 0.285 1.00 55.37 171 PHE H O 1
ATOM 10859 N N . PRO E 2 172 ? 23.818 40.296 1.092 1.00 41.14 172 PRO H N 1
ATOM 10860 C CA . PRO E 2 172 ? 24.479 39.619 2.211 1.00 45.65 172 PRO H CA 1
ATOM 10861 C C . PRO E 2 172 ? 25.410 38.516 1.735 1.00 47.39 172 PRO H C 1
ATOM 10862 O O . PRO E 2 172 ? 25.267 37.960 0.643 1.00 50.79 172 PRO H O 1
ATOM 10866 N N . ALA E 2 173 ? 26.373 38.205 2.594 1.00 39.95 173 ALA H N 1
ATOM 10867 C CA . ALA E 2 173 ? 27.520 37.390 2.245 1.00 50.81 173 ALA H CA 1
ATOM 10868 C C . ALA E 2 173 ? 27.173 35.908 2.244 1.00 56.37 173 ALA H C 1
ATOM 10869 O O . ALA E 2 173 ? 26.254 35.447 2.922 1.00 54.62 173 ALA H O 1
ATOM 10871 N N . VAL E 2 174 ? 27.931 35.158 1.469 1.00 52.38 174 VAL H N 1
ATOM 10872 C CA . VAL E 2 174 ? 27.876 33.708 1.514 1.00 52.49 174 VAL H CA 1
ATOM 10873 C C . VAL E 2 174 ? 29.074 33.227 2.316 1.00 54.96 174 VAL H C 1
ATOM 10874 O O . VAL E 2 174 ? 30.152 33.828 2.253 1.00 58.12 174 VAL H O 1
ATOM 10878 N N . LEU E 2 175 ? 28.868 32.204 3.145 1.00 52.38 175 LEU H N 1
ATOM 10879 C CA . LEU E 2 175 ? 29.965 31.458 3.751 1.00 52.74 175 LEU H CA 1
ATOM 10880 C C . LEU E 2 175 ? 30.266 30.242 2.882 1.00 62.57 175 LEU H C 1
ATOM 10881 O O . LEU E 2 175 ? 29.347 29.512 2.494 1.00 67.13 175 LEU H O 1
ATOM 10886 N N . GLN E 2 176 ? 31.541 30.027 2.570 1.00 64.69 176 GLN H N 1
ATOM 10887 C CA . GLN E 2 176 ? 31.947 28.988 1.633 1.00 73.37 176 GLN H CA 1
ATOM 10888 C C . GLN E 2 176 ? 32.695 27.868 2.350 1.00 74.74 176 GLN H C 1
ATOM 10889 O O . GLN E 2 176 ? 32.941 27.924 3.558 1.00 67.66 176 GLN H O 1
ATOM 10895 N N . SER E 2 177 ? 33.065 26.849 1.563 1.00 83.13 177 SER H N 1
ATOM 10896 C CA . SER E 2 177 ? 33.798 25.692 2.079 1.00 89.98 177 SER H CA 1
ATOM 10897 C C . SER E 2 177 ? 35.005 26.110 2.912 1.00 86.15 177 SER H C 1
ATOM 10898 O O . SER E 2 177 ? 35.252 25.557 3.990 1.00 86.05 177 SER H O 1
ATOM 10901 N N . SER E 2 178 ? 35.760 27.101 2.434 1.00 82.23 178 SER H N 1
ATOM 10902 C CA . SER E 2 178 ? 37.022 27.504 3.039 1.00 74.06 178 SER H CA 1
ATOM 10903 C C . SER E 2 178 ? 36.864 28.092 4.428 1.00 70.29 178 SER H C 1
ATOM 10904 O O . SER E 2 178 ? 37.873 28.268 5.120 1.00 72.69 178 SER H O 1
ATOM 10907 N N . GLY E 2 179 ? 35.641 28.394 4.856 1.00 63.68 179 GLY H N 1
ATOM 10908 C CA . GLY E 2 179 ? 35.460 29.247 6.009 1.00 56.15 179 GLY H CA 1
ATOM 10909 C C . GLY E 2 179 ? 35.655 30.715 5.713 1.00 57.47 179 GLY H C 1
ATOM 10910 O O . GLY E 2 179 ? 35.850 31.501 6.644 1.00 54.09 179 GLY H O 1
ATOM 10911 N N . LEU E 2 180 ? 35.632 31.104 4.439 1.00 56.48 180 LEU H N 1
ATOM 10912 C CA . LEU E 2 180 ? 35.747 32.492 4.014 1.00 56.99 180 LEU H CA 1
ATOM 10913 C C . LEU E 2 180 ? 34.415 32.976 3.456 1.00 56.82 180 LEU H C 1
ATOM 10914 O O . LEU E 2 180 ? 33.610 32.186 2.955 1.00 60.16 180 LEU H O 1
ATOM 10919 N N . TYR E 2 181 ? 34.188 34.281 3.537 1.00 49.82 181 TYR H N 1
ATOM 10920 C CA . TYR E 2 181 ? 32.965 34.882 3.030 1.00 43.38 181 TYR H CA 1
ATOM 10921 C C . TYR E 2 181 ? 33.214 35.563 1.687 1.00 45.11 181 TYR H C 1
ATOM 10922 O O . TYR E 2 181 ? 34.330 35.991 1.389 1.00 45.40 181 TYR H O 1
ATOM 10931 N N . SER E 2 182 ? 32.149 35.685 0.892 1.00 42.03 182 SER H N 1
ATOM 10932 C CA . SER E 2 182 ? 32.127 36.534 -0.294 1.00 45.32 182 SER H CA 1
ATOM 10933 C C . SER E 2 182 ? 30.784 37.248 -0.360 1.00 48.75 182 SER H C 1
ATOM 10934 O O . SER E 2 182 ? 29.763 36.687 0.038 1.00 45.13 182 SER H O 1
ATOM 10937 N N . LEU E 2 183 ? 30.777 38.481 -0.854 1.00 47.16 183 LEU H N 1
ATOM 10938 C CA . LEU E 2 183 ? 29.522 39.179 -1.083 1.00 43.36 183 LEU H CA 1
ATOM 10939 C C . LEU E 2 183 ? 29.639 39.982 -2.364 1.00 44.53 183 LEU H C 1
ATOM 10940 O O . LEU E 2 183 ? 30.724 40.132 -2.935 1.00 46.16 183 LEU H O 1
ATOM 10945 N N . SER E 2 184 ? 28.506 40.481 -2.839 1.00 49.60 184 SER H N 1
ATOM 10946 C CA . SER E 2 184 ? 28.492 41.334 -4.016 1.00 45.95 184 SER H CA 1
ATOM 10947 C C . SER E 2 184 ? 27.635 42.562 -3.751 1.00 50.93 184 SER H C 1
ATOM 10948 O O . SER E 2 184 ? 26.700 42.526 -2.945 1.00 53.30 184 SER H O 1
ATOM 10951 N N . SER E 2 185 ? 27.983 43.656 -4.422 1.00 51.17 185 SER H N 1
ATOM 10952 C CA . SER E 2 185 ? 27.240 44.904 -4.351 1.00 54.97 185 SER H CA 1
ATOM 10953 C C . SER E 2 185 ? 27.083 45.409 -5.774 1.00 61.10 185 SER H C 1
ATOM 10954 O O . SER E 2 185 ? 28.073 45.534 -6.503 1.00 64.09 185 SER H O 1
ATOM 10957 N N . VAL E 2 186 ? 25.847 45.655 -6.184 1.00 62.56 186 VAL H N 1
ATOM 10958 C CA . VAL E 2 186 ? 25.578 46.092 -7.545 1.00 64.14 186 VAL H CA 1
ATOM 10959 C C . VAL E 2 186 ? 24.741 47.357 -7.502 1.00 67.56 186 VAL H C 1
ATOM 10960 O O . VAL E 2 186 ? 24.021 47.620 -6.534 1.00 77.26 186 VAL H O 1
ATOM 10964 N N . VAL E 2 187 ? 24.840 48.145 -8.565 1.00 67.15 187 VAL H N 1
ATOM 10965 C CA . VAL E 2 187 ? 24.045 49.353 -8.698 1.00 68.55 187 VAL H CA 1
ATOM 10966 C C . VAL E 2 187 ? 23.405 49.354 -10.077 1.00 68.42 187 VAL H C 1
ATOM 10967 O O . VAL E 2 187 ? 24.059 49.023 -11.074 1.00 75.02 187 VAL H O 1
ATOM 10971 N N . THR E 2 188 ? 22.114 49.674 -10.127 1.00 71.98 188 THR H N 1
ATOM 10972 C CA . THR E 2 188 ? 21.383 49.800 -11.382 1.00 77.32 188 THR H CA 1
ATOM 10973 C C . THR E 2 188 ? 21.377 51.265 -11.797 1.00 79.00 188 THR H C 1
ATOM 10974 O O . THR E 2 188 ? 21.038 52.145 -10.998 1.00 78.58 188 THR H O 1
ATOM 10978 N N . VAL E 2 189 ? 21.748 51.520 -13.044 1.00 85.83 189 VAL H N 1
ATOM 10979 C CA . VAL E 2 189 ? 22.176 52.857 -13.435 1.00 89.54 189 VAL H CA 1
ATOM 10980 C C . VAL E 2 189 ? 21.750 53.118 -14.877 1.00 87.55 189 VAL H C 1
ATOM 10981 O O . VAL E 2 189 ? 21.686 52.173 -15.676 1.00 89.53 189 VAL H O 1
ATOM 10985 N N . PRO E 2 190 ? 21.405 54.357 -15.243 1.00 86.92 190 PRO H N 1
ATOM 10986 C CA . PRO E 2 190 ? 21.033 54.635 -16.639 1.00 87.15 190 PRO H CA 1
ATOM 10987 C C . PRO E 2 190 ? 22.139 54.225 -17.598 1.00 82.36 190 PRO H C 1
ATOM 10988 O O . PRO E 2 190 ? 23.304 54.589 -17.422 1.00 81.44 190 PRO H O 1
ATOM 10992 N N . SER E 2 191 ? 21.763 53.451 -18.617 1.00 84.86 191 SER H N 1
ATOM 10993 C CA . SER E 2 191 ? 22.736 53.039 -19.621 1.00 87.44 191 SER H CA 1
ATOM 10994 C C . SER E 2 191 ? 23.400 54.237 -20.286 1.00 92.69 191 SER H C 1
ATOM 10995 O O . SER E 2 191 ? 24.537 54.129 -20.758 1.00 97.48 191 SER H O 1
ATOM 10998 N N . SER E 2 192 ? 22.716 55.384 -20.322 1.00 94.66 192 SER H N 1
ATOM 10999 C CA . SER E 2 192 ? 23.238 56.542 -21.042 1.00 101.61 192 SER H CA 1
ATOM 11000 C C . SER E 2 192 ? 24.549 57.023 -20.436 1.00 102.48 192 SER H C 1
ATOM 11001 O O . SER E 2 192 ? 25.522 57.280 -21.154 1.00 101.08 192 SER H O 1
ATOM 11004 N N . SER E 2 193 ? 24.598 57.139 -19.109 1.00 102.78 193 SER H N 1
ATOM 11005 C CA . SER E 2 193 ? 25.750 57.724 -18.436 1.00 103.33 193 SER H CA 1
ATOM 11006 C C . SER E 2 193 ? 26.936 56.774 -18.331 1.00 98.94 193 SER H C 1
ATOM 11007 O O . SER E 2 193 ? 27.998 57.198 -17.864 1.00 101.22 193 SER H O 1
ATOM 11010 N N . LEU E 2 194 ? 26.788 55.517 -18.759 1.00 92.64 194 LEU H N 1
ATOM 11011 C CA . LEU E 2 194 ? 27.885 54.555 -18.666 1.00 91.61 194 LEU H CA 1
ATOM 11012 C C . LEU E 2 194 ? 29.169 55.082 -19.297 1.00 92.66 194 LEU H C 1
ATOM 11013 O O . LEU E 2 194 ? 30.267 54.774 -18.821 1.00 93.74 194 LEU H O 1
ATOM 11018 N N . GLY E 2 195 ? 29.055 55.879 -20.361 1.00 96.45 195 GLY H N 1
ATOM 11019 C CA . GLY E 2 195 ? 30.245 56.376 -21.028 1.00 96.16 195 GLY H CA 1
ATOM 11020 C C . GLY E 2 195 ? 30.984 57.446 -20.249 1.00 96.75 195 GLY H C 1
ATOM 11021 O O . GLY E 2 195 ? 32.217 57.499 -20.285 1.00 93.94 195 GLY H O 1
ATOM 11022 N N . THR E 2 196 ? 30.258 58.299 -19.530 1.00 97.06 196 THR H N 1
ATOM 11023 C CA . THR E 2 196 ? 30.853 59.477 -18.914 1.00 100.40 196 THR H CA 1
ATOM 11024 C C . THR E 2 196 ? 30.850 59.471 -17.389 1.00 96.86 196 THR H C 1
ATOM 11025 O O . THR E 2 196 ? 31.777 60.023 -16.790 1.00 95.01 196 THR H O 1
ATOM 11029 N N . GLN E 2 197 ? 29.853 58.874 -16.740 1.00 95.61 197 GLN H N 1
ATOM 11030 C CA . GLN E 2 197 ? 29.826 58.839 -15.285 1.00 94.50 197 GLN H CA 1
ATOM 11031 C C . GLN E 2 197 ? 30.761 57.748 -14.780 1.00 94.01 197 GLN H C 1
ATOM 11032 O O . GLN E 2 197 ? 30.736 56.617 -15.274 1.00 93.42 197 GLN H O 1
ATOM 11034 N N . THR E 2 198 ? 31.595 58.097 -13.806 1.00 95.14 198 THR H N 1
ATOM 11035 C CA . THR E 2 198 ? 32.502 57.144 -13.184 1.00 92.74 198 THR H CA 1
ATOM 11036 C C . THR E 2 198 ? 31.806 56.483 -12.001 1.00 87.16 198 THR H C 1
ATOM 11037 O O . THR E 2 198 ? 31.018 57.121 -11.297 1.00 89.71 198 THR H O 1
ATOM 11041 N N . TYR E 2 199 ? 32.083 55.194 -11.800 1.00 82.06 199 TYR H N 1
ATOM 11042 C CA . TYR E 2 199 ? 31.523 54.433 -10.685 1.00 78.43 199 TYR H CA 1
ATOM 11043 C C . TYR E 2 199 ? 32.648 53.689 -9.985 1.00 68.61 199 TYR H C 1
ATOM 11044 O O . TYR E 2 199 ? 33.374 52.914 -10.615 1.00 65.57 199 TYR H O 1
ATOM 11053 N N . ILE E 2 200 ? 32.800 53.936 -8.690 1.00 66.75 200 ILE H N 1
ATOM 11054 C CA . ILE E 2 200 ? 33.842 53.311 -7.889 1.00 66.79 200 ILE H CA 1
ATOM 11055 C C . ILE E 2 200 ? 33.199 52.716 -6.650 1.00 63.40 200 ILE H C 1
ATOM 11056 O O . ILE E 2 200 ? 32.451 53.400 -5.941 1.00 62.20 200 ILE H O 1
ATOM 11061 N N . CYS E 2 201 ? 33.483 51.445 -6.389 1.00 61.09 201 CYS H N 1
ATOM 11062 C CA . CYS E 2 201 ? 33.040 50.830 -5.151 1.00 67.93 201 CYS H CA 1
ATOM 11063 C C . CYS E 2 201 ? 34.133 50.981 -4.098 1.00 60.76 201 CYS H C 1
ATOM 11064 O O . CYS E 2 201 ? 35.324 50.822 -4.386 1.00 62.46 201 CYS H O 1
ATOM 11067 N N . ASN E 2 202 ? 33.720 51.329 -2.889 1.00 60.54 202 ASN H N 1
ATOM 11068 C CA . ASN E 2 202 ? 34.623 51.494 -1.756 1.00 60.46 202 ASN H CA 1
ATOM 11069 C C . ASN E 2 202 ? 34.333 50.378 -0.764 1.00 55.68 202 ASN H C 1
ATOM 11070 O O . ASN E 2 202 ? 33.268 50.359 -0.135 1.00 59.36 202 ASN H O 1
ATOM 11075 N N . VAL E 2 203 ? 35.281 49.457 -0.622 1.00 55.10 203 VAL H N 1
ATOM 11076 C CA . VAL E 2 203 ? 35.122 48.270 0.206 1.00 55.54 203 VAL H CA 1
ATOM 11077 C C . VAL E 2 203 ? 35.954 48.458 1.467 1.00 52.91 203 VAL H C 1
ATOM 11078 O O . VAL E 2 203 ? 37.137 48.808 1.387 1.00 58.99 203 VAL H O 1
ATOM 11082 N N . ASN E 2 204 ? 35.350 48.219 2.629 1.00 48.09 204 ASN H N 1
ATOM 11083 C CA . ASN E 2 204 ? 36.075 48.333 3.889 1.00 46.89 204 ASN H CA 1
ATOM 11084 C C . ASN E 2 204 ? 35.897 47.064 4.703 1.00 48.04 204 ASN H C 1
ATOM 11085 O O . ASN E 2 204 ? 34.765 46.663 5.003 1.00 51.85 204 ASN H O 1
ATOM 11090 N N . HIS E 2 205 ? 37.015 46.458 5.088 1.00 49.97 205 HIS H N 1
ATOM 11091 C CA . HIS E 2 205 ? 37.032 45.293 5.967 1.00 50.52 205 HIS H CA 1
ATOM 11092 C C . HIS E 2 205 ? 37.795 45.673 7.239 1.00 48.38 205 HIS H C 1
ATOM 11093 O O . HIS E 2 205 ? 39.024 45.564 7.286 1.00 50.10 205 HIS H O 1
ATOM 11100 N N . LYS E 2 206 ? 37.064 46.131 8.264 1.00 52.25 206 LYS H N 1
ATOM 11101 C CA . LYS E 2 206 ? 37.708 46.544 9.512 1.00 53.74 206 LYS H CA 1
ATOM 11102 C C . LYS E 2 206 ? 38.529 45.435 10.157 1.00 49.31 206 LYS H C 1
ATOM 11103 O O . LYS E 2 206 ? 39.680 45.702 10.545 1.00 51.63 206 LYS H O 1
ATOM 11109 N N . PRO E 2 207 ? 38.030 44.194 10.299 1.00 45.32 207 PRO H N 1
ATOM 11110 C CA . PRO E 2 207 ? 38.830 43.149 10.973 1.00 44.65 207 PRO H CA 1
ATOM 11111 C C . PRO E 2 207 ? 40.242 42.972 10.447 1.00 48.21 207 PRO H C 1
ATOM 11112 O O . PRO E 2 207 ? 41.149 42.708 11.249 1.00 49.16 207 PRO H O 1
ATOM 11116 N N . SER E 2 208 ? 40.459 43.102 9.131 1.00 43.82 208 SER H N 1
ATOM 11117 C CA . SER E 2 208 ? 41.783 42.994 8.538 1.00 47.12 208 SER H CA 1
ATOM 11118 C C . SER E 2 208 ? 42.433 44.345 8.289 1.00 49.02 208 SER H C 1
ATOM 11119 O O . SER E 2 208 ? 43.537 44.390 7.732 1.00 53.06 208 SER H O 1
ATOM 11122 N N . ASN E 2 209 ? 41.756 45.436 8.642 1.00 44.45 209 ASN H N 1
ATOM 11123 C CA . ASN E 2 209 ? 42.235 46.793 8.368 1.00 51.05 209 ASN H CA 1
ATOM 11124 C C . ASN E 2 209 ? 42.584 46.973 6.893 1.00 52.01 209 ASN H C 1
ATOM 11125 O O . ASN E 2 209 ? 43.682 47.408 6.535 1.00 53.87 209 ASN H O 1
ATOM 11130 N N . THR E 2 210 ? 41.626 46.645 6.028 1.00 53.17 210 THR H N 1
ATOM 11131 C CA . THR E 2 210 ? 41.789 46.774 4.582 1.00 49.46 210 THR H CA 1
ATOM 11132 C C . THR E 2 210 ? 40.694 47.676 4.030 1.00 50.61 210 THR H C 1
ATOM 11133 O O . THR E 2 210 ? 39.516 47.497 4.358 1.00 49.51 210 THR H O 1
ATOM 11137 N N . LYS E 2 211 ? 41.088 48.648 3.206 1.00 50.70 211 LYS H N 1
ATOM 11138 C CA . LYS E 2 211 ? 40.154 49.419 2.400 1.00 52.75 211 LYS H CA 1
ATOM 11139 C C . LYS E 2 211 ? 40.554 49.272 0.937 1.00 47.77 211 LYS H C 1
ATOM 11140 O O . LYS E 2 211 ? 41.743 49.226 0.616 1.00 54.32 211 LYS H O 1
ATOM 11142 N N . VAL E 2 212 ? 39.563 49.188 0.054 1.00 46.29 212 VAL H N 1
ATOM 11143 C CA . VAL E 2 212 ? 39.817 49.029 -1.376 1.00 47.53 212 VAL H CA 1
ATOM 11144 C C . VAL E 2 212 ? 38.892 49.951 -2.153 1.00 48.10 212 VAL H C 1
ATOM 11145 O O . VAL E 2 212 ? 37.687 49.995 -1.889 1.00 63.92 212 VAL H O 1
ATOM 11149 N N . ASP E 2 213 ? 39.453 50.677 -3.119 1.00 49.30 213 ASP H N 1
ATOM 11150 C CA . ASP E 2 213 ? 38.678 51.426 -4.098 1.00 60.38 213 ASP H CA 1
ATOM 11151 C C . ASP E 2 213 ? 38.909 50.798 -5.467 1.00 53.86 213 ASP H C 1
ATOM 11152 O O . ASP E 2 213 ? 40.056 50.553 -5.858 1.00 57.99 213 ASP H O 1
ATOM 11157 N N . LYS E 2 214 ? 37.826 50.534 -6.192 1.00 55.57 214 LYS H N 1
ATOM 11158 C CA . LYS E 2 214 ? 37.923 49.870 -7.490 1.00 60.21 214 LYS H CA 1
ATOM 11159 C C . LYS E 2 214 ? 36.991 50.559 -8.472 1.00 56.79 214 LYS H C 1
ATOM 11160 O O . LYS E 2 214 ? 35.791 50.684 -8.207 1.00 57.64 214 LYS H O 1
ATOM 11166 N N . LYS E 2 215 ? 37.538 51.006 -9.600 1.00 59.31 215 LYS H N 1
ATOM 11167 C CA . LYS E 2 215 ? 36.709 51.557 -10.659 1.00 64.50 215 LYS H CA 1
ATOM 11168 C C . LYS E 2 215 ? 36.121 50.414 -11.474 1.00 64.88 215 LYS H C 1
ATOM 11169 O O . LYS E 2 215 ? 36.841 49.502 -11.893 1.00 59.77 215 LYS H O 1
ATOM 11171 N N . VAL E 2 216 ? 34.812 50.463 -11.695 1.00 65.89 216 VAL H N 1
ATOM 11172 C CA . VAL E 2 216 ? 34.098 49.419 -12.415 1.00 66.73 216 VAL H CA 1
ATOM 11173 C C . VAL E 2 216 ? 33.729 49.953 -13.791 1.00 74.76 216 VAL H C 1
ATOM 11174 O O . VAL E 2 216 ? 33.073 50.997 -13.904 1.00 72.90 216 VAL H O 1
ATOM 11178 N N . GLU E 2 217 ? 34.148 49.238 -14.832 1.00 80.47 217 GLU H N 1
ATOM 11179 C CA . GLU E 2 217 ? 33.760 49.558 -16.198 1.00 92.84 217 GLU H CA 1
ATOM 11180 C C . GLU E 2 217 ? 33.869 48.323 -17.088 1.00 100.19 217 GLU H C 1
ATOM 11181 O O . GLU E 2 217 ? 33.280 48.271 -18.169 1.00 103.76 217 GLU H O 1
ATOM 11187 N N . SER F 3 1 ? 18.286 35.900 40.766 1.00 84.92 2 SER L N 1
ATOM 11188 C CA . SER F 3 1 ? 18.301 36.549 39.462 1.00 83.93 2 SER L CA 1
ATOM 11189 C C . SER F 3 1 ? 16.912 36.530 38.839 1.00 78.93 2 SER L C 1
ATOM 11190 O O . SER F 3 1 ? 16.380 35.468 38.513 1.00 86.11 2 SER L O 1
ATOM 11192 N N . TYR F 3 2 ? 16.332 37.719 38.693 1.00 64.05 3 TYR L N 1
ATOM 11193 C CA . TYR F 3 2 ? 15.017 37.854 38.086 1.00 56.09 3 TYR L CA 1
ATOM 11194 C C . TYR F 3 2 ? 15.030 37.291 36.674 1.00 54.47 3 TYR L C 1
ATOM 11195 O O . TYR F 3 2 ? 16.038 37.352 35.966 1.00 58.65 3 TYR L O 1
ATOM 11204 N N . VAL F 3 3 ? 13.900 36.728 36.263 1.00 50.89 4 VAL L N 1
ATOM 11205 C CA . VAL F 3 3 ? 13.789 36.140 34.937 1.00 52.58 4 VAL L CA 1
ATOM 11206 C C . VAL F 3 3 ? 12.549 36.689 34.251 1.00 49.30 4 VAL L C 1
ATOM 11207 O O . VAL F 3 3 ? 11.445 36.625 34.801 1.00 51.66 4 VAL L O 1
ATOM 11211 N N . LEU F 3 4 ? 12.739 37.233 33.054 1.00 47.06 5 LEU L N 1
ATOM 11212 C CA . LEU F 3 4 ? 11.653 37.625 32.172 1.00 47.10 5 LEU L CA 1
ATOM 11213 C C . LEU F 3 4 ? 11.441 36.534 31.131 1.00 50.88 5 LEU L C 1
ATOM 11214 O O . LEU F 3 4 ? 12.405 35.925 30.660 1.00 53.54 5 LEU L O 1
ATOM 11219 N N . THR F 3 5 ? 10.177 36.286 30.782 1.00 51.56 6 THR L N 1
ATOM 11220 C CA . THR F 3 5 ? 9.803 35.251 29.823 1.00 47.34 6 THR L CA 1
ATOM 11221 C C . THR F 3 5 ? 8.941 35.859 28.728 1.00 44.77 6 THR L C 1
ATOM 11222 O O . THR F 3 5 ? 7.817 36.294 28.997 1.00 45.76 6 THR L O 1
ATOM 11226 N N . GLN F 3 6 ? 9.460 35.853 27.476 1.00 47.03 7 GLN L N 1
ATOM 11227 C CA . GLN F 3 6 ? 8.759 36.260 26.265 1.00 49.27 7 GLN L CA 1
ATOM 11228 C C . GLN F 3 6 ? 8.519 35.067 25.339 1.00 52.47 7 GLN L C 1
ATOM 11229 O O . GLN F 3 6 ? 9.319 34.125 25.307 1.00 48.85 7 GLN L O 1
ATOM 11235 N N . PRO F 3 7 ? 7.441 35.082 24.559 1.00 54.17 8 PRO L N 1
ATOM 11236 C CA . PRO F 3 7 ? 7.303 34.101 23.476 1.00 60.02 8 PRO L CA 1
ATOM 11237 C C . PRO F 3 7 ? 8.399 34.301 22.444 1.00 63.22 8 PRO L C 1
ATOM 11238 O O . PRO F 3 7 ? 8.801 35.443 22.171 1.00 60.57 8 PRO L O 1
ATOM 11242 N N . PRO F 3 8 ? 8.922 33.219 21.858 1.00 61.44 9 PRO L N 1
ATOM 11243 C CA . PRO F 3 8 ? 10.021 33.385 20.893 1.00 56.67 9 PRO L CA 1
ATOM 11244 C C . PRO F 3 8 ? 9.600 34.125 19.645 1.00 52.35 9 PRO L C 1
ATOM 11245 O O . PRO F 3 8 ? 10.417 34.842 19.057 1.00 46.71 9 PRO L O 1
ATOM 11249 N N . SER F 3 9 ? 8.342 33.993 19.230 1.00 52.01 10 SER L N 1
ATOM 11250 C CA . SER F 3 9 ? 7.899 34.608 17.991 1.00 52.30 10 SER L CA 1
ATOM 11251 C C . SER F 3 9 ? 6.411 34.915 18.069 1.00 54.84 10 SER L C 1
ATOM 11252 O O . SER F 3 9 ? 5.645 34.221 18.746 1.00 52.99 10 SER L O 1
ATOM 11255 N N . VAL F 3 10 ? 6.016 35.977 17.374 1.00 49.59 11 VAL L N 1
ATOM 11256 C CA . VAL F 3 10 ? 4.619 36.337 17.194 1.00 52.93 11 VAL L CA 1
ATOM 11257 C C . VAL F 3 10 ? 4.467 36.809 15.757 1.00 62.36 11 VAL L C 1
ATOM 11258 O O . VAL F 3 10 ? 5.312 37.552 15.248 1.00 63.94 11 VAL L O 1
ATOM 11262 N N . SER F 3 11 ? 3.404 36.354 15.094 1.00 63.80 12 SER L N 1
ATOM 11263 C CA . SER F 3 11 ? 3.165 36.697 13.701 1.00 69.22 12 SER L CA 1
ATOM 11264 C C . SER F 3 11 ? 1.760 37.256 13.536 1.00 68.69 12 SER L C 1
ATOM 11265 O O . SER F 3 11 ? 0.812 36.779 14.169 1.00 68.83 12 SER L O 1
ATOM 11268 N N . VAL F 3 12 ? 1.638 38.275 12.684 1.00 64.78 13 VAL L N 1
ATOM 11269 C CA . VAL F 3 12 ? 0.374 38.948 12.416 1.00 60.32 13 VAL L CA 1
ATOM 11270 C C . VAL F 3 12 ? 0.257 39.203 10.921 1.00 63.27 13 VAL L C 1
ATOM 11271 O O . VAL F 3 12 ? 1.246 39.197 10.186 1.00 62.32 13 VAL L O 1
ATOM 11275 N N . ALA F 3 13 ? -0.971 39.448 10.477 1.00 65.06 14 ALA L N 1
ATOM 11276 C CA . ALA F 3 13 ? -1.197 39.925 9.126 1.00 68.94 14 ALA L CA 1
ATOM 11277 C C . ALA F 3 13 ? -0.983 41.437 9.067 1.00 69.14 14 ALA L C 1
ATOM 11278 O O . ALA F 3 13 ? -1.083 42.125 10.086 1.00 65.47 14 ALA L O 1
ATOM 11280 N N . PRO F 3 14 ? -0.667 41.978 7.888 1.00 71.31 15 PRO L N 1
ATOM 11281 C CA . PRO F 3 14 ? -0.452 43.429 7.782 1.00 71.78 15 PRO L CA 1
ATOM 11282 C C . PRO F 3 14 ? -1.690 44.214 8.197 1.00 69.69 15 PRO L C 1
ATOM 11283 O O . PRO F 3 14 ? -2.821 43.850 7.869 1.00 66.99 15 PRO L O 1
ATOM 11287 N N . GLY F 3 15 ? -1.463 45.303 8.930 1.00 72.36 16 GLY L N 1
ATOM 11288 C CA . GLY F 3 15 ? -2.540 46.129 9.435 1.00 74.25 16 GLY L CA 1
ATOM 11289 C C . GLY F 3 15 ? -3.176 45.647 10.720 1.00 71.56 16 GLY L C 1
ATOM 11290 O O . GLY F 3 15 ? -3.943 46.402 11.333 1.00 68.43 16 GLY L O 1
ATOM 11291 N N . GLN F 3 16 ? -2.888 44.422 11.149 1.00 72.76 17 GLN L N 1
ATOM 11292 C CA . GLN F 3 16 ? -3.418 43.898 12.397 1.00 79.70 17 GLN L CA 1
ATOM 11293 C C . GLN F 3 16 ? -2.746 44.555 13.598 1.00 76.81 17 GLN L C 1
ATOM 11294 O O . GLN F 3 16 ? -1.817 45.357 13.473 1.00 80.77 17 GLN L O 1
ATOM 11300 N N . THR F 3 17 ? -3.222 44.178 14.780 1.00 63.00 18 THR L N 1
ATOM 11301 C CA . THR F 3 17 ? -2.603 44.554 16.043 1.00 60.87 18 THR L CA 1
ATOM 11302 C C . THR F 3 17 ? -1.743 43.393 16.532 1.00 55.89 18 THR L C 1
ATOM 11303 O O . THR F 3 17 ? -2.204 42.247 16.568 1.00 62.47 18 THR L O 1
ATOM 11305 N N . ALA F 3 18 ? -0.490 43.680 16.881 1.00 47.79 19 ALA L N 1
ATOM 11306 C CA . ALA F 3 18 ? 0.411 42.676 17.440 1.00 53.63 19 ALA L CA 1
ATOM 11307 C C . ALA F 3 18 ? 0.560 42.879 18.946 1.00 59.83 19 ALA L C 1
ATOM 11308 O O . ALA F 3 18 ? 0.683 44.013 19.420 1.00 57.41 19 ALA L O 1
ATOM 11310 N N . ARG F 3 19 ? 0.551 41.774 19.695 1.00 59.80 20 ARG L N 1
ATOM 11311 C CA . ARG F 3 19 ? 0.649 41.797 21.155 1.00 61.27 20 ARG L CA 1
ATOM 11312 C C . ARG F 3 19 ? 1.824 40.928 21.585 1.00 57.96 20 ARG L C 1
ATOM 11313 O O . ARG F 3 19 ? 1.787 39.703 21.426 1.00 56.44 20 ARG L O 1
ATOM 11321 N N . ILE F 3 20 ? 2.861 41.557 22.135 1.00 55.67 21 ILE L N 1
ATOM 11322 C CA . ILE F 3 20 ? 4.039 40.860 22.642 1.00 53.44 21 ILE L CA 1
ATOM 11323 C C . ILE F 3 20 ? 3.983 40.899 24.164 1.00 52.72 21 ILE L C 1
ATOM 11324 O O . ILE F 3 20 ? 3.938 41.982 24.756 1.00 49.67 21 ILE L O 1
ATOM 11329 N N . THR F 3 21 ? 3.983 39.729 24.798 1.00 47.10 22 THR L N 1
ATOM 11330 C CA . THR F 3 21 ? 3.885 39.641 26.247 1.00 50.89 22 THR L CA 1
ATOM 11331 C C . THR F 3 21 ? 5.255 39.411 26.876 1.00 48.81 22 THR L C 1
ATOM 11332 O O . THR F 3 21 ? 6.186 38.893 26.253 1.00 41.68 22 THR L O 1
ATOM 11336 N N . CYS F 3 22 ? 5.361 39.808 28.139 1.00 51.18 23 CYS L N 1
ATOM 11337 C CA . CYS F 3 22 ? 6.602 39.732 28.898 1.00 43.81 23 CYS L CA 1
ATOM 11338 C C . CYS F 3 22 ? 6.203 39.361 30.320 1.00 52.72 23 CYS L C 1
ATOM 11339 O O . CYS F 3 22 ? 5.553 40.151 31.012 1.00 45.46 23 CYS L O 1
ATOM 11342 N N . GLY F 3 23 ? 6.548 38.149 30.735 1.00 55.01 24 GLY L N 1
ATOM 11343 C CA . GLY F 3 23 ? 6.051 37.583 31.974 1.00 54.95 24 GLY L CA 1
ATOM 11344 C C . GLY F 3 23 ? 7.116 37.606 33.054 1.00 53.61 24 GLY L C 1
ATOM 11345 O O . GLY F 3 23 ? 8.301 37.408 32.778 1.00 47.38 24 GLY L O 1
ATOM 11346 N N . GLY F 3 24 ? 6.674 37.860 34.284 1.00 51.20 25 GLY L N 1
ATOM 11347 C CA . GLY F 3 24 ? 7.544 37.778 35.441 1.00 51.48 25 GLY L CA 1
ATOM 11348 C C . GLY F 3 24 ? 6.734 37.860 36.716 1.00 47.27 25 GLY L C 1
ATOM 11349 O O . GLY F 3 24 ? 5.617 38.391 36.731 1.00 48.91 25 GLY L O 1
ATOM 11350 N N . ASN F 3 25 ? 7.311 37.317 37.791 1.00 42.82 26 ASN L N 1
ATOM 11351 C CA . ASN F 3 25 ? 6.667 37.350 39.103 1.00 57.37 26 ASN L CA 1
ATOM 11352 C C . ASN F 3 25 ? 6.447 38.785 39.561 1.00 54.03 26 ASN L C 1
ATOM 11353 O O . ASN F 3 25 ? 7.415 39.514 39.804 1.00 52.87 26 ASN L O 1
ATOM 11358 N N . ASN F 3 26 ? 5.180 39.187 39.676 1.00 50.28 27 ASN L N 1
ATOM 11359 C CA . ASN F 3 26 ? 4.790 40.549 40.054 1.00 56.41 27 ASN L CA 1
ATOM 11360 C C . ASN F 3 26 ? 5.545 41.597 39.238 1.00 55.19 27 ASN L C 1
ATOM 11361 O O . ASN F 3 26 ? 6.098 42.565 39.767 1.00 48.92 27 ASN L O 1
ATOM 11366 N N . ILE F 3 27 ? 5.567 41.394 37.921 1.00 47.77 28 ILE L N 1
ATOM 11367 C CA . ILE F 3 27 ? 6.243 42.348 37.063 1.00 42.47 28 ILE L CA 1
ATOM 11368 C C . ILE F 3 27 ? 5.553 43.705 37.097 1.00 46.07 28 ILE L C 1
ATOM 11369 O O . ILE F 3 27 ? 6.199 44.727 36.832 1.00 39.29 28 ILE L O 1
ATOM 11374 N N . GLY F 3 28 ? 4.259 43.749 37.433 1.00 41.42 29 GLY L N 1
ATOM 11375 C CA . GLY F 3 28 ? 3.543 45.015 37.482 1.00 40.71 29 GLY L CA 1
ATOM 11376 C C . GLY F 3 28 ? 4.014 45.940 38.590 1.00 40.47 29 GLY L C 1
ATOM 11377 O O . GLY F 3 28 ? 3.627 47.118 38.606 1.00 40.43 29 GLY L O 1
ATOM 11378 N N . GLY F 3 29 ? 4.841 45.435 39.497 1.00 40.96 30 GLY L N 1
ATOM 11379 C CA . GLY F 3 29 ? 5.504 46.250 40.493 1.00 52.17 30 GLY L CA 1
ATOM 11380 C C . GLY F 3 29 ? 6.830 46.834 40.060 1.00 50.12 30 GLY L C 1
ATOM 11381 O O . GLY F 3 29 ? 7.390 47.659 40.785 1.00 41.44 30 GLY L O 1
ATOM 11382 N N . LYS F 3 30 ? 7.345 46.421 38.901 1.00 43.59 31 LYS L N 1
ATOM 11383 C CA . LYS F 3 30 ? 8.584 46.938 38.335 1.00 42.22 31 LYS L CA 1
ATOM 11384 C C . LYS F 3 30 ? 8.281 47.869 37.175 1.00 33.38 31 LYS L C 1
ATOM 11385 O O . LYS F 3 30 ? 7.202 47.821 36.587 1.00 38.32 31 LYS L O 1
ATOM 11391 N N . SER F 3 31 ? 9.239 48.740 36.854 1.00 33.24 32 SER L N 1
ATOM 11392 C CA . SER F 3 31 ? 9.114 49.547 35.646 1.00 33.34 32 SER L CA 1
ATOM 11393 C C . SER F 3 31 ? 9.604 48.728 34.452 1.00 30.39 32 SER L C 1
ATOM 11394 O O . SER F 3 31 ? 10.692 48.145 34.506 1.00 30.38 32 SER L O 1
ATOM 11397 N N . VAL F 3 32 ? 8.808 48.675 33.383 1.00 31.67 33 VAL L N 1
ATOM 11398 C CA . VAL F 3 32 ? 9.110 47.839 32.220 1.00 34.12 33 VAL L CA 1
ATOM 11399 C C . VAL F 3 32 ? 9.353 48.723 31.000 1.00 30.02 33 VAL L C 1
ATOM 11400 O O . VAL F 3 32 ? 8.586 49.650 30.718 1.00 36.38 33 VAL L O 1
ATOM 11404 N N . HIS F 3 33 ? 10.436 48.437 30.293 1.00 32.51 34 HIS L N 1
ATOM 11405 C CA . HIS F 3 33 ? 10.879 49.210 29.150 1.00 34.74 34 HIS L CA 1
ATOM 11406 C C . HIS F 3 33 ? 11.059 48.244 27.978 1.00 34.27 34 HIS L C 1
ATOM 11407 O O . HIS F 3 33 ? 11.358 47.060 28.174 1.00 37.55 34 HIS L O 1
ATOM 11414 N N . TRP F 3 34 ? 10.875 48.746 26.759 1.00 36.08 35 TRP L N 1
ATOM 11415 C CA . TRP F 3 34 ? 10.821 47.886 25.578 1.00 40.76 35 TRP L CA 1
ATOM 11416 C C . TRP F 3 34 ? 11.761 48.424 24.508 1.00 43.02 35 TRP L C 1
ATOM 11417 O O . TRP F 3 34 ? 11.807 49.636 24.272 1.00 37.35 35 TRP L O 1
ATOM 11428 N N . TYR F 3 35 ? 12.516 47.522 23.867 1.00 37.92 36 TYR L N 1
ATOM 11429 C CA . TYR F 3 35 ? 13.437 47.902 22.799 1.00 40.90 36 TYR L CA 1
ATOM 11430 C C . TYR F 3 35 ? 13.098 47.145 21.521 1.00 43.08 36 TYR L C 1
ATOM 11431 O O . TYR F 3 35 ? 12.759 45.955 21.563 1.00 45.99 36 TYR L O 1
ATOM 11440 N N . GLN F 3 36 ? 13.196 47.847 20.393 1.00 42.81 37 GLN L N 1
ATOM 11441 C CA . GLN F 3 36 ? 13.015 47.280 19.056 1.00 42.89 37 GLN L CA 1
ATOM 11442 C C . GLN F 3 36 ? 14.370 47.153 18.372 1.00 47.02 37 GLN L C 1
ATOM 11443 O O . GLN F 3 36 ? 15.008 48.166 18.064 1.00 48.76 37 GLN L O 1
ATOM 11449 N N . GLN F 3 37 ? 14.796 45.922 18.102 1.00 47.60 38 GLN L N 1
ATOM 11450 C CA . GLN F 3 37 ? 16.050 45.690 17.399 1.00 55.65 38 GLN L CA 1
ATOM 11451 C C . GLN F 3 37 ? 15.803 44.963 16.080 1.00 54.58 38 GLN L C 1
ATOM 11452 O O . GLN F 3 37 ? 15.175 43.898 16.054 1.00 49.50 38 GLN L O 1
ATOM 11458 N N . LYS F 3 38 ? 16.301 45.542 15.002 1.00 60.02 39 LYS L N 1
ATOM 11459 C CA . LYS F 3 38 ? 16.390 44.929 13.685 1.00 62.27 39 LYS L CA 1
ATOM 11460 C C . LYS F 3 38 ? 17.694 44.140 13.566 1.00 66.63 39 LYS L C 1
ATOM 11461 O O . LYS F 3 38 ? 18.621 44.339 14.360 1.00 60.70 39 LYS L O 1
ATOM 11467 N N . PRO F 3 39 ? 17.799 43.218 12.596 1.00 73.04 40 PRO L N 1
ATOM 11468 C CA . PRO F 3 39 ? 18.925 42.259 12.621 1.00 74.41 40 PRO L CA 1
ATOM 11469 C C . PRO F 3 39 ? 20.310 42.893 12.599 1.00 70.59 40 PRO L C 1
ATOM 11470 O O . PRO F 3 39 ? 21.236 42.352 13.220 1.00 68.69 40 PRO L O 1
ATOM 11474 N N . GLY F 3 40 ? 20.487 44.020 11.917 1.00 64.94 41 GLY L N 1
ATOM 11475 C CA . GLY F 3 40 ? 21.800 44.630 11.857 1.00 73.72 41 GLY L CA 1
ATOM 11476 C C . GLY F 3 40 ? 22.175 45.541 13.013 1.00 80.05 41 GLY L C 1
ATOM 11477 O O . GLY F 3 40 ? 23.285 45.446 13.552 1.00 75.00 41 GLY L O 1
ATOM 11478 N N . GLN F 3 41 ? 21.250 46.405 13.422 1.00 78.70 42 GLN L N 1
ATOM 11479 C CA . GLN F 3 41 ? 21.584 47.637 14.113 1.00 72.44 42 GLN L CA 1
ATOM 11480 C C . GLN F 3 41 ? 21.361 47.543 15.624 1.00 59.50 42 GLN L C 1
ATOM 11481 O O . GLN F 3 41 ? 21.034 46.492 16.179 1.00 56.17 42 GLN L O 1
ATOM 11487 N N . ALA F 3 42 ? 21.528 48.669 16.288 1.00 51.87 43 ALA L N 1
ATOM 11488 C CA . ALA F 3 42 ? 21.439 48.827 17.729 1.00 47.96 43 ALA L CA 1
ATOM 11489 C C . ALA F 3 42 ? 19.981 48.845 18.192 1.00 45.57 43 ALA L C 1
ATOM 11490 O O . ALA F 3 42 ? 19.082 49.213 17.434 1.00 45.07 43 ALA L O 1
ATOM 11492 N N . PRO F 3 43 ? 19.715 48.460 19.438 1.00 51.17 44 PRO L N 1
ATOM 11493 C CA . PRO F 3 43 ? 18.343 48.563 19.946 1.00 44.95 44 PRO L CA 1
ATOM 11494 C C . PRO F 3 43 ? 17.861 50.005 19.944 1.00 43.57 44 PRO L C 1
ATOM 11495 O O . PRO F 3 43 ? 18.647 50.945 20.066 1.00 44.71 44 PRO L O 1
ATOM 11499 N N . VAL F 3 44 ? 16.551 50.161 19.740 1.00 46.62 45 VAL L N 1
ATOM 11500 C CA . VAL F 3 44 ? 15.857 51.444 19.793 1.00 40.06 45 VAL L CA 1
ATOM 11501 C C . VAL F 3 44 ? 14.776 51.363 20.877 1.00 43.53 45 VAL L C 1
ATOM 11502 O O . VAL F 3 44 ? 13.917 50.467 20.840 1.00 36.81 45 VAL L O 1
ATOM 11506 N N . LEU F 3 45 ? 14.813 52.310 21.820 1.00 45.39 46 LEU L N 1
ATOM 11507 C CA . LEU F 3 45 ? 13.826 52.402 22.898 1.00 44.00 46 LEU L CA 1
ATOM 11508 C C . LEU F 3 45 ? 12.457 52.794 22.343 1.00 47.71 46 LEU L C 1
ATOM 11509 O O . LEU F 3 45 ? 12.291 53.903 21.833 1.00 40.38 46 LEU L O 1
ATOM 11514 N N . VAL F 3 46 ? 11.461 51.915 22.464 1.00 45.04 47 VAL L N 1
ATOM 11515 C CA . VAL F 3 46 ? 10.134 52.228 21.952 1.00 47.46 47 VAL L CA 1
ATOM 11516 C C . VAL F 3 46 ? 9.106 52.471 23.058 1.00 44.69 47 VAL L C 1
ATOM 11517 O O . VAL F 3 46 ? 8.120 53.176 22.821 1.00 47.85 47 VAL L O 1
ATOM 11521 N N . VAL F 3 47 ? 9.302 51.917 24.253 1.00 36.39 48 VAL L N 1
ATOM 11522 C CA . VAL F 3 47 ? 8.459 52.228 25.407 1.00 41.46 48 VAL L CA 1
ATOM 11523 C C . VAL F 3 47 ? 9.352 52.288 26.637 1.00 37.06 48 VAL L C 1
ATOM 11524 O O . VAL F 3 47 ? 10.251 51.453 26.794 1.00 34.49 48 VAL L O 1
ATOM 11528 N N . TYR F 3 48 ? 9.112 53.270 27.509 1.00 40.19 49 TYR L N 1
ATOM 11529 C CA . TYR F 3 48 ? 9.733 53.262 28.827 1.00 39.70 49 TYR L CA 1
ATOM 11530 C C . TYR F 3 48 ? 8.692 53.558 29.907 1.00 42.69 49 TYR L C 1
ATOM 11531 O O . TYR F 3 48 ? 7.614 54.104 29.640 1.00 38.22 49 TYR L O 1
ATOM 11540 N N . ASP F 3 49 ? 9.038 53.183 31.140 1.00 40.92 50 ASP L N 1
ATOM 11541 C CA . ASP F 3 49 ? 8.177 53.391 32.312 1.00 39.40 50 ASP L CA 1
ATOM 11542 C C . ASP F 3 49 ? 6.794 52.771 32.105 1.00 37.22 50 ASP L C 1
ATOM 11543 O O . ASP F 3 49 ? 5.769 53.412 32.333 1.00 40.09 50 ASP L O 1
ATOM 11548 N N . ASP F 3 50 ? 6.785 51.513 31.634 1.00 39.59 51 ASP L N 1
ATOM 11549 C CA . ASP F 3 50 ? 5.598 50.687 31.390 1.00 38.84 51 ASP L CA 1
ATOM 11550 C C . ASP F 3 50 ? 4.840 51.090 30.136 1.00 48.09 51 ASP L C 1
ATOM 11551 O O . ASP F 3 50 ? 4.394 50.236 29.357 1.00 45.43 51 ASP L O 1
ATOM 11556 N N . ARG F 3 51 ? 4.680 52.392 29.945 1.00 41.13 52 ARG L N 1
ATOM 11557 C CA . ARG F 3 51 ? 3.634 52.858 29.049 1.00 45.73 52 ARG L CA 1
ATOM 11558 C C . ARG F 3 51 ? 3.913 54.233 28.454 1.00 45.45 52 ARG L C 1
ATOM 11559 O O . ARG F 3 51 ? 2.987 54.822 27.887 1.00 47.42 52 ARG L O 1
ATOM 11567 N N . ASP F 3 52 ? 5.119 54.782 28.572 1.00 41.71 53 ASP L N 1
ATOM 11568 C CA . ASP F 3 52 ? 5.424 56.092 28.012 1.00 47.64 53 ASP L CA 1
ATOM 11569 C C . ASP F 3 52 ? 6.176 55.956 26.689 1.00 45.10 53 ASP L C 1
ATOM 11570 O O . ASP F 3 52 ? 6.938 55.009 26.475 1.00 47.90 53 ASP L O 1
ATOM 11575 N N . ARG F 3 53 ? 5.960 56.915 25.805 1.00 53.15 54 ARG L N 1
ATOM 11576 C CA . ARG F 3 53 ? 6.587 56.862 24.494 1.00 55.20 54 ARG L CA 1
ATOM 11577 C C . ARG F 3 53 ? 7.683 57.903 24.399 1.00 47.83 54 ARG L C 1
ATOM 11578 O O . ARG F 3 53 ? 7.446 59.067 24.747 1.00 48.50 54 ARG L O 1
ATOM 11586 N N . PRO F 3 54 ? 8.877 57.551 23.934 1.00 47.57 55 PRO L N 1
ATOM 11587 C CA . PRO F 3 54 ? 9.889 58.583 23.697 1.00 54.41 55 PRO L CA 1
ATOM 11588 C C . PRO F 3 54 ? 9.516 59.423 22.482 1.00 55.23 55 PRO L C 1
ATOM 11589 O O . PRO F 3 54 ? 8.703 59.012 21.646 1.00 51.97 55 PRO L O 1
ATOM 11593 N N . SER F 3 55 ? 10.109 60.620 22.421 1.00 55.36 56 SER L N 1
ATOM 11594 C CA . SER F 3 55 ? 9.994 61.454 21.239 1.00 65.17 56 SER L CA 1
ATOM 11595 C C . SER F 3 55 ? 10.324 60.671 19.972 1.00 66.35 56 SER L C 1
ATOM 11596 O O . SER F 3 55 ? 11.286 59.910 19.925 1.00 66.24 56 SER L O 1
ATOM 11599 N N . GLY F 3 56 ? 9.493 60.871 18.955 1.00 65.34 57 GLY L N 1
ATOM 11600 C CA . GLY F 3 56 ? 9.717 60.298 17.655 1.00 65.59 57 GLY L CA 1
ATOM 11601 C C . GLY F 3 56 ? 9.246 58.873 17.490 1.00 67.21 57 GLY L C 1
ATOM 11602 O O . GLY F 3 56 ? 9.463 58.283 16.421 1.00 66.72 57 GLY L O 1
ATOM 11603 N N . ILE F 3 57 ? 8.622 58.293 18.507 1.00 63.21 58 ILE L N 1
ATOM 11604 C CA . ILE F 3 57 ? 8.074 56.945 18.389 1.00 62.30 58 ILE L CA 1
ATOM 11605 C C . ILE F 3 57 ? 6.611 57.058 17.975 1.00 70.80 58 ILE L C 1
ATOM 11606 O O . ILE F 3 57 ? 5.874 57.887 18.529 1.00 69.31 58 ILE L O 1
ATOM 11611 N N . PRO F 3 58 ? 6.148 56.267 17.005 1.00 78.12 59 PRO L N 1
ATOM 11612 C CA . PRO F 3 58 ? 4.737 56.344 16.612 1.00 80.54 59 PRO L CA 1
ATOM 11613 C C . PRO F 3 58 ? 3.816 55.976 17.764 1.00 75.00 59 PRO L C 1
ATOM 11614 O O . PRO F 3 58 ? 4.125 55.111 18.589 1.00 69.09 59 PRO L O 1
ATOM 11618 N N . GLU F 3 59 ? 2.662 56.646 17.810 1.00 76.96 60 GLU L N 1
ATOM 11619 C CA . GLU F 3 59 ? 1.663 56.309 18.815 1.00 76.57 60 GLU L CA 1
ATOM 11620 C C . GLU F 3 59 ? 1.188 54.865 18.680 1.00 68.25 60 GLU L C 1
ATOM 11621 O O . GLU F 3 59 ? 0.752 54.273 19.673 1.00 65.27 60 GLU L O 1
ATOM 11627 N N . ARG F 3 60 ? 1.286 54.276 17.485 1.00 63.03 61 ARG L N 1
ATOM 11628 C CA . ARG F 3 60 ? 0.918 52.874 17.304 1.00 61.77 61 ARG L CA 1
ATOM 11629 C C . ARG F 3 60 ? 1.583 51.956 18.323 1.00 57.61 61 ARG L C 1
ATOM 11630 O O . ARG F 3 60 ? 1.087 50.850 18.569 1.00 52.11 61 ARG L O 1
ATOM 11638 N N . PHE F 3 61 ? 2.694 52.384 18.914 1.00 52.94 62 PHE L N 1
ATOM 11639 C CA . PHE F 3 61 ? 3.388 51.603 19.927 1.00 55.44 62 PHE L CA 1
ATOM 11640 C C . PHE F 3 61 ? 2.898 52.038 21.305 1.00 55.19 62 PHE L C 1
ATOM 11641 O O . PHE F 3 61 ? 2.972 53.223 21.650 1.00 52.61 62 PHE L O 1
ATOM 11649 N N . SER F 3 62 ? 2.391 51.086 22.082 1.00 56.26 63 SER L N 1
ATOM 11650 C CA . SER F 3 62 ? 1.932 51.387 23.430 1.00 63.02 63 SER L CA 1
ATOM 11651 C C . SER F 3 62 ? 2.142 50.162 24.307 1.00 58.30 63 SER L C 1
ATOM 11652 O O . SER F 3 62 ? 2.010 49.025 23.845 1.00 60.13 63 SER L O 1
ATOM 11655 N N . GLY F 3 63 ? 2.488 50.401 25.565 1.00 55.87 64 GLY L N 1
ATOM 11656 C CA . GLY F 3 63 ? 2.751 49.317 26.488 1.00 46.15 64 GLY L CA 1
ATOM 11657 C C . GLY F 3 63 ? 1.861 49.389 27.707 1.00 45.48 64 GLY L C 1
ATOM 11658 O O . GLY F 3 63 ? 1.279 50.437 28.007 1.00 46.66 64 GLY L O 1
ATOM 11659 N N . SER F 3 64 ? 1.731 48.269 28.406 1.00 47.59 65 SER L N 1
ATOM 11660 C CA . SER F 3 64 ? 1.027 48.229 29.673 1.00 52.97 65 SER L CA 1
ATOM 11661 C C . SER F 3 64 ? 1.716 47.207 30.558 1.00 51.39 65 SER L C 1
ATOM 11662 O O . SER F 3 64 ? 2.482 46.362 30.083 1.00 52.51 65 SER L O 1
ATOM 11665 N N . ASN F 3 65 ? 1.449 47.305 31.857 1.00 45.05 66 ASN L N 1
ATOM 11666 C CA . ASN F 3 65 ? 2.073 46.440 32.847 1.00 41.84 66 ASN L CA 1
ATOM 11667 C C . ASN F 3 65 ? 1.125 46.300 34.028 1.00 51.69 66 ASN L C 1
ATOM 11668 O O . ASN F 3 65 ? 0.670 47.309 34.575 1.00 53.20 66 ASN L O 1
ATOM 11673 N N . SER F 3 66 ? 0.830 45.058 34.411 1.00 54.15 67 SER L N 1
ATOM 11674 C CA . SER F 3 66 ? -0.023 44.762 35.556 1.00 58.12 67 SER L CA 1
ATOM 11675 C C . SER F 3 66 ? 0.152 43.299 35.922 1.00 59.14 67 SER L C 1
ATOM 11676 O O . SER F 3 66 ? 0.437 42.466 35.059 1.00 65.37 67 SER L O 1
ATOM 11679 N N . GLY F 3 67 ? -0.018 43.001 37.200 1.00 56.53 68 GLY L N 1
ATOM 11680 C CA . GLY F 3 67 ? 0.022 41.617 37.643 1.00 53.28 68 GLY L CA 1
ATOM 11681 C C . GLY F 3 67 ? 1.340 40.953 37.293 1.00 57.26 68 GLY L C 1
ATOM 11682 O O . GLY F 3 67 ? 2.421 41.448 37.631 1.00 59.32 68 GLY L O 1
ATOM 11683 N N . ASP F 3 68 ? 1.262 39.821 36.591 1.00 57.18 69 ASP L N 1
ATOM 11684 C CA . ASP F 3 68 ? 2.435 39.024 36.259 1.00 62.96 69 ASP L CA 1
ATOM 11685 C C . ASP F 3 68 ? 2.813 39.107 34.785 1.00 62.72 69 ASP L C 1
ATOM 11686 O O . ASP F 3 68 ? 3.695 38.361 34.339 1.00 66.37 69 ASP L O 1
ATOM 11691 N N . THR F 3 69 ? 2.185 39.994 34.015 1.00 57.01 70 THR L N 1
ATOM 11692 C CA . THR F 3 69 ? 2.470 40.086 32.587 1.00 54.82 70 THR L CA 1
ATOM 11693 C C . THR F 3 69 ? 2.446 41.538 32.131 1.00 50.82 70 THR L C 1
ATOM 11694 O O . THR F 3 69 ? 1.473 42.264 32.368 1.00 46.26 70 THR L O 1
ATOM 11698 N N . ALA F 3 70 ? 3.517 41.950 31.467 1.00 44.80 71 ALA L N 1
ATOM 11699 C CA . ALA F 3 70 ? 3.571 43.225 30.781 1.00 37.18 71 ALA L CA 1
ATOM 11700 C C . ALA F 3 70 ? 3.487 42.949 29.290 1.00 46.10 71 ALA L C 1
ATOM 11701 O O . ALA F 3 70 ? 3.826 41.855 28.827 1.00 48.03 71 ALA L O 1
ATOM 11703 N N . SER F 3 71 ? 3.009 43.930 28.540 1.00 43.30 72 SER L N 1
ATOM 11704 C CA . SER F 3 71 ? 2.752 43.696 27.132 1.00 52.92 72 SER L CA 1
ATOM 11705 C C . SER F 3 71 ? 3.056 44.947 26.328 1.00 50.99 72 SER L C 1
ATOM 11706 O O . SER F 3 71 ? 2.836 46.070 26.790 1.00 46.83 72 SER L O 1
ATOM 11709 N N . LEU F 3 72 ? 3.570 44.729 25.126 1.00 48.09 73 LEU L N 1
ATOM 11710 C CA . LEU F 3 72 ? 3.721 45.763 24.113 1.00 44.48 73 LEU L CA 1
ATOM 11711 C C . LEU F 3 72 ? 2.710 45.467 23.013 1.00 48.55 73 LEU L C 1
ATOM 11712 O O . LEU F 3 72 ? 2.731 44.380 22.421 1.00 49.57 73 LEU L O 1
ATOM 11717 N N . THR F 3 73 ? 1.830 46.424 22.745 1.00 51.01 74 THR L N 1
ATOM 11718 C CA . THR F 3 73 ? 0.815 46.292 21.709 1.00 61.37 74 THR L CA 1
ATOM 11719 C C . THR F 3 73 ? 1.117 47.252 20.565 1.00 60.89 74 THR L C 1
ATOM 11720 O O . THR F 3 73 ? 1.266 48.461 20.783 1.00 58.27 74 THR L O 1
ATOM 11724 N N . ILE F 3 74 ? 1.206 46.706 19.352 1.00 57.78 75 ILE L N 1
ATOM 11725 C CA . ILE F 3 74 ? 1.531 47.471 18.157 1.00 58.44 75 ILE L CA 1
ATOM 11726 C C . ILE F 3 74 ? 0.293 47.480 17.267 1.00 62.39 75 ILE L C 1
ATOM 11727 O O . ILE F 3 74 ? -0.098 46.442 16.713 1.00 63.09 75 ILE L O 1
ATOM 11732 N N . SER F 3 75 ? -0.322 48.653 17.129 1.00 57.00 76 SER L N 1
ATOM 11733 C CA . SER F 3 75 ? -1.489 48.822 16.281 1.00 66.82 76 SER L CA 1
ATOM 11734 C C . SER F 3 75 ? -1.065 49.061 14.831 1.00 69.43 76 SER L C 1
ATOM 11735 O O . SER F 3 75 ? 0.040 49.536 14.550 1.00 61.61 76 SER L O 1
ATOM 11738 N N . ARG F 3 76 ? -1.966 48.715 13.911 1.00 68.09 77 ARG L N 1
ATOM 11739 C CA . ARG F 3 76 ? -1.784 48.928 12.474 1.00 60.11 77 ARG L CA 1
ATOM 11740 C C . ARG F 3 76 ? -0.389 48.485 12.027 1.00 55.11 77 ARG L C 1
ATOM 11741 O O . ARG F 3 76 ? 0.407 49.258 11.488 1.00 53.48 77 ARG L O 1
ATOM 11749 N N . VAL F 3 77 ? -0.115 47.197 12.275 1.00 53.80 78 VAL L N 1
ATOM 11750 C CA . VAL F 3 77 ? 1.229 46.646 12.127 1.00 55.23 78 VAL L CA 1
ATOM 11751 C C . VAL F 3 77 ? 1.740 46.848 10.709 1.00 57.17 78 VAL L C 1
ATOM 11752 O O . VAL F 3 77 ? 1.073 46.487 9.731 1.00 51.13 78 VAL L O 1
ATOM 11754 N N . ASP F 3 78 ? 2.947 47.396 10.601 1.00 58.82 79 ASP L N 1
ATOM 11755 C CA . ASP F 3 78 ? 3.651 47.624 9.345 1.00 62.38 79 ASP L CA 1
ATOM 11756 C C . ASP F 3 78 ? 4.695 46.532 9.128 1.00 55.52 79 ASP L C 1
ATOM 11757 O O . ASP F 3 78 ? 5.275 46.011 10.085 1.00 46.15 79 ASP L O 1
ATOM 11762 N N . ALA F 3 79 ? 4.949 46.199 7.858 1.00 60.17 80 ALA L N 1
ATOM 11763 C CA . ALA F 3 79 ? 5.998 45.225 7.564 1.00 59.81 80 ALA L CA 1
ATOM 11764 C C . ALA F 3 79 ? 7.363 45.720 8.029 1.00 59.84 80 ALA L C 1
ATOM 11765 O O . ALA F 3 79 ? 8.247 44.910 8.332 1.00 60.80 80 ALA L O 1
ATOM 11767 N N . GLY F 3 80 ? 7.553 47.040 8.091 1.00 59.58 81 GLY L N 1
ATOM 11768 C CA . GLY F 3 80 ? 8.745 47.618 8.675 1.00 58.87 81 GLY L CA 1
ATOM 11769 C C . GLY F 3 80 ? 8.831 47.510 10.186 1.00 56.49 81 GLY L C 1
ATOM 11770 O O . GLY F 3 80 ? 9.843 47.915 10.764 1.00 55.66 81 GLY L O 1
ATOM 11771 N N . ASP F 3 81 ? 7.794 46.988 10.839 1.00 51.24 82 ASP L N 1
ATOM 11772 C CA . ASP F 3 81 ? 7.828 46.740 12.276 1.00 56.73 82 ASP L CA 1
ATOM 11773 C C . ASP F 3 81 ? 8.394 45.367 12.609 1.00 56.92 82 ASP L C 1
ATOM 11774 O O . ASP F 3 81 ? 8.509 45.022 13.796 1.00 48.43 82 ASP L O 1
ATOM 11779 N N . GLU F 3 82 ? 8.737 44.584 11.588 1.00 54.39 83 GLU L N 1
ATOM 11780 C CA . GLU F 3 82 ? 9.424 43.314 11.788 1.00 58.38 83 GLU L CA 1
ATOM 11781 C C . GLU F 3 82 ? 10.749 43.555 12.495 1.00 59.41 83 GLU L C 1
ATOM 11782 O O . GLU F 3 82 ? 11.596 44.307 11.999 1.00 55.93 83 GLU L O 1
ATOM 11788 N N . ALA F 3 83 ? 10.913 42.935 13.662 1.00 55.80 84 ALA L N 1
ATOM 11789 C CA . ALA F 3 83 ? 12.090 43.144 14.496 1.00 53.69 84 ALA L CA 1
ATOM 11790 C C . ALA F 3 83 ? 12.033 42.167 15.661 1.00 52.32 84 ALA L C 1
ATOM 11791 O O . ALA F 3 83 ? 11.036 41.467 15.863 1.00 60.90 84 ALA L O 1
ATOM 11793 N N . ASP F 3 84 ? 13.120 42.131 16.426 1.00 43.98 85 ASP L N 1
ATOM 11794 C CA . ASP F 3 84 ? 13.149 41.412 17.691 1.00 47.23 85 ASP L CA 1
ATOM 11795 C C . ASP F 3 84 ? 12.863 42.423 18.798 1.00 50.46 85 ASP L C 1
ATOM 11796 O O . ASP F 3 84 ? 13.538 43.457 18.883 1.00 54.49 85 ASP L O 1
ATOM 11801 N N . TYR F 3 85 ? 11.839 42.150 19.612 1.00 49.59 86 TYR L N 1
ATOM 11802 C CA . TYR F 3 85 ? 11.378 43.074 20.648 1.00 46.21 86 TYR L CA 1
ATOM 11803 C C . TYR F 3 85 ? 11.766 42.528 22.014 1.00 46.99 86 TYR L C 1
ATOM 11804 O O . TYR F 3 85 ? 11.417 41.393 22.358 1.00 52.77 86 TYR L O 1
ATOM 11813 N N . PHE F 3 86 ? 12.492 43.336 22.782 1.00 46.97 87 PHE L N 1
ATOM 11814 C CA . PHE F 3 86 ? 13.028 42.931 24.071 1.00 46.12 87 PHE L CA 1
ATOM 11815 C C . PHE F 3 86 ? 12.397 43.780 25.164 1.00 44.38 87 PHE L C 1
ATOM 11816 O O . PHE F 3 86 ? 12.440 45.013 25.096 1.00 39.09 87 PHE L O 1
ATOM 11824 N N . CYS F 3 87 ? 11.820 43.125 26.164 1.00 46.59 88 CYS L N 1
ATOM 11825 C CA . CYS F 3 87 ? 11.433 43.818 27.380 1.00 45.37 88 CYS L CA 1
ATOM 11826 C C . CYS F 3 87 ? 12.617 43.822 28.340 1.00 40.89 88 CYS L C 1
ATOM 11827 O O . CYS F 3 87 ? 13.506 42.967 28.262 1.00 38.97 88 CYS L O 1
ATOM 11830 N N . GLN F 3 88 ? 12.629 44.805 29.244 1.00 37.49 89 GLN L N 1
ATOM 11831 C CA . GLN F 3 88 ? 13.780 45.042 30.101 1.00 32.17 89 GLN L CA 1
ATOM 11832 C C . GLN F 3 88 ? 13.293 45.617 31.431 1.00 35.37 89 GLN L C 1
ATOM 11833 O O . GLN F 3 88 ? 12.429 46.490 31.451 1.00 31.39 89 GLN L O 1
ATOM 11839 N N . VAL F 3 89 ? 13.841 45.109 32.531 1.00 35.46 90 VAL L N 1
ATOM 11840 C CA . VAL F 3 89 ? 13.658 45.719 33.844 1.00 35.73 90 VAL L CA 1
ATOM 11841 C C . VAL F 3 89 ? 15.031 45.896 34.475 1.00 35.37 90 VAL L C 1
ATOM 11842 O O . VAL F 3 89 ? 16.035 45.361 33.999 1.00 33.41 90 VAL L O 1
ATOM 11846 N N . TRP F 3 90 ? 15.071 46.685 35.545 1.00 33.90 91 TRP L N 1
ATOM 11847 C CA . TRP F 3 90 ? 16.246 46.769 36.400 1.00 27.93 91 TRP L CA 1
ATOM 11848 C C . TRP F 3 90 ? 15.920 46.040 37.693 1.00 32.62 91 TRP L C 1
ATOM 11849 O O . TRP F 3 90 ? 14.974 46.415 38.398 1.00 31.39 91 TRP L O 1
ATOM 11860 N N . ASP F 3 91 ? 16.690 44.995 37.988 1.00 29.81 92 ASP L N 1
ATOM 11861 C CA . ASP F 3 91 ? 16.463 44.169 39.166 1.00 36.95 92 ASP L CA 1
ATOM 11862 C C . ASP F 3 91 ? 17.190 44.819 40.335 1.00 34.11 92 ASP L C 1
ATOM 11863 O O . ASP F 3 91 ? 18.430 44.803 40.396 1.00 29.67 92 ASP L O 1
ATOM 11868 N N . ASN F 3 92 ? 16.423 45.433 41.240 1.00 36.70 93 ASN L N 1
ATOM 11869 C CA . ASN F 3 92 ? 17.017 46.094 42.398 1.00 32.45 93 ASN L CA 1
ATOM 11870 C C . ASN F 3 92 ? 17.730 45.122 43.335 1.00 36.33 93 ASN L C 1
ATOM 11871 O O . ASN F 3 92 ? 18.615 45.555 44.080 1.00 38.53 93 ASN L O 1
ATOM 11876 N N . ALA F 3 93 ? 17.367 43.831 43.339 1.00 30.21 94 ALA L N 1
ATOM 11877 C CA . ALA F 3 93 ? 18.016 42.912 44.281 1.00 36.22 94 ALA L CA 1
ATOM 11878 C C . ALA F 3 93 ? 19.454 42.600 43.857 1.00 37.15 94 ALA L C 1
ATOM 11879 O O . ALA F 3 93 ? 20.375 42.638 44.676 1.00 44.48 94 ALA L O 1
ATOM 11881 N N . SER F 3 94 ? 19.674 42.294 42.584 1.00 43.07 95 SER L N 1
ATOM 11882 C CA . SER F 3 94 ? 21.037 42.090 42.106 1.00 42.34 95 SER L CA 1
ATOM 11883 C C . SER F 3 94 ? 21.669 43.360 41.549 1.00 41.33 95 SER L C 1
ATOM 11884 O O . SER F 3 94 ? 22.874 43.363 41.271 1.00 41.19 95 SER L O 1
ATOM 11887 N N . ASP F 3 95 ? 20.886 44.429 41.369 1.00 39.73 96 ASP L N 1
ATOM 11888 C CA . ASP F 3 95 ? 21.366 45.694 40.811 1.00 41.08 96 ASP L CA 1
ATOM 11889 C C . ASP F 3 95 ? 21.971 45.491 39.416 1.00 33.91 96 ASP L C 1
ATOM 11890 O O . ASP F 3 95 ? 23.119 45.823 39.150 1.00 38.11 96 ASP L O 1
ATOM 11895 N N . GLU F 3 96 ? 21.161 44.940 38.521 1.00 32.54 97 GLU L N 1
ATOM 11896 C CA . GLU F 3 96 ? 21.598 44.756 37.147 1.00 37.82 97 GLU L CA 1
ATOM 11897 C C . GLU F 3 96 ? 20.386 44.800 36.234 1.00 36.04 97 GLU L C 1
ATOM 11898 O O . GLU F 3 96 ? 19.250 44.588 36.669 1.00 32.02 97 GLU L O 1
ATOM 11904 N N . ALA F 3 97 ? 20.638 45.114 34.963 1.00 33.53 98 ALA L N 1
ATOM 11905 C CA . ALA F 3 97 ? 19.581 45.042 33.966 1.00 35.67 98 ALA L CA 1
ATOM 11906 C C . ALA F 3 97 ? 19.244 43.588 33.656 1.00 30.73 98 ALA L C 1
ATOM 11907 O O . ALA F 3 97 ? 20.118 42.725 33.643 1.00 38.00 98 ALA L O 1
ATOM 11909 N N . VAL F 3 98 ? 17.967 43.325 33.401 1.00 36.22 99 VAL L N 1
ATOM 11910 C CA . VAL F 3 98 ? 17.494 42.019 32.958 1.00 36.88 99 VAL L CA 1
ATOM 11911 C C . VAL F 3 98 ? 16.689 42.229 31.684 1.00 41.74 99 VAL L C 1
ATOM 11912 O O . VAL F 3 98 ? 15.841 43.127 31.623 1.00 38.62 99 VAL L O 1
ATOM 11916 N N . PHE F 3 99 ? 16.967 41.418 30.666 1.00 42.99 100 PHE L N 1
ATOM 11917 C CA . PHE F 3 99 ? 16.259 41.458 29.393 1.00 46.67 100 PHE L CA 1
ATOM 11918 C C . PHE F 3 99 ? 15.460 40.174 29.205 1.00 45.74 100 PHE L C 1
ATOM 11919 O O . PHE F 3 99 ? 15.898 39.089 29.607 1.00 43.84 100 PHE L O 1
ATOM 11927 N N . GLY F 3 100 ? 14.291 40.292 28.596 1.00 45.98 101 GLY L N 1
ATOM 11928 C CA . GLY F 3 100 ? 13.608 39.103 28.140 1.00 47.21 101 GLY L CA 1
ATOM 11929 C C . GLY F 3 100 ? 14.352 38.481 26.970 1.00 47.66 101 GLY L C 1
ATOM 11930 O O . GLY F 3 100 ? 15.230 39.089 26.355 1.00 43.71 101 GLY L O 1
ATOM 11931 N N . GLY F 3 101 ? 13.983 37.241 26.650 1.00 48.42 102 GLY L N 1
ATOM 11932 C CA . GLY F 3 101 ? 14.635 36.552 25.542 1.00 50.12 102 GLY L CA 1
ATOM 11933 C C . GLY F 3 101 ? 14.381 37.154 24.169 1.00 47.77 102 GLY L C 1
ATOM 11934 O O . GLY F 3 101 ? 15.071 36.779 23.212 1.00 57.36 102 GLY L O 1
ATOM 11935 N N . GLY F 3 102 ? 13.413 38.057 24.039 1.00 44.12 103 GLY L N 1
ATOM 11936 C CA . GLY F 3 102 ? 13.131 38.662 22.746 1.00 43.76 103 GLY L CA 1
ATOM 11937 C C . GLY F 3 102 ? 12.029 37.943 21.987 1.00 46.46 103 GLY L C 1
ATOM 11938 O O . GLY F 3 102 ? 11.914 36.716 22.060 1.00 46.34 103 GLY L O 1
ATOM 11939 N N . THR F 3 103 ? 11.194 38.697 21.276 1.00 44.55 104 THR L N 1
ATOM 11940 C CA . THR F 3 103 ? 10.094 38.139 20.501 1.00 50.43 104 THR L CA 1
ATOM 11941 C C . THR F 3 103 ? 10.228 38.654 19.082 1.00 53.21 104 THR L C 1
ATOM 11942 O O . THR F 3 103 ? 10.140 39.865 18.850 1.00 54.18 104 THR L O 1
ATOM 11946 N N . LYS F 3 104 ? 10.447 37.737 18.139 1.00 53.08 105 LYS L N 1
ATOM 11947 C CA . LYS F 3 104 ? 10.592 38.107 16.738 1.00 51.06 105 LYS L CA 1
ATOM 11948 C C . LYS F 3 104 ? 9.208 38.276 16.121 1.00 50.82 105 LYS L C 1
ATOM 11949 O O . LYS F 3 104 ? 8.392 37.347 16.146 1.00 52.66 105 LYS L O 1
ATOM 11955 N N . LEU F 3 105 ? 8.938 39.470 15.591 1.00 42.84 106 LEU L N 1
ATOM 11956 C CA . LEU F 3 105 ? 7.648 39.802 14.999 1.00 47.67 106 LEU L CA 1
ATOM 11957 C C . LEU F 3 105 ? 7.733 39.612 13.485 1.00 57.13 106 LEU L C 1
ATOM 11958 O O . LEU F 3 105 ? 8.364 40.414 12.790 1.00 58.98 106 LEU L O 1
ATOM 11963 N N . THR F 3 106 ? 7.097 38.553 12.983 1.00 56.64 107 THR L N 1
ATOM 11964 C CA . THR F 3 106 ? 6.951 38.299 11.550 1.00 55.93 107 THR L CA 1
ATOM 11965 C C . THR F 3 106 ? 5.587 38.793 11.084 1.00 57.54 107 THR L C 1
ATOM 11966 O O . THR F 3 106 ? 4.568 38.480 11.702 1.00 53.22 107 THR L O 1
ATOM 11970 N N . VAL F 3 107 ? 5.557 39.545 9.993 1.00 61.62 108 VAL L N 1
ATOM 11971 C CA . VAL F 3 107 ? 4.291 39.981 9.411 1.00 69.21 108 VAL L CA 1
ATOM 11972 C C . VAL F 3 107 ? 3.975 39.030 8.257 1.00 69.87 108 VAL L C 1
ATOM 11973 O O . VAL F 3 107 ? 4.503 39.167 7.150 1.00 67.29 108 VAL L O 1
ATOM 11977 N N . LEU F 3 108 ? 3.114 38.052 8.531 1.00 72.07 109 LEU L N 1
ATOM 11978 C CA . LEU F 3 108 ? 2.778 37.009 7.577 1.00 79.28 109 LEU L CA 1
ATOM 11979 C C . LEU F 3 108 ? 1.872 37.550 6.476 1.00 78.96 109 LEU L C 1
ATOM 11980 O O . LEU F 3 108 ? 1.177 38.557 6.642 1.00 81.04 109 LEU L O 1
ATOM 11985 N N . GLY F 3 109 ? 1.890 36.860 5.340 1.00 76.19 110 GLY L N 1
ATOM 11986 C CA . GLY F 3 109 ? 0.952 37.129 4.263 1.00 68.43 110 GLY L CA 1
ATOM 11987 C C . GLY F 3 109 ? 1.104 38.456 3.548 1.00 67.53 110 GLY L C 1
ATOM 11988 O O . GLY F 3 109 ? 0.094 39.082 3.201 1.00 67.41 110 GLY L O 1
ATOM 11989 N N . GLN F 3 110 ? 2.335 38.896 3.307 1.00 64.25 111 GLN L N 1
ATOM 11990 C CA . GLN F 3 110 ? 2.590 40.114 2.548 1.00 59.93 111 GLN L CA 1
ATOM 11991 C C . GLN F 3 110 ? 2.353 39.863 1.058 1.00 61.22 111 GLN L C 1
ATOM 11992 O O . GLN F 3 110 ? 2.210 38.718 0.626 1.00 63.95 111 GLN L O 1
ATOM 11998 N N . PRO F 3 111 ? 2.287 40.924 0.248 1.00 61.81 112 PRO L N 1
ATOM 11999 C CA . PRO F 3 111 ? 2.045 40.742 -1.193 1.00 65.87 112 PRO L CA 1
ATOM 12000 C C . PRO F 3 111 ? 3.133 39.917 -1.867 1.00 68.67 112 PRO L C 1
ATOM 12001 O O . PRO F 3 111 ? 4.323 40.071 -1.583 1.00 72.29 112 PRO L O 1
ATOM 12005 N N . LYS F 3 112 ? 2.711 39.047 -2.782 1.00 68.22 113 LYS L N 1
ATOM 12006 C CA . LYS F 3 112 ? 3.646 38.181 -3.482 1.00 72.34 113 LYS L CA 1
ATOM 12007 C C . LYS F 3 112 ? 4.500 38.987 -4.453 1.00 74.84 113 LYS L C 1
ATOM 12008 O O . LYS F 3 112 ? 4.051 39.973 -5.044 1.00 73.30 113 LYS L O 1
ATOM 12010 N N . ALA F 3 113 ? 5.747 38.555 -4.617 1.00 75.46 114 ALA L N 1
ATOM 12011 C CA . ALA F 3 113 ? 6.695 39.266 -5.463 1.00 76.78 114 ALA L CA 1
ATOM 12012 C C . ALA F 3 113 ? 7.610 38.270 -6.157 1.00 75.11 114 ALA L C 1
ATOM 12013 O O . ALA F 3 113 ? 8.138 37.353 -5.519 1.00 71.02 114 ALA L O 1
ATOM 12015 N N . ASN F 3 114 ? 7.802 38.461 -7.459 1.00 76.27 115 ASN L N 1
ATOM 12016 C CA . ASN F 3 114 ? 8.624 37.582 -8.279 1.00 78.66 115 ASN L CA 1
ATOM 12017 C C . ASN F 3 114 ? 10.069 38.073 -8.318 1.00 74.24 115 ASN L C 1
ATOM 12018 O O . ASN F 3 114 ? 10.314 39.283 -8.357 1.00 78.63 115 ASN L O 1
ATOM 12023 N N . PRO F 3 115 ? 11.032 37.154 -8.314 1.00 64.96 116 PRO L N 1
ATOM 12024 C CA . PRO F 3 115 ? 12.436 37.557 -8.176 1.00 66.67 116 PRO L CA 1
ATOM 12025 C C . PRO F 3 115 ? 13.035 38.110 -9.461 1.00 68.87 116 PRO L C 1
ATOM 12026 O O . PRO F 3 115 ? 12.742 37.649 -10.569 1.00 71.21 116 PRO L O 1
ATOM 12030 N N . THR F 3 116 ? 13.881 39.125 -9.295 1.00 68.59 117 THR L N 1
ATOM 12031 C CA . THR F 3 116 ? 14.729 39.630 -10.366 1.00 70.39 117 THR L CA 1
ATOM 12032 C C . THR F 3 116 ? 16.093 38.962 -10.249 1.00 65.50 117 THR L C 1
ATOM 12033 O O . THR F 3 116 ? 16.691 38.955 -9.169 1.00 56.16 117 THR L O 1
ATOM 12037 N N . VAL F 3 117 ? 16.578 38.390 -11.346 1.00 62.61 118 VAL L N 1
ATOM 12038 C CA . VAL F 3 117 ? 17.826 37.635 -11.339 1.00 65.12 118 VAL L CA 1
ATOM 12039 C C . VAL F 3 117 ? 18.830 38.330 -12.246 1.00 58.96 118 VAL L C 1
ATOM 12040 O O . VAL F 3 117 ? 18.503 38.679 -13.385 1.00 61.96 118 VAL L O 1
ATOM 12044 N N . THR F 3 118 ? 20.049 38.527 -11.742 1.00 57.91 119 THR L N 1
ATOM 12045 C CA . THR F 3 118 ? 21.156 39.053 -12.535 1.00 63.68 119 THR L CA 1
ATOM 12046 C C . THR F 3 118 ? 22.376 38.162 -12.350 1.00 60.44 119 THR L C 1
ATOM 12047 O O . THR F 3 118 ? 22.795 37.899 -11.217 1.00 59.10 119 THR L O 1
ATOM 12051 N N . LEU F 3 119 ? 22.951 37.716 -13.460 1.00 63.21 120 LEU L N 1
ATOM 12052 C CA . LEU F 3 119 ? 24.071 36.786 -13.455 1.00 70.17 120 LEU L CA 1
ATOM 12053 C C . LEU F 3 119 ? 25.268 37.436 -14.133 1.00 65.05 120 LEU L C 1
ATOM 12054 O O . LEU F 3 119 ? 25.134 38.015 -15.216 1.00 56.39 120 LEU L O 1
ATOM 12059 N N . PHE F 3 120 ? 26.430 37.336 -13.490 1.00 67.25 121 PHE L N 1
ATOM 12060 C CA . PHE F 3 120 ? 27.687 37.899 -13.933 1.00 55.16 121 PHE L CA 1
ATOM 12061 C C . PHE F 3 120 ? 28.690 36.783 -14.197 1.00 55.46 121 PHE L C 1
ATOM 12062 O O . PHE F 3 120 ? 28.787 35.836 -13.406 1.00 54.63 121 PHE L O 1
ATOM 12070 N N . PRO F 3 121 ? 29.426 36.853 -15.306 1.00 56.68 122 PRO L N 1
ATOM 12071 C CA . PRO F 3 121 ? 30.493 35.879 -15.566 1.00 57.04 122 PRO L CA 1
ATOM 12072 C C . PRO F 3 121 ? 31.726 36.209 -14.742 1.00 63.02 122 PRO L C 1
ATOM 12073 O O . PRO F 3 121 ? 31.758 37.249 -14.067 1.00 63.27 122 PRO L O 1
ATOM 12077 N N . PRO F 3 122 ? 32.755 35.353 -14.747 1.00 60.74 123 PRO L N 1
ATOM 12078 C CA . PRO F 3 122 ? 34.014 35.734 -14.094 1.00 64.69 123 PRO L CA 1
ATOM 12079 C C . PRO F 3 122 ? 34.648 36.909 -14.820 1.00 68.68 123 PRO L C 1
ATOM 12080 O O . PRO F 3 122 ? 34.626 36.981 -16.051 1.00 62.07 123 PRO L O 1
ATOM 12084 N N . SER F 3 123 ? 35.220 37.829 -14.050 1.00 64.36 124 SER L N 1
ATOM 12085 C CA . SER F 3 123 ? 35.907 38.969 -14.639 1.00 57.18 124 SER L CA 1
ATOM 12086 C C . SER F 3 123 ? 37.292 38.569 -15.150 1.00 63.03 124 SER L C 1
ATOM 12087 O O . SER F 3 123 ? 37.887 37.579 -14.711 1.00 57.65 124 SER L O 1
ATOM 12090 N N . SER F 3 124 ? 37.805 39.369 -16.097 1.00 59.19 125 SER L N 1
ATOM 12091 C CA . SER F 3 124 ? 39.159 39.163 -16.606 1.00 67.80 125 SER L CA 1
ATOM 12092 C C . SER F 3 124 ? 40.182 39.155 -15.482 1.00 59.88 125 SER L C 1
ATOM 12093 O O . SER F 3 124 ? 41.105 38.332 -15.478 1.00 63.83 125 SER L O 1
ATOM 12096 N N . GLU F 3 125 ? 40.059 40.095 -14.538 1.00 58.31 126 GLU L N 1
ATOM 12097 C CA . GLU F 3 125 ? 40.990 40.140 -13.418 1.00 61.07 126 GLU L CA 1
ATOM 12098 C C . GLU F 3 125 ? 40.950 38.848 -12.620 1.00 59.26 126 GLU L C 1
ATOM 12099 O O . GLU F 3 125 ? 42.001 38.310 -12.251 1.00 59.76 126 GLU L O 1
ATOM 12105 N N . GLU F 3 126 ? 39.751 38.329 -12.342 1.00 55.87 127 GLU L N 1
ATOM 12106 C CA . GLU F 3 126 ? 39.680 37.094 -11.566 1.00 58.77 127 GLU L CA 1
ATOM 12107 C C . GLU F 3 126 ? 40.278 35.931 -12.343 1.00 55.90 127 GLU L C 1
ATOM 12108 O O . GLU F 3 126 ? 41.041 35.135 -11.782 1.00 57.01 127 GLU L O 1
ATOM 12114 N N . LEU F 3 127 ? 39.957 35.828 -13.637 1.00 57.07 128 LEU L N 1
ATOM 12115 C CA . LEU F 3 127 ? 40.549 34.787 -14.469 1.00 60.01 128 LEU L CA 1
ATOM 12116 C C . LEU F 3 127 ? 42.069 34.871 -14.449 1.00 64.84 128 LEU L C 1
ATOM 12117 O O . LEU F 3 127 ? 42.753 33.844 -14.393 1.00 66.36 128 LEU L O 1
ATOM 12122 N N . GLN F 3 128 ? 42.617 36.090 -14.478 1.00 70.86 129 GLN L N 1
ATOM 12123 C CA . GLN F 3 128 ? 44.060 36.265 -14.350 1.00 68.51 129 GLN L CA 1
ATOM 12124 C C . GLN F 3 128 ? 44.575 35.812 -12.986 1.00 62.23 129 GLN L C 1
ATOM 12125 O O . GLN F 3 128 ? 45.752 35.454 -12.863 1.00 71.10 129 GLN L O 1
ATOM 12131 N N . ALA F 3 129 ? 43.723 35.794 -11.967 1.00 65.10 130 ALA L N 1
ATOM 12132 C CA . ALA F 3 129 ? 44.119 35.298 -10.654 1.00 70.09 130 ALA L CA 1
ATOM 12133 C C . ALA F 3 129 ? 44.068 33.776 -10.546 1.00 68.05 130 ALA L C 1
ATOM 12134 O O . ALA F 3 129 ? 44.346 33.249 -9.464 1.00 62.31 130 ALA L O 1
ATOM 12136 N N . ASN F 3 130 ? 43.732 33.074 -11.639 1.00 69.49 131 ASN L N 1
ATOM 12137 C CA . ASN F 3 130 ? 43.629 31.610 -11.696 1.00 70.80 131 ASN L CA 1
ATOM 12138 C C . ASN F 3 130 ? 42.406 31.085 -10.943 1.00 73.45 131 ASN L C 1
ATOM 12139 O O . ASN F 3 130 ? 42.418 29.966 -10.423 1.00 76.45 131 ASN L O 1
ATOM 12144 N N . LYS F 3 131 ? 41.347 31.887 -10.868 1.00 66.89 132 LYS L N 1
ATOM 12145 C CA . LYS F 3 131 ? 40.085 31.454 -10.292 1.00 64.22 132 LYS L CA 1
ATOM 12146 C C . LYS F 3 131 ? 38.953 31.976 -11.165 1.00 62.51 132 LYS L C 1
ATOM 12147 O O . LYS F 3 131 ? 39.146 32.829 -12.034 1.00 62.29 132 LYS L O 1
ATOM 12153 N N . ALA F 3 132 ? 37.760 31.443 -10.938 1.00 59.92 133 ALA L N 1
ATOM 12154 C CA . ALA F 3 132 ? 36.588 31.865 -11.686 1.00 54.23 133 ALA L CA 1
ATOM 12155 C C . ALA F 3 132 ? 35.378 31.746 -10.774 1.00 58.87 133 ALA L C 1
ATOM 12156 O O . ALA F 3 132 ? 35.233 30.746 -10.065 1.00 61.93 133 ALA L O 1
ATOM 12158 N N . THR F 3 133 ? 34.538 32.782 -10.773 1.00 52.87 134 THR L N 1
ATOM 12159 C CA . THR F 3 133 ? 33.319 32.831 -9.972 1.00 51.87 134 THR L CA 1
ATOM 12160 C C . THR F 3 133 ? 32.167 33.316 -10.843 1.00 58.33 134 THR L C 1
ATOM 12161 O O . THR F 3 133 ? 32.290 34.330 -11.541 1.00 53.19 134 THR L O 1
ATOM 12165 N N . LEU F 3 134 ? 31.075 32.561 -10.853 1.00 52.37 135 LEU L N 1
ATOM 12166 C CA . LEU F 3 134 ? 29.815 33.006 -11.431 1.00 52.77 135 LEU L CA 1
ATOM 12167 C C . LEU F 3 134 ? 28.957 33.549 -10.292 1.00 51.56 135 LEU L C 1
ATOM 12168 O O . LEU F 3 134 ? 28.833 32.900 -9.252 1.00 50.57 135 LEU L O 1
ATOM 12173 N N . VAL F 3 135 ? 28.385 34.738 -10.474 1.00 52.62 136 VAL L N 1
ATOM 12174 C CA . VAL F 3 135 ? 27.660 35.430 -9.401 1.00 53.43 136 VAL L CA 1
ATOM 12175 C C . VAL F 3 135 ? 26.210 35.607 -9.821 1.00 50.90 136 VAL L C 1
ATOM 12176 O O . VAL F 3 135 ? 25.923 36.341 -10.771 1.00 52.94 136 VAL L O 1
ATOM 12180 N N . CYS F 3 136 ? 25.294 34.971 -9.093 1.00 50.50 137 CYS L N 1
ATOM 12181 C CA . CYS F 3 136 ? 23.866 35.023 -9.399 1.00 55.57 137 CYS L CA 1
ATOM 12182 C C . CYS F 3 136 ? 23.147 35.754 -8.269 1.00 53.70 137 CYS L C 1
ATOM 12183 O O . CYS F 3 136 ? 23.038 35.226 -7.155 1.00 48.90 137 CYS L O 1
ATOM 12186 N N . LEU F 3 137 ? 22.619 36.949 -8.544 1.00 58.87 138 LEU L N 1
ATOM 12187 C CA . LEU F 3 137 ? 21.985 37.770 -7.511 1.00 59.04 138 LEU L CA 1
ATOM 12188 C C . LEU F 3 137 ? 20.476 37.756 -7.689 1.00 56.84 138 LEU L C 1
ATOM 12189 O O . LEU F 3 137 ? 19.976 37.954 -8.801 1.00 57.15 138 LEU L O 1
ATOM 12194 N N . ILE F 3 138 ? 19.761 37.504 -6.597 1.00 55.02 139 ILE L N 1
ATOM 12195 C CA . ILE F 3 138 ? 18.313 37.365 -6.618 1.00 59.92 139 ILE L CA 1
ATOM 12196 C C . ILE F 3 138 ? 17.726 38.399 -5.669 1.00 59.75 139 ILE L C 1
ATOM 12197 O O . ILE F 3 138 ? 18.098 38.447 -4.493 1.00 55.57 139 ILE L O 1
ATOM 12202 N N . SER F 3 139 ? 16.822 39.231 -6.182 1.00 64.90 140 SER L N 1
ATOM 12203 C CA . SER F 3 139 ? 16.315 40.370 -5.431 1.00 62.93 140 SER L CA 1
ATOM 12204 C C . SER F 3 139 ? 14.807 40.492 -5.607 1.00 63.24 140 SER L C 1
ATOM 12205 O O . SER F 3 139 ? 14.231 40.007 -6.587 1.00 59.65 140 SER L O 1
ATOM 12208 N N . ASP F 3 140 ? 14.183 41.149 -4.620 1.00 61.67 141 ASP L N 1
ATOM 12209 C CA . ASP F 3 140 ? 12.832 41.682 -4.770 1.00 57.97 141 ASP L CA 1
ATOM 12210 C C . ASP F 3 140 ? 11.778 40.583 -4.894 1.00 53.68 141 ASP L C 1
ATOM 12211 O O . ASP F 3 140 ? 10.861 40.683 -5.706 1.00 58.61 141 ASP L O 1
ATOM 12216 N N . PHE F 3 141 ? 11.886 39.533 -4.097 1.00 54.41 142 PHE L N 1
ATOM 12217 C CA . PHE F 3 141 ? 10.873 38.493 -4.128 1.00 55.83 142 PHE L CA 1
ATOM 12218 C C . PHE F 3 141 ? 10.197 38.358 -2.768 1.00 55.63 142 PHE L C 1
ATOM 12219 O O . PHE F 3 141 ? 10.772 38.694 -1.726 1.00 58.65 142 PHE L O 1
ATOM 12227 N N . TYR F 3 142 ? 8.953 37.874 -2.794 1.00 54.86 143 TYR L N 1
ATOM 12228 C CA . TYR F 3 142 ? 8.226 37.524 -1.577 1.00 57.73 143 TYR L CA 1
ATOM 12229 C C . TYR F 3 142 ? 7.275 36.387 -1.918 1.00 61.45 143 TYR L C 1
ATOM 12230 O O . TYR F 3 142 ? 6.618 36.440 -2.971 1.00 61.17 143 TYR L O 1
ATOM 12239 N N . PRO F 3 143 ? 7.168 35.354 -1.062 1.00 60.71 144 PRO L N 1
ATOM 12240 C CA . PRO F 3 143 ? 7.841 35.166 0.231 1.00 62.49 144 PRO L CA 1
ATOM 12241 C C . PRO F 3 143 ? 9.344 34.951 0.116 1.00 65.36 144 PRO L C 1
ATOM 12242 O O . PRO F 3 143 ? 9.883 34.847 -0.992 1.00 66.64 144 PRO L O 1
ATOM 12246 N N . GLY F 3 144 ? 10.005 34.883 1.267 1.00 60.74 145 GLY L N 1
ATOM 12247 C CA . GLY F 3 144 ? 11.440 34.703 1.322 1.00 64.14 145 GLY L CA 1
ATOM 12248 C C . GLY F 3 144 ? 11.867 33.253 1.292 1.00 65.10 145 GLY L C 1
ATOM 12249 O O . GLY F 3 144 ? 12.411 32.735 2.272 1.00 72.29 145 GLY L O 1
ATOM 12250 N N . ALA F 3 145 ? 11.615 32.584 0.170 1.00 62.26 146 ALA L N 1
ATOM 12251 C CA . ALA F 3 145 ? 12.064 31.212 -0.028 1.00 65.31 146 ALA L CA 1
ATOM 12252 C C . ALA F 3 145 ? 12.276 30.995 -1.515 1.00 65.93 146 ALA L C 1
ATOM 12253 O O . ALA F 3 145 ? 11.354 31.205 -2.309 1.00 69.94 146 ALA L O 1
ATOM 12255 N N . VAL F 3 146 ? 13.489 30.590 -1.887 1.00 62.11 147 VAL L N 1
ATOM 12256 C CA . VAL F 3 146 ? 13.835 30.316 -3.273 1.00 62.74 147 VAL L CA 1
ATOM 12257 C C . VAL F 3 146 ? 14.707 29.073 -3.314 1.00 62.12 147 VAL L C 1
ATOM 12258 O O . VAL F 3 146 ? 15.420 28.758 -2.356 1.00 60.65 147 VAL L O 1
ATOM 12262 N N . THR F 3 147 ? 14.643 28.363 -4.435 1.00 68.16 148 THR L N 1
ATOM 12263 C CA . THR F 3 147 ? 15.564 27.276 -4.728 1.00 68.50 148 THR L CA 1
ATOM 12264 C C . THR F 3 147 ? 16.306 27.603 -6.018 1.00 64.18 148 THR L C 1
ATOM 12265 O O . THR F 3 147 ? 15.697 28.017 -7.010 1.00 62.98 148 THR L O 1
ATOM 12269 N N . VAL F 3 148 ? 17.621 27.432 -5.999 1.00 61.83 149 VAL L N 1
ATOM 12270 C CA . VAL F 3 148 ? 18.460 27.753 -7.143 1.00 66.18 149 VAL L CA 1
ATOM 12271 C C . VAL F 3 148 ? 19.223 26.501 -7.560 1.00 62.17 149 VAL L C 1
ATOM 12272 O O . VAL F 3 148 ? 19.724 25.747 -6.717 1.00 66.04 149 VAL L O 1
ATOM 12276 N N . ALA F 3 149 ? 19.271 26.260 -8.861 1.00 63.09 150 ALA L N 1
ATOM 12277 C CA . ALA F 3 149 ? 20.011 25.137 -9.403 1.00 66.22 150 ALA L CA 1
ATOM 12278 C C . ALA F 3 149 ? 20.839 25.622 -10.580 1.00 70.07 150 ALA L C 1
ATOM 12279 O O . ALA F 3 149 ? 20.349 26.375 -11.427 1.00 73.56 150 ALA L O 1
ATOM 12281 N N . TRP F 3 150 ? 22.097 25.201 -10.618 1.00 65.19 151 TRP L N 1
ATOM 12282 C CA . TRP F 3 150 ? 23.004 25.554 -11.700 1.00 60.36 151 TRP L CA 1
ATOM 12283 C C . TRP F 3 150 ? 23.029 24.446 -12.739 1.00 64.13 151 TRP L C 1
ATOM 12284 O O . TRP F 3 150 ? 23.020 23.260 -12.397 1.00 71.32 151 TRP L O 1
ATOM 12295 N N . LYS F 3 151 ? 23.060 24.842 -14.007 1.00 62.36 152 LYS L N 1
ATOM 12296 C CA . LYS F 3 151 ? 23.226 23.922 -15.119 1.00 70.26 152 LYS L CA 1
ATOM 12297 C C . LYS F 3 151 ? 24.456 24.337 -15.916 1.00 71.29 152 LYS L C 1
ATOM 12298 O O . LYS F 3 151 ? 24.602 25.514 -16.267 1.00 67.07 152 LYS L O 1
ATOM 12304 N N . ALA F 3 152 ? 25.346 23.379 -16.183 1.00 72.86 153 ALA L N 1
ATOM 12305 C CA . ALA F 3 152 ? 26.420 23.550 -17.159 1.00 72.83 153 ALA L CA 1
ATOM 12306 C C . ALA F 3 152 ? 26.049 22.773 -18.413 1.00 78.97 153 ALA L C 1
ATOM 12307 O O . ALA F 3 152 ? 25.909 21.544 -18.366 1.00 73.17 153 ALA L O 1
ATOM 12309 N N . ASP F 3 153 ? 25.908 23.488 -19.530 1.00 87.90 154 ASP L N 1
ATOM 12310 C CA . ASP F 3 153 ? 25.336 22.926 -20.744 1.00 94.52 154 ASP L CA 1
ATOM 12311 C C . ASP F 3 153 ? 23.970 22.335 -20.416 1.00 101.44 154 ASP L C 1
ATOM 12312 O O . ASP F 3 153 ? 22.979 23.065 -20.301 1.00 102.76 154 ASP L O 1
ATOM 12317 N N . GLY F 3 154 ? 23.905 21.022 -20.238 1.00 106.08 155 GLY L N 1
ATOM 12318 C CA . GLY F 3 154 ? 22.653 20.404 -19.855 1.00 102.09 155 GLY L CA 1
ATOM 12319 C C . GLY F 3 154 ? 22.710 19.786 -18.476 1.00 93.41 155 GLY L C 1
ATOM 12320 O O . GLY F 3 154 ? 21.712 19.768 -17.753 1.00 97.16 155 GLY L O 1
ATOM 12321 N N . SER F 3 155 ? 23.883 19.289 -18.097 1.00 87.40 156 SER L N 1
ATOM 12322 C CA . SER F 3 155 ? 24.023 18.555 -16.850 1.00 79.56 156 SER L CA 1
ATOM 12323 C C . SER F 3 155 ? 23.880 19.487 -15.647 1.00 83.30 156 SER L C 1
ATOM 12324 O O . SER F 3 155 ? 24.161 20.684 -15.741 1.00 83.03 156 SER L O 1
ATOM 12327 N N . PRO F 3 156 ? 23.436 18.963 -14.506 1.00 84.85 157 PRO L N 1
ATOM 12328 C CA . PRO F 3 156 ? 23.404 19.772 -13.286 1.00 88.00 157 PRO L CA 1
ATOM 12329 C C . PRO F 3 156 ? 24.767 19.826 -12.615 1.00 85.47 157 PRO L C 1
ATOM 12330 O O . PRO F 3 156 ? 25.594 18.920 -12.747 1.00 87.75 157 PRO L O 1
ATOM 12334 N N . VAL F 3 157 ? 24.988 20.914 -11.882 1.00 78.70 158 VAL L N 1
ATOM 12335 C CA . VAL F 3 157 ? 26.256 21.184 -11.214 1.00 78.16 158 VAL L CA 1
ATOM 12336 C C . VAL F 3 157 ? 25.979 21.232 -9.722 1.00 84.80 158 VAL L C 1
ATOM 12337 O O . VAL F 3 157 ? 25.287 22.139 -9.241 1.00 82.23 158 VAL L O 1
ATOM 12341 N N . LYS F 3 158 ? 26.519 20.261 -8.986 1.00 90.85 159 LYS L N 1
ATOM 12342 C CA . LYS F 3 158 ? 26.334 20.212 -7.542 1.00 96.15 159 LYS L CA 1
ATOM 12343 C C . LYS F 3 158 ? 27.568 20.645 -6.762 1.00 92.35 159 LYS L C 1
ATOM 12344 O O . LYS F 3 158 ? 27.429 21.098 -5.618 1.00 91.68 159 LYS L O 1
ATOM 12346 N N . ALA F 3 159 ? 28.756 20.526 -7.348 1.00 86.86 160 ALA L N 1
ATOM 12347 C CA . ALA F 3 159 ? 29.989 20.930 -6.691 1.00 80.52 160 ALA L CA 1
ATOM 12348 C C . ALA F 3 159 ? 30.266 22.414 -6.918 1.00 76.86 160 ALA L C 1
ATOM 12349 O O . ALA F 3 159 ? 29.913 22.984 -7.956 1.00 73.15 160 ALA L O 1
ATOM 12351 N N . GLY F 3 160 ? 30.904 23.035 -5.926 1.00 74.64 161 GLY L N 1
ATOM 12352 C CA . GLY F 3 160 ? 31.295 24.425 -6.006 1.00 80.99 161 GLY L CA 1
ATOM 12353 C C . GLY F 3 160 ? 30.206 25.438 -5.716 1.00 81.10 161 GLY L C 1
ATOM 12354 O O . GLY F 3 160 ? 30.517 26.629 -5.573 1.00 75.26 161 GLY L O 1
ATOM 12355 N N . VAL F 3 161 ? 28.946 25.016 -5.620 1.00 81.84 162 VAL L N 1
ATOM 12356 C CA . VAL F 3 161 ? 27.839 25.950 -5.442 1.00 80.92 162 VAL L CA 1
ATOM 12357 C C . VAL F 3 161 ? 27.743 26.366 -3.984 1.00 73.16 162 VAL L C 1
ATOM 12358 O O . VAL F 3 161 ? 27.902 25.546 -3.072 1.00 76.56 162 VAL L O 1
ATOM 12362 N N . GLU F 3 162 ? 27.484 27.651 -3.756 1.00 66.39 163 GLU L N 1
ATOM 12363 C CA . GLU F 3 162 ? 27.236 28.170 -2.416 1.00 67.97 163 GLU L CA 1
ATOM 12364 C C . GLU F 3 162 ? 26.136 29.213 -2.514 1.00 63.32 163 GLU L C 1
ATOM 12365 O O . GLU F 3 162 ? 26.263 30.176 -3.275 1.00 58.96 163 GLU L O 1
ATOM 12371 N N . THR F 3 163 ? 25.059 29.019 -1.755 1.00 61.15 164 THR L N 1
ATOM 12372 C CA . THR F 3 163 ? 23.875 29.860 -1.853 1.00 56.93 164 THR L CA 1
ATOM 12373 C C . THR F 3 163 ? 23.507 30.401 -0.477 1.00 60.95 164 THR L C 1
ATOM 12374 O O . THR F 3 163 ? 23.612 29.692 0.529 1.00 58.40 164 THR L O 1
ATOM 12378 N N . THR F 3 164 ? 23.073 31.660 -0.442 1.00 60.95 165 THR L N 1
ATOM 12379 C CA . THR F 3 164 ? 22.711 32.315 0.806 1.00 55.53 165 THR L CA 1
ATOM 12380 C C . THR F 3 164 ? 21.309 31.926 1.243 1.00 49.89 165 THR L C 1
ATOM 12381 O O . THR F 3 164 ? 20.476 31.508 0.447 1.00 47.83 165 THR L O 1
ATOM 12385 N N . LYS F 3 165 ? 21.049 32.123 2.529 1.00 50.76 166 LYS L N 1
ATOM 12386 C CA . LYS F 3 165 ? 19.672 32.200 2.963 1.00 51.65 166 LYS L CA 1
ATOM 12387 C C . LYS F 3 165 ? 19.064 33.510 2.461 1.00 56.39 166 LYS L C 1
ATOM 12388 O O . LYS F 3 165 ? 19.771 34.504 2.283 1.00 57.22 166 LYS L O 1
ATOM 12390 N N . PRO F 3 166 ? 17.760 33.540 2.213 1.00 62.99 167 PRO L N 1
ATOM 12391 C CA . PRO F 3 166 ? 17.119 34.817 1.888 1.00 65.45 167 PRO L CA 1
ATOM 12392 C C . PRO F 3 166 ? 17.097 35.722 3.105 1.00 65.71 167 PRO L C 1
ATOM 12393 O O . PRO F 3 166 ? 16.881 35.272 4.232 1.00 71.27 167 PRO L O 1
ATOM 12397 N N . SER F 3 167 ? 17.339 37.005 2.871 1.00 65.88 168 SER L N 1
ATOM 12398 C CA . SER F 3 167 ? 17.253 38.013 3.912 1.00 64.34 168 SER L CA 1
ATOM 12399 C C . SER F 3 167 ? 16.453 39.198 3.393 1.00 61.82 168 SER L C 1
ATOM 12400 O O . SER F 3 167 ? 16.479 39.518 2.198 1.00 59.17 168 SER L O 1
ATOM 12403 N N . LYS F 3 168 ? 15.737 39.843 4.307 1.00 61.05 169 LYS L N 1
ATOM 12404 C CA . LYS F 3 168 ? 14.855 40.935 3.925 1.00 58.25 169 LYS L CA 1
ATOM 12405 C C . LYS F 3 168 ? 15.662 42.161 3.540 1.00 52.51 169 LYS L C 1
ATOM 12406 O O . LYS F 3 168 ? 16.657 42.502 4.185 1.00 54.91 169 LYS L O 1
ATOM 12408 N N . GLN F 3 169 ? 15.227 42.815 2.470 1.00 54.80 170 GLN L N 1
ATOM 12409 C CA . GLN F 3 169 ? 15.752 44.107 2.069 1.00 61.76 170 GLN L CA 1
ATOM 12410 C C . GLN F 3 169 ? 15.031 45.208 2.842 1.00 62.68 170 GLN L C 1
ATOM 12411 O O . GLN F 3 169 ? 14.069 44.960 3.574 1.00 60.88 170 GLN L O 1
ATOM 12417 N N . SER F 3 170 ? 15.491 46.448 2.662 1.00 66.16 171 SER L N 1
ATOM 12418 C CA . SER F 3 170 ? 14.867 47.575 3.345 1.00 71.13 171 SER L CA 1
ATOM 12419 C C . SER F 3 170 ? 13.437 47.815 2.877 1.00 69.63 171 SER L C 1
ATOM 12420 O O . SER F 3 170 ? 12.637 48.369 3.641 1.00 62.61 171 SER L O 1
ATOM 12423 N N . ASN F 3 171 ? 13.101 47.404 1.651 1.00 66.62 172 ASN L N 1
ATOM 12424 C CA . ASN F 3 171 ? 11.762 47.556 1.098 1.00 62.43 172 ASN L CA 1
ATOM 12425 C C . ASN F 3 171 ? 10.822 46.413 1.473 1.00 65.48 172 ASN L C 1
ATOM 12426 O O . ASN F 3 171 ? 9.721 46.335 0.922 1.00 70.05 172 ASN L O 1
ATOM 12431 N N . ASN F 3 172 ? 11.237 45.523 2.377 1.00 63.11 173 ASN L N 1
ATOM 12432 C CA . ASN F 3 172 ? 10.452 44.408 2.927 1.00 70.89 173 ASN L CA 1
ATOM 12433 C C . ASN F 3 172 ? 10.295 43.231 1.969 1.00 73.80 173 ASN L C 1
ATOM 12434 O O . ASN F 3 172 ? 9.542 42.291 2.279 1.00 76.27 173 ASN L O 1
ATOM 12439 N N . LYS F 3 173 ? 10.967 43.239 0.824 1.00 67.92 174 LYS L N 1
ATOM 12440 C CA . LYS F 3 173 ? 11.101 42.046 0.002 1.00 69.50 174 LYS L CA 1
ATOM 12441 C C . LYS F 3 173 ? 12.454 41.397 0.273 1.00 67.00 174 LYS L C 1
ATOM 12442 O O . LYS F 3 173 ? 13.304 41.946 0.979 1.00 67.22 174 LYS L O 1
ATOM 12448 N N . TYR F 3 174 ? 12.644 40.205 -0.278 1.00 59.68 175 TYR L N 1
ATOM 12449 C CA . TYR F 3 174 ? 13.808 39.399 0.059 1.00 58.64 175 TYR L CA 1
ATOM 12450 C C . TYR F 3 174 ? 14.865 39.453 -1.040 1.00 56.77 175 TYR L C 1
ATOM 12451 O O . TYR F 3 174 ? 14.587 39.787 -2.193 1.00 57.07 175 TYR L O 1
ATOM 12460 N N . ALA F 3 175 ? 16.100 39.124 -0.652 1.00 56.44 176 ALA L N 1
ATOM 12461 C CA . ALA F 3 175 ? 17.213 39.010 -1.583 1.00 59.93 176 ALA L CA 1
ATOM 12462 C C . ALA F 3 175 ? 18.051 37.798 -1.202 1.00 55.79 176 ALA L C 1
ATOM 12463 O O . ALA F 3 175 ? 18.051 37.370 -0.044 1.00 50.70 176 ALA L O 1
ATOM 12465 N N . ALA F 3 176 ? 18.755 37.239 -2.189 1.00 54.75 177 ALA L N 1
ATOM 12466 C CA . ALA F 3 176 ? 19.611 36.081 -1.958 1.00 53.97 177 ALA L CA 1
ATOM 12467 C C . ALA F 3 176 ? 20.654 35.993 -3.067 1.00 44.62 177 ALA L C 1
ATOM 12468 O O . ALA F 3 176 ? 20.520 36.624 -4.120 1.00 45.57 177 ALA L O 1
ATOM 12470 N N . SER F 3 177 ? 21.704 35.204 -2.819 1.00 50.53 178 SER L N 1
ATOM 12471 C CA . SER F 3 177 ? 22.804 35.080 -3.774 1.00 51.50 178 SER L CA 1
ATOM 12472 C C . SER F 3 177 ? 23.282 33.637 -3.851 1.00 46.22 178 SER L C 1
ATOM 12473 O O . SER F 3 177 ? 23.202 32.891 -2.873 1.00 49.26 178 SER L O 1
ATOM 12476 N N . SER F 3 178 ? 23.810 33.255 -5.015 1.00 52.93 179 SER L N 1
ATOM 12477 C CA . SER F 3 178 ? 24.397 31.932 -5.203 1.00 53.32 179 SER L CA 1
ATOM 12478 C C . SER F 3 178 ? 25.648 32.042 -6.064 1.00 52.13 179 SER L C 1
ATOM 12479 O O . SER F 3 178 ? 25.624 32.695 -7.107 1.00 49.15 179 SER L O 1
ATOM 12482 N N . TYR F 3 179 ? 26.720 31.370 -5.647 1.00 52.40 180 TYR L N 1
ATOM 12483 C CA . TYR F 3 179 ? 28.034 31.498 -6.271 1.00 50.02 180 TYR L CA 1
ATOM 12484 C C . TYR F 3 179 ? 28.497 30.138 -6.781 1.00 48.97 180 TYR L C 1
ATOM 12485 O O . TYR F 3 179 ? 28.637 29.191 -5.997 1.00 50.72 180 TYR L O 1
ATOM 12494 N N . LEU F 3 180 ? 28.754 30.046 -8.080 1.00 56.95 181 LEU L N 1
ATOM 12495 C CA . LEU F 3 180 ? 29.330 28.842 -8.664 1.00 53.97 181 LEU L CA 1
ATOM 12496 C C . LEU F 3 180 ? 30.824 29.060 -8.871 1.00 56.20 181 LEU L C 1
ATOM 12497 O O . LEU F 3 180 ? 31.229 29.917 -9.666 1.00 54.45 181 LEU L O 1
ATOM 12502 N N . SER F 3 181 ? 31.639 28.300 -8.144 1.00 61.84 182 SER L N 1
ATOM 12503 C CA . SER F 3 181 ? 33.091 28.401 -8.232 1.00 66.99 182 SER L CA 1
ATOM 12504 C C . SER F 3 181 ? 33.633 27.352 -9.198 1.00 67.09 182 SER L C 1
ATOM 12505 O O . SER F 3 181 ? 33.460 26.148 -8.980 1.00 69.32 182 SER L O 1
ATOM 12508 N N . LEU F 3 182 ? 34.291 27.808 -10.257 1.00 59.10 183 LEU L N 1
ATOM 12509 C CA . LEU F 3 182 ? 34.942 26.922 -11.206 1.00 53.78 183 LEU L CA 1
ATOM 12510 C C . LEU F 3 182 ? 36.415 27.282 -11.319 1.00 66.92 183 LEU L C 1
ATOM 12511 O O . LEU F 3 182 ? 36.840 28.379 -10.951 1.00 65.83 183 LEU L O 1
ATOM 12516 N N . THR F 3 183 ? 37.193 26.347 -11.840 1.00 61.61 184 THR L N 1
ATOM 12517 C CA . THR F 3 183 ? 38.530 26.694 -12.277 1.00 60.84 184 THR L CA 1
ATOM 12518 C C . THR F 3 183 ? 38.452 27.392 -13.627 1.00 62.35 184 THR L C 1
ATOM 12519 O O . THR F 3 183 ? 37.451 27.276 -14.340 1.00 64.50 184 THR L O 1
ATOM 12523 N N . PRO F 3 184 ? 39.481 28.151 -14.003 1.00 63.65 185 PRO L N 1
ATOM 12524 C CA . PRO F 3 184 ? 39.452 28.753 -15.340 1.00 58.77 185 PRO L CA 1
ATOM 12525 C C . PRO F 3 184 ? 39.366 27.712 -16.434 1.00 65.98 185 PRO L C 1
ATOM 12526 O O . PRO F 3 184 ? 38.782 27.985 -17.490 1.00 65.39 185 PRO L O 1
ATOM 12530 N N . GLU F 3 185 ? 39.899 26.509 -16.200 1.00 67.29 186 GLU L N 1
ATOM 12531 C CA . GLU F 3 185 ? 39.781 25.457 -17.207 1.00 73.76 186 GLU L CA 1
ATOM 12532 C C . GLU F 3 185 ? 38.331 24.999 -17.346 1.00 73.42 186 GLU L C 1
ATOM 12533 O O . GLU F 3 185 ? 37.822 24.866 -18.464 1.00 69.61 186 GLU L O 1
ATOM 12535 N N . GLN F 3 186 ? 37.635 24.793 -16.221 1.00 72.89 187 GLN L N 1
ATOM 12536 C CA . GLN F 3 186 ? 36.228 24.400 -16.285 1.00 70.68 187 GLN L CA 1
ATOM 12537 C C . GLN F 3 186 ? 35.391 25.455 -17.000 1.00 68.61 187 GLN L C 1
ATOM 12538 O O . GLN F 3 186 ? 34.553 25.129 -17.849 1.00 63.52 187 GLN L O 1
ATOM 12544 N N . TRP F 3 187 ? 35.599 26.731 -16.656 1.00 66.72 188 TRP L N 1
ATOM 12545 C CA . TRP F 3 187 ? 34.826 27.816 -17.259 1.00 59.75 188 TRP L CA 1
ATOM 12546 C C . TRP F 3 187 ? 35.004 27.852 -18.772 1.00 65.41 188 TRP L C 1
ATOM 12547 O O . TRP F 3 187 ? 34.051 28.131 -19.512 1.00 65.94 188 TRP L O 1
ATOM 12558 N N . LYS F 3 188 ? 36.215 27.576 -19.250 1.00 66.67 189 LYS L N 1
ATOM 12559 C CA . LYS F 3 188 ? 36.460 27.542 -20.686 1.00 73.43 189 LYS L CA 1
ATOM 12560 C C . LYS F 3 188 ? 36.041 26.222 -21.328 1.00 74.93 189 LYS L C 1
ATOM 12561 O O . LYS F 3 188 ? 35.728 26.206 -22.518 1.00 70.95 189 LYS L O 1
ATOM 12563 N N . SER F 3 189 ? 36.004 25.130 -20.563 1.00 79.66 190 SER L N 1
ATOM 12564 C CA . SER F 3 189 ? 35.717 23.798 -21.089 1.00 83.83 190 SER L CA 1
ATOM 12565 C C . SER F 3 189 ? 34.244 23.560 -21.393 1.00 82.24 190 SER L C 1
ATOM 12566 O O . SER F 3 189 ? 33.913 22.520 -21.971 1.00 89.41 190 SER L O 1
ATOM 12569 N N . HIS F 3 190 ? 33.354 24.466 -21.009 1.00 77.87 191 HIS L N 1
ATOM 12570 C CA . HIS F 3 190 ? 31.930 24.314 -21.254 1.00 74.31 191 HIS L CA 1
ATOM 12571 C C . HIS F 3 190 ? 31.440 25.462 -22.122 1.00 72.69 191 HIS L C 1
ATOM 12572 O O . HIS F 3 190 ? 32.088 26.505 -22.241 1.00 70.97 191 HIS L O 1
ATOM 12579 N N . ARG F 3 191 ? 30.271 25.263 -22.720 1.00 73.85 192 ARG L N 1
ATOM 12580 C CA . ARG F 3 191 ? 29.738 26.250 -23.645 1.00 72.85 192 ARG L CA 1
ATOM 12581 C C . ARG F 3 191 ? 28.948 27.336 -22.937 1.00 67.45 192 ARG L C 1
ATOM 12582 O O . ARG F 3 191 ? 29.049 28.510 -23.298 1.00 68.56 192 ARG L O 1
ATOM 12590 N N . SER F 3 192 ? 28.164 26.972 -21.925 1.00 68.37 193 SER L N 1
ATOM 12591 C CA . SER F 3 192 ? 27.350 27.943 -21.218 1.00 68.40 193 SER L CA 1
ATOM 12592 C C . SER F 3 192 ? 27.088 27.431 -19.813 1.00 75.68 193 SER L C 1
ATOM 12593 O O . SER F 3 192 ? 27.098 26.223 -19.562 1.00 75.89 193 SER L O 1
ATOM 12596 N N . TYR F 3 193 ? 26.859 28.365 -18.901 1.00 75.25 194 TYR L N 1
ATOM 12597 C CA . TYR F 3 193 ? 26.432 28.044 -17.553 1.00 65.20 194 TYR L CA 1
ATOM 12598 C C . TYR F 3 193 ? 25.137 28.784 -17.256 1.00 73.78 194 TYR L C 1
ATOM 12599 O O . TYR F 3 193 ? 24.887 29.871 -17.788 1.00 67.43 194 TYR L O 1
ATOM 12608 N N . SER F 3 194 ? 24.315 28.187 -16.394 1.00 72.92 195 SER L N 1
ATOM 12609 C CA . SER F 3 194 ? 22.977 28.694 -16.131 1.00 80.65 195 SER L CA 1
ATOM 12610 C C . SER F 3 194 ? 22.689 28.693 -14.639 1.00 75.19 195 SER L C 1
ATOM 12611 O O . SER F 3 194 ? 23.001 27.730 -13.932 1.00 76.06 195 SER L O 1
ATOM 12614 N N . CYS F 3 195 ? 22.117 29.795 -14.169 1.00 69.76 196 CYS L N 1
ATOM 12615 C CA . CYS F 3 195 ? 21.583 29.918 -12.818 1.00 67.34 196 CYS L CA 1
ATOM 12616 C C . CYS F 3 195 ? 20.065 29.939 -12.943 1.00 66.04 196 CYS L C 1
ATOM 12617 O O . CYS F 3 195 ? 19.511 30.845 -13.577 1.00 62.62 196 CYS L O 1
ATOM 12620 N N . GLN F 3 196 ? 19.390 28.941 -12.365 1.00 69.54 197 GLN L N 1
ATOM 12621 C CA . GLN F 3 196 ? 17.935 28.817 -12.457 1.00 70.95 197 GLN L CA 1
ATOM 12622 C C . GLN F 3 196 ? 17.316 28.977 -11.075 1.00 67.70 197 GLN L C 1
ATOM 12623 O O . GLN F 3 196 ? 17.651 28.224 -10.152 1.00 66.11 197 GLN L O 1
ATOM 12629 N N . VAL F 3 197 ? 16.391 29.931 -10.949 1.00 62.54 198 VAL L N 1
ATOM 12630 C CA . VAL F 3 197 ? 15.819 30.333 -9.665 1.00 63.30 198 VAL L CA 1
ATOM 12631 C C . VAL F 3 197 ? 14.315 30.080 -9.688 1.00 63.53 198 VAL L C 1
ATOM 12632 O O . VAL F 3 197 ? 13.584 30.716 -10.459 1.00 60.84 198 VAL L O 1
ATOM 12636 N N . THR F 3 198 ? 13.847 29.188 -8.816 1.00 69.85 199 THR L N 1
ATOM 12637 C CA . THR F 3 198 ? 12.434 28.832 -8.738 1.00 74.93 199 THR L CA 1
ATOM 12638 C C . THR F 3 198 ? 11.806 29.448 -7.490 1.00 65.80 199 THR L C 1
ATOM 12639 O O . THR F 3 198 ? 12.329 29.294 -6.381 1.00 59.60 199 THR L O 1
ATOM 12643 N N . HIS F 3 199 ? 10.682 30.143 -7.677 1.00 67.30 200 HIS L N 1
ATOM 12644 C CA . HIS F 3 199 ? 9.982 30.816 -6.588 1.00 70.22 200 HIS L CA 1
ATOM 12645 C C . HIS F 3 199 ? 8.483 30.678 -6.805 1.00 73.29 200 HIS L C 1
ATOM 12646 O O . HIS F 3 199 ? 7.960 31.140 -7.825 1.00 69.92 200 HIS L O 1
ATOM 12653 N N . GLU F 3 200 ? 7.802 30.041 -5.847 1.00 76.54 201 GLU L N 1
ATOM 12654 C CA . GLU F 3 200 ? 6.345 29.883 -5.863 1.00 76.43 201 GLU L CA 1
ATOM 12655 C C . GLU F 3 200 ? 5.874 29.237 -7.163 1.00 73.65 201 GLU L C 1
ATOM 12656 O O . GLU F 3 200 ? 4.945 29.708 -7.825 1.00 75.26 201 GLU L O 1
ATOM 12662 N N . GLY F 3 201 ? 6.539 28.147 -7.536 1.00 73.41 202 GLY L N 1
ATOM 12663 C CA . GLY F 3 201 ? 6.143 27.374 -8.696 1.00 81.10 202 GLY L CA 1
ATOM 12664 C C . GLY F 3 201 ? 6.511 27.955 -10.045 1.00 86.42 202 GLY L C 1
ATOM 12665 O O . GLY F 3 201 ? 6.204 27.330 -11.070 1.00 92.33 202 GLY L O 1
ATOM 12666 N N . SER F 3 202 ? 7.141 29.124 -10.090 1.00 86.33 203 SER L N 1
ATOM 12667 C CA . SER F 3 202 ? 7.635 29.702 -11.333 1.00 87.09 203 SER L CA 1
ATOM 12668 C C . SER F 3 202 ? 9.160 29.735 -11.317 1.00 91.04 203 SER L C 1
ATOM 12669 O O . SER F 3 202 ? 9.793 29.606 -10.265 1.00 85.08 203 SER L O 1
ATOM 12672 N N . THR F 3 203 ? 9.754 29.907 -12.502 1.00 94.12 204 THR L N 1
ATOM 12673 C CA . THR F 3 203 ? 11.206 29.874 -12.643 1.00 93.00 204 THR L CA 1
ATOM 12674 C C . THR F 3 203 ? 11.700 31.026 -13.506 1.00 87.93 204 THR L C 1
ATOM 12675 O O . THR F 3 203 ? 11.208 31.233 -14.621 1.00 87.25 204 THR L O 1
ATOM 12679 N N . VAL F 3 204 ? 12.677 31.761 -12.976 1.00 82.43 205 VAL L N 1
ATOM 12680 C CA . VAL F 3 204 ? 13.444 32.763 -13.706 1.00 76.08 205 VAL L CA 1
ATOM 12681 C C . VAL F 3 204 ? 14.826 32.178 -13.957 1.00 75.89 205 VAL L C 1
ATOM 12682 O O . VAL F 3 204 ? 15.374 31.471 -13.104 1.00 80.52 205 VAL L O 1
ATOM 12686 N N . GLU F 3 205 ? 15.390 32.469 -15.124 1.00 75.64 206 GLU L N 1
ATOM 12687 C CA . GLU F 3 205 ? 16.647 31.854 -15.519 1.00 76.42 206 GLU L CA 1
ATOM 12688 C C . GLU F 3 205 ? 17.528 32.878 -16.215 1.00 80.46 206 GLU L C 1
ATOM 12689 O O . GLU F 3 205 ? 17.039 33.729 -16.965 1.00 77.71 206 GLU L O 1
ATOM 12695 N N . LYS F 3 206 ? 18.830 32.792 -15.945 1.00 81.32 207 LYS L N 1
ATOM 12696 C CA . LYS F 3 206 ? 19.849 33.586 -16.614 1.00 74.61 207 LYS L CA 1
ATOM 12697 C C . LYS F 3 206 ? 21.002 32.674 -17.003 1.00 66.40 207 LYS L C 1
ATOM 12698 O O . LYS F 3 206 ? 21.286 31.688 -16.321 1.00 74.09 207 LYS L O 1
ATOM 12704 N N . THR F 3 207 ? 21.676 33.016 -18.099 1.00 73.57 208 THR L N 1
ATOM 12705 C CA . THR F 3 207 ? 22.768 32.206 -18.622 1.00 68.74 208 THR L CA 1
ATOM 12706 C C . THR F 3 207 ? 23.935 33.104 -19.006 1.00 65.38 208 THR L C 1
ATOM 12707 O O . THR F 3 207 ? 23.734 34.211 -19.512 1.00 62.72 208 THR L O 1
ATOM 12711 N N . VAL F 3 208 ? 25.153 32.622 -18.761 1.00 66.39 209 VAL L N 1
ATOM 12712 C CA . VAL F 3 208 ? 26.363 33.271 -19.247 1.00 67.36 209 VAL L CA 1
ATOM 12713 C C . VAL F 3 208 ? 27.173 32.248 -20.032 1.00 68.57 209 VAL L C 1
ATOM 12714 O O . VAL F 3 208 ? 27.053 31.037 -19.829 1.00 64.57 209 VAL L O 1
ATOM 12718 N N . ALA F 3 209 ? 28.015 32.758 -20.935 1.00 65.68 210 ALA L N 1
ATOM 12719 C CA . ALA F 3 209 ? 28.875 31.930 -21.769 1.00 78.14 210 ALA L CA 1
ATOM 12720 C C . ALA F 3 209 ? 30.258 32.554 -21.907 1.00 79.69 210 ALA L C 1
ATOM 12721 O O . ALA F 3 209 ? 30.370 33.775 -22.097 1.00 79.82 210 ALA L O 1
ATOM 12723 N N . PRO F 3 210 ? 31.328 31.745 -21.834 1.00 75.67 211 PRO L N 1
ATOM 12724 C CA . PRO F 3 210 ? 32.682 32.272 -22.024 1.00 74.66 211 PRO L CA 1
ATOM 12725 C C . PRO F 3 210 ? 32.919 32.763 -23.444 1.00 76.69 211 PRO L C 1
ATOM 12726 O O . PRO F 3 210 ? 34.044 33.154 -23.726 1.00 81.07 211 PRO L O 1
#

B-factor: mean 49.54, std 20.81, range [17.36, 138.96]

InterPro domains:
  IPR000665 Haemagglutinin/haemagglutinin-neuraminidase, paramyxovirus [PF00423] (49-598)
  IPR016285 Haemagglutinin-neuraminidase [PIRSF001072] (11-602)
  IPR036278 Sialidase superfamily [SSF50939] (158-602)

Radius of gyration: 40.25 Å; Cα contacts (8 Å, |Δi|>4): 4577; chains: 6; bounding box: 73×107×121 Å

CATH classification: 2.120.10.10